Protein 1ZZA (pdb70)

GO terms:
  GO:0005737 cytoplasm (C, IDA)
  GO:0016020 membrane (C, IDA)
  GO:0046872 metal ion binding (F, IDA)
  GO:0009636 response to toxic substance (P, TAS)
  GO:0005741 mitochondrial outer membrane (C, EXP)

Nearest PDB structures (foldseek):
  1zza-assembly1_A  TM=1.011E+00  e=2.870E-14  Homo sapiens

CATH classification: 4.10.280.20

Solvent-accessible surface area: 7094 Å² total; per-residue (Å²): 83,61,145,122,108,132,71,133,26,105,66,100,30,84,78,77,76,81,82,92,98,106,50,98,66,47,92,6,61,124,46,94,64,78,63,94,31,23,65,143,51,132,146,16,178,103,56,106,30,22,19,90,82,44,17,2,117,79,134,101,99,150,38,86,93,70,45,74,64,65,18,53,88,61,46,109,105,12,97,150,155,56,74,15,12,70,160,121,117,64

Secondary structure (DSSP, 8-state):
---SS-TTTTHHHHHHHHHHHHHHHHHHHHHHHHHTTTSS-SS-SS---TTTTTTTSSSTTHHHHHHHHHHHHHHHHHHHHS---TTT--

Foldseek 3Di:
DDPPDPPVPVVVVVVVVVVVVVVVVVLVVLVVVLCVVQVCPPVSCPDDDDPPVPDDSPDDSCVVVVCVVVVVVVVVVCCVVPVVCPPVVD

InterPro domains:
  IPR015135 Stannin transmembrane [PF09049] (2-33)
  IPR015136 Stannin unstructured linker [PF09050] (34-59)
  IPR015137 Stannin cytoplasmic [PF09051] (61-87)
  IPR027435 Stannin superfamily [G3DSA:4.10.280.20] (1-88)
  IPR038747 Stannin [PTHR28564] (1-88)
  IPR038747 Stannin [cd20257] (4-88)

B-factor: mean 2.31, std 1.13, range [0.83, 8.1]

Structure (mmCIF, N/CA/C/O backbone):
data_1ZZA
#
_entry.id   1ZZA
#
loop_
_atom_site.group_PDB
_atom_site.id
_atom_site.type_symbol
_atom_site.label_atom_id
_atom_site.label_alt_id
_atom_site.label_comp_id
_atom_site.label_asym_id
_atom_site.label_entity_id
_atom_site.label_seq_id
_atom_site.pdbx_PDB_ins_code
_atom_site.Cartn_x
_atom_site.Cartn_y
_atom_site.Cartn_z
_atom_site.occupancy
_atom_site.B_iso_or_equiv
_atom_site.auth_seq_id
_atom_site.auth_comp_id
_atom_site.auth_asym_id
_atom_site.auth_atom_id
_atom_site.pdbx_PDB_model_num
ATOM 1 N N . GLY A 1 1 ? 0.154 -38.238 -8.921 1.00 6.40 1 GLY A N 1
ATOM 2 C CA . GLY A 1 1 ? -1.181 -38.428 -8.270 1.00 6.11 1 GLY A CA 1
ATOM 3 C C . GLY A 1 1 ? -1.237 -37.644 -6.950 1.00 5.60 1 GLY A C 1
ATOM 4 O O . GLY A 1 1 ? -0.297 -37.658 -6.180 1.00 5.59 1 GLY A O 1
ATOM 10 N N . SER A 1 2 ? -2.330 -36.958 -6.683 1.00 5.29 2 SER A N 1
ATOM 11 C CA . SER A 1 2 ? -2.442 -36.179 -5.407 1.00 4.85 2 SER A CA 1
ATOM 12 C C . SER A 1 2 ? -2.781 -37.113 -4.231 1.00 5.42 2 SER A C 1
ATOM 13 O O . SER A 1 2 ? -3.551 -38.050 -4.360 1.00 5.84 2 SER A O 1
ATOM 21 N N . MET A 1 3 ? -2.198 -36.858 -3.081 1.00 5.51 3 MET A N 1
ATOM 22 C CA . MET A 1 3 ? -2.468 -37.718 -1.879 1.00 6.15 3 MET A CA 1
ATOM 23 C C . MET A 1 3 ? -3.600 -37.103 -1.042 1.00 6.11 3 MET A C 1
ATOM 24 O O . MET A 1 3 ? -3.358 -36.429 -0.058 1.00 6.12 3 MET A O 1
ATOM 38 N N . SER A 1 4 ? -4.826 -37.313 -1.455 1.00 6.17 4 SER A N 1
ATOM 39 C CA . SER A 1 4 ? -6.023 -36.738 -0.745 1.00 6.30 4 SER A CA 1
ATOM 40 C C . SER A 1 4 ? -6.023 -35.218 -0.910 1.00 5.67 4 SER A C 1
ATOM 41 O O . SER A 1 4 ? -6.916 -34.647 -1.508 1.00 5.65 4 SER A O 1
ATOM 49 N N . ILE A 1 5 ? -4.999 -34.576 -0.434 1.00 5.28 5 ILE A N 1
ATOM 50 C CA . ILE A 1 5 ? -4.885 -33.095 -0.602 1.00 4.70 5 ILE A CA 1
ATOM 51 C C . ILE A 1 5 ? -4.305 -32.827 -2.012 1.00 4.10 5 ILE A C 1
ATOM 52 O O . ILE A 1 5 ? -4.479 -33.640 -2.906 1.00 4.19 5 ILE A O 1
ATOM 68 N N . MET A 1 6 ? -3.630 -31.727 -2.257 1.00 3.58 6 MET A N 1
ATOM 69 C CA . MET A 1 6 ? -3.099 -31.518 -3.646 1.00 3.04 6 MET A CA 1
ATOM 70 C C . MET A 1 6 ? -1.575 -31.272 -3.655 1.00 2.77 6 MET A C 1
ATOM 71 O O . MET A 1 6 ? -1.095 -30.234 -4.081 1.00 2.41 6 MET A O 1
ATOM 85 N N . ASP A 1 7 ? -0.821 -32.263 -3.229 1.00 3.14 7 ASP A N 1
ATOM 86 C CA . ASP A 1 7 ? 0.682 -32.169 -3.230 1.00 3.22 7 ASP A CA 1
ATOM 87 C C . ASP A 1 7 ? 1.188 -32.127 -4.676 1.00 2.95 7 ASP A C 1
ATOM 88 O O . ASP A 1 7 ? 2.126 -31.426 -5.001 1.00 2.97 7 ASP A O 1
ATOM 97 N N . HIS A 1 8 ? 0.547 -32.866 -5.551 1.00 2.87 8 HIS A N 1
ATOM 98 C CA . HIS A 1 8 ? 0.957 -32.869 -6.986 1.00 2.78 8 HIS A CA 1
ATOM 99 C C . HIS A 1 8 ? 0.344 -31.662 -7.729 1.00 2.19 8 HIS A C 1
ATOM 100 O O . HIS A 1 8 ? 0.290 -31.640 -8.943 1.00 2.25 8 HIS A O 1
ATOM 114 N N . SER A 1 9 ? -0.101 -30.656 -7.008 1.00 1.85 9 SER A N 1
ATOM 115 C CA . SER A 1 9 ? -0.686 -29.441 -7.645 1.00 1.58 9 SER A CA 1
ATOM 116 C C . SER A 1 9 ? 0.249 -28.257 -7.367 1.00 1.66 9 SER A C 1
ATOM 117 O O . SER A 1 9 ? 1.025 -28.313 -6.430 1.00 1.83 9 SER A O 1
ATOM 125 N N . PRO A 1 10 ? 0.163 -27.208 -8.152 1.00 1.94 10 PRO A N 1
ATOM 126 C CA . PRO A 1 10 ? 1.044 -26.038 -7.907 1.00 2.40 10 PRO A CA 1
ATOM 127 C C . PRO A 1 10 ? 0.584 -25.228 -6.678 1.00 2.26 10 PRO A C 1
ATOM 128 O O . PRO A 1 10 ? 0.581 -24.008 -6.684 1.00 2.26 10 PRO A O 1
ATOM 139 N N . THR A 1 11 ? 0.225 -25.900 -5.610 1.00 2.21 11 THR A N 1
ATOM 140 C CA . THR A 1 11 ? -0.204 -25.184 -4.368 1.00 2.15 11 THR A CA 1
ATOM 141 C C . THR A 1 11 ? 0.991 -24.403 -3.811 1.00 2.06 11 THR A C 1
ATOM 142 O O . THR A 1 11 ? 0.851 -23.291 -3.343 1.00 2.02 11 THR A O 1
ATOM 153 N N . THR A 1 12 ? 2.177 -24.961 -3.899 1.00 2.05 12 THR A N 1
ATOM 154 C CA . THR A 1 12 ? 3.394 -24.232 -3.419 1.00 2.00 12 THR A CA 1
ATOM 155 C C . THR A 1 12 ? 3.544 -22.943 -4.227 1.00 1.95 12 THR A C 1
ATOM 156 O O . THR A 1 12 ? 3.890 -21.900 -3.702 1.00 1.92 12 THR A O 1
ATOM 167 N N . GLY A 1 13 ? 3.248 -23.014 -5.499 1.00 1.97 13 GLY A N 1
ATOM 168 C CA . GLY A 1 13 ? 3.325 -21.806 -6.375 1.00 1.97 13 GLY A CA 1
ATOM 169 C C . GLY A 1 13 ? 2.183 -20.861 -6.007 1.00 1.92 13 GLY A C 1
ATOM 170 O O . GLY A 1 13 ? 2.402 -19.695 -5.736 1.00 1.88 13 GLY A O 1
ATOM 174 N N . VAL A 1 14 ? 0.969 -21.362 -5.966 1.00 1.95 14 VAL A N 1
ATOM 175 C CA . VAL A 1 14 ? -0.194 -20.497 -5.580 1.00 1.95 14 VAL A CA 1
ATOM 176 C C . VAL A 1 14 ? 0.083 -19.870 -4.206 1.00 1.86 14 VAL A C 1
ATOM 177 O O . VAL A 1 14 ? -0.184 -18.708 -3.975 1.00 1.83 14 VAL A O 1
ATOM 190 N N . VAL A 1 15 ? 0.648 -20.629 -3.301 1.00 1.84 15 VAL A N 1
ATOM 191 C CA . VAL A 1 15 ? 0.975 -20.075 -1.953 1.00 1.81 15 VAL A CA 1
ATOM 192 C C . VAL A 1 15 ? 2.124 -19.075 -2.090 1.00 1.74 15 VAL A C 1
ATOM 193 O O . VAL A 1 15 ? 2.104 -18.005 -1.515 1.00 1.72 15 VAL A O 1
ATOM 206 N N . THR A 1 16 ? 3.112 -19.417 -2.871 1.00 1.75 16 THR A N 1
ATOM 207 C CA . THR A 1 16 ? 4.272 -18.494 -3.082 1.00 1.73 16 THR A CA 1
ATOM 208 C C . THR A 1 16 ? 3.784 -17.165 -3.661 1.00 1.69 16 THR A C 1
ATOM 209 O O . THR A 1 16 ? 4.090 -16.105 -3.145 1.00 1.66 16 THR A O 1
ATOM 220 N N . VAL A 1 17 ? 3.018 -17.211 -4.718 1.00 1.72 17 VAL A N 1
ATOM 221 C CA . VAL A 1 17 ? 2.504 -15.946 -5.319 1.00 1.73 17 VAL A CA 1
ATOM 222 C C . VAL A 1 17 ? 1.518 -15.261 -4.357 1.00 1.68 17 VAL A C 1
ATOM 223 O O . VAL A 1 17 ? 1.469 -14.050 -4.287 1.00 1.67 17 VAL A O 1
ATOM 236 N N . ILE A 1 18 ? 0.761 -16.015 -3.586 1.00 1.70 18 ILE A N 1
ATOM 237 C CA . ILE A 1 18 ? -0.181 -15.372 -2.610 1.00 1.69 18 ILE A CA 1
ATOM 238 C C . ILE A 1 18 ? 0.626 -14.716 -1.497 1.00 1.62 18 ILE A C 1
ATOM 239 O O . ILE A 1 18 ? 0.338 -13.615 -1.085 1.00 1.60 18 ILE A O 1
ATOM 255 N N . VAL A 1 19 ? 1.656 -15.366 -1.035 1.00 1.61 19 VAL A N 1
ATOM 256 C CA . VAL A 1 19 ? 2.507 -14.747 0.025 1.00 1.59 19 VAL A CA 1
ATOM 257 C C . VAL A 1 19 ? 3.177 -13.501 -0.563 1.00 1.54 19 VAL A C 1
ATOM 258 O O . VAL A 1 19 ? 3.187 -12.445 0.043 1.00 1.52 19 VAL A O 1
ATOM 271 N N . ILE A 1 20 ? 3.705 -13.610 -1.759 1.00 1.55 20 ILE A N 1
ATOM 272 C CA . ILE A 1 20 ? 4.341 -12.425 -2.413 1.00 1.55 20 ILE A CA 1
ATOM 273 C C . ILE A 1 20 ? 3.279 -11.340 -2.611 1.00 1.53 20 ILE A C 1
ATOM 274 O O . ILE A 1 20 ? 3.485 -10.189 -2.280 1.00 1.51 20 ILE A O 1
ATOM 290 N N . LEU A 1 21 ? 2.134 -11.716 -3.118 1.00 1.56 21 LEU A N 1
ATOM 291 C CA . LEU A 1 21 ? 1.031 -10.724 -3.308 1.00 1.59 21 LEU A CA 1
ATOM 292 C C . LEU A 1 21 ? 0.666 -10.123 -1.947 1.00 1.54 21 LEU A C 1
ATOM 293 O O . LEU A 1 21 ? 0.607 -8.916 -1.789 1.00 1.53 21 LEU A O 1
ATOM 309 N N . ILE A 1 22 ? 0.448 -10.959 -0.955 1.00 1.55 22 ILE A N 1
ATOM 310 C CA . ILE A 1 22 ? 0.121 -10.434 0.410 1.00 1.56 22 ILE A CA 1
ATOM 311 C C . ILE A 1 22 ? 1.235 -9.490 0.869 1.00 1.49 22 ILE A C 1
ATOM 312 O O . ILE A 1 22 ? 0.982 -8.425 1.400 1.00 1.47 22 ILE A O 1
ATOM 328 N N . ALA A 1 23 ? 2.466 -9.868 0.645 1.00 1.48 23 ALA A N 1
ATOM 329 C CA . ALA A 1 23 ? 3.606 -8.988 1.046 1.00 1.45 23 ALA A CA 1
ATOM 330 C C . ALA A 1 23 ? 3.548 -7.678 0.249 1.00 1.41 23 ALA A C 1
ATOM 331 O O . ALA A 1 23 ? 3.654 -6.603 0.809 1.00 1.38 23 ALA A O 1
ATOM 338 N N . ILE A 1 24 ? 3.352 -7.759 -1.047 1.00 1.45 24 ILE A N 1
ATOM 339 C CA . ILE A 1 24 ? 3.256 -6.513 -1.871 1.00 1.46 24 ILE A CA 1
ATOM 340 C C . ILE A 1 24 ? 2.102 -5.653 -1.342 1.00 1.43 24 ILE A C 1
ATOM 341 O O . ILE A 1 24 ? 2.256 -4.468 -1.105 1.00 1.42 24 ILE A O 1
ATOM 357 N N . ALA A 1 25 ? 0.954 -6.252 -1.135 1.00 1.45 25 ALA A N 1
ATOM 358 C CA . ALA A 1 25 ? -0.212 -5.486 -0.597 1.00 1.45 25 ALA A CA 1
ATOM 359 C C . ALA A 1 25 ? 0.131 -4.912 0.779 1.00 1.40 25 ALA A C 1
ATOM 360 O O . ALA A 1 25 ? -0.115 -3.751 1.055 1.00 1.38 25 ALA A O 1
ATOM 367 N N . ALA A 1 26 ? 0.722 -5.707 1.631 1.00 1.40 26 ALA A N 1
ATOM 368 C CA . ALA A 1 26 ? 1.110 -5.204 2.983 1.00 1.39 26 ALA A CA 1
ATOM 369 C C . ALA A 1 26 ? 2.096 -4.042 2.821 1.00 1.33 26 ALA A C 1
ATOM 370 O O . ALA A 1 26 ? 1.957 -3.004 3.443 1.00 1.31 26 ALA A O 1
ATOM 377 N N . LEU A 1 27 ? 3.073 -4.202 1.959 1.00 1.33 27 LEU A N 1
ATOM 378 C CA . LEU A 1 27 ? 4.051 -3.103 1.717 1.00 1.32 27 LEU A CA 1
ATOM 379 C C . LEU A 1 27 ? 3.303 -1.879 1.174 1.00 1.28 27 LEU A C 1
ATOM 380 O O . LEU A 1 27 ? 3.483 -0.773 1.651 1.00 1.26 27 LEU A O 1
ATOM 396 N N . GLY A 1 28 ? 2.441 -2.077 0.200 1.00 1.30 28 GLY A N 1
ATOM 397 C CA . GLY A 1 28 ? 1.653 -0.934 -0.356 1.00 1.31 28 GLY A CA 1
ATOM 398 C C . GLY A 1 28 ? 0.850 -0.289 0.776 1.00 1.26 28 GLY A C 1
ATOM 399 O O . GLY A 1 28 ? 0.817 0.921 0.915 1.00 1.24 28 GLY A O 1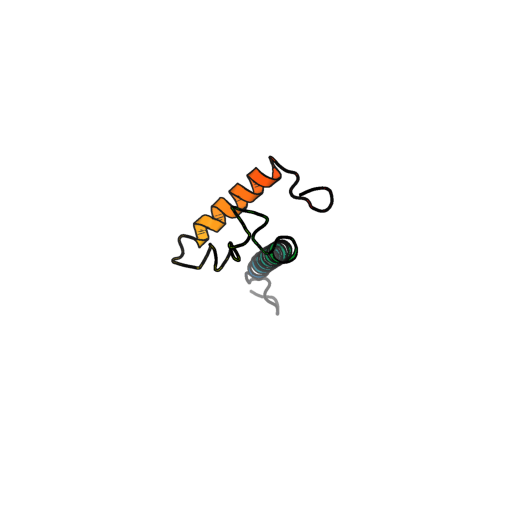
ATOM 403 N N . ALA A 1 29 ? 0.226 -1.092 1.610 1.00 1.28 29 ALA A N 1
ATOM 404 C CA . ALA A 1 29 ? -0.549 -0.526 2.756 1.00 1.28 29 ALA A CA 1
ATOM 405 C C . ALA A 1 29 ? 0.398 0.238 3.682 1.00 1.23 29 ALA A C 1
ATOM 406 O O . ALA A 1 29 ? 0.125 1.353 4.089 1.00 1.22 29 ALA A O 1
ATOM 413 N N . LEU A 1 30 ? 1.525 -0.350 3.988 1.00 1.23 30 LEU A N 1
ATOM 414 C CA . LEU A 1 30 ? 2.526 0.339 4.859 1.00 1.22 30 LEU A CA 1
ATOM 415 C C . LEU A 1 30 ? 2.919 1.678 4.219 1.00 1.17 30 LEU A C 1
ATOM 416 O O . LEU A 1 30 ? 3.023 2.690 4.887 1.00 1.17 30 LEU A O 1
ATOM 432 N N . ILE A 1 31 ? 3.112 1.695 2.920 1.00 1.17 31 ILE A N 1
ATOM 433 C CA . ILE A 1 31 ? 3.478 2.977 2.229 1.00 1.16 31 ILE A CA 1
ATOM 434 C C . ILE A 1 31 ? 2.266 3.925 2.197 1.00 1.13 31 ILE A C 1
ATOM 435 O O . ILE A 1 31 ? 2.407 5.128 2.335 1.00 1.13 31 ILE A O 1
ATOM 451 N N . LEU A 1 32 ? 1.077 3.393 2.039 1.00 1.16 32 LEU A N 1
ATOM 452 C CA . LEU A 1 32 ? -0.141 4.263 2.027 1.00 1.18 32 LEU A CA 1
ATOM 453 C C . LEU A 1 32 ? -0.368 4.861 3.424 1.00 1.19 32 LEU A C 1
ATOM 454 O O . LEU A 1 32 ? -0.640 6.036 3.569 1.00 1.23 32 LEU A O 1
ATOM 470 N N . GLY A 1 33 ? -0.259 4.057 4.455 1.00 1.20 33 GLY A N 1
ATOM 471 C CA . GLY A 1 33 ? -0.477 4.569 5.846 1.00 1.24 33 GLY A CA 1
ATOM 472 C C . GLY A 1 33 ? 0.696 5.446 6.313 1.00 1.21 33 GLY A C 1
ATOM 473 O O . GLY A 1 33 ? 0.494 6.448 6.969 1.00 1.26 33 GLY A O 1
ATOM 477 N N . CYS A 1 34 ? 1.918 5.076 6.008 1.00 1.17 34 CYS A N 1
ATOM 478 C CA . CYS A 1 34 ? 3.082 5.901 6.478 1.00 1.17 34 CYS A CA 1
ATOM 479 C C . CYS A 1 34 ? 3.362 7.089 5.542 1.00 1.16 34 CYS A C 1
ATOM 480 O O . CYS A 1 34 ? 3.788 8.140 5.986 1.00 1.21 34 CYS A O 1
ATOM 488 N N . TRP A 1 35 ? 3.149 6.941 4.259 1.00 1.13 35 TRP A N 1
ATOM 489 C CA . TRP A 1 35 ? 3.437 8.078 3.326 1.00 1.15 35 TRP A CA 1
ATOM 490 C C . TRP A 1 35 ? 2.253 8.369 2.387 1.00 1.15 35 TRP A C 1
ATOM 491 O O . TRP A 1 35 ? 2.432 8.994 1.351 1.00 1.16 35 TRP A O 1
ATOM 512 N N . CYS A 1 36 ? 1.055 7.923 2.719 1.00 1.18 36 CYS A N 1
ATOM 513 C CA . CYS A 1 36 ? -0.131 8.171 1.827 1.00 1.24 36 CYS A CA 1
ATOM 514 C C . CYS A 1 36 ? 0.193 7.744 0.385 1.00 1.19 36 CYS A C 1
ATOM 515 O O . CYS A 1 36 ? -0.279 8.332 -0.569 1.00 1.23 36 CYS A O 1
ATOM 523 N N . TYR A 1 37 ? 1.016 6.727 0.229 1.00 1.15 37 TYR A N 1
ATOM 524 C CA . TYR A 1 37 ? 1.409 6.251 -1.136 1.00 1.14 37 TYR A CA 1
ATOM 525 C C . TYR A 1 37 ? 1.985 7.410 -1.971 1.00 1.11 37 TYR A C 1
ATOM 526 O O . TYR A 1 37 ? 1.953 7.391 -3.188 1.00 1.17 37 TYR A O 1
ATOM 544 N N . LEU A 1 38 ? 2.523 8.410 -1.317 1.00 1.09 38 LEU A N 1
ATOM 545 C CA . LEU A 1 38 ? 3.115 9.568 -2.045 1.00 1.11 38 LEU A CA 1
ATOM 546 C C . LEU A 1 38 ? 4.539 9.833 -1.541 1.00 1.06 38 LEU A C 1
ATOM 547 O O . LEU A 1 38 ? 5.456 10.015 -2.318 1.00 1.04 38 LEU A O 1
ATOM 563 N N . ARG A 1 39 ? 4.720 9.844 -0.241 1.00 1.11 39 ARG A N 1
ATOM 564 C CA . ARG A 1 39 ? 6.074 10.086 0.357 1.00 1.15 39 ARG A CA 1
ATOM 565 C C . ARG A 1 39 ? 6.782 11.282 -0.312 1.00 1.20 39 ARG A C 1
ATOM 566 O O . ARG A 1 39 ? 7.965 11.229 -0.609 1.00 1.20 39 ARG A O 1
ATOM 587 N N . LEU A 1 40 ? 6.064 12.358 -0.547 1.00 1.33 40 LEU A N 1
ATOM 588 C CA . LEU A 1 40 ? 6.675 13.567 -1.196 1.00 1.46 40 LEU A CA 1
ATOM 589 C C . LEU A 1 40 ? 7.404 13.181 -2.497 1.00 1.35 40 LEU A C 1
ATOM 590 O O . LEU A 1 40 ? 8.589 13.410 -2.652 1.00 1.43 40 LEU A O 1
ATOM 606 N N . GLN A 1 41 ? 6.698 12.597 -3.436 1.00 1.23 41 GLN A N 1
ATOM 607 C CA . GLN A 1 41 ? 7.351 12.197 -4.727 1.00 1.16 41 GLN A CA 1
ATOM 608 C C . GLN A 1 41 ? 7.509 13.412 -5.670 1.00 1.35 41 GLN A C 1
ATOM 609 O O . GLN A 1 41 ? 8.231 13.349 -6.651 1.00 1.43 41 GLN A O 1
ATOM 623 N N . ARG A 1 42 ? 6.837 14.509 -5.389 1.00 1.50 42 ARG A N 1
ATOM 624 C CA . ARG A 1 42 ? 6.942 15.721 -6.262 1.00 1.72 42 ARG A CA 1
ATOM 625 C C . ARG A 1 42 ? 6.532 16.977 -5.466 1.00 1.97 42 ARG A C 1
ATOM 626 O O . ARG A 1 42 ? 6.866 17.113 -4.305 1.00 2.03 42 ARG A O 1
ATOM 647 N N . ILE A 1 43 ? 5.805 17.892 -6.069 1.00 2.16 43 ILE A N 1
ATOM 648 C CA . ILE A 1 43 ? 5.370 19.114 -5.349 1.00 2.42 43 ILE A CA 1
ATOM 649 C C . ILE A 1 43 ? 4.449 18.746 -4.166 1.00 2.36 43 ILE A C 1
ATOM 650 O O . ILE A 1 43 ? 4.340 19.490 -3.209 1.00 2.55 43 ILE A O 1
ATOM 666 N N . SER A 1 44 ? 3.800 17.601 -4.223 1.00 2.15 44 SER A N 1
ATOM 667 C CA . SER A 1 44 ? 2.891 17.166 -3.105 1.00 2.14 44 SER A CA 1
ATOM 668 C C . SER A 1 44 ? 1.731 18.158 -2.910 1.00 2.41 44 SER A C 1
ATOM 669 O O . SER A 1 44 ? 1.439 18.959 -3.776 1.00 2.49 44 SER A O 1
ATOM 677 N N . GLN A 1 45 ? 1.065 18.099 -1.773 1.00 2.60 45 GLN A N 1
ATOM 678 C CA . GLN A 1 45 ? -0.089 19.019 -1.490 1.00 2.89 45 GLN A CA 1
ATOM 679 C C . GLN A 1 45 ? -0.999 19.155 -2.729 1.00 2.79 45 GLN A C 1
ATOM 680 O O . GLN A 1 45 ? -1.471 20.230 -3.058 1.00 2.97 45 GLN A O 1
ATOM 694 N N . SER A 1 46 ? -1.242 18.056 -3.410 1.00 2.54 46 SER A N 1
ATOM 695 C CA . SER A 1 46 ? -2.113 18.064 -4.637 1.00 2.48 46 SER A CA 1
ATOM 696 C C . SER A 1 46 ? -2.126 16.668 -5.275 1.00 2.24 46 SER A C 1
ATOM 697 O O . SER A 1 46 ? -3.157 16.181 -5.699 1.00 2.27 46 SER A O 1
ATOM 705 N N . GLU A 1 47 ? -0.982 16.029 -5.341 1.00 2.06 47 GLU A N 1
ATOM 706 C CA . GLU A 1 47 ? -0.903 14.663 -5.943 1.00 1.86 47 GLU A CA 1
ATOM 707 C C . GLU A 1 47 ? -1.728 13.660 -5.122 1.00 1.99 47 GLU A C 1
ATOM 708 O O . GLU A 1 47 ? -1.851 13.785 -3.915 1.00 2.23 47 GLU A O 1
ATOM 720 N N . ASP A 1 48 ? -2.278 12.666 -5.767 1.00 1.93 48 ASP A N 1
ATOM 721 C CA . ASP A 1 48 ? -3.088 11.642 -5.039 1.00 2.15 48 ASP A CA 1
ATOM 722 C C . ASP A 1 48 ? -2.266 10.351 -4.853 1.00 1.86 48 ASP A C 1
ATOM 723 O O . ASP A 1 48 ? -1.056 10.394 -4.711 1.00 1.81 48 ASP A O 1
ATOM 732 N N . GLU A 1 49 ? -2.905 9.207 -4.847 1.00 1.87 49 GLU A N 1
ATOM 733 C CA . GLU A 1 49 ? -2.159 7.927 -4.674 1.00 1.68 49 GLU A CA 1
ATOM 734 C C . GLU A 1 49 ? -1.392 7.587 -5.963 1.00 1.57 49 GLU A C 1
ATOM 735 O O . GLU A 1 49 ? -1.971 7.479 -7.026 1.00 1.85 49 GLU A O 1
ATOM 747 N N . GLU A 1 50 ? -0.094 7.426 -5.876 1.00 1.25 50 GLU A N 1
ATOM 748 C CA . GLU A 1 50 ? 0.707 7.102 -7.099 1.00 1.14 50 GLU A CA 1
ATOM 749 C C . GLU A 1 50 ? 1.148 5.626 -7.087 1.00 1.11 50 GLU A C 1
ATOM 750 O O . GLU A 1 50 ? 2.231 5.296 -6.636 1.00 1.01 50 GLU A O 1
ATOM 762 N N . SER A 1 51 ? 0.315 4.739 -7.580 1.00 1.30 51 SER A N 1
ATOM 763 C CA . SER A 1 51 ? 0.672 3.275 -7.611 1.00 1.39 51 SER A CA 1
ATOM 764 C C . SER A 1 51 ? -0.411 2.480 -8.349 1.00 1.63 51 SER A C 1
ATOM 765 O O . SER A 1 51 ? -0.128 1.581 -9.117 1.00 1.77 51 SER A O 1
ATOM 773 N N . ILE A 1 52 ? -1.647 2.815 -8.115 1.00 1.74 52 ILE A N 1
ATOM 774 C CA . ILE A 1 52 ? -2.776 2.115 -8.782 1.00 2.00 52 ILE A CA 1
ATOM 775 C C . ILE A 1 52 ? -3.561 3.102 -9.659 1.00 1.99 52 ILE A C 1
ATOM 776 O O . ILE A 1 52 ? -3.697 2.910 -10.853 1.00 2.02 52 ILE A O 1
ATOM 792 N N . VAL A 1 53 ? -4.082 4.154 -9.070 1.00 2.02 53 VAL A N 1
ATOM 793 C CA . VAL A 1 53 ? -4.874 5.149 -9.871 1.00 2.12 53 VAL A CA 1
ATOM 794 C C . VAL A 1 53 ? -4.026 6.370 -10.261 1.00 1.89 53 VAL A C 1
ATOM 795 O O . VAL A 1 53 ? -4.175 6.898 -11.348 1.00 1.94 53 VAL A O 1
ATOM 808 N N . GLY A 1 54 ? -3.131 6.819 -9.416 1.00 1.70 54 GLY A N 1
ATOM 809 C CA . GLY A 1 54 ? -2.281 7.997 -9.791 1.00 1.55 54 GLY A CA 1
ATOM 810 C C . GLY A 1 54 ? -1.271 7.563 -10.857 1.00 1.35 54 GLY A C 1
ATOM 811 O O . GLY A 1 54 ? -0.936 8.314 -11.752 1.00 1.37 54 GLY A O 1
ATOM 815 N N . ASP A 1 55 ? -0.800 6.343 -10.767 1.00 1.24 55 ASP A N 1
ATOM 816 C CA . ASP A 1 55 ? 0.178 5.817 -11.768 1.00 1.12 55 ASP A CA 1
ATOM 817 C C . ASP A 1 55 ? 0.330 4.300 -11.597 1.00 1.27 55 ASP A C 1
ATOM 818 O O . ASP A 1 55 ? 0.887 3.829 -10.624 1.00 1.38 55 ASP A O 1
ATOM 827 N N . GLY A 1 56 ? -0.168 3.541 -12.539 1.00 1.40 56 GLY A N 1
ATOM 828 C CA . GLY A 1 56 ? -0.063 2.054 -12.444 1.00 1.65 56 GLY A CA 1
ATOM 829 C C . GLY A 1 56 ? -1.177 1.421 -13.276 1.00 1.91 56 GLY A C 1
ATOM 830 O O . GLY A 1 56 ? -0.925 0.629 -14.165 1.00 2.08 56 GLY A O 1
ATOM 834 N N . GLU A 1 57 ? -2.406 1.777 -12.996 1.00 2.00 57 GLU A N 1
ATOM 835 C CA . GLU A 1 57 ? -3.555 1.209 -13.774 1.00 2.31 57 GLU A CA 1
ATOM 836 C C . GLU A 1 57 ? -4.513 2.324 -14.243 1.00 2.32 57 GLU A C 1
ATOM 837 O O . GLU A 1 57 ? -5.622 2.058 -14.667 1.00 2.67 57 GLU A O 1
ATOM 849 N N . THR A 1 58 ? -4.094 3.568 -14.174 1.00 2.00 58 THR A N 1
ATOM 850 C CA . THR A 1 58 ? -4.974 4.698 -14.617 1.00 2.11 58 THR A CA 1
ATOM 851 C C . THR A 1 58 ? -5.292 4.572 -16.110 1.00 2.13 58 THR A C 1
ATOM 852 O O . THR A 1 58 ? -6.425 4.729 -16.522 1.00 2.46 58 THR A O 1
ATOM 863 N N . LYS A 1 59 ? -4.300 4.295 -16.927 1.00 2.01 59 LYS A N 1
ATOM 864 C CA . LYS A 1 59 ? -4.547 4.162 -18.391 1.00 2.31 59 LYS A CA 1
ATOM 865 C C . LYS A 1 59 ? -3.600 3.124 -19.020 1.00 2.30 59 LYS A C 1
ATOM 866 O O . LYS A 1 59 ? -2.391 3.245 -18.931 1.00 2.20 59 LYS A O 1
ATOM 885 N N . GLU A 1 60 ? -4.157 2.125 -19.681 1.00 2.45 60 GLU A N 1
ATOM 886 C CA . GLU A 1 60 ? -3.330 1.067 -20.363 1.00 2.51 60 GLU A CA 1
ATOM 887 C C . GLU A 1 60 ? -2.428 0.297 -19.379 1.00 2.34 60 GLU A C 1
ATOM 888 O O . GLU A 1 60 ? -2.165 0.747 -18.280 1.00 2.21 60 GLU A O 1
ATOM 900 N N . PRO A 1 61 ? -1.947 -0.844 -19.829 1.00 2.37 61 PRO A N 1
ATOM 901 C CA . PRO A 1 61 ? -1.029 -1.661 -18.992 1.00 2.25 61 PRO A CA 1
ATOM 902 C C . PRO A 1 61 ? 0.382 -1.026 -18.972 1.00 2.07 61 PRO A C 1
ATOM 903 O O . PRO A 1 61 ? 1.257 -1.464 -18.247 1.00 1.97 61 PRO A O 1
ATOM 914 N N . PHE A 1 62 ? 0.601 0.000 -19.773 1.00 2.07 62 PHE A N 1
ATOM 915 C CA . PHE A 1 62 ? 1.937 0.684 -19.830 1.00 1.93 62 PHE A CA 1
ATOM 916 C C . PHE A 1 62 ? 2.375 1.160 -18.439 1.00 1.76 62 PHE A C 1
ATOM 917 O O . PHE A 1 62 ? 3.472 0.879 -17.991 1.00 1.75 62 PHE A O 1
ATOM 934 N N . LEU A 1 63 ? 1.522 1.878 -17.758 1.00 1.67 63 LEU A N 1
ATOM 935 C CA . LEU A 1 63 ? 1.878 2.381 -16.389 1.00 1.53 63 LEU A CA 1
ATOM 936 C C . LEU A 1 63 ? 2.173 1.207 -15.438 1.00 1.60 63 LEU A C 1
ATOM 937 O O . LEU A 1 63 ? 2.986 1.321 -14.539 1.00 1.53 63 LEU A O 1
ATOM 953 N N . LEU A 1 64 ? 1.536 0.080 -15.645 1.00 1.79 64 LEU A N 1
ATOM 954 C CA . LEU A 1 64 ? 1.788 -1.114 -14.767 1.00 1.92 64 LEU A CA 1
ATOM 955 C C . LEU A 1 64 ? 3.271 -1.507 -14.836 1.00 1.94 64 LEU A C 1
ATOM 956 O O . LEU A 1 64 ? 3.967 -1.502 -13.836 1.00 1.89 64 LEU A O 1
ATOM 972 N N . VAL A 1 65 ? 3.768 -1.823 -16.011 1.00 2.04 65 VAL A N 1
ATOM 973 C CA . VAL A 1 65 ? 5.212 -2.189 -16.140 1.00 2.12 65 VAL A CA 1
ATOM 974 C C . VAL A 1 65 ? 6.087 -0.968 -15.824 1.00 1.94 65 VAL A C 1
ATOM 975 O O . VAL A 1 65 ? 7.176 -1.095 -15.292 1.00 1.98 65 VAL A O 1
ATOM 988 N N . GLN A 1 66 ? 5.603 0.214 -16.119 1.00 1.78 66 GLN A N 1
ATOM 989 C CA . GLN A 1 66 ? 6.386 1.449 -15.809 1.00 1.65 66 GLN A CA 1
ATOM 990 C C . GLN A 1 66 ? 6.597 1.541 -14.297 1.00 1.54 66 GLN A C 1
ATOM 991 O O . GLN A 1 66 ? 7.702 1.721 -13.817 1.00 1.58 66 GLN A O 1
ATOM 1005 N N . TYR A 1 67 ? 5.539 1.385 -13.548 1.00 1.44 67 TYR A N 1
ATOM 1006 C CA . TYR A 1 67 ? 5.651 1.423 -12.061 1.00 1.36 67 TYR A CA 1
ATOM 1007 C C . TYR A 1 67 ? 6.326 0.141 -11.567 1.00 1.56 67 TYR A C 1
ATOM 1008 O O . TYR A 1 67 ? 7.100 0.159 -10.630 1.00 1.57 67 TYR A O 1
ATOM 1026 N N . SER A 1 68 ? 6.056 -0.964 -12.213 1.00 1.75 68 SER A N 1
ATOM 1027 C CA . SER A 1 68 ? 6.698 -2.255 -11.813 1.00 1.99 68 SER A CA 1
ATOM 1028 C C . SER A 1 68 ? 8.220 -2.148 -11.972 1.00 2.06 68 SER A C 1
ATOM 1029 O O . SER A 1 68 ? 8.970 -2.761 -11.241 1.00 2.19 68 SER A O 1
ATOM 1037 N N . ALA A 1 69 ? 8.681 -1.367 -12.920 1.00 2.03 69 ALA A N 1
ATOM 1038 C CA . ALA A 1 69 ? 10.154 -1.216 -13.117 1.00 2.17 69 ALA A CA 1
ATOM 1039 C C . ALA A 1 69 ? 10.686 0.000 -12.349 1.00 2.01 69 ALA A C 1
ATOM 1040 O O . ALA A 1 69 ? 11.656 -0.096 -11.616 1.00 2.11 69 ALA A O 1
ATOM 1047 N N . LYS A 1 70 ? 10.067 1.141 -12.510 1.00 1.81 70 LYS A N 1
ATOM 1048 C CA . LYS A 1 70 ? 10.557 2.361 -11.790 1.00 1.72 70 LYS A CA 1
ATOM 1049 C C . LYS A 1 70 ? 10.278 2.267 -10.285 1.00 1.59 70 LYS A C 1
ATOM 1050 O O . LYS A 1 70 ? 11.074 2.709 -9.481 1.00 1.63 70 LYS A O 1
ATOM 1069 N N . GLY A 1 71 ? 9.165 1.691 -9.905 1.00 1.50 71 GLY A N 1
ATOM 1070 C CA . GLY A 1 71 ? 8.828 1.558 -8.451 1.00 1.41 71 GLY A CA 1
ATOM 1071 C C . GLY A 1 71 ? 10.051 1.042 -7.695 1.00 1.58 71 GLY A C 1
ATOM 1072 O O . GLY A 1 71 ? 10.580 1.731 -6.839 1.00 1.53 71 GLY A O 1
ATOM 1076 N N . PRO A 1 72 ? 10.485 -0.145 -8.056 1.00 1.81 72 PRO A N 1
ATOM 1077 C CA . PRO A 1 72 ? 11.685 -0.736 -7.418 1.00 2.02 72 PRO A CA 1
ATOM 1078 C C . PRO A 1 72 ? 12.936 0.071 -7.797 1.00 2.09 72 PRO A C 1
ATOM 1079 O O . PRO A 1 72 ? 13.764 0.348 -6.954 1.00 2.15 72 PRO A O 1
ATOM 1090 N N . CYS A 1 73 ? 13.078 0.473 -9.046 1.00 2.13 73 CYS A N 1
ATOM 1091 C CA . CYS A 1 73 ? 14.281 1.284 -9.429 1.00 2.27 73 CYS A CA 1
ATOM 1092 C C . CYS A 1 73 ? 14.358 2.542 -8.558 1.00 2.13 73 CYS A C 1
ATOM 1093 O O . CYS A 1 73 ? 15.406 2.892 -8.042 1.00 2.28 73 CYS A O 1
ATOM 1101 N N . VAL A 1 74 ? 13.251 3.207 -8.371 1.00 1.89 74 VAL A N 1
ATOM 1102 C CA . VAL A 1 74 ? 13.241 4.432 -7.514 1.00 1.80 74 VAL A CA 1
ATOM 1103 C C . VAL A 1 74 ? 13.420 4.029 -6.051 1.00 1.74 74 VAL A C 1
ATOM 1104 O O . VAL A 1 74 ? 14.250 4.568 -5.346 1.00 1.85 74 VAL A O 1
ATOM 1117 N N . GLU A 1 75 ? 12.655 3.072 -5.602 1.00 1.61 75 GLU A N 1
ATOM 1118 C CA . GLU A 1 75 ? 12.775 2.604 -4.184 1.00 1.60 75 GLU A CA 1
ATOM 1119 C C . GLU A 1 75 ? 14.220 2.187 -3.888 1.00 1.90 75 GLU A C 1
ATOM 1120 O O . GLU A 1 75 ? 14.753 2.461 -2.828 1.00 1.94 75 GLU A O 1
ATOM 1132 N N . ARG A 1 76 ? 14.864 1.551 -4.832 1.00 2.13 76 ARG A N 1
ATOM 1133 C CA . ARG A 1 76 ? 16.283 1.136 -4.630 1.00 2.46 76 ARG A CA 1
ATOM 1134 C C . ARG A 1 76 ? 17.175 2.379 -4.580 1.00 2.53 76 ARG A C 1
ATOM 1135 O O . ARG A 1 76 ? 17.900 2.587 -3.628 1.00 2.63 76 ARG A O 1
ATOM 1156 N N . LYS A 1 77 ? 17.119 3.216 -5.590 1.00 2.54 77 LYS A N 1
ATOM 1157 C CA . LYS A 1 77 ? 17.974 4.454 -5.573 1.00 2.70 77 LYS A CA 1
ATOM 1158 C C . LYS A 1 77 ? 17.626 5.327 -4.351 1.00 2.54 77 LYS A C 1
ATOM 1159 O O . LYS A 1 77 ? 18.477 6.000 -3.793 1.00 2.72 77 LYS A O 1
ATOM 1178 N N . ALA A 1 78 ? 16.389 5.294 -3.923 1.00 2.23 78 ALA A N 1
ATOM 1179 C CA . ALA A 1 78 ? 15.971 6.090 -2.725 1.00 2.08 78 ALA A CA 1
ATOM 1180 C C . ALA A 1 78 ? 16.570 5.470 -1.463 1.00 2.12 78 ALA A C 1
ATOM 1181 O O . ALA A 1 78 ? 17.061 6.166 -0.590 1.00 2.20 78 ALA A O 1
ATOM 1188 N N . LYS A 1 79 ? 16.549 4.167 -1.378 1.00 2.11 79 LYS A N 1
ATOM 1189 C CA . LYS A 1 79 ? 17.137 3.477 -0.192 1.00 2.23 79 LYS A CA 1
ATOM 1190 C C . LYS A 1 79 ? 18.671 3.538 -0.273 1.00 2.59 79 LYS A C 1
ATOM 1191 O O . LYS A 1 79 ? 19.347 3.648 0.730 1.00 2.74 79 LYS A O 1
ATOM 1210 N N . LEU A 1 80 ? 19.229 3.476 -1.462 1.00 2.75 80 LEU A N 1
ATOM 1211 C CA . LEU A 1 80 ? 20.717 3.545 -1.599 1.00 3.13 80 LEU A CA 1
ATOM 1212 C C . LEU A 1 80 ? 21.217 4.948 -1.229 1.00 3.19 80 LEU A C 1
ATOM 1213 O O . LEU A 1 80 ? 22.249 5.105 -0.607 1.00 3.40 80 LEU A O 1
ATOM 1229 N N . MET A 1 81 ? 20.487 5.964 -1.611 1.00 3.05 81 MET A N 1
ATOM 1230 C CA . MET A 1 81 ? 20.905 7.373 -1.288 1.00 3.20 81 MET A CA 1
ATOM 1231 C C . MET A 1 81 ? 20.393 7.803 0.104 1.00 2.99 81 MET A C 1
ATOM 1232 O O . MET A 1 81 ? 21.116 8.412 0.869 1.00 3.13 81 MET A O 1
ATOM 1246 N N . THR A 1 82 ? 19.157 7.501 0.435 1.00 2.70 82 THR A N 1
ATOM 1247 C CA . THR A 1 82 ? 18.604 7.906 1.781 1.00 2.52 82 THR A CA 1
ATOM 1248 C C . THR A 1 82 ? 18.256 6.664 2.620 1.00 2.28 82 THR A C 1
ATOM 1249 O O . THR A 1 82 ? 18.084 5.590 2.085 1.00 2.32 82 THR A O 1
ATOM 1260 N N . PRO A 1 83 ? 18.151 6.851 3.921 1.00 2.17 83 PRO A N 1
ATOM 1261 C CA . PRO A 1 83 ? 17.815 5.711 4.828 1.00 2.07 83 PRO A CA 1
ATOM 1262 C C . PRO A 1 83 ? 16.414 5.146 4.544 1.00 1.89 83 PRO A C 1
ATOM 1263 O O . PRO A 1 83 ? 16.183 3.960 4.684 1.00 1.96 83 PRO A O 1
ATOM 1274 N N . ASN A 1 84 ? 15.486 5.982 4.141 1.00 1.83 84 ASN A N 1
ATOM 1275 C CA . ASN A 1 84 ? 14.088 5.508 3.832 1.00 1.89 84 ASN A CA 1
ATOM 1276 C C . ASN A 1 84 ? 13.498 4.674 4.993 1.00 1.97 84 ASN A C 1
ATOM 1277 O O . ASN A 1 84 ? 12.620 3.855 4.792 1.00 2.17 84 ASN A O 1
ATOM 1288 N N . GLY A 1 85 ? 13.964 4.887 6.201 1.00 1.94 85 GLY A N 1
ATOM 1289 C CA . GLY A 1 85 ? 13.433 4.120 7.374 1.00 2.11 85 GLY A CA 1
ATOM 1290 C C . GLY A 1 85 ? 12.992 5.103 8.458 1.00 2.30 85 GLY A C 1
ATOM 1291 O O . GLY A 1 85 ? 13.817 5.613 9.199 1.00 2.36 85 GLY A O 1
ATOM 1295 N N . PRO A 1 86 ? 11.701 5.342 8.527 1.00 2.59 86 PRO A N 1
ATOM 1296 C CA . PRO A 1 86 ? 11.151 6.296 9.532 1.00 2.95 86 PRO A CA 1
ATOM 1297 C C . PRO A 1 86 ? 11.500 5.872 10.965 1.00 3.04 86 PRO A C 1
ATOM 1298 O O . PRO A 1 86 ? 11.415 6.664 11.885 1.00 3.36 86 PRO A O 1
ATOM 1309 N N . GLU A 1 87 ? 11.936 4.655 11.159 1.00 2.87 87 GLU A N 1
ATOM 1310 C CA . GLU A 1 87 ? 12.341 4.216 12.527 1.00 3.06 87 GLU A CA 1
ATOM 1311 C C . GLU A 1 87 ? 13.586 5.017 12.957 1.00 3.24 87 GLU A C 1
ATOM 1312 O O . GLU A 1 87 ? 13.859 5.181 14.133 1.00 3.58 87 GLU A O 1
ATOM 1324 N N . VAL A 1 88 ? 14.334 5.526 12.000 1.00 3.09 88 VAL A N 1
ATOM 1325 C CA . VAL A 1 88 ? 15.556 6.331 12.317 1.00 3.39 88 VAL A CA 1
ATOM 1326 C C . VAL A 1 88 ? 15.626 7.622 11.458 1.00 3.39 88 VAL A C 1
ATOM 1327 O O . VAL A 1 88 ? 16.370 8.531 11.780 1.00 3.76 88 VAL A O 1
ATOM 1340 N N . HIS A 1 89 ? 14.874 7.718 10.372 1.00 3.09 89 HIS A N 1
ATOM 1341 C CA . HIS A 1 89 ? 14.936 8.958 9.523 1.00 3.19 89 HIS A CA 1
ATOM 1342 C C . HIS A 1 89 ? 13.910 8.911 8.376 1.00 3.09 89 HIS A C 1
ATOM 1343 O O . HIS A 1 89 ? 13.249 7.918 8.151 1.00 3.01 89 HIS A O 1
ATOM 1357 N N . GLY A 1 90 ? 13.799 9.984 7.636 1.00 3.60 90 GLY A N 1
ATOM 1358 C CA . GLY A 1 90 ? 12.855 10.017 6.480 1.00 3.78 90 GLY A CA 1
ATOM 1359 C C . GLY A 1 90 ? 13.603 9.604 5.206 1.00 3.78 90 GLY A C 1
ATOM 1360 O O . GLY A 1 90 ? 12.988 8.970 4.365 1.00 3.86 90 GLY A O 1
ATOM 1365 N N . GLY A 1 1 ? 5.327 -22.161 -13.065 1.00 2.60 1 GLY A N 2
ATOM 1366 C CA . GLY A 1 1 ? 5.566 -21.388 -14.323 1.00 3.09 1 GLY A CA 2
ATOM 1367 C C . GLY A 1 1 ? 6.439 -20.168 -14.010 1.00 3.40 1 GLY A C 2
ATOM 1368 O O . GLY A 1 1 ? 5.944 -19.135 -13.608 1.00 3.67 1 GLY A O 2
ATOM 1374 N N . SER A 1 2 ? 7.738 -20.293 -14.172 1.00 3.53 2 SER A N 2
ATOM 1375 C CA . SER A 1 2 ? 8.674 -19.154 -13.861 1.00 4.03 2 SER A CA 2
ATOM 1376 C C . SER A 1 2 ? 8.519 -18.709 -12.401 1.00 3.73 2 SER A C 2
ATOM 1377 O O . SER A 1 2 ? 8.455 -17.532 -12.098 1.00 4.07 2 SER A O 2
ATOM 1385 N N . MET A 1 3 ? 8.458 -19.646 -11.491 1.00 3.17 3 MET A N 2
ATOM 1386 C CA . MET A 1 3 ? 8.303 -19.288 -10.049 1.00 2.91 3 MET A CA 2
ATOM 1387 C C . MET A 1 3 ? 9.660 -19.306 -9.334 1.00 3.17 3 MET A C 2
ATOM 1388 O O . MET A 1 3 ? 10.640 -19.804 -9.850 1.00 3.50 3 MET A O 2
ATOM 1402 N N . SER A 1 4 ? 9.720 -18.774 -8.143 1.00 3.16 4 SER A N 2
ATOM 1403 C CA . SER A 1 4 ? 11.011 -18.773 -7.385 1.00 3.56 4 SER A CA 2
ATOM 1404 C C . SER A 1 4 ? 11.225 -20.130 -6.704 1.00 3.46 4 SER A C 2
ATOM 1405 O O . SER A 1 4 ? 12.340 -20.581 -6.535 1.00 3.87 4 SER A O 2
ATOM 1413 N N . ILE A 1 5 ? 10.159 -20.784 -6.330 1.00 3.02 5 ILE A N 2
ATOM 1414 C CA . ILE A 1 5 ? 10.272 -22.122 -5.679 1.00 3.04 5 ILE A CA 2
ATOM 1415 C C . ILE A 1 5 ? 10.094 -23.231 -6.735 1.00 2.84 5 ILE A C 2
ATOM 1416 O O . ILE A 1 5 ? 10.319 -23.017 -7.911 1.00 2.83 5 ILE A O 2
ATOM 1432 N N . MET A 1 6 ? 9.695 -24.413 -6.332 1.00 2.77 6 MET A N 2
ATOM 1433 C CA . MET A 1 6 ? 9.501 -25.526 -7.320 1.00 2.63 6 MET A CA 2
ATOM 1434 C C . MET A 1 6 ? 8.449 -25.139 -8.371 1.00 2.24 6 MET A C 2
ATOM 1435 O O . MET A 1 6 ? 7.273 -25.013 -8.071 1.00 1.96 6 MET A O 2
ATOM 1449 N N . ASP A 1 7 ? 8.867 -24.953 -9.600 1.00 2.31 7 ASP A N 2
ATOM 1450 C CA . ASP A 1 7 ? 7.901 -24.574 -10.681 1.00 2.08 7 ASP A CA 2
ATOM 1451 C C . ASP A 1 7 ? 6.891 -25.710 -10.940 1.00 1.83 7 ASP A C 2
ATOM 1452 O O . ASP A 1 7 ? 5.814 -25.479 -11.462 1.00 1.70 7 ASP A O 2
ATOM 1461 N N . HIS A 1 8 ? 7.213 -26.926 -10.551 1.00 1.89 8 HIS A N 2
ATOM 1462 C CA . HIS A 1 8 ? 6.249 -28.063 -10.753 1.00 1.80 8 HIS A CA 2
ATOM 1463 C C . HIS A 1 8 ? 5.293 -28.185 -9.547 1.00 1.73 8 HIS A C 2
ATOM 1464 O O . HIS A 1 8 ? 4.778 -29.249 -9.262 1.00 1.99 8 HIS A O 2
ATOM 1478 N N . SER A 1 9 ? 5.060 -27.109 -8.831 1.00 1.54 9 SER A N 2
ATOM 1479 C CA . SER A 1 9 ? 4.152 -27.168 -7.649 1.00 1.54 9 SER A CA 2
ATOM 1480 C C . SER A 1 9 ? 3.002 -26.158 -7.793 1.00 1.37 9 SER A C 2
ATOM 1481 O O . SER A 1 9 ? 3.198 -24.973 -7.597 1.00 1.29 9 SER A O 2
ATOM 1489 N N . PRO A 1 10 ? 1.829 -26.655 -8.119 1.00 1.40 10 PRO A N 2
ATOM 1490 C CA . PRO A 1 10 ? 0.642 -25.767 -8.275 1.00 1.34 10 PRO A CA 2
ATOM 1491 C C . PRO A 1 10 ? 0.227 -25.162 -6.927 1.00 1.29 10 PRO A C 2
ATOM 1492 O O . PRO A 1 10 ? 0.000 -23.971 -6.816 1.00 1.24 10 PRO A O 2
ATOM 1503 N N . THR A 1 11 ? 0.149 -25.968 -5.905 1.00 1.36 11 THR A N 2
ATOM 1504 C CA . THR A 1 11 ? -0.231 -25.453 -4.553 1.00 1.38 11 THR A CA 2
ATOM 1505 C C . THR A 1 11 ? 0.891 -24.565 -4.003 1.00 1.28 11 THR A C 2
ATOM 1506 O O . THR A 1 11 ? 0.699 -23.387 -3.770 1.00 1.21 11 THR A O 2
ATOM 1517 N N . THR A 1 12 ? 2.064 -25.118 -3.810 1.00 1.29 12 THR A N 2
ATOM 1518 C CA . THR A 1 12 ? 3.214 -24.308 -3.287 1.00 1.25 12 THR A CA 2
ATOM 1519 C C . THR A 1 12 ? 3.436 -23.071 -4.162 1.00 1.13 12 THR A C 2
ATOM 1520 O O . THR A 1 12 ? 3.763 -22.000 -3.674 1.00 1.08 12 THR A O 2
ATOM 1531 N N . GLY A 1 13 ? 3.251 -23.209 -5.447 1.00 1.12 13 GLY A N 2
ATOM 1532 C CA . GLY A 1 13 ? 3.432 -22.047 -6.369 1.00 1.06 13 GLY A CA 2
ATOM 1533 C C . GLY A 1 13 ? 2.362 -21.000 -6.072 1.00 0.99 13 GLY A C 2
ATOM 1534 O O . GLY A 1 13 ? 2.667 -19.876 -5.718 1.00 0.94 13 GLY A O 2
ATOM 1538 N N . VAL A 1 14 ? 1.107 -21.365 -6.188 1.00 1.04 14 VAL A N 2
ATOM 1539 C CA . VAL A 1 14 ? 0.008 -20.390 -5.886 1.00 1.06 14 VAL A CA 2
ATOM 1540 C C . VAL A 1 14 ? 0.206 -19.822 -4.474 1.00 1.00 14 VAL A C 2
ATOM 1541 O O . VAL A 1 14 ? 0.044 -18.636 -4.245 1.00 0.98 14 VAL A O 2
ATOM 1554 N N . VAL A 1 15 ? 0.586 -20.657 -3.536 1.00 1.03 15 VAL A N 2
ATOM 1555 C CA . VAL A 1 15 ? 0.826 -20.163 -2.143 1.00 1.03 15 VAL A CA 2
ATOM 1556 C C . VAL A 1 15 ? 1.977 -19.155 -2.159 1.00 0.93 15 VAL A C 2
ATOM 1557 O O . VAL A 1 15 ? 1.892 -18.084 -1.584 1.00 0.91 15 VAL A O 2
ATOM 1570 N N . THR A 1 16 ? 3.038 -19.492 -2.840 1.00 0.92 16 THR A N 2
ATOM 1571 C CA . THR A 1 16 ? 4.209 -18.564 -2.938 1.00 0.90 16 THR A CA 2
ATOM 1572 C C . THR A 1 16 ? 3.755 -17.220 -3.509 1.00 0.81 16 THR A C 2
ATOM 1573 O O . THR A 1 16 ? 4.075 -16.169 -2.981 1.00 0.80 16 THR A O 2
ATOM 1584 N N . VAL A 1 17 ? 2.986 -17.249 -4.566 1.00 0.81 17 VAL A N 2
ATOM 1585 C CA . VAL A 1 17 ? 2.484 -15.963 -5.156 1.00 0.81 17 VAL A CA 2
ATOM 1586 C C . VAL A 1 17 ? 1.554 -15.283 -4.157 1.00 0.78 17 VAL A C 2
ATOM 1587 O O . VAL A 1 17 ? 1.600 -14.094 -3.991 1.00 0.77 17 VAL A O 2
ATOM 1600 N N . ILE A 1 18 ? 0.711 -16.030 -3.483 1.00 0.82 18 ILE A N 2
ATOM 1601 C CA . ILE A 1 18 ? -0.205 -15.399 -2.478 1.00 0.86 18 ILE A CA 2
ATOM 1602 C C . ILE A 1 18 ? 0.632 -14.732 -1.392 1.00 0.82 18 ILE A C 2
ATOM 1603 O O . ILE A 1 18 ? 0.337 -13.637 -0.962 1.00 0.84 18 ILE A O 2
ATOM 1619 N N . VAL A 1 19 ? 1.694 -15.361 -0.981 1.00 0.80 19 VAL A N 2
ATOM 1620 C CA . VAL A 1 19 ? 2.578 -14.729 0.043 1.00 0.82 19 VAL A CA 2
ATOM 1621 C C . VAL A 1 19 ? 3.209 -13.477 -0.577 1.00 0.77 19 VAL A C 2
ATOM 1622 O O . VAL A 1 19 ? 3.222 -12.417 0.020 1.00 0.79 19 VAL A O 2
ATOM 1635 N N . ILE A 1 20 ? 3.700 -13.590 -1.792 1.00 0.76 20 ILE A N 2
ATOM 1636 C CA . ILE A 1 20 ? 4.295 -12.400 -2.477 1.00 0.77 20 ILE A CA 2
ATOM 1637 C C . ILE A 1 20 ? 3.217 -11.327 -2.632 1.00 0.75 20 ILE A C 2
ATOM 1638 O O . ILE A 1 20 ? 3.411 -10.182 -2.271 1.00 0.78 20 ILE A O 2
ATOM 1654 N N . LEU A 1 21 ? 2.073 -11.704 -3.139 1.00 0.75 21 LEU A N 2
ATOM 1655 C CA . LEU A 1 21 ? 0.954 -10.726 -3.293 1.00 0.79 21 LEU A CA 2
ATOM 1656 C C . LEU A 1 21 ? 0.623 -10.128 -1.923 1.00 0.81 21 LEU A C 2
ATOM 1657 O O . LEU A 1 21 ? 0.543 -8.919 -1.768 1.00 0.84 21 LEU A O 2
ATOM 1673 N N . ILE A 1 22 ? 0.464 -10.963 -0.918 1.00 0.82 22 ILE A N 2
ATOM 1674 C CA . ILE A 1 22 ? 0.175 -10.433 0.453 1.00 0.88 22 ILE A CA 2
ATOM 1675 C C . ILE A 1 22 ? 1.291 -9.465 0.865 1.00 0.88 22 ILE A C 2
ATOM 1676 O O . ILE A 1 22 ? 1.036 -8.392 1.382 1.00 0.93 22 ILE A O 2
ATOM 1692 N N . ALA A 1 23 ? 2.521 -9.831 0.618 1.00 0.85 23 ALA A N 2
ATOM 1693 C CA . ALA A 1 23 ? 3.662 -8.931 0.975 1.00 0.90 23 ALA A CA 2
ATOM 1694 C C . ALA A 1 23 ? 3.570 -7.632 0.166 1.00 0.89 23 ALA A C 2
ATOM 1695 O O . ALA A 1 23 ? 3.697 -6.549 0.707 1.00 0.94 23 ALA A O 2
ATOM 1702 N N . ILE A 1 24 ? 3.323 -7.728 -1.121 1.00 0.86 24 ILE A N 2
ATOM 1703 C CA . ILE A 1 24 ? 3.192 -6.492 -1.956 1.00 0.89 24 ILE A CA 2
ATOM 1704 C C . ILE A 1 24 ? 2.049 -5.634 -1.401 1.00 0.88 24 ILE A C 2
ATOM 1705 O O . ILE A 1 24 ? 2.195 -4.440 -1.196 1.00 0.92 24 ILE A O 2
ATOM 1721 N N . ALA A 1 25 ? 0.918 -6.245 -1.132 1.00 0.87 25 ALA A N 2
ATOM 1722 C CA . ALA A 1 25 ? -0.236 -5.485 -0.566 1.00 0.90 25 ALA A CA 2
ATOM 1723 C C . ALA A 1 25 ? 0.144 -4.902 0.796 1.00 0.92 25 ALA A C 2
ATOM 1724 O O . ALA A 1 25 ? -0.108 -3.742 1.081 1.00 0.95 25 ALA A O 2
ATOM 1731 N N . ALA A 1 26 ? 0.773 -5.690 1.629 1.00 0.95 26 ALA A N 2
ATOM 1732 C CA . ALA A 1 26 ? 1.200 -5.182 2.968 1.00 1.01 26 ALA A CA 2
ATOM 1733 C C . ALA A 1 26 ? 2.177 -4.018 2.778 1.00 1.03 26 ALA A C 2
ATOM 1734 O O . ALA A 1 26 ? 2.057 -2.988 3.413 1.00 1.08 26 ALA A O 2
ATOM 1741 N N . LEU A 1 27 ? 3.124 -4.163 1.882 1.00 1.02 27 LEU A N 2
ATOM 1742 C CA . LEU A 1 27 ? 4.087 -3.057 1.617 1.00 1.07 27 LEU A CA 2
ATOM 1743 C C . LEU A 1 27 ? 3.315 -1.842 1.081 1.00 1.03 27 LEU A C 2
ATOM 1744 O O . LEU A 1 27 ? 3.508 -0.724 1.533 1.00 1.08 27 LEU A O 2
ATOM 1760 N N . GLY A 1 28 ? 2.420 -2.057 0.141 1.00 0.99 28 GLY A N 2
ATOM 1761 C CA . GLY A 1 28 ? 1.612 -0.927 -0.402 1.00 0.98 28 GLY A CA 2
ATOM 1762 C C . GLY A 1 28 ? 0.843 -0.275 0.751 1.00 0.98 28 GLY A C 2
ATOM 1763 O O . GLY A 1 28 ? 0.798 0.937 0.870 1.00 1.01 28 GLY A O 2
ATOM 1767 N N . ALA A 1 29 ? 0.257 -1.074 1.614 1.00 0.99 29 ALA A N 2
ATOM 1768 C CA . ALA A 1 29 ? -0.491 -0.503 2.776 1.00 1.03 29 ALA A CA 2
ATOM 1769 C C . ALA A 1 29 ? 0.481 0.215 3.714 1.00 1.07 29 ALA A C 2
ATOM 1770 O O . ALA A 1 29 ? 0.231 1.325 4.151 1.00 1.10 29 ALA A O 2
ATOM 1777 N N . LEU A 1 30 ? 1.596 -0.401 4.000 1.00 1.12 30 LEU A N 2
ATOM 1778 C CA . LEU A 1 30 ? 2.612 0.245 4.886 1.00 1.20 30 LEU A CA 2
ATOM 1779 C C . LEU A 1 30 ? 3.048 1.583 4.272 1.00 1.18 30 LEU A C 2
ATOM 1780 O O . LEU A 1 30 ? 3.178 2.577 4.962 1.00 1.22 30 LEU A O 2
ATOM 1796 N N . ILE A 1 31 ? 3.241 1.618 2.975 1.00 1.13 31 ILE A N 2
ATOM 1797 C CA . ILE A 1 31 ? 3.639 2.897 2.308 1.00 1.13 31 ILE A CA 2
ATOM 1798 C C . ILE A 1 31 ? 2.462 3.882 2.346 1.00 1.07 31 ILE A C 2
ATOM 1799 O O . ILE A 1 31 ? 2.616 5.031 2.719 1.00 1.10 31 ILE A O 2
ATOM 1815 N N . LEU A 1 32 ? 1.286 3.431 1.976 1.00 1.01 32 LEU A N 2
ATOM 1816 C CA . LEU A 1 32 ? 0.089 4.328 2.002 1.00 0.99 32 LEU A CA 2
ATOM 1817 C C . LEU A 1 32 ? -0.129 4.881 3.420 1.00 1.02 32 LEU A C 2
ATOM 1818 O O . LEU A 1 32 ? -0.290 6.072 3.610 1.00 1.03 32 LEU A O 2
ATOM 1834 N N . GLY A 1 33 ? -0.131 4.020 4.410 1.00 1.07 33 GLY A N 2
ATOM 1835 C CA . GLY A 1 33 ? -0.338 4.479 5.820 1.00 1.15 33 GLY A CA 2
ATOM 1836 C C . GLY A 1 33 ? 0.796 5.417 6.250 1.00 1.19 33 GLY A C 2
ATOM 1837 O O . GLY A 1 33 ? 0.556 6.464 6.822 1.00 1.26 33 GLY A O 2
ATOM 1841 N N . CYS A 1 34 ? 2.029 5.049 5.989 1.00 1.20 34 CYS A N 2
ATOM 1842 C CA . CYS A 1 34 ? 3.179 5.922 6.392 1.00 1.28 34 CYS A CA 2
ATOM 1843 C C . CYS A 1 34 ? 3.133 7.272 5.655 1.00 1.21 34 CYS A C 2
ATOM 1844 O O . CYS A 1 34 ? 3.496 8.295 6.204 1.00 1.26 34 CYS A O 2
ATOM 1852 N N . TRP A 1 35 ? 2.697 7.282 4.418 1.00 1.14 35 TRP A N 2
ATOM 1853 C CA . TRP A 1 35 ? 2.638 8.570 3.654 1.00 1.10 35 TRP A CA 2
ATOM 1854 C C . TRP A 1 35 ? 1.352 9.343 3.986 1.00 1.02 35 TRP A C 2
ATOM 1855 O O . TRP A 1 35 ? 1.404 10.463 4.451 1.00 1.05 35 TRP A O 2
ATOM 1876 N N . CYS A 1 36 ? 0.205 8.745 3.750 1.00 0.98 36 CYS A N 2
ATOM 1877 C CA . CYS A 1 36 ? -1.109 9.419 4.047 1.00 0.96 36 CYS A CA 2
ATOM 1878 C C . CYS A 1 36 ? -1.103 10.905 3.630 1.00 0.90 36 CYS A C 2
ATOM 1879 O O . CYS A 1 36 ? -1.551 11.762 4.368 1.00 0.93 36 CYS A O 2
ATOM 1887 N N . TYR A 1 37 ? -0.618 11.205 2.447 1.00 0.86 37 TYR A N 2
ATOM 1888 C CA . TYR A 1 37 ? -0.594 12.631 1.961 1.00 0.81 37 TYR A CA 2
ATOM 1889 C C . TYR A 1 37 ? -0.034 12.709 0.530 1.00 0.78 37 TYR A C 2
ATOM 1890 O O . TYR A 1 37 ? -0.523 13.463 -0.286 1.00 0.80 37 TYR A O 2
ATOM 1908 N N . LEU A 1 38 ? 0.978 11.934 0.218 1.00 0.84 38 LEU A N 2
ATOM 1909 C CA . LEU A 1 38 ? 1.550 11.954 -1.164 1.00 0.87 38 LEU A CA 2
ATOM 1910 C C . LEU A 1 38 ? 1.612 10.529 -1.723 1.00 0.94 38 LEU A C 2
ATOM 1911 O O . LEU A 1 38 ? 1.052 10.238 -2.763 1.00 1.01 38 LEU A O 2
ATOM 1927 N N . ARG A 1 39 ? 2.292 9.650 -1.026 1.00 0.98 39 ARG A N 2
ATOM 1928 C CA . ARG A 1 39 ? 2.416 8.223 -1.467 1.00 1.07 39 ARG A CA 2
ATOM 1929 C C . ARG A 1 39 ? 3.260 8.114 -2.743 1.00 1.19 39 ARG A C 2
ATOM 1930 O O . ARG A 1 39 ? 2.771 8.272 -3.847 1.00 1.24 39 ARG A O 2
ATOM 1951 N N . LEU A 1 40 ? 4.529 7.838 -2.591 1.00 1.27 40 LEU A N 2
ATOM 1952 C CA . LEU A 1 40 ? 5.436 7.701 -3.781 1.00 1.40 40 LEU A CA 2
ATOM 1953 C C . LEU A 1 40 ? 4.949 6.560 -4.694 1.00 1.53 40 LEU A C 2
ATOM 1954 O O . LEU A 1 40 ? 5.393 5.431 -4.591 1.00 1.73 40 LEU A O 2
ATOM 1970 N N . GLN A 1 41 ? 4.023 6.850 -5.574 1.00 1.50 41 GLN A N 2
ATOM 1971 C CA . GLN A 1 41 ? 3.477 5.796 -6.493 1.00 1.67 41 GLN A CA 2
ATOM 1972 C C . GLN A 1 41 ? 4.480 5.456 -7.616 1.00 1.85 41 GLN A C 2
ATOM 1973 O O . GLN A 1 41 ? 4.441 4.373 -8.185 1.00 2.04 41 GLN A O 2
ATOM 1987 N N . ARG A 1 42 ? 5.363 6.367 -7.949 1.00 1.81 42 ARG A N 2
ATOM 1988 C CA . ARG A 1 42 ? 6.357 6.101 -9.035 1.00 2.01 42 ARG A CA 2
ATOM 1989 C C . ARG A 1 42 ? 7.610 6.987 -8.840 1.00 1.96 42 ARG A C 2
ATOM 1990 O O . ARG A 1 42 ? 8.221 6.967 -7.791 1.00 1.94 42 ARG A O 2
ATOM 2011 N N . ILE A 1 43 ? 8.001 7.754 -9.835 1.00 2.02 43 ILE A N 2
ATOM 2012 C CA . ILE A 1 43 ? 9.199 8.625 -9.708 1.00 2.01 43 ILE A CA 2
ATOM 2013 C C . ILE A 1 43 ? 8.962 9.758 -8.690 1.00 1.75 43 ILE A C 2
ATOM 2014 O O . ILE A 1 43 ? 9.898 10.308 -8.143 1.00 1.75 43 ILE A O 2
ATOM 2030 N N . SER A 1 44 ? 7.718 10.110 -8.441 1.00 1.60 44 SER A N 2
ATOM 2031 C CA . SER A 1 44 ? 7.402 11.207 -7.462 1.00 1.42 44 SER A CA 2
ATOM 2032 C C . SER A 1 44 ? 7.995 12.539 -7.933 1.00 1.36 44 SER A C 2
ATOM 2033 O O . SER A 1 44 ? 9.025 12.983 -7.458 1.00 1.47 44 SER A O 2
ATOM 2041 N N . GLN A 1 45 ? 7.340 13.187 -8.851 1.00 1.29 45 GLN A N 2
ATOM 2042 C CA . GLN A 1 45 ? 7.848 14.500 -9.350 1.00 1.27 45 GLN A CA 2
ATOM 2043 C C . GLN A 1 45 ? 7.150 15.659 -8.611 1.00 1.18 45 GLN A C 2
ATOM 2044 O O . GLN A 1 45 ? 6.932 16.723 -9.173 1.00 1.22 45 GLN A O 2
ATOM 2058 N N . SER A 1 46 ? 6.795 15.453 -7.356 1.00 1.09 46 SER A N 2
ATOM 2059 C CA . SER A 1 46 ? 6.097 16.519 -6.561 1.00 1.04 46 SER A CA 2
ATOM 2060 C C . SER A 1 46 ? 4.753 16.851 -7.220 1.00 1.01 46 SER A C 2
ATOM 2061 O O . SER A 1 46 ? 4.440 17.997 -7.477 1.00 1.18 46 SER A O 2
ATOM 2069 N N . GLU A 1 47 ? 3.972 15.844 -7.510 1.00 0.95 47 GLU A N 2
ATOM 2070 C CA . GLU A 1 47 ? 2.658 16.066 -8.178 1.00 0.95 47 GLU A CA 2
ATOM 2071 C C . GLU A 1 47 ? 1.483 15.921 -7.195 1.00 0.90 47 GLU A C 2
ATOM 2072 O O . GLU A 1 47 ? 1.649 15.518 -6.061 1.00 0.94 47 GLU A O 2
ATOM 2084 N N . ASP A 1 48 ? 0.295 16.264 -7.630 1.00 0.88 48 ASP A N 2
ATOM 2085 C CA . ASP A 1 48 ? -0.901 16.167 -6.736 1.00 0.86 48 ASP A CA 2
ATOM 2086 C C . ASP A 1 48 ? -1.383 14.711 -6.634 1.00 0.90 48 ASP A C 2
ATOM 2087 O O . ASP A 1 48 ? -1.867 14.142 -7.597 1.00 1.01 48 ASP A O 2
ATOM 2096 N N . GLU A 1 49 ? -1.259 14.107 -5.480 1.00 0.99 49 GLU A N 2
ATOM 2097 C CA . GLU A 1 49 ? -1.712 12.698 -5.321 1.00 1.05 49 GLU A CA 2
ATOM 2098 C C . GLU A 1 49 ? -2.267 12.455 -3.910 1.00 1.00 49 GLU A C 2
ATOM 2099 O O . GLU A 1 49 ? -2.214 13.322 -3.057 1.00 0.96 49 GLU A O 2
ATOM 2111 N N . GLU A 1 50 ? -2.796 11.274 -3.668 1.00 1.05 50 GLU A N 2
ATOM 2112 C CA . GLU A 1 50 ? -3.367 10.935 -2.321 1.00 1.03 50 GLU A CA 2
ATOM 2113 C C . GLU A 1 50 ? -4.544 11.866 -1.971 1.00 1.08 50 GLU A C 2
ATOM 2114 O O . GLU A 1 50 ? -4.366 12.936 -1.420 1.00 1.22 50 GLU A O 2
ATOM 2126 N N . SER A 1 51 ? -5.752 11.460 -2.287 1.00 1.26 51 SER A N 2
ATOM 2127 C CA . SER A 1 51 ? -6.942 12.322 -1.978 1.00 1.42 51 SER A CA 2
ATOM 2128 C C . SER A 1 51 ? -7.735 11.762 -0.793 1.00 1.44 51 SER A C 2
ATOM 2129 O O . SER A 1 51 ? -7.697 12.296 0.297 1.00 1.48 51 SER A O 2
ATOM 2137 N N . ILE A 1 52 ? -8.468 10.703 -1.011 1.00 1.55 52 ILE A N 2
ATOM 2138 C CA . ILE A 1 52 ? -9.301 10.094 0.083 1.00 1.67 52 ILE A CA 2
ATOM 2139 C C . ILE A 1 52 ? -8.460 9.778 1.329 1.00 1.61 52 ILE A C 2
ATOM 2140 O O . ILE A 1 52 ? -8.906 9.957 2.445 1.00 1.75 52 ILE A O 2
ATOM 2156 N N . VAL A 1 53 ? -7.256 9.304 1.152 1.00 1.50 53 VAL A N 2
ATOM 2157 C CA . VAL A 1 53 ? -6.399 8.976 2.342 1.00 1.51 53 VAL A CA 2
ATOM 2158 C C . VAL A 1 53 ? -5.475 10.155 2.701 1.00 1.34 53 VAL A C 2
ATOM 2159 O O . VAL A 1 53 ? -5.091 10.323 3.845 1.00 1.43 53 VAL A O 2
ATOM 2172 N N . GLY A 1 54 ? -5.125 10.973 1.738 1.00 1.13 54 GLY A N 2
ATOM 2173 C CA . GLY A 1 54 ? -4.240 12.147 2.021 1.00 0.98 54 GLY A CA 2
ATOM 2174 C C . GLY A 1 54 ? -5.020 13.194 2.822 1.00 1.06 54 GLY A C 2
ATOM 2175 O O . GLY A 1 54 ? -5.461 14.193 2.281 1.00 1.06 54 GLY A O 2
ATOM 2179 N N . ASP A 1 55 ? -5.199 12.959 4.105 1.00 1.26 55 ASP A N 2
ATOM 2180 C CA . ASP A 1 55 ? -5.958 13.915 4.980 1.00 1.42 55 ASP A CA 2
ATOM 2181 C C . ASP A 1 55 ? -7.447 13.958 4.584 1.00 1.71 55 ASP A C 2
ATOM 2182 O O . ASP A 1 55 ? -8.314 13.606 5.363 1.00 2.02 55 ASP A O 2
ATOM 2191 N N . GLY A 1 56 ? -7.748 14.410 3.393 1.00 1.69 56 GLY A N 2
ATOM 2192 C CA . GLY A 1 56 ? -9.167 14.510 2.945 1.00 2.06 56 GLY A CA 2
ATOM 2193 C C . GLY A 1 56 ? -9.412 15.970 2.605 1.00 2.17 56 GLY A C 2
ATOM 2194 O O . GLY A 1 56 ? -9.972 16.304 1.578 1.00 2.38 56 GLY A O 2
ATOM 2198 N N . GLU A 1 57 ? -8.955 16.841 3.462 1.00 2.07 57 GLU A N 2
ATOM 2199 C CA . GLU A 1 57 ? -9.104 18.301 3.214 1.00 2.21 57 GLU A CA 2
ATOM 2200 C C . GLU A 1 57 ? -7.734 19.010 3.274 1.00 1.92 57 GLU A C 2
ATOM 2201 O O . GLU A 1 57 ? -7.598 20.126 2.813 1.00 2.08 57 GLU A O 2
ATOM 2213 N N . THR A 1 58 ? -6.723 18.362 3.833 1.00 1.57 58 THR A N 2
ATOM 2214 C CA . THR A 1 58 ? -5.345 18.969 3.937 1.00 1.34 58 THR A CA 2
ATOM 2215 C C . THR A 1 58 ? -5.327 20.087 4.992 1.00 1.40 58 THR A C 2
ATOM 2216 O O . THR A 1 58 ? -6.108 21.016 4.948 1.00 1.75 58 THR A O 2
ATOM 2227 N N . LYS A 1 59 ? -4.442 19.991 5.955 1.00 1.25 59 LYS A N 2
ATOM 2228 C CA . LYS A 1 59 ? -4.379 21.035 7.032 1.00 1.35 59 LYS A CA 2
ATOM 2229 C C . LYS A 1 59 ? -3.809 22.356 6.490 1.00 1.41 59 LYS A C 2
ATOM 2230 O O . LYS A 1 59 ? -3.162 22.391 5.459 1.00 1.41 59 LYS A O 2
ATOM 2249 N N . GLU A 1 60 ? -4.047 23.442 7.189 1.00 1.58 60 GLU A N 2
ATOM 2250 C CA . GLU A 1 60 ? -3.531 24.780 6.737 1.00 1.74 60 GLU A CA 2
ATOM 2251 C C . GLU A 1 60 ? -2.032 24.719 6.368 1.00 1.66 60 GLU A C 2
ATOM 2252 O O . GLU A 1 60 ? -1.662 25.097 5.271 1.00 1.76 60 GLU A O 2
ATOM 2264 N N . PRO A 1 61 ? -1.210 24.237 7.285 1.00 1.60 61 PRO A N 2
ATOM 2265 C CA . PRO A 1 61 ? 0.251 24.135 7.010 1.00 1.68 61 PRO A CA 2
ATOM 2266 C C . PRO A 1 61 ? 0.530 23.121 5.890 1.00 1.56 61 PRO A C 2
ATOM 2267 O O . PRO A 1 61 ? 1.529 23.208 5.198 1.00 1.76 61 PRO A O 2
ATOM 2278 N N . PHE A 1 62 ? -0.346 22.168 5.694 1.00 1.34 62 PHE A N 2
ATOM 2279 C CA . PHE A 1 62 ? -0.129 21.164 4.618 1.00 1.26 62 PHE A CA 2
ATOM 2280 C C . PHE A 1 62 ? -0.604 21.708 3.270 1.00 1.22 62 PHE A C 2
ATOM 2281 O O . PHE A 1 62 ? 0.054 21.540 2.262 1.00 1.21 62 PHE A O 2
ATOM 2298 N N . LEU A 1 63 ? -1.727 22.372 3.241 1.00 1.26 63 LEU A N 2
ATOM 2299 C CA . LEU A 1 63 ? -2.218 22.935 1.942 1.00 1.30 63 LEU A CA 2
ATOM 2300 C C . LEU A 1 63 ? -1.276 24.047 1.464 1.00 1.39 63 LEU A C 2
ATOM 2301 O O . LEU A 1 63 ? -1.102 24.252 0.277 1.00 1.39 63 LEU A O 2
ATOM 2317 N N . LEU A 1 64 ? -0.655 24.748 2.382 1.00 1.51 64 LEU A N 2
ATOM 2318 C CA . LEU A 1 64 ? 0.293 25.842 2.002 1.00 1.66 64 LEU A CA 2
ATOM 2319 C C . LEU A 1 64 ? 1.469 25.274 1.193 1.00 1.59 64 LEU A C 2
ATOM 2320 O O . LEU A 1 64 ? 1.756 25.733 0.100 1.00 1.60 64 LEU A O 2
ATOM 2336 N N . VAL A 1 65 ? 2.150 24.275 1.708 1.00 1.55 65 VAL A N 2
ATOM 2337 C CA . VAL A 1 65 ? 3.293 23.682 0.950 1.00 1.54 65 VAL A CA 2
ATOM 2338 C C . VAL A 1 65 ? 2.766 22.857 -0.236 1.00 1.38 65 VAL A C 2
ATOM 2339 O O . VAL A 1 65 ? 3.388 22.792 -1.281 1.00 1.39 65 VAL A O 2
ATOM 2352 N N . GLN A 1 66 ? 1.605 22.261 -0.092 1.00 1.28 66 GLN A N 2
ATOM 2353 C CA . GLN A 1 66 ? 1.014 21.471 -1.220 1.00 1.17 66 GLN A CA 2
ATOM 2354 C C . GLN A 1 66 ? 0.686 22.413 -2.382 1.00 1.15 66 GLN A C 2
ATOM 2355 O O . GLN A 1 66 ? 1.001 22.141 -3.526 1.00 1.13 66 GLN A O 2
ATOM 2369 N N . TYR A 1 67 ? 0.091 23.538 -2.086 1.00 1.22 67 TYR A N 2
ATOM 2370 C CA . TYR A 1 67 ? -0.230 24.535 -3.156 1.00 1.26 67 TYR A CA 2
ATOM 2371 C C . TYR A 1 67 ? 1.075 25.134 -3.682 1.00 1.31 67 TYR A C 2
ATOM 2372 O O . TYR A 1 67 ? 1.262 25.317 -4.872 1.00 1.29 67 TYR A O 2
ATOM 2390 N N . SER A 1 68 ? 1.979 25.426 -2.784 1.00 1.43 68 SER A N 2
ATOM 2391 C CA . SER A 1 68 ? 3.300 26.006 -3.179 1.00 1.55 68 SER A CA 2
ATOM 2392 C C . SER A 1 68 ? 4.049 25.044 -4.106 1.00 1.46 68 SER A C 2
ATOM 2393 O O . SER A 1 68 ? 4.703 25.464 -5.037 1.00 1.50 68 SER A O 2
ATOM 2401 N N . ALA A 1 69 ? 3.959 23.758 -3.862 1.00 1.40 69 ALA A N 2
ATOM 2402 C CA . ALA A 1 69 ? 4.671 22.775 -4.739 1.00 1.37 69 ALA A CA 2
ATOM 2403 C C . ALA A 1 69 ? 3.827 22.440 -5.976 1.00 1.20 69 ALA A C 2
ATOM 2404 O O . ALA A 1 69 ? 4.338 22.337 -7.080 1.00 1.23 69 ALA A O 2
ATOM 2411 N N . LYS A 1 70 ? 2.543 22.265 -5.801 1.00 1.08 70 LYS A N 2
ATOM 2412 C CA . LYS A 1 70 ? 1.664 21.927 -6.964 1.00 0.97 70 LYS A CA 2
ATOM 2413 C C . LYS A 1 70 ? 1.596 23.081 -7.971 1.00 0.99 70 LYS A C 2
ATOM 2414 O O . LYS A 1 70 ? 1.525 22.853 -9.154 1.00 0.96 70 LYS A O 2
ATOM 2433 N N . GLY A 1 71 ? 1.625 24.309 -7.519 1.00 1.11 71 GLY A N 2
ATOM 2434 C CA . GLY A 1 71 ? 1.568 25.469 -8.476 1.00 1.19 71 GLY A CA 2
ATOM 2435 C C . GLY A 1 71 ? 2.589 25.263 -9.599 1.00 1.16 71 GLY A C 2
ATOM 2436 O O . GLY A 1 71 ? 2.217 25.152 -10.754 1.00 1.10 71 GLY A O 2
ATOM 2440 N N . PRO A 1 72 ? 3.848 25.192 -9.227 1.00 1.26 72 PRO A N 2
ATOM 2441 C CA . PRO A 1 72 ? 4.916 24.963 -10.229 1.00 1.31 72 PRO A CA 2
ATOM 2442 C C . PRO A 1 72 ? 4.780 23.553 -10.824 1.00 1.19 72 PRO A C 2
ATOM 2443 O O . PRO A 1 72 ? 4.946 23.361 -12.012 1.00 1.20 72 PRO A O 2
ATOM 2454 N N . CYS A 1 73 ? 4.451 22.564 -10.019 1.00 1.13 73 CYS A N 2
ATOM 2455 C CA . CYS A 1 73 ? 4.279 21.181 -10.572 1.00 1.09 73 CYS A CA 2
ATOM 2456 C C . CYS A 1 73 ? 3.135 21.173 -11.589 1.00 0.98 73 CYS A C 2
ATOM 2457 O O . CYS A 1 73 ? 3.273 20.680 -12.692 1.00 1.04 73 CYS A O 2
ATOM 2465 N N . VAL A 1 74 ? 2.015 21.740 -11.224 1.00 0.89 74 VAL A N 2
ATOM 2466 C CA . VAL A 1 74 ? 0.853 21.806 -12.160 1.00 0.88 74 VAL A CA 2
ATOM 2467 C C . VAL A 1 74 ? 1.295 22.534 -13.418 1.00 0.92 74 VAL A C 2
ATOM 2468 O O . VAL A 1 74 ? 1.121 22.046 -14.514 1.00 1.00 74 VAL A O 2
ATOM 2481 N N . GLU A 1 75 ? 1.905 23.675 -13.261 1.00 0.93 75 GLU A N 2
ATOM 2482 C CA . GLU A 1 75 ? 2.408 24.417 -14.455 1.00 1.00 75 GLU A CA 2
ATOM 2483 C C . GLU A 1 75 ? 3.380 23.520 -15.239 1.00 1.09 75 GLU A C 2
ATOM 2484 O O . GLU A 1 75 ? 3.374 23.484 -16.454 1.00 1.17 75 GLU A O 2
ATOM 2496 N N . ARG A 1 76 ? 4.204 22.789 -14.534 1.00 1.15 76 ARG A N 2
ATOM 2497 C CA . ARG A 1 76 ? 5.190 21.875 -15.195 1.00 1.34 76 ARG A CA 2
ATOM 2498 C C . ARG A 1 76 ? 4.476 20.764 -15.984 1.00 1.38 76 ARG A C 2
ATOM 2499 O O . ARG A 1 76 ? 4.718 20.585 -17.163 1.00 1.50 76 ARG A O 2
ATOM 2520 N N . LYS A 1 77 ? 3.603 20.013 -15.350 1.00 1.33 77 LYS A N 2
ATOM 2521 C CA . LYS A 1 77 ? 2.893 18.917 -16.086 1.00 1.47 77 LYS A CA 2
ATOM 2522 C C . LYS A 1 77 ? 1.885 19.502 -17.085 1.00 1.44 77 LYS A C 2
ATOM 2523 O O . LYS A 1 77 ? 1.669 18.958 -18.154 1.00 1.60 77 LYS A O 2
ATOM 2542 N N . ALA A 1 78 ? 1.291 20.621 -16.759 1.00 1.29 78 ALA A N 2
ATOM 2543 C CA . ALA A 1 78 ? 0.321 21.261 -17.698 1.00 1.32 78 ALA A CA 2
ATOM 2544 C C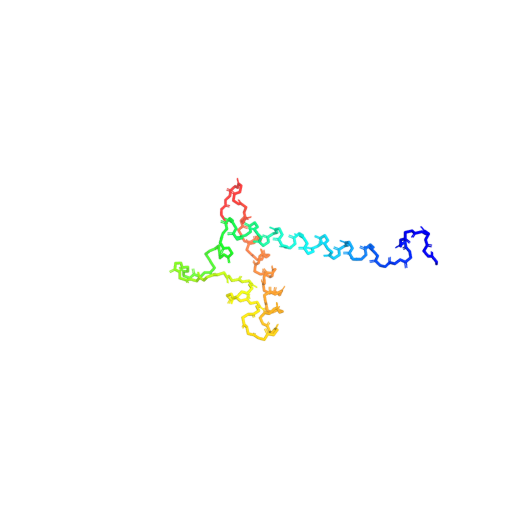 . ALA A 1 78 ? 1.062 21.774 -18.930 1.00 1.37 78 ALA A C 2
ATOM 2545 O O . ALA A 1 78 ? 0.663 21.525 -20.043 1.00 1.51 78 ALA A O 2
ATOM 2552 N N . LYS A 1 79 ? 2.147 22.470 -18.738 1.00 1.32 79 LYS A N 2
ATOM 2553 C CA . LYS A 1 79 ? 2.928 22.983 -19.910 1.00 1.43 79 LYS A CA 2
ATOM 2554 C C . LYS A 1 79 ? 3.549 21.809 -20.674 1.00 1.64 79 LYS A C 2
ATOM 2555 O O . LYS A 1 79 ? 3.507 21.756 -21.887 1.00 1.79 79 LYS A O 2
ATOM 2574 N N . LEU A 1 80 ? 4.123 20.866 -19.963 1.00 1.70 80 LEU A N 2
ATOM 2575 C CA . LEU A 1 80 ? 4.750 19.685 -20.631 1.00 1.96 80 LEU A CA 2
ATOM 2576 C C . LEU A 1 80 ? 3.706 18.872 -21.416 1.00 2.06 80 LEU A C 2
ATOM 2577 O O . LEU A 1 80 ? 4.003 18.320 -22.457 1.00 2.28 80 LEU A O 2
ATOM 2593 N N . MET A 1 81 ? 2.493 18.799 -20.928 1.00 1.96 81 MET A N 2
ATOM 2594 C CA . MET A 1 81 ? 1.432 18.022 -21.653 1.00 2.13 81 MET A CA 2
ATOM 2595 C C . MET A 1 81 ? 0.598 18.959 -22.548 1.00 2.03 81 MET A C 2
ATOM 2596 O O . MET A 1 81 ? 0.566 18.805 -23.751 1.00 2.17 81 MET A O 2
ATOM 2610 N N . THR A 1 82 ? -0.060 19.930 -21.964 1.00 1.85 82 THR A N 2
ATOM 2611 C CA . THR A 1 82 ? -0.884 20.904 -22.758 1.00 1.81 82 THR A CA 2
ATOM 2612 C C . THR A 1 82 ? -1.493 21.962 -21.826 1.00 1.64 82 THR A C 2
ATOM 2613 O O . THR A 1 82 ? -2.445 21.695 -21.114 1.00 1.83 82 THR A O 2
ATOM 2624 N N . PRO A 1 83 ? -0.919 23.141 -21.866 1.00 1.40 83 PRO A N 2
ATOM 2625 C CA . PRO A 1 83 ? -1.414 24.257 -21.017 1.00 1.35 83 PRO A CA 2
ATOM 2626 C C . PRO A 1 83 ? -2.793 24.748 -21.485 1.00 1.61 83 PRO A C 2
ATOM 2627 O O . PRO A 1 83 ? -3.402 25.581 -20.843 1.00 1.78 83 PRO A O 2
ATOM 2638 N N . ASN A 1 84 ? -3.291 24.242 -22.598 1.00 1.74 84 ASN A N 2
ATOM 2639 C CA . ASN A 1 84 ? -4.625 24.683 -23.110 1.00 2.06 84 ASN A CA 2
ATOM 2640 C C . ASN A 1 84 ? -4.669 26.214 -23.251 1.00 2.06 84 ASN A C 2
ATOM 2641 O O . ASN A 1 84 ? -5.719 26.826 -23.196 1.00 2.41 84 ASN A O 2
ATOM 2652 N N . GLY A 1 85 ? -3.524 26.829 -23.439 1.00 1.80 85 GLY A N 2
ATOM 2653 C CA . GLY A 1 85 ? -3.468 28.314 -23.589 1.00 2.02 85 GLY A CA 2
ATOM 2654 C C . GLY A 1 85 ? -2.678 28.683 -24.853 1.00 2.02 85 GLY A C 2
ATOM 2655 O O . GLY A 1 85 ? -2.531 27.876 -25.754 1.00 1.94 85 GLY A O 2
ATOM 2659 N N . PRO A 1 86 ? -2.191 29.904 -24.881 1.00 2.26 86 PRO A N 2
ATOM 2660 C CA . PRO A 1 86 ? -1.415 30.393 -26.053 1.00 2.45 86 PRO A CA 2
ATOM 2661 C C . PRO A 1 86 ? -0.002 29.789 -26.105 1.00 2.32 86 PRO A C 2
ATOM 2662 O O . PRO A 1 86 ? 0.617 29.769 -27.153 1.00 2.54 86 PRO A O 2
ATOM 2673 N N . GLU A 1 87 ? 0.507 29.292 -25.001 1.00 2.08 87 GLU A N 2
ATOM 2674 C CA . GLU A 1 87 ? 1.884 28.688 -25.008 1.00 2.14 87 GLU A CA 2
ATOM 2675 C C . GLU A 1 87 ? 1.999 27.672 -26.149 1.00 2.29 87 GLU A C 2
ATOM 2676 O O . GLU A 1 87 ? 2.908 27.724 -26.955 1.00 2.65 87 GLU A O 2
ATOM 2688 N N . VAL A 1 88 ? 1.068 26.764 -26.227 1.00 2.11 88 VAL A N 2
ATOM 2689 C CA . VAL A 1 88 ? 1.087 25.750 -27.319 1.00 2.34 88 VAL A CA 2
ATOM 2690 C C . VAL A 1 88 ? -0.095 25.970 -28.286 1.00 2.31 88 VAL A C 2
ATOM 2691 O O . VAL A 1 88 ? -0.268 25.226 -29.231 1.00 2.45 88 VAL A O 2
ATOM 2704 N N . HIS A 1 89 ? -0.899 26.995 -28.061 1.00 2.29 89 HIS A N 2
ATOM 2705 C CA . HIS A 1 89 ? -2.063 27.277 -28.963 1.00 2.44 89 HIS A CA 2
ATOM 2706 C C . HIS A 1 89 ? -2.995 26.050 -29.059 1.00 2.46 89 HIS A C 2
ATOM 2707 O O . HIS A 1 89 ? -3.408 25.649 -30.131 1.00 2.63 89 HIS A O 2
ATOM 2721 N N . GLY A 1 90 ? -3.333 25.462 -27.934 1.00 2.52 90 GLY A N 2
ATOM 2722 C CA . GLY A 1 90 ? -4.239 24.265 -27.937 1.00 2.81 90 GLY A CA 2
ATOM 2723 C C . GLY A 1 90 ? -4.080 23.476 -26.629 1.00 3.25 90 GLY A C 2
ATOM 2724 O O . GLY A 1 90 ? -3.431 23.978 -25.724 1.00 3.68 90 GLY A O 2
ATOM 2729 N N . GLY A 1 1 ? 22.050 -22.284 -11.041 1.00 1.87 1 GLY A N 3
ATOM 2730 C CA . GLY A 1 1 ? 20.716 -22.845 -11.426 1.00 1.76 1 GLY A CA 3
ATOM 2731 C C . GLY A 1 1 ? 20.555 -24.257 -10.848 1.00 1.36 1 GLY A C 3
ATOM 2732 O O . GLY A 1 1 ? 21.507 -25.008 -10.777 1.00 1.53 1 GLY A O 3
ATOM 2738 N N . SER A 1 2 ? 19.362 -24.631 -10.444 1.00 1.43 2 SER A N 3
ATOM 2739 C CA . SER A 1 2 ? 19.159 -26.005 -9.882 1.00 1.63 2 SER A CA 3
ATOM 2740 C C . SER A 1 2 ? 18.852 -27.004 -11.009 1.00 1.42 2 SER A C 3
ATOM 2741 O O . SER A 1 2 ? 18.452 -26.623 -12.092 1.00 1.36 2 SER A O 3
ATOM 2749 N N . MET A 1 3 ? 19.036 -28.279 -10.765 1.00 1.53 3 MET A N 3
ATOM 2750 C CA . MET A 1 3 ? 18.761 -29.298 -11.835 1.00 1.45 3 MET A CA 3
ATOM 2751 C C . MET A 1 3 ? 17.259 -29.638 -11.929 1.00 1.32 3 MET A C 3
ATOM 2752 O O . MET A 1 3 ? 16.829 -30.717 -11.572 1.00 1.34 3 MET A O 3
ATOM 2766 N N . SER A 1 4 ? 16.474 -28.721 -12.434 1.00 1.31 4 SER A N 3
ATOM 2767 C CA . SER A 1 4 ? 14.991 -28.950 -12.597 1.00 1.34 4 SER A CA 3
ATOM 2768 C C . SER A 1 4 ? 14.344 -29.560 -11.337 1.00 1.27 4 SER A C 3
ATOM 2769 O O . SER A 1 4 ? 13.614 -30.532 -11.419 1.00 1.31 4 SER A O 3
ATOM 2777 N N . ILE A 1 5 ? 14.580 -28.992 -10.182 1.00 1.25 5 ILE A N 3
ATOM 2778 C CA . ILE A 1 5 ? 13.954 -29.537 -8.938 1.00 1.27 5 ILE A CA 3
ATOM 2779 C C . ILE A 1 5 ? 12.714 -28.706 -8.548 1.00 1.28 5 ILE A C 3
ATOM 2780 O O . ILE A 1 5 ? 12.230 -27.904 -9.326 1.00 1.28 5 ILE A O 3
ATOM 2796 N N . MET A 1 6 ? 12.195 -28.903 -7.354 1.00 1.34 6 MET A N 3
ATOM 2797 C CA . MET A 1 6 ? 10.982 -28.142 -6.900 1.00 1.41 6 MET A CA 3
ATOM 2798 C C . MET A 1 6 ? 9.783 -28.415 -7.834 1.00 1.28 6 MET A C 3
ATOM 2799 O O . MET A 1 6 ? 9.704 -29.457 -8.456 1.00 1.17 6 MET A O 3
ATOM 2813 N N . ASP A 1 7 ? 8.847 -27.493 -7.919 1.00 1.35 7 ASP A N 3
ATOM 2814 C CA . ASP A 1 7 ? 7.643 -27.685 -8.795 1.00 1.29 7 ASP A CA 3
ATOM 2815 C C . ASP A 1 7 ? 6.894 -28.992 -8.439 1.00 1.16 7 ASP A C 3
ATOM 2816 O O . ASP A 1 7 ? 6.222 -29.577 -9.265 1.00 1.13 7 ASP A O 3
ATOM 2825 N N . HIS A 1 8 ? 7.000 -29.439 -7.204 1.00 1.18 8 HIS A N 3
ATOM 2826 C CA . HIS A 1 8 ? 6.299 -30.699 -6.768 1.00 1.12 8 HIS A CA 3
ATOM 2827 C C . HIS A 1 8 ? 4.773 -30.578 -6.926 1.00 1.14 8 HIS A C 3
ATOM 2828 O O . HIS A 1 8 ? 4.076 -31.558 -7.111 1.00 1.18 8 HIS A O 3
ATOM 2842 N N . SER A 1 9 ? 4.255 -29.383 -6.843 1.00 1.19 9 SER A N 3
ATOM 2843 C CA . SER A 1 9 ? 2.782 -29.174 -6.976 1.00 1.28 9 SER A CA 3
ATOM 2844 C C . SER A 1 9 ? 2.473 -27.681 -7.161 1.00 1.31 9 SER A C 3
ATOM 2845 O O . SER A 1 9 ? 3.205 -26.840 -6.673 1.00 1.31 9 SER A O 3
ATOM 2853 N N . PRO A 1 10 ? 1.386 -27.392 -7.840 1.00 1.39 10 PRO A N 3
ATOM 2854 C CA . PRO A 1 10 ? 0.986 -25.973 -8.060 1.00 1.52 10 PRO A CA 3
ATOM 2855 C C . PRO A 1 10 ? 0.567 -25.318 -6.731 1.00 1.49 10 PRO A C 3
ATOM 2856 O O . PRO A 1 10 ? 0.532 -24.107 -6.607 1.00 1.59 10 PRO A O 3
ATOM 2867 N N . THR A 1 11 ? 0.273 -26.117 -5.734 1.00 1.45 11 THR A N 3
ATOM 2868 C CA . THR A 1 11 ? -0.123 -25.574 -4.398 1.00 1.52 11 THR A CA 3
ATOM 2869 C C . THR A 1 11 ? 1.003 -24.697 -3.835 1.00 1.49 11 THR A C 3
ATOM 2870 O O . THR A 1 11 ? 0.784 -23.560 -3.459 1.00 1.50 11 THR A O 3
ATOM 2881 N N . THR A 1 12 ? 2.211 -25.208 -3.797 1.00 1.48 12 THR A N 3
ATOM 2882 C CA . THR A 1 12 ? 3.362 -24.392 -3.281 1.00 1.50 12 THR A CA 3
ATOM 2883 C C . THR A 1 12 ? 3.554 -23.144 -4.156 1.00 1.44 12 THR A C 3
ATOM 2884 O O . THR A 1 12 ? 3.943 -22.085 -3.685 1.00 1.49 12 THR A O 3
ATOM 2895 N N . GLY A 1 13 ? 3.245 -23.258 -5.423 1.00 1.39 13 GLY A N 3
ATOM 2896 C CA . GLY A 1 13 ? 3.361 -22.090 -6.343 1.00 1.39 13 GLY A CA 3
ATOM 2897 C C . GLY A 1 13 ? 2.259 -21.100 -5.989 1.00 1.35 13 GLY A C 3
ATOM 2898 O O . GLY A 1 13 ? 2.522 -19.945 -5.712 1.00 1.35 13 GLY A O 3
ATOM 2902 N N . VAL A 1 14 ? 1.028 -21.556 -5.962 1.00 1.37 14 VAL A N 3
ATOM 2903 C CA . VAL A 1 14 ? -0.106 -20.651 -5.588 1.00 1.38 14 VAL A CA 3
ATOM 2904 C C . VAL A 1 14 ? 0.180 -20.019 -4.218 1.00 1.35 14 VAL A C 3
ATOM 2905 O O . VAL A 1 14 ? -0.069 -18.850 -4.001 1.00 1.35 14 VAL A O 3
ATOM 2918 N N . VAL A 1 15 ? 0.729 -20.780 -3.303 1.00 1.37 15 VAL A N 3
ATOM 2919 C CA . VAL A 1 15 ? 1.059 -20.209 -1.959 1.00 1.41 15 VAL A CA 3
ATOM 2920 C C . VAL A 1 15 ? 2.179 -19.174 -2.105 1.00 1.38 15 VAL A C 3
ATOM 2921 O O . VAL A 1 15 ? 2.180 -18.141 -1.457 1.00 1.44 15 VAL A O 3
ATOM 2934 N N . THR A 1 16 ? 3.122 -19.435 -2.970 1.00 1.34 16 THR A N 3
ATOM 2935 C CA . THR A 1 16 ? 4.238 -18.464 -3.180 1.00 1.37 16 THR A CA 3
ATOM 2936 C C . THR A 1 16 ? 3.700 -17.155 -3.761 1.00 1.37 16 THR A C 3
ATOM 2937 O O . THR A 1 16 ? 4.071 -16.081 -3.327 1.00 1.37 16 THR A O 3
ATOM 2948 N N . VAL A 1 17 ? 2.825 -17.227 -4.728 1.00 1.41 17 VAL A N 3
ATOM 2949 C CA . VAL A 1 17 ? 2.281 -15.962 -5.314 1.00 1.45 17 VAL A CA 3
ATOM 2950 C C . VAL A 1 17 ? 1.328 -15.264 -4.326 1.00 1.43 17 VAL A C 3
ATOM 2951 O O . VAL A 1 17 ? 1.346 -14.054 -4.232 1.00 1.45 17 VAL A O 3
ATOM 2964 N N . ILE A 1 18 ? 0.521 -15.980 -3.563 1.00 1.44 18 ILE A N 3
ATOM 2965 C CA . ILE A 1 18 ? -0.367 -15.265 -2.590 1.00 1.48 18 ILE A CA 3
ATOM 2966 C C . ILE A 1 18 ? 0.483 -14.656 -1.475 1.00 1.43 18 ILE A C 3
ATOM 2967 O O . ILE A 1 18 ? 0.192 -13.582 -0.991 1.00 1.46 18 ILE A O 3
ATOM 2983 N N . VAL A 1 19 ? 1.556 -15.301 -1.099 1.00 1.41 19 VAL A N 3
ATOM 2984 C CA . VAL A 1 19 ? 2.443 -14.711 -0.049 1.00 1.43 19 VAL A CA 3
ATOM 2985 C C . VAL A 1 19 ? 3.142 -13.484 -0.644 1.00 1.40 19 VAL A C 3
ATOM 2986 O O . VAL A 1 19 ? 3.205 -12.436 -0.030 1.00 1.44 19 VAL A O 3
ATOM 2999 N N . ILE A 1 20 ? 3.636 -13.598 -1.856 1.00 1.39 20 ILE A N 3
ATOM 3000 C CA . ILE A 1 20 ? 4.295 -12.424 -2.510 1.00 1.43 20 ILE A CA 3
ATOM 3001 C C . ILE A 1 20 ? 3.259 -11.313 -2.702 1.00 1.42 20 ILE A C 3
ATOM 3002 O O . ILE A 1 20 ? 3.499 -10.165 -2.375 1.00 1.46 20 ILE A O 3
ATOM 3018 N N . LEU A 1 21 ? 2.099 -11.653 -3.206 1.00 1.42 21 LEU A N 3
ATOM 3019 C CA . LEU A 1 21 ? 1.030 -10.622 -3.396 1.00 1.46 21 LEU A CA 3
ATOM 3020 C C . LEU A 1 21 ? 0.623 -10.063 -2.023 1.00 1.44 21 LEU A C 3
ATOM 3021 O O . LEU A 1 21 ? 0.489 -8.864 -1.855 1.00 1.46 21 LEU A O 3
ATOM 3037 N N . ILE A 1 22 ? 0.459 -10.909 -1.030 1.00 1.43 22 ILE A N 3
ATOM 3038 C CA . ILE A 1 22 ? 0.102 -10.384 0.326 1.00 1.47 22 ILE A CA 3
ATOM 3039 C C . ILE A 1 22 ? 1.233 -9.479 0.824 1.00 1.42 22 ILE A C 3
ATOM 3040 O O . ILE A 1 22 ? 1.000 -8.444 1.421 1.00 1.44 22 ILE A O 3
ATOM 3056 N N . ALA A 1 23 ? 2.458 -9.858 0.563 1.00 1.40 23 ALA A N 3
ATOM 3057 C CA . ALA A 1 23 ? 3.616 -9.022 1.002 1.00 1.41 23 ALA A CA 3
ATOM 3058 C C . ALA A 1 23 ? 3.632 -7.680 0.254 1.00 1.38 23 ALA A C 3
ATOM 3059 O O . ALA A 1 23 ? 3.703 -6.633 0.871 1.00 1.39 23 ALA A O 3
ATOM 3066 N N . ILE A 1 24 ? 3.547 -7.684 -1.061 1.00 1.39 24 ILE A N 3
ATOM 3067 C CA . ILE A 1 24 ? 3.544 -6.380 -1.794 1.00 1.41 24 ILE A CA 3
ATOM 3068 C C . ILE A 1 24 ? 2.314 -5.568 -1.376 1.00 1.38 24 ILE A C 3
ATOM 3069 O O . ILE A 1 24 ? 2.380 -4.363 -1.214 1.00 1.38 24 ILE A O 3
ATOM 3085 N N . ALA A 1 25 ? 1.200 -6.227 -1.161 1.00 1.41 25 ALA A N 3
ATOM 3086 C CA . ALA A 1 25 ? -0.026 -5.499 -0.714 1.00 1.45 25 ALA A CA 3
ATOM 3087 C C . ALA A 1 25 ? 0.217 -4.912 0.676 1.00 1.42 25 ALA A C 3
ATOM 3088 O O . ALA A 1 25 ? -0.051 -3.748 0.924 1.00 1.44 25 ALA A O 3
ATOM 3095 N N . ALA A 1 26 ? 0.757 -5.696 1.573 1.00 1.43 26 ALA A N 3
ATOM 3096 C CA . ALA A 1 26 ? 1.055 -5.170 2.939 1.00 1.46 26 ALA A CA 3
ATOM 3097 C C . ALA A 1 26 ? 2.065 -4.027 2.815 1.00 1.39 26 ALA A C 3
ATOM 3098 O O . ALA A 1 26 ? 1.916 -2.990 3.431 1.00 1.40 26 ALA A O 3
ATOM 3105 N N . LEU A 1 27 ? 3.073 -4.197 1.991 1.00 1.36 27 LEU A N 3
ATOM 3106 C CA . LEU A 1 27 ? 4.070 -3.108 1.792 1.00 1.35 27 LEU A CA 3
ATOM 3107 C C . LEU A 1 27 ? 3.351 -1.868 1.245 1.00 1.31 27 LEU A C 3
ATOM 3108 O O . LEU A 1 27 ? 3.515 -0.774 1.751 1.00 1.30 27 LEU A O 3
ATOM 3124 N N . GLY A 1 28 ? 2.531 -2.040 0.231 1.00 1.32 28 GLY A N 3
ATOM 3125 C CA . GLY A 1 28 ? 1.773 -0.882 -0.336 1.00 1.34 28 GLY A CA 3
ATOM 3126 C C . GLY A 1 28 ? 0.933 -0.249 0.776 1.00 1.33 28 GLY A C 3
ATOM 3127 O O . GLY A 1 28 ? 0.933 0.956 0.957 1.00 1.33 28 GLY A O 3
ATOM 3131 N N . ALA A 1 29 ? 0.236 -1.058 1.543 1.00 1.37 29 ALA A N 3
ATOM 3132 C CA . ALA A 1 29 ? -0.583 -0.506 2.664 1.00 1.43 29 ALA A CA 3
ATOM 3133 C C . ALA A 1 29 ? 0.331 0.201 3.666 1.00 1.36 29 ALA A C 3
ATOM 3134 O O . ALA A 1 29 ? 0.040 1.289 4.128 1.00 1.38 29 ALA A O 3
ATOM 3141 N N . LEU A 1 30 ? 1.449 -0.398 3.974 1.00 1.34 30 LEU A N 3
ATOM 3142 C CA . LEU A 1 30 ? 2.415 0.242 4.917 1.00 1.34 30 LEU A CA 3
ATOM 3143 C C . LEU A 1 30 ? 2.886 1.575 4.324 1.00 1.26 30 LEU A C 3
ATOM 3144 O O . LEU A 1 30 ? 2.985 2.570 5.015 1.00 1.27 30 LEU A O 3
ATOM 3160 N N . ILE A 1 31 ? 3.147 1.604 3.037 1.00 1.22 31 ILE A N 3
ATOM 3161 C CA . ILE A 1 31 ? 3.584 2.879 2.381 1.00 1.20 31 ILE A CA 3
ATOM 3162 C C . ILE A 1 31 ? 2.437 3.896 2.444 1.00 1.19 31 ILE A C 3
ATOM 3163 O O . ILE A 1 31 ? 2.630 5.045 2.806 1.00 1.18 31 ILE A O 3
ATOM 3179 N N . LEU A 1 32 ? 1.238 3.471 2.116 1.00 1.26 32 LEU A N 3
ATOM 3180 C CA . LEU A 1 32 ? 0.066 4.398 2.178 1.00 1.33 32 LEU A CA 3
ATOM 3181 C C . LEU A 1 32 ? -0.128 4.889 3.621 1.00 1.33 32 LEU A C 3
ATOM 3182 O O . LEU A 1 32 ? -0.262 6.072 3.873 1.00 1.36 32 LEU A O 3
ATOM 3198 N N . GLY A 1 33 ? -0.126 3.987 4.571 1.00 1.36 33 GLY A N 3
ATOM 3199 C CA . GLY A 1 33 ? -0.292 4.394 6.000 1.00 1.42 33 GLY A CA 3
ATOM 3200 C C . GLY A 1 33 ? 0.845 5.334 6.413 1.00 1.33 33 GLY A C 3
ATOM 3201 O O . GLY A 1 33 ? 0.642 6.263 7.169 1.00 1.40 33 GLY A O 3
ATOM 3205 N N . CYS A 1 34 ? 2.037 5.097 5.927 1.00 1.24 34 CYS A N 3
ATOM 3206 C CA . CYS A 1 34 ? 3.184 5.979 6.299 1.00 1.20 34 CYS A CA 3
ATOM 3207 C C . CYS A 1 34 ? 3.099 7.332 5.572 1.00 1.14 34 CYS A C 3
ATOM 3208 O O . CYS A 1 34 ? 3.348 8.370 6.167 1.00 1.11 34 CYS A O 3
ATOM 3216 N N . TRP A 1 35 ? 2.768 7.335 4.294 1.00 1.16 35 TRP A N 3
ATOM 3217 C CA . TRP A 1 35 ? 2.695 8.635 3.539 1.00 1.17 35 TRP A CA 3
ATOM 3218 C C . TRP A 1 35 ? 1.724 8.566 2.336 1.00 1.31 35 TRP A C 3
ATOM 3219 O O . TRP A 1 35 ? 2.111 8.804 1.207 1.00 1.45 35 TRP A O 3
ATOM 3240 N N . CYS A 1 36 ? 0.471 8.254 2.561 1.00 1.36 36 CYS A N 3
ATOM 3241 C CA . CYS A 1 36 ? -0.514 8.183 1.422 1.00 1.54 36 CYS A CA 3
ATOM 3242 C C . CYS A 1 36 ? -0.668 9.553 0.718 1.00 1.55 36 CYS A C 3
ATOM 3243 O O . CYS A 1 36 ? -1.000 9.618 -0.450 1.00 1.75 36 CYS A O 3
ATOM 3251 N N . TYR A 1 37 ? -0.428 10.638 1.416 1.00 1.41 37 TYR A N 3
ATOM 3252 C CA . TYR A 1 37 ? -0.553 11.997 0.792 1.00 1.48 37 TYR A CA 3
ATOM 3253 C C . TYR A 1 37 ? 0.659 12.859 1.197 1.00 1.42 37 TYR A C 3
ATOM 3254 O O . TYR A 1 37 ? 1.618 12.353 1.752 1.00 1.39 37 TYR A O 3
ATOM 3272 N N . LEU A 1 38 ? 0.631 14.150 0.935 1.00 1.48 38 LEU A N 3
ATOM 3273 C CA . LEU A 1 38 ? 1.797 15.025 1.321 1.00 1.49 38 LEU A CA 3
ATOM 3274 C C . LEU A 1 38 ? 2.170 14.812 2.797 1.00 1.29 38 LEU A C 3
ATOM 3275 O O . LEU A 1 38 ? 3.330 14.828 3.155 1.00 1.29 38 LEU A O 3
ATOM 3291 N N . ARG A 1 39 ? 1.189 14.600 3.637 1.00 1.15 39 ARG A N 3
ATOM 3292 C CA . ARG A 1 39 ? 1.447 14.362 5.094 1.00 0.99 39 ARG A CA 3
ATOM 3293 C C . ARG A 1 39 ? 2.466 15.367 5.665 1.00 1.02 39 ARG A C 3
ATOM 3294 O O . ARG A 1 39 ? 3.601 15.030 5.956 1.00 1.04 39 ARG A O 3
ATOM 3315 N N . LEU A 1 40 ? 2.057 16.596 5.832 1.00 1.08 40 LEU A N 3
ATOM 3316 C CA . LEU A 1 40 ? 2.988 17.636 6.390 1.00 1.18 40 LEU A CA 3
ATOM 3317 C C . LEU A 1 40 ? 3.615 17.162 7.704 1.00 1.06 40 LEU A C 3
ATOM 3318 O O . LEU A 1 40 ? 4.767 17.447 7.975 1.00 1.17 40 LEU A O 3
ATOM 3334 N N . GLN A 1 41 ? 2.896 16.418 8.508 1.00 1.10 41 GLN A N 3
ATOM 3335 C CA . GLN A 1 41 ? 3.499 15.913 9.780 1.00 1.01 41 GLN A CA 3
ATOM 3336 C C . GLN A 1 41 ? 4.531 14.814 9.466 1.00 1.01 41 GLN A C 3
ATOM 3337 O O . GLN A 1 41 ? 4.453 13.700 9.964 1.00 1.02 41 GLN A O 3
ATOM 3351 N N . ARG A 1 42 ? 5.505 15.129 8.640 1.00 1.08 42 ARG A N 3
ATOM 3352 C CA . ARG A 1 42 ? 6.556 14.125 8.286 1.00 1.17 42 ARG A CA 3
ATOM 3353 C C . ARG A 1 42 ? 7.285 13.696 9.562 1.00 1.24 42 ARG A C 3
ATOM 3354 O O . ARG A 1 42 ? 7.035 12.638 10.102 1.00 1.29 42 ARG A O 3
ATOM 3375 N N . ILE A 1 43 ? 8.160 14.523 10.054 1.00 1.34 43 ILE A N 3
ATOM 3376 C CA . ILE A 1 43 ? 8.893 14.206 11.295 1.00 1.49 43 ILE A CA 3
ATOM 3377 C C . ILE A 1 43 ? 7.984 14.427 12.524 1.00 1.42 43 ILE A C 3
ATOM 3378 O O . ILE A 1 43 ? 8.208 13.865 13.577 1.00 1.53 43 ILE A O 3
ATOM 3394 N N . SER A 1 44 ? 6.955 15.245 12.383 1.00 1.28 44 SER A N 3
ATOM 3395 C CA . SER A 1 44 ? 6.010 15.520 13.521 1.00 1.27 44 SER A CA 3
ATOM 3396 C C . SER A 1 44 ? 6.722 16.238 14.686 1.00 1.44 44 SER A C 3
ATOM 3397 O O . SER A 1 44 ? 6.437 17.384 14.970 1.00 1.56 44 SER A O 3
ATOM 3405 N N . GLN A 1 45 ? 7.633 15.584 15.366 1.00 1.52 45 GLN A N 3
ATOM 3406 C CA . GLN A 1 45 ? 8.339 16.245 16.506 1.00 1.75 45 GLN A CA 3
ATOM 3407 C C . GLN A 1 45 ? 9.726 16.762 16.074 1.00 1.83 45 GLN A C 3
ATOM 3408 O O . GLN A 1 45 ? 9.855 17.895 15.641 1.00 1.94 45 GLN A O 3
ATOM 3422 N N . SER A 1 46 ? 10.762 15.952 16.178 1.00 1.87 46 SER A N 3
ATOM 3423 C CA . SER A 1 46 ? 12.141 16.399 15.768 1.00 2.02 46 SER A CA 3
ATOM 3424 C C . SER A 1 46 ? 13.172 15.285 16.024 1.00 2.08 46 SER A C 3
ATOM 3425 O O . SER A 1 46 ? 14.204 15.507 16.632 1.00 2.33 46 SER A O 3
ATOM 3433 N N . GLU A 1 47 ? 12.898 14.091 15.565 1.00 1.96 47 GLU A N 3
ATOM 3434 C CA . GLU A 1 47 ? 13.847 12.956 15.771 1.00 2.08 47 GLU A CA 3
ATOM 3435 C C . GLU A 1 47 ? 14.468 12.517 14.427 1.00 1.94 47 GLU A C 3
ATOM 3436 O O . GLU A 1 47 ? 14.411 13.237 13.448 1.00 1.87 47 GLU A O 3
ATOM 3448 N N . ASP A 1 48 ? 15.068 11.352 14.371 1.00 1.96 48 ASP A N 3
ATOM 3449 C CA . ASP A 1 48 ? 15.693 10.886 13.088 1.00 1.87 48 ASP A CA 3
ATOM 3450 C C . ASP A 1 48 ? 14.665 10.117 12.238 1.00 1.60 48 ASP A C 3
ATOM 3451 O O . ASP A 1 48 ? 13.827 9.403 12.760 1.00 1.63 48 ASP A O 3
ATOM 3460 N N . GLU A 1 49 ? 14.711 10.268 10.932 1.00 1.45 49 GLU A N 3
ATOM 3461 C CA . GLU A 1 49 ? 13.721 9.562 10.058 1.00 1.21 49 GLU A CA 3
ATOM 3462 C C . GLU A 1 49 ? 14.206 9.476 8.595 1.00 1.13 49 GLU A C 3
ATOM 3463 O O . GLU A 1 49 ? 15.030 10.257 8.151 1.00 1.29 49 GLU A O 3
ATOM 3475 N N . GLU A 1 50 ? 13.683 8.528 7.845 1.00 0.98 50 GLU A N 3
ATOM 3476 C CA . GLU A 1 50 ? 14.084 8.367 6.408 1.00 0.98 50 GLU A CA 3
ATOM 3477 C C . GLU A 1 50 ? 13.084 9.110 5.488 1.00 0.96 50 GLU A C 3
ATOM 3478 O O . GLU A 1 50 ? 13.044 10.329 5.478 1.00 1.09 50 GLU A O 3
ATOM 3490 N N . SER A 1 51 ? 12.278 8.410 4.715 1.00 0.89 51 SER A N 3
ATOM 3491 C CA . SER A 1 51 ? 11.297 9.115 3.816 1.00 0.95 51 SER A CA 3
ATOM 3492 C C . SER A 1 51 ? 10.177 8.176 3.345 1.00 0.93 51 SER A C 3
ATOM 3493 O O . SER A 1 51 ? 9.028 8.564 3.259 1.00 1.00 51 SER A O 3
ATOM 3501 N N . ILE A 1 52 ? 10.505 6.952 3.035 1.00 0.92 52 ILE A N 3
ATOM 3502 C CA . ILE A 1 52 ? 9.473 5.978 2.564 1.00 1.00 52 ILE A CA 3
ATOM 3503 C C . ILE A 1 52 ? 9.165 4.960 3.668 1.00 0.91 52 ILE A C 3
ATOM 3504 O O . ILE A 1 52 ? 8.023 4.730 4.015 1.00 1.03 52 ILE A O 3
ATOM 3520 N N . VAL A 1 53 ? 10.184 4.352 4.221 1.00 0.81 53 VAL A N 3
ATOM 3521 C CA . VAL A 1 53 ? 9.965 3.341 5.314 1.00 0.85 53 VAL A CA 3
ATOM 3522 C C . VAL A 1 53 ? 10.932 3.573 6.487 1.00 0.83 53 VAL A C 3
ATOM 3523 O O . VAL A 1 53 ? 10.527 3.586 7.634 1.00 1.00 53 VAL A O 3
ATOM 3536 N N . GLY A 1 54 ? 12.201 3.752 6.214 1.00 0.78 54 GLY A N 3
ATOM 3537 C CA . GLY A 1 54 ? 13.186 3.980 7.318 1.00 0.93 54 GLY A CA 3
ATOM 3538 C C . GLY A 1 54 ? 13.537 2.649 7.985 1.00 1.11 54 GLY A C 3
ATOM 3539 O O . GLY A 1 54 ? 14.658 2.183 7.902 1.00 1.19 54 GLY A O 3
ATOM 3543 N N . ASP A 1 55 ? 12.588 2.030 8.638 1.00 1.26 55 ASP A N 3
ATOM 3544 C CA . ASP A 1 55 ? 12.858 0.720 9.310 1.00 1.49 55 ASP A CA 3
ATOM 3545 C C . ASP A 1 55 ? 12.348 -0.446 8.444 1.00 1.51 55 ASP A C 3
ATOM 3546 O O . ASP A 1 55 ? 11.495 -0.271 7.593 1.00 1.51 55 ASP A O 3
ATOM 3555 N N . GLY A 1 56 ? 12.870 -1.629 8.653 1.00 1.61 56 GLY A N 3
ATOM 3556 C CA . GLY A 1 56 ? 12.426 -2.809 7.845 1.00 1.69 56 GLY A CA 3
ATOM 3557 C C . GLY A 1 56 ? 13.593 -3.296 6.988 1.00 1.65 56 GLY A C 3
ATOM 3558 O O . GLY A 1 56 ? 13.488 -3.395 5.781 1.00 1.58 56 GLY A O 3
ATOM 3562 N N . GLU A 1 57 ? 14.708 -3.594 7.612 1.00 1.74 57 GLU A N 3
ATOM 3563 C CA . GLU A 1 57 ? 15.915 -4.068 6.860 1.00 1.77 57 GLU A CA 3
ATOM 3564 C C . GLU A 1 57 ? 16.265 -3.088 5.725 1.00 1.58 57 GLU A C 3
ATOM 3565 O O . GLU A 1 57 ? 16.552 -3.485 4.607 1.00 1.60 57 GLU A O 3
ATOM 3577 N N . THR A 1 58 ? 16.244 -1.808 6.010 1.00 1.43 58 THR A N 3
ATOM 3578 C CA . THR A 1 58 ? 16.570 -0.778 4.968 1.00 1.28 58 THR A CA 3
ATOM 3579 C C . THR A 1 58 ? 18.062 -0.841 4.584 1.00 1.36 58 THR A C 3
ATOM 3580 O O . THR A 1 58 ? 18.788 0.127 4.711 1.00 1.36 58 THR A O 3
ATOM 3591 N N . LYS A 1 59 ? 18.520 -1.974 4.116 1.00 1.51 59 LYS A N 3
ATOM 3592 C CA . LYS A 1 59 ? 19.951 -2.118 3.726 1.00 1.65 59 LYS A CA 3
ATOM 3593 C C . LYS A 1 59 ? 20.062 -2.954 2.439 1.00 1.69 59 LYS A C 3
ATOM 3594 O O . LYS A 1 59 ? 19.883 -4.163 2.447 1.00 1.78 59 LYS A O 3
ATOM 3613 N N . GLU A 1 60 ? 20.347 -2.315 1.339 1.00 1.69 60 GLU A N 3
ATOM 3614 C CA . GLU A 1 60 ? 20.466 -3.046 0.043 1.00 1.78 60 GLU A CA 3
ATOM 3615 C C . GLU A 1 60 ? 21.635 -2.499 -0.788 1.00 1.87 60 GLU A C 3
ATOM 3616 O O . GLU A 1 60 ? 21.665 -1.324 -1.106 1.00 2.02 60 GLU A O 3
ATOM 3628 N N . PRO A 1 61 ? 22.555 -3.370 -1.133 1.00 1.85 61 PRO A N 3
ATOM 3629 C CA . PRO A 1 61 ? 23.720 -2.952 -1.960 1.00 2.03 61 PRO A CA 3
ATOM 3630 C C . PRO A 1 61 ? 23.262 -2.543 -3.372 1.00 2.27 61 PRO A C 3
ATOM 3631 O O . PRO A 1 61 ? 23.721 -1.552 -3.909 1.00 2.48 61 PRO A O 3
ATOM 3642 N N . PHE A 1 62 ? 22.342 -3.281 -3.960 1.00 2.29 62 PHE A N 3
ATOM 3643 C CA . PHE A 1 62 ? 21.820 -2.935 -5.331 1.00 2.55 62 PHE A CA 3
ATOM 3644 C C . PHE A 1 62 ? 20.930 -4.060 -5.867 1.00 2.54 62 PHE A C 3
ATOM 3645 O O . PHE A 1 62 ? 20.969 -5.180 -5.391 1.00 2.35 62 PHE A O 3
ATOM 3662 N N . LEU A 1 63 ? 20.158 -3.779 -6.883 1.00 2.77 63 LEU A N 3
ATOM 3663 C CA . LEU A 1 63 ? 19.283 -4.842 -7.479 1.00 2.79 63 LEU A CA 3
ATOM 3664 C C . LEU A 1 63 ? 20.154 -5.949 -8.077 1.00 2.73 63 LEU A C 3
ATOM 3665 O O . LEU A 1 63 ? 19.861 -7.124 -7.947 1.00 2.57 63 LEU A O 3
ATOM 3681 N N . LEU A 1 64 ? 21.236 -5.576 -8.710 1.00 2.88 64 LEU A N 3
ATOM 3682 C CA . LEU A 1 64 ? 22.154 -6.595 -9.301 1.00 2.88 64 LEU A CA 3
ATOM 3683 C C . LEU A 1 64 ? 22.701 -7.498 -8.189 1.00 2.58 64 LEU A C 3
ATOM 3684 O O . LEU A 1 64 ? 22.762 -8.702 -8.339 1.00 2.50 64 LEU A O 3
ATOM 3700 N N . VAL A 1 65 ? 23.068 -6.933 -7.062 1.00 2.44 65 VAL A N 3
ATOM 3701 C CA . VAL A 1 65 ? 23.577 -7.783 -5.938 1.00 2.18 65 VAL A CA 3
ATOM 3702 C C . VAL A 1 65 ? 22.402 -8.513 -5.291 1.00 1.95 65 VAL A C 3
ATOM 3703 O O . VAL A 1 65 ? 22.501 -9.667 -4.941 1.00 1.80 65 VAL A O 3
ATOM 3716 N N . GLN A 1 66 ? 21.282 -7.851 -5.157 1.00 1.98 66 GLN A N 3
ATOM 3717 C CA . GLN A 1 66 ? 20.081 -8.517 -4.563 1.00 1.84 66 GLN A CA 3
ATOM 3718 C C . GLN A 1 66 ? 19.742 -9.756 -5.397 1.00 1.84 66 GLN A C 3
ATOM 3719 O O . GLN A 1 66 ? 19.468 -10.818 -4.874 1.00 1.65 66 GLN A O 3
ATOM 3733 N N . TYR A 1 67 ? 19.802 -9.625 -6.693 1.00 2.07 67 TYR A N 3
ATOM 3734 C CA . TYR A 1 67 ? 19.530 -10.788 -7.593 1.00 2.10 67 TYR A CA 3
ATOM 3735 C C . TYR A 1 67 ? 20.728 -11.745 -7.559 1.00 1.97 67 TYR A C 3
ATOM 3736 O O . TYR A 1 67 ? 20.576 -12.946 -7.431 1.00 1.83 67 TYR A O 3
ATOM 3754 N N . SER A 1 68 ? 21.918 -11.208 -7.660 1.00 2.07 68 SER A N 3
ATOM 3755 C CA . SER A 1 68 ? 23.153 -12.063 -7.626 1.00 2.05 68 SER A CA 3
ATOM 3756 C C . SER A 1 68 ? 23.226 -12.847 -6.313 1.00 1.77 68 SER A C 3
ATOM 3757 O O . SER A 1 68 ? 23.663 -13.974 -6.292 1.00 1.76 68 SER A O 3
ATOM 3765 N N . ALA A 1 69 ? 22.818 -12.259 -5.214 1.00 1.61 69 ALA A N 3
ATOM 3766 C CA . ALA A 1 69 ? 22.883 -12.987 -3.908 1.00 1.39 69 ALA A CA 3
ATOM 3767 C C . ALA A 1 69 ? 21.644 -13.870 -3.701 1.00 1.23 69 ALA A C 3
ATOM 3768 O O . ALA A 1 69 ? 21.751 -15.022 -3.317 1.00 1.14 69 ALA A O 3
ATOM 3775 N N . LYS A 1 70 ? 20.473 -13.341 -3.948 1.00 1.27 70 LYS A N 3
ATOM 3776 C CA . LYS A 1 70 ? 19.228 -14.156 -3.750 1.00 1.21 70 LYS A CA 3
ATOM 3777 C C . LYS A 1 70 ? 19.175 -15.336 -4.730 1.00 1.22 70 LYS A C 3
ATOM 3778 O O . LYS A 1 70 ? 18.705 -16.401 -4.386 1.00 1.15 70 LYS A O 3
ATOM 3797 N N . GLY A 1 71 ? 19.653 -15.157 -5.937 1.00 1.39 71 GLY A N 3
ATOM 3798 C CA . GLY A 1 71 ? 19.634 -16.274 -6.941 1.00 1.46 71 GLY A CA 3
ATOM 3799 C C . GLY A 1 71 ? 20.202 -17.548 -6.310 1.00 1.28 71 GLY A C 3
ATOM 3800 O O . GLY A 1 71 ? 19.491 -18.523 -6.141 1.00 1.18 71 GLY A O 3
ATOM 3804 N N . PRO A 1 72 ? 21.465 -17.497 -5.957 1.00 1.30 72 PRO A N 3
ATOM 3805 C CA . PRO A 1 72 ? 22.121 -18.666 -5.315 1.00 1.26 72 PRO A CA 3
ATOM 3806 C C . PRO A 1 72 ? 21.505 -18.928 -3.931 1.00 1.04 72 PRO A C 3
ATOM 3807 O O . PRO A 1 72 ? 21.326 -20.066 -3.542 1.00 1.02 72 PRO A O 3
ATOM 3818 N N . CYS A 1 73 ? 21.156 -17.897 -3.194 1.00 0.96 73 CYS A N 3
ATOM 3819 C CA . CYS A 1 73 ? 20.526 -18.127 -1.855 1.00 0.89 73 CYS A CA 3
ATOM 3820 C C . CYS A 1 73 ? 19.197 -18.869 -2.033 1.00 0.85 73 CYS A C 3
ATOM 3821 O O . CYS A 1 73 ? 18.918 -19.840 -1.351 1.00 0.89 73 CYS A O 3
ATOM 3829 N N . VAL A 1 74 ? 18.391 -18.433 -2.964 1.00 0.90 74 VAL A N 3
ATOM 3830 C CA . VAL A 1 74 ? 17.086 -19.119 -3.218 1.00 0.99 74 VAL A CA 3
ATOM 3831 C C . VAL A 1 74 ? 17.349 -20.499 -3.816 1.00 0.90 74 VAL A C 3
ATOM 3832 O O . VAL A 1 74 ? 16.804 -21.490 -3.369 1.00 0.94 74 VAL A O 3
ATOM 3845 N N . GLU A 1 75 ? 18.203 -20.573 -4.804 1.00 0.88 75 GLU A N 3
ATOM 3846 C CA . GLU A 1 75 ? 18.526 -21.903 -5.410 1.00 0.86 75 GLU A CA 3
ATOM 3847 C C . GLU A 1 75 ? 19.056 -22.843 -4.322 1.00 0.82 75 GLU A C 3
ATOM 3848 O O . GLU A 1 75 ? 18.710 -24.009 -4.270 1.00 0.84 75 GLU A O 3
ATOM 3860 N N . ARG A 1 76 ? 19.874 -22.332 -3.438 1.00 0.88 76 ARG A N 3
ATOM 3861 C CA . ARG A 1 76 ? 20.414 -23.175 -2.331 1.00 1.04 76 ARG A CA 3
ATOM 3862 C C . ARG A 1 76 ? 19.268 -23.607 -1.413 1.00 1.08 76 ARG A C 3
ATOM 3863 O O . ARG A 1 76 ? 19.171 -24.754 -1.027 1.00 1.21 76 ARG A O 3
ATOM 3884 N N . LYS A 1 77 ? 18.386 -22.699 -1.077 1.00 1.07 77 LYS A N 3
ATOM 3885 C CA . LYS A 1 77 ? 17.235 -23.067 -0.203 1.00 1.25 77 LYS A CA 3
ATOM 3886 C C . LYS A 1 77 ? 16.317 -24.051 -0.940 1.00 1.23 77 LYS A C 3
ATOM 3887 O O . LYS A 1 77 ? 15.800 -24.989 -0.353 1.00 1.41 77 LYS A O 3
ATOM 3906 N N . ALA A 1 78 ? 16.126 -23.849 -2.217 1.00 1.06 78 ALA A N 3
ATOM 3907 C CA . ALA A 1 78 ? 15.259 -24.773 -3.013 1.00 1.08 78 ALA A CA 3
ATOM 3908 C C . ALA A 1 78 ? 15.923 -26.146 -3.130 1.00 1.03 78 ALA A C 3
ATOM 3909 O O . ALA A 1 78 ? 15.323 -27.167 -2.845 1.00 1.15 78 ALA A O 3
ATOM 3916 N N . LYS A 1 79 ? 17.166 -26.170 -3.535 1.00 0.93 79 LYS A N 3
ATOM 3917 C CA . LYS A 1 79 ? 17.893 -27.474 -3.665 1.00 1.00 79 LYS A CA 3
ATOM 3918 C C . LYS A 1 79 ? 18.071 -28.122 -2.278 1.00 1.24 79 LYS A C 3
ATOM 3919 O O . LYS A 1 79 ? 18.077 -29.330 -2.152 1.00 1.40 79 LYS A O 3
ATOM 3938 N N . LEU A 1 80 ? 18.188 -27.327 -1.237 1.00 1.32 80 LEU A N 3
ATOM 3939 C CA . LEU A 1 80 ? 18.330 -27.894 0.139 1.00 1.62 80 LEU A CA 3
ATOM 3940 C C . LEU A 1 80 ? 16.960 -28.384 0.648 1.00 1.75 80 LEU A C 3
ATOM 3941 O O . LEU A 1 80 ? 16.879 -29.283 1.462 1.00 1.99 80 LEU A O 3
ATOM 3957 N N . MET A 1 81 ? 15.887 -27.803 0.162 1.00 1.64 81 MET A N 3
ATOM 3958 C CA . MET A 1 81 ? 14.520 -28.238 0.601 1.00 1.84 81 MET A CA 3
ATOM 3959 C C . MET A 1 81 ? 14.017 -29.415 -0.262 1.00 1.74 81 MET A C 3
ATOM 3960 O O . MET A 1 81 ? 13.409 -30.340 0.241 1.00 1.87 81 MET A O 3
ATOM 3974 N N . THR A 1 82 ? 14.261 -29.378 -1.554 1.00 1.54 82 THR A N 3
ATOM 3975 C CA . THR A 1 82 ? 13.794 -30.492 -2.458 1.00 1.45 82 THR A CA 3
ATOM 3976 C C . THR A 1 82 ? 14.433 -31.841 -2.057 1.00 1.51 82 THR A C 3
ATOM 3977 O O . THR A 1 82 ? 15.557 -31.876 -1.598 1.00 1.62 82 THR A O 3
ATOM 3988 N N . PRO A 1 83 ? 13.685 -32.915 -2.240 1.00 1.50 83 PRO A N 3
ATOM 3989 C CA . PRO A 1 83 ? 14.192 -34.277 -1.883 1.00 1.61 83 PRO A CA 3
ATOM 3990 C C . PRO A 1 83 ? 15.155 -34.854 -2.941 1.00 1.63 83 PRO A C 3
ATOM 3991 O O . PRO A 1 83 ? 15.489 -36.021 -2.883 1.00 1.75 83 PRO A O 3
ATOM 4002 N N . ASN A 1 84 ? 15.586 -34.062 -3.904 1.00 1.58 84 ASN A N 3
ATOM 4003 C CA . ASN A 1 84 ? 16.517 -34.561 -4.984 1.00 1.67 84 ASN A CA 3
ATOM 4004 C C . ASN A 1 84 ? 16.126 -35.968 -5.487 1.00 1.72 84 ASN A C 3
ATOM 4005 O O . ASN A 1 84 ? 16.966 -36.737 -5.921 1.00 1.88 84 ASN A O 3
ATOM 4016 N N . GLY A 1 85 ? 14.860 -36.303 -5.437 1.00 1.63 85 GLY A N 3
ATOM 4017 C CA . GLY A 1 85 ? 14.412 -37.650 -5.915 1.00 1.71 85 GLY A CA 3
ATOM 4018 C C . GLY A 1 85 ? 13.196 -37.487 -6.834 1.00 1.62 85 GLY A C 3
ATOM 4019 O O . GLY A 1 85 ? 13.350 -37.270 -8.019 1.00 1.62 85 GLY A O 3
ATOM 4023 N N . PRO A 1 86 ? 12.021 -37.592 -6.256 1.00 1.63 86 PRO A N 3
ATOM 4024 C CA . PRO A 1 86 ? 10.775 -37.442 -7.045 1.00 1.62 86 PRO A CA 3
ATOM 4025 C C . PRO A 1 86 ? 10.458 -35.942 -7.259 1.00 1.36 86 PRO A C 3
ATOM 4026 O O . PRO A 1 86 ? 11.139 -35.277 -8.017 1.00 1.43 86 PRO A O 3
ATOM 4037 N N . GLU A 1 87 ? 9.436 -35.406 -6.615 1.00 1.23 87 GLU A N 3
ATOM 4038 C CA . GLU A 1 87 ? 9.063 -33.956 -6.783 1.00 1.14 87 GLU A CA 3
ATOM 4039 C C . GLU A 1 87 ? 8.597 -33.675 -8.215 1.00 1.15 87 GLU A C 3
ATOM 4040 O O . GLU A 1 87 ? 7.487 -33.235 -8.445 1.00 1.30 87 GLU A O 3
ATOM 4052 N N . VAL A 1 88 ? 9.431 -33.953 -9.167 1.00 1.25 88 VAL A N 3
ATOM 4053 C CA . VAL A 1 88 ? 9.064 -33.739 -10.604 1.00 1.52 88 VAL A CA 3
ATOM 4054 C C . VAL A 1 88 ? 8.899 -35.096 -11.317 1.00 1.61 88 VAL A C 3
ATOM 4055 O O . VAL A 1 88 ? 8.241 -35.195 -12.336 1.00 1.87 88 VAL A O 3
ATOM 4068 N N . HIS A 1 89 ? 9.476 -36.143 -10.774 1.00 1.55 89 HIS A N 3
ATOM 4069 C CA . HIS A 1 89 ? 9.345 -37.496 -11.393 1.00 1.79 89 HIS A CA 3
ATOM 4070 C C . HIS A 1 89 ? 8.668 -38.454 -10.402 1.00 1.75 89 HIS A C 3
ATOM 4071 O O . HIS A 1 89 ? 8.699 -38.241 -9.204 1.00 1.67 89 HIS A O 3
ATOM 4085 N N . GLY A 1 90 ? 8.073 -39.508 -10.891 1.00 2.01 90 GLY A N 3
ATOM 4086 C CA . GLY A 1 90 ? 7.410 -40.491 -9.979 1.00 2.20 90 GLY A CA 3
ATOM 4087 C C . GLY A 1 90 ? 8.243 -41.775 -9.910 1.00 2.43 90 GLY A C 3
ATOM 4088 O O . GLY A 1 90 ? 7.669 -42.811 -9.626 1.00 2.84 90 GLY A O 3
ATOM 4093 N N . GLY A 1 1 ? -2.369 -15.268 -10.146 1.00 2.13 1 GLY A N 4
ATOM 4094 C CA . GLY A 1 1 ? -3.587 -14.901 -10.934 1.00 2.49 1 GLY A CA 4
ATOM 4095 C C . GLY A 1 1 ? -3.720 -15.761 -12.194 1.00 2.75 1 GLY A C 4
ATOM 4096 O O . GLY A 1 1 ? -3.014 -15.558 -13.167 1.00 3.15 1 GLY A O 4
ATOM 4102 N N . SER A 1 2 ? -4.639 -16.704 -12.203 1.00 2.74 2 SER A N 4
ATOM 4103 C CA . SER A 1 2 ? -4.825 -17.558 -13.422 1.00 3.20 2 SER A CA 4
ATOM 4104 C C . SER A 1 2 ? -5.621 -16.797 -14.502 1.00 3.71 2 SER A C 4
ATOM 4105 O O . SER A 1 2 ? -6.557 -17.313 -15.079 1.00 4.02 2 SER A O 4
ATOM 4113 N N . MET A 1 3 ? -5.245 -15.568 -14.777 1.00 3.96 3 MET A N 4
ATOM 4114 C CA . MET A 1 3 ? -5.963 -14.747 -15.814 1.00 4.55 3 MET A CA 4
ATOM 4115 C C . MET A 1 3 ? -5.585 -15.193 -17.243 1.00 5.12 3 MET A C 4
ATOM 4116 O O . MET A 1 3 ? -6.307 -14.942 -18.190 1.00 5.61 3 MET A O 4
ATOM 4130 N N . SER A 1 4 ? -4.469 -15.858 -17.394 1.00 5.11 4 SER A N 4
ATOM 4131 C CA . SER A 1 4 ? -4.032 -16.344 -18.739 1.00 5.70 4 SER A CA 4
ATOM 4132 C C . SER A 1 4 ? -3.682 -17.831 -18.631 1.00 5.51 4 SER A C 4
ATOM 4133 O O . SER A 1 4 ? -4.347 -18.680 -19.191 1.00 5.75 4 SER A O 4
ATOM 4141 N N . ILE A 1 5 ? -2.659 -18.139 -17.888 1.00 5.18 5 ILE A N 4
ATOM 4142 C CA . ILE A 1 5 ? -2.260 -19.560 -17.693 1.00 5.05 5 ILE A CA 4
ATOM 4143 C C . ILE A 1 5 ? -2.820 -20.088 -16.364 1.00 4.51 5 ILE A C 4
ATOM 4144 O O . ILE A 1 5 ? -3.566 -19.410 -15.678 1.00 4.26 5 ILE A O 4
ATOM 4160 N N . MET A 1 6 ? -2.469 -21.289 -15.997 1.00 4.39 6 MET A N 4
ATOM 4161 C CA . MET A 1 6 ? -2.982 -21.856 -14.714 1.00 3.98 6 MET A CA 4
ATOM 4162 C C . MET A 1 6 ? -1.905 -21.785 -13.628 1.00 3.53 6 MET A C 4
ATOM 4163 O O . MET A 1 6 ? -1.355 -22.783 -13.196 1.00 3.69 6 MET A O 4
ATOM 4177 N N . ASP A 1 7 ? -1.623 -20.598 -13.168 1.00 3.05 7 ASP A N 4
ATOM 4178 C CA . ASP A 1 7 ? -0.605 -20.419 -12.087 1.00 2.68 7 ASP A CA 4
ATOM 4179 C C . ASP A 1 7 ? -1.106 -21.074 -10.786 1.00 2.35 7 ASP A C 4
ATOM 4180 O O . ASP A 1 7 ? -0.339 -21.360 -9.886 1.00 2.21 7 ASP A O 4
ATOM 4189 N N . HIS A 1 8 ? -2.394 -21.319 -10.698 1.00 2.41 8 HIS A N 4
ATOM 4190 C CA . HIS A 1 8 ? -2.967 -21.962 -9.481 1.00 2.37 8 HIS A CA 4
ATOM 4191 C C . HIS A 1 8 ? -2.726 -23.482 -9.499 1.00 2.73 8 HIS A C 4
ATOM 4192 O O . HIS A 1 8 ? -3.029 -24.173 -8.545 1.00 2.99 8 HIS A O 4
ATOM 4206 N N . SER A 1 9 ? -2.177 -24.008 -10.575 1.00 2.87 9 SER A N 4
ATOM 4207 C CA . SER A 1 9 ? -1.913 -25.480 -10.646 1.00 3.23 9 SER A CA 4
ATOM 4208 C C . SER A 1 9 ? -0.926 -25.910 -9.540 1.00 3.32 9 SER A C 4
ATOM 4209 O O . SER A 1 9 ? -1.248 -26.762 -8.734 1.00 3.49 9 SER A O 4
ATOM 4217 N N . PRO A 1 10 ? 0.252 -25.308 -9.536 1.00 3.24 10 PRO A N 4
ATOM 4218 C CA . PRO A 1 10 ? 1.279 -25.646 -8.513 1.00 3.37 10 PRO A CA 4
ATOM 4219 C C . PRO A 1 10 ? 0.899 -25.055 -7.147 1.00 3.31 10 PRO A C 4
ATOM 4220 O O . PRO A 1 10 ? 0.953 -23.855 -6.943 1.00 3.09 10 PRO A O 4
ATOM 4231 N N . THR A 1 11 ? 0.526 -25.890 -6.210 1.00 3.55 11 THR A N 4
ATOM 4232 C CA . THR A 1 11 ? 0.142 -25.396 -4.849 1.00 3.58 11 THR A CA 4
ATOM 4233 C C . THR A 1 11 ? 1.290 -24.595 -4.228 1.00 3.56 11 THR A C 4
ATOM 4234 O O . THR A 1 11 ? 1.089 -23.507 -3.721 1.00 3.39 11 THR A O 4
ATOM 4245 N N . THR A 1 12 ? 2.496 -25.109 -4.289 1.00 3.76 12 THR A N 4
ATOM 4246 C CA . THR A 1 12 ? 3.665 -24.356 -3.730 1.00 3.79 12 THR A CA 4
ATOM 4247 C C . THR A 1 12 ? 3.781 -23.006 -4.440 1.00 3.47 12 THR A C 4
ATOM 4248 O O . THR A 1 12 ? 4.160 -22.007 -3.853 1.00 3.38 12 THR A O 4
ATOM 4259 N N . GLY A 1 13 ? 3.426 -22.965 -5.693 1.00 3.31 13 GLY A N 4
ATOM 4260 C CA . GLY A 1 13 ? 3.472 -21.680 -6.445 1.00 3.02 13 GLY A CA 4
ATOM 4261 C C . GLY A 1 13 ? 2.292 -20.825 -6.005 1.00 2.74 13 GLY A C 4
ATOM 4262 O O . GLY A 1 13 ? 2.457 -19.678 -5.643 1.00 2.59 13 GLY A O 4
ATOM 4266 N N . VAL A 1 14 ? 1.106 -21.389 -6.009 1.00 2.70 14 VAL A N 4
ATOM 4267 C CA . VAL A 1 14 ? -0.108 -20.624 -5.565 1.00 2.49 14 VAL A CA 4
ATOM 4268 C C . VAL A 1 14 ? 0.153 -19.960 -4.212 1.00 2.56 14 VAL A C 4
ATOM 4269 O O . VAL A 1 14 ? -0.147 -18.799 -4.007 1.00 2.36 14 VAL A O 4
ATOM 4282 N N . VAL A 1 15 ? 0.719 -20.686 -3.286 1.00 2.85 15 VAL A N 4
ATOM 4283 C CA . VAL A 1 15 ? 1.000 -20.086 -1.950 1.00 2.94 15 VAL A CA 4
ATOM 4284 C C . VAL A 1 15 ? 2.154 -19.089 -2.061 1.00 2.85 15 VAL A C 4
ATOM 4285 O O . VAL A 1 15 ? 2.104 -18.009 -1.509 1.00 2.73 15 VAL A O 4
ATOM 4298 N N . THR A 1 16 ? 3.176 -19.435 -2.790 1.00 2.94 16 THR A N 4
ATOM 4299 C CA . THR A 1 16 ? 4.331 -18.495 -2.964 1.00 2.91 16 THR A CA 4
ATOM 4300 C C . THR A 1 16 ? 3.850 -17.174 -3.571 1.00 2.57 16 THR A C 4
ATOM 4301 O O . THR A 1 16 ? 4.135 -16.108 -3.057 1.00 2.49 16 THR A O 4
ATOM 4312 N N . VAL A 1 17 ? 3.114 -17.236 -4.649 1.00 2.39 17 VAL A N 4
ATOM 4313 C CA . VAL A 1 17 ? 2.606 -15.981 -5.278 1.00 2.09 17 VAL A CA 4
ATOM 4314 C C . VAL A 1 17 ? 1.608 -15.288 -4.341 1.00 1.93 17 VAL A C 4
ATOM 4315 O O . VAL A 1 17 ? 1.627 -14.086 -4.211 1.00 1.78 17 VAL A O 4
ATOM 4328 N N . ILE A 1 18 ? 0.756 -16.029 -3.666 1.00 2.02 18 ILE A N 4
ATOM 4329 C CA . ILE A 1 18 ? -0.209 -15.372 -2.721 1.00 1.96 18 ILE A CA 4
ATOM 4330 C C . ILE A 1 18 ? 0.562 -14.723 -1.579 1.00 2.06 18 ILE A C 4
ATOM 4331 O O . ILE A 1 18 ? 0.289 -13.604 -1.210 1.00 1.93 18 ILE A O 4
ATOM 4347 N N . VAL A 1 19 ? 1.538 -15.398 -1.042 1.00 2.30 19 VAL A N 4
ATOM 4348 C CA . VAL A 1 19 ? 2.345 -14.787 0.059 1.00 2.41 19 VAL A CA 4
ATOM 4349 C C . VAL A 1 19 ? 3.042 -13.531 -0.473 1.00 2.22 19 VAL A C 4
ATOM 4350 O O . VAL A 1 19 ? 3.096 -12.515 0.191 1.00 2.15 19 VAL A O 4
ATOM 4363 N N . ILE A 1 20 ? 3.545 -13.581 -1.679 1.00 2.15 20 ILE A N 4
ATOM 4364 C CA . ILE A 1 20 ? 4.199 -12.371 -2.258 1.00 2.02 20 ILE A CA 4
ATOM 4365 C C . ILE A 1 20 ? 3.126 -11.317 -2.534 1.00 1.71 20 ILE A C 4
ATOM 4366 O O . ILE A 1 20 ? 3.307 -10.149 -2.264 1.00 1.61 20 ILE A O 4
ATOM 4382 N N . LEU A 1 21 ? 2.000 -11.737 -3.041 1.00 1.59 21 LEU A N 4
ATOM 4383 C CA . LEU A 1 21 ? 0.888 -10.779 -3.308 1.00 1.34 21 LEU A CA 4
ATOM 4384 C C . LEU A 1 21 ? 0.435 -10.142 -1.991 1.00 1.37 21 LEU A C 4
ATOM 4385 O O . LEU A 1 21 ? 0.357 -8.931 -1.884 1.00 1.25 21 LEU A O 4
ATOM 4401 N N . ILE A 1 22 ? 0.157 -10.930 -0.970 1.00 1.58 22 ILE A N 4
ATOM 4402 C CA . ILE A 1 22 ? -0.256 -10.313 0.329 1.00 1.68 22 ILE A CA 4
ATOM 4403 C C . ILE A 1 22 ? 0.881 -9.443 0.862 1.00 1.67 22 ILE A C 4
ATOM 4404 O O . ILE A 1 22 ? 0.667 -8.347 1.342 1.00 1.62 22 ILE A O 4
ATOM 4420 N N . ALA A 1 23 ? 2.090 -9.917 0.746 1.00 1.76 23 ALA A N 4
ATOM 4421 C CA . ALA A 1 23 ? 3.263 -9.113 1.208 1.00 1.79 23 ALA A CA 4
ATOM 4422 C C . ALA A 1 23 ? 3.307 -7.795 0.423 1.00 1.54 23 ALA A C 4
ATOM 4423 O O . ALA A 1 23 ? 3.461 -6.733 0.995 1.00 1.50 23 ALA A O 4
ATOM 4430 N N . ILE A 1 24 ? 3.137 -7.858 -0.878 1.00 1.40 24 ILE A N 4
ATOM 4431 C CA . ILE A 1 24 ? 3.131 -6.608 -1.697 1.00 1.23 24 ILE A CA 4
ATOM 4432 C C . ILE A 1 24 ? 2.004 -5.698 -1.196 1.00 1.08 24 ILE A C 4
ATOM 4433 O O . ILE A 1 24 ? 2.210 -4.528 -0.943 1.00 1.04 24 ILE A O 4
ATOM 4449 N N . ALA A 1 25 ? 0.820 -6.243 -1.027 1.00 1.10 25 ALA A N 4
ATOM 4450 C CA . ALA A 1 25 ? -0.321 -5.423 -0.515 1.00 1.13 25 ALA A CA 4
ATOM 4451 C C . ALA A 1 25 ? 0.019 -4.865 0.869 1.00 1.26 25 ALA A C 4
ATOM 4452 O O . ALA A 1 25 ? -0.224 -3.707 1.159 1.00 1.27 25 ALA A O 4
ATOM 4459 N N . ALA A 1 26 ? 0.606 -5.672 1.713 1.00 1.40 26 ALA A N 4
ATOM 4460 C CA . ALA A 1 26 ? 0.995 -5.183 3.070 1.00 1.56 26 ALA A CA 4
ATOM 4461 C C . ALA A 1 26 ? 2.032 -4.065 2.917 1.00 1.41 26 ALA A C 4
ATOM 4462 O O . ALA A 1 26 ? 1.924 -3.020 3.529 1.00 1.43 26 ALA A O 4
ATOM 4469 N N . LEU A 1 27 ? 3.015 -4.269 2.072 1.00 1.32 27 LEU A N 4
ATOM 4470 C CA . LEU A 1 27 ? 4.039 -3.209 1.836 1.00 1.22 27 LEU A CA 4
ATOM 4471 C C . LEU A 1 27 ? 3.343 -1.968 1.262 1.00 1.06 27 LEU A C 4
ATOM 4472 O O . LEU A 1 27 ? 3.571 -0.856 1.707 1.00 1.06 27 LEU A O 4
ATOM 4488 N N . GLY A 1 28 ? 2.471 -2.161 0.295 1.00 1.00 28 GLY A N 4
ATOM 4489 C CA . GLY A 1 28 ? 1.726 -1.010 -0.299 1.00 0.99 28 GLY A CA 4
ATOM 4490 C C . GLY A 1 28 ? 0.941 -0.315 0.811 1.00 1.10 28 GLY A C 4
ATOM 4491 O O . GLY A 1 28 ? 0.965 0.894 0.935 1.00 1.13 28 GLY A O 4
ATOM 4495 N N . ALA A 1 29 ? 0.269 -1.077 1.643 1.00 1.23 29 ALA A N 4
ATOM 4496 C CA . ALA A 1 29 ? -0.496 -0.466 2.773 1.00 1.44 29 ALA A CA 4
ATOM 4497 C C . ALA A 1 29 ? 0.473 0.254 3.710 1.00 1.42 29 ALA A C 4
ATOM 4498 O O . ALA A 1 29 ? 0.237 1.377 4.123 1.00 1.50 29 ALA A O 4
ATOM 4505 N N . LEU A 1 30 ? 1.573 -0.377 4.023 1.00 1.37 30 LEU A N 4
ATOM 4506 C CA . LEU A 1 30 ? 2.591 0.266 4.909 1.00 1.40 30 LEU A CA 4
ATOM 4507 C C . LEU A 1 30 ? 3.023 1.601 4.290 1.00 1.23 30 LEU A C 4
ATOM 4508 O O . LEU A 1 30 ? 3.126 2.605 4.967 1.00 1.28 30 LEU A O 4
ATOM 4524 N N . ILE A 1 31 ? 3.238 1.620 2.997 1.00 1.07 31 ILE A N 4
ATOM 4525 C CA . ILE A 1 31 ? 3.629 2.893 2.316 1.00 0.99 31 ILE A CA 4
ATOM 4526 C C . ILE A 1 31 ? 2.435 3.859 2.334 1.00 1.13 31 ILE A C 4
ATOM 4527 O O . ILE A 1 31 ? 2.560 5.009 2.721 1.00 1.17 31 ILE A O 4
ATOM 4543 N N . LEU A 1 32 ? 1.273 3.390 1.940 1.00 1.27 32 LEU A N 4
ATOM 4544 C CA . LEU A 1 32 ? 0.059 4.266 1.953 1.00 1.51 32 LEU A CA 4
ATOM 4545 C C . LEU A 1 32 ? -0.121 4.873 3.352 1.00 1.62 32 LEU A C 4
ATOM 4546 O O . LEU A 1 32 ? -0.345 6.059 3.498 1.00 1.74 32 LEU A O 4
ATOM 4562 N N . GLY A 1 33 ? -0.002 4.071 4.383 1.00 1.63 33 GLY A N 4
ATOM 4563 C CA . GLY A 1 33 ? -0.144 4.597 5.776 1.00 1.80 33 GLY A CA 4
ATOM 4564 C C . GLY A 1 33 ? 1.063 5.479 6.128 1.00 1.68 33 GLY A C 4
ATOM 4565 O O . GLY A 1 33 ? 0.920 6.510 6.758 1.00 1.84 33 GLY A O 4
ATOM 4569 N N . CYS A 1 34 ? 2.250 5.082 5.727 1.00 1.45 34 CYS A N 4
ATOM 4570 C CA . CYS A 1 34 ? 3.467 5.897 6.041 1.00 1.38 34 CYS A CA 4
ATOM 4571 C C . CYS A 1 34 ? 3.386 7.284 5.380 1.00 1.37 34 CYS A C 4
ATOM 4572 O O . CYS A 1 34 ? 3.681 8.284 6.005 1.00 1.44 34 CYS A O 4
ATOM 4580 N N . TRP A 1 35 ? 2.993 7.359 4.127 1.00 1.34 35 TRP A N 4
ATOM 4581 C CA . TRP A 1 35 ? 2.908 8.703 3.458 1.00 1.44 35 TRP A CA 4
ATOM 4582 C C . TRP A 1 35 ? 2.100 8.654 2.144 1.00 1.54 35 TRP A C 4
ATOM 4583 O O . TRP A 1 35 ? 2.447 9.308 1.176 1.00 1.59 35 TRP A O 4
ATOM 4604 N N . CYS A 1 36 ? 1.013 7.914 2.113 1.00 1.64 36 CYS A N 4
ATOM 4605 C CA . CYS A 1 36 ? 0.151 7.833 0.876 1.00 1.82 36 CYS A CA 4
ATOM 4606 C C . CYS A 1 36 ? 0.909 7.233 -0.325 1.00 1.83 36 CYS A C 4
ATOM 4607 O O . CYS A 1 36 ? 0.557 6.181 -0.822 1.00 1.91 36 CYS A O 4
ATOM 4615 N N . TYR A 1 37 ? 1.933 7.894 -0.807 1.00 1.82 37 TYR A N 4
ATOM 4616 C CA . TYR A 1 37 ? 2.692 7.370 -1.987 1.00 1.90 37 TYR A CA 4
ATOM 4617 C C . TYR A 1 37 ? 4.137 7.887 -1.965 1.00 1.87 37 TYR A C 4
ATOM 4618 O O . TYR A 1 37 ? 5.078 7.140 -1.782 1.00 1.93 37 TYR A O 4
ATOM 4636 N N . LEU A 1 38 ? 4.303 9.168 -2.142 1.00 1.84 38 LEU A N 4
ATOM 4637 C CA . LEU A 1 38 ? 5.659 9.783 -2.129 1.00 1.87 38 LEU A CA 4
ATOM 4638 C C . LEU A 1 38 ? 5.595 11.076 -1.316 1.00 1.75 38 LEU A C 4
ATOM 4639 O O . LEU A 1 38 ? 6.221 11.201 -0.281 1.00 1.68 38 LEU A O 4
ATOM 4655 N N . ARG A 1 39 ? 4.810 12.017 -1.781 1.00 1.79 39 ARG A N 4
ATOM 4656 C CA . ARG A 1 39 ? 4.631 13.327 -1.075 1.00 1.75 39 ARG A CA 4
ATOM 4657 C C . ARG A 1 39 ? 3.822 14.300 -1.954 1.00 1.82 39 ARG A C 4
ATOM 4658 O O . ARG A 1 39 ? 4.256 15.404 -2.234 1.00 1.93 39 ARG A O 4
ATOM 4679 N N . LEU A 1 40 ? 2.655 13.901 -2.400 1.00 1.84 40 LEU A N 4
ATOM 4680 C CA . LEU A 1 40 ? 1.836 14.808 -3.269 1.00 1.97 40 LEU A CA 4
ATOM 4681 C C . LEU A 1 40 ? 0.425 15.037 -2.694 1.00 1.96 40 LEU A C 4
ATOM 4682 O O . LEU A 1 40 ? -0.480 15.437 -3.398 1.00 2.04 40 LEU A O 4
ATOM 4698 N N . GLN A 1 41 ? 0.234 14.810 -1.420 1.00 1.97 41 GLN A N 4
ATOM 4699 C CA . GLN A 1 41 ? -1.119 15.034 -0.810 1.00 2.00 41 GLN A CA 4
ATOM 4700 C C . GLN A 1 41 ? -1.186 16.420 -0.142 1.00 2.07 41 GLN A C 4
ATOM 4701 O O . GLN A 1 41 ? -1.773 16.586 0.910 1.00 2.11 41 GLN A O 4
ATOM 4715 N N . ARG A 1 42 ? -0.581 17.414 -0.746 1.00 2.14 42 ARG A N 4
ATOM 4716 C CA . ARG A 1 42 ? -0.594 18.785 -0.147 1.00 2.26 42 ARG A CA 4
ATOM 4717 C C . ARG A 1 42 ? -1.425 19.753 -0.998 1.00 2.48 42 ARG A C 4
ATOM 4718 O O . ARG A 1 42 ? -2.431 20.278 -0.553 1.00 2.61 42 ARG A O 4
ATOM 4739 N N . ILE A 1 43 ? -1.000 20.010 -2.200 1.00 2.63 43 ILE A N 4
ATOM 4740 C CA . ILE A 1 43 ? -1.745 20.955 -3.090 1.00 2.92 43 ILE A CA 4
ATOM 4741 C C . ILE A 1 43 ? -2.709 20.189 -3.995 1.00 3.01 43 ILE A C 4
ATOM 4742 O O . ILE A 1 43 ? -3.819 20.614 -4.255 1.00 3.26 43 ILE A O 4
ATOM 4758 N N . SER A 1 44 ? -2.279 19.061 -4.469 1.00 2.84 44 SER A N 4
ATOM 4759 C CA . SER A 1 44 ? -3.136 18.226 -5.362 1.00 2.97 44 SER A CA 4
ATOM 4760 C C . SER A 1 44 ? -2.496 16.849 -5.543 1.00 2.74 44 SER A C 4
ATOM 4761 O O . SER A 1 44 ? -1.345 16.736 -5.924 1.00 2.67 44 SER A O 4
ATOM 4769 N N . GLN A 1 45 ? -3.230 15.810 -5.258 1.00 2.73 45 GLN A N 4
ATOM 4770 C CA . GLN A 1 45 ? -2.675 14.430 -5.397 1.00 2.56 45 GLN A CA 4
ATOM 4771 C C . GLN A 1 45 ? -2.398 14.097 -6.867 1.00 2.57 45 GLN A C 4
ATOM 4772 O O . GLN A 1 45 ? -2.905 14.735 -7.772 1.00 2.81 45 GLN A O 4
ATOM 4786 N N . SER A 1 46 ? -1.595 13.096 -7.107 1.00 2.40 46 SER A N 4
ATOM 4787 C CA . SER A 1 46 ? -1.269 12.695 -8.512 1.00 2.44 46 SER A CA 4
ATOM 4788 C C . SER A 1 46 ? -0.505 11.368 -8.505 1.00 2.32 46 SER A C 4
ATOM 4789 O O . SER A 1 46 ? 0.502 11.210 -9.170 1.00 2.48 46 SER A O 4
ATOM 4797 N N . GLU A 1 47 ? -0.975 10.422 -7.740 1.00 2.14 47 GLU A N 4
ATOM 4798 C CA . GLU A 1 47 ? -0.294 9.107 -7.653 1.00 2.05 47 GLU A CA 4
ATOM 4799 C C . GLU A 1 47 ? -1.150 8.018 -8.305 1.00 2.07 47 GLU A C 4
ATOM 4800 O O . GLU A 1 47 ? -2.322 8.215 -8.577 1.00 2.13 47 GLU A O 4
ATOM 4812 N N . ASP A 1 48 ? -0.575 6.873 -8.558 1.00 2.10 48 ASP A N 4
ATOM 4813 C CA . ASP A 1 48 ? -1.355 5.773 -9.197 1.00 2.22 48 ASP A CA 4
ATOM 4814 C C . ASP A 1 48 ? -2.344 5.160 -8.190 1.00 1.98 48 ASP A C 4
ATOM 4815 O O . ASP A 1 48 ? -2.099 4.118 -7.605 1.00 2.07 48 ASP A O 4
ATOM 4824 N N . GLU A 1 49 ? -3.463 5.816 -7.994 1.00 1.89 49 GLU A N 4
ATOM 4825 C CA . GLU A 1 49 ? -4.501 5.316 -7.048 1.00 1.77 49 GLU A CA 4
ATOM 4826 C C . GLU A 1 49 ? -5.593 4.569 -7.834 1.00 1.91 49 GLU A C 4
ATOM 4827 O O . GLU A 1 49 ? -6.630 5.125 -8.159 1.00 2.20 49 GLU A O 4
ATOM 4839 N N . GLU A 1 50 ? -5.365 3.323 -8.158 1.00 1.84 50 GLU A N 4
ATOM 4840 C CA . GLU A 1 50 ? -6.380 2.556 -8.938 1.00 2.06 50 GLU A CA 4
ATOM 4841 C C . GLU A 1 50 ? -6.808 1.288 -8.189 1.00 2.03 50 GLU A C 4
ATOM 4842 O O . GLU A 1 50 ? -6.416 1.034 -7.066 1.00 2.10 50 GLU A O 4
ATOM 4854 N N . SER A 1 51 ? -7.619 0.499 -8.825 1.00 2.00 51 SER A N 4
ATOM 4855 C CA . SER A 1 51 ? -8.113 -0.768 -8.208 1.00 2.03 51 SER A CA 4
ATOM 4856 C C . SER A 1 51 ? -8.103 -1.907 -9.237 1.00 1.89 51 SER A C 4
ATOM 4857 O O . SER A 1 51 ? -7.791 -3.037 -8.918 1.00 1.99 51 SER A O 4
ATOM 4865 N N . ILE A 1 52 ? -8.425 -1.618 -10.470 1.00 1.84 52 ILE A N 4
ATOM 4866 C CA . ILE A 1 52 ? -8.422 -2.674 -11.534 1.00 1.98 52 ILE A CA 4
ATOM 4867 C C . ILE A 1 52 ? -6.981 -2.968 -11.964 1.00 1.94 52 ILE A C 4
ATOM 4868 O O . ILE A 1 52 ? -6.561 -4.109 -12.034 1.00 2.06 52 ILE A O 4
ATOM 4884 N N . VAL A 1 53 ? -6.226 -1.934 -12.237 1.00 1.92 53 VAL A N 4
ATOM 4885 C CA . VAL A 1 53 ? -4.795 -2.105 -12.643 1.00 2.12 53 VAL A CA 4
ATOM 4886 C C . VAL A 1 53 ? -4.049 -2.924 -11.577 1.00 2.15 53 VAL A C 4
ATOM 4887 O O . VAL A 1 53 ? -3.475 -3.961 -11.860 1.00 2.37 53 VAL A O 4
ATOM 4900 N N . GLY A 1 54 ? -4.065 -2.459 -10.352 1.00 2.05 54 GLY A N 4
ATOM 4901 C CA . GLY A 1 54 ? -3.371 -3.192 -9.246 1.00 2.18 54 GLY A CA 4
ATOM 4902 C C . GLY A 1 54 ? -4.170 -4.443 -8.871 1.00 2.12 54 GLY A C 4
ATOM 4903 O O . GLY A 1 54 ? -4.819 -4.492 -7.840 1.00 2.11 54 GLY A O 4
ATOM 4907 N N . ASP A 1 55 ? -4.127 -5.454 -9.701 1.00 2.16 55 ASP A N 4
ATOM 4908 C CA . ASP A 1 55 ? -4.877 -6.711 -9.405 1.00 2.13 55 ASP A CA 4
ATOM 4909 C C . ASP A 1 55 ? -3.901 -7.886 -9.212 1.00 2.21 55 ASP A C 4
ATOM 4910 O O . ASP A 1 55 ? -2.723 -7.697 -8.974 1.00 2.38 55 ASP A O 4
ATOM 4919 N N . GLY A 1 56 ? -4.393 -9.095 -9.290 1.00 2.16 56 GLY A N 4
ATOM 4920 C CA . GLY A 1 56 ? -3.521 -10.289 -9.086 1.00 2.26 56 GLY A CA 4
ATOM 4921 C C . GLY A 1 56 ? -3.931 -10.958 -7.777 1.00 2.24 56 GLY A C 4
ATOM 4922 O O . GLY A 1 56 ? -3.107 -11.247 -6.935 1.00 2.27 56 GLY A O 4
ATOM 4926 N N . GLU A 1 57 ? -5.217 -11.170 -7.594 1.00 2.23 57 GLU A N 4
ATOM 4927 C CA . GLU A 1 57 ? -5.735 -11.793 -6.329 1.00 2.26 57 GLU A CA 4
ATOM 4928 C C . GLU A 1 57 ? -5.412 -10.915 -5.109 1.00 2.22 57 GLU A C 4
ATOM 4929 O O . GLU A 1 57 ? -5.498 -11.358 -3.977 1.00 2.32 57 GLU A O 4
ATOM 4941 N N . THR A 1 58 ? -5.038 -9.679 -5.322 1.00 2.14 58 THR A N 4
ATOM 4942 C CA . THR A 1 58 ? -4.707 -8.784 -4.180 1.00 2.15 58 THR A CA 4
ATOM 4943 C C . THR A 1 58 ? -4.923 -7.319 -4.573 1.00 2.08 58 THR A C 4
ATOM 4944 O O . THR A 1 58 ? -4.696 -6.931 -5.703 1.00 2.06 58 THR A O 4
ATOM 4955 N N . LYS A 1 59 ? -5.369 -6.510 -3.653 1.00 2.13 59 LYS A N 4
ATOM 4956 C CA . LYS A 1 59 ? -5.609 -5.079 -3.962 1.00 2.11 59 LYS A CA 4
ATOM 4957 C C . LYS A 1 59 ? -5.098 -4.202 -2.815 1.00 2.11 59 LYS A C 4
ATOM 4958 O O . LYS A 1 59 ? -5.531 -4.332 -1.685 1.00 2.24 59 LYS A O 4
ATOM 4977 N N . GLU A 1 60 ? -4.181 -3.312 -3.096 1.00 2.04 60 GLU A N 4
ATOM 4978 C CA . GLU A 1 60 ? -3.642 -2.424 -2.021 1.00 2.06 60 GLU A CA 4
ATOM 4979 C C . GLU A 1 60 ? -4.750 -1.509 -1.479 1.00 2.05 60 GLU A C 4
ATOM 4980 O O . GLU A 1 60 ? -5.609 -1.066 -2.225 1.00 2.21 60 GLU A O 4
ATOM 4992 N N . PRO A 1 61 ? -4.692 -1.243 -0.198 1.00 1.91 61 PRO A N 4
ATOM 4993 C CA . PRO A 1 61 ? -5.701 -0.357 0.445 1.00 1.89 61 PRO A CA 4
ATOM 4994 C C . PRO A 1 61 ? -5.512 1.099 -0.020 1.00 1.79 61 PRO A C 4
ATOM 4995 O O . PRO A 1 61 ? -5.300 1.998 0.777 1.00 1.67 61 PRO A O 4
ATOM 5006 N N . PHE A 1 62 ? -5.585 1.326 -1.310 1.00 1.89 62 PHE A N 4
ATOM 5007 C CA . PHE A 1 62 ? -5.413 2.710 -1.863 1.00 1.88 62 PHE A CA 4
ATOM 5008 C C . PHE A 1 62 ? -6.405 3.675 -1.204 1.00 1.88 62 PHE A C 4
ATOM 5009 O O . PHE A 1 62 ? -7.453 3.275 -0.734 1.00 1.93 62 PHE A O 4
ATOM 5026 N N . LEU A 1 63 ? -6.099 4.942 -1.174 1.00 1.86 63 LEU A N 4
ATOM 5027 C CA . LEU A 1 63 ? -7.042 5.920 -0.549 1.00 1.86 63 LEU A CA 4
ATOM 5028 C C . LEU A 1 63 ? -8.397 5.900 -1.267 1.00 1.95 63 LEU A C 4
ATOM 5029 O O . LEU A 1 63 ? -9.433 6.020 -0.642 1.00 1.95 63 LEU A O 4
ATOM 5045 N N . LEU A 1 64 ? -8.400 5.731 -2.562 1.00 2.07 64 LEU A N 4
ATOM 5046 C CA . LEU A 1 64 ? -9.696 5.685 -3.316 1.00 2.20 64 LEU A CA 4
ATOM 5047 C C . LEU A 1 64 ? -10.576 4.541 -2.783 1.00 2.20 64 LEU A C 4
ATOM 5048 O O . LEU A 1 64 ? -11.686 4.763 -2.328 1.00 2.22 64 LEU A O 4
ATOM 5064 N N . VAL A 1 65 ? -10.087 3.324 -2.820 1.00 2.21 65 VAL A N 4
ATOM 5065 C CA . VAL A 1 65 ? -10.894 2.182 -2.300 1.00 2.27 65 VAL A CA 4
ATOM 5066 C C . VAL A 1 65 ? -11.023 2.288 -0.773 1.00 2.13 65 VAL A C 4
ATOM 5067 O O . VAL A 1 65 ? -12.031 1.914 -0.203 1.00 2.16 65 VAL A O 4
ATOM 5080 N N . GLN A 1 66 ? -10.028 2.831 -0.114 1.00 2.01 66 GLN A N 4
ATOM 5081 C CA . GLN A 1 66 ? -10.112 2.996 1.369 1.00 1.91 66 GLN A CA 4
ATOM 5082 C C . GLN A 1 66 ? -11.267 3.944 1.698 1.00 1.87 66 GLN A C 4
ATOM 5083 O O . GLN A 1 66 ? -12.174 3.600 2.422 1.00 1.90 66 GLN A O 4
ATOM 5097 N N . TYR A 1 67 ? -11.254 5.117 1.134 1.00 1.85 67 TYR A N 4
ATOM 5098 C CA . TYR A 1 67 ? -12.366 6.092 1.371 1.00 1.85 67 TYR A CA 4
ATOM 5099 C C . TYR A 1 67 ? -13.679 5.508 0.839 1.00 1.97 67 TYR A C 4
ATOM 5100 O O . TYR A 1 67 ? -14.716 5.593 1.473 1.00 1.96 67 TYR A O 4
ATOM 5118 N N . SER A 1 68 ? -13.620 4.903 -0.319 1.00 2.11 68 SER A N 4
ATOM 5119 C CA . SER A 1 68 ? -14.838 4.278 -0.935 1.00 2.28 68 SER A CA 4
ATOM 5120 C C . SER A 1 68 ? -15.456 3.246 0.014 1.00 2.30 68 SER A C 4
ATOM 5121 O O . SER A 1 68 ? -16.656 3.087 0.065 1.00 2.37 68 SER A O 4
ATOM 5129 N N . ALA A 1 69 ? -14.644 2.533 0.756 1.00 2.27 69 ALA A N 4
ATOM 5130 C CA . ALA A 1 69 ? -15.189 1.506 1.696 1.00 2.35 69 ALA A CA 4
ATOM 5131 C C . ALA A 1 69 ? -15.424 2.115 3.083 1.00 2.17 69 ALA A C 4
ATOM 5132 O O . ALA A 1 69 ? -16.425 1.859 3.725 1.00 2.23 69 ALA A O 4
ATOM 5139 N N . LYS A 1 70 ? -14.509 2.925 3.540 1.00 2.01 70 LYS A N 4
ATOM 5140 C CA . LYS A 1 70 ? -14.661 3.566 4.885 1.00 1.90 70 LYS A CA 4
ATOM 5141 C C . LYS A 1 70 ? -15.857 4.519 4.889 1.00 1.82 70 LYS A C 4
ATOM 5142 O O . LYS A 1 70 ? -16.643 4.526 5.813 1.00 1.82 70 LYS A O 4
ATOM 5161 N N . GLY A 1 71 ? -15.993 5.313 3.859 1.00 1.81 71 GLY A N 4
ATOM 5162 C CA . GLY A 1 71 ? -17.139 6.281 3.772 1.00 1.81 71 GLY A CA 4
ATOM 5163 C C . GLY A 1 71 ? -18.450 5.586 4.157 1.00 1.86 71 GLY A C 4
ATOM 5164 O O . GLY A 1 71 ? -19.064 5.938 5.150 1.00 1.79 71 GLY A O 4
ATOM 5168 N N . PRO A 1 72 ? -18.834 4.605 3.369 1.00 2.04 72 PRO A N 4
ATOM 5169 C CA . PRO A 1 72 ? -20.079 3.846 3.652 1.00 2.18 72 PRO A CA 4
ATOM 5170 C C . PRO A 1 72 ? -19.930 3.037 4.947 1.00 2.16 72 PRO A C 4
ATOM 5171 O O . PRO A 1 72 ? -20.851 2.958 5.735 1.00 2.19 72 PRO A O 4
ATOM 5182 N N . CYS A 1 73 ? -18.776 2.455 5.193 1.00 2.19 73 CYS A N 4
ATOM 5183 C CA . CYS A 1 73 ? -18.590 1.679 6.463 1.00 2.30 73 CYS A CA 4
ATOM 5184 C C . CYS A 1 73 ? -18.788 2.605 7.667 1.00 2.12 73 CYS A C 4
ATOM 5185 O O . CYS A 1 73 ? -19.460 2.265 8.624 1.00 2.22 73 CYS A O 4
ATOM 5193 N N . VAL A 1 74 ? -18.227 3.781 7.607 1.00 1.92 74 VAL A N 4
ATOM 5194 C CA . VAL A 1 74 ? -18.387 4.760 8.726 1.00 1.84 74 VAL A CA 4
ATOM 5195 C C . VAL A 1 74 ? -19.826 5.275 8.749 1.00 1.76 74 VAL A C 4
ATOM 5196 O O . VAL A 1 74 ? -20.480 5.275 9.773 1.00 1.84 74 VAL A O 4
ATOM 5209 N N . GLU A 1 75 ? -20.322 5.698 7.616 1.00 1.68 75 GLU A N 4
ATOM 5210 C CA . GLU A 1 75 ? -21.730 6.210 7.541 1.00 1.68 75 GLU A CA 4
ATOM 5211 C C . GLU A 1 75 ? -22.718 5.120 7.985 1.00 1.82 75 GLU A C 4
ATOM 5212 O O . GLU A 1 75 ? -23.770 5.399 8.543 1.00 1.83 75 GLU A O 4
ATOM 5224 N N . ARG A 1 76 ? -22.383 3.882 7.748 1.00 2.02 76 ARG A N 4
ATOM 5225 C CA . ARG A 1 76 ? -23.270 2.756 8.157 1.00 2.29 76 ARG A CA 4
ATOM 5226 C C . ARG A 1 76 ? -23.168 2.547 9.675 1.00 2.33 76 ARG A C 4
ATOM 5227 O O . ARG A 1 76 ? -24.166 2.469 10.367 1.00 2.40 76 ARG A O 4
ATOM 5248 N N . LYS A 1 77 ? -21.967 2.474 10.198 1.00 2.37 77 LYS A N 4
ATOM 5249 C CA . LYS A 1 77 ? -21.801 2.288 11.675 1.00 2.54 77 LYS A CA 4
ATOM 5250 C C . LYS A 1 77 ? -22.245 3.563 12.410 1.00 2.36 77 LYS A C 4
ATOM 5251 O O . LYS A 1 77 ? -22.689 3.517 13.544 1.00 2.52 77 LYS A O 4
ATOM 5270 N N . ALA A 1 78 ? -22.156 4.695 11.756 1.00 2.08 78 ALA A N 4
ATOM 5271 C CA . ALA A 1 78 ? -22.602 5.972 12.385 1.00 2.00 78 ALA A CA 4
ATOM 5272 C C . ALA A 1 78 ? -24.125 5.981 12.461 1.00 1.97 78 ALA A C 4
ATOM 5273 O O . ALA A 1 78 ? -24.699 6.182 13.512 1.00 2.09 78 ALA A O 4
ATOM 5280 N N . LYS A 1 79 ? -24.774 5.736 11.351 1.00 1.89 79 LYS A N 4
ATOM 5281 C CA . LYS A 1 79 ? -26.274 5.707 11.337 1.00 1.94 79 LYS A CA 4
ATOM 5282 C C . LYS A 1 79 ? -26.792 4.493 12.127 1.00 2.22 79 LYS A C 4
ATOM 5283 O O . LYS A 1 79 ? -27.897 4.500 12.629 1.00 2.32 79 LYS A O 4
ATOM 5302 N N . LEU A 1 80 ? -25.996 3.455 12.247 1.00 2.40 80 LEU A N 4
ATOM 5303 C CA . LEU A 1 80 ? -26.432 2.259 13.020 1.00 2.76 80 LEU A CA 4
ATOM 5304 C C . LEU A 1 80 ? -26.293 2.539 14.516 1.00 2.87 80 LEU A C 4
ATOM 5305 O O . LEU A 1 80 ? -27.133 2.164 15.309 1.00 3.10 80 LEU A O 4
ATOM 5321 N N . MET A 1 81 ? -25.235 3.202 14.901 1.00 2.80 81 MET A N 4
ATOM 5322 C CA . MET A 1 81 ? -25.034 3.523 16.344 1.00 3.03 81 MET A CA 4
ATOM 5323 C C . MET A 1 81 ? -25.908 4.711 16.739 1.00 2.88 81 MET A C 4
ATOM 5324 O O . MET A 1 81 ? -26.634 4.656 17.711 1.00 3.09 81 MET A O 4
ATOM 5338 N N . THR A 1 82 ? -25.853 5.783 15.986 1.00 2.58 82 THR A N 4
ATOM 5339 C CA . THR A 1 82 ? -26.700 6.964 16.322 1.00 2.54 82 THR A CA 4
ATOM 5340 C C . THR A 1 82 ? -28.124 6.720 15.821 1.00 2.56 82 THR A C 4
ATOM 5341 O O . THR A 1 82 ? -28.318 6.122 14.782 1.00 2.57 82 THR A O 4
ATOM 5352 N N . PRO A 1 83 ? -29.081 7.198 16.566 1.00 2.78 83 PRO A N 4
ATOM 5353 C CA . PRO A 1 83 ? -30.498 7.028 16.163 1.00 3.06 83 PRO A CA 4
ATOM 5354 C C . PRO A 1 83 ? -30.838 7.954 14.977 1.00 3.13 83 PRO A C 4
ATOM 5355 O O . PRO A 1 83 ? -31.941 7.933 14.468 1.00 3.56 83 PRO A O 4
ATOM 5366 N N . ASN A 1 84 ? -29.899 8.783 14.550 1.00 2.85 84 ASN A N 4
ATOM 5367 C CA . ASN A 1 84 ? -30.157 9.737 13.420 1.00 3.09 84 ASN A CA 4
ATOM 5368 C C . ASN A 1 84 ? -31.277 10.716 13.815 1.00 3.58 84 ASN A C 4
ATOM 5369 O O . ASN A 1 84 ? -31.885 11.360 12.979 1.00 4.01 84 ASN A O 4
ATOM 5380 N N . GLY A 1 85 ? -31.522 10.836 15.098 1.00 3.61 85 GLY A N 4
ATOM 5381 C CA . GLY A 1 85 ? -32.565 11.763 15.618 1.00 4.13 85 GLY A CA 4
ATOM 5382 C C . GLY A 1 85 ? -32.151 12.198 17.026 1.00 4.29 85 GLY A C 4
ATOM 5383 O O . GLY A 1 85 ? -32.319 11.453 17.975 1.00 4.29 85 GLY A O 4
ATOM 5387 N N . PRO A 1 86 ? -31.613 13.390 17.126 1.00 4.54 86 PRO A N 4
ATOM 5388 C CA . PRO A 1 86 ? -31.165 13.915 18.449 1.00 4.81 86 PRO A CA 4
ATOM 5389 C C . PRO A 1 86 ? -32.341 14.059 19.435 1.00 5.37 86 PRO A C 4
ATOM 5390 O O . PRO A 1 86 ? -32.136 14.273 20.614 1.00 5.57 86 PRO A O 4
ATOM 5401 N N . GLU A 1 87 ? -33.562 13.920 18.970 1.00 5.67 87 GLU A N 4
ATOM 5402 C CA . GLU A 1 87 ? -34.749 14.025 19.888 1.00 6.28 87 GLU A CA 4
ATOM 5403 C C . GLU A 1 87 ? -34.691 12.938 20.983 1.00 6.21 87 GLU A C 4
ATOM 5404 O O . GLU A 1 87 ? -35.243 13.099 22.057 1.00 6.66 87 GLU A O 4
ATOM 5416 N N . VAL A 1 88 ? -34.040 11.833 20.715 1.00 5.71 88 VAL A N 4
ATOM 5417 C CA . VAL A 1 88 ? -33.956 10.730 21.734 1.00 5.73 88 VAL A CA 4
ATOM 5418 C C . VAL A 1 88 ? -32.515 10.532 22.227 1.00 5.22 88 VAL A C 4
ATOM 5419 O O . VAL A 1 88 ? -32.295 10.026 23.312 1.00 5.31 88 VAL A O 4
ATOM 5432 N N . HIS A 1 89 ? -31.532 10.917 21.453 1.00 4.74 89 HIS A N 4
ATOM 5433 C CA . HIS A 1 89 ? -30.124 10.730 21.909 1.00 4.31 89 HIS A CA 4
ATOM 5434 C C . HIS A 1 89 ? -29.213 11.820 21.339 1.00 4.10 89 HIS A C 4
ATOM 5435 O O . HIS A 1 89 ? -29.346 12.214 20.199 1.00 4.04 89 HIS A O 4
ATOM 5449 N N . GLY A 1 90 ? -28.278 12.288 22.122 1.00 4.17 90 GLY A N 4
ATOM 5450 C CA . GLY A 1 90 ? -27.335 13.338 21.628 1.00 4.24 90 GLY A CA 4
ATOM 5451 C C . GLY A 1 90 ? -26.078 12.682 21.047 1.00 3.90 90 GLY A C 4
ATOM 5452 O O . GLY A 1 90 ? -26.156 11.529 20.642 1.00 3.68 90 GLY A O 4
ATOM 5457 N N . GLY A 1 1 ? -5.567 -32.273 -3.516 1.00 2.77 1 GLY A N 5
ATOM 5458 C CA . GLY A 1 1 ? -6.474 -31.086 -3.431 1.00 2.91 1 GLY A CA 5
ATOM 5459 C C . GLY A 1 1 ? -5.711 -29.827 -3.851 1.00 2.55 1 GLY A C 5
ATOM 5460 O O . GLY A 1 1 ? -5.306 -29.701 -4.988 1.00 2.32 1 GLY A O 5
ATOM 5466 N N . SER A 1 2 ? -5.501 -28.903 -2.942 1.00 2.55 2 SER A N 5
ATOM 5467 C CA . SER A 1 2 ? -4.750 -27.652 -3.289 1.00 2.24 2 SER A CA 5
ATOM 5468 C C . SER A 1 2 ? -4.567 -26.763 -2.049 1.00 2.32 2 SER A C 5
ATOM 5469 O O . SER A 1 2 ? -5.048 -25.648 -1.999 1.00 2.48 2 SER A O 5
ATOM 5477 N N . MET A 1 3 ? -3.876 -27.246 -1.050 1.00 2.31 3 MET A N 5
ATOM 5478 C CA . MET A 1 3 ? -3.666 -26.421 0.180 1.00 2.48 3 MET A CA 5
ATOM 5479 C C . MET A 1 3 ? -2.264 -25.781 0.151 1.00 2.20 3 MET A C 5
ATOM 5480 O O . MET A 1 3 ? -2.064 -24.753 -0.463 1.00 2.19 3 MET A O 5
ATOM 5494 N N . SER A 1 4 ? -1.295 -26.382 0.796 1.00 2.16 4 SER A N 5
ATOM 5495 C CA . SER A 1 4 ? 0.088 -25.803 0.789 1.00 2.05 4 SER A CA 5
ATOM 5496 C C . SER A 1 4 ? 1.109 -26.875 0.404 1.00 1.98 4 SER A C 5
ATOM 5497 O O . SER A 1 4 ? 1.932 -26.679 -0.471 1.00 1.81 4 SER A O 5
ATOM 5505 N N . ILE A 1 5 ? 1.053 -28.004 1.055 1.00 2.23 5 ILE A N 5
ATOM 5506 C CA . ILE A 1 5 ? 2.005 -29.116 0.748 1.00 2.30 5 ILE A CA 5
ATOM 5507 C C . ILE A 1 5 ? 1.664 -29.761 -0.616 1.00 2.01 5 ILE A C 5
ATOM 5508 O O . ILE A 1 5 ? 0.931 -29.203 -1.414 1.00 1.74 5 ILE A O 5
ATOM 5524 N N . MET A 1 6 ? 2.202 -30.923 -0.901 1.00 2.15 6 MET A N 5
ATOM 5525 C CA . MET A 1 6 ? 1.921 -31.592 -2.217 1.00 1.95 6 MET A CA 5
ATOM 5526 C C . MET A 1 6 ? 0.479 -32.138 -2.275 1.00 1.94 6 MET A C 5
ATOM 5527 O O . MET A 1 6 ? 0.230 -33.301 -2.029 1.00 2.22 6 MET A O 5
ATOM 5541 N N . ASP A 1 7 ? -0.465 -31.299 -2.620 1.00 1.76 7 ASP A N 5
ATOM 5542 C CA . ASP A 1 7 ? -1.893 -31.752 -2.717 1.00 1.96 7 ASP A CA 5
ATOM 5543 C C . ASP A 1 7 ? -2.238 -32.138 -4.170 1.00 1.85 7 ASP A C 5
ATOM 5544 O O . ASP A 1 7 ? -3.352 -31.934 -4.627 1.00 2.02 7 ASP A O 5
ATOM 5553 N N . HIS A 1 8 ? -1.283 -32.674 -4.906 1.00 1.69 8 HIS A N 5
ATOM 5554 C CA . HIS A 1 8 ? -1.531 -33.052 -6.340 1.00 1.69 8 HIS A CA 5
ATOM 5555 C C . HIS A 1 8 ? -1.889 -31.794 -7.153 1.00 1.58 8 HIS A C 5
ATOM 5556 O O . HIS A 1 8 ? -2.679 -31.836 -8.079 1.00 1.90 8 HIS A O 5
ATOM 5570 N N . SER A 1 9 ? -1.303 -30.679 -6.800 1.00 1.30 9 SER A N 5
ATOM 5571 C CA . SER A 1 9 ? -1.578 -29.401 -7.515 1.00 1.33 9 SER A CA 5
ATOM 5572 C C . SER A 1 9 ? -0.449 -28.395 -7.213 1.00 1.08 9 SER A C 5
ATOM 5573 O O . SER A 1 9 ? 0.383 -28.647 -6.360 1.00 0.96 9 SER A O 5
ATOM 5581 N N . PRO A 1 10 ? -0.449 -27.289 -7.923 1.00 1.20 10 PRO A N 5
ATOM 5582 C CA . PRO A 1 10 ? 0.603 -26.250 -7.718 1.00 1.16 10 PRO A CA 5
ATOM 5583 C C . PRO A 1 10 ? 0.361 -25.473 -6.410 1.00 1.01 10 PRO A C 5
ATOM 5584 O O . PRO A 1 10 ? 0.258 -24.256 -6.401 1.00 1.18 10 PRO A O 5
ATOM 5595 N N . THR A 1 11 ? 0.280 -26.171 -5.310 1.00 0.86 11 THR A N 5
ATOM 5596 C CA . THR A 1 11 ? 0.046 -25.505 -3.991 1.00 0.92 11 THR A CA 5
ATOM 5597 C C . THR A 1 11 ? 1.224 -24.596 -3.625 1.00 0.90 11 THR A C 5
ATOM 5598 O O . THR A 1 11 ? 1.043 -23.435 -3.310 1.00 0.88 11 THR A O 5
ATOM 5609 N N . THR A 1 12 ? 2.427 -25.111 -3.674 1.00 1.07 12 THR A N 5
ATOM 5610 C CA . THR A 1 12 ? 3.627 -24.282 -3.339 1.00 1.28 12 THR A CA 5
ATOM 5611 C C . THR A 1 12 ? 3.675 -23.030 -4.220 1.00 1.18 12 THR A C 5
ATOM 5612 O O . THR A 1 12 ? 4.048 -21.958 -3.777 1.00 1.24 12 THR A O 5
ATOM 5623 N N . GLY A 1 13 ? 3.284 -23.160 -5.460 1.00 1.16 13 GLY A N 5
ATOM 5624 C CA . GLY A 1 13 ? 3.282 -21.983 -6.384 1.00 1.30 13 GLY A CA 5
ATOM 5625 C C . GLY A 1 13 ? 2.160 -21.031 -5.979 1.00 1.09 13 GLY A C 5
ATOM 5626 O O . GLY A 1 13 ? 2.386 -19.855 -5.753 1.00 1.15 13 GLY A O 5
ATOM 5630 N N . VAL A 1 14 ? 0.954 -21.537 -5.861 1.00 0.96 14 VAL A N 5
ATOM 5631 C CA . VAL A 1 14 ? -0.191 -20.669 -5.442 1.00 0.97 14 VAL A CA 5
ATOM 5632 C C . VAL A 1 14 ? 0.139 -20.013 -4.096 1.00 0.75 14 VAL A C 5
ATOM 5633 O O . VAL A 1 14 ? -0.126 -18.848 -3.885 1.00 0.79 14 VAL A O 5
ATOM 5646 N N . VAL A 1 15 ? 0.742 -20.748 -3.193 1.00 0.67 15 VAL A N 5
ATOM 5647 C CA . VAL A 1 15 ? 1.111 -20.152 -1.869 1.00 0.74 15 VAL A CA 5
ATOM 5648 C C . VAL A 1 15 ? 2.219 -19.114 -2.066 1.00 0.79 15 VAL A C 5
ATOM 5649 O O . VAL A 1 15 ? 2.198 -18.047 -1.481 1.00 0.80 15 VAL A O 5
ATOM 5662 N N . THR A 1 16 ? 3.176 -19.413 -2.900 1.00 0.97 16 THR A N 5
ATOM 5663 C CA . THR A 1 16 ? 4.284 -18.440 -3.160 1.00 1.24 16 THR A CA 5
ATOM 5664 C C . THR A 1 16 ? 3.711 -17.145 -3.735 1.00 1.18 16 THR A C 5
ATOM 5665 O O . THR A 1 16 ? 4.042 -16.059 -3.296 1.00 1.25 16 THR A O 5
ATOM 5676 N N . VAL A 1 17 ? 2.852 -17.252 -4.714 1.00 1.17 17 VAL A N 5
ATOM 5677 C CA . VAL A 1 17 ? 2.260 -16.025 -5.321 1.00 1.31 17 VAL A CA 5
ATOM 5678 C C . VAL A 1 17 ? 1.335 -15.300 -4.326 1.00 1.09 17 VAL A C 5
ATOM 5679 O O . VAL A 1 17 ? 1.382 -14.089 -4.235 1.00 1.19 17 VAL A O 5
ATOM 5692 N N . ILE A 1 18 ? 0.511 -15.995 -3.560 1.00 0.88 18 ILE A N 5
ATOM 5693 C CA . ILE A 1 18 ? -0.361 -15.258 -2.587 1.00 0.85 18 ILE A CA 5
ATOM 5694 C C . ILE A 1 18 ? 0.495 -14.650 -1.478 1.00 0.69 18 ILE A C 5
ATOM 5695 O O . ILE A 1 18 ? 0.215 -13.572 -1.002 1.00 0.74 18 ILE A O 5
ATOM 5711 N N . VAL A 1 19 ? 1.562 -15.300 -1.097 1.00 0.67 19 VAL A N 5
ATOM 5712 C CA . VAL A 1 19 ? 2.455 -14.710 -0.052 1.00 0.81 19 VAL A CA 5
ATOM 5713 C C . VAL A 1 19 ? 3.142 -13.475 -0.649 1.00 0.88 19 VAL A C 5
ATOM 5714 O O . VAL A 1 19 ? 3.200 -12.427 -0.032 1.00 0.89 19 VAL A O 5
ATOM 5727 N N . ILE A 1 20 ? 3.626 -13.585 -1.866 1.00 1.05 20 ILE A N 5
ATOM 5728 C CA . ILE A 1 20 ? 4.274 -12.410 -2.528 1.00 1.29 20 ILE A CA 5
ATOM 5729 C C . ILE A 1 20 ? 3.229 -11.309 -2.713 1.00 1.21 20 ILE A C 5
ATOM 5730 O O . ILE A 1 20 ? 3.444 -10.168 -2.350 1.00 1.26 20 ILE A O 5
ATOM 5746 N N . LEU A 1 21 ? 2.090 -11.655 -3.251 1.00 1.17 21 LEU A N 5
ATOM 5747 C CA . LEU A 1 21 ? 1.011 -10.635 -3.435 1.00 1.28 21 LEU A CA 5
ATOM 5748 C C . LEU A 1 21 ? 0.609 -10.072 -2.058 1.00 1.07 21 LEU A C 5
ATOM 5749 O O . LEU A 1 21 ? 0.454 -8.873 -1.897 1.00 1.16 21 LEU A O 5
ATOM 5765 N N . ILE A 1 22 ? 0.477 -10.919 -1.056 1.00 0.86 22 ILE A N 5
ATOM 5766 C CA . ILE A 1 22 ? 0.123 -10.409 0.310 1.00 0.82 22 ILE A CA 5
ATOM 5767 C C . ILE A 1 22 ? 1.224 -9.458 0.792 1.00 0.76 22 ILE A C 5
ATOM 5768 O O . ILE A 1 22 ? 0.953 -8.388 1.308 1.00 0.81 22 ILE A O 5
ATOM 5784 N N . ALA A 1 23 ? 2.463 -9.831 0.602 1.00 0.81 23 ALA A N 5
ATOM 5785 C CA . ALA A 1 23 ? 3.589 -8.941 1.027 1.00 0.97 23 ALA A CA 5
ATOM 5786 C C . ALA A 1 23 ? 3.549 -7.638 0.217 1.00 1.04 23 ALA A C 5
ATOM 5787 O O . ALA A 1 23 ? 3.656 -6.558 0.766 1.00 1.05 23 ALA A O 5
ATOM 5794 N N . ILE A 1 24 ? 3.368 -7.732 -1.081 1.00 1.19 24 ILE A N 5
ATOM 5795 C CA . ILE A 1 24 ? 3.291 -6.494 -1.921 1.00 1.42 24 ILE A CA 5
ATOM 5796 C C . ILE A 1 24 ? 2.133 -5.620 -1.418 1.00 1.29 24 ILE A C 5
ATOM 5797 O O . ILE A 1 24 ? 2.289 -4.431 -1.201 1.00 1.34 24 ILE A O 5
ATOM 5813 N N . ALA A 1 25 ? 0.979 -6.211 -1.210 1.00 1.19 25 ALA A N 5
ATOM 5814 C CA . ALA A 1 25 ? -0.186 -5.427 -0.698 1.00 1.23 25 ALA A CA 5
ATOM 5815 C C . ALA A 1 25 ? 0.137 -4.855 0.685 1.00 1.03 25 ALA A C 5
ATOM 5816 O O . ALA A 1 25 ? -0.106 -3.694 0.957 1.00 1.11 25 ALA A O 5
ATOM 5823 N N . ALA A 1 26 ? 0.708 -5.655 1.546 1.00 0.87 26 ALA A N 5
ATOM 5824 C CA . ALA A 1 26 ? 1.075 -5.151 2.906 1.00 0.85 26 ALA A CA 5
ATOM 5825 C C . ALA A 1 26 ? 2.074 -3.997 2.762 1.00 0.83 26 ALA A C 5
ATOM 5826 O O . ALA A 1 26 ? 1.923 -2.958 3.377 1.00 0.86 26 ALA A O 5
ATOM 5833 N N . LEU A 1 27 ? 3.073 -4.160 1.926 1.00 0.91 27 LEU A N 5
ATOM 5834 C CA . LEU A 1 27 ? 4.060 -3.061 1.709 1.00 1.08 27 LEU A CA 5
ATOM 5835 C C . LEU A 1 27 ? 3.327 -1.836 1.143 1.00 1.11 27 LEU A C 5
ATOM 5836 O O . LEU A 1 27 ? 3.508 -0.723 1.606 1.00 1.11 27 LEU A O 5
ATOM 5852 N N . GLY A 1 28 ? 2.475 -2.042 0.161 1.00 1.21 28 GLY A N 5
ATOM 5853 C CA . GLY A 1 28 ? 1.703 -0.899 -0.416 1.00 1.40 28 GLY A CA 5
ATOM 5854 C C . GLY A 1 28 ? 0.894 -0.241 0.704 1.00 1.25 28 GLY A C 5
ATOM 5855 O O . GLY A 1 28 ? 0.879 0.969 0.843 1.00 1.29 28 GLY A O 5
ATOM 5859 N N . ALA A 1 29 ? 0.241 -1.037 1.521 1.00 1.13 29 ALA A N 5
ATOM 5860 C CA . ALA A 1 29 ? -0.549 -0.469 2.653 1.00 1.15 29 ALA A CA 5
ATOM 5861 C C . ALA A 1 29 ? 0.382 0.255 3.625 1.00 0.99 29 ALA A C 5
ATOM 5862 O O . ALA A 1 29 ? 0.107 1.355 4.057 1.00 1.06 29 ALA A O 5
ATOM 5869 N N . LEU A 1 30 ? 1.490 -0.350 3.951 1.00 0.88 30 LEU A N 5
ATOM 5870 C CA . LEU A 1 30 ? 2.464 0.305 4.877 1.00 0.90 30 LEU A CA 5
ATOM 5871 C C . LEU A 1 30 ? 2.916 1.647 4.281 1.00 0.87 30 LEU A C 5
ATOM 5872 O O . LEU A 1 30 ? 3.016 2.642 4.974 1.00 0.88 30 LEU A O 5
ATOM 5888 N N . ILE A 1 31 ? 3.160 1.687 2.994 1.00 0.95 31 ILE A N 5
ATOM 5889 C CA . ILE A 1 31 ? 3.576 2.972 2.347 1.00 1.08 31 ILE A CA 5
ATOM 5890 C C . ILE A 1 31 ? 2.397 3.956 2.368 1.00 1.05 31 ILE A C 5
ATOM 5891 O O . ILE A 1 31 ? 2.541 5.105 2.743 1.00 1.05 31 ILE A O 5
ATOM 5907 N N . LEU A 1 32 ? 1.227 3.504 1.989 1.00 1.12 32 LEU A N 5
ATOM 5908 C CA . LEU A 1 32 ? 0.023 4.397 2.002 1.00 1.27 32 LEU A CA 5
ATOM 5909 C C . LEU A 1 32 ? -0.289 4.858 3.439 1.00 1.20 32 LEU A C 5
ATOM 5910 O O . LEU A 1 32 ? -0.657 5.990 3.668 1.00 1.29 32 LEU A O 5
ATOM 5926 N N . GLY A 1 33 ? -0.147 3.988 4.406 1.00 1.12 33 GLY A N 5
ATOM 5927 C CA . GLY A 1 33 ? -0.442 4.373 5.823 1.00 1.23 33 GLY A CA 5
ATOM 5928 C C . GLY A 1 33 ? 0.680 5.246 6.405 1.00 1.13 33 GLY A C 5
ATOM 5929 O O . GLY A 1 33 ? 0.423 6.158 7.165 1.00 1.26 33 GLY A O 5
ATOM 5933 N N . CYS A 1 34 ? 1.919 4.970 6.078 1.00 1.00 34 CYS A N 5
ATOM 5934 C CA . CYS A 1 34 ? 3.040 5.788 6.645 1.00 1.02 34 CYS A CA 5
ATOM 5935 C C . CYS A 1 34 ? 3.281 7.075 5.830 1.00 0.94 34 CYS A C 5
ATOM 5936 O O . CYS A 1 34 ? 3.680 8.082 6.380 1.00 0.99 34 CYS A O 5
ATOM 5944 N N . TRP A 1 35 ? 3.063 7.053 4.533 1.00 0.93 35 TRP A N 5
ATOM 5945 C CA . TRP A 1 35 ? 3.306 8.290 3.713 1.00 0.98 35 TRP A CA 5
ATOM 5946 C C . TRP A 1 35 ? 2.066 8.702 2.887 1.00 1.15 35 TRP A C 5
ATOM 5947 O O . TRP A 1 35 ? 2.109 9.679 2.166 1.00 1.28 35 TRP A O 5
ATOM 5968 N N . CYS A 1 36 ? 0.968 7.982 2.991 1.00 1.31 36 CYS A N 5
ATOM 5969 C CA . CYS A 1 36 ? -0.283 8.336 2.222 1.00 1.67 36 CYS A CA 5
ATOM 5970 C C . CYS A 1 36 ? -0.081 8.209 0.697 1.00 1.96 36 CYS A C 5
ATOM 5971 O O . CYS A 1 36 ? -0.645 7.335 0.063 1.00 2.31 36 CYS A O 5
ATOM 5979 N N . TYR A 1 37 ? 0.704 9.079 0.109 1.00 1.94 37 TYR A N 5
ATOM 5980 C CA . TYR A 1 37 ? 0.937 9.031 -1.373 1.00 2.35 37 TYR A CA 5
ATOM 5981 C C . TYR A 1 37 ? 2.444 9.104 -1.670 1.00 2.35 37 TYR A C 5
ATOM 5982 O O . TYR A 1 37 ? 3.023 10.176 -1.712 1.00 2.22 37 TYR A O 5
ATOM 6000 N N . LEU A 1 38 ? 3.079 7.971 -1.870 1.00 2.62 38 LEU A N 5
ATOM 6001 C CA . LEU A 1 38 ? 4.555 7.933 -2.159 1.00 2.81 38 LEU A CA 5
ATOM 6002 C C . LEU A 1 38 ? 5.367 8.486 -0.973 1.00 2.45 38 LEU A C 5
ATOM 6003 O O . LEU A 1 38 ? 6.098 7.761 -0.319 1.00 2.46 38 LEU A O 5
ATOM 6019 N N . ARG A 1 39 ? 5.240 9.754 -0.701 1.00 2.21 39 ARG A N 5
ATOM 6020 C CA . ARG A 1 39 ? 5.989 10.382 0.435 1.00 2.01 39 ARG A CA 5
ATOM 6021 C C . ARG A 1 39 ? 5.097 11.397 1.173 1.00 1.56 39 ARG A C 5
ATOM 6022 O O . ARG A 1 39 ? 5.010 11.380 2.384 1.00 1.25 39 ARG A O 5
ATOM 6043 N N . LEU A 1 40 ? 4.442 12.278 0.443 1.00 1.65 40 LEU A N 5
ATOM 6044 C CA . LEU A 1 40 ? 3.547 13.309 1.073 1.00 1.27 40 LEU A CA 5
ATOM 6045 C C . LEU A 1 40 ? 4.236 13.989 2.276 1.00 1.39 40 LEU A C 5
ATOM 6046 O O . LEU A 1 40 ? 3.693 14.065 3.365 1.00 1.35 40 LEU A O 5
ATOM 6062 N N . GLN A 1 41 ? 5.433 14.488 2.066 1.00 1.98 41 GLN A N 5
ATOM 6063 C CA . GLN A 1 41 ? 6.193 15.174 3.166 1.00 2.48 41 GLN A CA 5
ATOM 6064 C C . GLN A 1 41 ? 6.011 16.709 3.111 1.00 2.72 41 GLN A C 5
ATOM 6065 O O . GLN A 1 41 ? 6.791 17.449 3.681 1.00 3.32 41 GLN A O 5
ATOM 6079 N N . ARG A 1 42 ? 4.986 17.195 2.450 1.00 2.31 42 ARG A N 5
ATOM 6080 C CA . ARG A 1 42 ? 4.756 18.661 2.387 1.00 2.55 42 ARG A CA 5
ATOM 6081 C C . ARG A 1 42 ? 3.664 19.030 3.399 1.00 2.23 42 ARG A C 5
ATOM 6082 O O . ARG A 1 42 ? 3.532 18.392 4.425 1.00 2.21 42 ARG A O 5
ATOM 6103 N N . ILE A 1 43 ? 2.868 20.026 3.110 1.00 2.15 43 ILE A N 5
ATOM 6104 C CA . ILE A 1 43 ? 1.760 20.405 4.041 1.00 1.96 43 ILE A CA 5
ATOM 6105 C C . ILE A 1 43 ? 0.959 19.160 4.445 1.00 1.58 43 ILE A C 5
ATOM 6106 O O . ILE A 1 43 ? 0.470 19.056 5.550 1.00 1.86 43 ILE A O 5
ATOM 6122 N N . SER A 1 44 ? 0.845 18.224 3.532 1.00 1.16 44 SER A N 5
ATOM 6123 C CA . SER A 1 44 ? 0.093 16.946 3.785 1.00 1.02 44 SER A CA 5
ATOM 6124 C C . SER A 1 44 ? -1.415 17.204 3.846 1.00 1.14 44 SER A C 5
ATOM 6125 O O . SER A 1 44 ? -1.900 17.923 4.697 1.00 1.50 44 SER A O 5
ATOM 6133 N N . GLN A 1 45 ? -2.164 16.623 2.946 1.00 1.02 45 GLN A N 5
ATOM 6134 C CA . GLN A 1 45 ? -3.644 16.841 2.954 1.00 1.31 45 GLN A CA 5
ATOM 6135 C C . GLN A 1 45 ? -4.384 15.582 3.448 1.00 1.33 45 GLN A C 5
ATOM 6136 O O . GLN A 1 45 ? -5.593 15.584 3.555 1.00 1.41 45 GLN A O 5
ATOM 6150 N N . SER A 1 46 ? -3.673 14.514 3.755 1.00 1.38 46 SER A N 5
ATOM 6151 C CA . SER A 1 46 ? -4.345 13.257 4.242 1.00 1.48 46 SER A CA 5
ATOM 6152 C C . SER A 1 46 ? -5.333 12.734 3.185 1.00 1.45 46 SER A C 5
ATOM 6153 O O . SER A 1 46 ? -6.413 12.277 3.507 1.00 1.58 46 SER A O 5
ATOM 6161 N N . GLU A 1 47 ? -4.976 12.811 1.924 1.00 1.37 47 GLU A N 5
ATOM 6162 C CA . GLU A 1 47 ? -5.898 12.335 0.850 1.00 1.36 47 GLU A CA 5
ATOM 6163 C C . GLU A 1 47 ? -5.786 10.815 0.644 1.00 1.35 47 GLU A C 5
ATOM 6164 O O . GLU A 1 47 ? -4.734 10.220 0.799 1.00 1.39 47 GLU A O 5
ATOM 6176 N N . ASP A 1 48 ? -6.885 10.197 0.295 1.00 1.34 48 ASP A N 5
ATOM 6177 C CA . ASP A 1 48 ? -6.904 8.714 0.066 1.00 1.37 48 ASP A CA 5
ATOM 6178 C C . ASP A 1 48 ? -8.137 8.324 -0.774 1.00 1.40 48 ASP A C 5
ATOM 6179 O O . ASP A 1 48 ? -8.015 7.734 -1.831 1.00 1.52 48 ASP A O 5
ATOM 6188 N N . GLU A 1 49 ? -9.316 8.658 -0.310 1.00 1.34 49 GLU A N 5
ATOM 6189 C CA . GLU A 1 49 ? -10.563 8.327 -1.066 1.00 1.39 49 GLU A CA 5
ATOM 6190 C C . GLU A 1 49 ? -10.648 9.170 -2.348 1.00 1.49 49 GLU A C 5
ATOM 6191 O O . GLU A 1 49 ? -10.573 10.386 -2.304 1.00 1.54 49 GLU A O 5
ATOM 6203 N N . GLU A 1 50 ? -10.791 8.522 -3.487 1.00 1.60 50 GLU A N 5
ATOM 6204 C CA . GLU A 1 50 ? -10.868 9.240 -4.800 1.00 1.75 50 GLU A CA 5
ATOM 6205 C C . GLU A 1 50 ? -9.497 9.833 -5.165 1.00 1.76 50 GLU A C 5
ATOM 6206 O O . GLU A 1 50 ? -8.595 9.907 -4.353 1.00 1.74 50 GLU A O 5
ATOM 6218 N N . SER A 1 51 ? -9.340 10.236 -6.391 1.00 1.91 51 SER A N 5
ATOM 6219 C CA . SER A 1 51 ? -8.033 10.815 -6.847 1.00 1.99 51 SER A CA 5
ATOM 6220 C C . SER A 1 51 ? -8.242 11.989 -7.815 1.00 2.16 51 SER A C 5
ATOM 6221 O O . SER A 1 51 ? -7.423 12.884 -7.895 1.00 2.28 51 SER A O 5
ATOM 6229 N N . ILE A 1 52 ? -9.323 11.992 -8.552 1.00 2.25 52 ILE A N 5
ATOM 6230 C CA . ILE A 1 52 ? -9.580 13.107 -9.516 1.00 2.46 52 ILE A CA 5
ATOM 6231 C C . ILE A 1 52 ? -10.009 14.371 -8.769 1.00 2.46 52 ILE A C 5
ATOM 6232 O O . ILE A 1 52 ? -9.463 15.439 -8.975 1.00 2.63 52 ILE A O 5
ATOM 6248 N N . VAL A 1 53 ? -10.990 14.264 -7.911 1.00 2.33 53 VAL A N 5
ATOM 6249 C CA . VAL A 1 53 ? -11.457 15.475 -7.163 1.00 2.40 53 VAL A CA 5
ATOM 6250 C C . VAL A 1 53 ? -11.666 15.187 -5.661 1.00 2.15 53 VAL A C 5
ATOM 6251 O O . VAL A 1 53 ? -11.427 16.049 -4.836 1.00 2.23 53 VAL A O 5
ATOM 6264 N N . GLY A 1 54 ? -12.095 13.997 -5.292 1.00 1.92 54 GLY A N 5
ATOM 6265 C CA . GLY A 1 54 ? -12.300 13.673 -3.837 1.00 1.74 54 GLY A CA 5
ATOM 6266 C C . GLY A 1 54 ? -13.449 14.507 -3.250 1.00 1.69 54 GLY A C 5
ATOM 6267 O O . GLY A 1 54 ? -14.470 13.976 -2.858 1.00 1.60 54 GLY A O 5
ATOM 6271 N N . ASP A 1 55 ? -13.287 15.804 -3.185 1.00 1.87 55 ASP A N 5
ATOM 6272 C CA . ASP A 1 55 ? -14.362 16.682 -2.629 1.00 1.90 55 ASP A CA 5
ATOM 6273 C C . ASP A 1 55 ? -15.336 17.098 -3.743 1.00 2.13 55 ASP A C 5
ATOM 6274 O O . ASP A 1 55 ? -14.963 17.224 -4.892 1.00 2.46 55 ASP A O 5
ATOM 6283 N N . GLY A 1 56 ? -16.583 17.312 -3.413 1.00 2.05 56 GLY A N 5
ATOM 6284 C CA . GLY A 1 56 ? -17.576 17.720 -4.455 1.00 2.33 56 GLY A CA 5
ATOM 6285 C C . GLY A 1 56 ? -18.958 17.788 -3.819 1.00 2.16 56 GLY A C 5
ATOM 6286 O O . GLY A 1 56 ? -19.570 18.839 -3.753 1.00 2.28 56 GLY A O 5
ATOM 6290 N N . GLU A 1 57 ? -19.446 16.680 -3.328 1.00 1.96 57 GLU A N 5
ATOM 6291 C CA . GLU A 1 57 ? -20.785 16.684 -2.666 1.00 1.89 57 GLU A CA 5
ATOM 6292 C C . GLU A 1 57 ? -20.633 16.416 -1.160 1.00 1.67 57 GLU A C 5
ATOM 6293 O O . GLU A 1 57 ? -21.539 15.931 -0.507 1.00 1.67 57 GLU A O 5
ATOM 6305 N N . THR A 1 58 ? -19.491 16.740 -0.605 1.00 1.63 58 THR A N 5
ATOM 6306 C CA . THR A 1 58 ? -19.253 16.523 0.855 1.00 1.57 58 THR A CA 5
ATOM 6307 C C . THR A 1 58 ? -20.082 17.520 1.682 1.00 1.57 58 THR A C 5
ATOM 6308 O O . THR A 1 58 ? -19.548 18.347 2.396 1.00 1.74 58 THR A O 5
ATOM 6319 N N . LYS A 1 59 ? -21.387 17.445 1.585 1.00 1.50 59 LYS A N 5
ATOM 6320 C CA . LYS A 1 59 ? -22.265 18.379 2.356 1.00 1.54 59 LYS A CA 5
ATOM 6321 C C . LYS A 1 59 ? -23.066 17.605 3.412 1.00 1.50 59 LYS A C 5
ATOM 6322 O O . LYS A 1 59 ? -23.344 16.432 3.255 1.00 1.58 59 LYS A O 5
ATOM 6341 N N . GLU A 1 60 ? -23.435 18.254 4.485 1.00 1.47 60 GLU A N 5
ATOM 6342 C CA . GLU A 1 60 ? -24.214 17.562 5.556 1.00 1.53 60 GLU A CA 5
ATOM 6343 C C . GLU A 1 60 ? -25.636 18.149 5.647 1.00 1.64 60 GLU A C 5
ATOM 6344 O O . GLU A 1 60 ? -25.947 18.875 6.572 1.00 1.65 60 GLU A O 5
ATOM 6356 N N . PRO A 1 61 ? -26.459 17.813 4.676 1.00 1.76 61 PRO A N 5
ATOM 6357 C CA . PRO A 1 61 ? -27.861 18.319 4.654 1.00 1.92 61 PRO A CA 5
ATOM 6358 C C . PRO A 1 61 ? -28.702 17.688 5.777 1.00 1.93 61 PRO A C 5
ATOM 6359 O O . PRO A 1 61 ? -29.584 18.321 6.324 1.00 2.12 61 PRO A O 5
ATOM 6370 N N . PHE A 1 62 ? -28.439 16.455 6.130 1.00 1.81 62 PHE A N 5
ATOM 6371 C CA . PHE A 1 62 ? -29.220 15.795 7.217 1.00 1.84 62 PHE A CA 5
ATOM 6372 C C . PHE A 1 62 ? -28.275 15.214 8.276 1.00 1.68 62 PHE A C 5
ATOM 6373 O O . PHE A 1 62 ? -27.097 15.032 8.033 1.00 1.56 62 PHE A O 5
ATOM 6390 N N . LEU A 1 63 ? -28.785 14.903 9.444 1.00 1.72 63 LEU A N 5
ATOM 6391 C CA . LEU A 1 63 ? -27.907 14.316 10.515 1.00 1.61 63 LEU A CA 5
ATOM 6392 C C . LEU A 1 63 ? -27.226 13.035 10.009 1.00 1.58 63 LEU A C 5
ATOM 6393 O O . LEU A 1 63 ? -26.097 12.742 10.363 1.00 1.48 63 LEU A O 5
ATOM 6409 N N . LEU A 1 64 ? -27.895 12.290 9.165 1.00 1.69 64 LEU A N 5
ATOM 6410 C CA . LEU A 1 64 ? -27.289 11.041 8.606 1.00 1.71 64 LEU A CA 5
ATOM 6411 C C . LEU A 1 64 ? -26.081 11.406 7.735 1.00 1.57 64 LEU A C 5
ATOM 6412 O O . LEU A 1 64 ? -25.002 10.857 7.892 1.00 1.49 64 LEU A O 5
ATOM 6428 N N . VAL A 1 65 ? -26.239 12.348 6.835 1.00 1.57 65 VAL A N 5
ATOM 6429 C CA . VAL A 1 65 ? -25.082 12.758 5.980 1.00 1.46 65 VAL A CA 5
ATOM 6430 C C . VAL A 1 65 ? -24.070 13.514 6.837 1.00 1.30 65 VAL A C 5
ATOM 6431 O O . VAL A 1 65 ? -22.883 13.425 6.620 1.00 1.23 65 VAL A O 5
ATOM 6444 N N . GLN A 1 66 ? -24.535 14.237 7.823 1.00 1.27 66 GLN A N 5
ATOM 6445 C CA . GLN A 1 66 ? -23.596 14.977 8.721 1.00 1.15 66 GLN A CA 5
ATOM 6446 C C . GLN A 1 66 ? -22.624 13.973 9.338 1.00 1.06 66 GLN A C 5
ATOM 6447 O O . GLN A 1 66 ? -21.423 14.080 9.192 1.00 0.97 66 GLN A O 5
ATOM 6461 N N . TYR A 1 67 ? -23.147 12.969 9.988 1.00 1.12 67 TYR A N 5
ATOM 6462 C CA . TYR A 1 67 ? -22.268 11.916 10.586 1.00 1.10 67 TYR A CA 5
ATOM 6463 C C . TYR A 1 67 ? -21.497 11.199 9.470 1.00 1.08 67 TYR A C 5
ATOM 6464 O O . TYR A 1 67 ? -20.318 10.921 9.589 1.00 1.01 67 TYR A O 5
ATOM 6482 N N . SER A 1 68 ? -22.170 10.920 8.382 1.00 1.18 68 SER A N 5
ATOM 6483 C CA . SER A 1 68 ? -21.508 10.233 7.223 1.00 1.22 68 SER A CA 5
ATOM 6484 C C . SER A 1 68 ? -20.347 11.083 6.693 1.00 1.11 68 SER A C 5
ATOM 6485 O O . SER A 1 68 ? -19.324 10.563 6.309 1.00 1.12 68 SER A O 5
ATOM 6493 N N . ALA A 1 69 ? -20.495 12.386 6.673 1.00 1.05 69 ALA A N 5
ATOM 6494 C CA . ALA A 1 69 ? -19.386 13.263 6.177 1.00 0.99 69 ALA A CA 5
ATOM 6495 C C . ALA A 1 69 ? -18.348 13.483 7.285 1.00 0.86 69 ALA A C 5
ATOM 6496 O O . ALA A 1 69 ? -17.156 13.482 7.039 1.00 0.85 69 ALA A O 5
ATOM 6503 N N . LYS A 1 70 ? -18.796 13.661 8.500 1.00 0.80 70 LYS A N 5
ATOM 6504 C CA . LYS A 1 70 ? -17.841 13.876 9.640 1.00 0.71 70 LYS A CA 5
ATOM 6505 C C . LYS A 1 70 ? -16.932 12.661 9.814 1.00 0.70 70 LYS A C 5
ATOM 6506 O O . LYS A 1 70 ? -15.745 12.795 10.033 1.00 0.71 70 LYS A O 5
ATOM 6525 N N . GLY A 1 71 ? -17.494 11.484 9.721 1.00 0.77 71 GLY A N 5
ATOM 6526 C CA . GLY A 1 71 ? -16.690 10.222 9.879 1.00 0.83 71 GLY A CA 5
ATOM 6527 C C . GLY A 1 71 ? -15.359 10.334 9.124 1.00 0.80 71 GLY A C 5
ATOM 6528 O O . GLY A 1 71 ? -14.308 10.364 9.739 1.00 0.77 71 GLY A O 5
ATOM 6532 N N . PRO A 1 72 ? -15.441 10.407 7.815 1.00 0.87 72 PRO A N 5
ATOM 6533 C CA . PRO A 1 72 ? -14.214 10.535 6.985 1.00 0.91 72 PRO A CA 5
ATOM 6534 C C . PRO A 1 72 ? -13.535 11.887 7.246 1.00 0.84 72 PRO A C 5
ATOM 6535 O O . PRO A 1 72 ? -12.324 11.964 7.327 1.00 0.86 72 PRO A O 5
ATOM 6546 N N . CYS A 1 73 ? -14.296 12.949 7.415 1.00 0.80 73 CYS A N 5
ATOM 6547 C CA . CYS A 1 73 ? -13.663 14.276 7.705 1.00 0.80 73 CYS A CA 5
ATOM 6548 C C . CYS A 1 73 ? -12.822 14.173 8.981 1.00 0.73 73 CYS A C 5
ATOM 6549 O O . CYS A 1 73 ? -11.692 14.623 9.033 1.00 0.78 73 CYS A O 5
ATOM 6557 N N . VAL A 1 74 ? -13.357 13.553 9.996 1.00 0.68 74 VAL A N 5
ATOM 6558 C CA . VAL A 1 74 ? -12.585 13.383 11.265 1.00 0.65 74 VAL A CA 5
ATOM 6559 C C . VAL A 1 74 ? -11.519 12.309 11.065 1.00 0.67 74 VAL A C 5
ATOM 6560 O O . VAL A 1 74 ? -10.392 12.463 11.490 1.00 0.71 74 VAL A O 5
ATOM 6573 N N . GLU A 1 75 ? -11.864 11.240 10.402 1.00 0.70 75 GLU A N 5
ATOM 6574 C CA . GLU A 1 75 ? -10.865 10.156 10.136 1.00 0.75 75 GLU A CA 5
ATOM 6575 C C . GLU A 1 75 ? -9.634 10.754 9.438 1.00 0.79 75 GLU A C 5
ATOM 6576 O O . GLU A 1 75 ? -8.500 10.502 9.816 1.00 0.83 75 GLU A O 5
ATOM 6588 N N . ARG A 1 76 ? -9.861 11.571 8.445 1.00 0.80 76 ARG A N 5
ATOM 6589 C CA . ARG A 1 76 ? -8.727 12.220 7.715 1.00 0.87 76 ARG A CA 5
ATOM 6590 C C . ARG A 1 76 ? -8.032 13.239 8.621 1.00 0.90 76 ARG A C 5
ATOM 6591 O O . ARG A 1 76 ? -6.816 13.270 8.713 1.00 1.02 76 ARG A O 5
ATOM 6612 N N . LYS A 1 77 ? -8.793 14.069 9.296 1.00 0.84 77 LYS A N 5
ATOM 6613 C CA . LYS A 1 77 ? -8.179 15.085 10.209 1.00 0.92 77 LYS A CA 5
ATOM 6614 C C . LYS A 1 77 ? -7.383 14.385 11.317 1.00 0.94 77 LYS A C 5
ATOM 6615 O O . LYS A 1 77 ? -6.331 14.846 11.731 1.00 1.09 77 LYS A O 5
ATOM 6634 N N . ALA A 1 78 ? -7.872 13.265 11.779 1.00 0.83 78 ALA A N 5
ATOM 6635 C CA . ALA A 1 78 ? -7.153 12.501 12.839 1.00 0.89 78 ALA A CA 5
ATOM 6636 C C . ALA A 1 78 ? -5.846 11.957 12.260 1.00 0.98 78 ALA A C 5
ATOM 6637 O O . ALA A 1 78 ? -4.789 12.092 12.851 1.00 1.08 78 ALA A O 5
ATOM 6644 N N . LYS A 1 79 ? -5.925 11.376 11.091 1.00 0.99 79 LYS A N 5
ATOM 6645 C CA . LYS A 1 79 ? -4.707 10.831 10.411 1.00 1.11 79 LYS A CA 5
ATOM 6646 C C . LYS A 1 79 ? -3.709 11.959 10.106 1.00 1.19 79 LYS A C 5
ATOM 6647 O O . LYS A 1 79 ? -2.509 11.776 10.181 1.00 1.26 79 LYS A O 5
ATOM 6666 N N . LEU A 1 80 ? -4.207 13.117 9.737 1.00 1.24 80 LEU A N 5
ATOM 6667 C CA . LEU A 1 80 ? -3.309 14.263 9.392 1.00 1.35 80 LEU A CA 5
ATOM 6668 C C . LEU A 1 80 ? -2.775 14.974 10.641 1.00 1.42 80 LEU A C 5
ATOM 6669 O O . LEU A 1 80 ? -1.594 15.233 10.758 1.00 1.58 80 LEU A O 5
ATOM 6685 N N . MET A 1 81 ? -3.637 15.326 11.554 1.00 1.37 81 MET A N 5
ATOM 6686 C CA . MET A 1 81 ? -3.164 16.060 12.773 1.00 1.48 81 MET A CA 5
ATOM 6687 C C . MET A 1 81 ? -3.714 15.460 14.082 1.00 1.27 81 MET A C 5
ATOM 6688 O O . MET A 1 81 ? -3.306 15.867 15.151 1.00 1.54 81 MET A O 5
ATOM 6702 N N . THR A 1 82 ? -4.619 14.505 14.020 1.00 1.17 82 THR A N 5
ATOM 6703 C CA . THR A 1 82 ? -5.182 13.888 15.278 1.00 1.00 82 THR A CA 5
ATOM 6704 C C . THR A 1 82 ? -5.644 14.965 16.277 1.00 1.04 82 THR A C 5
ATOM 6705 O O . THR A 1 82 ? -4.916 15.325 17.180 1.00 1.24 82 THR A O 5
ATOM 6716 N N . PRO A 1 83 ? -6.857 15.438 16.093 1.00 0.95 83 PRO A N 5
ATOM 6717 C CA . PRO A 1 83 ? -7.416 16.484 17.001 1.00 1.09 83 PRO A CA 5
ATOM 6718 C C . PRO A 1 83 ? -7.798 15.923 18.383 1.00 1.16 83 PRO A C 5
ATOM 6719 O O . PRO A 1 83 ? -8.536 16.550 19.117 1.00 1.33 83 PRO A O 5
ATOM 6730 N N . ASN A 1 84 ? -7.303 14.771 18.759 1.00 1.15 84 ASN A N 5
ATOM 6731 C CA . ASN A 1 84 ? -7.642 14.205 20.105 1.00 1.38 84 ASN A CA 5
ATOM 6732 C C . ASN A 1 84 ? -6.934 15.014 21.209 1.00 1.60 84 ASN A C 5
ATOM 6733 O O . ASN A 1 84 ? -6.231 14.471 22.042 1.00 1.80 84 ASN A O 5
ATOM 6744 N N . GLY A 1 85 ? -7.117 16.310 21.206 1.00 1.63 85 GLY A N 5
ATOM 6745 C CA . GLY A 1 85 ? -6.465 17.173 22.242 1.00 1.90 85 GLY A CA 5
ATOM 6746 C C . GLY A 1 85 ? -6.619 18.654 21.868 1.00 1.86 85 GLY A C 5
ATOM 6747 O O . GLY A 1 85 ? -7.506 19.319 22.363 1.00 1.91 85 GLY A O 5
ATOM 6751 N N . PRO A 1 86 ? -5.744 19.133 21.010 1.00 1.85 86 PRO A N 5
ATOM 6752 C CA . PRO A 1 86 ? -5.799 20.556 20.589 1.00 1.89 86 PRO A CA 5
ATOM 6753 C C . PRO A 1 86 ? -6.841 20.765 19.479 1.00 1.80 86 PRO A C 5
ATOM 6754 O O . PRO A 1 86 ? -7.587 19.866 19.136 1.00 1.72 86 PRO A O 5
ATOM 6765 N N . GLU A 1 87 ? -6.907 21.964 18.941 1.00 1.89 87 GLU A N 5
ATOM 6766 C CA . GLU A 1 87 ? -7.906 22.301 17.865 1.00 1.89 87 GLU A CA 5
ATOM 6767 C C . GLU A 1 87 ? -9.325 22.284 18.442 1.00 1.89 87 GLU A C 5
ATOM 6768 O O . GLU A 1 87 ? -10.057 23.252 18.367 1.00 2.00 87 GLU A O 5
ATOM 6780 N N . VAL A 1 88 ? -9.693 21.189 19.036 1.00 1.83 88 VAL A N 5
ATOM 6781 C CA . VAL A 1 88 ? -11.043 21.062 19.662 1.00 1.91 88 VAL A CA 5
ATOM 6782 C C . VAL A 1 88 ? -10.927 21.126 21.199 1.00 2.02 88 VAL A C 5
ATOM 6783 O O . VAL A 1 88 ? -11.921 21.216 21.895 1.00 2.22 88 VAL A O 5
ATOM 6796 N N . HIS A 1 89 ? -9.716 21.077 21.730 1.00 1.99 89 HIS A N 5
ATOM 6797 C CA . HIS A 1 89 ? -9.520 21.130 23.215 1.00 2.18 89 HIS A CA 5
ATOM 6798 C C . HIS A 1 89 ? -10.190 19.920 23.889 1.00 2.30 89 HIS A C 5
ATOM 6799 O O . HIS A 1 89 ? -10.946 20.058 24.835 1.00 2.56 89 HIS A O 5
ATOM 6813 N N . GLY A 1 90 ? -9.900 18.734 23.411 1.00 2.20 90 GLY A N 5
ATOM 6814 C CA . GLY A 1 90 ? -10.500 17.501 24.010 1.00 2.42 90 GLY A CA 5
ATOM 6815 C C . GLY A 1 90 ? -9.831 16.258 23.416 1.00 2.39 90 GLY A C 5
ATOM 6816 O O . GLY A 1 90 ? -9.986 16.036 22.225 1.00 2.72 90 GLY A O 5
ATOM 6821 N N . GLY A 1 1 ? -2.605 -28.799 -17.133 1.00 3.75 1 GLY A N 6
ATOM 6822 C CA . GLY A 1 1 ? -3.205 -28.288 -18.407 1.00 4.17 1 GLY A CA 6
ATOM 6823 C C . GLY A 1 1 ? -4.248 -27.210 -18.093 1.00 4.26 1 GLY A C 6
ATOM 6824 O O . GLY A 1 1 ? -5.242 -27.473 -17.446 1.00 4.32 1 GLY A O 6
ATOM 6830 N N . SER A 1 2 ? -4.027 -26.001 -18.540 1.00 4.37 2 SER A N 6
ATOM 6831 C CA . SER A 1 2 ? -4.999 -24.904 -18.268 1.00 4.53 2 SER A CA 6
ATOM 6832 C C . SER A 1 2 ? -4.972 -23.875 -19.400 1.00 4.89 2 SER A C 6
ATOM 6833 O O . SER A 1 2 ? -4.193 -23.979 -20.330 1.00 4.99 2 SER A O 6
ATOM 6841 N N . MET A 1 3 ? -5.814 -22.882 -19.320 1.00 5.15 3 MET A N 6
ATOM 6842 C CA . MET A 1 3 ? -5.840 -21.831 -20.383 1.00 5.56 3 MET A CA 6
ATOM 6843 C C . MET A 1 3 ? -5.021 -20.599 -19.956 1.00 5.39 3 MET A C 6
ATOM 6844 O O . MET A 1 3 ? -4.638 -19.793 -20.781 1.00 5.69 3 MET A O 6
ATOM 6858 N N . SER A 1 4 ? -4.742 -20.448 -18.680 1.00 4.97 4 SER A N 6
ATOM 6859 C CA . SER A 1 4 ? -3.937 -19.272 -18.224 1.00 4.86 4 SER A CA 6
ATOM 6860 C C . SER A 1 4 ? -3.063 -19.649 -17.019 1.00 4.31 4 SER A C 6
ATOM 6861 O O . SER A 1 4 ? -1.901 -19.970 -17.170 1.00 4.14 4 SER A O 6
ATOM 6869 N N . ILE A 1 5 ? -3.606 -19.612 -15.832 1.00 4.10 5 ILE A N 6
ATOM 6870 C CA . ILE A 1 5 ? -2.806 -19.968 -14.623 1.00 3.61 5 ILE A CA 6
ATOM 6871 C C . ILE A 1 5 ? -3.173 -21.376 -14.115 1.00 3.34 5 ILE A C 6
ATOM 6872 O O . ILE A 1 5 ? -3.943 -22.092 -14.737 1.00 3.54 5 ILE A O 6
ATOM 6888 N N . MET A 1 6 ? -2.619 -21.769 -12.984 1.00 2.96 6 MET A N 6
ATOM 6889 C CA . MET A 1 6 ? -2.906 -23.119 -12.391 1.00 2.78 6 MET A CA 6
ATOM 6890 C C . MET A 1 6 ? -2.338 -24.240 -13.258 1.00 2.71 6 MET A C 6
ATOM 6891 O O . MET A 1 6 ? -1.271 -24.750 -12.969 1.00 2.42 6 MET A O 6
ATOM 6905 N N . ASP A 1 7 ? -3.035 -24.638 -14.294 1.00 3.06 7 ASP A N 6
ATOM 6906 C CA . ASP A 1 7 ? -2.547 -25.744 -15.183 1.00 3.10 7 ASP A CA 6
ATOM 6907 C C . ASP A 1 7 ? -2.493 -27.079 -14.425 1.00 2.94 7 ASP A C 6
ATOM 6908 O O . ASP A 1 7 ? -3.102 -28.055 -14.830 1.00 3.20 7 ASP A O 6
ATOM 6917 N N . HIS A 1 8 ? -1.785 -27.123 -13.332 1.00 2.60 8 HIS A N 6
ATOM 6918 C CA . HIS A 1 8 ? -1.692 -28.383 -12.532 1.00 2.59 8 HIS A CA 6
ATOM 6919 C C . HIS A 1 8 ? -1.961 -28.067 -11.052 1.00 2.46 8 HIS A C 6
ATOM 6920 O O . HIS A 1 8 ? -1.536 -28.786 -10.169 1.00 2.47 8 HIS A O 6
ATOM 6934 N N . SER A 1 9 ? -2.661 -26.983 -10.785 1.00 2.46 9 SER A N 6
ATOM 6935 C CA . SER A 1 9 ? -2.969 -26.580 -9.372 1.00 2.42 9 SER A CA 6
ATOM 6936 C C . SER A 1 9 ? -1.712 -26.657 -8.487 1.00 2.18 9 SER A C 6
ATOM 6937 O O . SER A 1 9 ? -1.649 -27.447 -7.563 1.00 2.28 9 SER A O 6
ATOM 6945 N N . PRO A 1 10 ? -0.745 -25.828 -8.799 1.00 1.96 10 PRO A N 6
ATOM 6946 C CA . PRO A 1 10 ? 0.523 -25.810 -8.024 1.00 1.82 10 PRO A CA 6
ATOM 6947 C C . PRO A 1 10 ? 0.300 -25.219 -6.624 1.00 1.86 10 PRO A C 6
ATOM 6948 O O . PRO A 1 10 ? 0.288 -24.014 -6.441 1.00 1.83 10 PRO A O 6
ATOM 6959 N N . THR A 1 11 ? 0.139 -26.062 -5.633 1.00 1.97 11 THR A N 6
ATOM 6960 C CA . THR A 1 11 ? -0.069 -25.565 -4.238 1.00 2.09 11 THR A CA 6
ATOM 6961 C C . THR A 1 11 ? 1.103 -24.672 -3.828 1.00 2.07 11 THR A C 6
ATOM 6962 O O . THR A 1 11 ? 0.919 -23.555 -3.387 1.00 2.06 11 THR A O 6
ATOM 6973 N N . THR A 1 12 ? 2.309 -25.151 -4.002 1.00 2.12 12 THR A N 6
ATOM 6974 C CA . THR A 1 12 ? 3.509 -24.332 -3.654 1.00 2.16 12 THR A CA 6
ATOM 6975 C C . THR A 1 12 ? 3.492 -23.029 -4.451 1.00 1.99 12 THR A C 6
ATOM 6976 O O . THR A 1 12 ? 3.661 -21.957 -3.907 1.00 1.99 12 THR A O 6
ATOM 6987 N N . GLY A 1 13 ? 3.267 -23.125 -5.735 1.00 1.90 13 GLY A N 6
ATOM 6988 C CA . GLY A 1 13 ? 3.210 -21.904 -6.599 1.00 1.79 13 GLY A CA 6
ATOM 6989 C C . GLY A 1 13 ? 2.096 -20.985 -6.099 1.00 1.74 13 GLY A C 6
ATOM 6990 O O . GLY A 1 13 ? 2.324 -19.822 -5.809 1.00 1.73 13 GLY A O 6
ATOM 6994 N N . VAL A 1 14 ? 0.898 -21.500 -5.972 1.00 1.75 14 VAL A N 6
ATOM 6995 C CA . VAL A 1 14 ? -0.232 -20.662 -5.462 1.00 1.80 14 VAL A CA 6
ATOM 6996 C C . VAL A 1 14 ? 0.159 -20.055 -4.105 1.00 1.88 14 VAL A C 6
ATOM 6997 O O . VAL A 1 14 ? -0.136 -18.912 -3.821 1.00 1.89 14 VAL A O 6
ATOM 7010 N N . VAL A 1 15 ? 0.840 -20.805 -3.276 1.00 1.98 15 VAL A N 6
ATOM 7011 C CA . VAL A 1 15 ? 1.266 -20.258 -1.951 1.00 2.13 15 VAL A CA 6
ATOM 7012 C C . VAL A 1 15 ? 2.320 -19.170 -2.146 1.00 2.05 15 VAL A C 6
ATOM 7013 O O . VAL A 1 15 ? 2.239 -18.103 -1.568 1.00 2.08 15 VAL A O 6
ATOM 7026 N N . THR A 1 16 ? 3.308 -19.434 -2.954 1.00 2.01 16 THR A N 6
ATOM 7027 C CA . THR A 1 16 ? 4.378 -18.422 -3.187 1.00 2.02 16 THR A CA 6
ATOM 7028 C C . THR A 1 16 ? 3.795 -17.132 -3.773 1.00 1.86 16 THR A C 6
ATOM 7029 O O . THR A 1 16 ? 4.208 -16.040 -3.424 1.00 1.90 16 THR A O 6
ATOM 7040 N N . VAL A 1 17 ? 2.829 -17.237 -4.643 1.00 1.75 17 VAL A N 6
ATOM 7041 C CA . VAL A 1 17 ? 2.232 -16.006 -5.228 1.00 1.69 17 VAL A CA 6
ATOM 7042 C C . VAL A 1 17 ? 1.292 -15.318 -4.227 1.00 1.72 17 VAL A C 6
ATOM 7043 O O . VAL A 1 17 ? 1.270 -14.106 -4.154 1.00 1.73 17 VAL A O 6
ATOM 7056 N N . ILE A 1 18 ? 0.530 -16.050 -3.436 1.00 1.80 18 ILE A N 6
ATOM 7057 C CA . ILE A 1 18 ? -0.362 -15.354 -2.459 1.00 1.93 18 ILE A CA 6
ATOM 7058 C C . ILE A 1 18 ? 0.467 -14.717 -1.349 1.00 1.99 18 ILE A C 6
ATOM 7059 O O . ILE A 1 18 ? 0.187 -13.613 -0.931 1.00 2.04 18 ILE A O 6
ATOM 7075 N N . VAL A 1 19 ? 1.503 -15.365 -0.889 1.00 2.05 19 VAL A N 6
ATOM 7076 C CA . VAL A 1 19 ? 2.342 -14.733 0.166 1.00 2.18 19 VAL A CA 6
ATOM 7077 C C . VAL A 1 19 ? 3.088 -13.539 -0.446 1.00 2.06 19 VAL A C 6
ATOM 7078 O O . VAL A 1 19 ? 3.182 -12.489 0.161 1.00 2.11 19 VAL A O 6
ATOM 7091 N N . ILE A 1 20 ? 3.576 -13.666 -1.664 1.00 1.94 20 ILE A N 6
ATOM 7092 C CA . ILE A 1 20 ? 4.262 -12.504 -2.309 1.00 1.90 20 ILE A CA 6
ATOM 7093 C C . ILE A 1 20 ? 3.233 -11.396 -2.543 1.00 1.82 20 ILE A C 6
ATOM 7094 O O . ILE A 1 20 ? 3.452 -10.247 -2.206 1.00 1.84 20 ILE A O 6
ATOM 7110 N N . LEU A 1 21 ? 2.097 -11.748 -3.088 1.00 1.76 21 LEU A N 6
ATOM 7111 C CA . LEU A 1 21 ? 1.023 -10.729 -3.315 1.00 1.79 21 LEU A CA 6
ATOM 7112 C C . LEU A 1 21 ? 0.639 -10.106 -1.968 1.00 1.88 21 LEU A C 6
ATOM 7113 O O . LEU A 1 21 ? 0.590 -8.897 -1.824 1.00 1.91 21 LEU A O 6
ATOM 7129 N N . ILE A 1 22 ? 0.395 -10.929 -0.971 1.00 1.98 22 ILE A N 6
ATOM 7130 C CA . ILE A 1 22 ? 0.047 -10.388 0.382 1.00 2.16 22 ILE A CA 6
ATOM 7131 C C . ILE A 1 22 ? 1.164 -9.452 0.855 1.00 2.14 22 ILE A C 6
ATOM 7132 O O . ILE A 1 22 ? 0.914 -8.372 1.358 1.00 2.21 22 ILE A O 6
ATOM 7148 N N . ALA A 1 23 ? 2.394 -9.854 0.671 1.00 2.10 23 ALA A N 6
ATOM 7149 C CA . ALA A 1 23 ? 3.540 -8.988 1.087 1.00 2.15 23 ALA A CA 6
ATOM 7150 C C . ALA A 1 23 ? 3.531 -7.688 0.272 1.00 2.02 23 ALA A C 6
ATOM 7151 O O . ALA A 1 23 ? 3.661 -6.609 0.818 1.00 2.07 23 ALA A O 6
ATOM 7158 N N . ILE A 1 24 ? 3.351 -7.780 -1.026 1.00 1.92 24 ILE A N 6
ATOM 7159 C CA . ILE A 1 24 ? 3.304 -6.542 -1.866 1.00 1.88 24 ILE A CA 6
ATOM 7160 C C . ILE A 1 24 ? 2.152 -5.654 -1.378 1.00 1.89 24 ILE A C 6
ATOM 7161 O O . ILE A 1 24 ? 2.314 -4.462 -1.176 1.00 1.91 24 ILE A O 6
ATOM 7177 N N . ALA A 1 25 ? 0.995 -6.235 -1.166 1.00 1.94 25 ALA A N 6
ATOM 7178 C CA . ALA A 1 25 ? -0.166 -5.440 -0.669 1.00 2.06 25 ALA A CA 6
ATOM 7179 C C . ALA A 1 25 ? 0.150 -4.867 0.714 1.00 2.13 25 ALA A C 6
ATOM 7180 O O . ALA A 1 25 ? -0.105 -3.708 0.988 1.00 2.17 25 ALA A O 6
ATOM 7187 N N . ALA A 1 26 ? 0.724 -5.662 1.576 1.00 2.18 26 ALA A N 6
ATOM 7188 C CA . ALA A 1 26 ? 1.081 -5.158 2.936 1.00 2.32 26 ALA A CA 6
ATOM 7189 C C . ALA A 1 26 ? 2.110 -4.031 2.800 1.00 2.25 26 ALA A C 6
ATOM 7190 O O . ALA A 1 26 ? 1.990 -2.991 3.421 1.00 2.32 26 ALA A O 6
ATOM 7197 N N . LEU A 1 27 ? 3.101 -4.217 1.961 1.00 2.14 27 LEU A N 6
ATOM 7198 C CA . LEU A 1 27 ? 4.115 -3.145 1.748 1.00 2.12 27 LEU A CA 6
ATOM 7199 C C . LEU A 1 27 ? 3.415 -1.909 1.171 1.00 2.05 27 LEU A C 6
ATOM 7200 O O . LEU A 1 27 ? 3.619 -0.798 1.631 1.00 2.09 27 LEU A O 6
ATOM 7216 N N . GLY A 1 28 ? 2.567 -2.100 0.185 1.00 1.99 28 GLY A N 6
ATOM 7217 C CA . GLY A 1 28 ? 1.826 -0.944 -0.407 1.00 2.00 28 GLY A CA 6
ATOM 7218 C C . GLY A 1 28 ? 1.018 -0.261 0.699 1.00 2.09 28 GLY A C 6
ATOM 7219 O O . GLY A 1 28 ? 1.038 0.950 0.836 1.00 2.12 28 GLY A O 6
ATOM 7223 N N . ALA A 1 29 ? 0.326 -1.032 1.507 1.00 2.18 29 ALA A N 6
ATOM 7224 C CA . ALA A 1 29 ? -0.466 -0.429 2.621 1.00 2.34 29 ALA A CA 6
ATOM 7225 C C . ALA A 1 29 ? 0.471 0.269 3.608 1.00 2.36 29 ALA A C 6
ATOM 7226 O O . ALA A 1 29 ? 0.214 1.376 4.043 1.00 2.43 29 ALA A O 6
ATOM 7233 N N . LEU A 1 30 ? 1.567 -0.360 3.941 1.00 2.35 30 LEU A N 6
ATOM 7234 C CA . LEU A 1 30 ? 2.546 0.271 4.881 1.00 2.43 30 LEU A CA 6
ATOM 7235 C C . LEU A 1 30 ? 3.042 1.600 4.293 1.00 2.31 30 LEU A C 6
ATOM 7236 O O . LEU A 1 30 ? 3.166 2.589 4.990 1.00 2.38 30 LEU A O 6
ATOM 7252 N N . ILE A 1 31 ? 3.302 1.635 3.008 1.00 2.17 31 ILE A N 6
ATOM 7253 C CA . ILE A 1 31 ? 3.767 2.908 2.369 1.00 2.10 31 ILE A CA 6
ATOM 7254 C C . ILE A 1 31 ? 2.610 3.918 2.334 1.00 2.10 31 ILE A C 6
ATOM 7255 O O . ILE A 1 31 ? 2.776 5.078 2.683 1.00 2.11 31 ILE A O 6
ATOM 7271 N N . LEU A 1 32 ? 1.438 3.479 1.934 1.00 2.14 32 LEU A N 6
ATOM 7272 C CA . LEU A 1 32 ? 0.260 4.404 1.891 1.00 2.21 32 LEU A CA 6
ATOM 7273 C C . LEU A 1 32 ? -0.036 4.943 3.297 1.00 2.31 32 LEU A C 6
ATOM 7274 O O . LEU A 1 32 ? -0.164 6.138 3.498 1.00 2.33 32 LEU A O 6
ATOM 7290 N N . GLY A 1 33 ? -0.130 4.066 4.271 1.00 2.41 33 GLY A N 6
ATOM 7291 C CA . GLY A 1 33 ? -0.406 4.507 5.675 1.00 2.57 33 GLY A CA 6
ATOM 7292 C C . GLY A 1 33 ? 0.739 5.390 6.176 1.00 2.53 33 GLY A C 6
ATOM 7293 O O . GLY A 1 33 ? 0.513 6.403 6.810 1.00 2.60 33 GLY A O 6
ATOM 7297 N N . CYS A 1 34 ? 1.967 5.019 5.891 1.00 2.45 34 CYS A N 6
ATOM 7298 C CA . CYS A 1 34 ? 3.128 5.848 6.343 1.00 2.45 34 CYS A CA 6
ATOM 7299 C C . CYS A 1 34 ? 2.982 7.284 5.821 1.00 2.35 34 CYS A C 6
ATOM 7300 O O . CYS A 1 34 ? 3.131 8.235 6.564 1.00 2.38 34 CYS A O 6
ATOM 7308 N N . TRP A 1 35 ? 2.678 7.445 4.549 1.00 2.23 35 TRP A N 6
ATOM 7309 C CA . TRP A 1 35 ? 2.509 8.825 3.980 1.00 2.17 35 TRP A CA 6
ATOM 7310 C C . TRP A 1 35 ? 2.126 8.764 2.493 1.00 2.07 35 TRP A C 6
ATOM 7311 O O . TRP A 1 35 ? 2.881 9.181 1.633 1.00 1.96 35 TRP A O 6
ATOM 7332 N N . CYS A 1 36 ? 0.964 8.244 2.199 1.00 2.13 36 CYS A N 6
ATOM 7333 C CA . CYS A 1 36 ? 0.484 8.134 0.779 1.00 2.06 36 CYS A CA 6
ATOM 7334 C C . CYS A 1 36 ? 1.543 7.468 -0.125 1.00 1.95 36 CYS A C 6
ATOM 7335 O O . CYS A 1 36 ? 1.616 6.255 -0.197 1.00 2.08 36 CYS A O 6
ATOM 7343 N N . TYR A 1 37 ? 2.357 8.231 -0.824 1.00 1.75 37 TYR A N 6
ATOM 7344 C CA . TYR A 1 37 ? 3.382 7.595 -1.715 1.00 1.68 37 TYR A CA 6
ATOM 7345 C C . TYR A 1 37 ? 4.608 8.497 -1.927 1.00 1.48 37 TYR A C 6
ATOM 7346 O O . TYR A 1 37 ? 5.715 8.136 -1.576 1.00 1.61 37 TYR A O 6
ATOM 7364 N N . LEU A 1 38 ? 4.431 9.655 -2.513 1.00 1.28 38 LEU A N 6
ATOM 7365 C CA . LEU A 1 38 ? 5.607 10.557 -2.758 1.00 1.17 38 LEU A CA 6
ATOM 7366 C C . LEU A 1 38 ? 5.833 11.548 -1.598 1.00 1.08 38 LEU A C 6
ATOM 7367 O O . LEU A 1 38 ? 6.811 12.268 -1.590 1.00 1.03 38 LEU A O 6
ATOM 7383 N N . ARG A 1 39 ? 4.957 11.579 -0.619 1.00 1.13 39 ARG A N 6
ATOM 7384 C CA . ARG A 1 39 ? 5.128 12.507 0.546 1.00 1.09 39 ARG A CA 6
ATOM 7385 C C . ARG A 1 39 ? 5.356 13.957 0.086 1.00 1.10 39 ARG A C 6
ATOM 7386 O O . ARG A 1 39 ? 6.421 14.527 0.267 1.00 1.11 39 ARG A O 6
ATOM 7407 N N . LEU A 1 40 ? 4.348 14.562 -0.485 1.00 1.31 40 LEU A N 6
ATOM 7408 C CA . LEU A 1 40 ? 4.472 15.984 -0.940 1.00 1.53 40 LEU A CA 6
ATOM 7409 C C . LEU A 1 40 ? 4.661 16.894 0.280 1.00 1.70 40 LEU A C 6
ATOM 7410 O O . LEU A 1 40 ? 3.771 17.047 1.096 1.00 1.77 40 LEU A O 6
ATOM 7426 N N . GLN A 1 41 ? 5.816 17.498 0.413 1.00 1.85 41 GLN A N 6
ATOM 7427 C CA . GLN A 1 41 ? 6.070 18.394 1.589 1.00 2.08 41 GLN A CA 6
ATOM 7428 C C . GLN A 1 41 ? 5.053 19.546 1.655 1.00 2.09 41 GLN A C 6
ATOM 7429 O O . GLN A 1 41 ? 4.925 20.200 2.671 1.00 2.25 41 GLN A O 6
ATOM 7443 N N . ARG A 1 42 ? 4.320 19.790 0.596 1.00 1.99 42 ARG A N 6
ATOM 7444 C CA . ARG A 1 42 ? 3.307 20.894 0.628 1.00 2.10 42 ARG A CA 6
ATOM 7445 C C . ARG A 1 42 ? 2.066 20.417 1.377 1.00 2.17 42 ARG A C 6
ATOM 7446 O O . ARG A 1 42 ? 1.717 20.937 2.423 1.00 2.40 42 ARG A O 6
ATOM 7467 N N . ILE A 1 43 ? 1.410 19.423 0.851 1.00 2.05 43 ILE A N 6
ATOM 7468 C CA . ILE A 1 43 ? 0.200 18.881 1.524 1.00 2.23 43 ILE A CA 6
ATOM 7469 C C . ILE A 1 43 ? 0.601 18.280 2.864 1.00 2.41 43 ILE A C 6
ATOM 7470 O O . ILE A 1 43 ? -0.105 18.399 3.845 1.00 2.70 43 ILE A O 6
ATOM 7486 N N . SER A 1 44 ? 1.747 17.644 2.894 1.00 2.35 44 SER A N 6
ATOM 7487 C CA . SER A 1 44 ? 2.265 17.003 4.153 1.00 2.66 44 SER A CA 6
ATOM 7488 C C . SER A 1 44 ? 1.176 16.133 4.818 1.00 2.90 44 SER A C 6
ATOM 7489 O O . SER A 1 44 ? 1.124 14.935 4.601 1.00 2.97 44 SER A O 6
ATOM 7497 N N . GLN A 1 45 ? 0.309 16.724 5.613 1.00 3.12 45 GLN A N 6
ATOM 7498 C CA . GLN A 1 45 ? -0.781 15.934 6.281 1.00 3.40 45 GLN A CA 6
ATOM 7499 C C . GLN A 1 45 ? -2.153 16.647 6.199 1.00 3.52 45 GLN A C 6
ATOM 7500 O O . GLN A 1 45 ? -3.162 16.079 6.568 1.00 3.79 45 GLN A O 6
ATOM 7514 N N . SER A 1 46 ? -2.207 17.879 5.737 1.00 3.41 46 SER A N 6
ATOM 7515 C CA . SER A 1 46 ? -3.519 18.594 5.659 1.00 3.64 46 SER A CA 6
ATOM 7516 C C . SER A 1 46 ? -4.247 18.248 4.359 1.00 3.46 46 SER A C 6
ATOM 7517 O O . SER A 1 46 ? -5.407 17.887 4.370 1.00 3.73 46 SER A O 6
ATOM 7525 N N . GLU A 1 47 ? -3.576 18.356 3.242 1.00 3.09 47 GLU A N 6
ATOM 7526 C CA . GLU A 1 47 ? -4.227 18.030 1.943 1.00 2.99 47 GLU A CA 6
ATOM 7527 C C . GLU A 1 47 ? -3.898 16.582 1.544 1.00 2.72 47 GLU A C 6
ATOM 7528 O O . GLU A 1 47 ? -2.918 16.013 1.990 1.00 2.62 47 GLU A O 6
ATOM 7540 N N . ASP A 1 48 ? -4.716 15.981 0.722 1.00 2.69 48 ASP A N 6
ATOM 7541 C CA . ASP A 1 48 ? -4.466 14.565 0.307 1.00 2.48 48 ASP A CA 6
ATOM 7542 C C . ASP A 1 48 ? -3.409 14.488 -0.810 1.00 2.14 48 ASP A C 6
ATOM 7543 O O . ASP A 1 48 ? -3.292 15.380 -1.634 1.00 2.15 48 ASP A O 6
ATOM 7552 N N . GLU A 1 49 ? -2.636 13.426 -0.845 1.00 1.98 49 GLU A N 6
ATOM 7553 C CA . GLU A 1 49 ? -1.596 13.296 -1.907 1.00 1.74 49 GLU A CA 6
ATOM 7554 C C . GLU A 1 49 ? -2.248 12.869 -3.227 1.00 1.41 49 GLU A C 6
ATOM 7555 O O . GLU A 1 49 ? -2.596 11.715 -3.418 1.00 1.34 49 GLU A O 6
ATOM 7567 N N . GLU A 1 50 ? -2.433 13.805 -4.131 1.00 1.55 50 GLU A N 6
ATOM 7568 C CA . GLU A 1 50 ? -3.072 13.502 -5.440 1.00 1.45 50 GLU A CA 6
ATOM 7569 C C . GLU A 1 50 ? -4.537 13.108 -5.239 1.00 1.78 50 GLU A C 6
ATOM 7570 O O . GLU A 1 50 ? -5.080 13.143 -4.147 1.00 1.92 50 GLU A O 6
ATOM 7582 N N . SER A 1 51 ? -5.171 12.756 -6.306 1.00 2.14 51 SER A N 6
ATOM 7583 C CA . SER A 1 51 ? -6.610 12.360 -6.260 1.00 2.72 51 SER A CA 6
ATOM 7584 C C . SER A 1 51 ? -7.046 11.835 -7.623 1.00 3.00 51 SER A C 6
ATOM 7585 O O . SER A 1 51 ? -7.652 10.788 -7.729 1.00 3.29 51 SER A O 6
ATOM 7593 N N . ILE A 1 52 ? -6.730 12.556 -8.667 1.00 3.03 52 ILE A N 6
ATOM 7594 C CA . ILE A 1 52 ? -7.111 12.115 -10.042 1.00 3.34 52 ILE A CA 6
ATOM 7595 C C . ILE A 1 52 ? -6.627 10.684 -10.311 1.00 3.20 52 ILE A C 6
ATOM 7596 O O . ILE A 1 52 ? -7.302 9.905 -10.956 1.00 3.63 52 ILE A O 6
ATOM 7612 N N . VAL A 1 53 ? -5.481 10.329 -9.806 1.00 2.72 53 VAL A N 6
ATOM 7613 C CA . VAL A 1 53 ? -4.961 8.940 -10.010 1.00 2.80 53 VAL A CA 6
ATOM 7614 C C . VAL A 1 53 ? -5.934 7.908 -9.407 1.00 3.37 53 VAL A C 6
ATOM 7615 O O . VAL A 1 53 ? -6.043 6.795 -9.883 1.00 3.74 53 VAL A O 6
ATOM 7628 N N . GLY A 1 54 ? -6.656 8.284 -8.379 1.00 3.52 54 GLY A N 6
ATOM 7629 C CA . GLY A 1 54 ? -7.639 7.348 -7.756 1.00 4.15 54 GLY A CA 6
ATOM 7630 C C . GLY A 1 54 ? -9.045 7.658 -8.282 1.00 4.37 54 GLY A C 6
ATOM 7631 O O . GLY A 1 54 ? -10.031 7.160 -7.772 1.00 4.75 54 GLY A O 6
ATOM 7635 N N . ASP A 1 55 ? -9.142 8.477 -9.299 1.00 4.23 55 ASP A N 6
ATOM 7636 C CA . ASP A 1 55 ? -10.468 8.825 -9.865 1.00 4.53 55 ASP A CA 6
ATOM 7637 C C . ASP A 1 55 ? -10.880 7.771 -10.909 1.00 4.92 55 ASP A C 6
ATOM 7638 O O . ASP A 1 55 ? -10.557 6.604 -10.786 1.00 4.95 55 ASP A O 6
ATOM 7647 N N . GLY A 1 56 ? -11.602 8.164 -11.921 1.00 5.31 56 GLY A N 6
ATOM 7648 C CA . GLY A 1 56 ? -12.042 7.189 -12.951 1.00 5.75 56 GLY A CA 6
ATOM 7649 C C . GLY A 1 56 ? -13.506 7.451 -13.268 1.00 6.05 56 GLY A C 6
ATOM 7650 O O . GLY A 1 56 ? -13.941 7.298 -14.393 1.00 6.38 56 GLY A O 6
ATOM 7654 N N . GLU A 1 57 ? -14.273 7.847 -12.279 1.00 6.01 57 GLU A N 6
ATOM 7655 C CA . GLU A 1 57 ? -15.715 8.119 -12.527 1.00 6.35 57 GLU A CA 6
ATOM 7656 C C . GLU A 1 57 ? -16.199 9.435 -11.868 1.00 6.02 57 GLU A C 6
ATOM 7657 O O . GLU A 1 57 ? -17.386 9.722 -11.879 1.00 6.01 57 GLU A O 6
ATOM 7669 N N . THR A 1 58 ? -15.320 10.247 -11.308 1.00 5.75 58 THR A N 6
ATOM 7670 C CA . THR A 1 58 ? -15.788 11.532 -10.675 1.00 5.44 58 THR A CA 6
ATOM 7671 C C . THR A 1 58 ? -16.485 12.417 -11.716 1.00 5.53 58 THR A C 6
ATOM 7672 O O . THR A 1 58 ? -15.882 12.855 -12.678 1.00 5.71 58 THR A O 6
ATOM 7683 N N . LYS A 1 59 ? -17.753 12.684 -11.525 1.00 5.46 59 LYS A N 6
ATOM 7684 C CA . LYS A 1 59 ? -18.499 13.541 -12.497 1.00 5.58 59 LYS A CA 6
ATOM 7685 C C . LYS A 1 59 ? -19.352 14.582 -11.762 1.00 5.26 59 LYS A C 6
ATOM 7686 O O . LYS A 1 59 ? -19.674 14.424 -10.599 1.00 5.00 59 LYS A O 6
ATOM 7705 N N . GLU A 1 60 ? -19.721 15.638 -12.445 1.00 5.31 60 GLU A N 6
ATOM 7706 C CA . GLU A 1 60 ? -20.562 16.708 -11.816 1.00 5.04 60 GLU A CA 6
ATOM 7707 C C . GLU A 1 60 ? -20.025 17.092 -10.420 1.00 4.70 60 GLU A C 6
ATOM 7708 O O . GLU A 1 60 ? -20.745 17.038 -9.439 1.00 4.43 60 GLU A O 6
ATOM 7720 N N . PRO A 1 61 ? -18.768 17.483 -10.373 1.00 4.76 61 PRO A N 6
ATOM 7721 C CA . PRO A 1 61 ? -18.142 17.881 -9.081 1.00 4.48 61 PRO A CA 6
ATOM 7722 C C . PRO A 1 61 ? -18.848 19.117 -8.520 1.00 4.22 61 PRO A C 6
ATOM 7723 O O . PRO A 1 61 ? -19.299 19.974 -9.258 1.00 4.32 61 PRO A O 6
ATOM 7734 N N . PHE A 1 62 ? -18.985 19.186 -7.219 1.00 3.92 62 PHE A N 6
ATOM 7735 C CA . PHE A 1 62 ? -19.712 20.330 -6.563 1.00 3.67 62 PHE A CA 6
ATOM 7736 C C . PHE A 1 62 ? -21.211 20.235 -6.882 1.00 3.59 62 PHE A C 6
ATOM 7737 O O . PHE A 1 62 ? -22.044 20.237 -5.998 1.00 3.33 62 PHE A O 6
ATOM 7754 N N . LEU A 1 63 ? -21.548 20.134 -8.139 1.00 3.83 63 LEU A N 6
ATOM 7755 C CA . LEU A 1 63 ? -22.985 20.023 -8.543 1.00 3.78 63 LEU A CA 6
ATOM 7756 C C . LEU A 1 63 ? -23.625 18.754 -7.964 1.00 3.65 63 LEU A C 6
ATOM 7757 O O . LEU A 1 63 ? -24.746 18.784 -7.489 1.00 3.43 63 LEU A O 6
ATOM 7773 N N . LEU A 1 64 ? -22.927 17.649 -7.988 1.00 3.83 64 LEU A N 6
ATOM 7774 C CA . LEU A 1 64 ? -23.505 16.384 -7.430 1.00 3.81 64 LEU A CA 6
ATOM 7775 C C . LEU A 1 64 ? -23.893 16.584 -5.956 1.00 3.45 64 LEU A C 6
ATOM 7776 O O . LEU A 1 64 ? -25.037 16.403 -5.580 1.00 3.35 64 LEU A O 6
ATOM 7792 N N . VAL A 1 65 ? -22.957 16.973 -5.120 1.00 3.29 65 VAL A N 6
ATOM 7793 C CA . VAL A 1 65 ? -23.291 17.202 -3.681 1.00 2.98 65 VAL A CA 6
ATOM 7794 C C . VAL A 1 65 ? -24.274 18.372 -3.553 1.00 2.71 65 VAL A C 6
ATOM 7795 O O . VAL A 1 65 ? -25.155 18.361 -2.709 1.00 2.50 65 VAL A O 6
ATOM 7808 N N . GLN A 1 66 ? -24.150 19.363 -4.403 1.00 2.78 66 GLN A N 6
ATOM 7809 C CA . GLN A 1 66 ? -25.099 20.517 -4.355 1.00 2.59 66 GLN A CA 6
ATOM 7810 C C . GLN A 1 66 ? -26.516 20.002 -4.612 1.00 2.51 66 GLN A C 6
ATOM 7811 O O . GLN A 1 66 ? -27.436 20.293 -3.877 1.00 2.28 66 GLN A O 6
ATOM 7825 N N . TYR A 1 67 ? -26.680 19.210 -5.635 1.00 2.76 67 TYR A N 6
ATOM 7826 C CA . TYR A 1 67 ? -28.025 18.633 -5.943 1.00 2.76 67 TYR A CA 6
ATOM 7827 C C . TYR A 1 67 ? -28.414 17.614 -4.866 1.00 2.67 67 TYR A C 6
ATOM 7828 O O . TYR A 1 67 ? -29.545 17.571 -4.418 1.00 2.52 67 TYR A O 6
ATOM 7846 N N . SER A 1 68 ? -27.476 16.813 -4.436 1.00 2.83 68 SER A N 6
ATOM 7847 C CA . SER A 1 68 ? -27.773 15.803 -3.368 1.00 2.88 68 SER A CA 6
ATOM 7848 C C . SER A 1 68 ? -28.204 16.510 -2.075 1.00 2.58 68 SER A C 6
ATOM 7849 O O . SER A 1 68 ? -29.084 16.049 -1.377 1.00 2.61 68 SER A O 6
ATOM 7857 N N . ALA A 1 69 ? -27.598 17.630 -1.757 1.00 2.36 69 ALA A N 6
ATOM 7858 C CA . ALA A 1 69 ? -27.990 18.363 -0.517 1.00 2.15 69 ALA A CA 6
ATOM 7859 C C . ALA A 1 69 ? -29.218 19.232 -0.794 1.00 1.94 69 ALA A C 6
ATOM 7860 O O . ALA A 1 69 ? -30.133 19.297 0.005 1.00 1.89 69 ALA A O 6
ATOM 7867 N N . LYS A 1 70 ? -29.248 19.891 -1.924 1.00 1.90 70 LYS A N 6
ATOM 7868 C CA . LYS A 1 70 ? -30.426 20.755 -2.258 1.00 1.76 70 LYS A CA 6
ATOM 7869 C C . LYS A 1 70 ? -31.682 19.905 -2.445 1.00 1.74 70 LYS A C 6
ATOM 7870 O O . LYS A 1 70 ? -32.757 20.319 -2.088 1.00 1.62 70 LYS A O 6
ATOM 7889 N N . GLY A 1 71 ? -31.557 18.722 -2.992 1.00 1.96 71 GLY A N 6
ATOM 7890 C CA . GLY A 1 71 ? -32.760 17.847 -3.192 1.00 2.05 71 GLY A CA 6
ATOM 7891 C C . GLY A 1 71 ? -33.633 17.889 -1.936 1.00 1.95 71 GLY A C 6
ATOM 7892 O O . GLY A 1 71 ? -34.743 18.386 -1.975 1.00 1.83 71 GLY A O 6
ATOM 7896 N N . PRO A 1 72 ? -33.087 17.399 -0.848 1.00 2.09 72 PRO A N 6
ATOM 7897 C CA . PRO A 1 72 ? -33.819 17.425 0.440 1.00 2.16 72 PRO A CA 6
ATOM 7898 C C . PRO A 1 72 ? -33.940 18.872 0.949 1.00 1.95 72 PRO A C 6
ATOM 7899 O O . PRO A 1 72 ? -35.003 19.299 1.357 1.00 1.99 72 PRO A O 6
ATOM 7910 N N . CYS A 1 73 ? -32.872 19.640 0.911 1.00 1.83 73 CYS A N 6
ATOM 7911 C CA . CYS A 1 73 ? -32.960 21.062 1.385 1.00 1.77 73 CYS A CA 6
ATOM 7912 C C . CYS A 1 73 ? -34.072 21.800 0.633 1.00 1.66 73 CYS A C 6
ATOM 7913 O O . CYS A 1 73 ? -34.856 22.524 1.219 1.00 1.78 73 CYS A O 6
ATOM 7921 N N . VAL A 1 74 ? -34.164 21.593 -0.652 1.00 1.54 74 VAL A N 6
ATOM 7922 C CA . VAL A 1 74 ? -35.240 22.252 -1.452 1.00 1.50 74 VAL A CA 6
ATOM 7923 C C . VAL A 1 74 ? -36.567 21.572 -1.145 1.00 1.54 74 VAL A C 6
ATOM 7924 O O . VAL A 1 74 ? -37.555 22.222 -0.899 1.00 1.61 74 VAL A O 6
ATOM 7937 N N . GLU A 1 75 ? -36.584 20.267 -1.119 1.00 1.61 75 GLU A N 6
ATOM 7938 C CA . GLU A 1 75 ? -37.847 19.540 -0.777 1.00 1.77 75 GLU A CA 6
ATOM 7939 C C . GLU A 1 75 ? -38.410 20.110 0.534 1.00 1.91 75 GLU A C 6
ATOM 7940 O O . GLU A 1 75 ? -39.589 20.396 0.658 1.00 1.99 75 GLU A O 6
ATOM 7952 N N . ARG A 1 76 ? -37.552 20.294 1.499 1.00 2.01 76 ARG A N 6
ATOM 7953 C CA . ARG A 1 76 ? -37.982 20.853 2.811 1.00 2.27 76 ARG A CA 6
ATOM 7954 C C . ARG A 1 76 ? -38.277 22.361 2.695 1.00 2.27 76 ARG A C 6
ATOM 7955 O O . ARG A 1 76 ? -39.319 22.822 3.127 1.00 2.48 76 ARG A O 6
ATOM 7976 N N . LYS A 1 77 ? -37.385 23.138 2.113 1.00 2.13 77 LYS A N 6
ATOM 7977 C CA . LYS A 1 77 ? -37.660 24.610 1.987 1.00 2.27 77 LYS A CA 6
ATOM 7978 C C . LYS A 1 77 ? -38.838 24.868 1.033 1.00 2.25 77 LYS A C 6
ATOM 7979 O O . LYS A 1 77 ? -39.440 25.925 1.064 1.00 2.50 77 LYS A O 6
ATOM 7998 N N . ALA A 1 78 ? -39.171 23.917 0.199 1.00 2.01 78 ALA A N 6
ATOM 7999 C CA . ALA A 1 78 ? -40.319 24.095 -0.740 1.00 2.02 78 ALA A CA 6
ATOM 8000 C C . ALA A 1 78 ? -41.608 23.678 -0.027 1.00 2.20 78 ALA A C 6
ATOM 8001 O O . ALA A 1 78 ? -42.634 24.326 -0.137 1.00 2.37 78 ALA A O 6
ATOM 8008 N N . LYS A 1 79 ? -41.544 22.620 0.738 1.00 2.22 79 LYS A N 6
ATOM 8009 C CA . LYS A 1 79 ? -42.744 22.176 1.510 1.00 2.49 79 LYS A CA 6
ATOM 8010 C C . LYS A 1 79 ? -43.029 23.220 2.595 1.00 2.78 79 LYS A C 6
ATOM 8011 O O . LYS A 1 79 ? -44.163 23.537 2.892 1.00 3.00 79 LYS A O 6
ATOM 8030 N N . LEU A 1 80 ? -41.984 23.758 3.176 1.00 2.83 80 LEU A N 6
ATOM 8031 C CA . LEU A 1 80 ? -42.145 24.792 4.233 1.00 3.17 80 LEU A CA 6
ATOM 8032 C C . LEU A 1 80 ? -42.394 26.171 3.603 1.00 3.23 80 LEU A C 6
ATOM 8033 O O . LEU A 1 80 ? -43.174 26.958 4.103 1.00 3.51 80 LEU A O 6
ATOM 8049 N N . MET A 1 81 ? -41.737 26.463 2.509 1.00 3.02 81 MET A N 6
ATOM 8050 C CA . MET A 1 81 ? -41.927 27.789 1.832 1.00 3.16 81 MET A CA 6
ATOM 8051 C C . MET A 1 81 ? -41.645 27.677 0.317 1.00 2.89 81 MET A C 6
ATOM 8052 O O . MET A 1 81 ? -40.708 28.269 -0.199 1.00 2.90 81 MET A O 6
ATOM 8066 N N . THR A 1 82 ? -42.441 26.898 -0.384 1.00 2.70 82 THR A N 6
ATOM 8067 C CA . THR A 1 82 ? -42.251 26.693 -1.871 1.00 2.49 82 THR A CA 6
ATOM 8068 C C . THR A 1 82 ? -41.796 27.981 -2.572 1.00 2.68 82 THR A C 6
ATOM 8069 O O . THR A 1 82 ? -42.474 28.989 -2.515 1.00 2.97 82 THR A O 6
ATOM 8080 N N . PRO A 1 83 ? -40.654 27.901 -3.219 1.00 2.58 83 PRO A N 6
ATOM 8081 C CA . PRO A 1 83 ? -40.103 29.083 -3.940 1.00 2.83 83 PRO A CA 6
ATOM 8082 C C . PRO A 1 83 ? -40.857 29.361 -5.255 1.00 2.93 83 PRO A C 6
ATOM 8083 O O . PRO A 1 83 ? -40.557 30.316 -5.945 1.00 3.16 83 PRO A O 6
ATOM 8094 N N . ASN A 1 84 ? -41.815 28.527 -5.618 1.00 2.80 84 ASN A N 6
ATOM 8095 C CA . ASN A 1 84 ? -42.583 28.726 -6.899 1.00 2.92 84 ASN A CA 6
ATOM 8096 C C . ASN A 1 84 ? -41.712 28.421 -8.137 1.00 2.92 84 ASN A C 6
ATOM 8097 O O . ASN A 1 84 ? -42.200 28.418 -9.251 1.00 3.15 84 ASN A O 6
ATOM 8108 N N . GLY A 1 85 ? -40.440 28.159 -7.950 1.00 2.85 85 GLY A N 6
ATOM 8109 C CA . GLY A 1 85 ? -39.542 27.849 -9.103 1.00 2.90 85 GLY A CA 6
ATOM 8110 C C . GLY A 1 85 ? -38.177 27.423 -8.561 1.00 2.75 85 GLY A C 6
ATOM 8111 O O . GLY A 1 85 ? -37.211 28.153 -8.674 1.00 2.95 85 GLY A O 6
ATOM 8115 N N . PRO A 1 86 ? -38.142 26.247 -7.979 1.00 2.44 86 PRO A N 6
ATOM 8116 C CA . PRO A 1 86 ? -36.877 25.713 -7.400 1.00 2.30 86 PRO A CA 6
ATOM 8117 C C . PRO A 1 86 ? -35.802 25.535 -8.480 1.00 2.50 86 PRO A C 6
ATOM 8118 O O . PRO A 1 86 ? -34.625 25.480 -8.180 1.00 2.53 86 PRO A O 6
ATOM 8129 N N . GLU A 1 87 ? -36.191 25.474 -9.728 1.00 2.68 87 GLU A N 6
ATOM 8130 C CA . GLU A 1 87 ? -35.186 25.329 -10.830 1.00 2.96 87 GLU A CA 6
ATOM 8131 C C . GLU A 1 87 ? -34.178 26.491 -10.783 1.00 3.18 87 GLU A C 6
ATOM 8132 O O . GLU A 1 87 ? -33.027 26.337 -11.140 1.00 3.34 87 GLU A O 6
ATOM 8144 N N . VAL A 1 88 ? -34.603 27.644 -10.329 1.00 3.24 88 VAL A N 6
ATOM 8145 C CA . VAL A 1 88 ? -33.674 28.819 -10.237 1.00 3.51 88 VAL A CA 6
ATOM 8146 C C . VAL A 1 88 ? -33.328 29.140 -8.764 1.00 3.33 88 VAL A C 6
ATOM 8147 O O . VAL A 1 88 ? -32.508 30.000 -8.481 1.00 3.49 88 VAL A O 6
ATOM 8160 N N . HIS A 1 89 ? -33.939 28.457 -7.824 1.00 3.04 89 HIS A N 6
ATOM 8161 C CA . HIS A 1 89 ? -33.641 28.717 -6.382 1.00 2.91 89 HIS A CA 6
ATOM 8162 C C . HIS A 1 89 ? -33.638 27.400 -5.594 1.00 2.55 89 HIS A C 6
ATOM 8163 O O . HIS A 1 89 ? -34.562 27.097 -4.858 1.00 2.42 89 HIS A O 6
ATOM 8177 N N . GLY A 1 90 ? -32.603 26.616 -5.748 1.00 2.49 90 GLY A N 6
ATOM 8178 C CA . GLY A 1 90 ? -32.521 25.315 -5.020 1.00 2.21 90 GLY A CA 6
ATOM 8179 C C . GLY A 1 90 ? -31.060 24.888 -4.887 1.00 2.21 90 GLY A C 6
ATOM 8180 O O . GLY A 1 90 ? -30.394 24.789 -5.907 1.00 2.48 90 GLY A O 6
ATOM 8185 N N . GLY A 1 1 ? -5.483 -29.970 -17.001 1.00 5.16 1 GLY A N 7
ATOM 8186 C CA . GLY A 1 1 ? -5.182 -28.922 -18.020 1.00 5.18 1 GLY A CA 7
ATOM 8187 C C . GLY A 1 1 ? -6.425 -28.661 -18.868 1.00 5.25 1 GLY A C 7
ATOM 8188 O O . GLY A 1 1 ? -7.380 -28.056 -18.414 1.00 5.12 1 GLY A O 7
ATOM 8194 N N . SER A 1 2 ? -6.425 -29.121 -20.094 1.00 5.54 2 SER A N 7
ATOM 8195 C CA . SER A 1 2 ? -7.616 -28.911 -20.973 1.00 5.65 2 SER A CA 7
ATOM 8196 C C . SER A 1 2 ? -8.861 -29.465 -20.281 1.00 5.63 2 SER A C 7
ATOM 8197 O O . SER A 1 2 ? -8.892 -30.615 -19.874 1.00 5.78 2 SER A O 7
ATOM 8205 N N . MET A 1 3 ? -9.874 -28.646 -20.117 1.00 5.56 3 MET A N 7
ATOM 8206 C CA . MET A 1 3 ? -11.122 -29.095 -19.425 1.00 5.70 3 MET A CA 7
ATOM 8207 C C . MET A 1 3 ? -10.785 -29.797 -18.090 1.00 5.68 3 MET A C 7
ATOM 8208 O O . MET A 1 3 ? -11.527 -30.632 -17.612 1.00 5.97 3 MET A O 7
ATOM 8222 N N . SER A 1 4 ? -9.664 -29.460 -17.496 1.00 5.40 4 SER A N 7
ATOM 8223 C CA . SER A 1 4 ? -9.254 -30.089 -16.209 1.00 5.40 4 SER A CA 7
ATOM 8224 C C . SER A 1 4 ? -8.391 -29.103 -15.408 1.00 5.06 4 SER A C 7
ATOM 8225 O O . SER A 1 4 ? -7.174 -29.137 -15.464 1.00 4.91 4 SER A O 7
ATOM 8233 N N . ILE A 1 5 ? -9.016 -28.210 -14.679 1.00 5.02 5 ILE A N 7
ATOM 8234 C CA . ILE A 1 5 ? -8.244 -27.205 -13.881 1.00 4.76 5 ILE A CA 7
ATOM 8235 C C . ILE A 1 5 ? -7.284 -27.900 -12.901 1.00 4.68 5 ILE A C 7
ATOM 8236 O O . ILE A 1 5 ? -7.217 -29.115 -12.830 1.00 4.88 5 ILE A O 7
ATOM 8252 N N . MET A 1 6 ? -6.542 -27.125 -12.147 1.00 4.47 6 MET A N 7
ATOM 8253 C CA . MET A 1 6 ? -5.560 -27.702 -11.162 1.00 4.42 6 MET A CA 7
ATOM 8254 C C . MET A 1 6 ? -4.461 -28.485 -11.880 1.00 4.41 6 MET A C 7
ATOM 8255 O O . MET A 1 6 ? -3.316 -28.064 -11.877 1.00 4.25 6 MET A O 7
ATOM 8269 N N . ASP A 1 7 ? -4.786 -29.606 -12.485 1.00 4.71 7 ASP A N 7
ATOM 8270 C CA . ASP A 1 7 ? -3.759 -30.431 -13.207 1.00 4.91 7 ASP A CA 7
ATOM 8271 C C . ASP A 1 7 ? -2.681 -30.943 -12.234 1.00 4.98 7 ASP A C 7
ATOM 8272 O O . ASP A 1 7 ? -2.470 -32.133 -12.096 1.00 5.36 7 ASP A O 7
ATOM 8281 N N . HIS A 1 8 ? -2.015 -30.049 -11.554 1.00 4.66 8 HIS A N 7
ATOM 8282 C CA . HIS A 1 8 ? -0.954 -30.463 -10.582 1.00 4.77 8 HIS A CA 7
ATOM 8283 C C . HIS A 1 8 ? -1.175 -29.780 -9.217 1.00 4.43 8 HIS A C 7
ATOM 8284 O O . HIS A 1 8 ? -0.410 -29.982 -8.294 1.00 4.44 8 HIS A O 7
ATOM 8298 N N . SER A 1 9 ? -2.210 -28.964 -9.086 1.00 4.19 9 SER A N 7
ATOM 8299 C CA . SER A 1 9 ? -2.479 -28.250 -7.792 1.00 3.91 9 SER A CA 7
ATOM 8300 C C . SER A 1 9 ? -1.188 -27.628 -7.246 1.00 3.73 9 SER A C 7
ATOM 8301 O O . SER A 1 9 ? -0.654 -28.076 -6.245 1.00 3.73 9 SER A O 7
ATOM 8309 N N . PRO A 1 10 ? -0.720 -26.610 -7.929 1.00 3.65 10 PRO A N 7
ATOM 8310 C CA . PRO A 1 10 ? 0.532 -25.927 -7.511 1.00 3.56 10 PRO A CA 7
ATOM 8311 C C . PRO A 1 10 ? 0.338 -25.165 -6.194 1.00 3.22 10 PRO A C 7
ATOM 8312 O O . PRO A 1 10 ? 0.456 -23.953 -6.139 1.00 3.08 10 PRO A O 7
ATOM 8323 N N . THR A 1 11 ? 0.058 -25.871 -5.130 1.00 3.12 11 THR A N 7
ATOM 8324 C CA . THR A 1 11 ? -0.129 -25.196 -3.804 1.00 2.82 11 THR A CA 7
ATOM 8325 C C . THR A 1 11 ? 1.132 -24.396 -3.447 1.00 2.78 11 THR A C 7
ATOM 8326 O O . THR A 1 11 ? 1.050 -23.291 -2.956 1.00 2.58 11 THR A O 7
ATOM 8337 N N . THR A 1 12 ? 2.300 -24.926 -3.728 1.00 3.01 12 THR A N 7
ATOM 8338 C CA . THR A 1 12 ? 3.563 -24.176 -3.438 1.00 3.06 12 THR A CA 7
ATOM 8339 C C . THR A 1 12 ? 3.607 -22.906 -4.287 1.00 3.04 12 THR A C 7
ATOM 8340 O O . THR A 1 12 ? 3.965 -21.841 -3.819 1.00 2.94 12 THR A O 7
ATOM 8351 N N . GLY A 1 13 ? 3.221 -23.018 -5.529 1.00 3.15 13 GLY A N 7
ATOM 8352 C CA . GLY A 1 13 ? 3.202 -21.827 -6.432 1.00 3.16 13 GLY A CA 7
ATOM 8353 C C . GLY A 1 13 ? 2.066 -20.903 -6.008 1.00 2.84 13 GLY A C 7
ATOM 8354 O O . GLY A 1 13 ? 2.268 -19.722 -5.791 1.00 2.72 13 GLY A O 7
ATOM 8358 N N . VAL A 1 14 ? 0.873 -21.436 -5.866 1.00 2.76 14 VAL A N 7
ATOM 8359 C CA . VAL A 1 14 ? -0.281 -20.591 -5.428 1.00 2.50 14 VAL A CA 7
ATOM 8360 C C . VAL A 1 14 ? 0.057 -19.929 -4.088 1.00 2.25 14 VAL A C 7
ATOM 8361 O O . VAL A 1 14 ? -0.223 -18.768 -3.880 1.00 2.11 14 VAL A O 7
ATOM 8374 N N . VAL A 1 15 ? 0.686 -20.648 -3.190 1.00 2.25 15 VAL A N 7
ATOM 8375 C CA . VAL A 1 15 ? 1.064 -20.037 -1.875 1.00 2.09 15 VAL A CA 7
ATOM 8376 C C . VAL A 1 15 ? 2.187 -19.024 -2.098 1.00 2.18 15 VAL A C 7
ATOM 8377 O O . VAL A 1 15 ? 2.177 -17.940 -1.547 1.00 2.07 15 VAL A O 7
ATOM 8390 N N . THR A 1 16 ? 3.141 -19.360 -2.920 1.00 2.44 16 THR A N 7
ATOM 8391 C CA . THR A 1 16 ? 4.260 -18.408 -3.203 1.00 2.60 16 THR A CA 7
ATOM 8392 C C . THR A 1 16 ? 3.693 -17.093 -3.738 1.00 2.46 16 THR A C 7
ATOM 8393 O O . THR A 1 16 ? 4.033 -16.026 -3.262 1.00 2.42 16 THR A O 7
ATOM 8404 N N . VAL A 1 17 ? 2.831 -17.163 -4.717 1.00 2.44 17 VAL A N 7
ATOM 8405 C CA . VAL A 1 17 ? 2.245 -15.911 -5.281 1.00 2.35 17 VAL A CA 7
ATOM 8406 C C . VAL A 1 17 ? 1.343 -15.203 -4.258 1.00 2.05 17 VAL A C 7
ATOM 8407 O O . VAL A 1 17 ? 1.436 -14.003 -4.107 1.00 2.00 17 VAL A O 7
ATOM 8420 N N . ILE A 1 18 ? 0.486 -15.900 -3.534 1.00 1.92 18 ILE A N 7
ATOM 8421 C CA . ILE A 1 18 ? -0.361 -15.172 -2.535 1.00 1.72 18 ILE A CA 7
ATOM 8422 C C . ILE A 1 18 ? 0.525 -14.603 -1.426 1.00 1.70 18 ILE A C 7
ATOM 8423 O O . ILE A 1 18 ? 0.231 -13.568 -0.868 1.00 1.64 18 ILE A O 7
ATOM 8439 N N . VAL A 1 19 ? 1.623 -15.245 -1.128 1.00 1.84 19 VAL A N 7
ATOM 8440 C CA . VAL A 1 19 ? 2.537 -14.701 -0.079 1.00 1.95 19 VAL A CA 7
ATOM 8441 C C . VAL A 1 19 ? 3.216 -13.438 -0.621 1.00 2.04 19 VAL A C 7
ATOM 8442 O O . VAL A 1 19 ? 3.171 -12.393 0.002 1.00 2.04 19 VAL A O 7
ATOM 8455 N N . ILE A 1 20 ? 3.819 -13.506 -1.791 1.00 2.17 20 ILE A N 7
ATOM 8456 C CA . ILE A 1 20 ? 4.456 -12.281 -2.353 1.00 2.28 20 ILE A CA 7
ATOM 8457 C C . ILE A 1 20 ? 3.373 -11.235 -2.635 1.00 2.08 20 ILE A C 7
ATOM 8458 O O . ILE A 1 20 ? 3.574 -10.056 -2.422 1.00 2.10 20 ILE A O 7
ATOM 8474 N N . LEU A 1 21 ? 2.212 -11.662 -3.068 1.00 1.93 21 LEU A N 7
ATOM 8475 C CA . LEU A 1 21 ? 1.101 -10.690 -3.314 1.00 1.80 21 LEU A CA 7
ATOM 8476 C C . LEU A 1 21 ? 0.668 -10.083 -1.973 1.00 1.72 21 LEU A C 7
ATOM 8477 O O . LEU A 1 21 ? 0.551 -8.879 -1.842 1.00 1.74 21 LEU A O 7
ATOM 8493 N N . ILE A 1 22 ? 0.468 -10.906 -0.964 1.00 1.70 22 ILE A N 7
ATOM 8494 C CA . ILE A 1 22 ? 0.085 -10.365 0.381 1.00 1.76 22 ILE A CA 7
ATOM 8495 C C . ILE A 1 22 ? 1.202 -9.443 0.876 1.00 1.91 22 ILE A C 7
ATOM 8496 O O . ILE A 1 22 ? 0.953 -8.380 1.409 1.00 1.99 22 ILE A O 7
ATOM 8512 N N . ALA A 1 23 ? 2.431 -9.840 0.674 1.00 2.02 23 ALA A N 7
ATOM 8513 C CA . ALA A 1 23 ? 3.581 -8.986 1.097 1.00 2.24 23 ALA A CA 7
ATOM 8514 C C . ALA A 1 23 ? 3.574 -7.682 0.288 1.00 2.22 23 ALA A C 7
ATOM 8515 O O . ALA A 1 23 ? 3.707 -6.608 0.837 1.00 2.32 23 ALA A O 7
ATOM 8522 N N . ILE A 1 24 ? 3.393 -7.768 -1.010 1.00 2.12 24 ILE A N 7
ATOM 8523 C CA . ILE A 1 24 ? 3.342 -6.524 -1.845 1.00 2.12 24 ILE A CA 7
ATOM 8524 C C . ILE A 1 24 ? 2.165 -5.661 -1.375 1.00 2.01 24 ILE A C 7
ATOM 8525 O O . ILE A 1 24 ? 2.298 -4.466 -1.189 1.00 2.07 24 ILE A O 7
ATOM 8541 N N . ALA A 1 25 ? 1.020 -6.266 -1.159 1.00 1.91 25 ALA A N 7
ATOM 8542 C CA . ALA A 1 25 ? -0.160 -5.488 -0.675 1.00 1.91 25 ALA A CA 7
ATOM 8543 C C . ALA A 1 25 ? 0.134 -4.917 0.714 1.00 2.06 25 ALA A C 7
ATOM 8544 O O . ALA A 1 25 ? -0.114 -3.756 0.981 1.00 2.14 25 ALA A O 7
ATOM 8551 N N . ALA A 1 26 ? 0.690 -5.717 1.585 1.00 2.16 26 ALA A N 7
ATOM 8552 C CA . ALA A 1 26 ? 1.036 -5.215 2.950 1.00 2.39 26 ALA A CA 7
ATOM 8553 C C . ALA A 1 26 ? 2.069 -4.095 2.814 1.00 2.48 26 ALA A C 7
ATOM 8554 O O . ALA A 1 26 ? 1.975 -3.072 3.461 1.00 2.62 26 ALA A O 7
ATOM 8561 N N . LEU A 1 27 ? 3.031 -4.267 1.941 1.00 2.44 27 LEU A N 7
ATOM 8562 C CA . LEU A 1 27 ? 4.049 -3.210 1.712 1.00 2.57 27 LEU A CA 7
ATOM 8563 C C . LEU A 1 27 ? 3.339 -1.957 1.191 1.00 2.46 27 LEU A C 7
ATOM 8564 O O . LEU A 1 27 ? 3.482 -0.877 1.734 1.00 2.59 27 LEU A O 7
ATOM 8580 N N . GLY A 1 28 ? 2.551 -2.109 0.150 1.00 2.26 28 GLY A N 7
ATOM 8581 C CA . GLY A 1 28 ? 1.795 -0.948 -0.409 1.00 2.18 28 GLY A CA 7
ATOM 8582 C C . GLY A 1 28 ? 0.960 -0.309 0.704 1.00 2.28 28 GLY A C 7
ATOM 8583 O O . GLY A 1 28 ? 0.927 0.898 0.845 1.00 2.34 28 GLY A O 7
ATOM 8587 N N . ALA A 1 29 ? 0.300 -1.111 1.510 1.00 2.34 29 ALA A N 7
ATOM 8588 C CA . ALA A 1 29 ? -0.514 -0.543 2.630 1.00 2.52 29 ALA A CA 7
ATOM 8589 C C . ALA A 1 29 ? 0.408 0.125 3.655 1.00 2.71 29 ALA A C 7
ATOM 8590 O O . ALA A 1 29 ? 0.123 1.197 4.153 1.00 2.82 29 ALA A O 7
ATOM 8597 N N . LEU A 1 30 ? 1.523 -0.492 3.946 1.00 2.79 30 LEU A N 7
ATOM 8598 C CA . LEU A 1 30 ? 2.494 0.108 4.911 1.00 3.02 30 LEU A CA 7
ATOM 8599 C C . LEU A 1 30 ? 2.998 1.442 4.347 1.00 2.99 30 LEU A C 7
ATOM 8600 O O . LEU A 1 30 ? 3.132 2.416 5.061 1.00 3.16 30 LEU A O 7
ATOM 8616 N N . ILE A 1 31 ? 3.246 1.493 3.059 1.00 2.81 31 ILE A N 7
ATOM 8617 C CA . ILE A 1 31 ? 3.713 2.767 2.424 1.00 2.78 31 ILE A CA 7
ATOM 8618 C C . ILE A 1 31 ? 2.551 3.774 2.391 1.00 2.72 31 ILE A C 7
ATOM 8619 O O . ILE A 1 31 ? 2.693 4.912 2.805 1.00 2.83 31 ILE A O 7
ATOM 8635 N N . LEU A 1 32 ? 1.398 3.352 1.921 1.00 2.58 32 LEU A N 7
ATOM 8636 C CA . LEU A 1 32 ? 0.215 4.269 1.881 1.00 2.57 32 LEU A CA 7
ATOM 8637 C C . LEU A 1 32 ? -0.088 4.782 3.297 1.00 2.81 32 LEU A C 7
ATOM 8638 O O . LEU A 1 32 ? -0.294 5.963 3.506 1.00 2.89 32 LEU A O 7
ATOM 8654 N N . GLY A 1 33 ? -0.097 3.898 4.271 1.00 2.94 33 GLY A N 7
ATOM 8655 C CA . GLY A 1 33 ? -0.366 4.316 5.682 1.00 3.22 33 GLY A CA 7
ATOM 8656 C C . GLY A 1 33 ? 0.738 5.268 6.155 1.00 3.35 33 GLY A C 7
ATOM 8657 O O . GLY A 1 33 ? 0.460 6.319 6.701 1.00 3.50 33 GLY A O 7
ATOM 8661 N N . CYS A 1 34 ? 1.986 4.914 5.940 1.00 3.34 34 CYS A N 7
ATOM 8662 C CA . CYS A 1 34 ? 3.108 5.813 6.368 1.00 3.51 34 CYS A CA 7
ATOM 8663 C C . CYS A 1 34 ? 2.968 7.182 5.689 1.00 3.38 34 CYS A C 7
ATOM 8664 O O . CYS A 1 34 ? 3.077 8.212 6.329 1.00 3.52 34 CYS A O 7
ATOM 8672 N N . TRP A 1 35 ? 2.710 7.197 4.401 1.00 3.13 35 TRP A N 7
ATOM 8673 C CA . TRP A 1 35 ? 2.542 8.501 3.683 1.00 3.00 35 TRP A CA 7
ATOM 8674 C C . TRP A 1 35 ? 1.289 9.224 4.201 1.00 3.04 35 TRP A C 7
ATOM 8675 O O . TRP A 1 35 ? 1.360 10.355 4.646 1.00 3.13 35 TRP A O 7
ATOM 8696 N N . CYS A 1 36 ? 0.149 8.564 4.150 1.00 3.02 36 CYS A N 7
ATOM 8697 C CA . CYS A 1 36 ? -1.139 9.169 4.636 1.00 3.13 36 CYS A CA 7
ATOM 8698 C C . CYS A 1 36 ? -1.551 10.391 3.792 1.00 3.01 36 CYS A C 7
ATOM 8699 O O . CYS A 1 36 ? -2.630 10.420 3.231 1.00 2.98 36 CYS A O 7
ATOM 8707 N N . TYR A 1 37 ? -0.717 11.399 3.704 1.00 2.98 37 TYR A N 7
ATOM 8708 C CA . TYR A 1 37 ? -1.090 12.606 2.900 1.00 2.88 37 TYR A CA 7
ATOM 8709 C C . TYR A 1 37 ? 0.158 13.308 2.330 1.00 2.78 37 TYR A C 7
ATOM 8710 O O . TYR A 1 37 ? 0.260 13.525 1.138 1.00 2.68 37 TYR A O 7
ATOM 8728 N N . LEU A 1 38 ? 1.096 13.672 3.165 1.00 2.89 38 LEU A N 7
ATOM 8729 C CA . LEU A 1 38 ? 2.321 14.378 2.657 1.00 2.89 38 LEU A CA 7
ATOM 8730 C C . LEU A 1 38 ? 3.472 13.394 2.469 1.00 2.87 38 LEU A C 7
ATOM 8731 O O . LEU A 1 38 ? 4.044 13.289 1.401 1.00 2.77 38 LEU A O 7
ATOM 8747 N N . ARG A 1 39 ? 3.805 12.684 3.511 1.00 3.02 39 ARG A N 7
ATOM 8748 C CA . ARG A 1 39 ? 4.920 11.681 3.451 1.00 3.08 39 ARG A CA 7
ATOM 8749 C C . ARG A 1 39 ? 5.115 10.990 4.807 1.00 3.29 39 ARG A C 7
ATOM 8750 O O . ARG A 1 39 ? 5.167 9.778 4.891 1.00 3.36 39 ARG A O 7
ATOM 8771 N N . LEU A 1 40 ? 5.233 11.755 5.865 1.00 3.43 40 LEU A N 7
ATOM 8772 C CA . LEU A 1 40 ? 5.431 11.152 7.218 1.00 3.67 40 LEU A CA 7
ATOM 8773 C C . LEU A 1 40 ? 4.353 11.656 8.192 1.00 3.79 40 LEU A C 7
ATOM 8774 O O . LEU A 1 40 ? 4.628 12.413 9.109 1.00 3.99 40 LEU A O 7
ATOM 8790 N N . GLN A 1 41 ? 3.122 11.233 8.004 1.00 3.71 41 GLN A N 7
ATOM 8791 C CA . GLN A 1 41 ? 2.015 11.679 8.921 1.00 3.87 41 GLN A CA 7
ATOM 8792 C C . GLN A 1 41 ? 2.316 11.306 10.388 1.00 4.17 41 GLN A C 7
ATOM 8793 O O . GLN A 1 41 ? 1.714 11.834 11.300 1.00 4.36 41 GLN A O 7
ATOM 8807 N N . ARG A 1 42 ? 3.263 10.423 10.619 1.00 4.25 42 ARG A N 7
ATOM 8808 C CA . ARG A 1 42 ? 3.624 10.039 12.022 1.00 4.57 42 ARG A CA 7
ATOM 8809 C C . ARG A 1 42 ? 4.207 11.260 12.737 1.00 4.76 42 ARG A C 7
ATOM 8810 O O . ARG A 1 42 ? 3.648 11.760 13.698 1.00 5.04 42 ARG A O 7
ATOM 8831 N N . ILE A 1 43 ? 5.309 11.754 12.249 1.00 4.66 43 ILE A N 7
ATOM 8832 C CA . ILE A 1 43 ? 5.934 12.971 12.854 1.00 4.88 43 ILE A CA 7
ATOM 8833 C C . ILE A 1 43 ? 5.075 14.189 12.515 1.00 4.85 43 ILE A C 7
ATOM 8834 O O . ILE A 1 43 ? 4.997 15.147 13.260 1.00 5.04 43 ILE A O 7
ATOM 8850 N N . SER A 1 44 ? 4.438 14.125 11.373 1.00 4.64 44 SER A N 7
ATOM 8851 C CA . SER A 1 44 ? 3.548 15.231 10.879 1.00 4.59 44 SER A CA 7
ATOM 8852 C C . SER A 1 44 ? 4.373 16.397 10.325 1.00 4.61 44 SER A C 7
ATOM 8853 O O . SER A 1 44 ? 4.818 17.269 11.048 1.00 5.00 44 SER A O 7
ATOM 8861 N N . GLN A 1 45 ? 4.560 16.414 9.034 1.00 4.24 45 GLN A N 7
ATOM 8862 C CA . GLN A 1 45 ? 5.341 17.518 8.382 1.00 4.26 45 GLN A CA 7
ATOM 8863 C C . GLN A 1 45 ? 4.388 18.498 7.684 1.00 4.06 45 GLN A C 7
ATOM 8864 O O . GLN A 1 45 ? 3.357 18.111 7.179 1.00 3.84 45 GLN A O 7
ATOM 8878 N N . SER A 1 46 ? 4.723 19.762 7.648 1.00 4.19 46 SER A N 7
ATOM 8879 C CA . SER A 1 46 ? 3.832 20.754 6.975 1.00 4.02 46 SER A CA 7
ATOM 8880 C C . SER A 1 46 ? 4.250 20.933 5.508 1.00 3.78 46 SER A C 7
ATOM 8881 O O . SER A 1 46 ? 3.596 20.441 4.609 1.00 3.52 46 SER A O 7
ATOM 8889 N N . GLU A 1 47 ? 5.340 21.632 5.273 1.00 3.93 47 GLU A N 7
ATOM 8890 C CA . GLU A 1 47 ? 5.834 21.865 3.871 1.00 3.80 47 GLU A CA 7
ATOM 8891 C C . GLU A 1 47 ? 4.813 22.688 3.063 1.00 3.60 47 GLU A C 7
ATOM 8892 O O . GLU A 1 47 ? 3.803 23.125 3.584 1.00 3.58 47 GLU A O 7
ATOM 8904 N N . ASP A 1 48 ? 5.070 22.907 1.795 1.00 3.50 48 ASP A N 7
ATOM 8905 C CA . ASP A 1 48 ? 4.110 23.700 0.963 1.00 3.34 48 ASP A CA 7
ATOM 8906 C C . ASP A 1 48 ? 2.961 22.802 0.475 1.00 3.35 48 ASP A C 7
ATOM 8907 O O . ASP A 1 48 ? 1.808 23.187 0.531 1.00 3.34 48 ASP A O 7
ATOM 8916 N N . GLU A 1 49 ? 3.276 21.604 0.016 1.00 3.39 49 GLU A N 7
ATOM 8917 C CA . GLU A 1 49 ? 2.218 20.646 -0.470 1.00 3.44 49 GLU A CA 7
ATOM 8918 C C . GLU A 1 49 ? 1.538 21.152 -1.757 1.00 3.31 49 GLU A C 7
ATOM 8919 O O . GLU A 1 49 ? 1.231 22.322 -1.897 1.00 3.25 49 GLU A O 7
ATOM 8931 N N . GLU A 1 50 ? 1.293 20.273 -2.700 1.00 3.32 50 GLU A N 7
ATOM 8932 C CA . GLU A 1 50 ? 0.627 20.704 -3.973 1.00 3.24 50 GLU A CA 7
ATOM 8933 C C . GLU A 1 50 ? -0.902 20.704 -3.811 1.00 3.23 50 GLU A C 7
ATOM 8934 O O . GLU A 1 50 ? -1.604 19.868 -4.349 1.00 3.24 50 GLU A O 7
ATOM 8946 N N . SER A 1 51 ? -1.414 21.648 -3.071 1.00 3.24 51 SER A N 7
ATOM 8947 C CA . SER A 1 51 ? -2.894 21.739 -2.854 1.00 3.29 51 SER A CA 7
ATOM 8948 C C . SER A 1 51 ? -3.295 23.191 -2.576 1.00 3.28 51 SER A C 7
ATOM 8949 O O . SER A 1 51 ? -4.111 23.769 -3.270 1.00 3.29 51 SER A O 7
ATOM 8957 N N . ILE A 1 52 ? -2.707 23.774 -1.570 1.00 3.30 52 ILE A N 7
ATOM 8958 C CA . ILE A 1 52 ? -3.003 25.196 -1.199 1.00 3.32 52 ILE A CA 7
ATOM 8959 C C . ILE A 1 52 ? -2.871 26.108 -2.427 1.00 3.25 52 ILE A C 7
ATOM 8960 O O . ILE A 1 52 ? -3.597 27.069 -2.579 1.00 3.28 52 ILE A O 7
ATOM 8976 N N . VAL A 1 53 ? -1.945 25.800 -3.301 1.00 3.20 53 VAL A N 7
ATOM 8977 C CA . VAL A 1 53 ? -1.755 26.634 -4.535 1.00 3.20 53 VAL A CA 7
ATOM 8978 C C . VAL A 1 53 ? -3.072 26.765 -5.320 1.00 3.30 53 VAL A C 7
ATOM 8979 O O . VAL A 1 53 ? -3.296 27.748 -6.001 1.00 3.37 53 VAL A O 7
ATOM 8992 N N . GLY A 1 54 ? -3.939 25.778 -5.242 1.00 3.37 54 GLY A N 7
ATOM 8993 C CA . GLY A 1 54 ? -5.232 25.848 -5.997 1.00 3.53 54 GLY A CA 7
ATOM 8994 C C . GLY A 1 54 ? -5.030 25.346 -7.432 1.00 3.42 54 GLY A C 7
ATOM 8995 O O . GLY A 1 54 ? -5.901 24.720 -8.005 1.00 3.41 54 GLY A O 7
ATOM 8999 N N . ASP A 1 55 ? -3.891 25.622 -8.016 1.00 3.42 55 ASP A N 7
ATOM 9000 C CA . ASP A 1 55 ? -3.625 25.169 -9.410 1.00 3.34 55 ASP A CA 7
ATOM 9001 C C . ASP A 1 55 ? -3.176 23.699 -9.429 1.00 3.38 55 ASP A C 7
ATOM 9002 O O . ASP A 1 55 ? -2.639 23.189 -8.464 1.00 3.49 55 ASP A O 7
ATOM 9011 N N . GLY A 1 56 ? -3.389 23.022 -10.527 1.00 3.35 56 GLY A N 7
ATOM 9012 C CA . GLY A 1 56 ? -2.979 21.587 -10.629 1.00 3.43 56 GLY A CA 7
ATOM 9013 C C . GLY A 1 56 ? -3.212 21.105 -12.060 1.00 3.42 56 GLY A C 7
ATOM 9014 O O . GLY A 1 56 ? -2.302 20.664 -12.735 1.00 3.36 56 GLY A O 7
ATOM 9018 N N . GLU A 1 57 ? -4.430 21.188 -12.525 1.00 3.55 57 GLU A N 7
ATOM 9019 C CA . GLU A 1 57 ? -4.731 20.738 -13.917 1.00 3.60 57 GLU A CA 7
ATOM 9020 C C . GLU A 1 57 ? -5.245 21.899 -14.793 1.00 3.44 57 GLU A C 7
ATOM 9021 O O . GLU A 1 57 ? -5.564 21.707 -15.952 1.00 3.54 57 GLU A O 7
ATOM 9033 N N . THR A 1 58 ? -5.324 23.098 -14.257 1.00 3.23 58 THR A N 7
ATOM 9034 C CA . THR A 1 58 ? -5.815 24.268 -15.066 1.00 3.15 58 THR A CA 7
ATOM 9035 C C . THR A 1 58 ? -5.063 24.358 -16.401 1.00 2.88 58 THR A C 7
ATOM 9036 O O . THR A 1 58 ? -3.868 24.148 -16.459 1.00 2.68 58 THR A O 7
ATOM 9047 N N . LYS A 1 59 ? -5.749 24.680 -17.470 1.00 2.93 59 LYS A N 7
ATOM 9048 C CA . LYS A 1 59 ? -5.057 24.796 -18.796 1.00 2.75 59 LYS A CA 7
ATOM 9049 C C . LYS A 1 59 ? -4.025 25.935 -18.746 1.00 2.42 59 LYS A C 7
ATOM 9050 O O . LYS A 1 59 ? -4.314 27.012 -18.258 1.00 2.41 59 LYS A O 7
ATOM 9069 N N . GLU A 1 60 ? -2.826 25.701 -19.238 1.00 2.27 60 GLU A N 7
ATOM 9070 C CA . GLU A 1 60 ? -1.760 26.759 -19.214 1.00 2.01 60 GLU A CA 7
ATOM 9071 C C . GLU A 1 60 ? -1.693 27.431 -17.825 1.00 1.86 60 GLU A C 7
ATOM 9072 O O . GLU A 1 60 ? -1.915 28.621 -17.698 1.00 1.93 60 GLU A O 7
ATOM 9084 N N . PRO A 1 61 ? -1.391 26.637 -16.820 1.00 1.81 61 PRO A N 7
ATOM 9085 C CA . PRO A 1 61 ? -1.309 27.169 -15.433 1.00 1.83 61 PRO A CA 7
ATOM 9086 C C . PRO A 1 61 ? -0.083 28.080 -15.255 1.00 1.60 61 PRO A C 7
ATOM 9087 O O . PRO A 1 61 ? -0.127 29.047 -14.520 1.00 1.75 61 PRO A O 7
ATOM 9098 N N . PHE A 1 62 ? 1.009 27.776 -15.927 1.00 1.32 62 PHE A N 7
ATOM 9099 C CA . PHE A 1 62 ? 2.259 28.610 -15.816 1.00 1.21 62 PHE A CA 7
ATOM 9100 C C . PHE A 1 62 ? 2.802 28.605 -14.380 1.00 1.24 62 PHE A C 7
ATOM 9101 O O . PHE A 1 62 ? 3.867 28.076 -14.116 1.00 1.07 62 PHE A O 7
ATOM 9118 N N . LEU A 1 63 ? 2.078 29.174 -13.455 1.00 1.56 63 LEU A N 7
ATOM 9119 C CA . LEU A 1 63 ? 2.549 29.194 -12.036 1.00 1.68 63 LEU A CA 7
ATOM 9120 C C . LEU A 1 63 ? 2.721 27.760 -11.514 1.00 1.49 63 LEU A C 7
ATOM 9121 O O . LEU A 1 63 ? 3.613 27.484 -10.728 1.00 1.41 63 LEU A O 7
ATOM 9137 N N . LEU A 1 64 ? 1.905 26.839 -11.973 1.00 1.53 64 LEU A N 7
ATOM 9138 C CA . LEU A 1 64 ? 2.055 25.419 -11.526 1.00 1.55 64 LEU A CA 7
ATOM 9139 C C . LEU A 1 64 ? 3.388 24.867 -12.038 1.00 1.13 64 LEU A C 7
ATOM 9140 O O . LEU A 1 64 ? 4.154 24.315 -11.283 1.00 1.04 64 LEU A O 7
ATOM 9156 N N . VAL A 1 65 ? 3.689 25.042 -13.307 1.00 0.99 65 VAL A N 7
ATOM 9157 C CA . VAL A 1 65 ? 5.007 24.549 -13.828 1.00 0.89 65 VAL A CA 7
ATOM 9158 C C . VAL A 1 65 ? 6.116 25.376 -13.186 1.00 0.73 65 VAL A C 7
ATOM 9159 O O . VAL A 1 65 ? 7.190 24.886 -12.909 1.00 0.89 65 VAL A O 7
ATOM 9172 N N . GLN A 1 66 ? 5.846 26.633 -12.933 1.00 0.79 66 GLN A N 7
ATOM 9173 C CA . GLN A 1 66 ? 6.869 27.501 -12.282 1.00 1.12 66 GLN A CA 7
ATOM 9174 C C . GLN A 1 66 ? 7.206 26.917 -10.915 1.00 1.11 66 GLN A C 7
ATOM 9175 O O . GLN A 1 66 ? 8.347 26.565 -10.656 1.00 1.27 66 GLN A O 7
ATOM 9189 N N . TYR A 1 67 ? 6.221 26.774 -10.060 1.00 1.07 67 TYR A N 7
ATOM 9190 C CA . TYR A 1 67 ? 6.472 26.165 -8.713 1.00 1.11 67 TYR A CA 7
ATOM 9191 C C . TYR A 1 67 ? 6.940 24.720 -8.915 1.00 0.80 67 TYR A C 7
ATOM 9192 O O . TYR A 1 67 ? 7.860 24.258 -8.268 1.00 0.86 67 TYR A O 7
ATOM 9210 N N . SER A 1 68 ? 6.320 24.022 -9.836 1.00 0.72 68 SER A N 7
ATOM 9211 C CA . SER A 1 68 ? 6.726 22.613 -10.132 1.00 0.91 68 SER A CA 7
ATOM 9212 C C . SER A 1 68 ? 8.222 22.592 -10.424 1.00 1.08 68 SER A C 7
ATOM 9213 O O . SER A 1 68 ? 8.934 21.743 -9.947 1.00 1.30 68 SER A O 7
ATOM 9221 N N . ALA A 1 69 ? 8.707 23.550 -11.183 1.00 1.15 69 ALA A N 7
ATOM 9222 C CA . ALA A 1 69 ? 10.174 23.600 -11.460 1.00 1.59 69 ALA A CA 7
ATOM 9223 C C . ALA A 1 69 ? 10.915 24.042 -10.188 1.00 1.68 69 ALA A C 7
ATOM 9224 O O . ALA A 1 69 ? 11.977 23.539 -9.870 1.00 1.98 69 ALA A O 7
ATOM 9231 N N . LYS A 1 70 ? 10.349 24.971 -9.451 1.00 1.53 70 LYS A N 7
ATOM 9232 C CA . LYS A 1 70 ? 11.004 25.442 -8.183 1.00 1.78 70 LYS A CA 7
ATOM 9233 C C . LYS A 1 70 ? 11.211 24.270 -7.229 1.00 1.65 70 LYS A C 7
ATOM 9234 O O . LYS A 1 70 ? 12.294 24.054 -6.737 1.00 1.94 70 LYS A O 7
ATOM 9253 N N . GLY A 1 71 ? 10.165 23.531 -6.964 1.00 1.28 71 GLY A N 7
ATOM 9254 C CA . GLY A 1 71 ? 10.246 22.352 -6.024 1.00 1.23 71 GLY A CA 7
ATOM 9255 C C . GLY A 1 71 ? 11.610 21.651 -6.139 1.00 1.59 71 GLY A C 7
ATOM 9256 O O . GLY A 1 71 ? 12.412 21.706 -5.223 1.00 1.75 71 GLY A O 7
ATOM 9260 N N . PRO A 1 72 ? 11.835 21.025 -7.271 1.00 1.80 72 PRO A N 7
ATOM 9261 C CA . PRO A 1 72 ? 13.120 20.320 -7.514 1.00 2.26 72 PRO A CA 7
ATOM 9262 C C . PRO A 1 72 ? 14.273 21.330 -7.590 1.00 2.55 72 PRO A C 7
ATOM 9263 O O . PRO A 1 72 ? 15.345 21.078 -7.087 1.00 2.86 72 PRO A O 7
ATOM 9274 N N . CYS A 1 73 ? 14.059 22.481 -8.185 1.00 2.52 73 CYS A N 7
ATOM 9275 C CA . CYS A 1 73 ? 15.155 23.503 -8.243 1.00 2.92 73 CYS A CA 7
ATOM 9276 C C . CYS A 1 73 ? 15.534 23.925 -6.817 1.00 2.97 73 CYS A C 7
ATOM 9277 O O . CYS A 1 73 ? 16.694 24.071 -6.483 1.00 3.36 73 CYS A O 7
ATOM 9285 N N . VAL A 1 74 ? 14.552 24.094 -5.974 1.00 2.64 74 VAL A N 7
ATOM 9286 C CA . VAL A 1 74 ? 14.809 24.480 -4.553 1.00 2.75 74 VAL A CA 7
ATOM 9287 C C . VAL A 1 74 ? 15.321 23.269 -3.781 1.00 2.75 74 VAL A C 7
ATOM 9288 O O . VAL A 1 74 ? 16.322 23.343 -3.098 1.00 3.09 74 VAL A O 7
ATOM 9301 N N . GLU A 1 75 ? 14.661 22.148 -3.912 1.00 2.43 75 GLU A N 7
ATOM 9302 C CA . GLU A 1 75 ? 15.138 20.912 -3.212 1.00 2.51 75 GLU A CA 7
ATOM 9303 C C . GLU A 1 75 ? 16.575 20.623 -3.657 1.00 3.01 75 GLU A C 7
ATOM 9304 O O . GLU A 1 75 ? 17.433 20.292 -2.863 1.00 3.24 75 GLU A O 7
ATOM 9316 N N . ARG A 1 76 ? 16.841 20.789 -4.924 1.00 3.21 76 ARG A N 7
ATOM 9317 C CA . ARG A 1 76 ? 18.217 20.568 -5.457 1.00 3.73 76 ARG A CA 7
ATOM 9318 C C . ARG A 1 76 ? 19.176 21.612 -4.866 1.00 4.01 76 ARG A C 7
ATOM 9319 O O . ARG A 1 76 ? 20.245 21.278 -4.402 1.00 4.31 76 ARG A O 7
ATOM 9340 N N . LYS A 1 77 ? 18.797 22.868 -4.861 1.00 3.96 77 LYS A N 7
ATOM 9341 C CA . LYS A 1 77 ? 19.692 23.919 -4.276 1.00 4.31 77 LYS A CA 7
ATOM 9342 C C . LYS A 1 77 ? 19.874 23.666 -2.777 1.00 4.26 77 LYS A C 7
ATOM 9343 O O . LYS A 1 77 ? 20.954 23.820 -2.237 1.00 4.62 77 LYS A O 7
ATOM 9362 N N . ALA A 1 78 ? 18.821 23.270 -2.115 1.00 3.83 78 ALA A N 7
ATOM 9363 C CA . ALA A 1 78 ? 18.897 22.988 -0.648 1.00 3.78 78 ALA A CA 7
ATOM 9364 C C . ALA A 1 78 ? 19.721 21.725 -0.393 1.00 3.92 78 ALA A C 7
ATOM 9365 O O . ALA A 1 78 ? 20.590 21.710 0.453 1.00 4.18 78 ALA A O 7
ATOM 9372 N N . LYS A 1 79 ? 19.462 20.677 -1.126 1.00 3.80 79 LYS A N 7
ATOM 9373 C CA . LYS A 1 79 ? 20.244 19.418 -0.933 1.00 4.03 79 LYS A CA 7
ATOM 9374 C C . LYS A 1 79 ? 21.691 19.631 -1.423 1.00 4.55 79 LYS A C 7
ATOM 9375 O O . LYS A 1 79 ? 22.635 19.176 -0.801 1.00 4.81 79 LYS A O 7
ATOM 9394 N N . LEU A 1 80 ? 21.868 20.347 -2.512 1.00 4.71 80 LEU A N 7
ATOM 9395 C CA . LEU A 1 80 ? 23.242 20.621 -3.033 1.00 5.23 80 LEU A CA 7
ATOM 9396 C C . LEU A 1 80 ? 24.008 21.479 -2.015 1.00 5.45 80 LEU A C 7
ATOM 9397 O O . LEU A 1 80 ? 25.176 21.266 -1.761 1.00 5.84 80 LEU A O 7
ATOM 9413 N N . MET A 1 81 ? 23.340 22.428 -1.415 1.00 5.25 81 MET A N 7
ATOM 9414 C CA . MET A 1 81 ? 23.999 23.293 -0.389 1.00 5.51 81 MET A CA 7
ATOM 9415 C C . MET A 1 81 ? 24.122 22.525 0.939 1.00 5.43 81 MET A C 7
ATOM 9416 O O . MET A 1 81 ? 25.115 22.630 1.631 1.00 5.75 81 MET A O 7
ATOM 9430 N N . THR A 1 82 ? 23.113 21.754 1.285 1.00 5.00 82 THR A N 7
ATOM 9431 C CA . THR A 1 82 ? 23.130 20.956 2.563 1.00 4.90 82 THR A CA 7
ATOM 9432 C C . THR A 1 82 ? 23.347 21.878 3.780 1.00 5.10 82 THR A C 7
ATOM 9433 O O . THR A 1 82 ? 24.469 22.133 4.173 1.00 5.44 82 THR A O 7
ATOM 9444 N N . PRO A 1 83 ? 22.258 22.342 4.355 1.00 4.93 83 PRO A N 7
ATOM 9445 C CA . PRO A 1 83 ? 22.344 23.236 5.546 1.00 5.17 83 PRO A CA 7
ATOM 9446 C C . PRO A 1 83 ? 22.720 22.471 6.828 1.00 5.15 83 PRO A C 7
ATOM 9447 O O . PRO A 1 83 ? 22.590 22.995 7.920 1.00 5.31 83 PRO A O 7
ATOM 9458 N N . ASN A 1 84 ? 23.210 21.260 6.721 1.00 5.03 84 ASN A N 7
ATOM 9459 C CA . ASN A 1 84 ? 23.615 20.496 7.946 1.00 5.06 84 ASN A CA 7
ATOM 9460 C C . ASN A 1 84 ? 24.916 21.095 8.523 1.00 5.49 84 ASN A C 7
ATOM 9461 O O . ASN A 1 84 ? 25.862 20.387 8.821 1.00 5.64 84 ASN A O 7
ATOM 9472 N N . GLY A 1 85 ? 24.962 22.402 8.676 1.00 5.76 85 GLY A N 7
ATOM 9473 C CA . GLY A 1 85 ? 26.186 23.074 9.221 1.00 6.25 85 GLY A CA 7
ATOM 9474 C C . GLY A 1 85 ? 27.414 22.720 8.371 1.00 6.49 85 GLY A C 7
ATOM 9475 O O . GLY A 1 85 ? 28.389 22.211 8.890 1.00 6.66 85 GLY A O 7
ATOM 9479 N N . PRO A 1 86 ? 27.345 23.011 7.085 1.00 6.57 86 PRO A N 7
ATOM 9480 C CA . PRO A 1 86 ? 28.490 22.712 6.183 1.00 6.88 86 PRO A CA 7
ATOM 9481 C C . PRO A 1 86 ? 29.723 23.535 6.572 1.00 7.43 86 PRO A C 7
ATOM 9482 O O . PRO A 1 86 ? 30.842 23.127 6.330 1.00 7.72 86 PRO A O 7
ATOM 9493 N N . GLU A 1 87 ? 29.535 24.658 7.219 1.00 7.62 87 GLU A N 7
ATOM 9494 C CA . GLU A 1 87 ? 30.713 25.467 7.671 1.00 8.19 87 GLU A CA 7
ATOM 9495 C C . GLU A 1 87 ? 31.473 24.662 8.737 1.00 8.27 87 GLU A C 7
ATOM 9496 O O . GLU A 1 87 ? 32.672 24.792 8.904 1.00 8.73 87 GLU A O 7
ATOM 9508 N N . VAL A 1 88 ? 30.762 23.816 9.445 1.00 7.85 88 VAL A N 7
ATOM 9509 C CA . VAL A 1 88 ? 31.382 22.957 10.497 1.00 7.91 88 VAL A CA 7
ATOM 9510 C C . VAL A 1 88 ? 31.599 21.534 9.946 1.00 7.71 88 VAL A C 7
ATOM 9511 O O . VAL A 1 88 ? 32.553 20.865 10.295 1.00 7.96 88 VAL A O 7
ATOM 9524 N N . HIS A 1 89 ? 30.712 21.071 9.089 1.00 7.33 89 HIS A N 7
ATOM 9525 C CA . HIS A 1 89 ? 30.847 19.695 8.510 1.00 7.21 89 HIS A CA 7
ATOM 9526 C C . HIS A 1 89 ? 31.837 19.694 7.332 1.00 7.64 89 HIS A C 7
ATOM 9527 O O . HIS A 1 89 ? 32.757 18.900 7.291 1.00 7.95 89 HIS A O 7
ATOM 9541 N N . GLY A 1 90 ? 31.645 20.565 6.372 1.00 7.72 90 GLY A N 7
ATOM 9542 C CA . GLY A 1 90 ? 32.560 20.604 5.189 1.00 8.16 90 GLY A CA 7
ATOM 9543 C C . GLY A 1 90 ? 31.861 19.976 3.978 1.00 7.97 90 GLY A C 7
ATOM 9544 O O . GLY A 1 90 ? 32.160 20.387 2.870 1.00 8.29 90 GLY A O 7
ATOM 9549 N N . GLY A 1 1 ? 7.242 -28.860 -0.185 1.00 3.44 1 GLY A N 8
ATOM 9550 C CA . GLY A 1 1 ? 8.657 -28.647 0.257 1.00 3.74 1 GLY A CA 8
ATOM 9551 C C . GLY A 1 1 ? 9.102 -27.203 -0.032 1.00 3.52 1 GLY A C 8
ATOM 9552 O O . GLY A 1 1 ? 8.778 -26.293 0.704 1.00 3.62 1 GLY A O 8
ATOM 9558 N N . SER A 1 2 ? 9.851 -26.989 -1.092 1.00 3.34 2 SER A N 8
ATOM 9559 C CA . SER A 1 2 ? 10.329 -25.601 -1.419 1.00 3.23 2 SER A CA 8
ATOM 9560 C C . SER A 1 2 ? 9.158 -24.663 -1.750 1.00 2.84 2 SER A C 8
ATOM 9561 O O . SER A 1 2 ? 8.408 -24.893 -2.679 1.00 2.56 2 SER A O 8
ATOM 9569 N N . MET A 1 3 ? 9.013 -23.587 -1.012 1.00 2.92 3 MET A N 8
ATOM 9570 C CA . MET A 1 3 ? 7.909 -22.615 -1.303 1.00 2.70 3 MET A CA 8
ATOM 9571 C C . MET A 1 3 ? 8.352 -21.695 -2.449 1.00 2.54 3 MET A C 8
ATOM 9572 O O . MET A 1 3 ? 8.568 -20.509 -2.276 1.00 2.70 3 MET A O 8
ATOM 9586 N N . SER A 1 4 ? 8.520 -22.256 -3.615 1.00 2.37 4 SER A N 8
ATOM 9587 C CA . SER A 1 4 ? 8.981 -21.457 -4.789 1.00 2.47 4 SER A CA 8
ATOM 9588 C C . SER A 1 4 ? 8.448 -22.070 -6.088 1.00 2.37 4 SER A C 8
ATOM 9589 O O . SER A 1 4 ? 7.610 -21.500 -6.760 1.00 2.38 4 SER A O 8
ATOM 9597 N N . ILE A 1 5 ? 8.928 -23.228 -6.436 1.00 2.46 5 ILE A N 8
ATOM 9598 C CA . ILE A 1 5 ? 8.460 -23.904 -7.680 1.00 2.54 5 ILE A CA 8
ATOM 9599 C C . ILE A 1 5 ? 7.395 -24.971 -7.352 1.00 2.25 5 ILE A C 8
ATOM 9600 O O . ILE A 1 5 ? 6.889 -25.043 -6.244 1.00 2.01 5 ILE A O 8
ATOM 9616 N N . MET A 1 6 ? 7.043 -25.791 -8.310 1.00 2.38 6 MET A N 8
ATOM 9617 C CA . MET A 1 6 ? 6.002 -26.841 -8.060 1.00 2.19 6 MET A CA 8
ATOM 9618 C C . MET A 1 6 ? 6.631 -28.126 -7.471 1.00 2.22 6 MET A C 8
ATOM 9619 O O . MET A 1 6 ? 6.520 -29.199 -8.034 1.00 2.48 6 MET A O 8
ATOM 9633 N N . ASP A 1 7 ? 7.270 -28.024 -6.326 1.00 2.13 7 ASP A N 8
ATOM 9634 C CA . ASP A 1 7 ? 7.881 -29.242 -5.681 1.00 2.41 7 ASP A CA 8
ATOM 9635 C C . ASP A 1 7 ? 6.770 -30.131 -5.089 1.00 2.27 7 ASP A C 8
ATOM 9636 O O . ASP A 1 7 ? 6.928 -31.331 -4.951 1.00 2.52 7 ASP A O 8
ATOM 9645 N N . HIS A 1 8 ? 5.652 -29.538 -4.733 1.00 1.98 8 HIS A N 8
ATOM 9646 C CA . HIS A 1 8 ? 4.516 -30.316 -4.147 1.00 2.01 8 HIS A CA 8
ATOM 9647 C C . HIS A 1 8 ? 3.185 -29.856 -4.784 1.00 1.75 8 HIS A C 8
ATOM 9648 O O . HIS A 1 8 ? 2.377 -29.216 -4.140 1.00 1.78 8 HIS A O 8
ATOM 9662 N N . SER A 1 9 ? 2.964 -30.171 -6.051 1.00 1.69 9 SER A N 8
ATOM 9663 C CA . SER A 1 9 ? 1.691 -29.746 -6.759 1.00 1.70 9 SER A CA 8
ATOM 9664 C C . SER A 1 9 ? 1.717 -28.226 -7.052 1.00 1.65 9 SER A C 8
ATOM 9665 O O . SER A 1 9 ? 2.647 -27.543 -6.665 1.00 1.53 9 SER A O 8
ATOM 9673 N N . PRO A 1 10 ? 0.693 -27.734 -7.727 1.00 1.86 10 PRO A N 8
ATOM 9674 C CA . PRO A 1 10 ? 0.626 -26.277 -8.045 1.00 1.96 10 PRO A CA 8
ATOM 9675 C C . PRO A 1 10 ? 0.359 -25.442 -6.772 1.00 1.90 10 PRO A C 8
ATOM 9676 O O . PRO A 1 10 ? 0.454 -24.226 -6.786 1.00 1.98 10 PRO A O 8
ATOM 9687 N N . THR A 1 11 ? 0.036 -26.088 -5.674 1.00 1.87 11 THR A N 8
ATOM 9688 C CA . THR A 1 11 ? -0.233 -25.356 -4.393 1.00 1.99 11 THR A CA 8
ATOM 9689 C C . THR A 1 11 ? 0.993 -24.542 -3.950 1.00 1.79 11 THR A C 8
ATOM 9690 O O . THR A 1 11 ? 0.865 -23.404 -3.537 1.00 1.85 11 THR A O 8
ATOM 9701 N N . THR A 1 12 ? 2.178 -25.110 -4.037 1.00 1.61 12 THR A N 8
ATOM 9702 C CA . THR A 1 12 ? 3.414 -24.354 -3.621 1.00 1.52 12 THR A CA 8
ATOM 9703 C C . THR A 1 12 ? 3.526 -23.046 -4.416 1.00 1.38 12 THR A C 8
ATOM 9704 O O . THR A 1 12 ? 3.919 -22.019 -3.890 1.00 1.38 12 THR A O 8
ATOM 9715 N N . GLY A 1 13 ? 3.159 -23.072 -5.671 1.00 1.33 13 GLY A N 8
ATOM 9716 C CA . GLY A 1 13 ? 3.212 -21.830 -6.506 1.00 1.33 13 GLY A CA 8
ATOM 9717 C C . GLY A 1 13 ? 2.101 -20.883 -6.052 1.00 1.41 13 GLY A C 8
ATOM 9718 O O . GLY A 1 13 ? 2.346 -19.730 -5.745 1.00 1.39 13 GLY A O 8
ATOM 9722 N N . VAL A 1 14 ? 0.884 -21.372 -5.982 1.00 1.55 14 VAL A N 8
ATOM 9723 C CA . VAL A 1 14 ? -0.257 -20.517 -5.520 1.00 1.73 14 VAL A CA 8
ATOM 9724 C C . VAL A 1 14 ? 0.073 -19.918 -4.142 1.00 1.68 14 VAL A C 8
ATOM 9725 O O . VAL A 1 14 ? -0.203 -18.763 -3.875 1.00 1.73 14 VAL A O 8
ATOM 9738 N N . VAL A 1 15 ? 0.687 -20.685 -3.274 1.00 1.65 15 VAL A N 8
ATOM 9739 C CA . VAL A 1 15 ? 1.056 -20.142 -1.928 1.00 1.70 15 VAL A CA 8
ATOM 9740 C C . VAL A 1 15 ? 2.194 -19.128 -2.083 1.00 1.51 15 VAL A C 8
ATOM 9741 O O . VAL A 1 15 ? 2.180 -18.064 -1.489 1.00 1.56 15 VAL A O 8
ATOM 9754 N N . THR A 1 16 ? 3.167 -19.450 -2.893 1.00 1.35 16 THR A N 8
ATOM 9755 C CA . THR A 1 16 ? 4.315 -18.513 -3.120 1.00 1.26 16 THR A CA 8
ATOM 9756 C C . THR A 1 16 ? 3.803 -17.183 -3.677 1.00 1.21 16 THR A C 8
ATOM 9757 O O . THR A 1 16 ? 4.117 -16.125 -3.164 1.00 1.22 16 THR A O 8
ATOM 9768 N N . VAL A 1 17 ? 3.006 -17.230 -4.713 1.00 1.25 17 VAL A N 8
ATOM 9769 C CA . VAL A 1 17 ? 2.463 -15.964 -5.295 1.00 1.33 17 VAL A CA 8
ATOM 9770 C C . VAL A 1 17 ? 1.503 -15.291 -4.298 1.00 1.41 17 VAL A C 8
ATOM 9771 O O . VAL A 1 17 ? 1.463 -14.081 -4.206 1.00 1.43 17 VAL A O 8
ATOM 9784 N N . ILE A 1 18 ? 0.752 -16.053 -3.530 1.00 1.52 18 ILE A N 8
ATOM 9785 C CA . ILE A 1 18 ? -0.169 -15.418 -2.528 1.00 1.68 18 ILE A CA 8
ATOM 9786 C C . ILE A 1 18 ? 0.652 -14.750 -1.428 1.00 1.59 18 ILE A C 8
ATOM 9787 O O . ILE A 1 18 ? 0.353 -13.649 -1.017 1.00 1.62 18 ILE A O 8
ATOM 9803 N N . VAL A 1 19 ? 1.700 -15.380 -0.979 1.00 1.53 19 VAL A N 8
ATOM 9804 C CA . VAL A 1 19 ? 2.557 -14.738 0.067 1.00 1.54 19 VAL A CA 8
ATOM 9805 C C . VAL A 1 19 ? 3.199 -13.483 -0.540 1.00 1.39 19 VAL A C 8
ATOM 9806 O O . VAL A 1 19 ? 3.207 -12.423 0.061 1.00 1.44 19 VAL A O 8
ATOM 9819 N N . ILE A 1 20 ? 3.706 -13.592 -1.746 1.00 1.25 20 ILE A N 8
ATOM 9820 C CA . ILE A 1 20 ? 4.316 -12.406 -2.423 1.00 1.19 20 ILE A CA 8
ATOM 9821 C C . ILE A 1 20 ? 3.245 -11.330 -2.606 1.00 1.24 20 ILE A C 8
ATOM 9822 O O . ILE A 1 20 ? 3.453 -10.173 -2.288 1.00 1.24 20 ILE A O 8
ATOM 9838 N N . LEU A 1 21 ? 2.091 -11.713 -3.087 1.00 1.34 21 LEU A N 8
ATOM 9839 C CA . LEU A 1 21 ? 0.978 -10.729 -3.262 1.00 1.48 21 LEU A CA 8
ATOM 9840 C C . LEU A 1 21 ? 0.622 -10.136 -1.896 1.00 1.53 21 LEU A C 8
ATOM 9841 O O . LEU A 1 21 ? 0.547 -8.930 -1.736 1.00 1.55 21 LEU A O 8
ATOM 9857 N N . ILE A 1 22 ? 0.430 -10.977 -0.901 1.00 1.58 22 ILE A N 8
ATOM 9858 C CA . ILE A 1 22 ? 0.113 -10.454 0.466 1.00 1.69 22 ILE A CA 8
ATOM 9859 C C . ILE A 1 22 ? 1.221 -9.494 0.913 1.00 1.58 22 ILE A C 8
ATOM 9860 O O . ILE A 1 22 ? 0.959 -8.427 1.438 1.00 1.63 22 ILE A O 8
ATOM 9876 N N . ALA A 1 23 ? 2.458 -9.864 0.689 1.00 1.45 23 ALA A N 8
ATOM 9877 C CA . ALA A 1 23 ? 3.596 -8.974 1.081 1.00 1.41 23 ALA A CA 8
ATOM 9878 C C . ALA A 1 23 ? 3.551 -7.672 0.274 1.00 1.32 23 ALA A C 8
ATOM 9879 O O . ALA A 1 23 ? 3.674 -6.594 0.825 1.00 1.35 23 ALA A O 8
ATOM 9886 N N . ILE A 1 24 ? 3.349 -7.761 -1.021 1.00 1.27 24 ILE A N 8
ATOM 9887 C CA . ILE A 1 24 ? 3.265 -6.518 -1.854 1.00 1.28 24 ILE A CA 8
ATOM 9888 C C . ILE A 1 24 ? 2.113 -5.649 -1.333 1.00 1.37 24 ILE A C 8
ATOM 9889 O O . ILE A 1 24 ? 2.271 -4.465 -1.107 1.00 1.38 24 ILE A O 8
ATOM 9905 N N . ALA A 1 25 ? 0.960 -6.245 -1.125 1.00 1.47 25 ALA A N 8
ATOM 9906 C CA . ALA A 1 25 ? -0.207 -5.470 -0.602 1.00 1.61 25 ALA A CA 8
ATOM 9907 C C . ALA A 1 25 ? 0.116 -4.899 0.780 1.00 1.60 25 ALA A C 8
ATOM 9908 O O . ALA A 1 25 ? -0.134 -3.739 1.052 1.00 1.63 25 ALA A O 8
ATOM 9915 N N . ALA A 1 26 ? 0.690 -5.695 1.642 1.00 1.59 26 ALA A N 8
ATOM 9916 C CA . ALA A 1 26 ? 1.053 -5.187 3.000 1.00 1.64 26 ALA A CA 8
ATOM 9917 C C . ALA A 1 26 ? 2.047 -4.030 2.853 1.00 1.54 26 ALA A C 8
ATOM 9918 O O . ALA A 1 26 ? 1.851 -2.963 3.405 1.00 1.57 26 ALA A O 8
ATOM 9925 N N . LEU A 1 27 ? 3.090 -4.225 2.082 1.00 1.44 27 LEU A N 8
ATOM 9926 C CA . LEU A 1 27 ? 4.077 -3.130 1.859 1.00 1.39 27 LEU A CA 8
ATOM 9927 C C . LEU A 1 27 ? 3.351 -1.916 1.263 1.00 1.36 27 LEU A C 8
ATOM 9928 O O . LEU A 1 27 ? 3.524 -0.797 1.711 1.00 1.37 27 LEU A O 8
ATOM 9944 N N . GLY A 1 28 ? 2.513 -2.135 0.271 1.00 1.36 28 GLY A N 8
ATOM 9945 C CA . GLY A 1 28 ? 1.753 -1.001 -0.339 1.00 1.40 28 GLY A CA 8
ATOM 9946 C C . GLY A 1 28 ? 0.930 -0.307 0.750 1.00 1.45 28 GLY A C 8
ATOM 9947 O O . GLY A 1 28 ? 0.934 0.906 0.861 1.00 1.44 28 GLY A O 8
ATOM 9951 N N . ALA A 1 29 ? 0.244 -1.071 1.570 1.00 1.52 29 ALA A N 8
ATOM 9952 C CA . ALA A 1 29 ? -0.563 -0.460 2.671 1.00 1.61 29 ALA A CA 8
ATOM 9953 C C . ALA A 1 29 ? 0.360 0.254 3.661 1.00 1.57 29 ALA A C 8
ATOM 9954 O O . ALA A 1 29 ? 0.082 1.356 4.098 1.00 1.58 29 ALA A O 8
ATOM 9961 N N . LEU A 1 30 ? 1.463 -0.358 3.994 1.00 1.55 30 LEU A N 8
ATOM 9962 C CA . LEU A 1 30 ? 2.429 0.288 4.933 1.00 1.56 30 LEU A CA 8
ATOM 9963 C C . LEU A 1 30 ? 2.932 1.598 4.315 1.00 1.46 30 LEU A C 8
ATOM 9964 O O . LEU A 1 30 ? 3.037 2.608 4.986 1.00 1.50 30 LEU A O 8
ATOM 9980 N N . ILE A 1 31 ? 3.209 1.596 3.030 1.00 1.35 31 ILE A N 8
ATOM 9981 C CA . ILE A 1 31 ? 3.673 2.854 2.356 1.00 1.28 31 ILE A CA 8
ATOM 9982 C C . ILE A 1 31 ? 2.525 3.870 2.342 1.00 1.32 31 ILE A C 8
ATOM 9983 O O . ILE A 1 31 ? 2.681 4.999 2.770 1.00 1.35 31 ILE A O 8
ATOM 9999 N N . LEU A 1 32 ? 1.367 3.467 1.868 1.00 1.36 32 LEU A N 8
ATOM 10000 C CA . LEU A 1 32 ? 0.196 4.402 1.840 1.00 1.44 32 LEU A CA 8
ATOM 10001 C C . LEU A 1 32 ? -0.076 4.942 3.251 1.00 1.52 32 LEU A C 8
ATOM 10002 O O . LEU A 1 32 ? -0.279 6.128 3.441 1.00 1.55 32 LEU A O 8
ATOM 10018 N N . GLY A 1 33 ? -0.069 4.076 4.240 1.00 1.60 33 GLY A N 8
ATOM 10019 C CA . GLY A 1 33 ? -0.315 4.521 5.647 1.00 1.73 33 GLY A CA 8
ATOM 10020 C C . GLY A 1 33 ? 0.798 5.475 6.092 1.00 1.68 33 GLY A C 8
ATOM 10021 O O . GLY A 1 33 ? 0.532 6.577 6.533 1.00 1.76 33 GLY A O 8
ATOM 10025 N N . CYS A 1 34 ? 2.042 5.066 5.975 1.00 1.61 34 CYS A N 8
ATOM 10026 C CA . CYS A 1 34 ? 3.169 5.967 6.387 1.00 1.62 34 CYS A CA 8
ATOM 10027 C C . CYS A 1 34 ? 3.079 7.300 5.629 1.00 1.55 34 CYS A C 8
ATOM 10028 O O . CYS A 1 34 ? 3.317 8.358 6.182 1.00 1.64 34 CYS A O 8
ATOM 10036 N N . TRP A 1 35 ? 2.730 7.256 4.366 1.00 1.45 35 TRP A N 8
ATOM 10037 C CA . TRP A 1 35 ? 2.613 8.517 3.568 1.00 1.42 35 TRP A CA 8
ATOM 10038 C C . TRP A 1 35 ? 1.366 9.309 3.986 1.00 1.49 35 TRP A C 8
ATOM 10039 O O . TRP A 1 35 ? 1.481 10.389 4.531 1.00 1.56 35 TRP A O 8
ATOM 10060 N N . CYS A 1 36 ? 0.186 8.772 3.746 1.00 1.53 36 CYS A N 8
ATOM 10061 C CA . CYS A 1 36 ? -1.095 9.466 4.131 1.00 1.64 36 CYS A CA 8
ATOM 10062 C C . CYS A 1 36 ? -1.155 10.917 3.601 1.00 1.64 36 CYS A C 8
ATOM 10063 O O . CYS A 1 36 ? -1.834 11.204 2.629 1.00 1.68 36 CYS A O 8
ATOM 10071 N N . TYR A 1 37 ? -0.454 11.830 4.226 1.00 1.66 37 TYR A N 8
ATOM 10072 C CA . TYR A 1 37 ? -0.464 13.254 3.763 1.00 1.74 37 TYR A CA 8
ATOM 10073 C C . TYR A 1 37 ? 0.782 13.559 2.908 1.00 1.59 37 TYR A C 8
ATOM 10074 O O . TYR A 1 37 ? 0.766 14.461 2.094 1.00 1.68 37 TYR A O 8
ATOM 10092 N N . LEU A 1 38 ? 1.857 12.814 3.080 1.00 1.44 38 LEU A N 8
ATOM 10093 C CA . LEU A 1 38 ? 3.094 13.069 2.264 1.00 1.35 38 LEU A CA 8
ATOM 10094 C C . LEU A 1 38 ? 2.956 12.443 0.870 1.00 1.23 38 LEU A C 8
ATOM 10095 O O . LEU A 1 38 ? 3.249 13.071 -0.123 1.00 1.24 38 LEU A O 8
ATOM 10111 N N . ARG A 1 39 ? 2.510 11.213 0.813 1.00 1.23 39 ARG A N 8
ATOM 10112 C CA . ARG A 1 39 ? 2.321 10.473 -0.492 1.00 1.24 39 ARG A CA 8
ATOM 10113 C C . ARG A 1 39 ? 3.245 10.978 -1.621 1.00 1.15 39 ARG A C 8
ATOM 10114 O O . ARG A 1 39 ? 2.801 11.459 -2.646 1.00 1.27 39 ARG A O 8
ATOM 10135 N N . LEU A 1 40 ? 4.532 10.834 -1.434 1.00 1.04 40 LEU A N 8
ATOM 10136 C CA . LEU A 1 40 ? 5.534 11.261 -2.478 1.00 1.06 40 LEU A CA 8
ATOM 10137 C C . LEU A 1 40 ? 5.435 12.764 -2.828 1.00 1.22 40 LEU A C 8
ATOM 10138 O O . LEU A 1 40 ? 5.997 13.202 -3.814 1.00 1.37 40 LEU A O 8
ATOM 10154 N N . GLN A 1 41 ? 4.754 13.565 -2.038 1.00 1.34 41 GLN A N 8
ATOM 10155 C CA . GLN A 1 41 ? 4.658 15.031 -2.355 1.00 1.67 41 GLN A CA 8
ATOM 10156 C C . GLN A 1 41 ? 5.926 15.782 -1.886 1.00 1.89 41 GLN A C 8
ATOM 10157 O O . GLN A 1 41 ? 6.017 16.991 -1.998 1.00 2.27 41 GLN A O 8
ATOM 10171 N N . ARG A 1 42 ? 6.910 15.080 -1.366 1.00 1.82 42 ARG A N 8
ATOM 10172 C CA . ARG A 1 42 ? 8.164 15.757 -0.905 1.00 2.17 42 ARG A CA 8
ATOM 10173 C C . ARG A 1 42 ? 9.405 14.982 -1.387 1.00 2.12 42 ARG A C 8
ATOM 10174 O O . ARG A 1 42 ? 9.955 15.281 -2.426 1.00 2.12 42 ARG A O 8
ATOM 10195 N N . ILE A 1 43 ? 9.839 13.989 -0.647 1.00 2.15 43 ILE A N 8
ATOM 10196 C CA . ILE A 1 43 ? 11.034 13.181 -1.069 1.00 2.23 43 ILE A CA 8
ATOM 10197 C C . ILE A 1 43 ? 10.819 12.619 -2.479 1.00 1.96 43 ILE A C 8
ATOM 10198 O O . ILE A 1 43 ? 11.741 12.487 -3.265 1.00 2.04 43 ILE A O 8
ATOM 10214 N N . SER A 1 44 ? 9.594 12.292 -2.783 1.00 1.72 44 SER A N 8
ATOM 10215 C CA . SER A 1 44 ? 9.230 11.734 -4.135 1.00 1.58 44 SER A CA 8
ATOM 10216 C C . SER A 1 44 ? 9.959 10.398 -4.390 1.00 1.72 44 SER A C 8
ATOM 10217 O O . SER A 1 44 ? 9.611 9.386 -3.814 1.00 2.21 44 SER A O 8
ATOM 10225 N N . GLN A 1 45 ? 10.960 10.377 -5.242 1.00 1.61 45 GLN A N 8
ATOM 10226 C CA . GLN A 1 45 ? 11.696 9.093 -5.514 1.00 1.80 45 GLN A CA 8
ATOM 10227 C C . GLN A 1 45 ? 13.040 9.055 -4.760 1.00 1.93 45 GLN A C 8
ATOM 10228 O O . GLN A 1 45 ? 13.937 8.306 -5.105 1.00 2.12 45 GLN A O 8
ATOM 10242 N N . SER A 1 46 ? 13.188 9.857 -3.735 1.00 2.00 46 SER A N 8
ATOM 10243 C CA . SER A 1 46 ? 14.475 9.879 -2.964 1.00 2.25 46 SER A CA 8
ATOM 10244 C C . SER A 1 46 ? 14.509 8.768 -1.896 1.00 2.16 46 SER A C 8
ATOM 10245 O O . SER A 1 46 ? 14.826 9.012 -0.746 1.00 2.29 46 SER A O 8
ATOM 10253 N N . GLU A 1 47 ? 14.196 7.546 -2.278 1.00 2.03 47 GLU A N 8
ATOM 10254 C CA . GLU A 1 47 ? 14.211 6.396 -1.305 1.00 2.05 47 GLU A CA 8
ATOM 10255 C C . GLU A 1 47 ? 13.338 6.695 -0.064 1.00 1.70 47 GLU A C 8
ATOM 10256 O O . GLU A 1 47 ? 12.462 7.539 -0.095 1.00 1.62 47 GLU A O 8
ATOM 10268 N N . ASP A 1 48 ? 13.570 5.980 1.015 1.00 1.57 48 ASP A N 8
ATOM 10269 C CA . ASP A 1 48 ? 12.782 6.170 2.277 1.00 1.34 48 ASP A CA 8
ATOM 10270 C C . ASP A 1 48 ? 11.272 5.956 2.041 1.00 1.12 48 ASP A C 8
ATOM 10271 O O . ASP A 1 48 ? 10.442 6.436 2.792 1.00 1.13 48 ASP A O 8
ATOM 10280 N N . GLU A 1 49 ? 10.912 5.199 1.025 1.00 1.11 49 GLU A N 8
ATOM 10281 C CA . GLU A 1 49 ? 9.466 4.913 0.759 1.00 1.02 49 GLU A CA 8
ATOM 10282 C C . GLU A 1 49 ? 8.968 3.867 1.773 1.00 0.92 49 GLU A C 8
ATOM 10283 O O . GLU A 1 49 ? 7.874 3.951 2.296 1.00 0.96 49 GLU A O 8
ATOM 10295 N N . GLU A 1 50 ? 9.801 2.899 2.061 1.00 0.94 50 GLU A N 8
ATOM 10296 C CA . GLU A 1 50 ? 9.458 1.843 3.047 1.00 0.93 50 GLU A CA 8
ATOM 10297 C C . GLU A 1 50 ? 10.703 1.548 3.891 1.00 0.90 50 GLU A C 8
ATOM 10298 O O . GLU A 1 50 ? 11.825 1.740 3.449 1.00 0.95 50 GLU A O 8
ATOM 10310 N N . SER A 1 51 ? 10.528 1.094 5.095 1.00 0.89 51 SER A N 8
ATOM 10311 C CA . SER A 1 51 ? 11.715 0.795 5.969 1.00 0.93 51 SER A CA 8
ATOM 10312 C C . SER A 1 51 ? 11.288 -0.031 7.192 1.00 0.99 51 SER A C 8
ATOM 10313 O O . SER A 1 51 ? 11.938 -0.025 8.217 1.00 1.13 51 SER A O 8
ATOM 10321 N N . ILE A 1 52 ? 10.198 -0.747 7.075 1.00 0.98 52 ILE A N 8
ATOM 10322 C CA . ILE A 1 52 ? 9.698 -1.590 8.192 1.00 1.10 52 ILE A CA 8
ATOM 10323 C C . ILE A 1 52 ? 9.678 -3.044 7.729 1.00 1.02 52 ILE A C 8
ATOM 10324 O O . ILE A 1 52 ? 10.063 -3.946 8.446 1.00 1.10 52 ILE A O 8
ATOM 10340 N N . VAL A 1 53 ? 9.228 -3.265 6.521 1.00 0.95 53 VAL A N 8
ATOM 10341 C CA . VAL A 1 53 ? 9.176 -4.652 5.972 1.00 0.94 53 VAL A CA 8
ATOM 10342 C C . VAL A 1 53 ? 10.316 -4.870 4.963 1.00 0.88 53 VAL A C 8
ATOM 10343 O O . VAL A 1 53 ? 11.306 -5.509 5.268 1.00 0.88 53 VAL A O 8
ATOM 10356 N N . GLY A 1 54 ? 10.187 -4.339 3.770 1.00 1.07 54 GLY A N 8
ATOM 10357 C CA . GLY A 1 54 ? 11.258 -4.503 2.732 1.00 1.28 54 GLY A CA 8
ATOM 10358 C C . GLY A 1 54 ? 11.257 -5.938 2.196 1.00 1.34 54 GLY A C 8
ATOM 10359 O O . GLY A 1 54 ? 11.030 -6.176 1.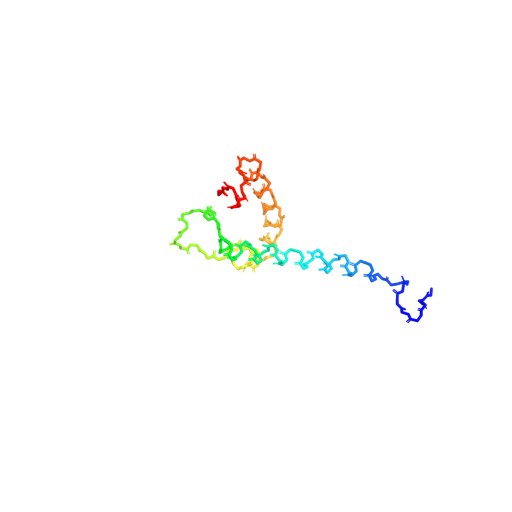022 1.00 1.65 54 GLY A O 8
ATOM 10363 N N . ASP A 1 55 ? 11.511 -6.891 3.050 1.00 1.15 55 ASP A N 8
ATOM 10364 C CA . ASP A 1 55 ? 11.526 -8.315 2.610 1.00 1.26 55 ASP A CA 8
ATOM 10365 C C . ASP A 1 55 ? 10.689 -9.180 3.560 1.00 1.31 55 ASP A C 8
ATOM 10366 O O . ASP A 1 55 ? 10.058 -8.692 4.479 1.00 1.27 55 ASP A O 8
ATOM 10375 N N . GLY A 1 56 ? 10.683 -10.462 3.334 1.00 1.57 56 GLY A N 8
ATOM 10376 C CA . GLY A 1 56 ? 9.900 -11.397 4.198 1.00 1.72 56 GLY A CA 8
ATOM 10377 C C . GLY A 1 56 ? 10.464 -12.794 3.989 1.00 1.72 56 GLY A C 8
ATOM 10378 O O . GLY A 1 56 ? 10.756 -13.510 4.925 1.00 1.84 56 GLY A O 8
ATOM 10382 N N . GLU A 1 57 ? 10.650 -13.167 2.751 1.00 1.67 57 GLU A N 8
ATOM 10383 C CA . GLU A 1 57 ? 11.234 -14.496 2.437 1.00 1.72 57 GLU A CA 8
ATOM 10384 C C . GLU A 1 57 ? 12.772 -14.399 2.359 1.00 1.65 57 GLU A C 8
ATOM 10385 O O . GLU A 1 57 ? 13.446 -15.402 2.233 1.00 1.82 57 GLU A O 8
ATOM 10397 N N . THR A 1 58 ? 13.322 -13.195 2.420 1.00 1.52 58 THR A N 8
ATOM 10398 C CA . THR A 1 58 ? 14.815 -12.998 2.337 1.00 1.53 58 THR A CA 8
ATOM 10399 C C . THR A 1 58 ? 15.301 -13.290 0.907 1.00 1.43 58 THR A C 8
ATOM 10400 O O . THR A 1 58 ? 15.751 -14.378 0.599 1.00 1.73 58 THR A O 8
ATOM 10411 N N . LYS A 1 59 ? 15.192 -12.318 0.030 1.00 1.17 59 LYS A N 8
ATOM 10412 C CA . LYS A 1 59 ? 15.622 -12.518 -1.393 1.00 1.25 59 LYS A CA 8
ATOM 10413 C C . LYS A 1 59 ? 16.743 -11.533 -1.792 1.00 1.21 59 LYS A C 8
ATOM 10414 O O . LYS A 1 59 ? 16.919 -10.491 -1.187 1.00 1.17 59 LYS A O 8
ATOM 10433 N N . GLU A 1 60 ? 17.495 -11.869 -2.817 1.00 1.34 60 GLU A N 8
ATOM 10434 C CA . GLU A 1 60 ? 18.608 -10.975 -3.284 1.00 1.40 60 GLU A CA 8
ATOM 10435 C C . GLU A 1 60 ? 18.073 -9.614 -3.781 1.00 1.35 60 GLU A C 8
ATOM 10436 O O . GLU A 1 60 ? 18.568 -8.579 -3.366 1.00 1.36 60 GLU A O 8
ATOM 10448 N N . PRO A 1 61 ? 17.085 -9.642 -4.662 1.00 1.41 61 PRO A N 8
ATOM 10449 C CA . PRO A 1 61 ? 16.522 -8.372 -5.198 1.00 1.50 61 PRO A CA 8
ATOM 10450 C C . PRO A 1 61 ? 15.765 -7.598 -4.107 1.00 1.39 61 PRO A C 8
ATOM 10451 O O . PRO A 1 61 ? 15.413 -8.138 -3.072 1.00 1.30 61 PRO A O 8
ATOM 10462 N N . PHE A 1 62 ? 15.520 -6.327 -4.338 1.00 1.48 62 PHE A N 8
ATOM 10463 C CA . PHE A 1 62 ? 14.795 -5.475 -3.337 1.00 1.46 62 PHE A CA 8
ATOM 10464 C C . PHE A 1 62 ? 15.671 -5.218 -2.103 1.00 1.37 62 PHE A C 8
ATOM 10465 O O . PHE A 1 62 ? 15.990 -4.088 -1.787 1.00 1.42 62 PHE A O 8
ATOM 10482 N N . LEU A 1 63 ? 16.060 -6.251 -1.412 1.00 1.30 63 LEU A N 8
ATOM 10483 C CA . LEU A 1 63 ? 16.919 -6.064 -0.199 1.00 1.30 63 LEU A CA 8
ATOM 10484 C C . LEU A 1 63 ? 18.259 -5.433 -0.581 1.00 1.35 63 LEU A C 8
ATOM 10485 O O . LEU A 1 63 ? 18.733 -4.523 0.077 1.00 1.35 63 LEU A O 8
ATOM 10501 N N . LEU A 1 64 ? 18.866 -5.907 -1.636 1.00 1.44 64 LEU A N 8
ATOM 10502 C CA . LEU A 1 64 ? 20.183 -5.346 -2.074 1.00 1.55 64 LEU A CA 8
ATOM 10503 C C . LEU A 1 64 ? 20.082 -3.829 -2.283 1.00 1.53 64 LEU A C 8
ATOM 10504 O O . LEU A 1 64 ? 20.825 -3.068 -1.688 1.00 1.53 64 LEU A O 8
ATOM 10520 N N . VAL A 1 65 ? 19.176 -3.376 -3.117 1.00 1.55 65 VAL A N 8
ATOM 10521 C CA . VAL A 1 65 ? 19.047 -1.907 -3.348 1.00 1.59 65 VAL A CA 8
ATOM 10522 C C . VAL A 1 65 ? 18.542 -1.203 -2.082 1.00 1.47 65 VAL A C 8
ATOM 10523 O O . VAL A 1 65 ? 18.944 -0.092 -1.787 1.00 1.48 65 VAL A O 8
ATOM 10536 N N . GLN A 1 66 ? 17.693 -1.848 -1.315 1.00 1.41 66 GLN A N 8
ATOM 10537 C CA . GLN A 1 66 ? 17.191 -1.220 -0.052 1.00 1.37 66 GLN A CA 8
ATOM 10538 C C . GLN A 1 66 ? 18.373 -0.952 0.882 1.00 1.34 66 GLN A C 8
ATOM 10539 O O . GLN A 1 66 ? 18.568 0.150 1.361 1.00 1.36 66 GLN A O 8
ATOM 10553 N N . TYR A 1 67 ? 19.176 -1.953 1.114 1.00 1.34 67 TYR A N 8
ATOM 10554 C CA . TYR A 1 67 ? 20.371 -1.778 1.994 1.00 1.39 67 TYR A CA 8
ATOM 10555 C C . TYR A 1 67 ? 21.382 -0.843 1.320 1.00 1.40 67 TYR A C 8
ATOM 10556 O O . TYR A 1 67 ? 21.983 0.001 1.958 1.00 1.41 67 TYR A O 8
ATOM 10574 N N . SER A 1 68 ? 21.555 -0.988 0.031 1.00 1.45 68 SER A N 8
ATOM 10575 C CA . SER A 1 68 ? 22.519 -0.110 -0.720 1.00 1.53 68 SER A CA 8
ATOM 10576 C C . SER A 1 68 ? 22.111 1.366 -0.605 1.00 1.48 68 SER A C 8
ATOM 10577 O O . SER A 1 68 ? 22.952 2.240 -0.594 1.00 1.53 68 SER A O 8
ATOM 10585 N N . ALA A 1 69 ? 20.832 1.650 -0.520 1.00 1.43 69 ALA A N 8
ATOM 10586 C CA . ALA A 1 69 ? 20.384 3.073 -0.401 1.00 1.43 69 ALA A CA 8
ATOM 10587 C C . ALA A 1 69 ? 20.199 3.458 1.075 1.00 1.36 69 ALA A C 8
ATOM 10588 O O . ALA A 1 69 ? 20.717 4.461 1.534 1.00 1.35 69 ALA A O 8
ATOM 10595 N N . LYS A 1 70 ? 19.466 2.669 1.816 1.00 1.35 70 LYS A N 8
ATOM 10596 C CA . LYS A 1 70 ? 19.237 2.979 3.269 1.00 1.34 70 LYS A CA 8
ATOM 10597 C C . LYS A 1 70 ? 20.565 3.112 4.015 1.00 1.27 70 LYS A C 8
ATOM 10598 O O . LYS A 1 70 ? 20.743 4.011 4.809 1.00 1.27 70 LYS A O 8
ATOM 10617 N N . GLY A 1 71 ? 21.485 2.218 3.763 1.00 1.26 71 GLY A N 8
ATOM 10618 C CA . GLY A 1 71 ? 22.819 2.265 4.453 1.00 1.26 71 GLY A CA 8
ATOM 10619 C C . GLY A 1 71 ? 23.387 3.688 4.427 1.00 1.23 71 GLY A C 8
ATOM 10620 O O . GLY A 1 71 ? 23.531 4.308 5.466 1.00 1.24 71 GLY A O 8
ATOM 10624 N N . PRO A 1 72 ? 23.680 4.170 3.241 1.00 1.22 72 PRO A N 8
ATOM 10625 C CA . PRO A 1 72 ? 24.222 5.547 3.096 1.00 1.21 72 PRO A CA 8
ATOM 10626 C C . PRO A 1 72 ? 23.162 6.583 3.503 1.00 1.21 72 PRO A C 8
ATOM 10627 O O . PRO A 1 72 ? 23.471 7.557 4.163 1.00 1.21 72 PRO A O 8
ATOM 10638 N N . CYS A 1 73 ? 21.914 6.377 3.140 1.00 1.25 73 CYS A N 8
ATOM 10639 C CA . CYS A 1 73 ? 20.849 7.354 3.539 1.00 1.34 73 CYS A CA 8
ATOM 10640 C C . CYS A 1 73 ? 20.787 7.460 5.068 1.00 1.38 73 CYS A C 8
ATOM 10641 O O . CYS A 1 73 ? 20.743 8.543 5.625 1.00 1.44 73 CYS A O 8
ATOM 10649 N N . VAL A 1 74 ? 20.814 6.343 5.746 1.00 1.39 74 VAL A N 8
ATOM 10650 C CA . VAL A 1 74 ? 20.786 6.364 7.243 1.00 1.50 74 VAL A CA 8
ATOM 10651 C C . VAL A 1 74 ? 22.121 6.898 7.763 1.00 1.47 74 VAL A C 8
ATOM 10652 O O . VAL A 1 74 ? 22.163 7.758 8.623 1.00 1.58 74 VAL A O 8
ATOM 10665 N N . GLU A 1 75 ? 23.206 6.409 7.223 1.00 1.36 75 GLU A N 8
ATOM 10666 C CA . GLU A 1 75 ? 24.560 6.896 7.650 1.00 1.38 75 GLU A CA 8
ATOM 10667 C C . GLU A 1 75 ? 24.640 8.421 7.482 1.00 1.37 75 GLU A C 8
ATOM 10668 O O . GLU A 1 75 ? 25.172 9.130 8.320 1.00 1.48 75 GLU A O 8
ATOM 10680 N N . ARG A 1 76 ? 24.098 8.917 6.405 1.00 1.31 76 ARG A N 8
ATOM 10681 C CA . ARG A 1 76 ? 24.111 10.384 6.144 1.00 1.34 76 ARG A CA 8
ATOM 10682 C C . ARG A 1 76 ? 23.170 11.114 7.113 1.00 1.47 76 ARG A C 8
ATOM 10683 O O . ARG A 1 76 ? 23.542 12.102 7.716 1.00 1.53 76 ARG A O 8
ATOM 10704 N N . LYS A 1 77 ? 21.958 10.636 7.280 1.00 1.55 77 LYS A N 8
ATOM 10705 C CA . LYS A 1 77 ? 21.019 11.320 8.226 1.00 1.73 77 LYS A CA 8
ATOM 10706 C C . LYS A 1 77 ? 21.524 11.172 9.668 1.00 1.85 77 LYS A C 8
ATOM 10707 O O . LYS A 1 77 ? 21.318 12.042 10.505 1.00 1.98 77 LYS A O 8
ATOM 10726 N N . ALA A 1 78 ? 22.189 10.087 9.969 1.00 1.84 78 ALA A N 8
ATOM 10727 C CA . ALA A 1 78 ? 22.724 9.885 11.351 1.00 2.01 78 ALA A CA 8
ATOM 10728 C C . ALA A 1 78 ? 23.883 10.850 11.591 1.00 1.99 78 ALA A C 8
ATOM 10729 O O . ALA A 1 78 ? 23.936 11.540 12.594 1.00 2.14 78 ALA A O 8
ATOM 10736 N N . LYS A 1 79 ? 24.798 10.921 10.664 1.00 1.83 79 LYS A N 8
ATOM 10737 C CA . LYS A 1 79 ? 25.947 11.861 10.825 1.00 1.85 79 LYS A CA 8
ATOM 10738 C C . LYS A 1 79 ? 25.460 13.310 10.662 1.00 1.83 79 LYS A C 8
ATOM 10739 O O . LYS A 1 79 ? 25.942 14.200 11.324 1.00 1.94 79 LYS A O 8
ATOM 10758 N N . LEU A 1 80 ? 24.495 13.552 9.803 1.00 1.75 80 LEU A N 8
ATOM 10759 C CA . LEU A 1 80 ? 23.980 14.947 9.631 1.00 1.81 80 LEU A CA 8
ATOM 10760 C C . LEU A 1 80 ? 23.329 15.429 10.934 1.00 2.00 80 LEU A C 8
ATOM 10761 O O . LEU A 1 80 ? 23.577 16.527 11.391 1.00 2.09 80 LEU A O 8
ATOM 10777 N N . MET A 1 81 ? 22.510 14.607 11.540 1.00 2.09 81 MET A N 8
ATOM 10778 C CA . MET A 1 81 ? 21.849 15.011 12.827 1.00 2.30 81 MET A CA 8
ATOM 10779 C C . MET A 1 81 ? 22.860 14.962 13.985 1.00 2.34 81 MET A C 8
ATOM 10780 O O . MET A 1 81 ? 22.880 15.834 14.833 1.00 2.45 81 MET A O 8
ATOM 10794 N N . THR A 1 82 ? 23.696 13.953 14.026 1.00 2.30 82 THR A N 8
ATOM 10795 C CA . THR A 1 82 ? 24.707 13.851 15.132 1.00 2.40 82 THR A CA 8
ATOM 10796 C C . THR A 1 82 ? 26.134 13.755 14.558 1.00 2.33 82 THR A C 8
ATOM 10797 O O . THR A 1 82 ? 26.783 12.734 14.685 1.00 2.42 82 THR A O 8
ATOM 10808 N N . PRO A 1 83 ? 26.580 14.830 13.941 1.00 2.26 83 PRO A N 8
ATOM 10809 C CA . PRO A 1 83 ? 27.949 14.856 13.350 1.00 2.24 83 PRO A CA 8
ATOM 10810 C C . PRO A 1 83 ? 29.040 15.068 14.420 1.00 2.46 83 PRO A C 8
ATOM 10811 O O . PRO A 1 83 ? 30.217 14.961 14.128 1.00 2.61 83 PRO A O 8
ATOM 10822 N N . ASN A 1 84 ? 28.664 15.394 15.638 1.00 2.54 84 ASN A N 8
ATOM 10823 C CA . ASN A 1 84 ? 29.670 15.646 16.731 1.00 2.78 84 ASN A CA 8
ATOM 10824 C C . ASN A 1 84 ? 30.424 16.960 16.455 1.00 2.73 84 ASN A C 8
ATOM 10825 O O . ASN A 1 84 ? 30.493 17.833 17.300 1.00 2.82 84 ASN A O 8
ATOM 10836 N N . GLY A 1 85 ? 30.966 17.108 15.272 1.00 2.65 85 GLY A N 8
ATOM 10837 C CA . GLY A 1 85 ? 31.698 18.360 14.906 1.00 2.71 85 GLY A CA 8
ATOM 10838 C C . GLY A 1 85 ? 31.110 18.924 13.602 1.00 2.45 85 GLY A C 8
ATOM 10839 O O . GLY A 1 85 ? 30.934 18.195 12.643 1.00 2.34 85 GLY A O 8
ATOM 10843 N N . PRO A 1 86 ? 30.826 20.210 13.595 1.00 2.51 86 PRO A N 8
ATOM 10844 C CA . PRO A 1 86 ? 30.257 20.852 12.375 1.00 2.50 86 PRO A CA 8
ATOM 10845 C C . PRO A 1 86 ? 31.274 20.844 11.219 1.00 2.78 86 PRO A C 8
ATOM 10846 O O . PRO A 1 86 ? 30.907 21.016 10.068 1.00 2.81 86 PRO A O 8
ATOM 10857 N N . GLU A 1 87 ? 32.537 20.624 11.511 1.00 3.10 87 GLU A N 8
ATOM 10858 C CA . GLU A 1 87 ? 33.587 20.574 10.430 1.00 3.53 87 GLU A CA 8
ATOM 10859 C C . GLU A 1 87 ? 33.147 19.649 9.290 1.00 3.33 87 GLU A C 8
ATOM 10860 O O . GLU A 1 87 ? 33.309 19.958 8.125 1.00 3.53 87 GLU A O 8
ATOM 10872 N N . VAL A 1 88 ? 32.593 18.519 9.630 1.00 3.03 88 VAL A N 8
ATOM 10873 C CA . VAL A 1 88 ? 32.125 17.547 8.592 1.00 2.90 88 VAL A CA 8
ATOM 10874 C C . VAL A 1 88 ? 30.655 17.814 8.218 1.00 2.39 88 VAL A C 8
ATOM 10875 O O . VAL A 1 88 ? 30.209 17.435 7.149 1.00 2.32 88 VAL A O 8
ATOM 10888 N N . HIS A 1 89 ? 29.901 18.453 9.096 1.00 2.12 89 HIS A N 8
ATOM 10889 C CA . HIS A 1 89 ? 28.448 18.751 8.823 1.00 1.83 89 HIS A CA 8
ATOM 10890 C C . HIS A 1 89 ? 27.629 17.447 8.771 1.00 1.57 89 HIS A C 8
ATOM 10891 O O . HIS A 1 89 ? 26.687 17.273 9.524 1.00 1.58 89 HIS A O 8
ATOM 10905 N N . GLY A 1 90 ? 27.986 16.530 7.907 1.00 1.58 90 GLY A N 8
ATOM 10906 C CA . GLY A 1 90 ? 27.243 15.234 7.818 1.00 1.68 90 GLY A CA 8
ATOM 10907 C C . GLY A 1 90 ? 26.469 15.137 6.498 1.00 1.55 90 GLY A C 8
ATOM 10908 O O . GLY A 1 90 ? 26.718 15.935 5.605 1.00 1.78 90 GLY A O 8
ATOM 10913 N N . GLY A 1 1 ? -1.006 -31.378 -12.926 1.00 5.58 1 GLY A N 9
ATOM 10914 C CA . GLY A 1 1 ? -0.352 -32.026 -11.742 1.00 5.18 1 GLY A CA 9
ATOM 10915 C C . GLY A 1 1 ? -1.292 -33.075 -11.141 1.00 4.74 1 GLY A C 9
ATOM 10916 O O . GLY A 1 1 ? -2.496 -32.935 -11.195 1.00 4.77 1 GLY A O 9
ATOM 10922 N N . SER A 1 2 ? -0.751 -34.122 -10.565 1.00 4.51 2 SER A N 9
ATOM 10923 C CA . SER A 1 2 ? -1.619 -35.181 -9.960 1.00 4.20 2 SER A CA 9
ATOM 10924 C C . SER A 1 2 ? -2.184 -34.718 -8.621 1.00 3.77 2 SER A C 9
ATOM 10925 O O . SER A 1 2 ? -3.362 -34.833 -8.360 1.00 3.65 2 SER A O 9
ATOM 10933 N N . MET A 1 3 ? -1.346 -34.197 -7.773 1.00 3.76 3 MET A N 9
ATOM 10934 C CA . MET A 1 3 ? -1.823 -33.720 -6.440 1.00 3.56 3 MET A CA 9
ATOM 10935 C C . MET A 1 3 ? -1.220 -32.346 -6.115 1.00 3.47 3 MET A C 9
ATOM 10936 O O . MET A 1 3 ? -0.522 -31.759 -6.922 1.00 3.60 3 MET A O 9
ATOM 10950 N N . SER A 1 4 ? -1.501 -31.827 -4.943 1.00 3.35 4 SER A N 9
ATOM 10951 C CA . SER A 1 4 ? -0.967 -30.480 -4.547 1.00 3.29 4 SER A CA 9
ATOM 10952 C C . SER A 1 4 ? -1.292 -29.433 -5.622 1.00 3.05 4 SER A C 9
ATOM 10953 O O . SER A 1 4 ? -0.483 -28.580 -5.939 1.00 3.16 4 SER A O 9
ATOM 10961 N N . ILE A 1 5 ? -2.475 -29.488 -6.173 1.00 2.88 5 ILE A N 9
ATOM 10962 C CA . ILE A 1 5 ? -2.867 -28.502 -7.216 1.00 2.85 5 ILE A CA 9
ATOM 10963 C C . ILE A 1 5 ? -3.687 -27.367 -6.568 1.00 2.70 5 ILE A C 9
ATOM 10964 O O . ILE A 1 5 ? -3.169 -26.638 -5.743 1.00 2.58 5 ILE A O 9
ATOM 10980 N N . MET A 1 6 ? -4.952 -27.214 -6.923 1.00 2.86 6 MET A N 9
ATOM 10981 C CA . MET A 1 6 ? -5.802 -26.130 -6.326 1.00 2.93 6 MET A CA 9
ATOM 10982 C C . MET A 1 6 ? -5.371 -24.752 -6.855 1.00 2.86 6 MET A C 9
ATOM 10983 O O . MET A 1 6 ? -4.315 -24.601 -7.443 1.00 2.77 6 MET A O 9
ATOM 10997 N N . ASP A 1 7 ? -6.203 -23.752 -6.665 1.00 3.06 7 ASP A N 9
ATOM 10998 C CA . ASP A 1 7 ? -5.894 -22.370 -7.156 1.00 3.08 7 ASP A CA 9
ATOM 10999 C C . ASP A 1 7 ? -5.313 -22.396 -8.587 1.00 3.29 7 ASP A C 9
ATOM 11000 O O . ASP A 1 7 ? -4.488 -21.579 -8.953 1.00 3.30 7 ASP A O 9
ATOM 11009 N N . HIS A 1 8 ? -5.764 -23.332 -9.398 1.00 3.58 8 HIS A N 9
ATOM 11010 C CA . HIS A 1 8 ? -5.278 -23.443 -10.815 1.00 3.98 8 HIS A CA 9
ATOM 11011 C C . HIS A 1 8 ? -3.743 -23.382 -10.892 1.00 3.83 8 HIS A C 9
ATOM 11012 O O . HIS A 1 8 ? -3.170 -22.698 -11.724 1.00 4.21 8 HIS A O 9
ATOM 11026 N N . SER A 1 9 ? -3.083 -24.101 -10.025 1.00 3.42 9 SER A N 9
ATOM 11027 C CA . SER A 1 9 ? -1.591 -24.118 -10.010 1.00 3.47 9 SER A CA 9
ATOM 11028 C C . SER A 1 9 ? -1.115 -25.057 -8.893 1.00 3.20 9 SER A C 9
ATOM 11029 O O . SER A 1 9 ? -1.928 -25.655 -8.218 1.00 2.95 9 SER A O 9
ATOM 11037 N N . PRO A 1 10 ? 0.179 -25.158 -8.709 1.00 3.41 10 PRO A N 9
ATOM 11038 C CA . PRO A 1 10 ? 0.698 -26.030 -7.630 1.00 3.39 10 PRO A CA 9
ATOM 11039 C C . PRO A 1 10 ? 0.489 -25.345 -6.276 1.00 3.10 10 PRO A C 9
ATOM 11040 O O . PRO A 1 10 ? 0.574 -24.133 -6.170 1.00 2.99 10 PRO A O 9
ATOM 11051 N N . THR A 1 11 ? 0.229 -26.106 -5.246 1.00 3.09 11 THR A N 9
ATOM 11052 C CA . THR A 1 11 ? 0.025 -25.511 -3.887 1.00 3.06 11 THR A CA 9
ATOM 11053 C C . THR A 1 11 ? 1.167 -24.546 -3.577 1.00 3.34 11 THR A C 9
ATOM 11054 O O . THR A 1 11 ? 0.958 -23.430 -3.142 1.00 3.20 11 THR A O 9
ATOM 11065 N N . THR A 1 12 ? 2.376 -24.971 -3.822 1.00 3.79 12 THR A N 9
ATOM 11066 C CA . THR A 1 12 ? 3.552 -24.084 -3.569 1.00 4.17 12 THR A CA 9
ATOM 11067 C C . THR A 1 12 ? 3.508 -22.867 -4.497 1.00 3.98 12 THR A C 9
ATOM 11068 O O . THR A 1 12 ? 3.878 -21.774 -4.117 1.00 4.07 12 THR A O 9
ATOM 11079 N N . GLY A 1 13 ? 3.040 -23.044 -5.704 1.00 3.79 13 GLY A N 9
ATOM 11080 C CA . GLY A 1 13 ? 2.956 -21.902 -6.664 1.00 3.74 13 GLY A CA 9
ATOM 11081 C C . GLY A 1 13 ? 1.910 -20.900 -6.186 1.00 3.22 13 GLY A C 9
ATOM 11082 O O . GLY A 1 13 ? 2.200 -19.739 -5.998 1.00 3.21 13 GLY A O 9
ATOM 11086 N N . VAL A 1 14 ? 0.696 -21.337 -5.981 1.00 2.83 14 VAL A N 9
ATOM 11087 C CA . VAL A 1 14 ? -0.359 -20.394 -5.510 1.00 2.40 14 VAL A CA 9
ATOM 11088 C C . VAL A 1 14 ? -0.005 -19.852 -4.114 1.00 2.43 14 VAL A C 9
ATOM 11089 O O . VAL A 1 14 ? -0.296 -18.715 -3.797 1.00 2.25 14 VAL A O 9
ATOM 11102 N N . VAL A 1 15 ? 0.640 -20.640 -3.285 1.00 2.78 15 VAL A N 9
ATOM 11103 C CA . VAL A 1 15 ? 1.020 -20.137 -1.924 1.00 3.07 15 VAL A CA 9
ATOM 11104 C C . VAL A 1 15 ? 2.148 -19.108 -2.040 1.00 3.30 15 VAL A C 9
ATOM 11105 O O . VAL A 1 15 ? 2.077 -18.034 -1.470 1.00 3.28 15 VAL A O 9
ATOM 11118 N N . THR A 1 16 ? 3.178 -19.418 -2.779 1.00 3.60 16 THR A N 9
ATOM 11119 C CA . THR A 1 16 ? 4.305 -18.449 -2.936 1.00 3.95 16 THR A CA 9
ATOM 11120 C C . THR A 1 16 ? 3.794 -17.153 -3.557 1.00 3.58 16 THR A C 9
ATOM 11121 O O . THR A 1 16 ? 4.049 -16.076 -3.049 1.00 3.62 16 THR A O 9
ATOM 11132 N N . VAL A 1 17 ? 3.056 -17.237 -4.632 1.00 3.27 17 VAL A N 9
ATOM 11133 C CA . VAL A 1 17 ? 2.520 -15.989 -5.252 1.00 3.00 17 VAL A CA 9
ATOM 11134 C C . VAL A 1 17 ? 1.552 -15.294 -4.276 1.00 2.53 17 VAL A C 9
ATOM 11135 O O . VAL A 1 17 ? 1.540 -14.082 -4.185 1.00 2.44 17 VAL A O 9
ATOM 11148 N N . ILE A 1 18 ? 0.764 -16.036 -3.521 1.00 2.32 18 ILE A N 9
ATOM 11149 C CA . ILE A 1 18 ? -0.157 -15.373 -2.538 1.00 2.10 18 ILE A CA 9
ATOM 11150 C C . ILE A 1 18 ? 0.677 -14.728 -1.431 1.00 2.46 18 ILE A C 9
ATOM 11151 O O . ILE A 1 18 ? 0.389 -13.638 -0.993 1.00 2.39 18 ILE A O 9
ATOM 11167 N N . VAL A 1 19 ? 1.731 -15.372 -1.008 1.00 2.94 19 VAL A N 9
ATOM 11168 C CA . VAL A 1 19 ? 2.605 -14.758 0.039 1.00 3.41 19 VAL A CA 9
ATOM 11169 C C . VAL A 1 19 ? 3.264 -13.507 -0.554 1.00 3.36 19 VAL A C 9
ATOM 11170 O O . VAL A 1 19 ? 3.314 -12.466 0.076 1.00 3.40 19 VAL A O 9
ATOM 11183 N N . ILE A 1 20 ? 3.734 -13.592 -1.778 1.00 3.35 20 ILE A N 9
ATOM 11184 C CA . ILE A 1 20 ? 4.351 -12.393 -2.426 1.00 3.42 20 ILE A CA 9
ATOM 11185 C C . ILE A 1 20 ? 3.281 -11.315 -2.582 1.00 2.88 20 ILE A C 9
ATOM 11186 O O . ILE A 1 20 ? 3.481 -10.170 -2.227 1.00 2.89 20 ILE A O 9
ATOM 11202 N N . LEU A 1 21 ? 2.133 -11.693 -3.080 1.00 2.44 21 LEU A N 9
ATOM 11203 C CA . LEU A 1 21 ? 1.015 -10.710 -3.231 1.00 1.97 21 LEU A CA 9
ATOM 11204 C C . LEU A 1 21 ? 0.667 -10.134 -1.852 1.00 1.93 21 LEU A C 9
ATOM 11205 O O . LEU A 1 21 ? 0.584 -8.931 -1.679 1.00 1.85 21 LEU A O 9
ATOM 11221 N N . ILE A 1 22 ? 0.493 -10.986 -0.863 1.00 2.17 22 ILE A N 9
ATOM 11222 C CA . ILE A 1 22 ? 0.184 -10.482 0.518 1.00 2.49 22 ILE A CA 9
ATOM 11223 C C . ILE A 1 22 ? 1.283 -9.511 0.963 1.00 2.76 22 ILE A C 9
ATOM 11224 O O . ILE A 1 22 ? 1.010 -8.460 1.514 1.00 2.81 22 ILE A O 9
ATOM 11240 N N . ALA A 1 23 ? 2.521 -9.847 0.709 1.00 3.03 23 ALA A N 9
ATOM 11241 C CA . ALA A 1 23 ? 3.638 -8.937 1.102 1.00 3.41 23 ALA A CA 9
ATOM 11242 C C . ALA A 1 23 ? 3.577 -7.643 0.280 1.00 3.06 23 ALA A C 9
ATOM 11243 O O . ALA A 1 23 ? 3.695 -6.560 0.818 1.00 3.14 23 ALA A O 9
ATOM 11250 N N . ILE A 1 24 ? 3.376 -7.742 -1.013 1.00 2.76 24 ILE A N 9
ATOM 11251 C CA . ILE A 1 24 ? 3.286 -6.507 -1.856 1.00 2.53 24 ILE A CA 9
ATOM 11252 C C . ILE A 1 24 ? 2.109 -5.649 -1.373 1.00 2.11 24 ILE A C 9
ATOM 11253 O O . ILE A 1 24 ? 2.234 -4.451 -1.196 1.00 2.10 24 ILE A O 9
ATOM 11269 N N . ALA A 1 25 ? 0.972 -6.260 -1.137 1.00 1.89 25 ALA A N 9
ATOM 11270 C CA . ALA A 1 25 ? -0.203 -5.486 -0.642 1.00 1.77 25 ALA A CA 9
ATOM 11271 C C . ALA A 1 25 ? 0.110 -4.909 0.738 1.00 2.21 25 ALA A C 9
ATOM 11272 O O . ALA A 1 25 ? -0.172 -3.761 1.021 1.00 2.23 25 ALA A O 9
ATOM 11279 N N . ALA A 1 26 ? 0.717 -5.691 1.592 1.00 2.64 26 ALA A N 9
ATOM 11280 C CA . ALA A 1 26 ? 1.076 -5.180 2.947 1.00 3.18 26 ALA A CA 9
ATOM 11281 C C . ALA A 1 26 ? 2.095 -4.044 2.803 1.00 3.19 26 ALA A C 9
ATOM 11282 O O . ALA A 1 26 ? 1.981 -3.016 3.442 1.00 3.35 26 ALA A O 9
ATOM 11289 N N . LEU A 1 27 ? 3.066 -4.207 1.935 1.00 3.10 27 LEU A N 9
ATOM 11290 C CA . LEU A 1 27 ? 4.065 -3.123 1.714 1.00 3.22 27 LEU A CA 9
ATOM 11291 C C . LEU A 1 27 ? 3.335 -1.897 1.159 1.00 2.77 27 LEU A C 9
ATOM 11292 O O . LEU A 1 27 ? 3.526 -0.787 1.621 1.00 2.89 27 LEU A O 9
ATOM 11308 N N . GLY A 1 28 ? 2.476 -2.098 0.185 1.00 2.30 28 GLY A N 9
ATOM 11309 C CA . GLY A 1 28 ? 1.707 -0.955 -0.384 1.00 1.96 28 GLY A CA 9
ATOM 11310 C C . GLY A 1 28 ? 0.900 -0.310 0.739 1.00 2.10 28 GLY A C 9
ATOM 11311 O O . GLY A 1 28 ? 0.914 0.891 0.911 1.00 2.12 28 GLY A O 9
ATOM 11315 N N . ALA A 1 29 ? 0.214 -1.106 1.522 1.00 2.35 29 ALA A N 9
ATOM 11316 C CA . ALA A 1 29 ? -0.581 -0.544 2.654 1.00 2.77 29 ALA A CA 9
ATOM 11317 C C . ALA A 1 29 ? 0.341 0.185 3.638 1.00 3.11 29 ALA A C 9
ATOM 11318 O O . ALA A 1 29 ? 0.052 1.286 4.072 1.00 3.25 29 ALA A O 9
ATOM 11325 N N . LEU A 1 30 ? 1.454 -0.411 3.977 1.00 3.33 30 LEU A N 9
ATOM 11326 C CA . LEU A 1 30 ? 2.404 0.256 4.920 1.00 3.77 30 LEU A CA 9
ATOM 11327 C C . LEU A 1 30 ? 2.935 1.554 4.289 1.00 3.50 30 LEU A C 9
ATOM 11328 O O . LEU A 1 30 ? 3.095 2.553 4.961 1.00 3.71 30 LEU A O 9
ATOM 11344 N N . ILE A 1 31 ? 3.174 1.560 2.998 1.00 3.06 31 ILE A N 9
ATOM 11345 C CA . ILE A 1 31 ? 3.661 2.811 2.332 1.00 2.87 31 ILE A CA 9
ATOM 11346 C C . ILE A 1 31 ? 2.519 3.831 2.280 1.00 2.62 31 ILE A C 9
ATOM 11347 O O . ILE A 1 31 ? 2.684 4.986 2.628 1.00 2.73 31 ILE A O 9
ATOM 11363 N N . LEU A 1 32 ? 1.357 3.396 1.861 1.00 2.41 32 LEU A N 9
ATOM 11364 C CA . LEU A 1 32 ? 0.177 4.309 1.792 1.00 2.42 32 LEU A CA 9
ATOM 11365 C C . LEU A 1 32 ? -0.099 4.902 3.183 1.00 2.90 32 LEU A C 9
ATOM 11366 O O . LEU A 1 32 ? -0.235 6.105 3.343 1.00 3.00 32 LEU A O 9
ATOM 11382 N N . GLY A 1 33 ? -0.165 4.062 4.194 1.00 3.27 33 GLY A N 9
ATOM 11383 C CA . GLY A 1 33 ? -0.420 4.560 5.584 1.00 3.84 33 GLY A CA 9
ATOM 11384 C C . GLY A 1 33 ? 0.775 5.383 6.079 1.00 3.93 33 GLY A C 9
ATOM 11385 O O . GLY A 1 33 ? 0.605 6.450 6.635 1.00 4.16 33 GLY A O 9
ATOM 11389 N N . CYS A 1 34 ? 1.980 4.897 5.880 1.00 3.85 34 CYS A N 9
ATOM 11390 C CA . CYS A 1 34 ? 3.187 5.659 6.339 1.00 4.05 34 CYS A CA 9
ATOM 11391 C C . CYS A 1 34 ? 3.181 7.075 5.745 1.00 3.72 34 CYS A C 9
ATOM 11392 O O . CYS A 1 34 ? 3.505 8.035 6.418 1.00 3.95 34 CYS A O 9
ATOM 11400 N N . TRP A 1 35 ? 2.804 7.217 4.496 1.00 3.22 35 TRP A N 9
ATOM 11401 C CA . TRP A 1 35 ? 2.769 8.581 3.888 1.00 2.95 35 TRP A CA 9
ATOM 11402 C C . TRP A 1 35 ? 1.587 9.377 4.464 1.00 3.17 35 TRP A C 9
ATOM 11403 O O . TRP A 1 35 ? 1.764 10.452 5.002 1.00 3.32 35 TRP A O 9
ATOM 11424 N N . CYS A 1 36 ? 0.386 8.841 4.358 1.00 3.26 36 CYS A N 9
ATOM 11425 C CA . CYS A 1 36 ? -0.840 9.538 4.897 1.00 3.65 36 CYS A CA 9
ATOM 11426 C C . CYS A 1 36 ? -2.111 8.828 4.384 1.00 3.81 36 CYS A C 9
ATOM 11427 O O . CYS A 1 36 ? -3.073 8.650 5.106 1.00 4.25 36 CYS A O 9
ATOM 11435 N N . TYR A 1 37 ? -2.097 8.413 3.139 1.00 3.55 37 TYR A N 9
ATOM 11436 C CA . TYR A 1 37 ? -3.265 7.693 2.536 1.00 3.78 37 TYR A CA 9
ATOM 11437 C C . TYR A 1 37 ? -2.789 6.940 1.278 1.00 3.34 37 TYR A C 9
ATOM 11438 O O . TYR A 1 37 ? -2.832 5.729 1.221 1.00 3.34 37 TYR A O 9
ATOM 11456 N N . LEU A 1 38 ? -2.296 7.651 0.291 1.00 3.05 38 LEU A N 9
ATOM 11457 C CA . LEU A 1 38 ? -1.770 6.982 -0.942 1.00 2.75 38 LEU A CA 9
ATOM 11458 C C . LEU A 1 38 ? -0.265 7.264 -1.046 1.00 2.33 38 LEU A C 9
ATOM 11459 O O . LEU A 1 38 ? 0.561 6.382 -0.926 1.00 2.07 38 LEU A O 9
ATOM 11475 N N . ARG A 1 39 ? 0.077 8.507 -1.239 1.00 2.36 39 ARG A N 9
ATOM 11476 C CA . ARG A 1 39 ? 1.511 8.918 -1.326 1.00 2.11 39 ARG A CA 9
ATOM 11477 C C . ARG A 1 39 ? 1.623 10.401 -0.928 1.00 2.08 39 ARG A C 9
ATOM 11478 O O . ARG A 1 39 ? 2.352 10.760 -0.017 1.00 2.06 39 ARG A O 9
ATOM 11499 N N . LEU A 1 40 ? 0.884 11.256 -1.601 1.00 2.20 40 LEU A N 9
ATOM 11500 C CA . LEU A 1 40 ? 0.901 12.725 -1.290 1.00 2.23 40 LEU A CA 9
ATOM 11501 C C . LEU A 1 40 ? 2.341 13.259 -1.191 1.00 2.09 40 LEU A C 9
ATOM 11502 O O . LEU A 1 40 ? 3.232 12.781 -1.873 1.00 2.13 40 LEU A O 9
ATOM 11518 N N . GLN A 1 41 ? 2.570 14.263 -0.368 1.00 2.05 41 GLN A N 9
ATOM 11519 C CA . GLN A 1 41 ? 3.944 14.851 -0.235 1.00 2.05 41 GLN A CA 9
ATOM 11520 C C . GLN A 1 41 ? 4.517 15.193 -1.620 1.00 2.21 41 GLN A C 9
ATOM 11521 O O . GLN A 1 41 ? 5.715 15.228 -1.818 1.00 2.41 41 GLN A O 9
ATOM 11535 N N . ARG A 1 42 ? 3.656 15.453 -2.572 1.00 2.31 42 ARG A N 9
ATOM 11536 C CA . ARG A 1 42 ? 4.117 15.804 -3.949 1.00 2.64 42 ARG A CA 9
ATOM 11537 C C . ARG A 1 42 ? 4.686 17.224 -3.943 1.00 2.91 42 ARG A C 9
ATOM 11538 O O . ARG A 1 42 ? 5.788 17.472 -4.400 1.00 3.21 42 ARG A O 9
ATOM 11559 N N . ILE A 1 43 ? 3.935 18.144 -3.416 1.00 2.91 43 ILE A N 9
ATOM 11560 C CA . ILE A 1 43 ? 4.380 19.545 -3.326 1.00 3.22 43 ILE A CA 9
ATOM 11561 C C . ILE A 1 43 ? 5.197 19.738 -2.032 1.00 3.08 43 ILE A C 9
ATOM 11562 O O . ILE A 1 43 ? 5.961 20.673 -1.905 1.00 3.36 43 ILE A O 9
ATOM 11578 N N . SER A 1 44 ? 5.026 18.843 -1.076 1.00 2.79 44 SER A N 9
ATOM 11579 C CA . SER A 1 44 ? 5.767 18.941 0.226 1.00 2.86 44 SER A CA 9
ATOM 11580 C C . SER A 1 44 ? 5.679 20.365 0.775 1.00 2.87 44 SER A C 9
ATOM 11581 O O . SER A 1 44 ? 6.673 21.044 0.958 1.00 3.02 44 SER A O 9
ATOM 11589 N N . GLN A 1 45 ? 4.481 20.808 1.042 1.00 2.77 45 GLN A N 9
ATOM 11590 C CA . GLN A 1 45 ? 4.264 22.178 1.585 1.00 2.86 45 GLN A CA 9
ATOM 11591 C C . GLN A 1 45 ? 4.979 23.238 0.721 1.00 2.80 45 GLN A C 9
ATOM 11592 O O . GLN A 1 45 ? 4.536 23.525 -0.375 1.00 3.11 45 GLN A O 9
ATOM 11606 N N . SER A 1 46 ? 6.055 23.838 1.196 1.00 2.52 46 SER A N 9
ATOM 11607 C CA . SER A 1 46 ? 6.754 24.901 0.391 1.00 2.53 46 SER A CA 9
ATOM 11608 C C . SER A 1 46 ? 5.735 25.962 -0.058 1.00 2.55 46 SER A C 9
ATOM 11609 O O . SER A 1 46 ? 5.864 26.557 -1.111 1.00 2.83 46 SER A O 9
ATOM 11617 N N . GLU A 1 47 ? 4.711 26.180 0.737 1.00 2.44 47 GLU A N 9
ATOM 11618 C CA . GLU A 1 47 ? 3.648 27.176 0.383 1.00 2.67 47 GLU A CA 9
ATOM 11619 C C . GLU A 1 47 ? 4.235 28.579 0.160 1.00 2.32 47 GLU A C 9
ATOM 11620 O O . GLU A 1 47 ? 5.239 28.948 0.746 1.00 2.10 47 GLU A O 9
ATOM 11632 N N . ASP A 1 48 ? 3.601 29.355 -0.696 1.00 2.31 48 ASP A N 9
ATOM 11633 C CA . ASP A 1 48 ? 4.075 30.747 -1.010 1.00 2.07 48 ASP A CA 9
ATOM 11634 C C . ASP A 1 48 ? 5.426 30.713 -1.742 1.00 1.72 48 ASP A C 9
ATOM 11635 O O . ASP A 1 48 ? 5.523 31.133 -2.885 1.00 1.64 48 ASP A O 9
ATOM 11644 N N . GLU A 1 49 ? 6.458 30.226 -1.089 1.00 1.61 49 GLU A N 9
ATOM 11645 C CA . GLU A 1 49 ? 7.823 30.160 -1.709 1.00 1.48 49 GLU A CA 9
ATOM 11646 C C . GLU A 1 49 ? 8.353 31.577 -1.970 1.00 1.34 49 GLU A C 9
ATOM 11647 O O . GLU A 1 49 ? 9.317 32.005 -1.365 1.00 1.41 49 GLU A O 9
ATOM 11659 N N . GLU A 1 50 ? 7.719 32.311 -2.845 1.00 1.31 50 GLU A N 9
ATOM 11660 C CA . GLU A 1 50 ? 8.167 33.703 -3.128 1.00 1.36 50 GLU A CA 9
ATOM 11661 C C . GLU A 1 50 ? 6.967 34.577 -3.520 1.00 1.55 50 GLU A C 9
ATOM 11662 O O . GLU A 1 50 ? 6.805 34.964 -4.662 1.00 1.65 50 GLU A O 9
ATOM 11674 N N . SER A 1 51 ? 6.129 34.894 -2.569 1.00 1.69 51 SER A N 9
ATOM 11675 C CA . SER A 1 51 ? 4.935 35.753 -2.860 1.00 1.99 51 SER A CA 9
ATOM 11676 C C . SER A 1 51 ? 4.868 36.904 -1.852 1.00 2.38 51 SER A C 9
ATOM 11677 O O . SER A 1 51 ? 5.142 38.039 -2.183 1.00 2.62 51 SER A O 9
ATOM 11685 N N . ILE A 1 52 ? 4.534 36.617 -0.624 1.00 2.54 52 ILE A N 9
ATOM 11686 C CA . ILE A 1 52 ? 4.470 37.695 0.416 1.00 2.96 52 ILE A CA 9
ATOM 11687 C C . ILE A 1 52 ? 5.860 38.317 0.610 1.00 3.05 52 ILE A C 9
ATOM 11688 O O . ILE A 1 52 ? 5.999 39.508 0.806 1.00 3.39 52 ILE A O 9
ATOM 11704 N N . VAL A 1 53 ? 6.886 37.507 0.551 1.00 2.79 53 VAL A N 9
ATOM 11705 C CA . VAL A 1 53 ? 8.283 38.033 0.718 1.00 2.95 53 VAL A CA 9
ATOM 11706 C C . VAL A 1 53 ? 8.732 38.792 -0.547 1.00 3.03 53 VAL A C 9
ATOM 11707 O O . VAL A 1 53 ? 9.494 39.739 -0.472 1.00 3.35 53 VAL A O 9
ATOM 11720 N N . GLY A 1 54 ? 8.254 38.399 -1.703 1.00 2.80 54 GLY A N 9
ATOM 11721 C CA . GLY A 1 54 ? 8.639 39.107 -2.966 1.00 2.97 54 GLY A CA 9
ATOM 11722 C C . GLY A 1 54 ? 7.575 40.155 -3.294 1.00 3.18 54 GLY A C 9
ATOM 11723 O O . GLY A 1 54 ? 6.886 40.058 -4.291 1.00 3.07 54 GLY A O 9
ATOM 11727 N N . ASP A 1 55 ? 7.429 41.145 -2.447 1.00 3.51 55 ASP A N 9
ATOM 11728 C CA . ASP A 1 55 ? 6.398 42.213 -2.670 1.00 3.76 55 ASP A CA 9
ATOM 11729 C C . ASP A 1 55 ? 6.467 42.789 -4.095 1.00 3.84 55 ASP A C 9
ATOM 11730 O O . ASP A 1 55 ? 7.529 43.072 -4.620 1.00 4.04 55 ASP A O 9
ATOM 11739 N N . GLY A 1 56 ? 5.327 42.958 -4.715 1.00 3.78 56 GLY A N 9
ATOM 11740 C CA . GLY A 1 56 ? 5.279 43.508 -6.106 1.00 3.89 56 GLY A CA 9
ATOM 11741 C C . GLY A 1 56 ? 4.180 42.788 -6.898 1.00 3.59 56 GLY A C 9
ATOM 11742 O O . GLY A 1 56 ? 4.442 42.171 -7.911 1.00 3.44 56 GLY A O 9
ATOM 11746 N N . GLU A 1 57 ? 2.951 42.851 -6.425 1.00 3.58 57 GLU A N 9
ATOM 11747 C CA . GLU A 1 57 ? 1.810 42.158 -7.125 1.00 3.34 57 GLU A CA 9
ATOM 11748 C C . GLU A 1 57 ? 2.086 40.645 -7.236 1.00 2.93 57 GLU A C 9
ATOM 11749 O O . GLU A 1 57 ? 1.659 39.980 -8.163 1.00 2.77 57 GLU A O 9
ATOM 11761 N N . THR A 1 58 ? 2.806 40.103 -6.289 1.00 2.80 58 THR A N 9
ATOM 11762 C CA . THR A 1 58 ? 3.143 38.647 -6.302 1.00 2.42 58 THR A CA 9
ATOM 11763 C C . THR A 1 58 ? 1.958 37.813 -5.800 1.00 2.28 58 THR A C 9
ATOM 11764 O O . THR A 1 58 ? 2.042 37.123 -4.796 1.00 2.23 58 THR A O 9
ATOM 11775 N N . LYS A 1 59 ? 0.851 37.870 -6.496 1.00 2.46 59 LYS A N 9
ATOM 11776 C CA . LYS A 1 59 ? -0.352 37.090 -6.072 1.00 2.50 59 LYS A CA 9
ATOM 11777 C C . LYS A 1 59 ? -0.070 35.579 -6.128 1.00 2.24 59 LYS A C 9
ATOM 11778 O O . LYS A 1 59 ? 0.705 35.113 -6.942 1.00 2.07 59 LYS A O 9
ATOM 11797 N N . GLU A 1 60 ? -0.712 34.821 -5.264 1.00 2.33 60 GLU A N 9
ATOM 11798 C CA . GLU A 1 60 ? -0.520 33.332 -5.231 1.00 2.24 60 GLU A CA 9
ATOM 11799 C C . GLU A 1 60 ? 0.935 32.963 -4.900 1.00 2.01 60 GLU A C 9
ATOM 11800 O O . GLU A 1 60 ? 1.806 33.814 -4.862 1.00 1.95 60 GLU A O 9
ATOM 11812 N N . PRO A 1 61 ? 1.154 31.688 -4.675 1.00 1.97 61 PRO A N 9
ATOM 11813 C CA . PRO A 1 61 ? 2.517 31.205 -4.358 1.00 1.82 61 PRO A CA 9
ATOM 11814 C C . PRO A 1 61 ? 3.374 31.210 -5.625 1.00 1.67 61 PRO A C 9
ATOM 11815 O O . PRO A 1 61 ? 2.893 30.954 -6.717 1.00 1.83 61 PRO A O 9
ATOM 11826 N N . PHE A 1 62 ? 4.640 31.478 -5.488 1.00 1.45 62 PHE A N 9
ATOM 11827 C CA . PHE A 1 62 ? 5.529 31.478 -6.683 1.00 1.40 62 PHE A CA 9
ATOM 11828 C C . PHE A 1 62 ? 5.668 30.053 -7.242 1.00 1.54 62 PHE A C 9
ATOM 11829 O O . PHE A 1 62 ? 6.067 29.864 -8.369 1.00 1.53 62 PHE A O 9
ATOM 11846 N N . LEU A 1 63 ? 5.338 29.057 -6.449 1.00 1.74 63 LEU A N 9
ATOM 11847 C CA . LEU A 1 63 ? 5.441 27.625 -6.897 1.00 1.99 63 LEU A CA 9
ATOM 11848 C C . LEU A 1 63 ? 4.882 27.416 -8.307 1.00 1.96 63 LEU A C 9
ATOM 11849 O O . LEU A 1 63 ? 5.424 26.654 -9.083 1.00 1.94 63 LEU A O 9
ATOM 11865 N N . LEU A 1 64 ? 3.809 28.074 -8.643 1.00 2.02 64 LEU A N 9
ATOM 11866 C CA . LEU A 1 64 ? 3.227 27.901 -10.011 1.00 2.08 64 LEU A CA 9
ATOM 11867 C C . LEU A 1 64 ? 4.288 28.233 -11.073 1.00 1.73 64 LEU A C 9
ATOM 11868 O O . LEU A 1 64 ? 4.526 27.460 -11.988 1.00 1.74 64 LEU A O 9
ATOM 11884 N N . VAL A 1 65 ? 4.950 29.359 -10.938 1.00 1.47 65 VAL A N 9
ATOM 11885 C CA . VAL A 1 65 ? 6.018 29.730 -11.926 1.00 1.19 65 VAL A CA 9
ATOM 11886 C C . VAL A 1 65 ? 7.315 29.007 -11.569 1.00 1.08 65 VAL A C 9
ATOM 11887 O O . VAL A 1 65 ? 8.024 28.525 -12.430 1.00 1.00 65 VAL A O 9
ATOM 11900 N N . GLN A 1 66 ? 7.617 28.915 -10.300 1.00 1.19 66 GLN A N 9
ATOM 11901 C CA . GLN A 1 66 ? 8.852 28.204 -9.861 1.00 1.29 66 GLN A CA 9
ATOM 11902 C C . GLN A 1 66 ? 8.835 26.791 -10.429 1.00 1.45 66 GLN A C 9
ATOM 11903 O O . GLN A 1 66 ? 9.760 26.366 -11.075 1.00 1.45 66 GLN A O 9
ATOM 11917 N N . TYR A 1 67 ? 7.771 26.079 -10.222 1.00 1.68 67 TYR A N 9
ATOM 11918 C CA . TYR A 1 67 ? 7.675 24.700 -10.777 1.00 1.87 67 TYR A CA 9
ATOM 11919 C C . TYR A 1 67 ? 7.583 24.759 -12.302 1.00 1.70 67 TYR A C 9
ATOM 11920 O O . TYR A 1 67 ? 8.292 24.057 -12.997 1.00 1.73 67 TYR A O 9
ATOM 11938 N N . SER A 1 68 ? 6.728 25.601 -12.827 1.00 1.58 68 SER A N 9
ATOM 11939 C CA . SER A 1 68 ? 6.611 25.711 -14.320 1.00 1.47 68 SER A CA 9
ATOM 11940 C C . SER A 1 68 ? 7.982 26.017 -14.937 1.00 1.26 68 SER A C 9
ATOM 11941 O O . SER A 1 68 ? 8.284 25.568 -16.018 1.00 1.27 68 SER A O 9
ATOM 11949 N N . ALA A 1 69 ? 8.813 26.777 -14.259 1.00 1.15 69 ALA A N 9
ATOM 11950 C CA . ALA A 1 69 ? 10.165 27.096 -14.818 1.00 1.10 69 ALA A CA 9
ATOM 11951 C C . ALA A 1 69 ? 11.190 26.024 -14.415 1.00 1.30 69 ALA A C 9
ATOM 11952 O O . ALA A 1 69 ? 11.955 25.550 -15.230 1.00 1.40 69 ALA A O 9
ATOM 11959 N N . LYS A 1 70 ? 11.207 25.646 -13.165 1.00 1.43 70 LYS A N 9
ATOM 11960 C CA . LYS A 1 70 ? 12.186 24.607 -12.691 1.00 1.70 70 LYS A CA 9
ATOM 11961 C C . LYS A 1 70 ? 11.911 23.259 -13.358 1.00 1.85 70 LYS A C 9
ATOM 11962 O O . LYS A 1 70 ? 12.823 22.557 -13.734 1.00 2.03 70 LYS A O 9
ATOM 11981 N N . GLY A 1 71 ? 10.664 22.903 -13.508 1.00 1.84 71 GLY A N 9
ATOM 11982 C CA . GLY A 1 71 ? 10.308 21.594 -14.160 1.00 2.01 71 GLY A CA 9
ATOM 11983 C C . GLY A 1 71 ? 11.116 21.414 -15.451 1.00 1.95 71 GLY A C 9
ATOM 11984 O O . GLY A 1 71 ? 11.941 20.523 -15.539 1.00 2.17 71 GLY A O 9
ATOM 11988 N N . PRO A 1 72 ? 10.867 22.275 -16.412 1.00 1.69 72 PRO A N 9
ATOM 11989 C CA . PRO A 1 72 ? 11.604 22.211 -17.702 1.00 1.66 72 PRO A CA 9
ATOM 11990 C C . PRO A 1 72 ? 13.086 22.547 -17.488 1.00 1.79 72 PRO A C 9
ATOM 11991 O O . PRO A 1 72 ? 13.949 21.936 -18.088 1.00 1.98 72 PRO A O 9
ATOM 12002 N N . CYS A 1 73 ? 13.399 23.487 -16.624 1.00 1.76 73 CYS A N 9
ATOM 12003 C CA . CYS A 1 73 ? 14.842 23.809 -16.377 1.00 1.97 73 CYS A CA 9
ATOM 12004 C C . CYS A 1 73 ? 15.544 22.579 -15.792 1.00 2.27 73 CYS A C 9
ATOM 12005 O O . CYS A 1 73 ? 16.635 22.222 -16.195 1.00 2.49 73 CYS A O 9
ATOM 12013 N N . VAL A 1 74 ? 14.903 21.913 -14.869 1.00 2.32 74 VAL A N 9
ATOM 12014 C CA . VAL A 1 74 ? 15.497 20.681 -14.268 1.00 2.65 74 VAL A CA 9
ATOM 12015 C C . VAL A 1 74 ? 15.505 19.571 -15.314 1.00 2.76 74 VAL A C 9
ATOM 12016 O O . VAL A 1 74 ? 16.492 18.889 -15.492 1.00 2.99 74 VAL A O 9
ATOM 12029 N N . GLU A 1 75 ? 14.423 19.406 -16.026 1.00 2.61 75 GLU A N 9
ATOM 12030 C CA . GLU A 1 75 ? 14.378 18.357 -17.094 1.00 2.72 75 GLU A CA 9
ATOM 12031 C C . GLU A 1 75 ? 15.484 18.643 -18.118 1.00 2.76 75 GLU A C 9
ATOM 12032 O O . GLU A 1 75 ? 16.192 17.756 -18.554 1.00 2.98 75 GLU A O 9
ATOM 12044 N N . ARG A 1 76 ? 15.651 19.887 -18.471 1.00 2.57 76 ARG A N 9
ATOM 12045 C CA . ARG A 1 76 ? 16.722 20.263 -19.442 1.00 2.66 76 ARG A CA 9
ATOM 12046 C C . ARG A 1 76 ? 18.093 19.953 -18.839 1.00 2.98 76 ARG A C 9
ATOM 12047 O O . ARG A 1 76 ? 18.897 19.260 -19.434 1.00 3.21 76 ARG A O 9
ATOM 12068 N N . LYS A 1 77 ? 18.355 20.448 -17.655 1.00 3.01 77 LYS A N 9
ATOM 12069 C CA . LYS A 1 77 ? 19.668 20.172 -16.992 1.00 3.34 77 LYS A CA 9
ATOM 12070 C C . LYS A 1 77 ? 19.860 18.659 -16.820 1.00 3.59 77 LYS A C 9
ATOM 12071 O O . LYS A 1 77 ? 20.890 18.112 -17.157 1.00 3.88 77 LYS A O 9
ATOM 12090 N N . ALA A 1 78 ? 18.863 17.992 -16.310 1.00 3.53 78 ALA A N 9
ATOM 12091 C CA . ALA A 1 78 ? 18.947 16.510 -16.109 1.00 3.82 78 ALA A CA 9
ATOM 12092 C C . ALA A 1 78 ? 19.168 15.793 -17.442 1.00 3.90 78 ALA A C 9
ATOM 12093 O O . ALA A 1 78 ? 19.986 14.899 -17.548 1.00 4.19 78 ALA A O 9
ATOM 12100 N N . LYS A 1 79 ? 18.458 16.181 -18.462 1.00 3.65 79 LYS A N 9
ATOM 12101 C CA . LYS A 1 79 ? 18.648 15.528 -19.795 1.00 3.73 79 LYS A CA 9
ATOM 12102 C C . LYS A 1 79 ? 20.024 15.905 -20.352 1.00 3.89 79 LYS A C 9
ATOM 12103 O O . LYS A 1 79 ? 20.744 15.073 -20.866 1.00 4.13 79 LYS A O 9
ATOM 12122 N N . LEU A 1 80 ? 20.396 17.154 -20.228 1.00 3.81 80 LEU A N 9
ATOM 12123 C CA . LEU A 1 80 ? 21.732 17.601 -20.720 1.00 4.01 80 LEU A CA 9
ATOM 12124 C C . LEU A 1 80 ? 22.841 16.912 -19.914 1.00 4.37 80 LEU A C 9
ATOM 12125 O O . LEU A 1 80 ? 23.889 16.579 -20.433 1.00 4.64 80 LEU A O 9
ATOM 12141 N N . MET A 1 81 ? 22.604 16.696 -18.648 1.00 4.39 81 MET A N 9
ATOM 12142 C CA . MET A 1 81 ? 23.621 16.026 -17.778 1.00 4.76 81 MET A CA 9
ATOM 12143 C C . MET A 1 81 ? 23.519 14.491 -17.885 1.00 4.94 81 MET A C 9
ATOM 12144 O O . MET A 1 81 ? 24.466 13.788 -17.606 1.00 5.25 81 MET A O 9
ATOM 12158 N N . THR A 1 82 ? 22.377 13.975 -18.282 1.00 4.77 82 THR A N 9
ATOM 12159 C CA . THR A 1 82 ? 22.189 12.482 -18.411 1.00 4.97 82 THR A CA 9
ATOM 12160 C C . THR A 1 82 ? 23.370 11.813 -19.141 1.00 5.24 82 THR A C 9
ATOM 12161 O O . THR A 1 82 ? 23.929 10.857 -18.640 1.00 5.53 82 THR A O 9
ATOM 12172 N N . PRO A 1 83 ? 23.723 12.337 -20.306 1.00 5.16 83 PRO A N 9
ATOM 12173 C CA . PRO A 1 83 ? 24.862 11.765 -21.078 1.00 5.42 83 PRO A CA 9
ATOM 12174 C C . PRO A 1 83 ? 26.189 12.011 -20.345 1.00 5.67 83 PRO A C 9
ATOM 12175 O O . PRO A 1 83 ? 27.220 11.492 -20.727 1.00 5.89 83 PRO A O 9
ATOM 12186 N N . ASN A 1 84 ? 26.163 12.798 -19.289 1.00 5.64 84 ASN A N 9
ATOM 12187 C CA . ASN A 1 84 ? 27.406 13.091 -18.503 1.00 5.89 84 ASN A CA 9
ATOM 12188 C C . ASN A 1 84 ? 28.520 13.651 -19.405 1.00 5.99 84 ASN A C 9
ATOM 12189 O O . ASN A 1 84 ? 29.691 13.553 -19.084 1.00 6.25 84 ASN A O 9
ATOM 12200 N N . GLY A 1 85 ? 28.161 14.242 -20.516 1.00 5.80 85 GLY A N 9
ATOM 12201 C CA . GLY A 1 85 ? 29.193 14.818 -21.431 1.00 5.90 85 GLY A CA 9
ATOM 12202 C C . GLY A 1 85 ? 29.087 16.347 -21.442 1.00 5.75 85 GLY A C 9
ATOM 12203 O O . GLY A 1 85 ? 28.587 16.923 -22.392 1.00 5.54 85 GLY A O 9
ATOM 12207 N N . PRO A 1 86 ? 29.569 16.965 -20.383 1.00 5.88 86 PRO A N 9
ATOM 12208 C CA . PRO A 1 86 ? 29.528 18.453 -20.283 1.00 5.78 86 PRO A CA 9
ATOM 12209 C C . PRO A 1 86 ? 30.465 19.101 -21.315 1.00 5.91 86 PRO A C 9
ATOM 12210 O O . PRO A 1 86 ? 30.363 20.282 -21.587 1.00 5.83 86 PRO A O 9
ATOM 12221 N N . GLU A 1 87 ? 31.363 18.339 -21.900 1.00 6.11 87 GLU A N 9
ATOM 12222 C CA . GLU A 1 87 ? 32.297 18.908 -22.929 1.00 6.28 87 GLU A CA 9
ATOM 12223 C C . GLU A 1 87 ? 31.494 19.606 -24.036 1.00 6.01 87 GLU A C 9
ATOM 12224 O O . GLU A 1 87 ? 31.913 20.612 -24.582 1.00 6.10 87 GLU A O 9
ATOM 12236 N N . VAL A 1 88 ? 30.337 19.086 -24.348 1.00 5.71 88 VAL A N 9
ATOM 12237 C CA . VAL A 1 88 ? 29.473 19.716 -25.397 1.00 5.45 88 VAL A CA 9
ATOM 12238 C C . VAL A 1 88 ? 28.492 20.701 -24.733 1.00 5.08 88 VAL A C 9
ATOM 12239 O O . VAL A 1 88 ? 28.190 21.745 -25.278 1.00 4.96 88 VAL A O 9
ATOM 12252 N N . HIS A 1 89 ? 28.000 20.376 -23.555 1.00 4.94 89 HIS A N 9
ATOM 12253 C CA . HIS A 1 89 ? 27.049 21.293 -22.844 1.00 4.59 89 HIS A CA 9
ATOM 12254 C C . HIS A 1 89 ? 26.979 20.949 -21.344 1.00 4.55 89 HIS A C 9
ATOM 12255 O O . HIS A 1 89 ? 26.705 19.828 -20.965 1.00 4.73 89 HIS A O 9
ATOM 12269 N N . GLY A 1 90 ? 27.230 21.912 -20.489 1.00 4.38 90 GLY A N 9
ATOM 12270 C CA . GLY A 1 90 ? 27.184 21.648 -19.014 1.00 4.38 90 GLY A CA 9
ATOM 12271 C C . GLY A 1 90 ? 25.817 22.047 -18.451 1.00 4.05 90 GLY A C 9
ATOM 12272 O O . GLY A 1 90 ? 25.141 21.177 -17.919 1.00 3.69 90 GLY A O 9
ATOM 12277 N N . GLY A 1 1 ? 7.851 -25.751 -3.203 1.00 1.06 1 GLY A N 10
ATOM 12278 C CA . GLY A 1 1 ? 8.532 -24.627 -2.487 1.00 1.01 1 GLY A CA 10
ATOM 12279 C C . GLY A 1 1 ? 8.213 -23.302 -3.197 1.00 0.95 1 GLY A C 10
ATOM 12280 O O . GLY A 1 1 ? 7.149 -23.141 -3.767 1.00 1.00 1 GLY A O 10
ATOM 12286 N N . SER A 1 2 ? 9.119 -22.354 -3.179 1.00 0.96 2 SER A N 10
ATOM 12287 C CA . SER A 1 2 ? 8.856 -21.052 -3.868 1.00 1.04 2 SER A CA 10
ATOM 12288 C C . SER A 1 2 ? 9.058 -21.215 -5.380 1.00 1.08 2 SER A C 10
ATOM 12289 O O . SER A 1 2 ? 8.121 -21.447 -6.122 1.00 1.17 2 SER A O 10
ATOM 12297 N N . MET A 1 3 ? 10.278 -21.115 -5.836 1.00 1.10 3 MET A N 10
ATOM 12298 C CA . MET A 1 3 ? 10.562 -21.284 -7.300 1.00 1.24 3 MET A CA 10
ATOM 12299 C C . MET A 1 3 ? 10.410 -22.765 -7.693 1.00 1.23 3 MET A C 10
ATOM 12300 O O . MET A 1 3 ? 11.334 -23.388 -8.180 1.00 1.31 3 MET A O 10
ATOM 12314 N N . SER A 1 4 ? 9.251 -23.332 -7.482 1.00 1.22 4 SER A N 10
ATOM 12315 C CA . SER A 1 4 ? 9.033 -24.767 -7.834 1.00 1.32 4 SER A CA 10
ATOM 12316 C C . SER A 1 4 ? 7.573 -24.985 -8.246 1.00 1.40 4 SER A C 10
ATOM 12317 O O . SER A 1 4 ? 6.731 -25.308 -7.429 1.00 1.33 4 SER A O 10
ATOM 12325 N N . ILE A 1 5 ? 7.274 -24.791 -9.501 1.00 1.61 5 ILE A N 10
ATOM 12326 C CA . ILE A 1 5 ? 5.870 -24.962 -10.015 1.00 1.74 5 ILE A CA 10
ATOM 12327 C C . ILE A 1 5 ? 5.158 -26.159 -9.362 1.00 1.70 5 ILE A C 10
ATOM 12328 O O . ILE A 1 5 ? 4.092 -26.024 -8.792 1.00 1.66 5 ILE A O 10
ATOM 12344 N N . MET A 1 6 ? 5.745 -27.313 -9.437 1.00 1.78 6 MET A N 10
ATOM 12345 C CA . MET A 1 6 ? 5.116 -28.525 -8.811 1.00 1.83 6 MET A CA 10
ATOM 12346 C C . MET A 1 6 ? 5.758 -28.815 -7.454 1.00 1.68 6 MET A C 10
ATOM 12347 O O . MET A 1 6 ? 5.196 -28.467 -6.431 1.00 1.54 6 MET A O 10
ATOM 12361 N N . ASP A 1 7 ? 6.914 -29.445 -7.427 1.00 1.76 7 ASP A N 10
ATOM 12362 C CA . ASP A 1 7 ? 7.599 -29.760 -6.124 1.00 1.70 7 ASP A CA 10
ATOM 12363 C C . ASP A 1 7 ? 6.761 -30.729 -5.267 1.00 1.77 7 ASP A C 10
ATOM 12364 O O . ASP A 1 7 ? 7.245 -31.754 -4.829 1.00 1.94 7 ASP A O 10
ATOM 12373 N N . HIS A 1 8 ? 5.515 -30.411 -5.026 1.00 1.71 8 HIS A N 10
ATOM 12374 C CA . HIS A 1 8 ? 4.655 -31.311 -4.192 1.00 1.84 8 HIS A CA 10
ATOM 12375 C C . HIS A 1 8 ? 3.242 -31.419 -4.775 1.00 1.87 8 HIS A C 10
ATOM 12376 O O . HIS A 1 8 ? 2.659 -32.487 -4.828 1.00 2.08 8 HIS A O 10
ATOM 12390 N N . SER A 1 9 ? 2.690 -30.318 -5.206 1.00 1.71 9 SER A N 10
ATOM 12391 C CA . SER A 1 9 ? 1.313 -30.327 -5.787 1.00 1.76 9 SER A CA 10
ATOM 12392 C C . SER A 1 9 ? 0.935 -28.933 -6.307 1.00 1.61 9 SER A C 10
ATOM 12393 O O . SER A 1 9 ? 1.660 -27.973 -6.091 1.00 1.47 9 SER A O 10
ATOM 12401 N N . PRO A 1 10 ? -0.196 -28.862 -6.977 1.00 1.66 10 PRO A N 10
ATOM 12402 C CA . PRO A 1 10 ? -0.676 -27.566 -7.534 1.00 1.58 10 PRO A CA 10
ATOM 12403 C C . PRO A 1 10 ? -1.097 -26.610 -6.407 1.00 1.39 10 PRO A C 10
ATOM 12404 O O . PRO A 1 10 ? -2.248 -26.237 -6.279 1.00 1.39 10 PRO A O 10
ATOM 12415 N N . THR A 1 11 ? -0.157 -26.215 -5.596 1.00 1.28 11 THR A N 10
ATOM 12416 C CA . THR A 1 11 ? -0.462 -25.279 -4.465 1.00 1.16 11 THR A CA 10
ATOM 12417 C C . THR A 1 11 ? 0.795 -24.496 -4.042 1.00 1.07 11 THR A C 10
ATOM 12418 O O . THR A 1 11 ? 0.719 -23.320 -3.744 1.00 1.03 11 THR A O 10
ATOM 12429 N N . THR A 1 12 ? 1.951 -25.126 -4.027 1.00 1.08 12 THR A N 10
ATOM 12430 C CA . THR A 1 12 ? 3.209 -24.397 -3.632 1.00 1.02 12 THR A CA 10
ATOM 12431 C C . THR A 1 12 ? 3.376 -23.116 -4.465 1.00 0.94 12 THR A C 10
ATOM 12432 O O . THR A 1 12 ? 3.856 -22.103 -3.983 1.00 0.92 12 THR A O 10
ATOM 12443 N N . GLY A 1 13 ? 2.962 -23.150 -5.705 1.00 0.95 13 GLY A N 10
ATOM 12444 C CA . GLY A 1 13 ? 3.066 -21.940 -6.575 1.00 0.92 13 GLY A CA 10
ATOM 12445 C C . GLY A 1 13 ? 1.997 -20.931 -6.155 1.00 0.88 13 GLY A C 10
ATOM 12446 O O . GLY A 1 13 ? 2.295 -19.783 -5.881 1.00 0.86 13 GLY A O 10
ATOM 12450 N N . VAL A 1 14 ? 0.756 -21.360 -6.083 1.00 0.92 14 VAL A N 10
ATOM 12451 C CA . VAL A 1 14 ? -0.346 -20.435 -5.657 1.00 0.92 14 VAL A CA 10
ATOM 12452 C C . VAL A 1 14 ? -0.018 -19.844 -4.279 1.00 0.89 14 VAL A C 10
ATOM 12453 O O . VAL A 1 14 ? -0.251 -18.679 -4.020 1.00 0.88 14 VAL A O 10
ATOM 12466 N N . VAL A 1 15 ? 0.545 -20.633 -3.399 1.00 0.92 15 VAL A N 10
ATOM 12467 C CA . VAL A 1 15 ? 0.911 -20.098 -2.052 1.00 0.94 15 VAL A CA 10
ATOM 12468 C C . VAL A 1 15 ? 2.076 -19.121 -2.205 1.00 0.87 15 VAL A C 10
ATOM 12469 O O . VAL A 1 15 ? 2.081 -18.050 -1.627 1.00 0.87 15 VAL A O 10
ATOM 12482 N N . THR A 1 16 ? 3.051 -19.474 -3.000 1.00 0.84 16 THR A N 10
ATOM 12483 C CA . THR A 1 16 ? 4.219 -18.561 -3.220 1.00 0.82 16 THR A CA 10
ATOM 12484 C C . THR A 1 16 ? 3.732 -17.206 -3.734 1.00 0.76 16 THR A C 10
ATOM 12485 O O . THR A 1 16 ? 4.072 -16.170 -3.193 1.00 0.75 16 THR A O 10
ATOM 12496 N N . VAL A 1 17 ? 2.927 -17.207 -4.765 1.00 0.74 17 VAL A N 10
ATOM 12497 C CA . VAL A 1 17 ? 2.408 -15.917 -5.306 1.00 0.71 17 VAL A CA 10
ATOM 12498 C C . VAL A 1 17 ? 1.511 -15.227 -4.268 1.00 0.71 17 VAL A C 10
ATOM 12499 O O . VAL A 1 17 ? 1.568 -14.028 -4.103 1.00 0.71 17 VAL A O 10
ATOM 12512 N N . ILE A 1 18 ? 0.703 -15.968 -3.545 1.00 0.76 18 ILE A N 10
ATOM 12513 C CA . ILE A 1 18 ? -0.161 -15.323 -2.504 1.00 0.79 18 ILE A CA 10
ATOM 12514 C C . ILE A 1 18 ? 0.718 -14.725 -1.409 1.00 0.78 18 ILE A C 10
ATOM 12515 O O . ILE A 1 18 ? 0.433 -13.666 -0.890 1.00 0.80 18 ILE A O 10
ATOM 12531 N N . VAL A 1 19 ? 1.793 -15.377 -1.075 1.00 0.79 19 VAL A N 10
ATOM 12532 C CA . VAL A 1 19 ? 2.704 -14.817 -0.031 1.00 0.82 19 VAL A CA 10
ATOM 12533 C C . VAL A 1 19 ? 3.340 -13.527 -0.559 1.00 0.75 19 VAL A C 10
ATOM 12534 O O . VAL A 1 19 ? 3.266 -12.492 0.078 1.00 0.75 19 VAL A O 10
ATOM 12547 N N . ILE A 1 20 ? 3.941 -13.564 -1.727 1.00 0.72 20 ILE A N 10
ATOM 12548 C CA . ILE A 1 20 ? 4.547 -12.318 -2.279 1.00 0.69 20 ILE A CA 10
ATOM 12549 C C . ILE A 1 20 ? 3.443 -11.285 -2.534 1.00 0.65 20 ILE A C 10
ATOM 12550 O O . ILE A 1 20 ? 3.626 -10.108 -2.300 1.00 0.65 20 ILE A O 10
ATOM 12566 N N . LEU A 1 21 ? 2.283 -11.722 -2.965 1.00 0.65 21 LEU A N 10
ATOM 12567 C CA . LEU A 1 21 ? 1.156 -10.759 -3.181 1.00 0.65 21 LEU A CA 10
ATOM 12568 C C . LEU A 1 21 ? 0.768 -10.151 -1.831 1.00 0.67 21 LEU A C 10
ATOM 12569 O O . LEU A 1 21 ? 0.662 -8.945 -1.690 1.00 0.66 21 LEU A O 10
ATOM 12585 N N . ILE A 1 22 ? 0.585 -10.980 -0.824 1.00 0.72 22 ILE A N 10
ATOM 12586 C CA . ILE A 1 22 ? 0.239 -10.443 0.530 1.00 0.77 22 ILE A CA 10
ATOM 12587 C C . ILE A 1 22 ? 1.353 -9.495 0.993 1.00 0.75 22 ILE A C 10
ATOM 12588 O O . ILE A 1 22 ? 1.099 -8.414 1.487 1.00 0.77 22 ILE A O 10
ATOM 12604 N N . ALA A 1 23 ? 2.586 -9.894 0.812 1.00 0.73 23 ALA A N 10
ATOM 12605 C CA . ALA A 1 23 ? 3.731 -9.018 1.214 1.00 0.75 23 ALA A CA 10
ATOM 12606 C C . ALA A 1 23 ? 3.699 -7.713 0.407 1.00 0.68 23 ALA A C 10
ATOM 12607 O O . ALA A 1 23 ? 3.851 -6.639 0.956 1.00 0.69 23 ALA A O 10
ATOM 12614 N N . ILE A 1 24 ? 3.478 -7.796 -0.886 1.00 0.65 24 ILE A N 10
ATOM 12615 C CA . ILE A 1 24 ? 3.406 -6.550 -1.715 1.00 0.62 24 ILE A CA 10
ATOM 12616 C C . ILE A 1 24 ? 2.240 -5.691 -1.216 1.00 0.61 24 ILE A C 10
ATOM 12617 O O . ILE A 1 24 ? 2.381 -4.503 -1.004 1.00 0.61 24 ILE A O 10
ATOM 12633 N N . ALA A 1 25 ? 1.096 -6.297 -1.004 1.00 0.64 25 ALA A N 10
ATOM 12634 C CA . ALA A 1 25 ? -0.080 -5.529 -0.494 1.00 0.67 25 ALA A CA 10
ATOM 12635 C C . ALA A 1 25 ? 0.242 -4.949 0.885 1.00 0.66 25 ALA A C 10
ATOM 12636 O O . ALA A 1 25 ? -0.025 -3.797 1.158 1.00 0.67 25 ALA A O 10
ATOM 12643 N N . ALA A 1 26 ? 0.841 -5.731 1.743 1.00 0.69 26 ALA A N 10
ATOM 12644 C CA . ALA A 1 26 ? 1.210 -5.216 3.098 1.00 0.73 26 ALA A CA 10
ATOM 12645 C C . ALA A 1 26 ? 2.205 -4.061 2.943 1.00 0.69 26 ALA A C 10
ATOM 12646 O O . ALA A 1 26 ? 2.063 -3.018 3.555 1.00 0.72 26 ALA A O 10
ATOM 12653 N N . LEU A 1 27 ? 3.197 -4.234 2.100 1.00 0.65 27 LEU A N 10
ATOM 12654 C CA . LEU A 1 27 ? 4.184 -3.141 1.866 1.00 0.66 27 LEU A CA 10
ATOM 12655 C C . LEU A 1 27 ? 3.453 -1.921 1.294 1.00 0.60 27 LEU A C 10
ATOM 12656 O O . LEU A 1 27 ? 3.634 -0.807 1.754 1.00 0.63 27 LEU A O 10
ATOM 12672 N N . GLY A 1 28 ? 2.606 -2.133 0.311 1.00 0.56 28 GLY A N 10
ATOM 12673 C CA . GLY A 1 28 ? 1.831 -1.000 -0.279 1.00 0.55 28 GLY A CA 10
ATOM 12674 C C . GLY A 1 28 ? 0.988 -0.352 0.820 1.00 0.57 28 GLY A C 10
ATOM 12675 O O . GLY A 1 28 ? 0.920 0.857 0.929 1.00 0.60 28 GLY A O 10
ATOM 12679 N N . ALA A 1 29 ? 0.357 -1.153 1.650 1.00 0.62 29 ALA A N 10
ATOM 12680 C CA . ALA A 1 29 ? -0.469 -0.589 2.760 1.00 0.70 29 ALA A CA 10
ATOM 12681 C C . ALA A 1 29 ? 0.424 0.179 3.740 1.00 0.73 29 ALA A C 10
ATOM 12682 O O . ALA A 1 29 ? 0.099 1.275 4.162 1.00 0.78 29 ALA A O 10
ATOM 12689 N N . LEU A 1 30 ? 1.556 -0.379 4.084 1.00 0.74 30 LEU A N 10
ATOM 12690 C CA . LEU A 1 30 ? 2.485 0.331 5.019 1.00 0.80 30 LEU A CA 10
ATOM 12691 C C . LEU A 1 30 ? 2.958 1.641 4.367 1.00 0.76 30 LEU A C 10
ATOM 12692 O O . LEU A 1 30 ? 3.080 2.660 5.022 1.00 0.83 30 LEU A O 10
ATOM 12708 N N . ILE A 1 31 ? 3.190 1.629 3.073 1.00 0.68 31 ILE A N 10
ATOM 12709 C CA . ILE A 1 31 ? 3.620 2.882 2.377 1.00 0.68 31 ILE A CA 10
ATOM 12710 C C . ILE A 1 31 ? 2.429 3.845 2.303 1.00 0.65 31 ILE A C 10
ATOM 12711 O O . ILE A 1 31 ? 2.539 5.008 2.653 1.00 0.73 31 ILE A O 10
ATOM 12727 N N . LEU A 1 32 ? 1.289 3.361 1.871 1.00 0.60 32 LEU A N 10
ATOM 12728 C CA . LEU A 1 32 ? 0.078 4.235 1.793 1.00 0.62 32 LEU A CA 10
ATOM 12729 C C . LEU A 1 32 ? -0.235 4.813 3.179 1.00 0.75 32 LEU A C 10
ATOM 12730 O O . LEU A 1 32 ? -0.477 5.998 3.322 1.00 0.81 32 LEU A O 10
ATOM 12746 N N . GLY A 1 33 ? -0.216 3.987 4.199 1.00 0.86 33 GLY A N 10
ATOM 12747 C CA . GLY A 1 33 ? -0.497 4.483 5.582 1.00 1.03 33 GLY A CA 10
ATOM 12748 C C . GLY A 1 33 ? 0.587 5.479 6.003 1.00 1.06 33 GLY A C 10
ATOM 12749 O O . GLY A 1 33 ? 0.294 6.525 6.549 1.00 1.19 33 GLY A O 10
ATOM 12753 N N . CYS A 1 34 ? 1.838 5.163 5.750 1.00 1.01 34 CYS A N 10
ATOM 12754 C CA . CYS A 1 34 ? 2.949 6.097 6.130 1.00 1.10 34 CYS A CA 10
ATOM 12755 C C . CYS A 1 34 ? 2.761 7.465 5.453 1.00 1.09 34 CYS A C 10
ATOM 12756 O O . CYS A 1 34 ? 2.835 8.496 6.094 1.00 1.26 34 CYS A O 10
ATOM 12764 N N . TRP A 1 35 ? 2.514 7.484 4.162 1.00 0.95 35 TRP A N 10
ATOM 12765 C CA . TRP A 1 35 ? 2.317 8.794 3.452 1.00 0.97 35 TRP A CA 10
ATOM 12766 C C . TRP A 1 35 ? 1.868 8.579 1.993 1.00 0.79 35 TRP A C 10
ATOM 12767 O O . TRP A 1 35 ? 2.357 9.232 1.087 1.00 0.83 35 TRP A O 10
ATOM 12788 N N . CYS A 1 36 ? 0.938 7.675 1.766 1.00 0.71 36 CYS A N 10
ATOM 12789 C CA . CYS A 1 36 ? 0.433 7.401 0.371 1.00 0.66 36 CYS A CA 10
ATOM 12790 C C . CYS A 1 36 ? 1.542 6.807 -0.518 1.00 0.75 36 CYS A C 10
ATOM 12791 O O . CYS A 1 36 ? 1.415 5.707 -1.014 1.00 0.97 36 CYS A O 10
ATOM 12799 N N . TYR A 1 37 ? 2.622 7.524 -0.719 1.00 0.81 37 TYR A N 10
ATOM 12800 C CA . TYR A 1 37 ? 3.741 7.001 -1.571 1.00 1.08 37 TYR A CA 10
ATOM 12801 C C . TYR A 1 37 ? 4.994 7.872 -1.395 1.00 1.28 37 TYR A C 10
ATOM 12802 O O . TYR A 1 37 ? 6.026 7.403 -0.956 1.00 1.52 37 TYR A O 10
ATOM 12820 N N . LEU A 1 38 ? 4.907 9.138 -1.729 1.00 1.31 38 LEU A N 10
ATOM 12821 C CA . LEU A 1 38 ? 6.082 10.050 -1.578 1.00 1.62 38 LEU A CA 10
ATOM 12822 C C . LEU A 1 38 ? 5.712 11.236 -0.675 1.00 1.62 38 LEU A C 10
ATOM 12823 O O . LEU A 1 38 ? 6.207 11.365 0.431 1.00 1.63 38 LEU A O 10
ATOM 12839 N N . ARG A 1 39 ? 4.843 12.093 -1.141 1.00 1.69 39 ARG A N 10
ATOM 12840 C CA . ARG A 1 39 ? 4.423 13.280 -0.325 1.00 1.85 39 ARG A CA 10
ATOM 12841 C C . ARG A 1 39 ? 2.941 13.626 -0.571 1.00 1.80 39 ARG A C 10
ATOM 12842 O O . ARG A 1 39 ? 2.545 14.771 -0.463 1.00 2.06 39 ARG A O 10
ATOM 12863 N N . LEU A 1 40 ? 2.124 12.645 -0.895 1.00 1.53 40 LEU A N 10
ATOM 12864 C CA . LEU A 1 40 ? 0.663 12.902 -1.150 1.00 1.55 40 LEU A CA 10
ATOM 12865 C C . LEU A 1 40 ? 0.469 14.073 -2.129 1.00 1.82 40 LEU A C 10
ATOM 12866 O O . LEU A 1 40 ? -0.399 14.908 -1.954 1.00 2.04 40 LEU A O 10
ATOM 12882 N N . GLN A 1 41 ? 1.269 14.129 -3.162 1.00 1.90 41 GLN A N 10
ATOM 12883 C CA . GLN A 1 41 ? 1.136 15.234 -4.160 1.00 2.21 41 GLN A CA 10
ATOM 12884 C C . GLN A 1 41 ? 0.880 14.669 -5.570 1.00 2.25 41 GLN A C 10
ATOM 12885 O O . GLN A 1 41 ? 1.250 15.267 -6.567 1.00 2.45 41 GLN A O 10
ATOM 12899 N N . ARG A 1 42 ? 0.249 13.522 -5.668 1.00 2.08 42 ARG A N 10
ATOM 12900 C CA . ARG A 1 42 ? -0.033 12.930 -7.011 1.00 2.17 42 ARG A CA 10
ATOM 12901 C C . ARG A 1 42 ? -1.312 12.076 -6.951 1.00 2.03 42 ARG A C 10
ATOM 12902 O O . ARG A 1 42 ? -2.215 12.371 -6.193 1.00 1.99 42 ARG A O 10
ATOM 12923 N N . ILE A 1 43 ? -1.391 11.021 -7.737 1.00 2.01 43 ILE A N 10
ATOM 12924 C CA . ILE A 1 43 ? -2.604 10.132 -7.728 1.00 1.90 43 ILE A CA 10
ATOM 12925 C C . ILE A 1 43 ? -3.095 9.860 -6.300 1.00 1.66 43 ILE A C 10
ATOM 12926 O O . ILE A 1 43 ? -4.279 9.769 -6.049 1.00 1.66 43 ILE A O 10
ATOM 12942 N N . SER A 1 44 ? -2.177 9.735 -5.377 1.00 1.52 44 SER A N 10
ATOM 12943 C CA . SER A 1 44 ? -2.534 9.470 -3.938 1.00 1.37 44 SER A CA 10
ATOM 12944 C C . SER A 1 44 ? -3.227 8.106 -3.779 1.00 1.19 44 SER A C 10
ATOM 12945 O O . SER A 1 44 ? -2.641 7.166 -3.275 1.00 1.06 44 SER A O 10
ATOM 12953 N N . GLN A 1 45 ? -4.462 7.984 -4.200 1.00 1.28 45 GLN A N 10
ATOM 12954 C CA . GLN A 1 45 ? -5.180 6.679 -4.064 1.00 1.20 45 GLN A CA 10
ATOM 12955 C C . GLN A 1 45 ? -4.867 5.765 -5.261 1.00 1.11 45 GLN A C 10
ATOM 12956 O O . GLN A 1 45 ? -5.488 5.848 -6.306 1.00 1.31 45 GLN A O 10
ATOM 12970 N N . SER A 1 46 ? -3.900 4.894 -5.112 1.00 0.92 46 SER A N 10
ATOM 12971 C CA . SER A 1 46 ? -3.527 3.961 -6.224 1.00 0.97 46 SER A CA 10
ATOM 12972 C C . SER A 1 46 ? -2.627 2.833 -5.692 1.00 0.87 46 SER A C 10
ATOM 12973 O O . SER A 1 46 ? -1.632 2.481 -6.297 1.00 1.05 46 SER A O 10
ATOM 12981 N N . GLU A 1 47 ? -2.972 2.270 -4.558 1.00 0.74 47 GLU A N 10
ATOM 12982 C CA . GLU A 1 47 ? -2.149 1.174 -3.972 1.00 0.72 47 GLU A CA 10
ATOM 12983 C C . GLU A 1 47 ? -3.046 0.094 -3.346 1.00 0.65 47 GLU A C 10
ATOM 12984 O O . GLU A 1 47 ? -4.215 -0.021 -3.673 1.00 0.65 47 GLU A O 10
ATOM 12996 N N . ASP A 1 48 ? -2.494 -0.695 -2.453 1.00 0.69 48 ASP A N 10
ATOM 12997 C CA . ASP A 1 48 ? -3.279 -1.780 -1.778 1.00 0.72 48 ASP A CA 10
ATOM 12998 C C . ASP A 1 48 ? -3.836 -2.783 -2.810 1.00 0.69 48 ASP A C 10
ATOM 12999 O O . ASP A 1 48 ? -4.977 -3.205 -2.734 1.00 0.76 48 ASP A O 10
ATOM 13008 N N . GLU A 1 49 ? -3.018 -3.179 -3.761 1.00 0.64 49 GLU A N 10
ATOM 13009 C CA . GLU A 1 49 ? -3.454 -4.172 -4.802 1.00 0.63 49 GLU A CA 10
ATOM 13010 C C . GLU A 1 49 ? -4.787 -3.761 -5.456 1.00 0.67 49 GLU A C 10
ATOM 13011 O O . GLU A 1 49 ? -5.701 -4.557 -5.584 1.00 0.78 49 GLU A O 10
ATOM 13023 N N . GLU A 1 50 ? -4.907 -2.529 -5.889 1.00 0.72 50 GLU A N 10
ATOM 13024 C CA . GLU A 1 50 ? -6.172 -2.087 -6.538 1.00 0.79 50 GLU A CA 10
ATOM 13025 C C . GLU A 1 50 ? -6.172 -2.468 -8.020 1.00 0.79 50 GLU A C 10
ATOM 13026 O O . GLU A 1 50 ? -5.200 -2.291 -8.736 1.00 0.82 50 GLU A O 10
ATOM 13038 N N . SER A 1 51 ? -7.261 -2.997 -8.476 1.00 0.80 51 SER A N 10
ATOM 13039 C CA . SER A 1 51 ? -7.370 -3.410 -9.917 1.00 0.83 51 SER A CA 10
ATOM 13040 C C . SER A 1 51 ? -8.842 -3.498 -10.351 1.00 0.90 51 SER A C 10
ATOM 13041 O O . SER A 1 51 ? -9.170 -4.157 -11.323 1.00 0.95 51 SER A O 10
ATOM 13049 N N . ILE A 1 52 ? -9.723 -2.833 -9.649 1.00 0.95 52 ILE A N 10
ATOM 13050 C CA . ILE A 1 52 ? -11.155 -2.852 -9.998 1.00 1.05 52 ILE A CA 10
ATOM 13051 C C . ILE A 1 52 ? -11.593 -1.415 -10.214 1.00 1.18 52 ILE A C 10
ATOM 13052 O O . ILE A 1 52 ? -12.288 -1.112 -11.159 1.00 1.26 52 ILE A O 10
ATOM 13068 N N . VAL A 1 53 ? -11.176 -0.538 -9.320 1.00 1.22 53 VAL A N 10
ATOM 13069 C CA . VAL A 1 53 ? -11.510 0.937 -9.375 1.00 1.38 53 VAL A CA 10
ATOM 13070 C C . VAL A 1 53 ? -13.028 1.215 -9.394 1.00 1.49 53 VAL A C 10
ATOM 13071 O O . VAL A 1 53 ? -13.480 2.195 -8.835 1.00 1.65 53 VAL A O 10
ATOM 13084 N N . GLY A 1 54 ? -13.810 0.381 -10.020 1.00 1.43 54 GLY A N 10
ATOM 13085 C CA . GLY A 1 54 ? -15.288 0.613 -10.064 1.00 1.56 54 GLY A CA 10
ATOM 13086 C C . GLY A 1 54 ? -16.018 -0.643 -9.592 1.00 1.51 54 GLY A C 10
ATOM 13087 O O . GLY A 1 54 ? -16.905 -1.137 -10.260 1.00 1.55 54 GLY A O 10
ATOM 13091 N N . ASP A 1 55 ? -15.642 -1.169 -8.450 1.00 1.48 55 ASP A N 10
ATOM 13092 C CA . ASP A 1 55 ? -16.312 -2.406 -7.930 1.00 1.48 55 ASP A CA 10
ATOM 13093 C C . ASP A 1 55 ? -17.821 -2.176 -7.740 1.00 1.64 55 ASP A C 10
ATOM 13094 O O . ASP A 1 55 ? -18.262 -1.091 -7.404 1.00 1.82 55 ASP A O 10
ATOM 13103 N N . GLY A 1 56 ? -18.608 -3.203 -7.936 1.00 1.64 56 GLY A N 10
ATOM 13104 C CA . GLY A 1 56 ? -20.087 -3.082 -7.757 1.00 1.82 56 GLY A CA 10
ATOM 13105 C C . GLY A 1 56 ? -20.508 -4.082 -6.690 1.00 1.85 56 GLY A C 10
ATOM 13106 O O . GLY A 1 56 ? -21.116 -3.733 -5.697 1.00 2.00 56 GLY A O 10
ATOM 13110 N N . GLU A 1 57 ? -20.156 -5.325 -6.879 1.00 1.74 57 GLU A N 10
ATOM 13111 C CA . GLU A 1 57 ? -20.491 -6.366 -5.871 1.00 1.80 57 GLU A CA 10
ATOM 13112 C C . GLU A 1 57 ? -19.321 -7.359 -5.740 1.00 1.71 57 GLU A C 10
ATOM 13113 O O . GLU A 1 57 ? -19.515 -8.540 -5.515 1.00 1.75 57 GLU A O 10
ATOM 13125 N N . THR A 1 58 ? -18.105 -6.869 -5.869 1.00 1.62 58 THR A N 10
ATOM 13126 C CA . THR A 1 58 ? -16.886 -7.743 -5.750 1.00 1.57 58 THR A CA 10
ATOM 13127 C C . THR A 1 58 ? -17.030 -9.014 -6.601 1.00 1.49 58 THR A C 10
ATOM 13128 O O . THR A 1 58 ? -16.543 -10.073 -6.248 1.00 1.55 58 THR A O 10
ATOM 13139 N N . LYS A 1 59 ? -17.695 -8.912 -7.722 1.00 1.42 59 LYS A N 10
ATOM 13140 C CA . LYS A 1 59 ? -17.885 -10.085 -8.609 1.00 1.41 59 LYS A CA 10
ATOM 13141 C C . LYS A 1 59 ? -18.150 -9.590 -10.037 1.00 1.31 59 LYS A C 10
ATOM 13142 O O . LYS A 1 59 ? -19.265 -9.640 -10.541 1.00 1.41 59 LYS A O 10
ATOM 13161 N N . GLU A 1 60 ? -17.126 -9.093 -10.669 1.00 1.19 60 GLU A N 10
ATOM 13162 C CA . GLU A 1 60 ? -17.261 -8.557 -12.060 1.00 1.16 60 GLU A CA 10
ATOM 13163 C C . GLU A 1 60 ? -16.113 -9.065 -12.950 1.00 1.11 60 GLU A C 10
ATOM 13164 O O . GLU A 1 60 ? -15.083 -9.486 -12.455 1.00 1.09 60 GLU A O 10
ATOM 13176 N N . PRO A 1 61 ? -16.329 -8.999 -14.244 1.00 1.15 61 PRO A N 10
ATOM 13177 C CA . PRO A 1 61 ? -15.292 -9.450 -15.216 1.00 1.18 61 PRO A CA 10
ATOM 13178 C C . PRO A 1 61 ? -14.074 -8.505 -15.205 1.00 1.09 61 PRO A C 10
ATOM 13179 O O . PRO A 1 61 ? -12.957 -8.927 -15.441 1.00 1.11 61 PRO A O 10
ATOM 13190 N N . PHE A 1 62 ? -14.287 -7.238 -14.928 1.00 1.07 62 PHE A N 10
ATOM 13191 C CA . PHE A 1 62 ? -13.152 -6.255 -14.895 1.00 1.05 62 PHE A CA 10
ATOM 13192 C C . PHE A 1 62 ? -12.022 -6.749 -13.986 1.00 0.93 62 PHE A C 10
ATOM 13193 O O . PHE A 1 62 ? -10.922 -7.013 -14.432 1.00 0.90 62 PHE A O 10
ATOM 13210 N N . LEU A 1 63 ? -12.285 -6.877 -12.716 1.00 0.92 63 LEU A N 10
ATOM 13211 C CA . LEU A 1 63 ? -11.220 -7.358 -11.781 1.00 0.86 63 LEU A CA 10
ATOM 13212 C C . LEU A 1 63 ? -10.818 -8.800 -12.123 1.00 0.80 63 LEU A C 10
ATOM 13213 O O . LEU A 1 63 ? -9.696 -9.207 -11.888 1.00 0.80 63 LEU A O 10
ATOM 13229 N N . LEU A 1 64 ? -11.717 -9.561 -12.702 1.00 0.84 64 LEU A N 10
ATOM 13230 C CA . LEU A 1 64 ? -11.385 -10.970 -13.087 1.00 0.90 64 LEU A CA 10
ATOM 13231 C C . LEU A 1 64 ? -10.255 -10.966 -14.124 1.00 0.87 64 LEU A C 10
ATOM 13232 O O . LEU A 1 64 ? -9.248 -11.636 -13.959 1.00 0.88 64 LEU A O 10
ATOM 13248 N N . VAL A 1 65 ? -10.396 -10.195 -15.181 1.00 0.89 65 VAL A N 10
ATOM 13249 C CA . VAL A 1 65 ? -9.315 -10.131 -16.210 1.00 0.92 65 VAL A CA 10
ATOM 13250 C C . VAL A 1 65 ? -8.138 -9.308 -15.671 1.00 0.84 65 VAL A C 10
ATOM 13251 O O . VAL A 1 65 ? -6.988 -9.612 -15.932 1.00 0.86 65 VAL A O 10
ATOM 13264 N N . GLN A 1 66 ? -8.420 -8.287 -14.896 1.00 0.80 66 GLN A N 10
ATOM 13265 C CA . GLN A 1 66 ? -7.320 -7.456 -14.309 1.00 0.77 66 GLN A CA 10
ATOM 13266 C C . GLN A 1 66 ? -6.441 -8.335 -13.419 1.00 0.71 66 GLN A C 10
ATOM 13267 O O . GLN A 1 66 ? -5.231 -8.363 -13.553 1.00 0.75 66 GLN A O 10
ATOM 13281 N N . TYR A 1 67 ? -7.049 -9.077 -12.533 1.00 0.68 67 TYR A N 10
ATOM 13282 C CA . TYR A 1 67 ? -6.265 -9.989 -11.648 1.00 0.67 67 TYR A CA 10
ATOM 13283 C C . TYR A 1 67 ? -5.634 -11.096 -12.492 1.00 0.71 67 TYR A C 10
ATOM 13284 O O . TYR A 1 67 ? -4.482 -11.447 -12.313 1.00 0.74 67 TYR A O 10
ATOM 13302 N N . SER A 1 68 ? -6.378 -11.626 -13.426 1.00 0.79 68 SER A N 10
ATOM 13303 C CA . SER A 1 68 ? -5.828 -12.698 -14.317 1.00 0.91 68 SER A CA 10
ATOM 13304 C C . SER A 1 68 ? -4.568 -12.187 -15.025 1.00 0.91 68 SER A C 10
ATOM 13305 O O . SER A 1 68 ? -3.612 -12.914 -15.200 1.00 0.99 68 SER A O 10
ATOM 13313 N N . ALA A 1 69 ? -4.558 -10.935 -15.423 1.00 0.88 69 ALA A N 10
ATOM 13314 C CA . ALA A 1 69 ? -3.353 -10.369 -16.107 1.00 0.94 69 ALA A CA 10
ATOM 13315 C C . ALA A 1 69 ? -2.306 -9.939 -15.069 1.00 0.87 69 ALA A C 10
ATOM 13316 O O . ALA A 1 69 ? -1.116 -10.113 -15.260 1.00 0.94 69 ALA A O 10
ATOM 13323 N N . LYS A 1 70 ? -2.747 -9.383 -13.971 1.00 0.78 70 LYS A N 10
ATOM 13324 C CA . LYS A 1 70 ? -1.787 -8.941 -12.909 1.00 0.74 70 LYS A CA 10
ATOM 13325 C C . LYS A 1 70 ? -1.016 -10.143 -12.348 1.00 0.72 70 LYS A C 10
ATOM 13326 O O . LYS A 1 70 ? 0.155 -10.043 -12.047 1.00 0.76 70 LYS A O 10
ATOM 13345 N N . GLY A 1 71 ? -1.667 -11.269 -12.206 1.00 0.73 71 GLY A N 10
ATOM 13346 C CA . GLY A 1 71 ? -0.981 -12.490 -11.660 1.00 0.76 71 GLY A CA 10
ATOM 13347 C C . GLY A 1 71 ? 0.365 -12.706 -12.360 1.00 0.82 71 GLY A C 10
ATOM 13348 O O . GLY A 1 71 ? 1.404 -12.620 -11.731 1.00 0.81 71 GLY A O 10
ATOM 13352 N N . PRO A 1 72 ? 0.312 -12.962 -13.647 1.00 0.92 72 PRO A N 10
ATOM 13353 C CA . PRO A 1 72 ? 1.560 -13.169 -14.428 1.00 1.02 72 PRO A CA 10
ATOM 13354 C C . PRO A 1 72 ? 2.370 -11.864 -14.485 1.00 1.02 72 PRO A C 10
ATOM 13355 O O . PRO A 1 72 ? 3.582 -11.878 -14.380 1.00 1.07 72 PRO A O 10
ATOM 13366 N N . CYS A 1 73 ? 1.711 -10.733 -14.621 1.00 1.00 73 CYS A N 10
ATOM 13367 C CA . CYS A 1 73 ? 2.455 -9.434 -14.652 1.00 1.04 73 CYS A CA 10
ATOM 13368 C C . CYS A 1 73 ? 3.190 -9.222 -13.324 1.00 0.98 73 CYS A C 10
ATOM 13369 O O . CYS A 1 73 ? 4.366 -8.904 -13.292 1.00 1.05 73 CYS A O 10
ATOM 13377 N N . VAL A 1 74 ? 2.505 -9.421 -12.228 1.00 0.88 74 VAL A N 10
ATOM 13378 C CA . VAL A 1 74 ? 3.147 -9.258 -10.886 1.00 0.85 74 VAL A CA 10
ATOM 13379 C C . VAL A 1 74 ? 4.214 -10.335 -10.702 1.00 0.86 74 VAL A C 10
ATOM 13380 O O . VAL A 1 74 ? 5.316 -10.055 -10.270 1.00 0.93 74 VAL A O 10
ATOM 13393 N N . GLU A 1 75 ? 3.907 -11.556 -11.064 1.00 0.84 75 GLU A N 10
ATOM 13394 C CA . GLU A 1 75 ? 4.924 -12.654 -10.951 1.00 0.90 75 GLU A CA 10
ATOM 13395 C C . GLU A 1 75 ? 6.168 -12.257 -11.753 1.00 1.01 75 GLU A C 10
ATOM 13396 O O . GLU A 1 75 ? 7.293 -12.419 -11.312 1.00 1.07 75 GLU A O 10
ATOM 13408 N N . ARG A 1 76 ? 5.955 -11.708 -12.921 1.00 1.07 76 ARG A N 10
ATOM 13409 C CA . ARG A 1 76 ? 7.090 -11.256 -13.779 1.00 1.20 76 ARG A CA 10
ATOM 13410 C C . ARG A 1 76 ? 7.867 -10.143 -13.070 1.00 1.21 76 ARG A C 10
ATOM 13411 O O . ARG A 1 76 ? 9.062 -10.234 -12.862 1.00 1.28 76 ARG A O 10
ATOM 13432 N N . LYS A 1 77 ? 7.181 -9.096 -12.697 1.00 1.19 77 LYS A N 10
ATOM 13433 C CA . LYS A 1 77 ? 7.848 -7.954 -11.990 1.00 1.25 77 LYS A CA 10
ATOM 13434 C C . LYS A 1 77 ? 8.550 -8.439 -10.717 1.00 1.18 77 LYS A C 10
ATOM 13435 O O . LYS A 1 77 ? 9.728 -8.217 -10.521 1.00 1.28 77 LYS A O 10
ATOM 13454 N N . ALA A 1 78 ? 7.822 -9.100 -9.859 1.00 1.05 78 ALA A N 10
ATOM 13455 C CA . ALA A 1 78 ? 8.410 -9.617 -8.582 1.00 1.02 78 ALA A CA 10
ATOM 13456 C C . ALA A 1 78 ? 9.662 -10.457 -8.853 1.00 1.06 78 ALA A C 10
ATOM 13457 O O . ALA A 1 78 ? 10.673 -10.308 -8.196 1.00 1.11 78 ALA A O 10
ATOM 13464 N N . LYS A 1 79 ? 9.599 -11.331 -9.815 1.00 1.10 79 LYS A N 10
ATOM 13465 C CA . LYS A 1 79 ? 10.787 -12.188 -10.134 1.00 1.21 79 LYS A CA 10
ATOM 13466 C C . LYS A 1 79 ? 11.885 -11.362 -10.823 1.00 1.35 79 LYS A C 10
ATOM 13467 O O . LYS A 1 79 ? 13.054 -11.519 -10.537 1.00 1.48 79 LYS A O 10
ATOM 13486 N N . LEU A 1 80 ? 11.519 -10.494 -11.732 1.00 1.40 80 LEU A N 10
ATOM 13487 C CA . LEU A 1 80 ? 12.542 -9.667 -12.446 1.00 1.57 80 LEU A CA 10
ATOM 13488 C C . LEU A 1 80 ? 13.195 -8.647 -11.500 1.00 1.57 80 LEU A C 10
ATOM 13489 O O . LEU A 1 80 ? 14.388 -8.418 -11.546 1.00 1.70 80 LEU A O 10
ATOM 13505 N N . MET A 1 81 ? 12.418 -8.027 -10.657 1.00 1.49 81 MET A N 10
ATOM 13506 C CA . MET A 1 81 ? 12.980 -7.009 -9.710 1.00 1.55 81 MET A CA 10
ATOM 13507 C C . MET A 1 81 ? 13.444 -7.664 -8.395 1.00 1.41 81 MET A C 10
ATOM 13508 O O . MET A 1 81 ? 14.284 -7.131 -7.699 1.00 1.45 81 MET A O 10
ATOM 13522 N N . THR A 1 82 ? 12.891 -8.805 -8.049 1.00 1.27 82 THR A N 10
ATOM 13523 C CA . THR A 1 82 ? 13.273 -9.503 -6.772 1.00 1.16 82 THR A CA 10
ATOM 13524 C C . THR A 1 82 ? 13.130 -8.551 -5.576 1.00 1.19 82 THR A C 10
ATOM 13525 O O . THR A 1 82 ? 14.091 -8.275 -4.879 1.00 1.24 82 THR A O 10
ATOM 13536 N N . PRO A 1 83 ? 11.922 -8.087 -5.367 1.00 1.24 83 PRO A N 10
ATOM 13537 C CA . PRO A 1 83 ? 11.648 -7.163 -4.241 1.00 1.34 83 PRO A CA 10
ATOM 13538 C C . PRO A 1 83 ? 11.518 -7.927 -2.920 1.00 1.33 83 PRO A C 10
ATOM 13539 O O . PRO A 1 83 ? 10.958 -7.421 -1.965 1.00 1.47 83 PRO A O 10
ATOM 13550 N N . ASN A 1 84 ? 12.024 -9.131 -2.843 1.00 1.25 84 ASN A N 10
ATOM 13551 C CA . ASN A 1 84 ? 11.912 -9.905 -1.567 1.00 1.39 84 ASN A CA 10
ATOM 13552 C C . ASN A 1 84 ? 12.878 -9.348 -0.509 1.00 1.49 84 ASN A C 10
ATOM 13553 O O . ASN A 1 84 ? 13.571 -10.088 0.164 1.00 1.59 84 ASN A O 10
ATOM 13564 N N . GLY A 1 85 ? 12.922 -8.045 -0.353 1.00 1.56 85 GLY A N 10
ATOM 13565 C CA . GLY A 1 85 ? 13.833 -7.431 0.660 1.00 1.76 85 GLY A CA 10
ATOM 13566 C C . GLY A 1 85 ? 13.357 -7.786 2.071 1.00 1.93 85 GLY A C 10
ATOM 13567 O O . GLY A 1 85 ? 14.075 -8.425 2.817 1.00 2.07 85 GLY A O 10
ATOM 13571 N N . PRO A 1 86 ? 12.156 -7.366 2.396 1.00 2.04 86 PRO A N 10
ATOM 13572 C CA . PRO A 1 86 ? 11.595 -7.659 3.743 1.00 2.36 86 PRO A CA 10
ATOM 13573 C C . PRO A 1 86 ? 11.339 -9.159 3.917 1.00 2.42 86 PRO A C 10
ATOM 13574 O O . PRO A 1 86 ? 11.424 -9.684 5.012 1.00 2.76 86 PRO A O 10
ATOM 13585 N N . GLU A 1 87 ? 11.047 -9.854 2.849 1.00 2.19 87 GLU A N 10
ATOM 13586 C CA . GLU A 1 87 ? 10.805 -11.330 2.949 1.00 2.34 87 GLU A CA 10
ATOM 13587 C C . GLU A 1 87 ? 12.034 -12.029 3.551 1.00 2.59 87 GLU A C 10
ATOM 13588 O O . GLU A 1 87 ? 11.917 -12.995 4.278 1.00 2.95 87 GLU A O 10
ATOM 13600 N N . VAL A 1 88 ? 13.206 -11.542 3.248 1.00 2.52 88 VAL A N 10
ATOM 13601 C CA . VAL A 1 88 ? 14.451 -12.162 3.793 1.00 2.91 88 VAL A CA 10
ATOM 13602 C C . VAL A 1 88 ? 15.106 -11.252 4.861 1.00 3.15 88 VAL A C 10
ATOM 13603 O O . VAL A 1 88 ? 15.963 -11.692 5.610 1.00 3.57 88 VAL A O 10
ATOM 13616 N N . HIS A 1 89 ? 14.715 -9.992 4.940 1.00 2.97 89 HIS A N 10
ATOM 13617 C CA . HIS A 1 89 ? 15.317 -9.068 5.955 1.00 3.29 89 HIS A CA 10
ATOM 13618 C C . HIS A 1 89 ? 14.325 -7.941 6.295 1.00 3.29 89 HIS A C 10
ATOM 13619 O O . HIS A 1 89 ? 14.148 -7.006 5.533 1.00 3.16 89 HIS A O 10
ATOM 13633 N N . GLY A 1 90 ? 13.670 -8.032 7.431 1.00 3.67 90 GLY A N 10
ATOM 13634 C CA . GLY A 1 90 ? 12.680 -6.977 7.824 1.00 3.84 90 GLY A CA 10
ATOM 13635 C C . GLY A 1 90 ? 12.813 -6.671 9.317 1.00 4.34 90 GLY A C 10
ATOM 13636 O O . GLY A 1 90 ? 12.346 -7.472 10.110 1.00 4.72 90 GLY A O 10
ATOM 13641 N N . GLY A 1 1 ? 4.382 -34.987 -19.588 1.00 7.75 1 GLY A N 11
ATOM 13642 C CA . GLY A 1 1 ? 5.635 -34.572 -20.294 1.00 7.54 1 GLY A CA 11
ATOM 13643 C C . GLY A 1 1 ? 6.460 -33.693 -19.360 1.00 7.36 1 GLY A C 11
ATOM 13644 O O . GLY A 1 1 ? 6.623 -34.013 -18.200 1.00 7.88 1 GLY A O 11
ATOM 13650 N N . SER A 1 2 ? 6.947 -32.570 -19.840 1.00 6.84 2 SER A N 11
ATOM 13651 C CA . SER A 1 2 ? 7.723 -31.649 -18.945 1.00 6.95 2 SER A CA 11
ATOM 13652 C C . SER A 1 2 ? 6.856 -31.322 -17.735 1.00 6.26 2 SER A C 11
ATOM 13653 O O . SER A 1 2 ? 7.292 -31.334 -16.600 1.00 6.50 2 SER A O 11
ATOM 13661 N N . MET A 1 3 ? 5.611 -31.086 -18.002 1.00 5.53 3 MET A N 11
ATOM 13662 C CA . MET A 1 3 ? 4.628 -30.813 -16.930 1.00 4.95 3 MET A CA 11
ATOM 13663 C C . MET A 1 3 ? 3.650 -31.991 -16.892 1.00 4.22 3 MET A C 11
ATOM 13664 O O . MET A 1 3 ? 3.779 -32.940 -17.660 1.00 4.15 3 MET A O 11
ATOM 13678 N N . SER A 1 4 ? 2.689 -31.956 -16.023 1.00 3.89 4 SER A N 11
ATOM 13679 C CA . SER A 1 4 ? 1.719 -33.089 -15.947 1.00 3.60 4 SER A CA 11
ATOM 13680 C C . SER A 1 4 ? 0.598 -32.770 -14.974 1.00 3.14 4 SER A C 11
ATOM 13681 O O . SER A 1 4 ? -0.557 -33.058 -15.212 1.00 3.06 4 SER A O 11
ATOM 13689 N N . ILE A 1 5 ? 0.940 -32.177 -13.879 1.00 3.14 5 ILE A N 11
ATOM 13690 C CA . ILE A 1 5 ? -0.066 -31.823 -12.876 1.00 2.81 5 ILE A CA 11
ATOM 13691 C C . ILE A 1 5 ? -0.102 -30.311 -12.705 1.00 2.82 5 ILE A C 11
ATOM 13692 O O . ILE A 1 5 ? 0.120 -29.570 -13.642 1.00 3.22 5 ILE A O 11
ATOM 13708 N N . MET A 1 6 ? -0.384 -29.834 -11.533 1.00 2.75 6 MET A N 11
ATOM 13709 C CA . MET A 1 6 ? -0.431 -28.363 -11.324 1.00 3.24 6 MET A CA 11
ATOM 13710 C C . MET A 1 6 ? 0.984 -27.781 -11.199 1.00 3.84 6 MET A C 11
ATOM 13711 O O . MET A 1 6 ? 1.232 -26.925 -10.379 1.00 4.15 6 MET A O 11
ATOM 13725 N N . ASP A 1 7 ? 1.902 -28.224 -12.027 1.00 4.20 7 ASP A N 11
ATOM 13726 C CA . ASP A 1 7 ? 3.296 -27.685 -11.987 1.00 5.13 7 ASP A CA 11
ATOM 13727 C C . ASP A 1 7 ? 3.245 -26.153 -12.047 1.00 5.89 7 ASP A C 11
ATOM 13728 O O . ASP A 1 7 ? 3.991 -25.457 -11.382 1.00 6.60 7 ASP A O 11
ATOM 13737 N N . HIS A 1 8 ? 2.339 -25.643 -12.836 1.00 5.93 8 HIS A N 11
ATOM 13738 C CA . HIS A 1 8 ? 2.163 -24.169 -12.984 1.00 6.86 8 HIS A CA 11
ATOM 13739 C C . HIS A 1 8 ? 1.738 -23.510 -11.669 1.00 6.77 8 HIS A C 11
ATOM 13740 O O . HIS A 1 8 ? 2.282 -22.501 -11.255 1.00 7.54 8 HIS A O 11
ATOM 13754 N N . SER A 1 9 ? 0.739 -24.056 -11.037 1.00 5.87 9 SER A N 11
ATOM 13755 C CA . SER A 1 9 ? 0.233 -23.457 -9.774 1.00 5.75 9 SER A CA 11
ATOM 13756 C C . SER A 1 9 ? -0.043 -24.523 -8.719 1.00 4.79 9 SER A C 11
ATOM 13757 O O . SER A 1 9 ? -1.173 -24.709 -8.305 1.00 4.21 9 SER A O 11
ATOM 13765 N N . PRO A 1 10 ? 0.999 -25.171 -8.288 1.00 4.87 10 PRO A N 11
ATOM 13766 C CA . PRO A 1 10 ? 0.846 -26.197 -7.240 1.00 4.30 10 PRO A CA 11
ATOM 13767 C C . PRO A 1 10 ? 0.552 -25.488 -5.913 1.00 4.23 10 PRO A C 11
ATOM 13768 O O . PRO A 1 10 ? 0.637 -24.274 -5.824 1.00 4.22 10 PRO A O 11
ATOM 13779 N N . THR A 1 11 ? 0.221 -26.215 -4.883 1.00 4.22 11 THR A N 11
ATOM 13780 C CA . THR A 1 11 ? -0.054 -25.565 -3.566 1.00 4.20 11 THR A CA 11
ATOM 13781 C C . THR A 1 11 ? 1.093 -24.608 -3.232 1.00 4.05 11 THR A C 11
ATOM 13782 O O . THR A 1 11 ? 0.881 -23.479 -2.839 1.00 3.97 11 THR A O 11
ATOM 13793 N N . THR A 1 12 ? 2.307 -25.046 -3.436 1.00 4.04 12 THR A N 11
ATOM 13794 C CA . THR A 1 12 ? 3.494 -24.172 -3.184 1.00 3.94 12 THR A CA 11
ATOM 13795 C C . THR A 1 12 ? 3.499 -22.982 -4.146 1.00 3.84 12 THR A C 11
ATOM 13796 O O . THR A 1 12 ? 3.831 -21.872 -3.773 1.00 3.72 12 THR A O 11
ATOM 13807 N N . GLY A 1 13 ? 3.132 -23.209 -5.378 1.00 3.91 13 GLY A N 11
ATOM 13808 C CA . GLY A 1 13 ? 3.104 -22.105 -6.388 1.00 3.86 13 GLY A CA 11
ATOM 13809 C C . GLY A 1 13 ? 2.056 -21.064 -5.996 1.00 3.80 13 GLY A C 11
ATOM 13810 O O . GLY A 1 13 ? 2.378 -19.910 -5.772 1.00 3.69 13 GLY A O 11
ATOM 13814 N N . VAL A 1 14 ? 0.807 -21.456 -5.902 1.00 3.88 14 VAL A N 11
ATOM 13815 C CA . VAL A 1 14 ? -0.257 -20.478 -5.517 1.00 3.86 14 VAL A CA 11
ATOM 13816 C C . VAL A 1 14 ? 0.067 -19.856 -4.153 1.00 3.74 14 VAL A C 11
ATOM 13817 O O . VAL A 1 14 ? -0.159 -18.683 -3.935 1.00 3.67 14 VAL A O 11
ATOM 13830 N N . VAL A 1 15 ? 0.623 -20.617 -3.242 1.00 3.74 15 VAL A N 11
ATOM 13831 C CA . VAL A 1 15 ? 0.979 -20.039 -1.908 1.00 3.66 15 VAL A CA 11
ATOM 13832 C C . VAL A 1 15 ? 2.134 -19.048 -2.079 1.00 3.53 15 VAL A C 11
ATOM 13833 O O . VAL A 1 15 ? 2.142 -17.979 -1.496 1.00 3.44 15 VAL A O 11
ATOM 13846 N N . THR A 1 16 ? 3.096 -19.394 -2.891 1.00 3.53 16 THR A N 11
ATOM 13847 C CA . THR A 1 16 ? 4.255 -18.477 -3.128 1.00 3.45 16 THR A CA 11
ATOM 13848 C C . THR A 1 16 ? 3.762 -17.152 -3.706 1.00 3.37 16 THR A C 11
ATOM 13849 O O . THR A 1 16 ? 4.067 -16.089 -3.197 1.00 3.29 16 THR A O 11
ATOM 13860 N N . VAL A 1 17 ? 2.992 -17.209 -4.758 1.00 3.42 17 VAL A N 11
ATOM 13861 C CA . VAL A 1 17 ? 2.469 -15.950 -5.366 1.00 3.39 17 VAL A CA 11
ATOM 13862 C C . VAL A 1 17 ? 1.516 -15.247 -4.390 1.00 3.34 17 VAL A C 11
ATOM 13863 O O . VAL A 1 17 ? 1.485 -14.035 -4.323 1.00 3.26 17 VAL A O 11
ATOM 13876 N N . ILE A 1 18 ? 0.760 -15.990 -3.611 1.00 3.39 18 ILE A N 11
ATOM 13877 C CA . ILE A 1 18 ? -0.158 -15.335 -2.625 1.00 3.37 18 ILE A CA 11
ATOM 13878 C C . ILE A 1 18 ? 0.671 -14.670 -1.533 1.00 3.24 18 ILE A C 11
ATOM 13879 O O . ILE A 1 18 ? 0.391 -13.564 -1.131 1.00 3.17 18 ILE A O 11
ATOM 13895 N N . VAL A 1 19 ? 1.703 -15.317 -1.079 1.00 3.24 19 VAL A N 11
ATOM 13896 C CA . VAL A 1 19 ? 2.570 -14.686 -0.042 1.00 3.15 19 VAL A CA 11
ATOM 13897 C C . VAL A 1 19 ? 3.231 -13.444 -0.651 1.00 3.06 19 VAL A C 11
ATOM 13898 O O . VAL A 1 19 ? 3.298 -12.397 -0.033 1.00 2.99 19 VAL A O 11
ATOM 13911 N N . ILE A 1 20 ? 3.689 -13.548 -1.877 1.00 3.08 20 ILE A N 11
ATOM 13912 C CA . ILE A 1 20 ? 4.315 -12.368 -2.549 1.00 3.03 20 ILE A CA 11
ATOM 13913 C C . ILE A 1 20 ? 3.264 -11.274 -2.729 1.00 2.98 20 ILE A C 11
ATOM 13914 O O . ILE A 1 20 ? 3.479 -10.131 -2.377 1.00 2.91 20 ILE A O 11
ATOM 13930 N N . LEU A 1 21 ? 2.120 -11.627 -3.250 1.00 3.06 21 LEU A N 11
ATOM 13931 C CA . LEU A 1 21 ? 1.036 -10.614 -3.430 1.00 3.06 21 LEU A CA 11
ATOM 13932 C C . LEU A 1 21 ? 0.645 -10.061 -2.050 1.00 2.99 21 LEU A C 11
ATOM 13933 O O . LEU A 1 21 ? 0.492 -8.865 -1.876 1.00 2.93 21 LEU A O 11
ATOM 13949 N N . ILE A 1 22 ? 0.517 -10.918 -1.060 1.00 3.00 22 ILE A N 11
ATOM 13950 C CA . ILE A 1 22 ? 0.174 -10.427 0.312 1.00 2.97 22 ILE A CA 11
ATOM 13951 C C . ILE A 1 22 ? 1.269 -9.468 0.791 1.00 2.83 22 ILE A C 11
ATOM 13952 O O . ILE A 1 22 ? 0.990 -8.402 1.309 1.00 2.78 22 ILE A O 11
ATOM 13968 N N . ALA A 1 23 ? 2.509 -9.834 0.596 1.00 2.81 23 ALA A N 11
ATOM 13969 C CA . ALA A 1 23 ? 3.632 -8.941 1.015 1.00 2.73 23 ALA A CA 11
ATOM 13970 C C . ALA A 1 23 ? 3.587 -7.639 0.207 1.00 2.66 23 ALA A C 11
ATOM 13971 O O . ALA A 1 23 ? 3.692 -6.560 0.756 1.00 2.59 23 ALA A O 11
ATOM 13978 N N . ILE A 1 24 ? 3.408 -7.732 -1.089 1.00 2.71 24 ILE A N 11
ATOM 13979 C CA . ILE A 1 24 ? 3.327 -6.494 -1.928 1.00 2.69 24 ILE A CA 11
ATOM 13980 C C . ILE A 1 24 ? 2.159 -5.631 -1.439 1.00 2.64 24 ILE A C 11
ATOM 13981 O O . ILE A 1 24 ? 2.291 -4.432 -1.259 1.00 2.57 24 ILE A O 11
ATOM 13997 N N . ALA A 1 25 ? 1.021 -6.239 -1.202 1.00 2.71 25 ALA A N 11
ATOM 13998 C CA . ALA A 1 25 ? -0.155 -5.467 -0.701 1.00 2.71 25 ALA A CA 11
ATOM 13999 C C . ALA A 1 25 ? 0.156 -4.889 0.680 1.00 2.61 25 ALA A C 11
ATOM 14000 O O . ALA A 1 25 ? -0.080 -3.723 0.940 1.00 2.55 25 ALA A O 11
ATOM 14007 N N . ALA A 1 26 ? 0.713 -5.685 1.555 1.00 2.61 26 ALA A N 11
ATOM 14008 C CA . ALA A 1 26 ? 1.074 -5.167 2.912 1.00 2.55 26 ALA A CA 11
ATOM 14009 C C . ALA A 1 26 ? 2.087 -4.031 2.751 1.00 2.44 26 ALA A C 11
ATOM 14010 O O . ALA A 1 26 ? 1.987 -3.003 3.391 1.00 2.40 26 ALA A O 11
ATOM 14017 N N . LEU A 1 27 ? 3.038 -4.203 1.867 1.00 2.42 27 LEU A N 11
ATOM 14018 C CA . LEU A 1 27 ? 4.044 -3.139 1.609 1.00 2.34 27 LEU A CA 11
ATOM 14019 C C . LEU A 1 27 ? 3.322 -1.884 1.112 1.00 2.29 27 LEU A C 11
ATOM 14020 O O . LEU A 1 27 ? 3.471 -0.810 1.667 1.00 2.22 27 LEU A O 11
ATOM 14036 N N . GLY A 1 28 ? 2.519 -2.024 0.081 1.00 2.35 28 GLY A N 11
ATOM 14037 C CA . GLY A 1 28 ? 1.756 -0.850 -0.443 1.00 2.35 28 GLY A CA 11
ATOM 14038 C C . GLY A 1 28 ? 0.934 -0.243 0.698 1.00 2.30 28 GLY A C 11
ATOM 14039 O O . GLY A 1 28 ? 0.900 0.963 0.875 1.00 2.24 28 GLY A O 11
ATOM 14043 N N . ALA A 1 29 ? 0.290 -1.071 1.492 1.00 2.35 29 ALA A N 11
ATOM 14044 C CA . ALA A 1 29 ? -0.510 -0.541 2.638 1.00 2.35 29 ALA A CA 11
ATOM 14045 C C . ALA A 1 29 ? 0.412 0.182 3.621 1.00 2.24 29 ALA A C 11
ATOM 14046 O O . ALA A 1 29 ? 0.117 1.272 4.075 1.00 2.19 29 ALA A O 11
ATOM 14053 N N . LEU A 1 30 ? 1.537 -0.406 3.927 1.00 2.22 30 LEU A N 11
ATOM 14054 C CA . LEU A 1 30 ? 2.503 0.252 4.860 1.00 2.16 30 LEU A CA 11
ATOM 14055 C C . LEU A 1 30 ? 2.924 1.610 4.286 1.00 2.05 30 LEU A C 11
ATOM 14056 O O . LEU A 1 30 ? 3.013 2.592 4.996 1.00 2.01 30 LEU A O 11
ATOM 14072 N N . ILE A 1 31 ? 3.157 1.672 2.997 1.00 2.04 31 ILE A N 11
ATOM 14073 C CA . ILE A 1 31 ? 3.550 2.970 2.362 1.00 1.96 31 ILE A CA 11
ATOM 14074 C C . ILE A 1 31 ? 2.356 3.932 2.373 1.00 1.94 31 ILE A C 11
ATOM 14075 O O . ILE A 1 31 ? 2.499 5.107 2.651 1.00 1.89 31 ILE A O 11
ATOM 14091 N N . LEU A 1 32 ? 1.178 3.432 2.096 1.00 2.03 32 LEU A N 11
ATOM 14092 C CA . LEU A 1 32 ? -0.037 4.306 2.114 1.00 2.07 32 LEU A CA 11
ATOM 14093 C C . LEU A 1 32 ? -0.322 4.792 3.544 1.00 2.06 32 LEU A C 11
ATOM 14094 O O . LEU A 1 32 ? -0.644 5.938 3.766 1.00 2.05 32 LEU A O 11
ATOM 14110 N N . GLY A 1 33 ? -0.210 3.924 4.519 1.00 2.11 33 GLY A N 11
ATOM 14111 C CA . GLY A 1 33 ? -0.480 4.341 5.931 1.00 2.16 33 GLY A CA 11
ATOM 14112 C C . GLY A 1 33 ? 0.639 5.260 6.446 1.00 2.06 33 GLY A C 11
ATOM 14113 O O . GLY A 1 33 ? 0.384 6.204 7.166 1.00 2.08 33 GLY A O 11
ATOM 14117 N N . CYS A 1 34 ? 1.874 4.984 6.102 1.00 1.98 34 CYS A N 11
ATOM 14118 C CA . CYS A 1 34 ? 3.003 5.840 6.598 1.00 1.93 34 CYS A CA 11
ATOM 14119 C C . CYS A 1 34 ? 3.192 7.101 5.737 1.00 1.79 34 CYS A C 11
ATOM 14120 O O . CYS A 1 34 ? 3.592 8.135 6.236 1.00 1.80 34 CYS A O 11
ATOM 14128 N N . TRP A 1 35 ? 2.936 7.030 4.454 1.00 1.71 35 TRP A N 11
ATOM 14129 C CA . TRP A 1 35 ? 3.139 8.240 3.591 1.00 1.60 35 TRP A CA 11
ATOM 14130 C C . TRP A 1 35 ? 1.862 8.644 2.833 1.00 1.64 35 TRP A C 11
ATOM 14131 O O . TRP A 1 35 ? 1.918 9.442 1.913 1.00 1.58 35 TRP A O 11
ATOM 14152 N N . CYS A 1 36 ? 0.720 8.111 3.208 1.00 1.80 36 CYS A N 11
ATOM 14153 C CA . CYS A 1 36 ? -0.573 8.464 2.523 1.00 1.94 36 CYS A CA 11
ATOM 14154 C C . CYS A 1 36 ? -0.580 8.017 1.047 1.00 1.98 36 CYS A C 11
ATOM 14155 O O . CYS A 1 36 ? -1.396 7.210 0.644 1.00 2.09 36 CYS A O 11
ATOM 14163 N N . TYR A 1 37 ? 0.313 8.538 0.246 1.00 1.96 37 TYR A N 11
ATOM 14164 C CA . TYR A 1 37 ? 0.363 8.157 -1.202 1.00 2.08 37 TYR A CA 11
ATOM 14165 C C . TYR A 1 37 ? 1.717 7.524 -1.541 1.00 1.90 37 TYR A C 11
ATOM 14166 O O . TYR A 1 37 ? 1.834 6.325 -1.687 1.00 2.07 37 TYR A O 11
ATOM 14184 N N . LEU A 1 38 ? 2.744 8.330 -1.650 1.00 1.66 38 LEU A N 11
ATOM 14185 C CA . LEU A 1 38 ? 4.104 7.791 -1.959 1.00 1.62 38 LEU A CA 11
ATOM 14186 C C . LEU A 1 38 ? 5.039 8.123 -0.795 1.00 1.46 38 LEU A C 11
ATOM 14187 O O . LEU A 1 38 ? 5.646 7.250 -0.206 1.00 1.57 38 LEU A O 11
ATOM 14203 N N . ARG A 1 39 ? 5.139 9.381 -0.457 1.00 1.32 39 ARG A N 11
ATOM 14204 C CA . ARG A 1 39 ? 6.018 9.794 0.681 1.00 1.33 39 ARG A CA 11
ATOM 14205 C C . ARG A 1 39 ? 5.478 11.060 1.366 1.00 1.28 39 ARG A C 11
ATOM 14206 O O . ARG A 1 39 ? 6.232 11.889 1.846 1.00 1.37 39 ARG A O 11
ATOM 14227 N N . LEU A 1 40 ? 4.180 11.208 1.437 1.00 1.26 40 LEU A N 11
ATOM 14228 C CA . LEU A 1 40 ? 3.603 12.411 2.110 1.00 1.32 40 LEU A CA 11
ATOM 14229 C C . LEU A 1 40 ? 3.623 12.195 3.627 1.00 1.51 40 LEU A C 11
ATOM 14230 O O . LEU A 1 40 ? 2.677 11.707 4.212 1.00 1.67 40 LEU A O 11
ATOM 14246 N N . GLN A 1 41 ? 4.717 12.529 4.263 1.00 1.61 41 GLN A N 11
ATOM 14247 C CA . GLN A 1 41 ? 4.822 12.319 5.739 1.00 1.84 41 GLN A CA 11
ATOM 14248 C C . GLN A 1 41 ? 4.598 13.624 6.524 1.00 1.95 41 GLN A C 11
ATOM 14249 O O . GLN A 1 41 ? 4.863 13.686 7.712 1.00 2.17 41 GLN A O 11
ATOM 14263 N N . ARG A 1 42 ? 4.114 14.661 5.888 1.00 1.86 42 ARG A N 11
ATOM 14264 C CA . ARG A 1 42 ? 3.882 15.943 6.619 1.00 2.02 42 ARG A CA 11
ATOM 14265 C C . ARG A 1 42 ? 2.412 16.379 6.459 1.00 2.01 42 ARG A C 11
ATOM 14266 O O . ARG A 1 42 ? 1.510 15.599 6.693 1.00 2.12 42 ARG A O 11
ATOM 14287 N N . ILE A 1 43 ? 2.162 17.606 6.064 1.00 1.99 43 ILE A N 11
ATOM 14288 C CA . ILE A 1 43 ? 0.750 18.078 5.885 1.00 2.06 43 ILE A CA 11
ATOM 14289 C C . ILE A 1 43 ? -0.024 17.135 4.959 1.00 1.91 43 ILE A C 11
ATOM 14290 O O . ILE A 1 43 ? -1.212 16.929 5.115 1.00 2.10 43 ILE A O 11
ATOM 14306 N N . SER A 1 44 ? 0.655 16.587 3.989 1.00 1.63 44 SER A N 11
ATOM 14307 C CA . SER A 1 44 ? 0.014 15.658 2.998 1.00 1.57 44 SER A CA 11
ATOM 14308 C C . SER A 1 44 ? -0.931 16.455 2.091 1.00 1.58 44 SER A C 11
ATOM 14309 O O . SER A 1 44 ? -2.076 16.099 1.879 1.00 1.81 44 SER A O 11
ATOM 14317 N N . GLN A 1 45 ? -0.435 17.546 1.565 1.00 1.41 45 GLN A N 11
ATOM 14318 C CA . GLN A 1 45 ? -1.250 18.424 0.669 1.00 1.46 45 GLN A CA 11
ATOM 14319 C C . GLN A 1 45 ? -0.426 18.865 -0.559 1.00 1.22 45 GLN A C 11
ATOM 14320 O O . GLN A 1 45 ? -0.961 19.023 -1.645 1.00 1.21 45 GLN A O 11
ATOM 14334 N N . SER A 1 46 ? 0.868 19.068 -0.390 1.00 1.14 46 SER A N 11
ATOM 14335 C CA . SER A 1 46 ? 1.734 19.504 -1.528 1.00 1.00 46 SER A CA 11
ATOM 14336 C C . SER A 1 46 ? 3.155 18.928 -1.391 1.00 0.93 46 SER A C 11
ATOM 14337 O O . SER A 1 46 ? 4.129 19.659 -1.410 1.00 1.07 46 SER A O 11
ATOM 14345 N N . GLU A 1 47 ? 3.288 17.634 -1.250 1.00 0.88 47 GLU A N 11
ATOM 14346 C CA . GLU A 1 47 ? 4.648 17.038 -1.110 1.00 0.92 47 GLU A CA 11
ATOM 14347 C C . GLU A 1 47 ? 4.916 16.003 -2.206 1.00 0.89 47 GLU A C 11
ATOM 14348 O O . GLU A 1 47 ? 4.034 15.270 -2.616 1.00 0.89 47 GLU A O 11
ATOM 14360 N N . ASP A 1 48 ? 6.143 15.939 -2.665 1.00 1.02 48 ASP A N 11
ATOM 14361 C CA . ASP A 1 48 ? 6.526 14.955 -3.731 1.00 1.13 48 ASP A CA 11
ATOM 14362 C C . ASP A 1 48 ? 5.576 15.051 -4.941 1.00 1.13 48 ASP A C 11
ATOM 14363 O O . ASP A 1 48 ? 5.069 16.115 -5.250 1.00 1.10 48 ASP A O 11
ATOM 14372 N N . GLU A 1 49 ? 5.342 13.952 -5.629 1.00 1.26 49 GLU A N 11
ATOM 14373 C CA . GLU A 1 49 ? 4.429 13.959 -6.825 1.00 1.39 49 GLU A CA 11
ATOM 14374 C C . GLU A 1 49 ? 5.020 14.795 -7.977 1.00 1.53 49 GLU A C 11
ATOM 14375 O O . GLU A 1 49 ? 5.285 14.283 -9.048 1.00 1.76 49 GLU A O 11
ATOM 14387 N N . GLU A 1 50 ? 5.228 16.069 -7.765 1.00 1.45 50 GLU A N 11
ATOM 14388 C CA . GLU A 1 50 ? 5.797 16.931 -8.844 1.00 1.64 50 GLU A CA 11
ATOM 14389 C C . GLU A 1 50 ? 7.226 17.376 -8.483 1.00 1.75 50 GLU A C 11
ATOM 14390 O O . GLU A 1 50 ? 7.871 16.801 -7.626 1.00 1.87 50 GLU A O 11
ATOM 14402 N N . SER A 1 51 ? 7.723 18.387 -9.141 1.00 1.89 51 SER A N 11
ATOM 14403 C CA . SER A 1 51 ? 9.111 18.875 -8.856 1.00 2.16 51 SER A CA 11
ATOM 14404 C C . SER A 1 51 ? 9.138 20.404 -8.733 1.00 2.23 51 SER A C 11
ATOM 14405 O O . SER A 1 51 ? 9.821 20.956 -7.891 1.00 2.48 51 SER A O 11
ATOM 14413 N N . ILE A 1 52 ? 8.394 21.086 -9.559 1.00 2.15 52 ILE A N 11
ATOM 14414 C CA . ILE A 1 52 ? 8.357 22.580 -9.502 1.00 2.34 52 ILE A CA 11
ATOM 14415 C C . ILE A 1 52 ? 7.296 23.034 -8.500 1.00 2.19 52 ILE A C 11
ATOM 14416 O O . ILE A 1 52 ? 7.563 23.805 -7.599 1.00 2.45 52 ILE A O 11
ATOM 14432 N N . VAL A 1 53 ? 6.091 22.565 -8.667 1.00 1.92 53 VAL A N 11
ATOM 14433 C CA . VAL A 1 53 ? 4.992 22.960 -7.740 1.00 1.92 53 VAL A CA 11
ATOM 14434 C C . VAL A 1 53 ? 4.932 21.978 -6.566 1.00 1.58 53 VAL A C 11
ATOM 14435 O O . VAL A 1 53 ? 5.224 22.325 -5.439 1.00 1.80 53 VAL A O 11
ATOM 14448 N N . GLY A 1 54 ? 4.542 20.759 -6.829 1.00 1.21 54 GLY A N 11
ATOM 14449 C CA . GLY A 1 54 ? 4.443 19.735 -5.736 1.00 1.03 54 GLY A CA 11
ATOM 14450 C C . GLY A 1 54 ? 3.055 19.809 -5.084 1.00 0.91 54 GLY A C 11
ATOM 14451 O O . GLY A 1 54 ? 2.704 18.990 -4.256 1.00 0.82 54 GLY A O 11
ATOM 14455 N N . ASP A 1 55 ? 2.271 20.791 -5.458 1.00 1.13 55 ASP A N 11
ATOM 14456 C CA . ASP A 1 55 ? 0.907 20.949 -4.883 1.00 1.12 55 ASP A CA 11
ATOM 14457 C C . ASP A 1 55 ? -0.001 19.796 -5.322 1.00 1.18 55 ASP A C 11
ATOM 14458 O O . ASP A 1 55 ? 0.229 19.150 -6.329 1.00 1.36 55 ASP A O 11
ATOM 14467 N N . GLY A 1 56 ? -1.031 19.541 -4.571 1.00 1.27 56 GLY A N 11
ATOM 14468 C CA . GLY A 1 56 ? -1.965 18.439 -4.923 1.00 1.55 56 GLY A CA 11
ATOM 14469 C C . GLY A 1 56 ? -3.310 18.700 -4.256 1.00 1.59 56 GLY A C 11
ATOM 14470 O O . GLY A 1 56 ? -4.339 18.696 -4.899 1.00 1.82 56 GLY A O 11
ATOM 14474 N N . GLU A 1 57 ? -3.307 18.926 -2.965 1.00 1.46 57 GLU A N 11
ATOM 14475 C CA . GLU A 1 57 ? -4.596 19.181 -2.254 1.00 1.56 57 GLU A CA 11
ATOM 14476 C C . GLU A 1 57 ? -4.573 20.497 -1.446 1.00 1.42 57 GLU A C 11
ATOM 14477 O O . GLU A 1 57 ? -5.577 20.888 -0.885 1.00 1.59 57 GLU A O 11
ATOM 14489 N N . THR A 1 58 ? -3.454 21.182 -1.370 1.00 1.23 58 THR A N 11
ATOM 14490 C CA . THR A 1 58 ? -3.413 22.462 -0.581 1.00 1.18 58 THR A CA 11
ATOM 14491 C C . THR A 1 58 ? -4.432 23.476 -1.128 1.00 1.27 58 THR A C 11
ATOM 14492 O O . THR A 1 58 ? -5.226 24.027 -0.389 1.00 1.48 58 THR A O 11
ATOM 14503 N N . LYS A 1 59 ? -4.419 23.723 -2.414 1.00 1.25 59 LYS A N 11
ATOM 14504 C CA . LYS A 1 59 ? -5.394 24.699 -3.007 1.00 1.48 59 LYS A CA 11
ATOM 14505 C C . LYS A 1 59 ? -6.032 24.125 -4.276 1.00 1.57 59 LYS A C 11
ATOM 14506 O O . LYS A 1 59 ? -6.444 24.847 -5.163 1.00 1.78 59 LYS A O 11
ATOM 14525 N N . GLU A 1 60 ? -6.119 22.833 -4.349 1.00 1.49 60 GLU A N 11
ATOM 14526 C CA . GLU A 1 60 ? -6.730 22.174 -5.535 1.00 1.68 60 GLU A CA 11
ATOM 14527 C C . GLU A 1 60 ? -7.717 21.096 -5.086 1.00 1.73 60 GLU A C 11
ATOM 14528 O O . GLU A 1 60 ? -7.389 20.265 -4.258 1.00 1.76 60 GLU A O 11
ATOM 14540 N N . PRO A 1 61 ? -8.893 21.122 -5.661 1.00 1.84 61 PRO A N 11
ATOM 14541 C CA . PRO A 1 61 ? -9.923 20.108 -5.320 1.00 1.95 61 PRO A CA 11
ATOM 14542 C C . PRO A 1 61 ? -9.553 18.755 -5.958 1.00 2.14 61 PRO A C 11
ATOM 14543 O O . PRO A 1 61 ? -10.338 18.147 -6.668 1.00 2.34 61 PRO A O 11
ATOM 14554 N N . PHE A 1 62 ? -8.354 18.286 -5.704 1.00 2.14 62 PHE A N 11
ATOM 14555 C CA . PHE A 1 62 ? -7.899 16.987 -6.279 1.00 2.38 62 PHE A CA 11
ATOM 14556 C C . PHE A 1 62 ? -8.766 15.846 -5.759 1.00 2.42 62 PHE A C 11
ATOM 14557 O O . PHE A 1 62 ? -9.292 15.062 -6.518 1.00 2.52 62 PHE A O 11
ATOM 14574 N N . LEU A 1 63 ? -8.939 15.765 -4.472 1.00 2.38 63 LEU A N 11
ATOM 14575 C CA . LEU A 1 63 ? -9.802 14.686 -3.900 1.00 2.42 63 LEU A CA 11
ATOM 14576 C C . LEU A 1 63 ? -11.233 14.855 -4.414 1.00 2.27 63 LEU A C 11
ATOM 14577 O O . LEU A 1 63 ? -11.937 13.890 -4.652 1.00 2.32 63 LEU A O 11
ATOM 14593 N N . LEU A 1 64 ? -11.648 16.078 -4.609 1.00 2.14 64 LEU A N 11
ATOM 14594 C CA . LEU A 1 64 ? -13.021 16.343 -5.131 1.00 2.11 64 LEU A CA 11
ATOM 14595 C C . LEU A 1 64 ? -13.169 15.726 -6.526 1.00 2.16 64 LEU A C 11
ATOM 14596 O O . LEU A 1 64 ? -14.034 14.900 -6.755 1.00 2.20 64 LEU A O 11
ATOM 14612 N N . VAL A 1 65 ? -12.323 16.104 -7.457 1.00 2.24 65 VAL A N 11
ATOM 14613 C CA . VAL A 1 65 ? -12.413 15.518 -8.827 1.00 2.41 65 VAL A CA 11
ATOM 14614 C C .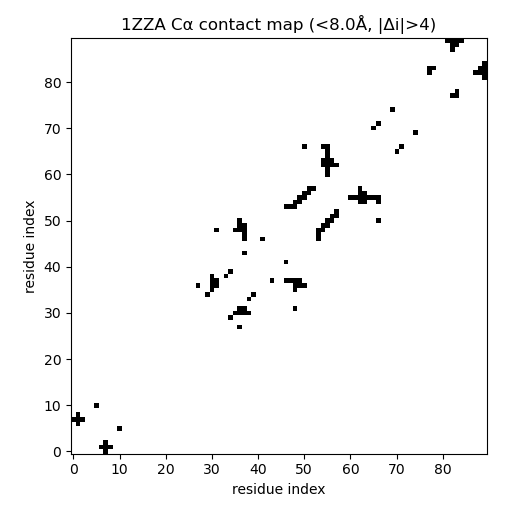 VAL A 1 65 ? -12.000 14.044 -8.789 1.00 2.53 65 VAL A C 11
ATOM 14615 O O . VAL A 1 65 ? -12.521 13.227 -9.528 1.00 2.66 65 VAL A O 11
ATOM 14628 N N . GLN A 1 66 ? -11.091 13.692 -7.914 1.00 2.55 66 GLN A N 11
ATOM 14629 C CA . GLN A 1 66 ? -10.667 12.266 -7.806 1.00 2.74 66 GLN A CA 11
ATOM 14630 C C . GLN A 1 66 ? -11.872 11.418 -7.419 1.00 2.68 66 GLN A C 11
ATOM 14631 O O . GLN A 1 66 ? -12.223 10.474 -8.108 1.00 2.82 66 GLN A O 11
ATOM 14645 N N . TYR A 1 67 ? -12.521 11.773 -6.340 1.00 2.51 67 TYR A N 11
ATOM 14646 C CA . TYR A 1 67 ? -13.736 11.027 -5.897 1.00 2.47 67 TYR A CA 11
ATOM 14647 C C . TYR A 1 67 ? -14.846 11.208 -6.932 1.00 2.48 67 TYR A C 11
ATOM 14648 O O . TYR A 1 67 ? -15.539 10.271 -7.282 1.00 2.58 67 TYR A O 11
ATOM 14666 N N . SER A 1 68 ? -14.990 12.406 -7.444 1.00 2.42 68 SER A N 11
ATOM 14667 C CA . SER A 1 68 ? -16.027 12.668 -8.494 1.00 2.54 68 SER A CA 11
ATOM 14668 C C . SER A 1 68 ? -15.815 11.702 -9.660 1.00 2.77 68 SER A C 11
ATOM 14669 O O . SER A 1 68 ? -16.754 11.269 -10.286 1.00 2.93 68 SER A O 11
ATOM 14677 N N . ALA A 1 69 ? -14.582 11.350 -9.937 1.00 2.85 69 ALA A N 11
ATOM 14678 C CA . ALA A 1 69 ? -14.306 10.383 -11.040 1.00 3.13 69 ALA A CA 11
ATOM 14679 C C . ALA A 1 69 ? -14.542 8.953 -10.535 1.00 3.17 69 ALA A C 11
ATOM 14680 O O . ALA A 1 69 ? -15.096 8.123 -11.229 1.00 3.34 69 ALA A O 11
ATOM 14687 N N . LYS A 1 70 ? -14.131 8.670 -9.323 1.00 3.05 70 LYS A N 11
ATOM 14688 C CA . LYS A 1 70 ? -14.331 7.295 -8.746 1.00 3.12 70 LYS A CA 11
ATOM 14689 C C . LYS A 1 70 ? -15.812 6.933 -8.714 1.00 3.05 70 LYS A C 11
ATOM 14690 O O . LYS A 1 70 ? -16.209 5.883 -9.172 1.00 3.22 70 LYS A O 11
ATOM 14709 N N . GLY A 1 71 ? -16.614 7.796 -8.154 1.00 2.84 71 GLY A N 11
ATOM 14710 C CA . GLY A 1 71 ? -18.093 7.536 -8.048 1.00 2.83 71 GLY A CA 11
ATOM 14711 C C . GLY A 1 71 ? -18.627 6.876 -9.328 1.00 3.07 71 GLY A C 11
ATOM 14712 O O . GLY A 1 71 ? -19.065 5.739 -9.296 1.00 3.16 71 GLY A O 11
ATOM 14716 N N . PRO A 1 72 ? -18.565 7.605 -10.418 1.00 3.20 72 PRO A N 11
ATOM 14717 C CA . PRO A 1 72 ? -19.044 7.076 -11.721 1.00 3.50 72 PRO A CA 11
ATOM 14718 C C . PRO A 1 72 ? -18.172 5.898 -12.181 1.00 3.67 72 PRO A C 11
ATOM 14719 O O . PRO A 1 72 ? -18.680 4.924 -12.693 1.00 3.85 72 PRO A O 11
ATOM 14730 N N . CYS A 1 73 ? -16.872 5.963 -11.986 1.00 3.65 73 CYS A N 11
ATOM 14731 C CA . CYS A 1 73 ? -15.993 4.820 -12.403 1.00 3.89 73 CYS A CA 11
ATOM 14732 C C . CYS A 1 73 ? -16.357 3.570 -11.596 1.00 3.86 73 CYS A C 11
ATOM 14733 O O . CYS A 1 73 ? -16.506 2.487 -12.135 1.00 4.08 73 CYS A O 11
ATOM 14741 N N . VAL A 1 74 ? -16.531 3.728 -10.311 1.00 3.60 74 VAL A N 11
ATOM 14742 C CA . VAL A 1 74 ? -16.918 2.573 -9.443 1.00 3.59 74 VAL A CA 11
ATOM 14743 C C . VAL A 1 74 ? -18.330 2.133 -9.815 1.00 3.61 74 VAL A C 11
ATOM 14744 O O . VAL A 1 74 ? -18.593 0.965 -10.026 1.00 3.78 74 VAL A O 11
ATOM 14757 N N . GLU A 1 75 ? -19.226 3.075 -9.928 1.00 3.49 75 GLU A N 11
ATOM 14758 C CA . GLU A 1 75 ? -20.628 2.745 -10.325 1.00 3.60 75 GLU A CA 11
ATOM 14759 C C . GLU A 1 75 ? -20.617 2.035 -11.685 1.00 3.90 75 GLU A C 11
ATOM 14760 O O . GLU A 1 75 ? -21.346 1.087 -11.914 1.00 4.03 75 GLU A O 11
ATOM 14772 N N . ARG A 1 76 ? -19.769 2.481 -12.574 1.00 4.03 76 ARG A N 11
ATOM 14773 C CA . ARG A 1 76 ? -19.660 1.845 -13.922 1.00 4.35 76 ARG A CA 11
ATOM 14774 C C . ARG A 1 76 ? -19.180 0.403 -13.792 1.00 4.46 76 ARG A C 11
ATOM 14775 O O . ARG A 1 76 ? -19.882 -0.527 -14.132 1.00 4.62 76 ARG A O 11
ATOM 14796 N N . LYS A 1 77 ? -17.975 0.217 -13.310 1.00 4.42 77 LYS A N 11
ATOM 14797 C CA . LYS A 1 77 ? -17.432 -1.169 -13.165 1.00 4.59 77 LYS A CA 11
ATOM 14798 C C . LYS A 1 77 ? -18.319 -2.009 -12.237 1.00 4.47 77 LYS A C 11
ATOM 14799 O O . LYS A 1 77 ? -18.467 -3.198 -12.429 1.00 4.67 77 LYS A O 11
ATOM 14818 N N . ALA A 1 78 ? -18.942 -1.397 -11.261 1.00 4.18 78 ALA A N 11
ATOM 14819 C CA . ALA A 1 78 ? -19.852 -2.164 -10.353 1.00 4.10 78 ALA A CA 11
ATOM 14820 C C . ALA A 1 78 ? -21.043 -2.675 -11.160 1.00 4.25 78 ALA A C 11
ATOM 14821 O O . ALA A 1 78 ? -21.448 -3.811 -11.041 1.00 4.37 78 ALA A O 11
ATOM 14828 N N . LYS A 1 79 ? -21.581 -1.837 -12.002 1.00 4.29 79 LYS A N 11
ATOM 14829 C CA . LYS A 1 79 ? -22.729 -2.257 -12.861 1.00 4.50 79 LYS A CA 11
ATOM 14830 C C . LYS A 1 79 ? -22.223 -3.214 -13.944 1.00 4.82 79 LYS A C 11
ATOM 14831 O O . LYS A 1 79 ? -22.761 -4.289 -14.139 1.00 4.97 79 LYS A O 11
ATOM 14850 N N . LEU A 1 80 ? -21.174 -2.824 -14.631 1.00 4.93 80 LEU A N 11
ATOM 14851 C CA . LEU A 1 80 ? -20.583 -3.684 -15.702 1.00 5.28 80 LEU A CA 11
ATOM 14852 C C . LEU A 1 80 ? -20.265 -5.074 -15.148 1.00 5.32 80 LEU A C 11
ATOM 14853 O O . LEU A 1 80 ? -20.489 -6.077 -15.793 1.00 5.55 80 LEU A O 11
ATOM 14869 N N . MET A 1 81 ? -19.762 -5.133 -13.949 1.00 5.13 81 MET A N 11
ATOM 14870 C CA . MET A 1 81 ? -19.448 -6.451 -13.329 1.00 5.21 81 MET A CA 11
ATOM 14871 C C . MET A 1 81 ? -20.733 -7.059 -12.763 1.00 5.08 81 MET A C 11
ATOM 14872 O O . MET A 1 81 ? -21.027 -8.223 -12.976 1.00 5.26 81 MET A O 11
ATOM 14886 N N . THR A 1 82 ? -21.505 -6.261 -12.054 1.00 4.80 82 THR A N 11
ATOM 14887 C CA . THR A 1 82 ? -22.794 -6.745 -11.464 1.00 4.71 82 THR A CA 11
ATOM 14888 C C . THR A 1 82 ? -22.538 -8.000 -10.604 1.00 4.78 82 THR A C 11
ATOM 14889 O O . THR A 1 82 ? -21.402 -8.382 -10.394 1.00 4.90 82 THR A O 11
ATOM 14900 N N . PRO A 1 83 ? -23.593 -8.615 -10.124 1.00 4.76 83 PRO A N 11
ATOM 14901 C CA . PRO A 1 83 ? -23.426 -9.835 -9.299 1.00 4.87 83 PRO A CA 11
ATOM 14902 C C . PRO A 1 83 ? -23.199 -11.069 -10.195 1.00 5.15 83 PRO A C 11
ATOM 14903 O O . PRO A 1 83 ? -23.308 -12.191 -9.742 1.00 5.30 83 PRO A O 11
ATOM 14914 N N . ASN A 1 84 ? -22.901 -10.863 -11.467 1.00 5.27 84 ASN A N 11
ATOM 14915 C CA . ASN A 1 84 ? -22.674 -11.997 -12.427 1.00 5.59 84 ASN A CA 11
ATOM 14916 C C . ASN A 1 84 ? -23.992 -12.702 -12.803 1.00 5.65 84 ASN A C 11
ATOM 14917 O O . ASN A 1 84 ? -24.110 -13.249 -13.883 1.00 5.73 84 ASN A O 11
ATOM 14928 N N . GLY A 1 85 ? -24.985 -12.689 -11.943 1.00 5.70 85 GLY A N 11
ATOM 14929 C CA . GLY A 1 85 ? -26.281 -13.346 -12.283 1.00 5.83 85 GLY A CA 11
ATOM 14930 C C . GLY A 1 85 ? -27.045 -12.467 -13.279 1.00 5.87 85 GLY A C 11
ATOM 14931 O O . GLY A 1 85 ? -27.053 -11.251 -13.157 1.00 5.71 85 GLY A O 11
ATOM 14935 N N . PRO A 1 86 ? -27.672 -13.107 -14.238 1.00 6.14 86 PRO A N 11
ATOM 14936 C CA . PRO A 1 86 ? -28.448 -12.364 -15.269 1.00 6.30 86 PRO A CA 11
ATOM 14937 C C . PRO A 1 86 ? -29.633 -11.613 -14.647 1.00 6.21 86 PRO A C 11
ATOM 14938 O O . PRO A 1 86 ? -30.166 -10.696 -15.242 1.00 6.31 86 PRO A O 11
ATOM 14949 N N . GLU A 1 87 ? -30.033 -11.970 -13.449 1.00 6.07 87 GLU A N 11
ATOM 14950 C CA . GLU A 1 87 ? -31.164 -11.243 -12.781 1.00 6.04 87 GLU A CA 11
ATOM 14951 C C . GLU A 1 87 ? -30.820 -9.751 -12.688 1.00 5.83 87 GLU A C 11
ATOM 14952 O O . GLU A 1 87 ? -31.675 -8.893 -12.800 1.00 5.91 87 GLU A O 11
ATOM 14964 N N . VAL A 1 88 ? -29.565 -9.449 -12.489 1.00 5.61 88 VAL A N 11
ATOM 14965 C CA . VAL A 1 88 ? -29.122 -8.027 -12.394 1.00 5.43 88 VAL A CA 11
ATOM 14966 C C . VAL A 1 88 ? -28.290 -7.649 -13.632 1.00 5.54 88 VAL A C 11
ATOM 14967 O O . VAL A 1 88 ? -28.286 -6.510 -14.057 1.00 5.54 88 VAL A O 11
ATOM 14980 N N . HIS A 1 89 ? -27.591 -8.596 -14.217 1.00 5.67 89 HIS A N 11
ATOM 14981 C CA . HIS A 1 89 ? -26.772 -8.283 -15.426 1.00 5.84 89 HIS A CA 11
ATOM 14982 C C . HIS A 1 89 ? -27.462 -8.824 -16.687 1.00 6.04 89 HIS A C 11
ATOM 14983 O O . HIS A 1 89 ? -27.323 -9.983 -17.035 1.00 6.19 89 HIS A O 11
ATOM 14997 N N . GLY A 1 90 ? -28.208 -7.994 -17.369 1.00 6.13 90 GLY A N 11
ATOM 14998 C CA . GLY A 1 90 ? -28.914 -8.450 -18.605 1.00 6.40 90 GLY A CA 11
ATOM 14999 C C . GLY A 1 90 ? -29.211 -7.254 -19.512 1.00 6.46 90 GLY A C 11
ATOM 15000 O O . GLY A 1 90 ? -29.706 -6.257 -19.007 1.00 6.61 90 GLY A O 11
ATOM 15005 N N . GLY A 1 1 ? 6.480 -30.598 -6.677 1.00 3.15 1 GLY A N 12
ATOM 15006 C CA . GLY A 1 1 ? 7.849 -31.188 -6.790 1.00 3.54 1 GLY A CA 12
ATOM 15007 C C . GLY A 1 1 ? 7.733 -32.701 -6.992 1.00 3.68 1 GLY A C 12
ATOM 15008 O O . GLY A 1 1 ? 7.430 -33.429 -6.070 1.00 3.61 1 GLY A O 12
ATOM 15014 N N . SER A 1 2 ? 7.959 -33.168 -8.203 1.00 3.94 2 SER A N 12
ATOM 15015 C CA . SER A 1 2 ? 7.853 -34.637 -8.516 1.00 4.16 2 SER A CA 12
ATOM 15016 C C . SER A 1 2 ? 6.380 -35.066 -8.558 1.00 3.85 2 SER A C 12
ATOM 15017 O O . SER A 1 2 ? 5.817 -35.498 -7.570 1.00 3.68 2 SER A O 12
ATOM 15025 N N . MET A 1 3 ? 5.755 -34.944 -9.710 1.00 3.85 3 MET A N 12
ATOM 15026 C CA . MET A 1 3 ? 4.311 -35.335 -9.844 1.00 3.62 3 MET A CA 12
ATOM 15027 C C . MET A 1 3 ? 4.136 -36.832 -9.551 1.00 3.73 3 MET A C 12
ATOM 15028 O O . MET A 1 3 ? 4.173 -37.664 -10.436 1.00 4.08 3 MET A O 12
ATOM 15042 N N . SER A 1 4 ? 3.969 -37.167 -8.302 1.00 3.51 4 SER A N 12
ATOM 15043 C CA . SER A 1 4 ? 3.808 -38.596 -7.900 1.00 3.65 4 SER A CA 12
ATOM 15044 C C . SER A 1 4 ? 2.948 -38.669 -6.637 1.00 3.28 4 SER A C 12
ATOM 15045 O O . SER A 1 4 ? 1.765 -38.941 -6.691 1.00 3.08 4 SER A O 12
ATOM 15053 N N . ILE A 1 5 ? 3.535 -38.395 -5.511 1.00 3.31 5 ILE A N 12
ATOM 15054 C CA . ILE A 1 5 ? 2.774 -38.402 -4.238 1.00 3.09 5 ILE A CA 12
ATOM 15055 C C . ILE A 1 5 ? 2.314 -36.962 -3.947 1.00 2.76 5 ILE A C 12
ATOM 15056 O O . ILE A 1 5 ? 1.692 -36.334 -4.782 1.00 2.54 5 ILE A O 12
ATOM 15072 N N . MET A 1 6 ? 2.625 -36.423 -2.795 1.00 2.81 6 MET A N 12
ATOM 15073 C CA . MET A 1 6 ? 2.218 -35.017 -2.487 1.00 2.58 6 MET A CA 12
ATOM 15074 C C . MET A 1 6 ? 2.655 -34.067 -3.593 1.00 2.46 6 MET A C 12
ATOM 15075 O O . MET A 1 6 ? 1.846 -33.312 -4.097 1.00 2.15 6 MET A O 12
ATOM 15089 N N . ASP A 1 7 ? 3.919 -34.081 -3.958 1.00 2.75 7 ASP A N 12
ATOM 15090 C CA . ASP A 1 7 ? 4.431 -33.157 -5.025 1.00 2.73 7 ASP A CA 12
ATOM 15091 C C . ASP A 1 7 ? 4.288 -31.689 -4.572 1.00 2.53 7 ASP A C 12
ATOM 15092 O O . ASP A 1 7 ? 5.245 -30.934 -4.588 1.00 2.70 7 ASP A O 12
ATOM 15101 N N . HIS A 1 8 ? 3.107 -31.290 -4.157 1.00 2.23 8 HIS A N 12
ATOM 15102 C CA . HIS A 1 8 ? 2.882 -29.887 -3.683 1.00 2.10 8 HIS A CA 12
ATOM 15103 C C . HIS A 1 8 ? 3.442 -28.838 -4.666 1.00 2.02 8 HIS A C 12
ATOM 15104 O O . HIS A 1 8 ? 3.870 -27.774 -4.259 1.00 2.07 8 HIS A O 12
ATOM 15118 N N . SER A 1 9 ? 3.440 -29.111 -5.949 1.00 1.98 9 SER A N 12
ATOM 15119 C CA . SER A 1 9 ? 3.974 -28.107 -6.927 1.00 1.98 9 SER A CA 12
ATOM 15120 C C . SER A 1 9 ? 2.989 -26.934 -7.119 1.00 1.76 9 SER A C 12
ATOM 15121 O O . SER A 1 9 ? 3.365 -25.790 -6.944 1.00 1.74 9 SER A O 12
ATOM 15129 N N . PRO A 1 10 ? 1.759 -27.248 -7.482 1.00 1.64 10 PRO A N 12
ATOM 15130 C CA . PRO A 1 10 ? 0.738 -26.183 -7.706 1.00 1.51 10 PRO A CA 12
ATOM 15131 C C . PRO A 1 10 ? 0.395 -25.456 -6.401 1.00 1.42 10 PRO A C 12
ATOM 15132 O O . PRO A 1 10 ? 0.216 -24.252 -6.384 1.00 1.41 10 PRO A O 12
ATOM 15143 N N . THR A 1 11 ? 0.324 -26.172 -5.312 1.00 1.46 11 THR A N 12
ATOM 15144 C CA . THR A 1 11 ? 0.012 -25.526 -3.997 1.00 1.51 11 THR A CA 12
ATOM 15145 C C . THR A 1 11 ? 1.155 -24.586 -3.598 1.00 1.56 11 THR A C 12
ATOM 15146 O O . THR A 1 11 ? 0.936 -23.433 -3.286 1.00 1.55 11 THR A O 12
ATOM 15157 N N . THR A 1 12 ? 2.378 -25.060 -3.626 1.00 1.66 12 THR A N 12
ATOM 15158 C CA . THR A 1 12 ? 3.530 -24.182 -3.269 1.00 1.76 12 THR A CA 12
ATOM 15159 C C . THR A 1 12 ? 3.578 -22.974 -4.209 1.00 1.61 12 THR A C 12
ATOM 15160 O O . THR A 1 12 ? 3.946 -21.883 -3.814 1.00 1.63 12 THR A O 12
ATOM 15171 N N . GLY A 1 13 ? 3.198 -23.165 -5.446 1.00 1.51 13 GLY A N 12
ATOM 15172 C CA . GLY A 1 13 ? 3.202 -22.040 -6.431 1.00 1.42 13 GLY A CA 12
ATOM 15173 C C . GLY A 1 13 ? 2.140 -21.011 -6.042 1.00 1.30 13 GLY A C 12
ATOM 15174 O O . GLY A 1 13 ? 2.453 -19.867 -5.767 1.00 1.29 13 GLY A O 12
ATOM 15178 N N . VAL A 1 14 ? 0.888 -21.407 -6.006 1.00 1.25 14 VAL A N 12
ATOM 15179 C CA . VAL A 1 14 ? -0.194 -20.447 -5.623 1.00 1.24 14 VAL A CA 12
ATOM 15180 C C . VAL A 1 14 ? 0.090 -19.862 -4.229 1.00 1.31 14 VAL A C 12
ATOM 15181 O O . VAL A 1 14 ? -0.171 -18.703 -3.975 1.00 1.33 14 VAL A O 12
ATOM 15194 N N . VAL A 1 15 ? 0.647 -20.643 -3.335 1.00 1.41 15 VAL A N 12
ATOM 15195 C CA . VAL A 1 15 ? 0.969 -20.105 -1.976 1.00 1.56 15 VAL A CA 12
ATOM 15196 C C . VAL A 1 15 ? 2.102 -19.081 -2.092 1.00 1.54 15 VAL A C 12
ATOM 15197 O O . VAL A 1 15 ? 2.039 -17.998 -1.537 1.00 1.59 15 VAL A O 12
ATOM 15210 N N . THR A 1 16 ? 3.125 -19.415 -2.831 1.00 1.51 16 THR A N 12
ATOM 15211 C CA . THR A 1 16 ? 4.272 -18.470 -3.017 1.00 1.53 16 THR A CA 12
ATOM 15212 C C . THR A 1 16 ? 3.772 -17.154 -3.613 1.00 1.39 16 THR A C 12
ATOM 15213 O O . THR A 1 16 ? 4.043 -16.084 -3.098 1.00 1.43 16 THR A O 12
ATOM 15224 N N . VAL A 1 17 ? 3.034 -17.225 -4.688 1.00 1.27 17 VAL A N 12
ATOM 15225 C CA . VAL A 1 17 ? 2.506 -15.977 -5.312 1.00 1.19 17 VAL A CA 12
ATOM 15226 C C . VAL A 1 17 ? 1.524 -15.283 -4.357 1.00 1.23 17 VAL A C 12
ATOM 15227 O O . VAL A 1 17 ? 1.489 -14.074 -4.284 1.00 1.24 17 VAL A O 12
ATOM 15240 N N . ILE A 1 18 ? 0.748 -16.031 -3.602 1.00 1.32 18 ILE A N 12
ATOM 15241 C CA . ILE A 1 18 ? -0.197 -15.380 -2.635 1.00 1.45 18 ILE A CA 12
ATOM 15242 C C . ILE A 1 18 ? 0.605 -14.705 -1.528 1.00 1.54 18 ILE A C 12
ATOM 15243 O O . ILE A 1 18 ? 0.308 -13.599 -1.133 1.00 1.62 18 ILE A O 12
ATOM 15259 N N . VAL A 1 19 ? 1.636 -15.342 -1.054 1.00 1.58 19 VAL A N 12
ATOM 15260 C CA . VAL A 1 19 ? 2.478 -14.703 0.000 1.00 1.71 19 VAL A CA 12
ATOM 15261 C C . VAL A 1 19 ? 3.151 -13.465 -0.601 1.00 1.60 19 VAL A C 12
ATOM 15262 O O . VAL A 1 19 ? 3.162 -12.405 -0.005 1.00 1.66 19 VAL A O 12
ATOM 15275 N N . ILE A 1 20 ? 3.681 -13.586 -1.795 1.00 1.46 20 ILE A N 12
ATOM 15276 C CA . ILE A 1 20 ? 4.319 -12.405 -2.455 1.00 1.37 20 ILE A CA 12
ATOM 15277 C C . ILE A 1 20 ? 3.259 -11.323 -2.672 1.00 1.32 20 ILE A C 12
ATOM 15278 O O . ILE A 1 20 ? 3.462 -10.169 -2.348 1.00 1.36 20 ILE A O 12
ATOM 15294 N N . LEU A 1 21 ? 2.120 -11.702 -3.188 1.00 1.29 21 LEU A N 12
ATOM 15295 C CA . LEU A 1 21 ? 1.020 -10.712 -3.397 1.00 1.34 21 LEU A CA 12
ATOM 15296 C C . LEU A 1 21 ? 0.639 -10.104 -2.045 1.00 1.50 21 LEU A C 12
ATOM 15297 O O . LEU A 1 21 ? 0.576 -8.896 -1.894 1.00 1.55 21 LEU A O 12
ATOM 15313 N N . ILE A 1 22 ? 0.415 -10.935 -1.051 1.00 1.62 22 ILE A N 12
ATOM 15314 C CA . ILE A 1 22 ? 0.073 -10.404 0.306 1.00 1.82 22 ILE A CA 12
ATOM 15315 C C . ILE A 1 22 ? 1.187 -9.465 0.778 1.00 1.81 22 ILE A C 12
ATOM 15316 O O . ILE A 1 22 ? 0.933 -8.391 1.291 1.00 1.90 22 ILE A O 12
ATOM 15332 N N . ALA A 1 23 ? 2.419 -9.856 0.583 1.00 1.72 23 ALA A N 12
ATOM 15333 C CA . ALA A 1 23 ? 3.562 -8.984 0.993 1.00 1.74 23 ALA A CA 12
ATOM 15334 C C . ALA A 1 23 ? 3.520 -7.674 0.199 1.00 1.61 23 ALA A C 12
ATOM 15335 O O . ALA A 1 23 ? 3.649 -6.602 0.759 1.00 1.66 23 ALA A O 12
ATOM 15342 N N . ILE A 1 24 ? 3.313 -7.749 -1.095 1.00 1.46 24 ILE A N 12
ATOM 15343 C CA . ILE A 1 24 ? 3.233 -6.500 -1.915 1.00 1.37 24 ILE A CA 12
ATOM 15344 C C . ILE A 1 24 ? 2.086 -5.631 -1.384 1.00 1.50 24 ILE A C 12
ATOM 15345 O O . ILE A 1 24 ? 2.255 -4.453 -1.128 1.00 1.53 24 ILE A O 12
ATOM 15361 N N . ALA A 1 25 ? 0.926 -6.216 -1.200 1.00 1.62 25 ALA A N 12
ATOM 15362 C CA . ALA A 1 25 ? -0.236 -5.439 -0.667 1.00 1.79 25 ALA A CA 12
ATOM 15363 C C . ALA A 1 25 ? 0.094 -4.890 0.723 1.00 1.91 25 ALA A C 12
ATOM 15364 O O . ALA A 1 25 ? -0.166 -3.739 1.026 1.00 1.98 25 ALA A O 12
ATOM 15371 N N . ALA A 1 26 ? 0.690 -5.696 1.561 1.00 1.96 26 ALA A N 12
ATOM 15372 C CA . ALA A 1 26 ? 1.065 -5.216 2.926 1.00 2.10 26 ALA A CA 12
ATOM 15373 C C . ALA A 1 26 ? 2.073 -4.071 2.794 1.00 2.00 26 ALA A C 12
ATOM 15374 O O . ALA A 1 26 ? 1.956 -3.051 3.449 1.00 2.11 26 ALA A O 12
ATOM 15381 N N . LEU A 1 27 ? 3.040 -4.220 1.921 1.00 1.81 27 LEU A N 12
ATOM 15382 C CA . LEU A 1 27 ? 4.034 -3.132 1.707 1.00 1.71 27 LEU A CA 12
ATOM 15383 C C . LEU A 1 27 ? 3.297 -1.891 1.182 1.00 1.67 27 LEU A C 12
ATOM 15384 O O . LEU A 1 27 ? 3.486 -0.794 1.676 1.00 1.73 27 LEU A O 12
ATOM 15400 N N . GLY A 1 28 ? 2.435 -2.071 0.204 1.00 1.62 28 GLY A N 12
ATOM 15401 C CA . GLY A 1 28 ? 1.654 -0.917 -0.339 1.00 1.65 28 GLY A CA 12
ATOM 15402 C C . GLY A 1 28 ? 0.881 -0.266 0.809 1.00 1.85 28 GLY A C 12
ATOM 15403 O O . GLY A 1 28 ? 0.923 0.936 0.991 1.00 1.90 28 GLY A O 12
ATOM 15407 N N . ALA A 1 29 ? 0.198 -1.056 1.606 1.00 2.01 29 ALA A N 12
ATOM 15408 C CA . ALA A 1 29 ? -0.557 -0.483 2.764 1.00 2.24 29 ALA A CA 12
ATOM 15409 C C . ALA A 1 29 ? 0.411 0.213 3.727 1.00 2.26 29 ALA A C 12
ATOM 15410 O O . ALA A 1 29 ? 0.162 1.310 4.194 1.00 2.36 29 ALA A O 12
ATOM 15417 N N . LEU A 1 30 ? 1.523 -0.415 4.007 1.00 2.20 30 LEU A N 12
ATOM 15418 C CA . LEU A 1 30 ? 2.536 0.202 4.920 1.00 2.25 30 LEU A CA 12
ATOM 15419 C C . LEU A 1 30 ? 3.030 1.533 4.333 1.00 2.09 30 LEU A C 12
ATOM 15420 O O . LEU A 1 30 ? 3.219 2.503 5.045 1.00 2.17 30 LEU A O 12
ATOM 15436 N N . ILE A 1 31 ? 3.219 1.593 3.036 1.00 1.89 31 ILE A N 12
ATOM 15437 C CA . ILE A 1 31 ? 3.679 2.868 2.401 1.00 1.76 31 ILE A CA 12
ATOM 15438 C C . ILE A 1 31 ? 2.522 3.875 2.398 1.00 1.88 31 ILE A C 12
ATOM 15439 O O . ILE A 1 31 ? 2.685 5.014 2.795 1.00 1.94 31 ILE A O 12
ATOM 15455 N N . LEU A 1 32 ? 1.350 3.458 1.983 1.00 1.95 32 LEU A N 12
ATOM 15456 C CA . LEU A 1 32 ? 0.177 4.388 1.983 1.00 2.14 32 LEU A CA 12
ATOM 15457 C C . LEU A 1 32 ? -0.058 4.922 3.403 1.00 2.34 32 LEU A C 12
ATOM 15458 O O . LEU A 1 32 ? -0.234 6.110 3.608 1.00 2.44 32 LEU A O 12
ATOM 15474 N N . GLY A 1 33 ? -0.042 4.046 4.384 1.00 2.45 33 GLY A N 12
ATOM 15475 C CA . GLY A 1 33 ? -0.246 4.480 5.802 1.00 2.68 33 GLY A CA 12
ATOM 15476 C C . GLY A 1 33 ? 0.880 5.433 6.211 1.00 2.60 33 GLY A C 12
ATOM 15477 O O . GLY A 1 33 ? 0.632 6.548 6.631 1.00 2.73 33 GLY A O 12
ATOM 15481 N N . CYS A 1 34 ? 2.117 5.012 6.074 1.00 2.42 34 CYS A N 12
ATOM 15482 C CA . CYS A 1 34 ? 3.262 5.911 6.439 1.00 2.36 34 CYS A CA 12
ATOM 15483 C C . CYS A 1 34 ? 3.146 7.232 5.662 1.00 2.24 34 CYS A C 12
ATOM 15484 O O . CYS A 1 34 ? 3.381 8.304 6.198 1.00 2.31 34 CYS A O 12
ATOM 15492 N N . TRP A 1 35 ? 2.759 7.157 4.412 1.00 2.10 35 TRP A N 12
ATOM 15493 C CA . TRP A 1 35 ? 2.589 8.389 3.586 1.00 2.05 35 TRP A CA 12
ATOM 15494 C C . TRP A 1 35 ? 1.456 9.247 4.177 1.00 2.30 35 TRP A C 12
ATOM 15495 O O . TRP A 1 35 ? 1.692 10.360 4.623 1.00 2.36 35 TRP A O 12
ATOM 15516 N N . CYS A 1 36 ? 0.244 8.727 4.214 1.00 2.45 36 CYS A N 12
ATOM 15517 C CA . CYS A 1 36 ? -0.925 9.480 4.798 1.00 2.72 36 CYS A CA 12
ATOM 15518 C C . CYS A 1 36 ? -1.192 10.796 4.041 1.00 2.76 36 CYS A C 12
ATOM 15519 O O . CYS A 1 36 ? -2.245 10.984 3.461 1.00 2.89 36 CYS A O 12
ATOM 15527 N N . TYR A 1 37 ? -0.247 11.697 4.041 1.00 2.68 37 TYR A N 12
ATOM 15528 C CA . TYR A 1 37 ? -0.423 12.994 3.322 1.00 2.75 37 TYR A CA 12
ATOM 15529 C C . TYR A 1 37 ? 0.581 13.075 2.166 1.00 2.51 37 TYR A C 12
ATOM 15530 O O . TYR A 1 37 ? 1.489 12.275 2.076 1.00 2.29 37 TYR A O 12
ATOM 15548 N N . LEU A 1 38 ? 0.445 14.041 1.291 1.00 2.59 38 LEU A N 12
ATOM 15549 C CA . LEU A 1 38 ? 1.404 14.179 0.133 1.00 2.42 38 LEU A CA 12
ATOM 15550 C C . LEU A 1 38 ? 2.834 14.554 0.600 1.00 2.26 38 LEU A C 12
ATOM 15551 O O . LEU A 1 38 ? 3.509 15.349 -0.023 1.00 2.28 38 LEU A O 12
ATOM 15567 N N . ARG A 1 39 ? 3.300 13.989 1.680 1.00 2.17 39 ARG A N 12
ATOM 15568 C CA . ARG A 1 39 ? 4.676 14.313 2.173 1.00 2.05 39 ARG A CA 12
ATOM 15569 C C . ARG A 1 39 ? 5.721 13.351 1.579 1.00 1.84 39 ARG A C 12
ATOM 15570 O O . ARG A 1 39 ? 6.856 13.724 1.357 1.00 1.82 39 ARG A O 12
ATOM 15591 N N . LEU A 1 40 ? 5.345 12.123 1.328 1.00 1.76 40 LEU A N 12
ATOM 15592 C CA . LEU A 1 40 ? 6.312 11.138 0.753 1.00 1.61 40 LEU A CA 12
ATOM 15593 C C . LEU A 1 40 ? 5.787 10.611 -0.587 1.00 1.48 40 LEU A C 12
ATOM 15594 O O . LEU A 1 40 ? 5.572 9.426 -0.766 1.00 1.38 40 LEU A O 12
ATOM 15610 N N . GLN A 1 41 ? 5.574 11.496 -1.528 1.00 1.61 41 GLN A N 12
ATOM 15611 C CA . GLN A 1 41 ? 5.052 11.078 -2.869 1.00 1.58 41 GLN A CA 12
ATOM 15612 C C . GLN A 1 41 ? 6.078 10.229 -3.641 1.00 1.45 41 GLN A C 12
ATOM 15613 O O . GLN A 1 41 ? 5.770 9.712 -4.696 1.00 1.51 41 GLN A O 12
ATOM 15627 N N . ARG A 1 42 ? 7.283 10.076 -3.122 1.00 1.38 42 ARG A N 12
ATOM 15628 C CA . ARG A 1 42 ? 8.338 9.263 -3.807 1.00 1.40 42 ARG A CA 12
ATOM 15629 C C . ARG A 1 42 ? 8.673 9.855 -5.181 1.00 1.61 42 ARG A C 12
ATOM 15630 O O . ARG A 1 42 ? 9.775 10.301 -5.420 1.00 1.77 42 ARG A O 12
ATOM 15651 N N . ILE A 1 43 ? 7.721 9.893 -6.062 1.00 1.71 43 ILE A N 12
ATOM 15652 C CA . ILE A 1 43 ? 7.931 10.485 -7.399 1.00 2.00 43 ILE A CA 12
ATOM 15653 C C . ILE A 1 43 ? 8.126 12.008 -7.253 1.00 2.12 43 ILE A C 12
ATOM 15654 O O . ILE A 1 43 ? 8.631 12.666 -8.142 1.00 2.35 43 ILE A O 12
ATOM 15670 N N . SER A 1 44 ? 7.735 12.557 -6.114 1.00 2.02 44 SER A N 12
ATOM 15671 C CA . SER A 1 44 ? 7.893 14.026 -5.848 1.00 2.20 44 SER A CA 12
ATOM 15672 C C . SER A 1 44 ? 7.000 14.870 -6.771 1.00 2.36 44 SER A C 12
ATOM 15673 O O . SER A 1 44 ? 6.020 14.391 -7.318 1.00 2.38 44 SER A O 12
ATOM 15681 N N . GLN A 1 45 ? 7.340 16.130 -6.929 1.00 2.52 45 GLN A N 12
ATOM 15682 C CA . GLN A 1 45 ? 6.543 17.051 -7.794 1.00 2.72 45 GLN A CA 12
ATOM 15683 C C . GLN A 1 45 ? 5.045 16.971 -7.428 1.00 2.69 45 GLN A C 12
ATOM 15684 O O . GLN A 1 45 ? 4.660 17.332 -6.332 1.00 2.74 45 GLN A O 12
ATOM 15698 N N . SER A 1 46 ? 4.197 16.512 -8.315 1.00 2.69 46 SER A N 12
ATOM 15699 C CA . SER A 1 46 ? 2.746 16.422 -7.984 1.00 2.73 46 SER A CA 12
ATOM 15700 C C . SER A 1 46 ? 2.089 15.278 -8.766 1.00 2.67 46 SER A C 12
ATOM 15701 O O . SER A 1 46 ? 0.960 15.385 -9.209 1.00 2.77 46 SER A O 12
ATOM 15709 N N . GLU A 1 47 ? 2.788 14.184 -8.939 1.00 2.56 47 GLU A N 12
ATOM 15710 C CA . GLU A 1 47 ? 2.216 13.037 -9.693 1.00 2.53 47 GLU A CA 12
ATOM 15711 C C . GLU A 1 47 ? 2.164 11.780 -8.817 1.00 2.33 47 GLU A C 12
ATOM 15712 O O . GLU A 1 47 ? 3.023 11.550 -7.985 1.00 2.29 47 GLU A O 12
ATOM 15724 N N . ASP A 1 48 ? 1.165 10.964 -9.008 1.00 2.24 48 ASP A N 12
ATOM 15725 C CA . ASP A 1 48 ? 1.048 9.714 -8.201 1.00 2.08 48 ASP A CA 12
ATOM 15726 C C . ASP A 1 48 ? 0.596 8.539 -9.090 1.00 2.02 48 ASP A C 12
ATOM 15727 O O . ASP A 1 48 ? 0.066 7.545 -8.609 1.00 1.95 48 ASP A O 12
ATOM 15736 N N . GLU A 1 49 ? 0.798 8.644 -10.381 1.00 2.09 49 GLU A N 12
ATOM 15737 C CA . GLU A 1 49 ? 0.381 7.552 -11.309 1.00 2.07 49 GLU A CA 12
ATOM 15738 C C . GLU A 1 49 ? 1.383 6.394 -11.249 1.00 1.94 49 GLU A C 12
ATOM 15739 O O . GLU A 1 49 ? 2.017 6.041 -12.227 1.00 2.08 49 GLU A O 12
ATOM 15751 N N . GLU A 1 50 ? 1.529 5.806 -10.092 1.00 1.76 50 GLU A N 12
ATOM 15752 C CA . GLU A 1 50 ? 2.483 4.675 -9.925 1.00 1.66 50 GLU A CA 12
ATOM 15753 C C . GLU A 1 50 ? 1.730 3.429 -9.416 1.00 1.47 50 GLU A C 12
ATOM 15754 O O . GLU A 1 50 ? 0.718 3.048 -9.970 1.00 1.54 50 GLU A O 12
ATOM 15766 N N . SER A 1 51 ? 2.202 2.790 -8.371 1.00 1.37 51 SER A N 12
ATOM 15767 C CA . SER A 1 51 ? 1.491 1.577 -7.851 1.00 1.25 51 SER A CA 12
ATOM 15768 C C . SER A 1 51 ? 1.798 1.358 -6.366 1.00 1.02 51 SER A C 12
ATOM 15769 O O . SER A 1 51 ? 0.918 1.093 -5.572 1.00 1.10 51 SER A O 12
ATOM 15777 N N . ILE A 1 52 ? 3.040 1.488 -5.991 1.00 0.91 52 ILE A N 12
ATOM 15778 C CA . ILE A 1 52 ? 3.434 1.309 -4.559 1.00 0.88 52 ILE A CA 12
ATOM 15779 C C . ILE A 1 52 ? 2.987 2.528 -3.748 1.00 1.03 52 ILE A C 12
ATOM 15780 O O . ILE A 1 52 ? 2.392 2.404 -2.694 1.00 1.19 52 ILE A O 12
ATOM 15796 N N . VAL A 1 53 ? 3.271 3.707 -4.241 1.00 1.12 53 VAL A N 12
ATOM 15797 C CA . VAL A 1 53 ? 2.859 4.950 -3.507 1.00 1.40 53 VAL A CA 12
ATOM 15798 C C . VAL A 1 53 ? 1.352 5.198 -3.678 1.00 1.55 53 VAL A C 12
ATOM 15799 O O . VAL A 1 53 ? 0.706 5.743 -2.805 1.00 1.73 53 VAL A O 12
ATOM 15812 N N . GLY A 1 54 ? 0.793 4.790 -4.792 1.00 1.56 54 GLY A N 12
ATOM 15813 C CA . GLY A 1 54 ? -0.673 4.987 -5.026 1.00 1.77 54 GLY A CA 12
ATOM 15814 C C . GLY A 1 54 ? -1.408 3.659 -4.830 1.00 1.67 54 GLY A C 12
ATOM 15815 O O . GLY A 1 54 ? -2.075 3.172 -5.725 1.00 1.77 54 GLY A O 12
ATOM 15819 N N . ASP A 1 55 ? -1.285 3.069 -3.664 1.00 1.57 55 ASP A N 12
ATOM 15820 C CA . ASP A 1 55 ? -1.971 1.766 -3.394 1.00 1.54 55 ASP A CA 12
ATOM 15821 C C . ASP A 1 55 ? -3.491 1.964 -3.313 1.00 1.88 55 ASP A C 12
ATOM 15822 O O . ASP A 1 55 ? -3.974 2.923 -2.736 1.00 2.15 55 ASP A O 12
ATOM 15831 N N . GLY A 1 56 ? -4.246 1.074 -3.902 1.00 1.97 56 GLY A N 12
ATOM 15832 C CA . GLY A 1 56 ? -5.730 1.216 -3.879 1.00 2.35 56 GLY A CA 12
ATOM 15833 C C . GLY A 1 56 ? -6.201 1.548 -5.288 1.00 2.45 56 GLY A C 12
ATOM 15834 O O . GLY A 1 56 ? -6.855 2.546 -5.513 1.00 2.62 56 GLY A O 12
ATOM 15838 N N . GLU A 1 57 ? -5.849 0.715 -6.237 1.00 2.39 57 GLU A N 12
ATOM 15839 C CA . GLU A 1 57 ? -6.243 0.948 -7.660 1.00 2.59 57 GLU A CA 12
ATOM 15840 C C . GLU A 1 57 ? -5.644 2.265 -8.183 1.00 2.50 57 GLU A C 12
ATOM 15841 O O . GLU A 1 57 ? -6.324 3.064 -8.799 1.00 2.71 57 GLU A O 12
ATOM 15853 N N . THR A 1 58 ? -4.367 2.487 -7.937 1.00 2.23 58 THR A N 12
ATOM 15854 C CA . THR A 1 58 ? -3.678 3.747 -8.400 1.00 2.16 58 THR A CA 12
ATOM 15855 C C . THR A 1 58 ? -4.245 4.972 -7.666 1.00 2.21 58 THR A C 12
ATOM 15856 O O . THR A 1 58 ? -3.518 5.698 -7.010 1.00 2.08 58 THR A O 12
ATOM 15867 N N . LYS A 1 59 ? -5.527 5.198 -7.769 1.00 2.45 59 LYS A N 12
ATOM 15868 C CA . LYS A 1 59 ? -6.175 6.351 -7.082 1.00 2.58 59 LYS A CA 12
ATOM 15869 C C . LYS A 1 59 ? -7.698 6.237 -7.240 1.00 2.86 59 LYS A C 12
ATOM 15870 O O . LYS A 1 59 ? -8.190 5.316 -7.857 1.00 3.14 59 LYS A O 12
ATOM 15889 N N . GLU A 1 60 ? -8.443 7.148 -6.676 1.00 2.86 60 GLU A N 12
ATOM 15890 C CA . GLU A 1 60 ? -9.935 7.070 -6.780 1.00 3.15 60 GLU A CA 12
ATOM 15891 C C . GLU A 1 60 ? -10.421 7.487 -8.179 1.00 2.91 60 GLU A C 12
ATOM 15892 O O . GLU A 1 60 ? -10.371 8.653 -8.533 1.00 2.37 60 GLU A O 12
ATOM 15904 N N . PRO A 1 61 ? -10.889 6.515 -8.932 1.00 3.44 61 PRO A N 12
ATOM 15905 C CA . PRO A 1 61 ? -11.394 6.794 -10.302 1.00 3.51 61 PRO A CA 12
ATOM 15906 C C . PRO A 1 61 ? -12.748 7.516 -10.252 1.00 3.33 61 PRO A C 12
ATOM 15907 O O . PRO A 1 61 ? -13.052 8.320 -11.113 1.00 3.19 61 PRO A O 12
ATOM 15918 N N . PHE A 1 62 ? -13.561 7.259 -9.249 1.00 3.47 62 PHE A N 12
ATOM 15919 C CA . PHE A 1 62 ? -14.881 7.961 -9.165 1.00 3.33 62 PHE A CA 12
ATOM 15920 C C . PHE A 1 62 ? -14.662 9.458 -8.934 1.00 2.66 62 PHE A C 12
ATOM 15921 O O . PHE A 1 62 ? -15.455 10.279 -9.350 1.00 2.56 62 PHE A O 12
ATOM 15938 N N . LEU A 1 63 ? -13.578 9.818 -8.286 1.00 2.31 63 LEU A N 12
ATOM 15939 C CA . LEU A 1 63 ? -13.279 11.269 -8.038 1.00 1.82 63 LEU A CA 12
ATOM 15940 C C . LEU A 1 63 ? -13.268 12.023 -9.364 1.00 1.73 63 LEU A C 12
ATOM 15941 O O . LEU A 1 63 ? -13.719 13.150 -9.458 1.00 1.61 63 LEU A O 12
ATOM 15957 N N . LEU A 1 64 ? -12.769 11.388 -10.388 1.00 2.06 64 LEU A N 12
ATOM 15958 C CA . LEU A 1 64 ? -12.729 12.024 -11.734 1.00 2.48 64 LEU A CA 12
ATOM 15959 C C . LEU A 1 64 ? -14.142 12.459 -12.132 1.00 2.67 64 LEU A C 12
ATOM 15960 O O . LEU A 1 64 ? -14.352 13.576 -12.557 1.00 2.73 64 LEU A O 12
ATOM 15976 N N . VAL A 1 65 ? -15.113 11.596 -11.966 1.00 2.92 65 VAL A N 12
ATOM 15977 C CA . VAL A 1 65 ? -16.527 11.969 -12.311 1.00 3.23 65 VAL A CA 12
ATOM 15978 C C . VAL A 1 65 ? -17.107 12.844 -11.201 1.00 2.74 65 VAL A C 12
ATOM 15979 O O . VAL A 1 65 ? -17.786 13.817 -11.452 1.00 2.78 65 VAL A O 12
ATOM 15992 N N . GLN A 1 66 ? -16.818 12.503 -9.974 1.00 2.36 66 GLN A N 12
ATOM 15993 C CA . GLN A 1 66 ? -17.310 13.306 -8.809 1.00 2.03 66 GLN A CA 12
ATOM 15994 C C . GLN A 1 66 ? -16.924 14.772 -9.017 1.00 1.60 66 GLN A C 12
ATOM 15995 O O . GLN A 1 66 ? -17.706 15.673 -8.794 1.00 1.59 66 GLN A O 12
ATOM 16009 N N . TYR A 1 67 ? -15.724 14.989 -9.485 1.00 1.48 67 TYR A N 12
ATOM 16010 C CA . TYR A 1 67 ? -15.235 16.372 -9.774 1.00 1.61 67 TYR A CA 12
ATOM 16011 C C . TYR A 1 67 ? -15.829 16.850 -11.100 1.00 2.12 67 TYR A C 12
ATOM 16012 O O . TYR A 1 67 ? -16.334 17.952 -11.207 1.00 2.25 67 TYR A O 12
ATOM 16030 N N . SER A 1 68 ? -15.778 16.006 -12.104 1.00 2.53 68 SER A N 12
ATOM 16031 C CA . SER A 1 68 ? -16.348 16.356 -13.449 1.00 3.20 68 SER A CA 12
ATOM 16032 C C . SER A 1 68 ? -17.813 16.773 -13.306 1.00 3.19 68 SER A C 12
ATOM 16033 O O . SER A 1 68 ? -18.291 17.612 -14.033 1.00 3.57 68 SER A O 12
ATOM 16041 N N . ALA A 1 69 ? -18.529 16.189 -12.378 1.00 2.89 69 ALA A N 12
ATOM 16042 C CA . ALA A 1 69 ? -19.960 16.566 -12.190 1.00 3.00 69 ALA A CA 12
ATOM 16043 C C . ALA A 1 69 ? -20.064 17.755 -11.223 1.00 2.49 69 ALA A C 12
ATOM 16044 O O . ALA A 1 69 ? -20.707 18.746 -11.504 1.00 2.53 69 ALA A O 12
ATOM 16051 N N . LYS A 1 70 ? -19.427 17.647 -10.086 1.00 2.07 70 LYS A N 12
ATOM 16052 C CA . LYS A 1 70 ? -19.471 18.750 -9.064 1.00 1.64 70 LYS A CA 12
ATOM 16053 C C . LYS A 1 70 ? -18.922 20.060 -9.623 1.00 1.66 70 LYS A C 12
ATOM 16054 O O . LYS A 1 70 ? -19.548 21.093 -9.523 1.00 1.52 70 LYS A O 12
ATOM 16073 N N . GLY A 1 71 ? -17.748 20.009 -10.189 1.00 1.99 71 GLY A N 12
ATOM 16074 C CA . GLY A 1 71 ? -17.102 21.242 -10.761 1.00 2.34 71 GLY A CA 12
ATOM 16075 C C . GLY A 1 71 ? -18.141 22.097 -11.493 1.00 2.51 71 GLY A C 12
ATOM 16076 O O . GLY A 1 71 ? -18.417 23.211 -11.080 1.00 2.44 71 GLY A O 12
ATOM 16080 N N . PRO A 1 72 ? -18.703 21.544 -12.546 1.00 2.82 72 PRO A N 12
ATOM 16081 C CA . PRO A 1 72 ? -19.741 22.271 -13.321 1.00 3.07 72 PRO A CA 12
ATOM 16082 C C . PRO A 1 72 ? -21.012 22.440 -12.479 1.00 2.64 72 PRO A C 12
ATOM 16083 O O . PRO A 1 72 ? -21.592 23.504 -12.457 1.00 2.63 72 PRO A O 12
ATOM 16094 N N . CYS A 1 73 ? -21.445 21.420 -11.767 1.00 2.35 73 CYS A N 12
ATOM 16095 C CA . CYS A 1 73 ? -22.675 21.581 -10.921 1.00 2.05 73 CYS A CA 12
ATOM 16096 C C . CYS A 1 73 ? -22.484 22.756 -9.957 1.00 1.62 73 CYS A C 12
ATOM 16097 O O . CYS A 1 73 ? -23.352 23.597 -9.802 1.00 1.57 73 CYS A O 12
ATOM 16105 N N . VAL A 1 74 ? -21.333 22.833 -9.339 1.00 1.43 74 VAL A N 12
ATOM 16106 C CA . VAL A 1 74 ? -21.047 23.965 -8.407 1.00 1.33 74 VAL A CA 12
ATOM 16107 C C . VAL A 1 74 ? -20.936 25.256 -9.216 1.00 1.78 74 VAL A C 12
ATOM 16108 O O . VAL A 1 74 ? -21.580 26.247 -8.919 1.00 1.82 74 VAL A O 12
ATOM 16121 N N . GLU A 1 75 ? -20.139 25.233 -10.252 1.00 2.21 75 GLU A N 12
ATOM 16122 C CA . GLU A 1 75 ? -19.978 26.437 -11.129 1.00 2.75 75 GLU A CA 12
ATOM 16123 C C . GLU A 1 75 ? -21.355 26.944 -11.579 1.00 2.73 75 GLU A C 12
ATOM 16124 O O . GLU A 1 75 ? -21.615 28.132 -11.617 1.00 2.94 75 GLU A O 12
ATOM 16136 N N . ARG A 1 76 ? -22.228 26.041 -11.917 1.00 2.57 76 ARG A N 12
ATOM 16137 C CA . ARG A 1 76 ? -23.595 26.425 -12.377 1.00 2.64 76 ARG A CA 12
ATOM 16138 C C . ARG A 1 76 ? -24.423 27.033 -11.239 1.00 2.21 76 ARG A C 12
ATOM 16139 O O . ARG A 1 76 ? -24.924 28.133 -11.357 1.00 2.35 76 ARG A O 12
ATOM 16160 N N . LYS A 1 77 ? -24.585 26.330 -10.144 1.00 1.75 77 LYS A N 12
ATOM 16161 C CA . LYS A 1 77 ? -25.409 26.903 -9.022 1.00 1.46 77 LYS A CA 12
ATOM 16162 C C . LYS A 1 77 ? -24.741 28.162 -8.455 1.00 1.65 77 LYS A C 12
ATOM 16163 O O . LYS A 1 77 ? -25.408 29.101 -8.057 1.00 1.77 77 LYS A O 12
ATOM 16182 N N . ALA A 1 78 ? -23.435 28.199 -8.445 1.00 1.86 78 ALA A N 12
ATOM 16183 C CA . ALA A 1 78 ? -22.718 29.405 -7.934 1.00 2.31 78 ALA A CA 12
ATOM 16184 C C . ALA A 1 78 ? -22.962 30.595 -8.864 1.00 2.72 78 ALA A C 12
ATOM 16185 O O . ALA A 1 78 ? -23.335 31.667 -8.435 1.00 2.95 78 ALA A O 12
ATOM 16192 N N . LYS A 1 79 ? -22.758 30.413 -10.137 1.00 2.91 79 LYS A N 12
ATOM 16193 C CA . LYS A 1 79 ? -22.976 31.549 -11.096 1.00 3.41 79 LYS A CA 12
ATOM 16194 C C . LYS A 1 79 ? -24.478 31.821 -11.306 1.00 3.23 79 LYS A C 12
ATOM 16195 O O . LYS A 1 79 ? -24.880 32.951 -11.504 1.00 3.55 79 LYS A O 12
ATOM 16214 N N . LEU A 1 80 ? -25.306 30.804 -11.256 1.00 2.78 80 LEU A N 12
ATOM 16215 C CA . LEU A 1 80 ? -26.773 31.016 -11.446 1.00 2.68 80 LEU A CA 12
ATOM 16216 C C . LEU A 1 80 ? -27.381 31.709 -10.218 1.00 2.47 80 LEU A C 12
ATOM 16217 O O . LEU A 1 80 ? -28.003 32.744 -10.322 1.00 2.63 80 LEU A O 12
ATOM 16233 N N . MET A 1 81 ? -27.191 31.138 -9.062 1.00 2.22 81 MET A N 12
ATOM 16234 C CA . MET A 1 81 ? -27.738 31.743 -7.802 1.00 2.25 81 MET A CA 12
ATOM 16235 C C . MET A 1 81 ? -26.831 32.878 -7.303 1.00 2.69 81 MET A C 12
ATOM 16236 O O . MET A 1 81 ? -27.219 33.664 -6.458 1.00 2.96 81 MET A O 12
ATOM 16250 N N . THR A 1 82 ? -25.618 32.949 -7.804 1.00 2.90 82 THR A N 12
ATOM 16251 C CA . THR A 1 82 ? -24.641 34.007 -7.370 1.00 3.45 82 THR A CA 12
ATOM 16252 C C . THR A 1 82 ? -24.580 34.125 -5.836 1.00 3.60 82 THR A C 12
ATOM 16253 O O . THR A 1 82 ? -24.714 35.204 -5.293 1.00 3.98 82 THR A O 12
ATOM 16264 N N . PRO A 1 83 ? -24.346 33.006 -5.180 1.00 3.40 83 PRO A N 12
ATOM 16265 C CA . PRO A 1 83 ? -24.244 33.003 -3.696 1.00 3.73 83 PRO A CA 12
ATOM 16266 C C . PRO A 1 83 ? -22.864 33.517 -3.231 1.00 4.28 83 PRO A C 12
ATOM 16267 O O . PRO A 1 83 ? -22.471 33.299 -2.098 1.00 4.68 83 PRO A O 12
ATOM 16278 N N . ASN A 1 84 ? -22.124 34.186 -4.094 1.00 4.40 84 ASN A N 12
ATOM 16279 C CA . ASN A 1 84 ? -20.768 34.720 -3.727 1.00 4.98 84 ASN A CA 12
ATOM 16280 C C . ASN A 1 84 ? -19.778 33.577 -3.464 1.00 4.88 84 ASN A C 12
ATOM 16281 O O . ASN A 1 84 ? -18.707 33.528 -4.036 1.00 4.99 84 ASN A O 12
ATOM 16292 N N . GLY A 1 85 ? -20.129 32.661 -2.610 1.00 4.79 85 GLY A N 12
ATOM 16293 C CA . GLY A 1 85 ? -19.220 31.519 -2.306 1.00 4.85 85 GLY A CA 12
ATOM 16294 C C . GLY A 1 85 ? -19.715 30.799 -1.056 1.00 5.19 85 GLY A C 12
ATOM 16295 O O . GLY A 1 85 ? -19.082 30.862 -0.022 1.00 5.70 85 GLY A O 12
ATOM 16299 N N . PRO A 1 86 ? -20.829 30.116 -1.188 1.00 4.96 86 PRO A N 12
ATOM 16300 C CA . PRO A 1 86 ? -21.385 29.373 -0.032 1.00 5.35 86 PRO A CA 12
ATOM 16301 C C . PRO A 1 86 ? -20.427 28.241 0.356 1.00 5.70 86 PRO A C 12
ATOM 16302 O O . PRO A 1 86 ? -20.466 27.735 1.460 1.00 6.22 86 PRO A O 12
ATOM 16313 N N . GLU A 1 87 ? -19.528 27.886 -0.537 1.00 5.49 87 GLU A N 12
ATOM 16314 C CA . GLU A 1 87 ? -18.513 26.836 -0.226 1.00 5.93 87 GLU A CA 12
ATOM 16315 C C . GLU A 1 87 ? -17.526 27.400 0.806 1.00 6.50 87 GLU A C 12
ATOM 16316 O O . GLU A 1 87 ? -16.984 26.685 1.624 1.00 7.01 87 GLU A O 12
ATOM 16328 N N . VAL A 1 88 ? -17.297 28.692 0.760 1.00 6.48 88 VAL A N 12
ATOM 16329 C CA . VAL A 1 88 ? -16.359 29.347 1.719 1.00 7.10 88 VAL A CA 12
ATOM 16330 C C . VAL A 1 88 ? -17.131 30.218 2.735 1.00 7.37 88 VAL A C 12
ATOM 16331 O O . VAL A 1 88 ? -16.619 30.544 3.789 1.00 7.92 88 VAL A O 12
ATOM 16344 N N . HIS A 1 89 ? -18.352 30.602 2.428 1.00 7.02 89 HIS A N 12
ATOM 16345 C CA . HIS A 1 89 ? -19.139 31.452 3.377 1.00 7.33 89 HIS A CA 12
ATOM 16346 C C . HIS A 1 89 ? -20.642 31.189 3.223 1.00 6.96 89 HIS A C 12
ATOM 16347 O O . HIS A 1 89 ? -21.210 31.408 2.172 1.00 6.54 89 HIS A O 12
ATOM 16361 N N . GLY A 1 90 ? -21.291 30.741 4.268 1.00 7.17 90 GLY A N 12
ATOM 16362 C CA . GLY A 1 90 ? -22.763 30.477 4.188 1.00 6.90 90 GLY A CA 12
ATOM 16363 C C . GLY A 1 90 ? -23.545 31.766 4.477 1.00 6.95 90 GLY A C 12
ATOM 16364 O O . GLY A 1 90 ? -24.624 31.660 5.034 1.00 7.28 90 GLY A O 12
ATOM 16369 N N . GLY A 1 1 ? 1.743 -33.325 12.679 1.00 5.89 1 GLY A N 13
ATOM 16370 C CA . GLY A 1 1 ? 0.548 -33.567 11.811 1.00 5.63 1 GLY A CA 13
ATOM 16371 C C . GLY A 1 1 ? 0.734 -32.832 10.481 1.00 5.74 1 GLY A C 13
ATOM 16372 O O . GLY A 1 1 ? 1.800 -32.317 10.196 1.00 6.07 1 GLY A O 13
ATOM 16378 N N . SER A 1 2 ? -0.294 -32.764 9.672 1.00 5.59 2 SER A N 13
ATOM 16379 C CA . SER A 1 2 ? -0.184 -32.044 8.365 1.00 5.80 2 SER A CA 13
ATOM 16380 C C . SER A 1 2 ? -1.579 -31.799 7.773 1.00 5.66 2 SER A C 13
ATOM 16381 O O . SER A 1 2 ? -2.576 -31.848 8.471 1.00 5.54 2 SER A O 13
ATOM 16389 N N . MET A 1 3 ? -1.660 -31.532 6.495 1.00 5.79 3 MET A N 13
ATOM 16390 C CA . MET A 1 3 ? -2.990 -31.277 5.855 1.00 5.73 3 MET A CA 13
ATOM 16391 C C . MET A 1 3 ? -3.232 -32.242 4.685 1.00 5.53 3 MET A C 13
ATOM 16392 O O . MET A 1 3 ? -2.302 -32.759 4.090 1.00 5.59 3 MET A O 13
ATOM 16406 N N . SER A 1 4 ? -4.475 -32.490 4.355 1.00 5.38 4 SER A N 13
ATOM 16407 C CA . SER A 1 4 ? -4.783 -33.424 3.227 1.00 5.23 4 SER A CA 13
ATOM 16408 C C . SER A 1 4 ? -5.476 -32.686 2.072 1.00 4.86 4 SER A C 13
ATOM 16409 O O . SER A 1 4 ? -6.509 -33.109 1.589 1.00 4.86 4 SER A O 13
ATOM 16417 N N . ILE A 1 5 ? -4.905 -31.596 1.613 1.00 4.60 5 ILE A N 13
ATOM 16418 C CA . ILE A 1 5 ? -5.519 -30.843 0.472 1.00 4.27 5 ILE A CA 13
ATOM 16419 C C . ILE A 1 5 ? -5.778 -31.790 -0.699 1.00 3.94 5 ILE A C 13
ATOM 16420 O O . ILE A 1 5 ? -6.828 -31.777 -1.312 1.00 3.87 5 ILE A O 13
ATOM 16436 N N . MET A 1 6 ? -4.810 -32.614 -0.990 1.00 3.81 6 MET A N 13
ATOM 16437 C CA . MET A 1 6 ? -4.929 -33.602 -2.111 1.00 3.51 6 MET A CA 13
ATOM 16438 C C . MET A 1 6 ? -5.345 -32.904 -3.420 1.00 3.04 6 MET A C 13
ATOM 16439 O O . MET A 1 6 ? -5.960 -33.499 -4.283 1.00 2.98 6 MET A O 13
ATOM 16453 N N . ASP A 1 7 ? -4.988 -31.650 -3.582 1.00 2.76 7 ASP A N 13
ATOM 16454 C CA . ASP A 1 7 ? -5.338 -30.913 -4.840 1.00 2.39 7 ASP A CA 13
ATOM 16455 C C . ASP A 1 7 ? -4.555 -31.482 -6.039 1.00 2.08 7 ASP A C 13
ATOM 16456 O O . ASP A 1 7 ? -4.928 -31.283 -7.180 1.00 1.89 7 ASP A O 13
ATOM 16465 N N . HIS A 1 8 ? -3.465 -32.177 -5.780 1.00 2.19 8 HIS A N 13
ATOM 16466 C CA . HIS A 1 8 ? -2.635 -32.757 -6.886 1.00 2.11 8 HIS A CA 13
ATOM 16467 C C . HIS A 1 8 ? -2.178 -31.641 -7.840 1.00 1.91 8 HIS A C 13
ATOM 16468 O O . HIS A 1 8 ? -2.051 -31.838 -9.038 1.00 1.91 8 HIS A O 13
ATOM 16482 N N . SER A 1 9 ? -1.932 -30.469 -7.310 1.00 1.88 9 SER A N 13
ATOM 16483 C CA . SER A 1 9 ? -1.493 -29.330 -8.152 1.00 1.83 9 SER A CA 13
ATOM 16484 C C . SER A 1 9 ? -0.323 -28.594 -7.480 1.00 1.95 9 SER A C 13
ATOM 16485 O O . SER A 1 9 ? 0.035 -28.896 -6.355 1.00 2.03 9 SER A O 13
ATOM 16493 N N . PRO A 1 10 ? 0.238 -27.641 -8.185 1.00 2.09 10 PRO A N 13
ATOM 16494 C CA . PRO A 1 10 ? 1.377 -26.861 -7.635 1.00 2.28 10 PRO A CA 13
ATOM 16495 C C . PRO A 1 10 ? 0.889 -25.832 -6.600 1.00 2.04 10 PRO A C 13
ATOM 16496 O O . PRO A 1 10 ? 1.123 -24.641 -6.732 1.00 2.08 10 PRO A O 13
ATOM 16507 N N . THR A 1 11 ? 0.221 -26.286 -5.569 1.00 1.90 11 THR A N 13
ATOM 16508 C CA . THR A 1 11 ? -0.288 -25.339 -4.517 1.00 1.82 11 THR A CA 13
ATOM 16509 C C . THR A 1 11 ? 0.858 -24.469 -3.979 1.00 2.01 11 THR A C 13
ATOM 16510 O O . THR A 1 11 ? 0.681 -23.292 -3.729 1.00 1.91 11 THR A O 13
ATOM 16521 N N . THR A 1 12 ? 2.036 -25.033 -3.828 1.00 2.34 12 THR A N 13
ATOM 16522 C CA . THR A 1 12 ? 3.207 -24.232 -3.332 1.00 2.60 12 THR A CA 13
ATOM 16523 C C . THR A 1 12 ? 3.418 -22.997 -4.218 1.00 2.51 12 THR A C 13
ATOM 16524 O O . THR A 1 12 ? 3.860 -21.959 -3.756 1.00 2.56 12 THR A O 13
ATOM 16535 N N . GLY A 1 13 ? 3.073 -23.088 -5.478 1.00 2.44 13 GLY A N 13
ATOM 16536 C CA . GLY A 1 13 ? 3.217 -21.913 -6.388 1.00 2.49 13 GLY A CA 13
ATOM 16537 C C . GLY A 1 13 ? 2.140 -20.892 -6.036 1.00 2.13 13 GLY A C 13
ATOM 16538 O O . GLY A 1 13 ? 2.434 -19.753 -5.723 1.00 2.14 13 GLY A O 13
ATOM 16542 N N . VAL A 1 14 ? 0.895 -21.304 -6.049 1.00 1.86 14 VAL A N 13
ATOM 16543 C CA . VAL A 1 14 ? -0.215 -20.368 -5.678 1.00 1.61 14 VAL A CA 13
ATOM 16544 C C . VAL A 1 14 ? 0.076 -19.786 -4.289 1.00 1.49 14 VAL A C 13
ATOM 16545 O O . VAL A 1 14 ? -0.078 -18.602 -4.058 1.00 1.42 14 VAL A O 13
ATOM 16558 N N . VAL A 1 15 ? 0.532 -20.611 -3.375 1.00 1.60 15 VAL A N 13
ATOM 16559 C CA . VAL A 1 15 ? 0.871 -20.112 -2.004 1.00 1.69 15 VAL A CA 13
ATOM 16560 C C . VAL A 1 15 ? 2.042 -19.130 -2.100 1.00 1.84 15 VAL A C 13
ATOM 16561 O O . VAL A 1 15 ? 2.018 -18.060 -1.519 1.00 1.77 15 VAL A O 13
ATOM 16574 N N . THR A 1 16 ? 3.052 -19.479 -2.854 1.00 2.12 16 THR A N 13
ATOM 16575 C CA . THR A 1 16 ? 4.226 -18.560 -3.023 1.00 2.38 16 THR A CA 13
ATOM 16576 C C . THR A 1 16 ? 3.744 -17.224 -3.587 1.00 2.18 16 THR A C 13
ATOM 16577 O O . THR A 1 16 ? 4.089 -16.169 -3.08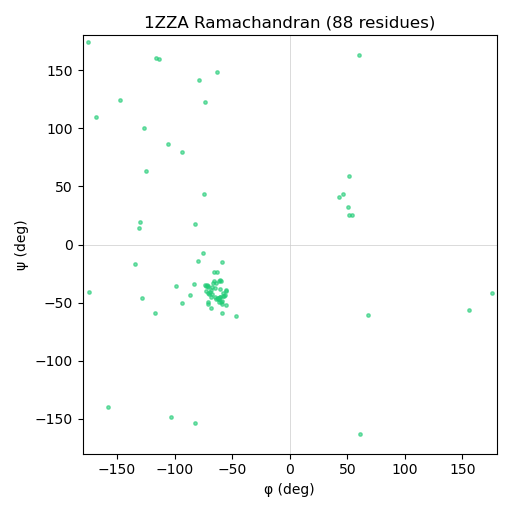8 1.00 2.20 16 THR A O 13
ATOM 16588 N N . VAL A 1 17 ? 2.922 -17.261 -4.603 1.00 2.05 17 VAL A N 13
ATOM 16589 C CA . VAL A 1 17 ? 2.392 -15.979 -5.174 1.00 2.00 17 VAL A CA 13
ATOM 16590 C C . VAL A 1 17 ? 1.504 -15.298 -4.140 1.00 1.66 17 VAL A C 13
ATOM 16591 O O . VAL A 1 17 ? 1.534 -14.102 -4.003 1.00 1.67 17 VAL A O 13
ATOM 16604 N N . ILE A 1 18 ? 0.716 -16.044 -3.401 1.00 1.43 18 ILE A N 13
ATOM 16605 C CA . ILE A 1 18 ? -0.155 -15.402 -2.365 1.00 1.26 18 ILE A CA 13
ATOM 16606 C C . ILE A 1 18 ? 0.727 -14.718 -1.327 1.00 1.33 18 ILE A C 13
ATOM 16607 O O . ILE A 1 18 ? 0.457 -13.613 -0.913 1.00 1.29 18 ILE A O 13
ATOM 16623 N N . VAL A 1 19 ? 1.796 -15.345 -0.933 1.00 1.56 19 VAL A N 13
ATOM 16624 C CA . VAL A 1 19 ? 2.714 -14.693 0.049 1.00 1.78 19 VAL A CA 13
ATOM 16625 C C . VAL A 1 19 ? 3.349 -13.466 -0.614 1.00 1.79 19 VAL A C 13
ATOM 16626 O O . VAL A 1 19 ? 3.463 -12.417 -0.011 1.00 1.77 19 VAL A O 13
ATOM 16639 N N . ILE A 1 20 ? 3.728 -13.583 -1.865 1.00 1.92 20 ILE A N 13
ATOM 16640 C CA . ILE A 1 20 ? 4.319 -12.412 -2.582 1.00 2.08 20 ILE A CA 13
ATOM 16641 C C . ILE A 1 20 ? 3.252 -11.326 -2.730 1.00 1.84 20 ILE A C 13
ATOM 16642 O O . ILE A 1 20 ? 3.472 -10.179 -2.381 1.00 1.86 20 ILE A O 13
ATOM 16658 N N . LEU A 1 21 ? 2.092 -11.685 -3.215 1.00 1.69 21 LEU A N 13
ATOM 16659 C CA . LEU A 1 21 ? 0.998 -10.675 -3.357 1.00 1.65 21 LEU A CA 13
ATOM 16660 C C . LEU A 1 21 ? 0.633 -10.118 -1.968 1.00 1.42 21 LEU A C 13
ATOM 16661 O O . LEU A 1 21 ? 0.472 -8.923 -1.803 1.00 1.47 21 LEU A O 13
ATOM 16677 N N . ILE A 1 22 ? 0.535 -10.961 -0.960 1.00 1.29 22 ILE A N 13
ATOM 16678 C CA . ILE A 1 22 ? 0.219 -10.441 0.410 1.00 1.31 22 ILE A CA 13
ATOM 16679 C C . ILE A 1 22 ? 1.348 -9.510 0.866 1.00 1.36 22 ILE A C 13
ATOM 16680 O O . ILE A 1 22 ? 1.115 -8.487 1.486 1.00 1.39 22 ILE A O 13
ATOM 16696 N N . ALA A 1 23 ? 2.571 -9.855 0.551 1.00 1.50 23 ALA A N 13
ATOM 16697 C CA . ALA A 1 23 ? 3.724 -8.994 0.954 1.00 1.71 23 ALA A CA 13
ATOM 16698 C C . ALA A 1 23 ? 3.699 -7.662 0.193 1.00 1.67 23 ALA A C 13
ATOM 16699 O O . ALA A 1 23 ? 3.780 -6.609 0.794 1.00 1.66 23 ALA A O 13
ATOM 16706 N N . ILE A 1 24 ? 3.575 -7.686 -1.119 1.00 1.75 24 ILE A N 13
ATOM 16707 C CA . ILE A 1 24 ? 3.534 -6.392 -1.873 1.00 1.90 24 ILE A CA 13
ATOM 16708 C C . ILE A 1 24 ? 2.304 -5.589 -1.434 1.00 1.69 24 ILE A C 13
ATOM 16709 O O . ILE A 1 24 ? 2.362 -4.381 -1.290 1.00 1.75 24 ILE A O 13
ATOM 16725 N N . ALA A 1 25 ? 1.202 -6.257 -1.180 1.00 1.54 25 ALA A N 13
ATOM 16726 C CA . ALA A 1 25 ? -0.019 -5.536 -0.708 1.00 1.56 25 ALA A CA 13
ATOM 16727 C C . ALA A 1 25 ? 0.258 -4.945 0.674 1.00 1.43 25 ALA A C 13
ATOM 16728 O O . ALA A 1 25 ? -0.004 -3.782 0.929 1.00 1.53 25 ALA A O 13
ATOM 16735 N N . ALA A 1 26 ? 0.819 -5.732 1.556 1.00 1.36 26 ALA A N 13
ATOM 16736 C CA . ALA A 1 26 ? 1.152 -5.214 2.914 1.00 1.47 26 ALA A CA 13
ATOM 16737 C C . ALA A 1 26 ? 2.152 -4.061 2.777 1.00 1.44 26 ALA A C 13
ATOM 16738 O O . ALA A 1 26 ? 1.999 -3.025 3.393 1.00 1.49 26 ALA A O 13
ATOM 16745 N N . LEU A 1 27 ? 3.153 -4.218 1.942 1.00 1.49 27 LEU A N 13
ATOM 16746 C CA . LEU A 1 27 ? 4.132 -3.112 1.735 1.00 1.62 27 LEU A CA 13
ATOM 16747 C C . LEU A 1 27 ? 3.391 -1.889 1.177 1.00 1.56 27 LEU A C 13
ATOM 16748 O O . LEU A 1 27 ? 3.568 -0.780 1.646 1.00 1.58 27 LEU A O 13
ATOM 16764 N N . GLY A 1 28 ? 2.540 -2.096 0.193 1.00 1.60 28 GLY A N 13
ATOM 16765 C CA . GLY A 1 28 ? 1.761 -0.959 -0.386 1.00 1.76 28 GLY A CA 13
ATOM 16766 C C . GLY A 1 28 ? 0.941 -0.301 0.724 1.00 1.66 28 GLY A C 13
ATOM 16767 O O . GLY A 1 28 ? 0.934 0.907 0.863 1.00 1.74 28 GLY A O 13
ATOM 16771 N N . ALA A 1 29 ? 0.268 -1.088 1.529 1.00 1.60 29 ALA A N 13
ATOM 16772 C CA . ALA A 1 29 ? -0.534 -0.504 2.647 1.00 1.72 29 ALA A CA 13
ATOM 16773 C C . ALA A 1 29 ? 0.395 0.178 3.653 1.00 1.62 29 ALA A C 13
ATOM 16774 O O . ALA A 1 29 ? 0.117 1.259 4.133 1.00 1.71 29 ALA A O 13
ATOM 16781 N N . LEU A 1 30 ? 1.509 -0.437 3.950 1.00 1.54 30 LEU A N 13
ATOM 16782 C CA . LEU A 1 30 ? 2.482 0.185 4.899 1.00 1.61 30 LEU A CA 13
ATOM 16783 C C . LEU A 1 30 ? 2.919 1.546 4.339 1.00 1.53 30 LEU A C 13
ATOM 16784 O O . LEU A 1 30 ? 2.990 2.526 5.052 1.00 1.58 30 LEU A O 13
ATOM 16800 N N . ILE A 1 31 ? 3.169 1.611 3.052 1.00 1.51 31 ILE A N 13
ATOM 16801 C CA . ILE A 1 31 ? 3.560 2.908 2.419 1.00 1.60 31 ILE A CA 13
ATOM 16802 C C . ILE A 1 31 ? 2.343 3.847 2.405 1.00 1.63 31 ILE A C 13
ATOM 16803 O O . ILE A 1 31 ? 2.437 5.007 2.769 1.00 1.64 31 ILE A O 13
ATOM 16819 N N . LEU A 1 32 ? 1.199 3.338 2.009 1.00 1.74 32 LEU A N 13
ATOM 16820 C CA . LEU A 1 32 ? -0.038 4.177 1.992 1.00 1.96 32 LEU A CA 13
ATOM 16821 C C . LEU A 1 32 ? -0.287 4.758 3.393 1.00 1.91 32 LEU A C 13
ATOM 16822 O O . LEU A 1 32 ? -0.536 5.939 3.550 1.00 1.99 32 LEU A O 13
ATOM 16838 N N . GLY A 1 33 ? -0.207 3.939 4.412 1.00 1.86 33 GLY A N 13
ATOM 16839 C CA . GLY A 1 33 ? -0.424 4.438 5.803 1.00 1.99 33 GLY A CA 13
ATOM 16840 C C . GLY A 1 33 ? 0.729 5.357 6.211 1.00 1.83 33 GLY A C 13
ATOM 16841 O O . GLY A 1 33 ? 0.515 6.399 6.800 1.00 1.93 33 GLY A O 13
ATOM 16845 N N . CYS A 1 34 ? 1.951 4.981 5.902 1.00 1.68 34 CYS A N 13
ATOM 16846 C CA . CYS A 1 34 ? 3.118 5.843 6.272 1.00 1.65 34 CYS A CA 13
ATOM 16847 C C . CYS A 1 34 ? 2.946 7.249 5.682 1.00 1.59 34 CYS A C 13
ATOM 16848 O O . CYS A 1 34 ? 3.042 8.235 6.391 1.00 1.61 34 CYS A O 13
ATOM 16856 N N . TRP A 1 35 ? 2.680 7.352 4.398 1.00 1.61 35 TRP A N 13
ATOM 16857 C CA . TRP A 1 35 ? 2.497 8.707 3.783 1.00 1.67 35 TRP A CA 13
ATOM 16858 C C . TRP A 1 35 ? 1.925 8.616 2.357 1.00 1.90 35 TRP A C 13
ATOM 16859 O O . TRP A 1 35 ? 2.505 9.117 1.411 1.00 2.09 35 TRP A O 13
ATOM 16880 N N . CYS A 1 36 ? 0.777 8.001 2.199 1.00 2.00 36 CYS A N 13
ATOM 16881 C CA . CYS A 1 36 ? 0.152 7.906 0.832 1.00 2.32 36 CYS A CA 13
ATOM 16882 C C . CYS A 1 36 ? -0.024 9.313 0.238 1.00 2.42 36 CYS A C 13
ATOM 16883 O O . CYS A 1 36 ? 0.124 9.517 -0.950 1.00 2.69 36 CYS A O 13
ATOM 16891 N N . TYR A 1 37 ? -0.327 10.278 1.070 1.00 2.25 37 TYR A N 13
ATOM 16892 C CA . TYR A 1 37 ? -0.500 11.678 0.583 1.00 2.36 37 TYR A CA 13
ATOM 16893 C C . TYR A 1 37 ? 0.455 12.606 1.350 1.00 2.11 37 TYR A C 13
ATOM 16894 O O . TYR A 1 37 ? 0.983 12.241 2.385 1.00 1.87 37 TYR A O 13
ATOM 16912 N N . LEU A 1 38 ? 0.679 13.802 0.864 1.00 2.24 38 LEU A N 13
ATOM 16913 C CA . LEU A 1 38 ? 1.605 14.741 1.584 1.00 2.07 38 LEU A CA 13
ATOM 16914 C C . LEU A 1 38 ? 1.012 15.213 2.930 1.00 1.75 38 LEU A C 13
ATOM 16915 O O . LEU A 1 38 ? 1.618 15.998 3.636 1.00 1.66 38 LEU A O 13
ATOM 16931 N N . ARG A 1 39 ? -0.160 14.746 3.297 1.00 1.69 39 ARG A N 13
ATOM 16932 C CA . ARG A 1 39 ? -0.767 15.172 4.597 1.00 1.52 39 ARG A CA 13
ATOM 16933 C C . ARG A 1 39 ? -0.962 13.966 5.540 1.00 1.47 39 ARG A C 13
ATOM 16934 O O . ARG A 1 39 ? -1.593 14.081 6.578 1.00 1.51 39 ARG A O 13
ATOM 16955 N N . LEU A 1 40 ? -0.430 12.812 5.198 1.00 1.47 40 LEU A N 13
ATOM 16956 C CA . LEU A 1 40 ? -0.601 11.618 6.091 1.00 1.48 40 LEU A CA 13
ATOM 16957 C C . LEU A 1 40 ? 0.341 11.703 7.301 1.00 1.38 40 LEU A C 13
ATOM 16958 O O . LEU A 1 40 ? 1.350 12.385 7.267 1.00 1.33 40 LEU A O 13
ATOM 16974 N N . GLN A 1 41 ? 0.006 11.016 8.372 1.00 1.44 41 GLN A N 13
ATOM 16975 C CA . GLN A 1 41 ? 0.857 11.039 9.614 1.00 1.48 41 GLN A CA 13
ATOM 16976 C C . GLN A 1 41 ? 0.975 12.467 10.194 1.00 1.48 41 GLN A C 13
ATOM 16977 O O . GLN A 1 41 ? 1.803 12.731 11.044 1.00 1.64 41 GLN A O 13
ATOM 16991 N N . ARG A 1 42 ? 0.144 13.383 9.750 1.00 1.43 42 ARG A N 13
ATOM 16992 C CA . ARG A 1 42 ? 0.193 14.779 10.275 1.00 1.47 42 ARG A CA 13
ATOM 16993 C C . ARG A 1 42 ? -1.224 15.356 10.330 1.00 1.46 42 ARG A C 13
ATOM 16994 O O . ARG A 1 42 ? -1.815 15.480 11.390 1.00 1.51 42 ARG A O 13
ATOM 17015 N N . ILE A 1 43 ? -1.763 15.706 9.195 1.00 1.42 43 ILE A N 13
ATOM 17016 C CA . ILE A 1 43 ? -3.122 16.270 9.127 1.00 1.45 43 ILE A CA 13
ATOM 17017 C C . ILE A 1 43 ? -4.147 15.132 8.970 1.00 1.42 43 ILE A C 13
ATOM 17018 O O . ILE A 1 43 ? -5.209 15.161 9.562 1.00 1.45 43 ILE A O 13
ATOM 17034 N N . SER A 1 44 ? -3.816 14.131 8.174 1.00 1.41 44 SER A N 13
ATOM 17035 C CA . SER A 1 44 ? -4.735 12.963 7.947 1.00 1.42 44 SER A CA 13
ATOM 17036 C C . SER A 1 44 ? -6.197 13.427 7.756 1.00 1.35 44 SER A C 13
ATOM 17037 O O . SER A 1 44 ? -6.579 13.817 6.671 1.00 1.52 44 SER A O 13
ATOM 17045 N N . GLN A 1 45 ? -7.013 13.397 8.788 1.00 1.25 45 GLN A N 13
ATOM 17046 C CA . GLN A 1 45 ? -8.437 13.847 8.634 1.00 1.23 45 GLN A CA 13
ATOM 17047 C C . GLN A 1 45 ? -8.758 15.024 9.584 1.00 1.00 45 GLN A C 13
ATOM 17048 O O . GLN A 1 45 ? -9.555 15.884 9.258 1.00 0.98 45 GLN A O 13
ATOM 17062 N N . SER A 1 46 ? -8.133 15.075 10.740 1.00 0.93 46 SER A N 13
ATOM 17063 C CA . SER A 1 46 ? -8.379 16.193 11.701 1.00 0.82 46 SER A CA 13
ATOM 17064 C C . SER A 1 46 ? -7.075 16.516 12.444 1.00 0.81 46 SER A C 13
ATOM 17065 O O . SER A 1 46 ? -7.051 16.640 13.657 1.00 0.82 46 SER A O 13
ATOM 17073 N N . GLU A 1 47 ? -5.987 16.630 11.717 1.00 0.88 47 GLU A N 13
ATOM 17074 C CA . GLU A 1 47 ? -4.657 16.918 12.347 1.00 0.93 47 GLU A CA 13
ATOM 17075 C C . GLU A 1 47 ? -4.232 15.745 13.252 1.00 0.99 47 GLU A C 13
ATOM 17076 O O . GLU A 1 47 ? -4.711 14.638 13.093 1.00 1.09 47 GLU A O 13
ATOM 17088 N N . ASP A 1 48 ? -3.324 15.972 14.176 1.00 1.01 48 ASP A N 13
ATOM 17089 C CA . ASP A 1 48 ? -2.850 14.860 15.081 1.00 1.14 48 ASP A CA 13
ATOM 17090 C C . ASP A 1 48 ? -4.019 13.948 15.515 1.00 1.22 48 ASP A C 13
ATOM 17091 O O . ASP A 1 48 ? -3.925 12.737 15.444 1.00 1.42 48 ASP A O 13
ATOM 17100 N N . GLU A 1 49 ? -5.122 14.527 15.934 1.00 1.18 49 GLU A N 13
ATOM 17101 C CA . GLU A 1 49 ? -6.320 13.721 16.349 1.00 1.37 49 GLU A CA 13
ATOM 17102 C C . GLU A 1 49 ? -5.949 12.623 17.375 1.00 1.56 49 GLU A C 13
ATOM 17103 O O . GLU A 1 49 ? -5.869 12.890 18.563 1.00 1.64 49 GLU A O 13
ATOM 17115 N N . GLU A 1 50 ? -5.729 11.401 16.932 1.00 1.69 50 GLU A N 13
ATOM 17116 C CA . GLU A 1 50 ? -5.375 10.292 17.879 1.00 1.91 50 GLU A CA 13
ATOM 17117 C C . GLU A 1 50 ? -3.990 10.522 18.497 1.00 2.02 50 GLU A C 13
ATOM 17118 O O . GLU A 1 50 ? -3.014 9.889 18.138 1.00 2.24 50 GLU A O 13
ATOM 17130 N N . SER A 1 51 ? -3.913 11.433 19.427 1.00 1.91 51 SER A N 13
ATOM 17131 C CA . SER A 1 51 ? -2.616 11.752 20.103 1.00 2.03 51 SER A CA 13
ATOM 17132 C C . SER A 1 51 ? -2.838 12.894 21.098 1.00 1.94 51 SER A C 13
ATOM 17133 O O . SER A 1 51 ? -2.723 12.731 22.296 1.00 2.12 51 SER A O 13
ATOM 17141 N N . ILE A 1 52 ? -3.171 14.046 20.595 1.00 1.76 52 ILE A N 13
ATOM 17142 C CA . ILE A 1 52 ? -3.424 15.226 21.469 1.00 1.73 52 ILE A CA 13
ATOM 17143 C C . ILE A 1 52 ? -4.844 15.170 22.049 1.00 1.76 52 ILE A C 13
ATOM 17144 O O . ILE A 1 52 ? -5.078 15.541 23.189 1.00 1.92 52 ILE A O 13
ATOM 17160 N N . VAL A 1 53 ? -5.794 14.721 21.261 1.00 1.67 53 VAL A N 13
ATOM 17161 C CA . VAL A 1 53 ? -7.210 14.652 21.733 1.00 1.75 53 VAL A CA 13
ATOM 17162 C C . VAL A 1 53 ? -7.303 14.041 23.139 1.00 2.06 53 VAL A C 13
ATOM 17163 O O . VAL A 1 53 ? -8.112 14.469 23.948 1.00 2.20 53 VAL A O 13
ATOM 17176 N N . GLY A 1 54 ? -6.477 13.071 23.455 1.00 2.22 54 GLY A N 13
ATOM 17177 C CA . GLY A 1 54 ? -6.524 12.456 24.820 1.00 2.55 54 GLY A CA 13
ATOM 17178 C C . GLY A 1 54 ? -7.789 11.609 24.947 1.00 2.61 54 GLY A C 13
ATOM 17179 O O . GLY A 1 54 ? -7.724 10.411 25.128 1.00 2.80 54 GLY A O 13
ATOM 17183 N N . ASP A 1 55 ? -8.936 12.227 24.838 1.00 2.50 55 ASP A N 13
ATOM 17184 C CA . ASP A 1 55 ? -10.213 11.469 24.932 1.00 2.58 55 ASP A CA 13
ATOM 17185 C C . ASP A 1 55 ? -10.425 10.645 23.649 1.00 2.41 55 ASP A C 13
ATOM 17186 O O . ASP A 1 55 ? -10.794 11.164 22.603 1.00 2.22 55 ASP A O 13
ATOM 17195 N N . GLY A 1 56 ? -10.191 9.366 23.734 1.00 2.55 56 GLY A N 13
ATOM 17196 C CA . GLY A 1 56 ? -10.363 8.462 22.553 1.00 2.48 56 GLY A CA 13
ATOM 17197 C C . GLY A 1 56 ? -10.185 7.020 23.028 1.00 2.74 56 GLY A C 13
ATOM 17198 O O . GLY A 1 56 ? -9.607 6.195 22.349 1.00 2.82 56 GLY A O 13
ATOM 17202 N N . GLU A 1 57 ? -10.668 6.735 24.210 1.00 2.93 57 GLU A N 13
ATOM 17203 C CA . GLU A 1 57 ? -10.536 5.364 24.790 1.00 3.22 57 GLU A CA 13
ATOM 17204 C C . GLU A 1 57 ? -11.631 5.111 25.845 1.00 3.34 57 GLU A C 13
ATOM 17205 O O . GLU A 1 57 ? -12.157 4.019 25.949 1.00 3.48 57 GLU A O 13
ATOM 17217 N N . THR A 1 58 ? -11.970 6.106 26.630 1.00 3.33 58 THR A N 13
ATOM 17218 C CA . THR A 1 58 ? -13.021 5.932 27.681 1.00 3.49 58 THR A CA 13
ATOM 17219 C C . THR A 1 58 ? -14.429 6.057 27.070 1.00 3.31 58 THR A C 13
ATOM 17220 O O . THR A 1 58 ? -14.651 5.702 25.928 1.00 3.13 58 THR A O 13
ATOM 17231 N N . LYS A 1 59 ? -15.382 6.559 27.822 1.00 3.40 59 LYS A N 13
ATOM 17232 C CA . LYS A 1 59 ? -16.777 6.711 27.288 1.00 3.27 59 LYS A CA 13
ATOM 17233 C C . LYS A 1 59 ? -16.760 7.493 25.961 1.00 2.96 59 LYS A C 13
ATOM 17234 O O . LYS A 1 59 ? -16.056 8.478 25.828 1.00 2.81 59 LYS A O 13
ATOM 17253 N N . GLU A 1 60 ? -17.521 7.066 24.983 1.00 2.88 60 GLU A N 13
ATOM 17254 C CA . GLU A 1 60 ? -17.535 7.797 23.674 1.00 2.59 60 GLU A CA 13
ATOM 17255 C C . GLU A 1 60 ? -18.941 7.785 23.051 1.00 2.85 60 GLU A C 13
ATOM 17256 O O . GLU A 1 60 ? -19.617 6.772 23.064 1.00 3.15 60 GLU A O 13
ATOM 17268 N N . PRO A 1 61 ? -19.330 8.920 22.518 1.00 2.76 61 PRO A N 13
ATOM 17269 C CA . PRO A 1 61 ? -20.660 9.045 21.868 1.00 3.02 61 PRO A CA 13
ATOM 17270 C C . PRO A 1 61 ? -20.601 8.525 20.421 1.00 3.04 61 PRO A C 13
ATOM 17271 O O . PRO A 1 61 ? -19.568 8.080 19.954 1.00 2.95 61 PRO A O 13
ATOM 17282 N N . PHE A 1 62 ? -21.700 8.591 19.701 1.00 3.18 62 PHE A N 13
ATOM 17283 C CA . PHE A 1 62 ? -21.703 8.114 18.276 1.00 3.21 62 PHE A CA 13
ATOM 17284 C C . PHE A 1 62 ? -20.608 8.834 17.472 1.00 3.01 62 PHE A C 13
ATOM 17285 O O . PHE A 1 62 ? -20.199 9.929 17.812 1.00 2.90 62 PHE A O 13
ATOM 17302 N N . LEU A 1 63 ? -20.137 8.235 16.404 1.00 2.96 63 LEU A N 13
ATOM 17303 C CA . LEU A 1 63 ? -19.064 8.893 15.579 1.00 2.78 63 LEU A CA 13
ATOM 17304 C C . LEU A 1 63 ? -19.459 10.329 15.196 1.00 2.72 63 LEU A C 13
ATOM 17305 O O . LEU A 1 63 ? -18.616 11.202 15.079 1.00 2.58 63 LEU A O 13
ATOM 17321 N N . LEU A 1 64 ? -20.733 10.587 15.034 1.00 2.85 64 LEU A N 13
ATOM 17322 C CA . LEU A 1 64 ? -21.189 11.973 14.692 1.00 2.84 64 LEU A CA 13
ATOM 17323 C C . LEU A 1 64 ? -20.800 12.931 15.824 1.00 2.79 64 LEU A C 13
ATOM 17324 O O . LEU A 1 64 ? -20.064 13.877 15.618 1.00 2.66 64 LEU A O 13
ATOM 17340 N N . VAL A 1 65 ? -21.265 12.672 17.025 1.00 2.92 65 VAL A N 13
ATOM 17341 C CA . VAL A 1 65 ? -20.896 13.555 18.179 1.00 2.90 65 VAL A CA 13
ATOM 17342 C C . VAL A 1 65 ? -19.404 13.415 18.452 1.00 2.70 65 VAL A C 13
ATOM 17343 O O . VAL A 1 65 ? -18.748 14.354 18.847 1.00 2.61 65 VAL A O 13
ATOM 17356 N N . GLN A 1 66 ? -18.863 12.246 18.229 1.00 2.66 66 GLN A N 13
ATOM 17357 C CA . GLN A 1 66 ? -17.405 12.042 18.452 1.00 2.48 66 GLN A CA 13
ATOM 17358 C C . GLN A 1 66 ? -16.638 13.036 17.585 1.00 2.30 66 GLN A C 13
ATOM 17359 O O . GLN A 1 66 ? -15.925 13.875 18.082 1.00 2.15 66 GLN A O 13
ATOM 17373 N N . TYR A 1 67 ? -16.817 12.976 16.299 1.00 2.31 67 TYR A N 13
ATOM 17374 C CA . TYR A 1 67 ? -16.123 13.953 15.406 1.00 2.14 67 TYR A CA 13
ATOM 17375 C C . TYR A 1 67 ? -16.611 15.374 15.717 1.00 2.19 67 TYR A C 13
ATOM 17376 O O . TYR A 1 67 ? -15.853 16.325 15.667 1.00 2.10 67 TYR A O 13
ATOM 17394 N N . SER A 1 68 ? -17.869 15.516 16.052 1.00 2.37 68 SER A N 13
ATOM 17395 C CA . SER A 1 68 ? -18.423 16.869 16.388 1.00 2.47 68 SER A CA 13
ATOM 17396 C C . SER A 1 68 ? -17.709 17.454 17.610 1.00 2.48 68 SER A C 13
ATOM 17397 O O . SER A 1 68 ? -17.395 18.623 17.641 1.00 2.49 68 SER A O 13
ATOM 17405 N N . ALA A 1 69 ? -17.458 16.659 18.622 1.00 2.50 69 ALA A N 13
ATOM 17406 C CA . ALA A 1 69 ? -16.764 17.192 19.838 1.00 2.52 69 ALA A CA 13
ATOM 17407 C C . ALA A 1 69 ? -15.238 17.093 19.687 1.00 2.28 69 ALA A C 13
ATOM 17408 O O . ALA A 1 69 ? -14.511 18.000 20.049 1.00 2.24 69 ALA A O 13
ATOM 17415 N N . LYS A 1 70 ? -14.759 16.004 19.150 1.00 2.16 70 LYS A N 13
ATOM 17416 C CA . LYS A 1 70 ? -13.282 15.837 18.965 1.00 1.97 70 LYS A CA 13
ATOM 17417 C C . LYS A 1 70 ? -12.765 16.846 17.939 1.00 1.66 70 LYS A C 13
ATOM 17418 O O . LYS A 1 70 ? -11.729 17.444 18.126 1.00 1.53 70 LYS A O 13
ATOM 17437 N N . GLY A 1 71 ? -13.488 17.043 16.866 1.00 1.59 71 GLY A N 13
ATOM 17438 C CA . GLY A 1 71 ? -13.056 18.023 15.813 1.00 1.37 71 GLY A CA 13
ATOM 17439 C C . GLY A 1 71 ? -12.580 19.327 16.468 1.00 1.44 71 GLY A C 13
ATOM 17440 O O . GLY A 1 71 ? -11.425 19.686 16.347 1.00 1.30 71 GLY A O 13
ATOM 17444 N N . PRO A 1 72 ? -13.480 19.991 17.158 1.00 1.70 72 PRO A N 13
ATOM 17445 C CA . PRO A 1 72 ? -13.120 21.259 17.845 1.00 1.86 72 PRO A CA 13
ATOM 17446 C C . PRO A 1 72 ? -12.127 20.996 18.989 1.00 1.85 72 PRO A C 13
ATOM 17447 O O . PRO A 1 72 ? -11.215 21.779 19.206 1.00 1.82 72 PRO A O 13
ATOM 17458 N N . CYS A 1 73 ? -12.273 19.907 19.713 1.00 1.92 73 CYS A N 13
ATOM 17459 C CA . CYS A 1 73 ? -11.304 19.620 20.820 1.00 1.97 73 CYS A CA 13
ATOM 17460 C C . CYS A 1 73 ? -9.913 19.347 20.235 1.00 1.66 73 CYS A C 13
ATOM 17461 O O . CYS A 1 73 ? -8.915 19.846 20.722 1.00 1.61 73 CYS A O 13
ATOM 17469 N N . VAL A 1 74 ? -9.853 18.574 19.184 1.00 1.49 74 VAL A N 13
ATOM 17470 C CA . VAL A 1 74 ? -8.543 18.266 18.533 1.00 1.24 74 VAL A CA 13
ATOM 17471 C C . VAL A 1 74 ? -8.016 19.513 17.826 1.00 1.09 74 VAL A C 13
ATOM 17472 O O . VAL A 1 74 ? -6.855 19.840 17.934 1.00 1.03 74 VAL A O 13
ATOM 17485 N N . GLU A 1 75 ? -8.867 20.215 17.127 1.00 1.15 75 GLU A N 13
ATOM 17486 C CA . GLU A 1 75 ? -8.433 21.466 16.425 1.00 1.22 75 GLU A CA 13
ATOM 17487 C C . GLU A 1 75 ? -7.791 22.433 17.430 1.00 1.28 75 GLU A C 13
ATOM 17488 O O . GLU A 1 75 ? -6.759 23.032 17.171 1.00 1.25 75 GLU A O 13
ATOM 17500 N N . ARG A 1 76 ? -8.395 22.566 18.582 1.00 1.43 76 ARG A N 13
ATOM 17501 C CA . ARG A 1 76 ? -7.839 23.473 19.635 1.00 1.53 76 ARG A CA 13
ATOM 17502 C C . ARG A 1 76 ? -6.537 22.899 20.182 1.00 1.35 76 ARG A C 13
ATOM 17503 O O . ARG A 1 76 ? -5.535 23.580 20.281 1.00 1.31 76 ARG A O 13
ATOM 17524 N N . LYS A 1 77 ? -6.551 21.641 20.520 1.00 1.31 77 LYS A N 13
ATOM 17525 C CA . LYS A 1 77 ? -5.318 20.982 21.052 1.00 1.25 77 LYS A CA 13
ATOM 17526 C C . LYS A 1 77 ? -4.196 21.055 20.011 1.00 1.07 77 LYS A C 13
ATOM 17527 O O . LYS A 1 77 ? -3.114 21.548 20.274 1.00 1.11 77 LYS A O 13
ATOM 17546 N N . ALA A 1 78 ? -4.467 20.571 18.831 1.00 0.96 78 ALA A N 13
ATOM 17547 C CA . ALA A 1 78 ? -3.453 20.594 17.734 1.00 0.97 78 ALA A CA 13
ATOM 17548 C C . ALA A 1 78 ? -2.917 22.007 17.531 1.00 0.98 78 ALA A C 13
ATOM 17549 O O . ALA A 1 78 ? -1.722 22.222 17.498 1.00 1.05 78 ALA A O 13
ATOM 17556 N N . LYS A 1 79 ? -3.784 22.969 17.392 1.00 1.03 79 LYS A N 13
ATOM 17557 C CA . LYS A 1 79 ? -3.307 24.374 17.189 1.00 1.20 79 LYS A CA 13
ATOM 17558 C C . LYS A 1 79 ? -2.619 24.905 18.461 1.00 1.19 79 LYS A C 13
ATOM 17559 O O . LYS A 1 79 ? -1.774 25.774 18.396 1.00 1.29 79 LYS A O 13
ATOM 17578 N N . LEU A 1 80 ? -2.965 24.380 19.616 1.00 1.18 80 LEU A N 13
ATOM 17579 C CA . LEU A 1 80 ? -2.311 24.847 20.874 1.00 1.29 80 LEU A CA 13
ATOM 17580 C C . LEU A 1 80 ? -0.943 24.167 21.041 1.00 1.22 80 LEU A C 13
ATOM 17581 O O . LEU A 1 80 ? -0.026 24.730 21.606 1.00 1.33 80 LEU A O 13
ATOM 17597 N N . MET A 1 81 ? -0.807 22.963 20.549 1.00 1.15 81 MET A N 13
ATOM 17598 C CA . MET A 1 81 ? 0.498 22.235 20.664 1.00 1.24 81 MET A CA 13
ATOM 17599 C C . MET A 1 81 ? 1.382 22.545 19.446 1.00 1.23 81 MET A C 13
ATOM 17600 O O . MET A 1 81 ? 2.548 22.868 19.582 1.00 1.33 81 MET A O 13
ATOM 17614 N N . THR A 1 82 ? 0.826 22.465 18.260 1.00 1.20 82 THR A N 13
ATOM 17615 C CA . THR A 1 82 ? 1.621 22.775 17.027 1.00 1.32 82 THR A CA 13
ATOM 17616 C C . THR A 1 82 ? 1.648 24.299 16.802 1.00 1.30 82 THR A C 13
ATOM 17617 O O . THR A 1 82 ? 0.937 25.035 17.459 1.00 1.25 82 THR A O 13
ATOM 17628 N N . PRO A 1 83 ? 2.486 24.729 15.892 1.00 1.45 83 PRO A N 13
ATOM 17629 C CA . PRO A 1 83 ? 2.621 26.187 15.605 1.00 1.55 83 PRO A CA 13
ATOM 17630 C C . PRO A 1 83 ? 1.452 26.752 14.765 1.00 1.66 83 PRO A C 13
ATOM 17631 O O . PRO A 1 83 ? 1.484 27.904 14.369 1.00 1.80 83 PRO A O 13
ATOM 17642 N N . ASN A 1 84 ? 0.426 25.967 14.495 1.00 1.64 84 ASN A N 13
ATOM 17643 C CA . ASN A 1 84 ? -0.741 26.468 13.682 1.00 1.79 84 ASN A CA 13
ATOM 17644 C C . ASN A 1 84 ? -0.277 27.021 12.317 1.00 2.10 84 ASN A C 13
ATOM 17645 O O . ASN A 1 84 ? -0.968 27.806 11.692 1.00 2.62 84 ASN A O 13
ATOM 17656 N N . GLY A 1 85 ? 0.883 26.617 11.856 1.00 1.87 85 GLY A N 13
ATOM 17657 C CA . GLY A 1 85 ? 1.395 27.112 10.533 1.00 2.16 85 GLY A CA 13
ATOM 17658 C C . GLY A 1 85 ? 2.431 26.122 9.995 1.00 2.18 85 GLY A C 13
ATOM 17659 O O . GLY A 1 85 ? 2.104 25.260 9.199 1.00 2.18 85 GLY A O 13
ATOM 17663 N N . PRO A 1 86 ? 3.650 26.258 10.467 1.00 2.26 86 PRO A N 13
ATOM 17664 C CA . PRO A 1 86 ? 4.730 25.333 10.046 1.00 2.38 86 PRO A CA 13
ATOM 17665 C C . PRO A 1 86 ? 4.498 23.969 10.706 1.00 2.16 86 PRO A C 13
ATOM 17666 O O . PRO A 1 86 ? 3.498 23.771 11.372 1.00 1.92 86 PRO A O 13
ATOM 17677 N N . GLU A 1 87 ? 5.385 23.023 10.503 1.00 2.31 87 GLU A N 13
ATOM 17678 C CA . GLU A 1 87 ? 5.199 21.645 11.083 1.00 2.21 87 GLU A CA 13
ATOM 17679 C C . GLU A 1 87 ? 4.001 20.987 10.385 1.00 2.12 87 GLU A C 13
ATOM 17680 O O . GLU A 1 87 ? 4.124 19.983 9.706 1.00 2.29 87 GLU A O 13
ATOM 17692 N N . VAL A 1 88 ? 2.862 21.602 10.505 1.00 1.91 88 VAL A N 13
ATOM 17693 C CA . VAL A 1 88 ? 1.625 21.109 9.824 1.00 1.84 88 VAL A CA 13
ATOM 17694 C C . VAL A 1 88 ? 1.624 21.617 8.367 1.00 2.00 88 VAL A C 13
ATOM 17695 O O . VAL A 1 88 ? 1.087 20.978 7.474 1.00 2.08 88 VAL A O 13
ATOM 17708 N N . HIS A 1 89 ? 2.240 22.763 8.133 1.00 2.13 89 HIS A N 13
ATOM 17709 C CA . HIS A 1 89 ? 2.313 23.347 6.753 1.00 2.36 89 HIS A CA 13
ATOM 17710 C C . HIS A 1 89 ? 0.911 23.483 6.138 1.00 2.26 89 HIS A C 13
ATOM 17711 O O . HIS A 1 89 ? 0.633 22.961 5.073 1.00 2.33 89 HIS A O 13
ATOM 17725 N N . GLY A 1 90 ? 0.030 24.190 6.805 1.00 2.15 90 GLY A N 13
ATOM 17726 C CA . GLY A 1 90 ? -1.355 24.376 6.271 1.00 2.13 90 GLY A CA 13
ATOM 17727 C C . GLY A 1 90 ? -2.289 23.316 6.856 1.00 1.84 90 GLY A C 13
ATOM 17728 O O . GLY A 1 90 ? -1.880 22.168 6.930 1.00 1.77 90 GLY A O 13
ATOM 17733 N N . GLY A 1 1 ? 6.120 -32.403 -2.132 1.00 3.22 1 GLY A N 14
ATOM 17734 C CA . GLY A 1 1 ? 6.592 -32.843 -0.778 1.00 3.55 1 GLY A CA 14
ATOM 17735 C C . GLY A 1 1 ? 6.816 -31.624 0.127 1.00 3.49 1 GLY A C 14
ATOM 17736 O O . GLY A 1 1 ? 6.906 -30.510 -0.347 1.00 3.30 1 GLY A O 14
ATOM 17742 N N . SER A 1 2 ? 6.898 -31.826 1.430 1.00 3.77 2 SER A N 14
ATOM 17743 C CA . SER A 1 2 ? 7.107 -30.671 2.372 1.00 3.88 2 SER A CA 14
ATOM 17744 C C . SER A 1 2 ? 5.974 -29.644 2.211 1.00 3.41 2 SER A C 14
ATOM 17745 O O . SER A 1 2 ? 4.858 -30.006 1.885 1.00 3.20 2 SER A O 14
ATOM 17753 N N . MET A 1 3 ? 6.243 -28.373 2.418 1.00 3.35 3 MET A N 14
ATOM 17754 C CA . MET A 1 3 ? 5.155 -27.349 2.234 1.00 3.01 3 MET A CA 14
ATOM 17755 C C . MET A 1 3 ? 4.564 -27.524 0.830 1.00 2.61 3 MET A C 14
ATOM 17756 O O . MET A 1 3 ? 3.376 -27.380 0.614 1.00 2.56 3 MET A O 14
ATOM 17770 N N . SER A 1 4 ? 5.393 -27.898 -0.114 1.00 2.60 4 SER A N 14
ATOM 17771 C CA . SER A 1 4 ? 4.907 -28.158 -1.496 1.00 2.53 4 SER A CA 14
ATOM 17772 C C . SER A 1 4 ? 4.340 -29.580 -1.544 1.00 2.55 4 SER A C 14
ATOM 17773 O O . SER A 1 4 ? 4.754 -30.383 -2.355 1.00 2.74 4 SER A O 14
ATOM 17781 N N . ILE A 1 5 ? 3.417 -29.896 -0.645 1.00 2.52 5 ILE A N 14
ATOM 17782 C CA . ILE A 1 5 ? 2.810 -31.273 -0.571 1.00 2.62 5 ILE A CA 14
ATOM 17783 C C . ILE A 1 5 ? 2.874 -31.963 -1.925 1.00 2.72 5 ILE A C 14
ATOM 17784 O O . ILE A 1 5 ? 3.629 -32.901 -2.125 1.00 2.85 5 ILE A O 14
ATOM 17800 N N . MET A 1 6 ? 2.125 -31.485 -2.856 1.00 2.92 6 MET A N 14
ATOM 17801 C CA . MET A 1 6 ? 2.161 -32.077 -4.213 1.00 3.31 6 MET A CA 14
ATOM 17802 C C . MET A 1 6 ? 2.993 -31.177 -5.134 1.00 3.50 6 MET A C 14
ATOM 17803 O O . MET A 1 6 ? 2.500 -30.193 -5.657 1.00 3.73 6 MET A O 14
ATOM 17817 N N . ASP A 1 7 ? 4.244 -31.510 -5.354 1.00 3.60 7 ASP A N 14
ATOM 17818 C CA . ASP A 1 7 ? 5.088 -30.677 -6.269 1.00 3.97 7 ASP A CA 14
ATOM 17819 C C . ASP A 1 7 ? 4.416 -30.637 -7.651 1.00 4.49 7 ASP A C 14
ATOM 17820 O O . ASP A 1 7 ? 4.566 -29.694 -8.402 1.00 4.81 7 ASP A O 14
ATOM 17829 N N . HIS A 1 8 ? 3.614 -31.638 -7.953 1.00 4.65 8 HIS A N 14
ATOM 17830 C CA . HIS A 1 8 ? 2.860 -31.645 -9.243 1.00 5.25 8 HIS A CA 14
ATOM 17831 C C . HIS A 1 8 ? 1.541 -30.865 -9.057 1.00 5.27 8 HIS A C 14
ATOM 17832 O O . HIS A 1 8 ? 0.520 -31.214 -9.621 1.00 5.65 8 HIS A O 14
ATOM 17846 N N . SER A 1 9 ? 1.547 -29.821 -8.254 1.00 4.95 9 SER A N 14
ATOM 17847 C CA . SER A 1 9 ? 0.300 -29.036 -8.019 1.00 5.08 9 SER A CA 14
ATOM 17848 C C . SER A 1 9 ? 0.628 -27.547 -7.828 1.00 4.97 9 SER A C 14
ATOM 17849 O O . SER A 1 9 ? 1.737 -27.195 -7.473 1.00 4.69 9 SER A O 14
ATOM 17857 N N . PRO A 1 10 ? -0.356 -26.711 -8.069 1.00 5.24 10 PRO A N 14
ATOM 17858 C CA . PRO A 1 10 ? -0.160 -25.247 -7.917 1.00 5.17 10 PRO A CA 14
ATOM 17859 C C . PRO A 1 10 ? -0.275 -24.821 -6.440 1.00 4.77 10 PRO A C 14
ATOM 17860 O O . PRO A 1 10 ? -0.422 -23.654 -6.143 1.00 4.95 10 PRO A O 14
ATOM 17871 N N . THR A 1 11 ? -0.200 -25.748 -5.514 1.00 4.28 11 THR A N 14
ATOM 17872 C CA . THR A 1 11 ? -0.305 -25.391 -4.066 1.00 3.96 11 THR A CA 14
ATOM 17873 C C . THR A 1 11 ? 0.852 -24.474 -3.672 1.00 3.58 11 THR A C 14
ATOM 17874 O O . THR A 1 11 ? 0.654 -23.329 -3.307 1.00 3.52 11 THR A O 14
ATOM 17885 N N . THR A 1 12 ? 2.059 -24.964 -3.756 1.00 3.36 12 THR A N 14
ATOM 17886 C CA . THR A 1 12 ? 3.249 -24.129 -3.404 1.00 3.06 12 THR A CA 14
ATOM 17887 C C . THR A 1 12 ? 3.348 -22.925 -4.342 1.00 3.17 12 THR A C 14
ATOM 17888 O O . THR A 1 12 ? 3.773 -21.852 -3.950 1.00 3.01 12 THR A O 14
ATOM 17899 N N . GLY A 1 13 ? 2.941 -23.091 -5.572 1.00 3.49 13 GLY A N 14
ATOM 17900 C CA . GLY A 1 13 ? 2.987 -21.955 -6.542 1.00 3.68 13 GLY A CA 14
ATOM 17901 C C . GLY A 1 13 ? 1.957 -20.908 -6.124 1.00 3.65 13 GLY A C 14
ATOM 17902 O O . GLY A 1 13 ? 2.279 -19.747 -5.948 1.00 3.49 13 GLY A O 14
ATOM 17906 N N . VAL A 1 14 ? 0.725 -21.316 -5.941 1.00 3.84 14 VAL A N 14
ATOM 17907 C CA . VAL A 1 14 ? -0.329 -20.349 -5.504 1.00 3.91 14 VAL A CA 14
ATOM 17908 C C . VAL A 1 14 ? 0.038 -19.786 -4.123 1.00 3.53 14 VAL A C 14
ATOM 17909 O O . VAL A 1 14 ? -0.164 -18.619 -3.850 1.00 3.49 14 VAL A O 14
ATOM 17922 N N . VAL A 1 15 ? 0.608 -20.594 -3.258 1.00 3.28 15 VAL A N 14
ATOM 17923 C CA . VAL A 1 15 ? 1.011 -20.072 -1.912 1.00 2.98 15 VAL A CA 14
ATOM 17924 C C . VAL A 1 15 ? 2.161 -19.074 -2.084 1.00 2.72 15 VAL A C 14
ATOM 17925 O O . VAL A 1 15 ? 2.173 -18.016 -1.484 1.00 2.58 15 VAL A O 14
ATOM 17938 N N . THR A 1 16 ? 3.113 -19.400 -2.915 1.00 2.72 16 THR A N 14
ATOM 17939 C CA . THR A 1 16 ? 4.262 -18.468 -3.152 1.00 2.59 16 THR A CA 14
ATOM 17940 C C . THR A 1 16 ? 3.749 -17.135 -3.690 1.00 2.68 16 THR A C 14
ATOM 17941 O O . THR A 1 16 ? 4.061 -16.084 -3.163 1.00 2.49 16 THR A O 14
ATOM 17952 N N . VAL A 1 17 ? 2.954 -17.171 -4.726 1.00 3.01 17 VAL A N 14
ATOM 17953 C CA . VAL A 1 17 ? 2.414 -15.897 -5.282 1.00 3.15 17 VAL A CA 14
ATOM 17954 C C . VAL A 1 17 ? 1.506 -15.222 -4.249 1.00 3.02 17 VAL A C 14
ATOM 17955 O O . VAL A 1 17 ? 1.534 -14.022 -4.101 1.00 2.94 17 VAL A O 14
ATOM 17968 N N . ILE A 1 18 ? 0.725 -15.973 -3.505 1.00 3.05 18 ILE A N 14
ATOM 17969 C CA . ILE A 1 18 ? -0.139 -15.328 -2.464 1.00 3.05 18 ILE A CA 14
ATOM 17970 C C . ILE A 1 18 ? 0.748 -14.699 -1.393 1.00 2.67 18 ILE A C 14
ATOM 17971 O O . ILE A 1 18 ? 0.469 -13.625 -0.906 1.00 2.63 18 ILE A O 14
ATOM 17987 N N . VAL A 1 19 ? 1.828 -15.340 -1.043 1.00 2.45 19 VAL A N 14
ATOM 17988 C CA . VAL A 1 19 ? 2.741 -14.745 -0.022 1.00 2.16 19 VAL A CA 14
ATOM 17989 C C . VAL A 1 19 ? 3.400 -13.486 -0.594 1.00 2.04 19 VAL A C 14
ATOM 17990 O O . VAL A 1 19 ? 3.408 -12.449 0.045 1.00 1.95 19 VAL A O 14
ATOM 18003 N N . ILE A 1 20 ? 3.936 -13.544 -1.793 1.00 2.14 20 ILE A N 14
ATOM 18004 C CA . ILE A 1 20 ? 4.562 -12.318 -2.365 1.00 2.15 20 ILE A CA 14
ATOM 18005 C C . ILE A 1 20 ? 3.483 -11.267 -2.659 1.00 2.24 20 ILE A C 14
ATOM 18006 O O . ILE A 1 20 ? 3.702 -10.085 -2.471 1.00 2.13 20 ILE A O 14
ATOM 18022 N N . LEU A 1 21 ? 2.304 -11.676 -3.066 1.00 2.48 21 LEU A N 14
ATOM 18023 C CA . LEU A 1 21 ? 1.222 -10.670 -3.309 1.00 2.67 21 LEU A CA 14
ATOM 18024 C C . LEU A 1 21 ? 0.760 -10.120 -1.950 1.00 2.52 21 LEU A C 14
ATOM 18025 O O . LEU A 1 21 ? 0.593 -8.924 -1.789 1.00 2.50 21 LEU A O 14
ATOM 18041 N N . ILE A 1 22 ? 0.597 -10.972 -0.954 1.00 2.47 22 ILE A N 14
ATOM 18042 C CA . ILE A 1 22 ? 0.196 -10.462 0.396 1.00 2.46 22 ILE A CA 14
ATOM 18043 C C . ILE A 1 22 ? 1.281 -9.502 0.893 1.00 2.15 22 ILE A C 14
ATOM 18044 O O . ILE A 1 22 ? 0.997 -8.431 1.394 1.00 2.19 22 ILE A O 14
ATOM 18060 N N . ALA A 1 23 ? 2.524 -9.872 0.725 1.00 1.92 23 ALA A N 14
ATOM 18061 C CA . ALA A 1 23 ? 3.642 -8.978 1.151 1.00 1.72 23 ALA A CA 14
ATOM 18062 C C . ALA A 1 23 ? 3.612 -7.684 0.329 1.00 1.67 23 ALA A C 14
ATOM 18063 O O . ALA A 1 23 ? 3.705 -6.602 0.871 1.00 1.61 23 ALA A O 14
ATOM 18070 N N . ILE A 1 24 ? 3.459 -7.781 -0.973 1.00 1.81 24 ILE A N 14
ATOM 18071 C CA . ILE A 1 24 ? 3.396 -6.541 -1.814 1.00 1.90 24 ILE A CA 14
ATOM 18072 C C . ILE A 1 24 ? 2.215 -5.680 -1.347 1.00 1.95 24 ILE A C 14
ATOM 18073 O O . ILE A 1 24 ? 2.348 -4.489 -1.137 1.00 1.87 24 ILE A O 14
ATOM 18089 N N . ALA A 1 25 ? 1.064 -6.283 -1.165 1.00 2.16 25 ALA A N 14
ATOM 18090 C CA . ALA A 1 25 ? -0.118 -5.507 -0.687 1.00 2.37 25 ALA A CA 14
ATOM 18091 C C . ALA A 1 25 ? 0.171 -4.936 0.700 1.00 2.22 25 ALA A C 14
ATOM 18092 O O . ALA A 1 25 ? -0.095 -3.781 0.974 1.00 2.27 25 ALA A O 14
ATOM 18099 N N . ALA A 1 26 ? 0.743 -5.729 1.568 1.00 2.12 26 ALA A N 14
ATOM 18100 C CA . ALA A 1 26 ? 1.081 -5.222 2.930 1.00 2.14 26 ALA A CA 14
ATOM 18101 C C . ALA A 1 26 ? 2.094 -4.077 2.807 1.00 1.89 26 ALA A C 14
ATOM 18102 O O . ALA A 1 26 ? 1.965 -3.059 3.454 1.00 1.99 26 ALA A O 14
ATOM 18109 N N . LEU A 1 27 ? 3.080 -4.226 1.953 1.00 1.66 27 LEU A N 14
ATOM 18110 C CA . LEU A 1 27 ? 4.078 -3.134 1.756 1.00 1.52 27 LEU A CA 14
ATOM 18111 C C . LEU A 1 27 ? 3.356 -1.905 1.190 1.00 1.54 27 LEU A C 14
ATOM 18112 O O . LEU A 1 27 ? 3.528 -0.798 1.666 1.00 1.53 27 LEU A O 14
ATOM 18128 N N . GLY A 1 28 ? 2.522 -2.105 0.193 1.00 1.66 28 GLY A N 14
ATOM 18129 C CA . GLY A 1 28 ? 1.757 -0.964 -0.394 1.00 1.80 28 GLY A CA 14
ATOM 18130 C C . GLY A 1 28 ? 0.915 -0.320 0.708 1.00 1.93 28 GLY A C 14
ATOM 18131 O O . GLY A 1 28 ? 0.885 0.888 0.852 1.00 1.92 28 GLY A O 14
ATOM 18135 N N . ALA A 1 29 ? 0.251 -1.123 1.507 1.00 2.12 29 ALA A N 14
ATOM 18136 C CA . ALA A 1 29 ? -0.567 -0.563 2.624 1.00 2.38 29 ALA A CA 14
ATOM 18137 C C . ALA A 1 29 ? 0.351 0.141 3.625 1.00 2.28 29 ALA A C 14
ATOM 18138 O O . ALA A 1 29 ? 0.076 1.240 4.067 1.00 2.40 29 ALA A O 14
ATOM 18145 N N . LEU A 1 30 ? 1.455 -0.475 3.952 1.00 2.11 30 LEU A N 14
ATOM 18146 C CA . LEU A 1 30 ? 2.428 0.160 4.894 1.00 2.14 30 LEU A CA 14
ATOM 18147 C C . LEU A 1 30 ? 2.883 1.503 4.312 1.00 1.97 30 LEU A C 14
ATOM 18148 O O . LEU A 1 30 ? 2.980 2.492 5.011 1.00 2.12 30 LEU A O 14
ATOM 18164 N N . ILE A 1 31 ? 3.135 1.546 3.024 1.00 1.71 31 ILE A N 14
ATOM 18165 C CA . ILE A 1 31 ? 3.558 2.830 2.379 1.00 1.58 31 ILE A CA 14
ATOM 18166 C C . ILE A 1 31 ? 2.378 3.812 2.377 1.00 1.73 31 ILE A C 14
ATOM 18167 O O . ILE A 1 31 ? 2.505 4.946 2.804 1.00 1.79 31 ILE A O 14
ATOM 18183 N N . LEU A 1 32 ? 1.227 3.374 1.921 1.00 1.87 32 LEU A N 14
ATOM 18184 C CA . LEU A 1 32 ? 0.029 4.268 1.914 1.00 2.11 32 LEU A CA 14
ATOM 18185 C C . LEU A 1 32 ? -0.243 4.779 3.335 1.00 2.32 32 LEU A C 14
ATOM 18186 O O . LEU A 1 32 ? -0.516 5.946 3.541 1.00 2.41 32 LEU A O 14
ATOM 18202 N N . GLY A 1 33 ? -0.149 3.914 4.315 1.00 2.44 33 GLY A N 14
ATOM 18203 C CA . GLY A 1 33 ? -0.377 4.341 5.728 1.00 2.72 33 GLY A CA 14
ATOM 18204 C C . GLY A 1 33 ? 0.779 5.238 6.184 1.00 2.64 33 GLY A C 14
ATOM 18205 O O . GLY A 1 33 ? 0.574 6.211 6.882 1.00 2.84 33 GLY A O 14
ATOM 18209 N N . CYS A 1 34 ? 1.991 4.919 5.795 1.00 2.40 34 CYS A N 14
ATOM 18210 C CA . CYS A 1 34 ? 3.164 5.756 6.204 1.00 2.40 34 CYS A CA 14
ATOM 18211 C C . CYS A 1 34 ? 3.014 7.185 5.667 1.00 2.31 34 CYS A C 14
ATOM 18212 O O . CYS A 1 34 ? 3.193 8.144 6.392 1.00 2.47 34 CYS A O 14
ATOM 18220 N N . TRP A 1 35 ? 2.687 7.334 4.404 1.00 2.07 35 TRP A N 14
ATOM 18221 C CA . TRP A 1 35 ? 2.523 8.711 3.830 1.00 1.99 35 TRP A CA 14
ATOM 18222 C C . TRP A 1 35 ? 1.877 8.658 2.431 1.00 1.85 35 TRP A C 14
ATOM 18223 O O . TRP A 1 35 ? 2.321 9.323 1.514 1.00 1.72 35 TRP A O 14
ATOM 18244 N N . CYS A 1 36 ? 0.826 7.879 2.275 1.00 1.95 36 CYS A N 14
ATOM 18245 C CA . CYS A 1 36 ? 0.115 7.763 0.954 1.00 1.92 36 CYS A CA 14
ATOM 18246 C C . CYS A 1 36 ? 1.065 7.296 -0.168 1.00 1.73 36 CYS A C 14
ATOM 18247 O O . CYS A 1 36 ? 1.086 6.129 -0.511 1.00 1.76 36 CYS A O 14
ATOM 18255 N N . TYR A 1 37 ? 1.838 8.183 -0.754 1.00 1.59 37 TYR A N 14
ATOM 18256 C CA . TYR A 1 37 ? 2.758 7.758 -1.857 1.00 1.49 37 TYR A CA 14
ATOM 18257 C C . TYR A 1 37 ? 3.991 8.682 -1.956 1.00 1.38 37 TYR A C 14
ATOM 18258 O O . TYR A 1 37 ? 5.114 8.256 -1.733 1.00 1.39 37 TYR A O 14
ATOM 18276 N N . LEU A 1 38 ? 3.802 9.936 -2.288 1.00 1.39 38 LEU A N 14
ATOM 18277 C CA . LEU A 1 38 ? 4.976 10.863 -2.398 1.00 1.39 38 LEU A CA 14
ATOM 18278 C C . LEU A 1 38 ? 5.000 11.877 -1.241 1.00 1.45 38 LEU A C 14
ATOM 18279 O O . LEU A 1 38 ? 5.681 12.880 -1.317 1.00 1.52 38 LEU A O 14
ATOM 18295 N N . ARG A 1 39 ? 4.271 11.605 -0.173 1.00 1.51 39 ARG A N 14
ATOM 18296 C CA . ARG A 1 39 ? 4.220 12.522 1.023 1.00 1.68 39 ARG A CA 14
ATOM 18297 C C . ARG A 1 39 ? 4.428 13.996 0.643 1.00 1.69 39 ARG A C 14
ATOM 18298 O O . ARG A 1 39 ? 5.239 14.694 1.225 1.00 1.83 39 ARG A O 14
ATOM 18319 N N . LEU A 1 40 ? 3.681 14.463 -0.322 1.00 1.61 40 LEU A N 14
ATOM 18320 C CA . LEU A 1 40 ? 3.780 15.888 -0.778 1.00 1.69 40 LEU A CA 14
ATOM 18321 C C . LEU A 1 40 ? 5.241 16.347 -0.878 1.00 1.81 40 LEU A C 14
ATOM 18322 O O . LEU A 1 40 ? 5.604 17.409 -0.403 1.00 1.99 40 LEU A O 14
ATOM 18338 N N . GLN A 1 41 ? 6.081 15.565 -1.511 1.00 1.77 41 GLN A N 14
ATOM 18339 C CA . GLN A 1 41 ? 7.525 15.954 -1.658 1.00 1.91 41 GLN A CA 14
ATOM 18340 C C . GLN A 1 41 ? 7.696 17.109 -2.673 1.00 2.06 41 GLN A C 14
ATOM 18341 O O . GLN A 1 41 ? 8.597 17.098 -3.493 1.00 2.17 41 GLN A O 14
ATOM 18355 N N . ARG A 1 42 ? 6.844 18.104 -2.622 1.00 2.12 42 ARG A N 14
ATOM 18356 C CA . ARG A 1 42 ? 6.958 19.251 -3.577 1.00 2.32 42 ARG A CA 14
ATOM 18357 C C . ARG A 1 42 ? 6.624 20.569 -2.868 1.00 2.51 42 ARG A C 14
ATOM 18358 O O . ARG A 1 42 ? 7.472 21.430 -2.701 1.00 2.74 42 ARG A O 14
ATOM 18379 N N . ILE A 1 43 ? 5.398 20.726 -2.456 1.00 2.46 43 ILE A N 14
ATOM 18380 C CA . ILE A 1 43 ? 4.973 21.972 -1.749 1.00 2.69 43 ILE A CA 14
ATOM 18381 C C . ILE A 1 43 ? 4.901 21.715 -0.239 1.00 2.69 43 ILE A C 14
ATOM 18382 O O . ILE A 1 43 ? 5.265 22.553 0.563 1.00 2.93 43 ILE A O 14
ATOM 18398 N N . SER A 1 44 ? 4.428 20.545 0.123 1.00 2.47 44 SER A N 14
ATOM 18399 C CA . SER A 1 44 ? 4.293 20.138 1.567 1.00 2.54 44 SER A CA 14
ATOM 18400 C C . SER A 1 44 ? 3.095 20.834 2.227 1.00 2.66 44 SER A C 14
ATOM 18401 O O . SER A 1 44 ? 3.105 22.026 2.467 1.00 2.87 44 SER A O 14
ATOM 18409 N N . GLN A 1 45 ? 2.066 20.084 2.531 1.00 2.57 45 GLN A N 14
ATOM 18410 C CA . GLN A 1 45 ? 0.858 20.674 3.187 1.00 2.70 45 GLN A CA 14
ATOM 18411 C C . GLN A 1 45 ? 0.603 19.992 4.541 1.00 2.81 45 GLN A C 14
ATOM 18412 O O . GLN A 1 45 ? 1.303 19.073 4.925 1.00 2.88 45 GLN A O 14
ATOM 18426 N N . SER A 1 46 ? -0.389 20.442 5.264 1.00 2.89 46 SER A N 14
ATOM 18427 C CA . SER A 1 46 ? -0.701 19.835 6.593 1.00 3.06 46 SER A CA 14
ATOM 18428 C C . SER A 1 46 ? -1.405 18.482 6.420 1.00 2.90 46 SER A C 14
ATOM 18429 O O . SER A 1 46 ? -0.992 17.486 6.980 1.00 3.05 46 SER A O 14
ATOM 18437 N N . GLU A 1 47 ? -2.467 18.441 5.655 1.00 2.68 47 GLU A N 14
ATOM 18438 C CA . GLU A 1 47 ? -3.203 17.161 5.450 1.00 2.56 47 GLU A CA 14
ATOM 18439 C C . GLU A 1 47 ? -3.163 16.733 3.972 1.00 2.22 47 GLU A C 14
ATOM 18440 O O . GLU A 1 47 ? -2.522 17.366 3.152 1.00 2.10 47 GLU A O 14
ATOM 18452 N N . ASP A 1 48 ? -3.853 15.661 3.637 1.00 2.16 48 ASP A N 14
ATOM 18453 C CA . ASP A 1 48 ? -3.891 15.162 2.222 1.00 1.92 48 ASP A CA 14
ATOM 18454 C C . ASP A 1 48 ? -2.484 14.780 1.718 1.00 1.79 48 ASP A C 14
ATOM 18455 O O . ASP A 1 48 ? -1.483 14.988 2.381 1.00 1.84 48 ASP A O 14
ATOM 18464 N N . GLU A 1 49 ? -2.415 14.215 0.542 1.00 1.67 49 GLU A N 14
ATOM 18465 C CA . GLU A 1 49 ? -1.106 13.812 -0.043 1.00 1.58 49 GLU A CA 14
ATOM 18466 C C . GLU A 1 49 ? -1.171 13.926 -1.571 1.00 1.43 49 GLU A C 14
ATOM 18467 O O . GLU A 1 49 ? -0.432 14.678 -2.177 1.00 1.42 49 GLU A O 14
ATOM 18479 N N . GLU A 1 50 ? -2.063 13.198 -2.193 1.00 1.44 50 GLU A N 14
ATOM 18480 C CA . GLU A 1 50 ? -2.191 13.268 -3.677 1.00 1.43 50 GLU A CA 14
ATOM 18481 C C . GLU A 1 50 ? -3.512 13.946 -4.064 1.00 1.48 50 GLU A C 14
ATOM 18482 O O . GLU A 1 50 ? -4.590 13.423 -3.819 1.00 1.52 50 GLU A O 14
ATOM 18494 N N . SER A 1 51 ? -3.436 15.112 -4.652 1.00 1.51 51 SER A N 14
ATOM 18495 C CA . SER A 1 51 ? -4.676 15.843 -5.052 1.00 1.60 51 SER A CA 14
ATOM 18496 C C . SER A 1 51 ? -4.369 16.874 -6.145 1.00 1.75 51 SER A C 14
ATOM 18497 O O . SER A 1 51 ? -4.744 16.711 -7.287 1.00 1.99 51 SER A O 14
ATOM 18505 N N . ILE A 1 52 ? -3.692 17.931 -5.789 1.00 1.79 52 ILE A N 14
ATOM 18506 C CA . ILE A 1 52 ? -3.345 19.005 -6.782 1.00 2.12 52 ILE A CA 14
ATOM 18507 C C . ILE A 1 52 ? -2.707 18.401 -8.042 1.00 2.22 52 ILE A C 14
ATOM 18508 O O . ILE A 1 52 ? -3.179 18.601 -9.144 1.00 2.55 52 ILE A O 14
ATOM 18524 N N . VAL A 1 53 ? -1.633 17.674 -7.883 1.00 2.01 53 VAL A N 14
ATOM 18525 C CA . VAL A 1 53 ? -0.955 17.058 -9.073 1.00 2.22 53 VAL A CA 14
ATOM 18526 C C . VAL A 1 53 ? -1.594 15.705 -9.436 1.00 2.22 53 VAL A C 14
ATOM 18527 O O . VAL A 1 53 ? -1.652 15.335 -10.594 1.00 2.50 53 VAL A O 14
ATOM 18540 N N . GLY A 1 54 ? -2.069 14.967 -8.463 1.00 1.98 54 GLY A N 14
ATOM 18541 C CA . GLY A 1 54 ? -2.698 13.644 -8.759 1.00 2.06 54 GLY A CA 14
ATOM 18542 C C . GLY A 1 54 ? -4.209 13.723 -8.532 1.00 1.96 54 GLY A C 14
ATOM 18543 O O . GLY A 1 54 ? -4.744 13.075 -7.652 1.00 1.92 54 GLY A O 14
ATOM 18547 N N . ASP A 1 55 ? -4.902 14.507 -9.316 1.00 2.01 55 ASP A N 14
ATOM 18548 C CA . ASP A 1 55 ? -6.382 14.614 -9.141 1.00 1.99 55 ASP A CA 14
ATOM 18549 C C . ASP A 1 55 ? -7.102 13.593 -10.045 1.00 2.20 55 ASP A C 14
ATOM 18550 O O . ASP A 1 55 ? -6.548 12.575 -10.415 1.00 2.39 55 ASP A O 14
ATOM 18559 N N . GLY A 1 56 ? -8.337 13.854 -10.380 1.00 2.24 56 GLY A N 14
ATOM 18560 C CA . GLY A 1 56 ? -9.120 12.913 -11.234 1.00 2.50 56 GLY A CA 14
ATOM 18561 C C . GLY A 1 56 ? -10.528 12.813 -10.655 1.00 2.49 56 GLY A C 14
ATOM 18562 O O . GLY A 1 56 ? -11.511 12.816 -11.371 1.00 2.69 56 GLY A O 14
ATOM 18566 N N . GLU A 1 57 ? -10.619 12.752 -9.353 1.00 2.32 57 GLU A N 14
ATOM 18567 C CA . GLU A 1 57 ? -11.948 12.679 -8.682 1.00 2.35 57 GLU A CA 14
ATOM 18568 C C . GLU A 1 57 ? -11.946 13.575 -7.432 1.00 2.10 57 GLU A C 14
ATOM 18569 O O . GLU A 1 57 ? -12.513 13.222 -6.416 1.00 2.09 57 GLU A O 14
ATOM 18581 N N . THR A 1 58 ? -11.291 14.723 -7.506 1.00 1.96 58 THR A N 14
ATOM 18582 C CA . THR A 1 58 ? -11.205 15.669 -6.331 1.00 1.80 58 THR A CA 14
ATOM 18583 C C . THR A 1 58 ? -11.091 14.900 -5.009 1.00 1.69 58 THR A C 14
ATOM 18584 O O . THR A 1 58 ? -11.873 15.092 -4.093 1.00 1.74 58 THR A O 14
ATOM 18595 N N . LYS A 1 59 ? -10.117 14.030 -4.906 1.00 1.62 59 LYS A N 14
ATOM 18596 C CA . LYS A 1 59 ? -9.937 13.237 -3.654 1.00 1.63 59 LYS A CA 14
ATOM 18597 C C . LYS A 1 59 ? -9.614 14.160 -2.472 1.00 1.51 59 LYS A C 14
ATOM 18598 O O . LYS A 1 59 ? -8.461 14.432 -2.166 1.00 1.49 59 LYS A O 14
ATOM 18617 N N . GLU A 1 60 ? -10.634 14.633 -1.815 1.00 1.52 60 GLU A N 14
ATOM 18618 C CA . GLU A 1 60 ? -10.444 15.542 -0.645 1.00 1.56 60 GLU A CA 14
ATOM 18619 C C . GLU A 1 60 ? -10.576 14.752 0.669 1.00 1.79 60 GLU A C 14
ATOM 18620 O O . GLU A 1 60 ? -11.669 14.388 1.069 1.00 1.81 60 GLU A O 14
ATOM 18632 N N . PRO A 1 61 ? -9.449 14.512 1.302 1.00 2.03 61 PRO A N 14
ATOM 18633 C CA . PRO A 1 61 ? -9.436 13.758 2.585 1.00 2.33 61 PRO A CA 14
ATOM 18634 C C . PRO A 1 61 ? -10.021 14.605 3.726 1.00 2.29 61 PRO A C 14
ATOM 18635 O O . PRO A 1 61 ? -10.674 14.088 4.613 1.00 2.37 61 PRO A O 14
ATOM 18646 N N . PHE A 1 62 ? -9.805 15.899 3.704 1.00 2.22 62 PHE A N 14
ATOM 18647 C CA . PHE A 1 62 ? -10.357 16.770 4.784 1.00 2.27 62 PHE A CA 14
ATOM 18648 C C . PHE A 1 62 ? -11.888 16.705 4.801 1.00 2.06 62 PHE A C 14
ATOM 18649 O O . PHE A 1 62 ? -12.493 16.688 5.849 1.00 2.04 62 PHE A O 14
ATOM 18666 N N . LEU A 1 63 ? -12.511 16.660 3.652 1.00 1.97 63 LEU A N 14
ATOM 18667 C CA . LEU A 1 63 ? -14.012 16.584 3.602 1.00 1.84 63 LEU A CA 14
ATOM 18668 C C . LEU A 1 63 ? -14.516 15.431 4.479 1.00 1.87 63 LEU A C 14
ATOM 18669 O O . LEU A 1 63 ? -15.528 15.541 5.151 1.00 1.77 63 LEU A O 14
ATOM 18685 N N . LEU A 1 64 ? -13.799 14.341 4.488 1.00 2.07 64 LEU A N 14
ATOM 18686 C CA . LEU A 1 64 ? -14.196 13.173 5.330 1.00 2.22 64 LEU A CA 14
ATOM 18687 C C . LEU A 1 64 ? -14.198 13.585 6.808 1.00 2.11 64 LEU A C 14
ATOM 18688 O O . LEU A 1 64 ? -15.188 13.434 7.498 1.00 2.07 64 LEU A O 14
ATOM 18704 N N . VAL A 1 65 ? -13.104 14.136 7.288 1.00 2.10 65 VAL A N 14
ATOM 18705 C CA . VAL A 1 65 ? -13.055 14.593 8.719 1.00 2.02 65 VAL A CA 14
ATOM 18706 C C . VAL A 1 65 ? -13.999 15.783 8.903 1.00 1.76 65 VAL A C 14
ATOM 18707 O O . VAL A 1 65 ? -14.587 15.963 9.947 1.00 1.69 65 VAL A O 14
ATOM 18720 N N . GLN A 1 66 ? -14.160 16.578 7.880 1.00 1.67 66 GLN A N 14
ATOM 18721 C CA . GLN A 1 66 ? -15.092 17.740 7.959 1.00 1.51 66 GLN A CA 14
ATOM 18722 C C . GLN A 1 66 ? -16.484 17.204 8.276 1.00 1.45 66 GLN A C 14
ATOM 18723 O O . GLN A 1 66 ? -17.129 17.623 9.213 1.00 1.41 66 GLN A O 14
ATOM 18737 N N . TYR A 1 67 ? -16.918 16.246 7.508 1.00 1.54 67 TYR A N 14
ATOM 18738 C CA . TYR A 1 67 ? -18.250 15.615 7.746 1.00 1.61 67 TYR A CA 14
ATOM 18739 C C . TYR A 1 67 ? -18.208 14.796 9.039 1.00 1.70 67 TYR A C 14
ATOM 18740 O O . TYR A 1 67 ? -19.111 14.850 9.851 1.00 1.72 67 TYR A O 14
ATOM 18758 N N . SER A 1 68 ? -17.152 14.051 9.228 1.00 1.82 68 SER A N 14
ATOM 18759 C CA . SER A 1 68 ? -17.003 13.218 10.465 1.00 1.99 68 SER A CA 14
ATOM 18760 C C . SER A 1 68 ? -17.034 14.104 11.713 1.00 1.84 68 SER A C 14
ATOM 18761 O O . SER A 1 68 ? -17.589 13.733 12.721 1.00 1.95 68 SER A O 14
ATOM 18769 N N . ALA A 1 69 ? -16.444 15.275 11.657 1.00 1.66 69 ALA A N 14
ATOM 18770 C CA . ALA A 1 69 ? -16.459 16.179 12.848 1.00 1.58 69 ALA A CA 14
ATOM 18771 C C . ALA A 1 69 ? -17.747 17.010 12.864 1.00 1.49 69 ALA A C 14
ATOM 18772 O O . ALA A 1 69 ? -18.383 17.163 13.890 1.00 1.51 69 ALA A O 14
ATOM 18779 N N . LYS A 1 70 ? -18.137 17.534 11.733 1.00 1.52 70 LYS A N 14
ATOM 18780 C CA . LYS A 1 70 ? -19.391 18.358 11.666 1.00 1.59 70 LYS A CA 14
ATOM 18781 C C . LYS A 1 70 ? -20.610 17.509 12.004 1.00 1.68 70 LYS A C 14
ATOM 18782 O O . LYS A 1 70 ? -21.454 17.910 12.772 1.00 1.74 70 LYS A O 14
ATOM 18801 N N . GLY A 1 71 ? -20.696 16.349 11.423 1.00 1.81 71 GLY A N 14
ATOM 18802 C CA . GLY A 1 71 ? -21.862 15.432 11.683 1.00 2.05 71 GLY A CA 14
ATOM 18803 C C . GLY A 1 71 ? -22.216 15.446 13.175 1.00 2.01 71 GLY A C 14
ATOM 18804 O O . GLY A 1 71 ? -23.279 15.906 13.547 1.00 2.10 71 GLY A O 14
ATOM 18808 N N . PRO A 1 72 ? -21.301 14.966 13.985 1.00 1.96 72 PRO A N 14
ATOM 18809 C CA . PRO A 1 72 ? -21.520 14.951 15.452 1.00 2.03 72 PRO A CA 14
ATOM 18810 C C . PRO A 1 72 ? -21.520 16.386 16.000 1.00 1.86 72 PRO A C 14
ATOM 18811 O O . PRO A 1 72 ? -22.337 16.725 16.825 1.00 2.00 72 PRO A O 14
ATOM 18822 N N . CYS A 1 73 ? -20.634 17.239 15.540 1.00 1.67 73 CYS A N 14
ATOM 18823 C CA . CYS A 1 73 ? -20.638 18.650 16.049 1.00 1.67 73 CYS A CA 14
ATOM 18824 C C . CYS A 1 73 ? -22.002 19.300 15.779 1.00 1.82 73 CYS A C 14
ATOM 18825 O O . CYS A 1 73 ? -22.540 20.013 16.607 1.00 1.96 73 CYS A O 14
ATOM 18833 N N . VAL A 1 74 ? -22.575 19.031 14.636 1.00 1.86 74 VAL A N 14
ATOM 18834 C CA . VAL A 1 74 ? -23.918 19.601 14.307 1.00 2.10 74 VAL A CA 14
ATOM 18835 C C . VAL A 1 74 ? -24.985 18.852 15.098 1.00 2.23 74 VAL A C 14
ATOM 18836 O O . VAL A 1 74 ? -25.827 19.448 15.748 1.00 2.39 74 VAL A O 14
ATOM 18849 N N . GLU A 1 75 ? -24.936 17.549 15.073 1.00 2.24 75 GLU A N 14
ATOM 18850 C CA . GLU A 1 75 ? -25.926 16.753 15.854 1.00 2.47 75 GLU A CA 14
ATOM 18851 C C . GLU A 1 75 ? -25.890 17.202 17.318 1.00 2.51 75 GLU A C 14
ATOM 18852 O O . GLU A 1 75 ? -26.908 17.409 17.939 1.00 2.73 75 GLU A O 14
ATOM 18864 N N . ARG A 1 76 ? -24.712 17.382 17.855 1.00 2.37 76 ARG A N 14
ATOM 18865 C CA . ARG A 1 76 ? -24.581 17.839 19.274 1.00 2.50 76 ARG A CA 14
ATOM 18866 C C . ARG A 1 76 ? -25.155 19.249 19.429 1.00 2.59 76 ARG A C 14
ATOM 18867 O O . ARG A 1 76 ? -25.946 19.506 20.317 1.00 2.83 76 ARG A O 14
ATOM 18888 N N . LYS A 1 77 ? -24.784 20.165 18.567 1.00 2.47 77 LYS A N 14
ATOM 18889 C CA . LYS A 1 77 ? -25.347 21.551 18.680 1.00 2.68 77 LYS A CA 14
ATOM 18890 C C . LYS A 1 77 ? -26.873 21.501 18.480 1.00 2.86 77 LYS A C 14
ATOM 18891 O O . LYS A 1 77 ? -27.617 22.251 19.088 1.00 3.13 77 LYS A O 14
ATOM 18910 N N . ALA A 1 78 ? -27.337 20.592 17.661 1.00 2.77 78 ALA A N 14
ATOM 18911 C CA . ALA A 1 78 ? -28.808 20.443 17.439 1.00 2.99 78 ALA A CA 14
ATOM 18912 C C . ALA A 1 78 ? -29.444 19.822 18.685 1.00 3.18 78 ALA A C 14
ATOM 18913 O O . ALA A 1 78 ? -30.483 20.258 19.148 1.00 3.43 78 ALA A O 14
ATOM 18920 N N . LYS A 1 79 ? -28.812 18.822 19.241 1.00 3.13 79 LYS A N 14
ATOM 18921 C CA . LYS A 1 79 ? -29.349 18.174 20.482 1.00 3.39 79 LYS A CA 14
ATOM 18922 C C . LYS A 1 79 ? -29.241 19.153 21.659 1.00 3.53 79 LYS A C 14
ATOM 18923 O O . LYS A 1 79 ? -30.074 19.171 22.540 1.00 3.78 79 LYS A O 14
ATOM 18942 N N . LEU A 1 80 ? -28.213 19.966 21.670 1.00 3.42 80 LEU A N 14
ATOM 18943 C CA . LEU A 1 80 ? -28.033 20.955 22.773 1.00 3.62 80 LEU A CA 14
ATOM 18944 C C . LEU A 1 80 ? -29.020 22.122 22.613 1.00 3.80 80 LEU A C 14
ATOM 18945 O O . LEU A 1 80 ? -29.481 22.696 23.581 1.00 4.08 80 LEU A O 14
ATOM 18961 N N . MET A 1 81 ? -29.344 22.471 21.395 1.00 3.68 81 MET A N 14
ATOM 18962 C CA . MET A 1 81 ? -30.305 23.596 21.155 1.00 3.91 81 MET A CA 14
ATOM 18963 C C . MET A 1 81 ? -31.755 23.088 21.231 1.00 4.06 81 MET A C 14
ATOM 18964 O O . MET A 1 81 ? -32.603 23.714 21.833 1.00 4.32 81 MET A O 14
ATOM 18978 N N . THR A 1 82 ? -32.038 21.960 20.625 1.00 3.95 82 THR A N 14
ATOM 18979 C CA . THR A 1 82 ? -33.433 21.401 20.669 1.00 4.15 82 THR A CA 14
ATOM 18980 C C . THR A 1 82 ? -33.614 20.552 21.935 1.00 4.24 82 THR A C 14
ATOM 18981 O O . THR A 1 82 ? -32.652 20.260 22.618 1.00 4.13 82 THR A O 14
ATOM 18992 N N . PRO A 1 83 ? -34.840 20.160 22.210 1.00 4.49 83 PRO A N 14
ATOM 18993 C CA . PRO A 1 83 ? -35.104 19.315 23.402 1.00 4.65 83 PRO A CA 14
ATOM 18994 C C . PRO A 1 83 ? -34.671 17.864 23.165 1.00 4.59 83 PRO A C 14
ATOM 18995 O O . PRO A 1 83 ? -34.832 17.027 24.031 1.00 4.75 83 PRO A O 14
ATOM 19006 N N . ASN A 1 84 ? -34.106 17.558 22.020 1.00 4.41 84 ASN A N 14
ATOM 19007 C CA . ASN A 1 84 ? -33.650 16.158 21.750 1.00 4.42 84 ASN A CA 14
ATOM 19008 C C . ASN A 1 84 ? -32.377 15.849 22.566 1.00 4.26 84 ASN A C 14
ATOM 19009 O O . ASN A 1 84 ? -31.469 15.194 22.089 1.00 4.11 84 ASN A O 14
ATOM 19020 N N . GLY A 1 85 ? -32.308 16.318 23.795 1.00 4.34 85 GLY A N 14
ATOM 19021 C CA . GLY A 1 85 ? -31.102 16.064 24.642 1.00 4.29 85 GLY A CA 14
ATOM 19022 C C . GLY A 1 85 ? -31.042 14.593 25.060 1.00 4.54 85 GLY A C 14
ATOM 19023 O O . GLY A 1 85 ? -30.095 13.904 24.738 1.00 4.46 85 GLY A O 14
ATOM 19027 N N . PRO A 1 86 ? -32.053 14.155 25.775 1.00 4.89 86 PRO A N 14
ATOM 19028 C CA . PRO A 1 86 ? -32.092 12.746 26.244 1.00 5.22 86 PRO A CA 14
ATOM 19029 C C . PRO A 1 86 ? -32.350 11.775 25.087 1.00 5.29 86 PRO A C 14
ATOM 19030 O O . PRO A 1 86 ? -31.824 10.675 25.077 1.00 5.49 86 PRO A O 14
ATOM 19041 N N . GLU A 1 87 ? -33.129 12.167 24.112 1.00 5.20 87 GLU A N 14
ATOM 19042 C CA . GLU A 1 87 ? -33.394 11.255 22.949 1.00 5.34 87 GLU A CA 14
ATOM 19043 C C . GLU A 1 87 ? -32.064 10.747 22.385 1.00 5.16 87 GLU A C 14
ATOM 19044 O O . GLU A 1 87 ? -31.919 9.591 22.040 1.00 5.42 87 GLU A O 14
ATOM 19056 N N . VAL A 1 88 ? -31.092 11.615 22.316 1.00 4.77 88 VAL A N 14
ATOM 19057 C CA . VAL A 1 88 ? -29.749 11.218 21.803 1.00 4.60 88 VAL A CA 14
ATOM 19058 C C . VAL A 1 88 ? -28.756 11.039 22.970 1.00 4.64 88 VAL A C 14
ATOM 19059 O O . VAL A 1 88 ? -27.746 10.378 22.831 1.00 4.66 88 VAL A O 14
ATOM 19072 N N . HIS A 1 89 ? -29.044 11.626 24.116 1.00 4.74 89 HIS A N 14
ATOM 19073 C CA . HIS A 1 89 ? -28.139 11.504 25.306 1.00 4.87 89 HIS A CA 14
ATOM 19074 C C . HIS A 1 89 ? -26.739 12.069 25.003 1.00 4.51 89 HIS A C 14
ATOM 19075 O O . HIS A 1 89 ? -25.733 11.407 25.184 1.00 4.67 89 HIS A O 14
ATOM 19089 N N . GLY A 1 90 ? -26.676 13.303 24.564 1.00 4.11 90 GLY A N 14
ATOM 19090 C CA . GLY A 1 90 ? -25.355 13.935 24.268 1.00 3.82 90 GLY A CA 14
ATOM 19091 C C . GLY A 1 90 ? -25.171 14.091 22.760 1.00 3.46 90 GLY A C 14
ATOM 19092 O O . GLY A 1 90 ? -25.902 14.872 22.163 1.00 3.39 90 GLY A O 14
ATOM 19097 N N . GLY A 1 1 ? 12.008 -25.769 -11.984 1.00 3.48 1 GLY A N 15
ATOM 19098 C CA . GLY A 1 1 ? 13.228 -26.609 -11.777 1.00 3.50 1 GLY A CA 15
ATOM 19099 C C . GLY A 1 1 ? 13.396 -27.558 -12.963 1.00 3.32 1 GLY A C 15
ATOM 19100 O O . GLY A 1 1 ? 14.195 -27.319 -13.844 1.00 3.73 1 GLY A O 15
ATOM 19106 N N . SER A 1 2 ? 12.643 -28.627 -12.993 1.00 2.92 2 SER A N 15
ATOM 19107 C CA . SER A 1 2 ? 12.752 -29.590 -14.126 1.00 3.01 2 SER A CA 15
ATOM 19108 C C . SER A 1 2 ? 11.373 -29.939 -14.699 1.00 2.98 2 SER A C 15
ATOM 19109 O O . SER A 1 2 ? 11.197 -30.027 -15.897 1.00 3.30 2 SER A O 15
ATOM 19117 N N . MET A 1 3 ? 10.400 -30.139 -13.855 1.00 2.78 3 MET A N 15
ATOM 19118 C CA . MET A 1 3 ? 9.033 -30.491 -14.351 1.00 2.92 3 MET A CA 15
ATOM 19119 C C . MET A 1 3 ? 8.097 -29.290 -14.241 1.00 2.93 3 MET A C 15
ATOM 19120 O O . MET A 1 3 ? 7.431 -29.099 -13.242 1.00 2.79 3 MET A O 15
ATOM 19134 N N . SER A 1 4 ? 8.026 -28.493 -15.273 1.00 3.33 4 SER A N 15
ATOM 19135 C CA . SER A 1 4 ? 7.124 -27.297 -15.253 1.00 3.59 4 SER A CA 15
ATOM 19136 C C . SER A 1 4 ? 5.701 -27.691 -14.844 1.00 3.50 4 SER A C 15
ATOM 19137 O O . SER A 1 4 ? 4.988 -26.916 -14.242 1.00 3.53 4 SER A O 15
ATOM 19145 N N . ILE A 1 5 ? 5.296 -28.892 -15.160 1.00 3.51 5 ILE A N 15
ATOM 19146 C CA . ILE A 1 5 ? 3.925 -29.363 -14.788 1.00 3.57 5 ILE A CA 15
ATOM 19147 C C . ILE A 1 5 ? 3.728 -29.296 -13.276 1.00 3.08 5 ILE A C 15
ATOM 19148 O O . ILE A 1 5 ? 2.679 -28.926 -12.785 1.00 3.12 5 ILE A O 15
ATOM 19164 N N . MET A 1 6 ? 4.738 -29.657 -12.550 1.00 2.70 6 MET A N 15
ATOM 19165 C CA . MET A 1 6 ? 4.659 -29.628 -11.059 1.00 2.29 6 MET A CA 15
ATOM 19166 C C . MET A 1 6 ? 5.976 -29.144 -10.455 1.00 2.07 6 MET A C 15
ATOM 19167 O O . MET A 1 6 ? 6.054 -28.030 -9.979 1.00 2.05 6 MET A O 15
ATOM 19181 N N . ASP A 1 7 ? 7.001 -29.969 -10.445 1.00 2.08 7 ASP A N 15
ATOM 19182 C CA . ASP A 1 7 ? 8.318 -29.560 -9.847 1.00 2.05 7 ASP A CA 15
ATOM 19183 C C . ASP A 1 7 ? 8.187 -29.345 -8.326 1.00 1.95 7 ASP A C 15
ATOM 19184 O O . ASP A 1 7 ? 8.988 -29.841 -7.553 1.00 2.13 7 ASP A O 15
ATOM 19193 N N . HIS A 1 8 ? 7.185 -28.615 -7.890 1.00 1.85 8 HIS A N 15
ATOM 19194 C CA . HIS A 1 8 ? 6.983 -28.372 -6.426 1.00 1.98 8 HIS A CA 15
ATOM 19195 C C . HIS A 1 8 ? 5.479 -28.308 -6.104 1.00 1.85 8 HIS A C 15
ATOM 19196 O O . HIS A 1 8 ? 5.068 -27.660 -5.159 1.00 1.94 8 HIS A O 15
ATOM 19210 N N . SER A 1 9 ? 4.661 -28.974 -6.898 1.00 1.71 9 SER A N 15
ATOM 19211 C CA . SER A 1 9 ? 3.170 -28.972 -6.690 1.00 1.68 9 SER A CA 15
ATOM 19212 C C . SER A 1 9 ? 2.578 -27.576 -6.945 1.00 1.51 9 SER A C 15
ATOM 19213 O O . SER A 1 9 ? 3.224 -26.570 -6.717 1.00 1.46 9 SER A O 15
ATOM 19221 N N . PRO A 1 10 ? 1.350 -27.563 -7.405 1.00 1.49 10 PRO A N 15
ATOM 19222 C CA . PRO A 1 10 ? 0.653 -26.278 -7.686 1.00 1.43 10 PRO A CA 15
ATOM 19223 C C . PRO A 1 10 ? 0.368 -25.534 -6.374 1.00 1.62 10 PRO A C 15
ATOM 19224 O O . PRO A 1 10 ? 0.244 -24.323 -6.345 1.00 1.61 10 PRO A O 15
ATOM 19235 N N . THR A 1 11 ? 0.290 -26.261 -5.287 1.00 1.84 11 THR A N 15
ATOM 19236 C CA . THR A 1 11 ? 0.038 -25.638 -3.952 1.00 2.09 11 THR A CA 15
ATOM 19237 C C . THR A 1 11 ? 1.170 -24.664 -3.609 1.00 2.02 11 THR A C 15
ATOM 19238 O O . THR A 1 11 ? 0.941 -23.505 -3.326 1.00 2.00 11 THR A O 15
ATOM 19249 N N . THR A 1 12 ? 2.394 -25.127 -3.644 1.00 2.02 12 THR A N 15
ATOM 19250 C CA . THR A 1 12 ? 3.552 -24.235 -3.335 1.00 2.03 12 THR A CA 15
ATOM 19251 C C . THR A 1 12 ? 3.588 -23.052 -4.309 1.00 1.78 12 THR A C 15
ATOM 19252 O O . THR A 1 12 ? 4.025 -21.968 -3.967 1.00 1.77 12 THR A O 15
ATOM 19263 N N . GLY A 1 13 ? 3.116 -23.251 -5.512 1.00 1.61 13 GLY A N 15
ATOM 19264 C CA . GLY A 1 13 ? 3.101 -22.144 -6.518 1.00 1.44 13 GLY A CA 15
ATOM 19265 C C . GLY A 1 13 ? 2.060 -21.099 -6.113 1.00 1.41 13 GLY A C 15
ATOM 19266 O O . GLY A 1 13 ? 2.379 -19.937 -5.926 1.00 1.37 13 GLY A O 15
ATOM 19270 N N . VAL A 1 14 ? 0.818 -21.501 -5.963 1.00 1.51 14 VAL A N 15
ATOM 19271 C CA . VAL A 1 14 ? -0.239 -20.525 -5.560 1.00 1.60 14 VAL A CA 15
ATOM 19272 C C . VAL A 1 14 ? 0.087 -19.930 -4.179 1.00 1.69 14 VAL A C 15
ATOM 19273 O O . VAL A 1 14 ? -0.192 -18.777 -3.917 1.00 1.69 14 VAL A O 15
ATOM 19286 N N . VAL A 1 15 ? 0.709 -20.690 -3.307 1.00 1.80 15 VAL A N 15
ATOM 19287 C CA . VAL A 1 15 ? 1.075 -20.136 -1.966 1.00 1.96 15 VAL A CA 15
ATOM 19288 C C . VAL A 1 15 ? 2.200 -19.110 -2.133 1.00 1.82 15 VAL A C 15
ATOM 19289 O O . VAL A 1 15 ? 2.176 -18.042 -1.548 1.00 1.84 15 VAL A O 15
ATOM 19302 N N . THR A 1 16 ? 3.170 -19.428 -2.947 1.00 1.71 16 THR A N 15
ATOM 19303 C CA . THR A 1 16 ? 4.302 -18.480 -3.188 1.00 1.65 16 THR A CA 15
ATOM 19304 C C . THR A 1 16 ? 3.766 -17.161 -3.742 1.00 1.47 16 THR A C 15
ATOM 19305 O O . THR A 1 16 ? 4.055 -16.097 -3.227 1.00 1.49 16 THR A O 15
ATOM 19316 N N . VAL A 1 17 ? 2.973 -17.224 -4.779 1.00 1.35 17 VAL A N 15
ATOM 19317 C CA . VAL A 1 17 ? 2.406 -15.970 -5.358 1.00 1.27 17 VAL A CA 15
ATOM 19318 C C . VAL A 1 17 ? 1.472 -15.293 -4.341 1.00 1.36 17 VAL A C 15
ATOM 19319 O O . VAL A 1 17 ? 1.437 -14.084 -4.247 1.00 1.34 17 VAL A O 15
ATOM 19332 N N . ILE A 1 18 ? 0.739 -16.056 -3.557 1.00 1.52 18 ILE A N 15
ATOM 19333 C CA . ILE A 1 18 ? -0.158 -15.427 -2.533 1.00 1.69 18 ILE A CA 15
ATOM 19334 C C . ILE A 1 18 ? 0.691 -14.738 -1.473 1.00 1.72 18 ILE A C 15
ATOM 19335 O O . ILE A 1 18 ? 0.417 -13.623 -1.090 1.00 1.75 18 ILE A O 15
ATOM 19351 N N . VAL A 1 19 ? 1.730 -15.372 -1.022 1.00 1.75 19 VAL A N 15
ATOM 19352 C CA . VAL A 1 19 ? 2.612 -14.717 -0.009 1.00 1.84 19 VAL A CA 15
ATOM 19353 C C . VAL A 1 19 ? 3.241 -13.469 -0.638 1.00 1.67 19 VAL A C 15
ATOM 19354 O O . VAL A 1 19 ? 3.307 -12.419 -0.025 1.00 1.71 19 VAL A O 15
ATOM 19367 N N . ILE A 1 20 ? 3.675 -13.571 -1.871 1.00 1.50 20 ILE A N 15
ATOM 19368 C CA . ILE A 1 20 ? 4.274 -12.385 -2.557 1.00 1.39 20 ILE A CA 15
ATOM 19369 C C . ILE A 1 20 ? 3.210 -11.302 -2.723 1.00 1.33 20 ILE A C 15
ATOM 19370 O O . ILE A 1 20 ? 3.423 -10.153 -2.386 1.00 1.33 20 ILE A O 15
ATOM 19386 N N . LEU A 1 21 ? 2.058 -11.669 -3.216 1.00 1.34 21 LEU A N 15
ATOM 19387 C CA . LEU A 1 21 ? 0.965 -10.662 -3.379 1.00 1.40 21 LEU A CA 15
ATOM 19388 C C . LEU A 1 21 ? 0.585 -10.115 -1.993 1.00 1.52 21 LEU A C 15
ATOM 19389 O O . LEU A 1 21 ? 0.428 -8.920 -1.815 1.00 1.55 21 LEU A O 15
ATOM 19405 N N . ILE A 1 22 ? 0.475 -10.976 -1.002 1.00 1.64 22 ILE A N 15
ATOM 19406 C CA . ILE A 1 22 ? 0.148 -10.487 0.376 1.00 1.82 22 ILE A CA 15
ATOM 19407 C C . ILE A 1 22 ? 1.234 -9.507 0.831 1.00 1.75 22 ILE A C 15
ATOM 19408 O O . ILE A 1 22 ? 0.948 -8.442 1.351 1.00 1.81 22 ILE A O 15
ATOM 19424 N N . ALA A 1 23 ? 2.478 -9.853 0.619 1.00 1.67 23 ALA A N 15
ATOM 19425 C CA . ALA A 1 23 ? 3.591 -8.938 1.019 1.00 1.66 23 ALA A CA 15
ATOM 19426 C C . ALA A 1 23 ? 3.512 -7.638 0.210 1.00 1.51 23 ALA A C 15
ATOM 19427 O O . ALA A 1 23 ? 3.598 -6.556 0.758 1.00 1.52 23 ALA A O 15
ATOM 19434 N N . ILE A 1 24 ? 3.326 -7.738 -1.085 1.00 1.40 24 ILE A N 15
ATOM 19435 C CA . ILE A 1 24 ? 3.214 -6.504 -1.926 1.00 1.32 24 ILE A CA 15
ATOM 19436 C C . ILE A 1 24 ? 2.058 -5.639 -1.404 1.00 1.40 24 ILE A C 15
ATOM 19437 O O . ILE A 1 24 ? 2.199 -4.444 -1.215 1.00 1.41 24 ILE A O 15
ATOM 19453 N N . ALA A 1 25 ? 0.921 -6.245 -1.151 1.00 1.50 25 ALA A N 15
ATOM 19454 C CA . ALA A 1 25 ? -0.243 -5.472 -0.623 1.00 1.65 25 ALA A CA 15
ATOM 19455 C C . ALA A 1 25 ? 0.086 -4.912 0.762 1.00 1.71 25 ALA A C 15
ATOM 19456 O O . ALA A 1 25 ? -0.148 -3.749 1.042 1.00 1.74 25 ALA A O 15
ATOM 19463 N N . ALA A 1 26 ? 0.651 -5.720 1.621 1.00 1.76 26 ALA A N 15
ATOM 19464 C CA . ALA A 1 26 ? 1.020 -5.224 2.981 1.00 1.87 26 ALA A CA 15
ATOM 19465 C C . ALA A 1 26 ? 1.998 -4.055 2.836 1.00 1.74 26 ALA A C 15
ATOM 19466 O O . ALA A 1 26 ? 1.830 -3.020 3.450 1.00 1.78 26 ALA A O 15
ATOM 19473 N N . LEU A 1 27 ? 2.995 -4.199 1.996 1.00 1.61 27 LEU A N 15
ATOM 19474 C CA . LEU A 1 27 ? 3.958 -3.083 1.776 1.00 1.52 27 LEU A CA 15
ATOM 19475 C C . LEU A 1 27 ? 3.198 -1.878 1.207 1.00 1.46 27 LEU A C 15
ATOM 19476 O O . LEU A 1 27 ? 3.333 -0.769 1.687 1.00 1.49 27 LEU A O 15
ATOM 19492 N N . GLY A 1 28 ? 2.381 -2.101 0.198 1.00 1.44 28 GLY A N 15
ATOM 19493 C CA . GLY A 1 28 ? 1.584 -0.987 -0.405 1.00 1.47 28 GLY A CA 15
ATOM 19494 C C . GLY A 1 28 ? 0.790 -0.271 0.691 1.00 1.59 28 GLY A C 15
ATOM 19495 O O . GLY A 1 28 ? 0.680 0.941 0.695 1.00 1.63 28 GLY A O 15
ATOM 19499 N N . ALA A 1 29 ? 0.253 -1.006 1.636 1.00 1.69 29 ALA A N 15
ATOM 19500 C CA . ALA A 1 29 ? -0.507 -0.351 2.743 1.00 1.86 29 ALA A CA 15
ATOM 19501 C C . ALA A 1 29 ? 0.473 0.281 3.731 1.00 1.89 29 ALA A C 15
ATOM 19502 O O . ALA A 1 29 ? 0.279 1.391 4.194 1.00 1.99 29 ALA A O 15
ATOM 19509 N N . LEU A 1 30 ? 1.532 -0.418 4.032 1.00 1.87 30 LEU A N 15
ATOM 19510 C CA . LEU A 1 30 ? 2.565 0.117 4.969 1.00 2.00 30 LEU A CA 15
ATOM 19511 C C . LEU A 1 30 ? 3.042 1.494 4.482 1.00 1.75 30 LEU A C 15
ATOM 19512 O O . LEU A 1 30 ? 3.135 2.439 5.251 1.00 1.76 30 LEU A O 15
ATOM 19528 N N . ILE A 1 31 ? 3.325 1.620 3.203 1.00 1.56 31 ILE A N 15
ATOM 19529 C CA . ILE A 1 31 ? 3.787 2.937 2.664 1.00 1.38 31 ILE A CA 15
ATOM 19530 C C . ILE A 1 31 ? 2.611 3.910 2.499 1.00 1.41 31 ILE A C 15
ATOM 19531 O O . ILE A 1 31 ? 2.714 5.064 2.871 1.00 1.41 31 ILE A O 15
ATOM 19547 N N . LEU A 1 32 ? 1.492 3.465 1.971 1.00 1.50 32 LEU A N 15
ATOM 19548 C CA . LEU A 1 32 ? 0.322 4.388 1.820 1.00 1.63 32 LEU A CA 15
ATOM 19549 C C . LEU A 1 32 ? -0.042 4.964 3.191 1.00 1.79 32 LEU A C 15
ATOM 19550 O O . LEU A 1 32 ? -0.259 6.151 3.340 1.00 1.84 32 LEU A O 15
ATOM 19566 N N . GLY A 1 33 ? -0.093 4.124 4.197 1.00 1.90 33 GLY A N 15
ATOM 19567 C CA . GLY A 1 33 ? -0.424 4.607 5.570 1.00 2.10 33 GLY A CA 15
ATOM 19568 C C . GLY A 1 33 ? 0.677 5.549 6.060 1.00 2.03 33 GLY A C 15
ATOM 19569 O O . GLY A 1 33 ? 0.411 6.678 6.423 1.00 2.10 33 GLY A O 15
ATOM 19573 N N . CYS A 1 34 ? 1.913 5.103 6.069 1.00 1.92 34 CYS A N 15
ATOM 19574 C CA . CYS A 1 34 ? 3.024 5.997 6.542 1.00 1.90 34 CYS A CA 15
ATOM 19575 C C . CYS A 1 34 ? 3.061 7.308 5.732 1.00 1.77 34 CYS A C 15
ATOM 19576 O O . CYS A 1 34 ? 3.348 8.364 6.267 1.00 1.88 34 CYS A O 15
ATOM 19584 N N . TRP A 1 35 ? 2.780 7.246 4.453 1.00 1.59 35 TRP A N 15
ATOM 19585 C CA . TRP A 1 35 ? 2.805 8.485 3.607 1.00 1.53 35 TRP A CA 15
ATOM 19586 C C . TRP A 1 35 ? 1.544 9.340 3.827 1.00 1.68 35 TRP A C 15
ATOM 19587 O O . TRP A 1 35 ? 1.628 10.531 4.056 1.00 1.69 35 TRP A O 15
ATOM 19608 N N . CYS A 1 36 ? 0.383 8.742 3.733 1.00 1.82 36 CYS A N 15
ATOM 19609 C CA . CYS A 1 36 ? -0.894 9.513 3.905 1.00 2.00 36 CYS A CA 15
ATOM 19610 C C . CYS A 1 36 ? -1.162 9.867 5.379 1.00 2.10 36 CYS A C 15
ATOM 19611 O O . CYS A 1 36 ? -1.838 10.836 5.666 1.00 2.26 36 CYS A O 15
ATOM 19619 N N . TYR A 1 37 ? -0.648 9.103 6.314 1.00 2.06 37 TYR A N 15
ATOM 19620 C CA . TYR A 1 37 ? -0.892 9.422 7.760 1.00 2.19 37 TYR A CA 15
ATOM 19621 C C . TYR A 1 37 ? 0.232 10.313 8.301 1.00 2.11 37 TYR A C 15
ATOM 19622 O O . TYR A 1 37 ? -0.017 11.344 8.894 1.00 2.21 37 TYR A O 15
ATOM 19640 N N . LEU A 1 38 ? 1.466 9.930 8.091 1.00 1.97 38 LEU A N 15
ATOM 19641 C CA . LEU A 1 38 ? 2.602 10.763 8.584 1.00 1.91 38 LEU A CA 15
ATOM 19642 C C . LEU A 1 38 ? 3.144 11.632 7.447 1.00 1.77 38 LEU A C 15
ATOM 19643 O O . LEU A 1 38 ? 2.976 12.836 7.449 1.00 1.84 38 LEU A O 15
ATOM 19659 N N . ARG A 1 39 ? 3.789 11.019 6.487 1.00 1.61 39 ARG A N 15
ATOM 19660 C CA . ARG A 1 39 ? 4.367 11.768 5.327 1.00 1.53 39 ARG A CA 15
ATOM 19661 C C . ARG A 1 39 ? 5.312 10.844 4.537 1.00 1.40 39 ARG A C 15
ATOM 19662 O O . ARG A 1 39 ? 5.136 10.633 3.353 1.00 1.41 39 ARG A O 15
ATOM 19683 N N . LEU A 1 40 ? 6.318 10.304 5.194 1.00 1.37 40 LEU A N 15
ATOM 19684 C CA . LEU A 1 40 ? 7.305 9.397 4.510 1.00 1.34 40 LEU A CA 15
ATOM 19685 C C . LEU A 1 40 ? 8.114 10.162 3.444 1.00 1.34 40 LEU A C 15
ATOM 19686 O O . LEU A 1 40 ? 7.823 11.300 3.119 1.00 1.39 40 LEU A O 15
ATOM 19702 N N . GLN A 1 41 ? 9.146 9.544 2.912 1.00 1.39 41 GLN A N 15
ATOM 19703 C CA . GLN A 1 41 ? 10.005 10.216 1.879 1.00 1.48 41 GLN A CA 15
ATOM 19704 C C . GLN A 1 41 ? 10.507 11.580 2.390 1.00 1.50 41 GLN A C 15
ATOM 19705 O O . GLN A 1 41 ? 10.655 12.520 1.635 1.00 1.66 41 GLN A O 15
ATOM 19719 N N . ARG A 1 42 ? 10.784 11.681 3.667 1.00 1.42 42 ARG A N 15
ATOM 19720 C CA . ARG A 1 42 ? 11.289 12.970 4.240 1.00 1.49 42 ARG A CA 15
ATOM 19721 C C . ARG A 1 42 ? 12.816 13.015 4.141 1.00 1.68 42 ARG A C 15
ATOM 19722 O O . ARG A 1 42 ? 13.398 13.984 3.686 1.00 1.85 42 ARG A O 15
ATOM 19743 N N . ILE A 1 43 ? 13.458 11.964 4.563 1.00 1.73 43 ILE A N 15
ATOM 19744 C CA . ILE A 1 43 ? 14.936 11.882 4.507 1.00 1.98 43 ILE A CA 15
ATOM 19745 C C . ILE A 1 43 ? 15.410 11.832 3.045 1.00 2.05 43 ILE A C 15
ATOM 19746 O O . ILE A 1 43 ? 16.567 12.050 2.745 1.00 2.29 43 ILE A O 15
ATOM 19762 N N . SER A 1 44 ? 14.507 11.541 2.140 1.00 1.92 44 SER A N 15
ATOM 19763 C CA . SER A 1 44 ? 14.869 11.467 0.690 1.00 2.05 44 SER A CA 15
ATOM 19764 C C . SER A 1 44 ? 14.467 12.767 -0.036 1.00 2.10 44 SER A C 15
ATOM 19765 O O . SER A 1 44 ? 14.221 13.786 0.582 1.00 2.11 44 SER A O 15
ATOM 19773 N N . GLN A 1 45 ? 14.409 12.736 -1.344 1.00 2.25 45 GLN A N 15
ATOM 19774 C CA . GLN A 1 45 ? 14.036 13.961 -2.120 1.00 2.39 45 GLN A CA 15
ATOM 19775 C C . GLN A 1 45 ? 12.752 13.726 -2.931 1.00 2.38 45 GLN A C 15
ATOM 19776 O O . GLN A 1 45 ? 12.196 12.646 -2.934 1.00 2.27 45 GLN A O 15
ATOM 19790 N N . SER A 1 46 ? 12.289 14.738 -3.630 1.00 2.57 46 SER A N 15
ATOM 19791 C CA . SER A 1 46 ? 11.043 14.598 -4.458 1.00 2.63 46 SER A CA 15
ATOM 19792 C C . SER A 1 46 ? 9.847 14.199 -3.584 1.00 2.36 46 SER A C 15
ATOM 19793 O O . SER A 1 46 ? 9.227 13.174 -3.787 1.00 2.25 46 SER A O 15
ATOM 19801 N N . GLU A 1 47 ? 9.525 15.008 -2.611 1.00 2.32 47 GLU A N 15
ATOM 19802 C CA . GLU A 1 47 ? 8.374 14.687 -1.716 1.00 2.12 47 GLU A CA 15
ATOM 19803 C C . GLU A 1 47 ? 7.040 14.927 -2.431 1.00 2.23 47 GLU A C 15
ATOM 19804 O O . GLU A 1 47 ? 6.942 15.735 -3.333 1.00 2.49 47 GLU A O 15
ATOM 19816 N N . ASP A 1 48 ? 6.015 14.233 -2.016 1.00 2.08 48 ASP A N 15
ATOM 19817 C CA . ASP A 1 48 ? 4.671 14.408 -2.646 1.00 2.24 48 ASP A CA 15
ATOM 19818 C C . ASP A 1 48 ? 3.562 13.954 -1.680 1.00 2.07 48 ASP A C 15
ATOM 19819 O O . ASP A 1 48 ? 3.829 13.397 -0.616 1.00 1.94 48 ASP A O 15
ATOM 19828 N N . GLU A 1 49 ? 2.329 14.180 -2.052 1.00 2.14 49 GLU A N 15
ATOM 19829 C CA . GLU A 1 49 ? 1.174 13.772 -1.198 1.00 2.07 49 GLU A CA 15
ATOM 19830 C C . GLU A 1 49 ? 1.106 12.240 -1.081 1.00 1.98 49 GLU A C 15
ATOM 19831 O O . GLU A 1 49 ? 0.690 11.704 -0.071 1.00 1.89 49 GLU A O 15
ATOM 19843 N N . GLU A 1 50 ? 1.518 11.540 -2.109 1.00 2.06 50 GLU A N 15
ATOM 19844 C CA . GLU A 1 50 ? 1.490 10.044 -2.080 1.00 2.00 50 GLU A CA 15
ATOM 19845 C C . GLU A 1 50 ? 2.550 9.481 -3.044 1.00 2.04 50 GLU A C 15
ATOM 19846 O O . GLU A 1 50 ? 3.432 10.188 -3.497 1.00 2.10 50 GLU A O 15
ATOM 19858 N N . SER A 1 51 ? 2.466 8.215 -3.361 1.00 2.06 51 SER A N 15
ATOM 19859 C CA . SER A 1 51 ? 3.452 7.591 -4.294 1.00 2.13 51 SER A CA 15
ATOM 19860 C C . SER A 1 51 ? 2.767 6.527 -5.148 1.00 2.07 51 SER A C 15
ATOM 19861 O O . SER A 1 51 ? 2.831 6.563 -6.359 1.00 2.13 51 SER A O 15
ATOM 19869 N N . ILE A 1 52 ? 2.109 5.593 -4.527 1.00 2.01 52 ILE A N 15
ATOM 19870 C CA . ILE A 1 52 ? 1.401 4.521 -5.292 1.00 2.01 52 ILE A CA 15
ATOM 19871 C C . ILE A 1 52 ? 0.067 5.057 -5.832 1.00 2.06 52 ILE A C 15
ATOM 19872 O O . ILE A 1 52 ? -0.351 4.721 -6.923 1.00 2.12 52 ILE A O 15
ATOM 19888 N N . VAL A 1 53 ? -0.593 5.896 -5.075 1.00 2.13 53 VAL A N 15
ATOM 19889 C CA . VAL A 1 53 ? -1.890 6.474 -5.539 1.00 2.26 53 VAL A CA 15
ATOM 19890 C C . VAL A 1 53 ? -1.635 7.418 -6.719 1.00 2.29 53 VAL A C 15
ATOM 19891 O O . VAL A 1 53 ? -2.216 7.282 -7.779 1.00 2.36 53 VAL A O 15
ATOM 19904 N N . GLY A 1 54 ? -0.776 8.381 -6.526 1.00 2.30 54 GLY A N 15
ATOM 19905 C CA . GLY A 1 54 ? -0.467 9.358 -7.616 1.00 2.40 54 GLY A CA 15
ATOM 19906 C C . GLY A 1 54 ? -1.494 10.487 -7.589 1.00 2.57 54 GLY A C 15
ATOM 19907 O O . GLY A 1 54 ? -1.145 11.642 -7.450 1.00 2.61 54 GLY A O 15
ATOM 19911 N N . ASP A 1 55 ? -2.758 10.143 -7.712 1.00 2.69 55 ASP A N 15
ATOM 19912 C CA . ASP A 1 55 ? -3.859 11.161 -7.688 1.00 2.88 55 ASP A CA 15
ATOM 19913 C C . ASP A 1 55 ? -3.777 12.112 -8.897 1.00 3.01 55 ASP A C 15
ATOM 19914 O O . ASP A 1 55 ? -2.761 12.239 -9.554 1.00 2.97 55 ASP A O 15
ATOM 19923 N N . GLY A 1 56 ? -4.854 12.795 -9.168 1.00 3.21 56 GLY A N 15
ATOM 19924 C CA . GLY A 1 56 ? -4.896 13.772 -10.294 1.00 3.37 56 GLY A CA 15
ATOM 19925 C C . GLY A 1 56 ? -5.544 15.035 -9.748 1.00 3.45 56 GLY A C 15
ATOM 19926 O O . GLY A 1 56 ? -6.444 15.597 -10.340 1.00 3.63 56 GLY A O 15
ATOM 19930 N N . GLU A 1 57 ? -5.106 15.440 -8.580 1.00 3.34 57 GLU A N 15
ATOM 19931 C CA . GLU A 1 57 ? -5.680 16.630 -7.894 1.00 3.43 57 GLU A CA 15
ATOM 19932 C C . GLU A 1 57 ? -7.155 16.374 -7.551 1.00 3.56 57 GLU A C 15
ATOM 19933 O O . GLU A 1 57 ? -7.988 17.264 -7.592 1.00 3.69 57 GLU A O 15
ATOM 19945 N N . THR A 1 58 ? -7.474 15.154 -7.187 1.00 3.54 58 THR A N 15
ATOM 19946 C CA . THR A 1 58 ? -8.879 14.802 -6.818 1.00 3.69 58 THR A CA 15
ATOM 19947 C C . THR A 1 58 ? -9.147 15.189 -5.356 1.00 3.53 58 THR A C 15
ATOM 19948 O O . THR A 1 58 ? -9.675 14.412 -4.586 1.00 3.70 58 THR A O 15
ATOM 19959 N N . LYS A 1 59 ? -8.779 16.382 -4.964 1.00 3.31 59 LYS A N 15
ATOM 19960 C CA . LYS A 1 59 ? -9.003 16.809 -3.549 1.00 3.20 59 LYS A CA 15
ATOM 19961 C C . LYS A 1 59 ? -9.218 18.329 -3.463 1.00 2.94 59 LYS A C 15
ATOM 19962 O O . LYS A 1 59 ? -9.296 19.015 -4.466 1.00 2.86 59 LYS A O 15
ATOM 19981 N N . GLU A 1 60 ? -9.318 18.854 -2.272 1.00 2.86 60 GLU A N 15
ATOM 19982 C CA . GLU A 1 60 ? -9.536 20.322 -2.113 1.00 2.63 60 GLU A CA 15
ATOM 19983 C C . GLU A 1 60 ? -8.435 20.940 -1.231 1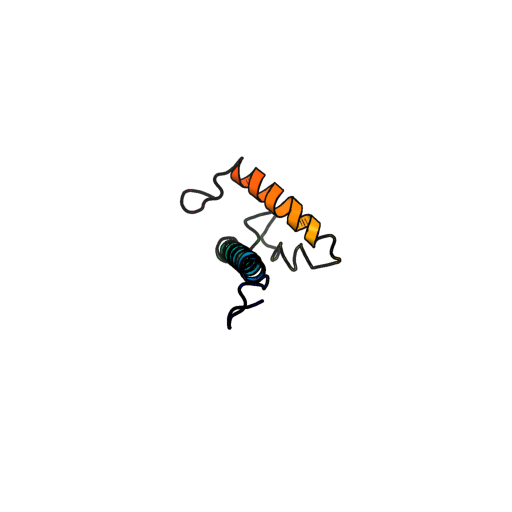.00 2.61 60 GLU A C 15
ATOM 19984 O O . GLU A 1 60 ? -8.667 21.264 -0.080 1.00 2.67 60 GLU A O 15
ATOM 19996 N N . PRO A 1 61 ? -7.258 21.078 -1.808 1.00 2.56 61 PRO A N 15
ATOM 19997 C CA . PRO A 1 61 ? -6.108 21.655 -1.064 1.00 2.54 61 PRO A CA 15
ATOM 19998 C C . PRO A 1 61 ? -6.232 23.181 -0.907 1.00 2.32 61 PRO A C 15
ATOM 19999 O O . PRO A 1 61 ? -6.021 23.713 0.165 1.00 2.31 61 PRO A O 15
ATOM 20010 N N . PHE A 1 62 ? -6.560 23.894 -1.960 1.00 2.21 62 PHE A N 15
ATOM 20011 C CA . PHE A 1 62 ? -6.678 25.382 -1.844 1.00 2.06 62 PHE A CA 15
ATOM 20012 C C . PHE A 1 62 ? -7.404 25.985 -3.056 1.00 1.96 62 PHE A C 15
ATOM 20013 O O . PHE A 1 62 ? -8.502 26.497 -2.941 1.00 1.87 62 PHE A O 15
ATOM 20030 N N . LEU A 1 63 ? -6.797 25.927 -4.211 1.00 2.05 63 LEU A N 15
ATOM 20031 C CA . LEU A 1 63 ? -7.441 26.497 -5.440 1.00 2.05 63 LEU A CA 15
ATOM 20032 C C . LEU A 1 63 ? -8.793 25.828 -5.689 1.00 2.06 63 LEU A C 15
ATOM 20033 O O . LEU A 1 63 ? -9.795 26.485 -5.920 1.00 1.95 63 LEU A O 15
ATOM 20049 N N . LEU A 1 64 ? -8.822 24.525 -5.617 1.00 2.23 64 LEU A N 15
ATOM 20050 C CA . LEU A 1 64 ? -10.101 23.778 -5.819 1.00 2.31 64 LEU A CA 15
ATOM 20051 C C . LEU A 1 64 ? -11.129 24.236 -4.776 1.00 2.15 64 LEU A C 15
ATOM 20052 O O . LEU A 1 64 ? -12.289 24.418 -5.086 1.00 2.10 64 LEU A O 15
ATOM 20068 N N . VAL A 1 65 ? -10.699 24.466 -3.555 1.00 2.11 65 VAL A N 15
ATOM 20069 C CA . VAL A 1 65 ? -11.650 24.959 -2.505 1.00 2.04 65 VAL A CA 15
ATOM 20070 C C . VAL A 1 65 ? -12.082 26.370 -2.865 1.00 1.82 65 VAL A C 15
ATOM 20071 O O . VAL A 1 65 ? -13.238 26.719 -2.789 1.00 1.79 65 VAL A O 15
ATOM 20084 N N . GLN A 1 66 ? -11.146 27.182 -3.268 1.00 1.73 66 GLN A N 15
ATOM 20085 C CA . GLN A 1 66 ? -11.479 28.579 -3.656 1.00 1.61 66 GLN A CA 15
ATOM 20086 C C . GLN A 1 66 ? -12.549 28.565 -4.749 1.00 1.57 66 GLN A C 15
ATOM 20087 O O . GLN A 1 66 ? -13.511 29.303 -4.697 1.00 1.52 66 GLN A O 15
ATOM 20101 N N . TYR A 1 67 ? -12.391 27.718 -5.727 1.00 1.67 67 TYR A N 15
ATOM 20102 C CA . TYR A 1 67 ? -13.398 27.633 -6.832 1.00 1.68 67 TYR A CA 15
ATOM 20103 C C . TYR A 1 67 ? -14.672 26.930 -6.360 1.00 1.69 67 TYR A C 15
ATOM 20104 O O . TYR A 1 67 ? -15.770 27.418 -6.558 1.00 1.62 67 TYR A O 15
ATOM 20122 N N . SER A 1 68 ? -14.537 25.794 -5.737 1.00 1.86 68 SER A N 15
ATOM 20123 C CA . SER A 1 68 ? -15.746 25.053 -5.250 1.00 1.98 68 SER A CA 15
ATOM 20124 C C . SER A 1 68 ? -16.496 25.877 -4.193 1.00 1.88 68 SER A C 15
ATOM 20125 O O . SER A 1 68 ? -17.703 25.832 -4.123 1.00 1.93 68 SER A O 15
ATOM 20133 N N . ALA A 1 69 ? -15.798 26.636 -3.378 1.00 1.79 69 ALA A N 15
ATOM 20134 C CA . ALA A 1 69 ? -16.498 27.465 -2.347 1.00 1.79 69 ALA A CA 15
ATOM 20135 C C . ALA A 1 69 ? -17.062 28.737 -2.989 1.00 1.64 69 ALA A C 15
ATOM 20136 O O . ALA A 1 69 ? -18.186 29.129 -2.732 1.00 1.69 69 ALA A O 15
ATOM 20143 N N . LYS A 1 70 ? -16.291 29.378 -3.833 1.00 1.52 70 LYS A N 15
ATOM 20144 C CA . LYS A 1 70 ? -16.783 30.626 -4.500 1.00 1.45 70 LYS A CA 15
ATOM 20145 C C . LYS A 1 70 ? -17.903 30.306 -5.494 1.00 1.42 70 LYS A C 15
ATOM 20146 O O . LYS A 1 70 ? -18.793 31.105 -5.694 1.00 1.42 70 LYS A O 15
ATOM 20165 N N . GLY A 1 71 ? -17.870 29.149 -6.110 1.00 1.48 71 GLY A N 15
ATOM 20166 C CA . GLY A 1 71 ? -18.946 28.777 -7.087 1.00 1.52 71 GLY A CA 15
ATOM 20167 C C . GLY A 1 71 ? -20.314 29.070 -6.466 1.00 1.53 71 GLY A C 15
ATOM 20168 O O . GLY A 1 71 ? -21.031 29.931 -6.935 1.00 1.46 71 GLY A O 15
ATOM 20172 N N . PRO A 1 72 ? -20.616 28.367 -5.399 1.00 1.68 72 PRO A N 15
ATOM 20173 C CA . PRO A 1 72 ? -21.895 28.585 -4.683 1.00 1.82 72 PRO A CA 15
ATOM 20174 C C . PRO A 1 72 ? -21.880 29.964 -4.006 1.00 1.77 72 PRO A C 15
ATOM 20175 O O . PRO A 1 72 ? -22.861 30.678 -4.043 1.00 1.84 72 PRO A O 15
ATOM 20186 N N . CYS A 1 73 ? -20.774 30.361 -3.412 1.00 1.72 73 CYS A N 15
ATOM 20187 C CA . CYS A 1 73 ? -20.728 31.716 -2.771 1.00 1.77 73 CYS A CA 15
ATOM 20188 C C . CYS A 1 73 ? -21.101 32.779 -3.810 1.00 1.68 73 CYS A C 15
ATOM 20189 O O . CYS A 1 73 ? -21.882 33.674 -3.549 1.00 1.83 73 CYS A O 15
ATOM 20197 N N . VAL A 1 74 ? -20.569 32.662 -4.997 1.00 1.50 74 VAL A N 15
ATOM 20198 C CA . VAL A 1 74 ? -20.903 33.636 -6.080 1.00 1.47 74 VAL A CA 15
ATOM 20199 C C . VAL A 1 74 ? -22.312 33.350 -6.602 1.00 1.47 74 VAL A C 15
ATOM 20200 O O . VAL A 1 74 ? -23.112 34.252 -6.769 1.00 1.55 74 VAL A O 15
ATOM 20213 N N . GLU A 1 75 ? -22.626 32.101 -6.836 1.00 1.45 75 GLU A N 15
ATOM 20214 C CA . GLU A 1 75 ? -23.999 31.744 -7.320 1.00 1.50 75 GLU A CA 15
ATOM 20215 C C . GLU A 1 75 ? -25.040 32.338 -6.365 1.00 1.69 75 GLU A C 15
ATOM 20216 O O . GLU A 1 75 ? -26.032 32.910 -6.776 1.00 1.76 75 GLU A O 15
ATOM 20228 N N . ARG A 1 76 ? -24.791 32.224 -5.089 1.00 1.84 76 ARG A N 15
ATOM 20229 C CA . ARG A 1 76 ? -25.723 32.793 -4.071 1.00 2.12 76 ARG A CA 15
ATOM 20230 C C . ARG A 1 76 ? -25.632 34.316 -4.096 1.00 2.17 76 ARG A C 15
ATOM 20231 O O . ARG A 1 76 ? -26.630 35.008 -4.080 1.00 2.34 76 ARG A O 15
ATOM 20252 N N . LYS A 1 77 ? -24.434 34.837 -4.147 1.00 2.07 77 LYS A N 15
ATOM 20253 C CA . LYS A 1 77 ? -24.260 36.322 -4.191 1.00 2.20 77 LYS A CA 15
ATOM 20254 C C . LYS A 1 77 ? -24.996 36.906 -5.401 1.00 2.17 77 LYS A C 15
ATOM 20255 O O . LYS A 1 77 ? -25.623 37.950 -5.310 1.00 2.41 77 LYS A O 15
ATOM 20274 N N . ALA A 1 78 ? -24.927 36.229 -6.520 1.00 1.93 78 ALA A N 15
ATOM 20275 C CA . ALA A 1 78 ? -25.622 36.706 -7.758 1.00 1.92 78 ALA A CA 15
ATOM 20276 C C . ALA A 1 78 ? -27.131 36.466 -7.647 1.00 2.04 78 ALA A C 15
ATOM 20277 O O . ALA A 1 78 ? -27.929 37.306 -8.019 1.00 2.21 78 ALA A O 15
ATOM 20284 N N . LYS A 1 79 ? -27.521 35.331 -7.125 1.00 2.02 79 LYS A N 15
ATOM 20285 C CA . LYS A 1 79 ? -28.981 35.027 -6.961 1.00 2.22 79 LYS A CA 15
ATOM 20286 C C . LYS A 1 79 ? -29.592 36.002 -5.944 1.00 2.52 79 LYS A C 15
ATOM 20287 O O . LYS A 1 79 ? -30.662 36.541 -6.145 1.00 2.68 79 LYS A O 15
ATOM 20306 N N . LEU A 1 80 ? -28.900 36.230 -4.854 1.00 2.62 80 LEU A N 15
ATOM 20307 C CA . LEU A 1 80 ? -29.401 37.171 -3.810 1.00 2.95 80 LEU A CA 15
ATOM 20308 C C . LEU A 1 80 ? -29.417 38.599 -4.358 1.00 3.02 80 LEU A C 15
ATOM 20309 O O . LEU A 1 80 ? -30.351 39.345 -4.149 1.00 3.27 80 LEU A O 15
ATOM 20325 N N . MET A 1 81 ? -28.387 38.971 -5.066 1.00 2.86 81 MET A N 15
ATOM 20326 C CA . MET A 1 81 ? -28.324 40.345 -5.653 1.00 3.00 81 MET A CA 15
ATOM 20327 C C . MET A 1 81 ? -29.360 40.486 -6.779 1.00 2.97 81 MET A C 15
ATOM 20328 O O . MET A 1 81 ? -30.075 41.466 -6.864 1.00 3.21 81 MET A O 15
ATOM 20342 N N . THR A 1 82 ? -29.440 39.502 -7.636 1.00 2.71 82 THR A N 15
ATOM 20343 C CA . THR A 1 82 ? -30.422 39.538 -8.766 1.00 2.70 82 THR A CA 15
ATOM 20344 C C . THR A 1 82 ? -31.349 38.321 -8.673 1.00 2.63 82 THR A C 15
ATOM 20345 O O . THR A 1 82 ? -30.951 37.222 -9.014 1.00 2.46 82 THR A O 15
ATOM 20356 N N . PRO A 1 83 ? -32.560 38.548 -8.210 1.00 2.85 83 PRO A N 15
ATOM 20357 C CA . PRO A 1 83 ? -33.545 37.436 -8.070 1.00 2.91 83 PRO A CA 15
ATOM 20358 C C . PRO A 1 83 ? -34.098 36.960 -9.423 1.00 2.80 83 PRO A C 15
ATOM 20359 O O . PRO A 1 83 ? -35.095 36.264 -9.470 1.00 2.93 83 PRO A O 15
ATOM 20370 N N . ASN A 1 84 ? -33.473 37.301 -10.520 1.00 2.62 84 ASN A N 15
ATOM 20371 C CA . ASN A 1 84 ? -33.983 36.834 -11.847 1.00 2.59 84 ASN A CA 15
ATOM 20372 C C . ASN A 1 84 ? -33.677 35.338 -12.032 1.00 2.47 84 ASN A C 15
ATOM 20373 O O . ASN A 1 84 ? -33.140 34.923 -13.042 1.00 2.39 84 ASN A O 15
ATOM 20384 N N . GLY A 1 85 ? -34.017 34.530 -11.060 1.00 2.55 85 GLY A N 15
ATOM 20385 C CA . GLY A 1 85 ? -33.749 33.063 -11.168 1.00 2.53 85 GLY A CA 15
ATOM 20386 C C . GLY A 1 85 ? -34.605 32.304 -10.150 1.00 2.79 85 GLY A C 15
ATOM 20387 O O . GLY A 1 85 ? -35.087 32.879 -9.191 1.00 2.96 85 GLY A O 15
ATOM 20391 N N . PRO A 1 86 ? -34.775 31.028 -10.393 1.00 2.88 86 PRO A N 15
ATOM 20392 C CA . PRO A 1 86 ? -35.593 30.184 -9.481 1.00 3.20 86 PRO A CA 15
ATOM 20393 C C . PRO A 1 86 ? -34.863 29.934 -8.153 1.00 3.20 86 PRO A C 15
ATOM 20394 O O . PRO A 1 86 ? -33.841 30.539 -7.871 1.00 2.98 86 PRO A O 15
ATOM 20405 N N . GLU A 1 87 ? -35.412 29.073 -7.321 1.00 3.50 87 GLU A N 15
ATOM 20406 C CA . GLU A 1 87 ? -34.809 28.780 -5.978 1.00 3.60 87 GLU A CA 15
ATOM 20407 C C . GLU A 1 87 ? -35.047 29.980 -5.065 1.00 3.68 87 GLU A C 15
ATOM 20408 O O . GLU A 1 87 ? -35.697 29.886 -4.041 1.00 4.00 87 GLU A O 15
ATOM 20420 N N . VAL A 1 88 ? -34.563 31.114 -5.471 1.00 3.44 88 VAL A N 15
ATOM 20421 C CA . VAL A 1 88 ? -34.778 32.364 -4.690 1.00 3.59 88 VAL A CA 15
ATOM 20422 C C . VAL A 1 88 ? -36.126 32.973 -5.096 1.00 3.81 88 VAL A C 15
ATOM 20423 O O . VAL A 1 88 ? -36.835 33.512 -4.270 1.00 4.11 88 VAL A O 15
ATOM 20436 N N . HIS A 1 89 ? -36.489 32.864 -6.367 1.00 3.72 89 HIS A N 15
ATOM 20437 C CA . HIS A 1 89 ? -37.801 33.406 -6.864 1.00 3.97 89 HIS A CA 15
ATOM 20438 C C . HIS A 1 89 ? -37.872 34.937 -6.736 1.00 4.04 89 HIS A C 15
ATOM 20439 O O . HIS A 1 89 ? -38.040 35.633 -7.718 1.00 4.02 89 HIS A O 15
ATOM 20453 N N . GLY A 1 90 ? -37.751 35.465 -5.547 1.00 4.21 90 GLY A N 15
ATOM 20454 C CA . GLY A 1 90 ? -37.817 36.946 -5.371 1.00 4.36 90 GLY A CA 15
ATOM 20455 C C . GLY A 1 90 ? -38.003 37.283 -3.894 1.00 4.56 90 GLY A C 15
ATOM 20456 O O . GLY A 1 90 ? -39.140 37.417 -3.479 1.00 4.94 90 GLY A O 15
ATOM 20461 N N . GLY A 1 1 ? 12.580 -31.267 -3.807 1.00 2.48 1 GLY A N 16
ATOM 20462 C CA . GLY A 1 1 ? 12.294 -32.409 -2.883 1.00 2.51 1 GLY A CA 16
ATOM 20463 C C . GLY A 1 1 ? 13.152 -32.285 -1.619 1.00 2.70 1 GLY A C 16
ATOM 20464 O O . GLY A 1 1 ? 13.933 -31.364 -1.486 1.00 2.85 1 GLY A O 16
ATOM 20470 N N . SER A 1 2 ? 13.006 -33.205 -0.689 1.00 2.79 2 SER A N 16
ATOM 20471 C CA . SER A 1 2 ? 13.804 -33.146 0.582 1.00 3.05 2 SER A CA 16
ATOM 20472 C C . SER A 1 2 ? 13.574 -31.798 1.283 1.00 2.89 2 SER A C 16
ATOM 20473 O O . SER A 1 2 ? 14.498 -31.052 1.543 1.00 3.12 2 SER A O 16
ATOM 20481 N N . MET A 1 3 ? 12.338 -31.478 1.575 1.00 2.55 3 MET A N 16
ATOM 20482 C CA . MET A 1 3 ? 12.033 -30.175 2.240 1.00 2.44 3 MET A CA 16
ATOM 20483 C C . MET A 1 3 ? 10.917 -30.333 3.281 1.00 2.34 3 MET A C 16
ATOM 20484 O O . MET A 1 3 ? 10.264 -31.357 3.359 1.00 2.38 3 MET A O 16
ATOM 20498 N N . SER A 1 4 ? 10.692 -29.317 4.072 1.00 2.31 4 SER A N 16
ATOM 20499 C CA . SER A 1 4 ? 9.612 -29.383 5.107 1.00 2.32 4 SER A CA 16
ATOM 20500 C C . SER A 1 4 ? 8.273 -28.917 4.521 1.00 2.05 4 SER A C 16
ATOM 20501 O O . SER A 1 4 ? 7.219 -29.330 4.960 1.00 2.13 4 SER A O 16
ATOM 20509 N N . ILE A 1 5 ? 8.309 -28.049 3.543 1.00 1.82 5 ILE A N 16
ATOM 20510 C CA . ILE A 1 5 ? 7.044 -27.537 2.930 1.00 1.61 5 ILE A CA 16
ATOM 20511 C C . ILE A 1 5 ? 6.539 -28.492 1.826 1.00 1.37 5 ILE A C 16
ATOM 20512 O O . ILE A 1 5 ? 6.668 -29.697 1.930 1.00 1.45 5 ILE A O 16
ATOM 20528 N N . MET A 1 6 ? 5.959 -27.958 0.775 1.00 1.16 6 MET A N 16
ATOM 20529 C CA . MET A 1 6 ? 5.438 -28.826 -0.330 1.00 1.00 6 MET A CA 16
ATOM 20530 C C . MET A 1 6 ? 6.528 -29.112 -1.367 1.00 0.94 6 MET A C 16
ATOM 20531 O O . MET A 1 6 ? 7.023 -30.220 -1.432 1.00 1.05 6 MET A O 16
ATOM 20545 N N . ASP A 1 7 ? 6.890 -28.143 -2.187 1.00 0.90 7 ASP A N 16
ATOM 20546 C CA . ASP A 1 7 ? 7.943 -28.367 -3.246 1.00 1.06 7 ASP A CA 16
ATOM 20547 C C . ASP A 1 7 ? 7.446 -29.395 -4.282 1.00 1.03 7 ASP A C 16
ATOM 20548 O O . ASP A 1 7 ? 7.440 -29.132 -5.469 1.00 1.16 7 ASP A O 16
ATOM 20557 N N . HIS A 1 8 ? 7.008 -30.549 -3.840 1.00 0.99 8 HIS A N 16
ATOM 20558 C CA . HIS A 1 8 ? 6.497 -31.578 -4.797 1.00 1.11 8 HIS A CA 16
ATOM 20559 C C . HIS A 1 8 ? 4.979 -31.407 -4.995 1.00 1.13 8 HIS A C 16
ATOM 20560 O O . HIS A 1 8 ? 4.225 -32.363 -4.969 1.00 1.31 8 HIS A O 16
ATOM 20574 N N . SER A 1 9 ? 4.529 -30.192 -5.199 1.00 1.10 9 SER A N 16
ATOM 20575 C CA . SER A 1 9 ? 3.070 -29.940 -5.405 1.00 1.25 9 SER A CA 16
ATOM 20576 C C . SER A 1 9 ? 2.857 -28.587 -6.102 1.00 1.33 9 SER A C 16
ATOM 20577 O O . SER A 1 9 ? 3.584 -27.639 -5.841 1.00 1.21 9 SER A O 16
ATOM 20585 N N . PRO A 1 10 ? 1.863 -28.538 -6.965 1.00 1.61 10 PRO A N 16
ATOM 20586 C CA . PRO A 1 10 ? 1.555 -27.282 -7.710 1.00 1.76 10 PRO A CA 16
ATOM 20587 C C . PRO A 1 10 ? 1.038 -26.182 -6.770 1.00 1.65 10 PRO A C 16
ATOM 20588 O O . PRO A 1 10 ? 1.052 -25.012 -7.110 1.00 1.73 10 PRO A O 16
ATOM 20599 N N . THR A 1 11 ? 0.602 -26.539 -5.586 1.00 1.56 11 THR A N 16
ATOM 20600 C CA . THR A 1 11 ? 0.107 -25.498 -4.626 1.00 1.55 11 THR A CA 16
ATOM 20601 C C . THR A 1 11 ? 1.266 -24.591 -4.194 1.00 1.30 11 THR A C 16
ATOM 20602 O O . THR A 1 11 ? 1.073 -23.425 -3.908 1.00 1.31 11 THR A O 16
ATOM 20613 N N . THR A 1 12 ? 2.471 -25.118 -4.162 1.00 1.12 12 THR A N 16
ATOM 20614 C CA . THR A 1 12 ? 3.659 -24.296 -3.768 1.00 0.94 12 THR A CA 16
ATOM 20615 C C . THR A 1 12 ? 3.704 -23.001 -4.582 1.00 1.01 12 THR A C 16
ATOM 20616 O O . THR A 1 12 ? 4.086 -21.955 -4.086 1.00 0.94 12 THR A O 16
ATOM 20627 N N . GLY A 1 13 ? 3.298 -23.062 -5.822 1.00 1.22 13 GLY A N 16
ATOM 20628 C CA . GLY A 1 13 ? 3.293 -21.838 -6.682 1.00 1.36 13 GLY A CA 16
ATOM 20629 C C . GLY A 1 13 ? 2.164 -20.916 -6.226 1.00 1.37 13 GLY A C 16
ATOM 20630 O O . GLY A 1 13 ? 2.382 -19.755 -5.927 1.00 1.29 13 GLY A O 16
ATOM 20634 N N . VAL A 1 14 ? 0.963 -21.437 -6.149 1.00 1.51 14 VAL A N 16
ATOM 20635 C CA . VAL A 1 14 ? -0.196 -20.612 -5.685 1.00 1.62 14 VAL A CA 16
ATOM 20636 C C . VAL A 1 14 ? 0.116 -20.020 -4.301 1.00 1.42 14 VAL A C 16
ATOM 20637 O O . VAL A 1 14 ? -0.194 -18.878 -4.020 1.00 1.44 14 VAL A O 16
ATOM 20650 N N . VAL A 1 15 ? 0.751 -20.784 -3.445 1.00 1.26 15 VAL A N 16
ATOM 20651 C CA . VAL A 1 15 ? 1.104 -20.259 -2.088 1.00 1.14 15 VAL A CA 16
ATOM 20652 C C . VAL A 1 15 ? 2.220 -19.221 -2.211 1.00 0.97 15 VAL A C 16
ATOM 20653 O O . VAL A 1 15 ? 2.195 -18.189 -1.570 1.00 0.99 15 VAL A O 16
ATOM 20666 N N . THR A 1 16 ? 3.188 -19.483 -3.043 1.00 0.88 16 THR A N 16
ATOM 20667 C CA . THR A 1 16 ? 4.305 -18.506 -3.227 1.00 0.82 16 THR A CA 16
ATOM 20668 C C . THR A 1 16 ? 3.752 -17.170 -3.722 1.00 0.90 16 THR A C 16
ATOM 20669 O O . THR A 1 16 ? 4.100 -16.119 -3.217 1.00 0.86 16 THR A O 16
ATOM 20680 N N . VAL A 1 17 ? 2.890 -17.202 -4.704 1.00 1.08 17 VAL A N 16
ATOM 20681 C CA . VAL A 1 17 ? 2.317 -15.933 -5.230 1.00 1.23 17 VAL A CA 16
ATOM 20682 C C . VAL A 1 17 ? 1.381 -15.277 -4.206 1.00 1.22 17 VAL A C 16
ATOM 20683 O O . VAL A 1 17 ? 1.442 -14.083 -4.018 1.00 1.21 17 VAL A O 16
ATOM 20696 N N . ILE A 1 18 ? 0.526 -16.013 -3.522 1.00 1.29 18 ILE A N 16
ATOM 20697 C CA . ILE A 1 18 ? -0.353 -15.331 -2.520 1.00 1.39 18 ILE A CA 16
ATOM 20698 C C . ILE A 1 18 ? 0.503 -14.764 -1.389 1.00 1.22 18 ILE A C 16
ATOM 20699 O O . ILE A 1 18 ? 0.186 -13.733 -0.833 1.00 1.29 18 ILE A O 16
ATOM 20715 N N . VAL A 1 19 ? 1.599 -15.403 -1.070 1.00 1.05 19 VAL A N 16
ATOM 20716 C CA . VAL A 1 19 ? 2.487 -14.866 0.005 1.00 1.00 19 VAL A CA 16
ATOM 20717 C C . VAL A 1 19 ? 3.169 -13.586 -0.492 1.00 0.90 19 VAL A C 16
ATOM 20718 O O . VAL A 1 19 ? 3.143 -12.571 0.178 1.00 0.97 19 VAL A O 16
ATOM 20731 N N . ILE A 1 20 ? 3.750 -13.596 -1.668 1.00 0.82 20 ILE A N 16
ATOM 20732 C CA . ILE A 1 20 ? 4.376 -12.341 -2.165 1.00 0.83 20 ILE A CA 16
ATOM 20733 C C . ILE A 1 20 ? 3.272 -11.319 -2.457 1.00 0.90 20 ILE A C 16
ATOM 20734 O O . ILE A 1 20 ? 3.456 -10.131 -2.284 1.00 0.91 20 ILE A O 16
ATOM 20750 N N . LEU A 1 21 ? 2.108 -11.779 -2.855 1.00 1.03 21 LEU A N 16
ATOM 20751 C CA . LEU A 1 21 ? 0.979 -10.836 -3.109 1.00 1.20 21 LEU A CA 16
ATOM 20752 C C . LEU A 1 21 ? 0.548 -10.196 -1.785 1.00 1.20 21 LEU A C 16
ATOM 20753 O O . LEU A 1 21 ? 0.488 -8.983 -1.676 1.00 1.22 21 LEU A O 16
ATOM 20769 N N . ILE A 1 22 ? 0.268 -10.986 -0.761 1.00 1.25 22 ILE A N 16
ATOM 20770 C CA . ILE A 1 22 ? -0.129 -10.366 0.542 1.00 1.37 22 ILE A CA 16
ATOM 20771 C C . ILE A 1 22 ? 0.999 -9.462 1.035 1.00 1.24 22 ILE A C 16
ATOM 20772 O O . ILE A 1 22 ? 0.771 -8.358 1.491 1.00 1.31 22 ILE A O 16
ATOM 20788 N N . ALA A 1 23 ? 2.213 -9.918 0.914 1.00 1.10 23 ALA A N 16
ATOM 20789 C CA . ALA A 1 23 ? 3.378 -9.085 1.344 1.00 1.06 23 ALA A CA 16
ATOM 20790 C C . ALA A 1 23 ? 3.416 -7.785 0.525 1.00 0.97 23 ALA A C 16
ATOM 20791 O O . ALA A 1 23 ? 3.556 -6.708 1.073 1.00 1.01 23 ALA A O 16
ATOM 20798 N N . ILE A 1 24 ? 3.266 -7.873 -0.779 1.00 0.91 24 ILE A N 16
ATOM 20799 C CA . ILE A 1 24 ? 3.268 -6.631 -1.617 1.00 0.93 24 ILE A CA 16
ATOM 20800 C C . ILE A 1 24 ? 2.111 -5.727 -1.171 1.00 1.00 24 ILE A C 16
ATOM 20801 O O . ILE A 1 24 ? 2.281 -4.537 -0.977 1.00 1.00 24 ILE A O 16
ATOM 20817 N N . ALA A 1 25 ? 0.942 -6.294 -0.982 1.00 1.12 25 ALA A N 16
ATOM 20818 C CA . ALA A 1 25 ? -0.221 -5.479 -0.520 1.00 1.28 25 ALA A CA 16
ATOM 20819 C C . ALA A 1 25 ? 0.087 -4.873 0.852 1.00 1.27 25 ALA A C 16
ATOM 20820 O O . ALA A 1 25 ? -0.153 -3.702 1.093 1.00 1.30 25 ALA A O 16
ATOM 20827 N N . ALA A 1 26 ? 0.645 -5.654 1.738 1.00 1.29 26 ALA A N 16
ATOM 20828 C CA . ALA A 1 26 ? 1.003 -5.125 3.087 1.00 1.39 26 ALA A CA 16
ATOM 20829 C C . ALA A 1 26 ? 2.054 -4.018 2.930 1.00 1.26 26 ALA A C 16
ATOM 20830 O O . ALA A 1 26 ? 1.946 -2.965 3.527 1.00 1.33 26 ALA A O 16
ATOM 20837 N N . LEU A 1 27 ? 3.047 -4.239 2.102 1.00 1.12 27 LEU A N 16
ATOM 20838 C CA . LEU A 1 27 ? 4.081 -3.188 1.873 1.00 1.07 27 LEU A CA 16
ATOM 20839 C C . LEU A 1 27 ? 3.403 -1.950 1.268 1.00 1.00 27 LEU A C 16
ATOM 20840 O O . LEU A 1 27 ? 3.645 -0.832 1.689 1.00 1.05 27 LEU A O 16
ATOM 20856 N N . GLY A 1 28 ? 2.535 -2.151 0.301 1.00 0.96 28 GLY A N 16
ATOM 20857 C CA . GLY A 1 28 ? 1.813 -0.998 -0.316 1.00 0.99 28 GLY A CA 16
ATOM 20858 C C . GLY A 1 28 ? 1.014 -0.279 0.772 1.00 1.07 28 GLY A C 16
ATOM 20859 O O . GLY A 1 28 ? 1.050 0.932 0.879 1.00 1.06 28 GLY A O 16
ATOM 20863 N N . ALA A 1 29 ? 0.310 -1.021 1.598 1.00 1.21 29 ALA A N 16
ATOM 20864 C CA . ALA A 1 29 ? -0.474 -0.381 2.699 1.00 1.37 29 ALA A CA 16
ATOM 20865 C C . ALA A 1 29 ? 0.477 0.313 3.678 1.00 1.34 29 ALA A C 16
ATOM 20866 O O . ALA A 1 29 ? 0.247 1.436 4.092 1.00 1.38 29 ALA A O 16
ATOM 20873 N N . LEU A 1 30 ? 1.557 -0.339 4.024 1.00 1.32 30 LEU A N 16
ATOM 20874 C CA . LEU A 1 30 ? 2.551 0.285 4.951 1.00 1.39 30 LEU A CA 16
ATOM 20875 C C . LEU A 1 30 ? 3.050 1.600 4.339 1.00 1.23 30 LEU A C 16
ATOM 20876 O O . LEU A 1 30 ? 3.176 2.602 5.017 1.00 1.29 30 LEU A O 16
ATOM 20892 N N . ILE A 1 31 ? 3.303 1.608 3.050 1.00 1.06 31 ILE A N 16
ATOM 20893 C CA . ILE A 1 31 ? 3.763 2.864 2.377 1.00 0.96 31 ILE A CA 16
ATOM 20894 C C . ILE A 1 31 ? 2.603 3.871 2.327 1.00 0.93 31 ILE A C 16
ATOM 20895 O O . ILE A 1 31 ? 2.760 5.025 2.682 1.00 0.96 31 ILE A O 16
ATOM 20911 N N . LEU A 1 32 ? 1.438 3.438 1.899 1.00 0.96 32 LEU A N 16
ATOM 20912 C CA . LEU A 1 32 ? 0.263 4.366 1.834 1.00 1.04 32 LEU A CA 16
ATOM 20913 C C . LEU A 1 32 ? -0.012 4.973 3.217 1.00 1.14 32 LEU A C 16
ATOM 20914 O O . LEU A 1 32 ? -0.155 6.172 3.354 1.00 1.14 32 LEU A O 16
ATOM 20930 N N . GLY A 1 33 ? -0.069 4.156 4.244 1.00 1.29 33 GLY A N 16
ATOM 20931 C CA . GLY A 1 33 ? -0.318 4.687 5.623 1.00 1.47 33 GLY A CA 16
ATOM 20932 C C . GLY A 1 33 ? 0.821 5.632 6.023 1.00 1.40 33 GLY A C 16
ATOM 20933 O O . GLY A 1 33 ? 0.590 6.718 6.515 1.00 1.45 33 GLY A O 16
ATOM 20937 N N . CYS A 1 34 ? 2.052 5.228 5.807 1.00 1.34 34 CYS A N 16
ATOM 20938 C CA . CYS A 1 34 ? 3.207 6.112 6.168 1.00 1.36 34 CYS A CA 16
ATOM 20939 C C . CYS A 1 34 ? 3.185 7.404 5.326 1.00 1.20 34 CYS A C 16
ATOM 20940 O O . CYS A 1 34 ? 3.604 8.454 5.777 1.00 1.29 34 CYS A O 16
ATOM 20948 N N . TRP A 1 35 ? 2.698 7.335 4.109 1.00 1.02 35 TRP A N 16
ATOM 20949 C CA . TRP A 1 35 ? 2.639 8.561 3.248 1.00 0.91 35 TRP A CA 16
ATOM 20950 C C . TRP A 1 35 ? 1.399 9.399 3.607 1.00 0.93 35 TRP A C 16
ATOM 20951 O O . TRP A 1 35 ? 1.514 10.545 4.001 1.00 0.94 35 TRP A O 16
ATOM 20972 N N . CYS A 1 36 ? 0.225 8.814 3.470 1.00 1.00 36 CYS A N 16
ATOM 20973 C CA . CYS A 1 36 ? -1.072 9.513 3.788 1.00 1.10 36 CYS A CA 16
ATOM 20974 C C . CYS A 1 36 ? -1.040 11.009 3.400 1.00 0.99 36 CYS A C 16
ATOM 20975 O O . CYS A 1 36 ? -1.293 11.354 2.262 1.00 1.02 36 CYS A O 16
ATOM 20983 N N . TYR A 1 37 ? -0.732 11.898 4.314 1.00 0.97 37 TYR A N 16
ATOM 20984 C CA . TYR A 1 37 ? -0.691 13.351 3.961 1.00 0.94 37 TYR A CA 16
ATOM 20985 C C . TYR A 1 37 ? 0.725 13.927 4.147 1.00 0.88 37 TYR A C 16
ATOM 20986 O O . TYR A 1 37 ? 0.962 15.086 3.873 1.00 0.99 37 TYR A O 16
ATOM 21004 N N . LEU A 1 38 ? 1.669 13.133 4.599 1.00 0.93 38 LEU A N 16
ATOM 21005 C CA . LEU A 1 38 ? 3.061 13.654 4.785 1.00 0.98 38 LEU A CA 16
ATOM 21006 C C . LEU A 1 38 ? 4.032 13.013 3.781 1.00 0.91 38 LEU A C 16
ATOM 21007 O O . LEU A 1 38 ? 5.155 13.457 3.640 1.00 0.92 38 LEU A O 16
ATOM 21023 N N . ARG A 1 39 ? 3.621 11.973 3.089 1.00 0.89 39 ARG A N 16
ATOM 21024 C CA . ARG A 1 39 ? 4.535 11.307 2.107 1.00 0.87 39 ARG A CA 16
ATOM 21025 C C . ARG A 1 39 ? 5.897 11.017 2.768 1.00 0.88 39 ARG A C 16
ATOM 21026 O O . ARG A 1 39 ? 6.945 11.266 2.195 1.00 0.90 39 ARG A O 16
ATOM 21047 N N . LEU A 1 40 ? 5.874 10.502 3.980 1.00 0.93 40 LEU A N 16
ATOM 21048 C CA . LEU A 1 40 ? 7.146 10.190 4.716 1.00 0.99 40 LEU A CA 16
ATOM 21049 C C . LEU A 1 40 ? 8.162 11.342 4.591 1.00 0.92 40 LEU A C 16
ATOM 21050 O O . LEU A 1 40 ? 9.351 11.120 4.448 1.00 0.99 40 LEU A O 16
ATOM 21066 N N . GLN A 1 41 ? 7.708 12.571 4.649 1.00 0.84 41 GLN A N 16
ATOM 21067 C CA . GLN A 1 41 ? 8.652 13.733 4.525 1.00 0.84 41 GLN A CA 16
ATOM 21068 C C . GLN A 1 41 ? 9.356 14.040 5.865 1.00 0.87 41 GLN A C 16
ATOM 21069 O O . GLN A 1 41 ? 9.601 15.188 6.196 1.00 0.87 41 GLN A O 16
ATOM 21083 N N . ARG A 1 42 ? 9.705 13.037 6.627 1.00 0.97 42 ARG A N 16
ATOM 21084 C CA . ARG A 1 42 ? 10.411 13.292 7.922 1.00 1.06 42 ARG A CA 16
ATOM 21085 C C . ARG A 1 42 ? 11.924 13.265 7.683 1.00 1.14 42 ARG A C 16
ATOM 21086 O O . ARG A 1 42 ? 12.605 14.258 7.845 1.00 1.18 42 ARG A O 16
ATOM 21107 N N . ILE A 1 43 ? 12.440 12.137 7.281 1.00 1.24 43 ILE A N 16
ATOM 21108 C CA . ILE A 1 43 ? 13.906 12.016 6.998 1.00 1.35 43 ILE A CA 16
ATOM 21109 C C . ILE A 1 43 ? 14.319 13.005 5.904 1.00 1.24 43 ILE A C 16
ATOM 21110 O O . ILE A 1 43 ? 15.405 13.551 5.917 1.00 1.31 43 ILE A O 16
ATOM 21126 N N . SER A 1 44 ? 13.441 13.218 4.961 1.00 1.12 44 SER A N 16
ATOM 21127 C CA . SER A 1 44 ? 13.714 14.163 3.823 1.00 1.06 44 SER A CA 16
ATOM 21128 C C . SER A 1 44 ? 14.811 13.608 2.907 1.00 1.16 44 SER A C 16
ATOM 21129 O O . SER A 1 44 ? 15.879 14.177 2.776 1.00 1.25 44 SER A O 16
ATOM 21137 N N . GLN A 1 45 ? 14.545 12.502 2.269 1.00 1.26 45 GLN A N 16
ATOM 21138 C CA . GLN A 1 45 ? 15.561 11.890 1.348 1.00 1.40 45 GLN A CA 16
ATOM 21139 C C . GLN A 1 45 ? 15.773 12.759 0.092 1.00 1.48 45 GLN A C 16
ATOM 21140 O O . GLN A 1 45 ? 16.779 12.644 -0.576 1.00 1.60 45 GLN A O 16
ATOM 21154 N N . SER A 1 46 ? 14.835 13.629 -0.228 1.00 1.47 46 SER A N 16
ATOM 21155 C CA . SER A 1 46 ? 14.980 14.510 -1.438 1.00 1.62 46 SER A CA 16
ATOM 21156 C C . SER A 1 46 ? 15.253 13.672 -2.698 1.00 1.64 46 SER A C 16
ATOM 21157 O O . SER A 1 46 ? 16.197 13.917 -3.426 1.00 1.75 46 SER A O 16
ATOM 21165 N N . GLU A 1 47 ? 14.431 12.688 -2.954 1.00 1.58 47 GLU A N 16
ATOM 21166 C CA . GLU A 1 47 ? 14.631 11.825 -4.161 1.00 1.63 47 GLU A CA 16
ATOM 21167 C C . GLU A 1 47 ? 14.228 12.573 -5.448 1.00 1.81 47 GLU A C 16
ATOM 21168 O O . GLU A 1 47 ? 13.640 13.637 -5.398 1.00 1.92 47 GLU A O 16
ATOM 21180 N N . ASP A 1 48 ? 14.542 12.023 -6.597 1.00 1.91 48 ASP A N 16
ATOM 21181 C CA . ASP A 1 48 ? 14.176 12.703 -7.883 1.00 2.16 48 ASP A CA 16
ATOM 21182 C C . ASP A 1 48 ? 13.116 11.890 -8.652 1.00 2.20 48 ASP A C 16
ATOM 21183 O O . ASP A 1 48 ? 12.178 12.444 -9.193 1.00 2.35 48 ASP A O 16
ATOM 21192 N N . GLU A 1 49 ? 13.257 10.585 -8.711 1.00 2.31 49 GLU A N 16
ATOM 21193 C CA . GLU A 1 49 ? 12.258 9.752 -9.450 1.00 2.45 49 GLU A CA 16
ATOM 21194 C C . GLU A 1 49 ? 10.950 9.615 -8.654 1.00 2.26 49 GLU A C 16
ATOM 21195 O O . GLU A 1 49 ? 10.909 9.831 -7.457 1.00 2.18 49 GLU A O 16
ATOM 21207 N N . GLU A 1 50 ? 9.888 9.239 -9.318 1.00 2.24 50 GLU A N 16
ATOM 21208 C CA . GLU A 1 50 ? 8.576 9.060 -8.626 1.00 2.11 50 GLU A CA 16
ATOM 21209 C C . GLU A 1 50 ? 7.725 8.044 -9.403 1.00 2.21 50 GLU A C 16
ATOM 21210 O O . GLU A 1 50 ? 7.812 7.947 -10.615 1.00 2.37 50 GLU A O 16
ATOM 21222 N N . SER A 1 51 ? 6.913 7.280 -8.721 1.00 2.19 51 SER A N 16
ATOM 21223 C CA . SER A 1 51 ? 6.067 6.264 -9.434 1.00 2.35 51 SER A CA 16
ATOM 21224 C C . SER A 1 51 ? 4.897 5.795 -8.554 1.00 2.38 51 SER A C 16
ATOM 21225 O O . SER A 1 51 ? 4.330 4.743 -8.772 1.00 2.60 51 SER A O 16
ATOM 21233 N N . ILE A 1 52 ? 4.528 6.575 -7.573 1.00 2.24 52 ILE A N 16
ATOM 21234 C CA . ILE A 1 52 ? 3.395 6.203 -6.680 1.00 2.33 52 ILE A CA 16
ATOM 21235 C C . ILE A 1 52 ? 2.332 7.295 -6.763 1.00 2.14 52 ILE A C 16
ATOM 21236 O O . ILE A 1 52 ? 1.150 7.031 -6.872 1.00 2.29 52 ILE A O 16
ATOM 21252 N N . VAL A 1 53 ? 2.768 8.525 -6.732 1.00 1.87 53 VAL A N 16
ATOM 21253 C CA . VAL A 1 53 ? 1.817 9.674 -6.833 1.00 1.74 53 VAL A CA 16
ATOM 21254 C C . VAL A 1 53 ? 1.567 9.999 -8.309 1.00 1.73 53 VAL A C 16
ATOM 21255 O O . VAL A 1 53 ? 0.462 9.889 -8.804 1.00 1.92 53 VAL A O 16
ATOM 21268 N N . GLY A 1 54 ? 2.595 10.404 -9.007 1.00 1.60 54 GLY A N 16
ATOM 21269 C CA . GLY A 1 54 ? 2.448 10.744 -10.459 1.00 1.66 54 GLY A CA 16
ATOM 21270 C C . GLY A 1 54 ? 2.113 12.230 -10.610 1.00 1.45 54 GLY A C 16
ATOM 21271 O O . GLY A 1 54 ? 2.768 12.946 -11.341 1.00 1.44 54 GLY A O 16
ATOM 21275 N N . ASP A 1 55 ? 1.090 12.685 -9.922 1.00 1.41 55 ASP A N 16
ATOM 21276 C CA . ASP A 1 55 ? 0.682 14.124 -10.002 1.00 1.30 55 ASP A CA 16
ATOM 21277 C C . ASP A 1 55 ? 0.248 14.497 -11.434 1.00 1.39 55 ASP A C 16
ATOM 21278 O O . ASP A 1 55 ? -0.179 13.656 -12.203 1.00 1.60 55 ASP A O 16
ATOM 21287 N N . GLY A 1 56 ? 0.335 15.757 -11.786 1.00 1.36 56 GLY A N 16
ATOM 21288 C CA . GLY A 1 56 ? -0.083 16.201 -13.147 1.00 1.55 56 GLY A CA 16
ATOM 21289 C C . GLY A 1 56 ? -0.468 17.676 -13.074 1.00 1.52 56 GLY A C 16
ATOM 21290 O O . GLY A 1 56 ? -0.120 18.464 -13.932 1.00 1.54 56 GLY A O 16
ATOM 21294 N N . GLU A 1 57 ? -1.182 18.056 -12.041 1.00 1.58 57 GLU A N 16
ATOM 21295 C CA . GLU A 1 57 ? -1.584 19.484 -11.902 1.00 1.68 57 GLU A CA 16
ATOM 21296 C C . GLU A 1 57 ? -0.883 20.148 -10.705 1.00 1.59 57 GLU A C 16
ATOM 21297 O O . GLU A 1 57 ? -0.467 21.292 -10.793 1.00 1.64 57 GLU A O 16
ATOM 21309 N N . THR A 1 58 ? -0.732 19.459 -9.594 1.00 1.50 58 THR A N 16
ATOM 21310 C CA . THR A 1 58 ? -0.042 20.084 -8.414 1.00 1.44 58 THR A CA 16
ATOM 21311 C C . THR A 1 58 ? 1.369 20.535 -8.815 1.00 1.26 58 THR A C 16
ATOM 21312 O O . THR A 1 58 ? 1.816 21.594 -8.423 1.00 1.37 58 THR A O 16
ATOM 21323 N N . LYS A 1 59 ? 2.057 19.726 -9.598 1.00 1.08 59 LYS A N 16
ATOM 21324 C CA . LYS A 1 59 ? 3.449 20.055 -10.065 1.00 1.02 59 LYS A CA 16
ATOM 21325 C C . LYS A 1 59 ? 4.445 20.026 -8.895 1.00 0.93 59 LYS A C 16
ATOM 21326 O O . LYS A 1 59 ? 4.317 20.756 -7.931 1.00 0.91 59 LYS A O 16
ATOM 21345 N N . GLU A 1 60 ? 5.447 19.180 -8.990 1.00 0.99 60 GLU A N 16
ATOM 21346 C CA . GLU A 1 60 ? 6.480 19.075 -7.909 1.00 0.98 60 GLU A CA 16
ATOM 21347 C C . GLU A 1 60 ? 5.829 19.005 -6.512 1.00 0.88 60 GLU A C 16
ATOM 21348 O O . GLU A 1 60 ? 6.109 19.823 -5.657 1.00 0.91 60 GLU A O 16
ATOM 21360 N N . PRO A 1 61 ? 4.982 18.016 -6.322 1.00 0.87 61 PRO A N 16
ATOM 21361 C CA . PRO A 1 61 ? 4.284 17.843 -5.013 1.00 0.86 61 PRO A CA 16
ATOM 21362 C C . PRO A 1 61 ? 5.271 17.494 -3.888 1.00 0.83 61 PRO A C 16
ATOM 21363 O O . PRO A 1 61 ? 5.043 17.819 -2.737 1.00 0.92 61 PRO A O 16
ATOM 21374 N N . PHE A 1 62 ? 6.356 16.832 -4.210 1.00 0.80 62 PHE A N 16
ATOM 21375 C CA . PHE A 1 62 ? 7.355 16.449 -3.161 1.00 0.80 62 PHE A CA 16
ATOM 21376 C C . PHE A 1 62 ? 7.931 17.693 -2.471 1.00 0.80 62 PHE A C 16
ATOM 21377 O O . PHE A 1 62 ? 7.702 17.924 -1.297 1.00 0.79 62 PHE A O 16
ATOM 21394 N N . LEU A 1 63 ? 8.669 18.494 -3.193 1.00 0.86 63 LEU A N 16
ATOM 21395 C CA . LEU A 1 63 ? 9.263 19.731 -2.585 1.00 0.91 63 LEU A CA 16
ATOM 21396 C C . LEU A 1 63 ? 8.165 20.726 -2.177 1.00 0.89 63 LEU A C 16
ATOM 21397 O O . LEU A 1 63 ? 8.336 21.495 -1.247 1.00 0.93 63 LEU A O 16
ATOM 21413 N N . LEU A 1 64 ? 7.038 20.707 -2.848 1.00 0.86 64 LEU A N 16
ATOM 21414 C CA . LEU A 1 64 ? 5.926 21.643 -2.486 1.00 0.88 64 LEU A CA 16
ATOM 21415 C C . LEU A 1 64 ? 5.522 21.424 -1.024 1.00 0.82 64 LEU A C 16
ATOM 21416 O O . LEU A 1 64 ? 5.574 22.339 -0.220 1.00 0.86 64 LEU A O 16
ATOM 21432 N N . VAL A 1 65 ? 5.144 20.220 -0.662 1.00 0.77 65 VAL A N 16
ATOM 21433 C CA . VAL A 1 65 ? 4.769 19.965 0.768 1.00 0.74 65 VAL A CA 16
ATOM 21434 C C . VAL A 1 65 ? 6.023 19.942 1.637 1.00 0.71 65 VAL A C 16
ATOM 21435 O O . VAL A 1 65 ? 5.982 20.310 2.791 1.00 0.72 65 VAL A O 16
ATOM 21448 N N . GLN A 1 66 ? 7.144 19.549 1.090 1.00 0.72 66 GLN A N 16
ATOM 21449 C CA . GLN A 1 66 ? 8.398 19.560 1.901 1.00 0.74 66 GLN A CA 16
ATOM 21450 C C . GLN A 1 66 ? 8.652 20.997 2.373 1.00 0.78 66 GLN A C 16
ATOM 21451 O O . GLN A 1 66 ? 8.850 21.253 3.544 1.00 0.79 66 GLN A O 16
ATOM 21465 N N . TYR A 1 67 ? 8.601 21.936 1.466 1.00 0.85 67 TYR A N 16
ATOM 21466 C CA . TYR A 1 67 ? 8.797 23.371 1.845 1.00 0.94 67 TYR A CA 16
ATOM 21467 C C . TYR A 1 67 ? 7.578 23.874 2.625 1.00 0.94 67 TYR A C 16
ATOM 21468 O O . TYR A 1 67 ? 7.705 24.499 3.665 1.00 0.99 67 TYR A O 16
ATOM 21486 N N . SER A 1 68 ? 6.397 23.593 2.123 1.00 0.91 68 SER A N 16
ATOM 21487 C CA . SER A 1 68 ? 5.139 24.035 2.816 1.00 0.95 68 SER A CA 16
ATOM 21488 C C . SER A 1 68 ? 5.133 23.544 4.263 1.00 0.90 68 SER A C 16
ATOM 21489 O O . SER A 1 68 ? 4.833 24.289 5.167 1.00 0.99 68 SER A O 16
ATOM 21497 N N . ALA A 1 69 ? 5.452 22.295 4.491 1.00 0.79 69 ALA A N 16
ATOM 21498 C CA . ALA A 1 69 ? 5.462 21.773 5.894 1.00 0.76 69 ALA A CA 16
ATOM 21499 C C . ALA A 1 69 ? 6.659 22.326 6.688 1.00 0.78 69 ALA A C 16
ATOM 21500 O O . ALA A 1 69 ? 6.492 22.938 7.726 1.00 0.84 69 ALA A O 16
ATOM 21507 N N . LYS A 1 70 ? 7.856 22.102 6.214 1.00 0.76 70 LYS A N 16
ATOM 21508 C CA . LYS A 1 70 ? 9.081 22.585 6.934 1.00 0.82 70 LYS A CA 16
ATOM 21509 C C . LYS A 1 70 ? 9.030 24.077 7.260 1.00 0.91 70 LYS A C 16
ATOM 21510 O O . LYS A 1 70 ? 9.114 24.467 8.407 1.00 0.96 70 LYS A O 16
ATOM 21529 N N . GLY A 1 71 ? 8.934 24.894 6.249 1.00 0.95 71 GLY A N 16
ATOM 21530 C CA . GLY A 1 71 ? 8.909 26.392 6.437 1.00 1.07 71 GLY A CA 16
ATOM 21531 C C . GLY A 1 71 ? 8.243 26.783 7.765 1.00 1.10 71 GLY A C 16
ATOM 21532 O O . GLY A 1 71 ? 8.903 27.280 8.660 1.00 1.15 71 GLY A O 16
ATOM 21536 N N . PRO A 1 72 ? 6.957 26.539 7.858 1.00 1.09 72 PRO A N 16
ATOM 21537 C CA . PRO A 1 72 ? 6.208 26.865 9.098 1.00 1.14 72 PRO A CA 16
ATOM 21538 C C . PRO A 1 72 ? 6.681 25.988 10.261 1.00 1.09 72 PRO A C 16
ATOM 21539 O O . PRO A 1 72 ? 6.851 26.468 11.363 1.00 1.15 72 PRO A O 16
ATOM 21550 N N . CYS A 1 73 ? 6.926 24.716 10.035 1.00 1.01 73 CYS A N 16
ATOM 21551 C CA . CYS A 1 73 ? 7.418 23.852 11.157 1.00 1.01 73 CYS A CA 16
ATOM 21552 C C . CYS A 1 73 ? 8.732 24.426 11.699 1.00 1.06 73 CYS A C 16
ATOM 21553 O O . CYS A 1 73 ? 8.938 24.520 12.897 1.00 1.12 73 CYS A O 16
ATOM 21561 N N . VAL A 1 74 ? 9.603 24.837 10.818 1.00 1.07 74 VAL A N 16
ATOM 21562 C CA . VAL A 1 74 ? 10.900 25.436 11.258 1.00 1.17 74 VAL A CA 16
ATOM 21563 C C . VAL A 1 74 ? 10.643 26.819 11.848 1.00 1.25 74 VAL A C 16
ATOM 21564 O O . VAL A 1 74 ? 11.153 27.155 12.898 1.00 1.33 74 VAL A O 16
ATOM 21577 N N . GLU A 1 75 ? 9.837 27.613 11.194 1.00 1.26 75 GLU A N 16
ATOM 21578 C CA . GLU A 1 75 ? 9.522 28.970 11.741 1.00 1.38 75 GLU A CA 16
ATOM 21579 C C . GLU A 1 75 ? 8.933 28.828 13.149 1.00 1.39 75 GLU A C 16
ATOM 21580 O O . GLU A 1 75 ? 9.283 29.556 14.057 1.00 1.47 75 GLU A O 16
ATOM 21592 N N . ARG A 1 76 ? 8.062 27.873 13.337 1.00 1.33 76 ARG A N 16
ATOM 21593 C CA . ARG A 1 76 ? 7.460 27.654 14.690 1.00 1.38 76 ARG A CA 16
ATOM 21594 C C . ARG A 1 76 ? 8.539 27.170 15.663 1.00 1.38 76 ARG A C 16
ATOM 21595 O O . ARG A 1 76 ? 8.699 27.710 16.741 1.00 1.46 76 ARG A O 16
ATOM 21616 N N . LYS A 1 77 ? 9.287 26.164 15.280 1.00 1.35 77 LYS A N 16
ATOM 21617 C CA . LYS A 1 77 ? 10.374 25.653 16.178 1.00 1.42 77 LYS A CA 16
ATOM 21618 C C . LYS A 1 77 ? 11.358 26.785 16.489 1.00 1.49 77 LYS A C 16
ATOM 21619 O O . LYS A 1 77 ? 11.796 26.953 17.614 1.00 1.59 77 LYS A O 16
ATOM 21638 N N . ALA A 1 78 ? 11.684 27.568 15.496 1.00 1.47 78 ALA A N 16
ATOM 21639 C CA . ALA A 1 78 ? 12.620 28.713 15.698 1.00 1.58 78 ALA A CA 16
ATOM 21640 C C . ALA A 1 78 ? 11.981 29.751 16.615 1.00 1.64 78 ALA A C 16
ATOM 21641 O O . ALA A 1 78 ? 12.577 30.184 17.571 1.00 1.76 78 ALA A O 16
ATOM 21648 N N . LYS A 1 79 ? 10.769 30.136 16.346 1.00 1.60 79 LYS A N 16
ATOM 21649 C CA . LYS A 1 79 ? 10.092 31.137 17.231 1.00 1.70 79 LYS A CA 16
ATOM 21650 C C . LYS A 1 79 ? 9.948 30.564 18.651 1.00 1.77 79 LYS A C 16
ATOM 21651 O O . LYS A 1 79 ? 10.289 31.208 19.628 1.00 1.99 79 LYS A O 16
ATOM 21670 N N . LEU A 1 80 ? 9.446 29.358 18.768 1.00 1.66 80 LEU A N 16
ATOM 21671 C CA . LEU A 1 80 ? 9.267 28.731 20.118 1.00 1.80 80 LEU A CA 16
ATOM 21672 C C . LEU A 1 80 ? 10.605 28.619 20.866 1.00 1.80 80 LEU A C 16
ATOM 21673 O O . LEU A 1 80 ? 10.683 28.891 22.048 1.00 1.93 80 LEU A O 16
ATOM 21689 N N . MET A 1 81 ? 11.652 28.241 20.192 1.00 1.73 81 MET A N 16
ATOM 21690 C CA . MET A 1 81 ? 12.981 28.135 20.875 1.00 1.78 81 MET A CA 16
ATOM 21691 C C . MET A 1 81 ? 13.643 29.520 20.968 1.00 1.59 81 MET A C 16
ATOM 21692 O O . MET A 1 81 ? 14.424 29.781 21.861 1.00 1.72 81 MET A O 16
ATOM 21706 N N . THR A 1 82 ? 13.336 30.396 20.040 1.00 1.41 82 THR A N 16
ATOM 21707 C CA . THR A 1 82 ? 13.933 31.774 20.022 1.00 1.37 82 THR A CA 16
ATOM 21708 C C . THR A 1 82 ? 15.464 31.680 19.968 1.00 1.67 82 THR A C 16
ATOM 21709 O O . THR A 1 82 ? 16.136 31.834 20.970 1.00 2.07 82 THR A O 16
ATOM 21720 N N . PRO A 1 83 ? 15.969 31.433 18.780 1.00 1.65 83 PRO A N 16
ATOM 21721 C CA . PRO A 1 83 ? 17.441 31.312 18.576 1.00 2.09 83 PRO A CA 16
ATOM 21722 C C . PRO A 1 83 ? 18.160 32.661 18.769 1.00 2.10 83 PRO A C 16
ATOM 21723 O O . PRO A 1 83 ? 19.367 32.734 18.663 1.00 2.50 83 PRO A O 16
ATOM 21734 N N . ASN A 1 84 ? 17.432 33.722 19.050 1.00 1.82 84 ASN A N 16
ATOM 21735 C CA . ASN A 1 84 ? 18.073 35.061 19.247 1.00 2.07 84 ASN A CA 16
ATOM 21736 C C . ASN A 1 84 ? 18.884 35.472 18.005 1.00 2.21 84 ASN A C 16
ATOM 21737 O O . ASN A 1 84 ? 19.787 36.282 18.085 1.00 2.61 84 ASN A O 16
ATOM 21748 N N . GLY A 1 85 ? 18.561 34.927 16.854 1.00 1.98 85 GLY A N 16
ATOM 21749 C CA . GLY A 1 85 ? 19.306 35.296 15.608 1.00 2.23 85 GLY A CA 16
ATOM 21750 C C . GLY A 1 85 ? 18.583 36.448 14.911 1.00 2.11 85 GLY A C 16
ATOM 21751 O O . GLY A 1 85 ? 18.845 37.603 15.193 1.00 2.34 85 GLY A O 16
ATOM 21755 N N . PRO A 1 86 ? 17.686 36.097 14.023 1.00 1.99 86 PRO A N 16
ATOM 21756 C CA . PRO A 1 86 ? 16.903 37.124 13.285 1.00 2.20 86 PRO A CA 16
ATOM 21757 C C . PRO A 1 86 ? 15.878 37.788 14.208 1.00 2.13 86 PRO A C 16
ATOM 21758 O O . PRO A 1 86 ? 15.484 38.917 13.989 1.00 2.55 86 PRO A O 16
ATOM 21769 N N . GLU A 1 87 ? 15.459 37.100 15.244 1.00 1.79 87 GLU A N 16
ATOM 21770 C CA . GLU A 1 87 ? 14.469 37.688 16.205 1.00 2.02 87 GLU A CA 16
ATOM 21771 C C . GLU A 1 87 ? 14.984 39.028 16.746 1.00 2.58 87 GLU A C 16
ATOM 21772 O O . GLU A 1 87 ? 14.233 39.967 16.921 1.00 3.08 87 GLU A O 16
ATOM 21784 N N . VAL A 1 88 ? 16.258 39.124 17.002 1.00 2.63 88 VAL A N 16
ATOM 21785 C CA . VAL A 1 88 ? 16.824 40.406 17.528 1.00 3.26 88 VAL A CA 16
ATOM 21786 C C . VAL A 1 88 ? 17.609 41.160 16.429 1.00 3.52 88 VAL A C 16
ATOM 21787 O O . VAL A 1 88 ? 17.893 42.336 16.565 1.00 4.05 88 VAL A O 16
ATOM 21800 N N . HIS A 1 89 ? 17.963 40.501 15.340 1.00 3.25 89 HIS A N 16
ATOM 21801 C CA . HIS A 1 89 ? 18.723 41.203 14.254 1.00 3.65 89 HIS A CA 16
ATOM 21802 C C . HIS A 1 89 ? 17.772 41.739 13.179 1.00 3.94 89 HIS A C 16
ATOM 21803 O O . HIS A 1 89 ? 18.000 42.791 12.621 1.00 4.44 89 HIS A O 16
ATOM 21817 N N . GLY A 1 90 ? 16.709 41.024 12.889 1.00 3.92 90 GLY A N 16
ATOM 21818 C CA . GLY A 1 90 ? 15.747 41.495 11.850 1.00 4.42 90 GLY A CA 16
ATOM 21819 C C . GLY A 1 90 ? 15.959 40.714 10.555 1.00 4.74 90 GLY A C 16
ATOM 21820 O O . GLY A 1 90 ? 16.416 41.312 9.592 1.00 4.87 90 GLY A O 16
ATOM 21825 N N . GLY A 1 1 ? -6.378 -35.403 -6.252 1.00 4.91 1 GLY A N 17
ATOM 21826 C CA . GLY A 1 1 ? -5.730 -35.685 -4.928 1.00 4.55 1 GLY A CA 17
ATOM 21827 C C . GLY A 1 1 ? -6.186 -34.651 -3.887 1.00 4.13 1 GLY A C 17
ATOM 21828 O O . GLY A 1 1 ? -7.302 -34.177 -3.934 1.00 4.29 1 GLY A O 17
ATOM 21834 N N . SER A 1 2 ? -5.333 -34.306 -2.949 1.00 3.83 2 SER A N 17
ATOM 21835 C CA . SER A 1 2 ? -5.716 -33.304 -1.896 1.00 3.59 2 SER A CA 17
ATOM 21836 C C . SER A 1 2 ? -5.819 -31.883 -2.489 1.00 3.36 2 SER A C 17
ATOM 21837 O O . SER A 1 2 ? -5.731 -31.695 -3.686 1.00 3.37 2 SER A O 17
ATOM 21845 N N . MET A 1 3 ? -6.003 -30.881 -1.659 1.00 3.27 3 MET A N 17
ATOM 21846 C CA . MET A 1 3 ? -6.104 -29.479 -2.183 1.00 3.17 3 MET A CA 17
ATOM 21847 C C . MET A 1 3 ? -4.704 -28.862 -2.368 1.00 2.71 3 MET A C 17
ATOM 21848 O O . MET A 1 3 ? -4.509 -28.004 -3.208 1.00 2.67 3 MET A O 17
ATOM 21862 N N . SER A 1 4 ? -3.722 -29.302 -1.613 1.00 2.54 4 SER A N 17
ATOM 21863 C CA . SER A 1 4 ? -2.341 -28.739 -1.783 1.00 2.29 4 SER A CA 17
ATOM 21864 C C . SER A 1 4 ? -1.432 -29.776 -2.447 1.00 2.39 4 SER A C 17
ATOM 21865 O O . SER A 1 4 ? -0.365 -30.095 -1.964 1.00 2.58 4 SER A O 17
ATOM 21873 N N . ILE A 1 5 ? -1.862 -30.300 -3.558 1.00 2.47 5 ILE A N 17
ATOM 21874 C CA . ILE A 1 5 ? -1.053 -31.319 -4.286 1.00 2.72 5 ILE A CA 17
ATOM 21875 C C . ILE A 1 5 ? -0.324 -30.674 -5.475 1.00 2.61 5 ILE A C 17
ATOM 21876 O O . ILE A 1 5 ? -0.211 -29.465 -5.560 1.00 2.39 5 ILE A O 17
ATOM 21892 N N . MET A 1 6 ? 0.182 -31.468 -6.389 1.00 2.86 6 MET A N 17
ATOM 21893 C CA . MET A 1 6 ? 0.904 -30.894 -7.572 1.00 2.90 6 MET A CA 17
ATOM 21894 C C . MET A 1 6 ? 0.555 -31.651 -8.867 1.00 3.10 6 MET A C 17
ATOM 21895 O O . MET A 1 6 ? 1.108 -31.369 -9.911 1.00 3.27 6 MET A O 17
ATOM 21909 N N . ASP A 1 7 ? -0.356 -32.595 -8.822 1.00 3.18 7 ASP A N 17
ATOM 21910 C CA . ASP A 1 7 ? -0.722 -33.348 -10.070 1.00 3.42 7 ASP A CA 17
ATOM 21911 C C . ASP A 1 7 ? -1.380 -32.414 -11.100 1.00 3.36 7 ASP A C 17
ATOM 21912 O O . ASP A 1 7 ? -1.330 -32.663 -12.291 1.00 3.57 7 ASP A O 17
ATOM 21921 N N . HIS A 1 8 ? -1.987 -31.341 -10.654 1.00 3.17 8 HIS A N 17
ATOM 21922 C CA . HIS A 1 8 ? -2.642 -30.394 -11.622 1.00 3.26 8 HIS A CA 17
ATOM 21923 C C . HIS A 1 8 ? -2.567 -28.919 -11.160 1.00 3.00 8 HIS A C 17
ATOM 21924 O O . HIS A 1 8 ? -2.907 -28.020 -11.905 1.00 3.15 8 HIS A O 17
ATOM 21938 N N . SER A 1 9 ? -2.135 -28.661 -9.952 1.00 2.72 9 SER A N 17
ATOM 21939 C CA . SER A 1 9 ? -2.048 -27.259 -9.464 1.00 2.57 9 SER A CA 17
ATOM 21940 C C . SER A 1 9 ? -0.840 -27.110 -8.542 1.00 2.16 9 SER A C 17
ATOM 21941 O O . SER A 1 9 ? -0.723 -27.819 -7.564 1.00 2.15 9 SER A O 17
ATOM 21949 N N . PRO A 1 10 ? 0.029 -26.198 -8.885 1.00 2.05 10 PRO A N 17
ATOM 21950 C CA . PRO A 1 10 ? 1.242 -25.975 -8.067 1.00 1.90 10 PRO A CA 17
ATOM 21951 C C . PRO A 1 10 ? 0.880 -25.250 -6.766 1.00 1.67 10 PRO A C 17
ATOM 21952 O O . PRO A 1 10 ? 1.019 -24.044 -6.662 1.00 1.60 10 PRO A O 17
ATOM 21963 N N . THR A 1 11 ? 0.415 -25.968 -5.767 1.00 1.67 11 THR A N 17
ATOM 21964 C CA . THR A 1 11 ? 0.052 -25.286 -4.478 1.00 1.66 11 THR A CA 17
ATOM 21965 C C . THR A 1 11 ? 1.245 -24.472 -3.969 1.00 1.64 11 THR A C 17
ATOM 21966 O O . THR A 1 11 ? 1.085 -23.369 -3.496 1.00 1.60 11 THR A O 17
ATOM 21977 N N . THR A 1 12 ? 2.444 -24.986 -4.101 1.00 1.76 12 THR A N 17
ATOM 21978 C CA . THR A 1 12 ? 3.650 -24.215 -3.662 1.00 1.89 12 THR A CA 17
ATOM 21979 C C . THR A 1 12 ? 3.734 -22.912 -4.454 1.00 1.73 12 THR A C 17
ATOM 21980 O O . THR A 1 12 ? 4.028 -21.862 -3.916 1.00 1.72 12 THR A O 17
ATOM 21991 N N . GLY A 1 13 ? 3.448 -22.975 -5.727 1.00 1.68 13 GLY A N 17
ATOM 21992 C CA . GLY A 1 13 ? 3.472 -21.747 -6.579 1.00 1.68 13 GLY A CA 17
ATOM 21993 C C . GLY A 1 13 ? 2.295 -20.853 -6.192 1.00 1.50 13 GLY A C 17
ATOM 21994 O O . GLY A 1 13 ? 2.464 -19.679 -5.917 1.00 1.49 13 GLY A O 17
ATOM 21998 N N . VAL A 1 14 ? 1.105 -21.408 -6.145 1.00 1.43 14 VAL A N 17
ATOM 21999 C CA . VAL A 1 14 ? -0.089 -20.597 -5.745 1.00 1.41 14 VAL A CA 17
ATOM 22000 C C . VAL A 1 14 ? 0.163 -19.980 -4.363 1.00 1.33 14 VAL A C 17
ATOM 22001 O O . VAL A 1 14 ? -0.150 -18.833 -4.119 1.00 1.36 14 VAL A O 17
ATOM 22014 N N . VAL A 1 15 ? 0.759 -20.726 -3.468 1.00 1.35 15 VAL A N 17
ATOM 22015 C CA . VAL A 1 15 ? 1.064 -20.175 -2.112 1.00 1.43 15 VAL A CA 17
ATOM 22016 C C . VAL A 1 15 ? 2.187 -19.141 -2.236 1.00 1.42 15 VAL A C 17
ATOM 22017 O O . VAL A 1 15 ? 2.140 -18.080 -1.644 1.00 1.43 15 VAL A O 17
ATOM 22030 N N . THR A 1 16 ? 3.186 -19.440 -3.021 1.00 1.48 16 THR A N 17
ATOM 22031 C CA . THR A 1 16 ? 4.314 -18.475 -3.211 1.00 1.59 16 THR A CA 17
ATOM 22032 C C . THR A 1 16 ? 3.780 -17.146 -3.748 1.00 1.51 16 THR A C 17
ATOM 22033 O O . THR A 1 16 ? 4.128 -16.086 -3.261 1.00 1.57 16 THR A O 17
ATOM 22044 N N . VAL A 1 17 ? 2.936 -17.190 -4.745 1.00 1.48 17 VAL A N 17
ATOM 22045 C CA . VAL A 1 17 ? 2.389 -15.922 -5.307 1.00 1.55 17 VAL A CA 17
ATOM 22046 C C . VAL A 1 17 ? 1.418 -15.251 -4.322 1.00 1.47 17 VAL A C 17
ATOM 22047 O O . VAL A 1 17 ? 1.466 -14.051 -4.163 1.00 1.55 17 VAL A O 17
ATOM 22060 N N . ILE A 1 18 ? 0.551 -15.978 -3.637 1.00 1.40 18 ILE A N 17
ATOM 22061 C CA . ILE A 1 18 ? -0.359 -15.282 -2.670 1.00 1.47 18 ILE A CA 17
ATOM 22062 C C . ILE A 1 18 ? 0.456 -14.733 -1.501 1.00 1.46 18 ILE A C 17
ATOM 22063 O O . ILE A 1 18 ? 0.161 -13.675 -0.991 1.00 1.54 18 ILE A O 17
ATOM 22079 N N . VAL A 1 19 ? 1.501 -15.415 -1.105 1.00 1.44 19 VAL A N 17
ATOM 22080 C CA . VAL A 1 19 ? 2.354 -14.887 0.006 1.00 1.56 19 VAL A CA 17
ATOM 22081 C C . VAL A 1 19 ? 3.066 -13.624 -0.489 1.00 1.57 19 VAL A C 17
ATOM 22082 O O . VAL A 1 19 ? 3.112 -12.618 0.195 1.00 1.64 19 VAL A O 17
ATOM 22095 N N . ILE A 1 20 ? 3.583 -13.647 -1.692 1.00 1.57 20 ILE A N 17
ATOM 22096 C CA . ILE A 1 20 ? 4.238 -12.419 -2.233 1.00 1.69 20 ILE A CA 17
ATOM 22097 C C . ILE A 1 20 ? 3.160 -11.359 -2.442 1.00 1.67 20 ILE A C 17
ATOM 22098 O O . ILE A 1 20 ? 3.352 -10.198 -2.150 1.00 1.75 20 ILE A O 17
ATOM 22114 N N . LEU A 1 21 ? 2.020 -11.768 -2.924 1.00 1.63 21 LEU A N 17
ATOM 22115 C CA . LEU A 1 21 ? 0.897 -10.807 -3.134 1.00 1.72 21 LEU A CA 17
ATOM 22116 C C . LEU A 1 21 ? 0.496 -10.176 -1.796 1.00 1.72 21 LEU A C 17
ATOM 22117 O O . LEU A 1 21 ? 0.455 -8.964 -1.671 1.00 1.81 21 LEU A O 17
ATOM 22133 N N . ILE A 1 22 ? 0.217 -10.973 -0.781 1.00 1.67 22 ILE A N 17
ATOM 22134 C CA . ILE A 1 22 ? -0.156 -10.367 0.535 1.00 1.76 22 ILE A CA 17
ATOM 22135 C C . ILE A 1 22 ? 0.988 -9.491 1.041 1.00 1.77 22 ILE A C 17
ATOM 22136 O O . ILE A 1 22 ? 0.779 -8.398 1.529 1.00 1.85 22 ILE A O 17
ATOM 22152 N N . ALA A 1 23 ? 2.197 -9.957 0.895 1.00 1.74 23 ALA A N 17
ATOM 22153 C CA . ALA A 1 23 ? 3.373 -9.145 1.335 1.00 1.83 23 ALA A CA 17
ATOM 22154 C C . ALA A 1 23 ? 3.423 -7.836 0.535 1.00 1.87 23 ALA A C 17
ATOM 22155 O O . ALA A 1 23 ? 3.591 -6.766 1.093 1.00 1.93 23 ALA A O 17
ATOM 22162 N N . ILE A 1 24 ? 3.247 -7.908 -0.766 1.00 1.87 24 ILE A N 17
ATOM 22163 C CA . ILE A 1 24 ? 3.254 -6.663 -1.594 1.00 1.98 24 ILE A CA 17
ATOM 22164 C C . ILE A 1 24 ? 2.098 -5.763 -1.141 1.00 1.97 24 ILE A C 17
ATOM 22165 O O . ILE A 1 24 ? 2.265 -4.573 -0.953 1.00 2.05 24 ILE A O 17
ATOM 22181 N N . ALA A 1 25 ? 0.933 -6.334 -0.937 1.00 1.93 25 ALA A N 17
ATOM 22182 C CA . ALA A 1 25 ? -0.228 -5.524 -0.463 1.00 1.99 25 ALA A CA 17
ATOM 22183 C C . ALA A 1 25 ? 0.090 -4.922 0.908 1.00 1.97 25 ALA A C 17
ATOM 22184 O O . ALA A 1 25 ? -0.139 -3.750 1.151 1.00 2.03 25 ALA A O 17
ATOM 22191 N N . ALA A 1 26 ? 0.645 -5.710 1.791 1.00 1.93 26 ALA A N 17
ATOM 22192 C CA . ALA A 1 26 ? 1.014 -5.186 3.141 1.00 1.97 26 ALA A CA 17
ATOM 22193 C C . ALA A 1 26 ? 2.039 -4.060 2.975 1.00 2.00 26 ALA A C 17
ATOM 22194 O O . ALA A 1 26 ? 1.898 -2.992 3.543 1.00 2.03 26 ALA A O 17
ATOM 22201 N N . LEU A 1 27 ? 3.051 -4.280 2.167 1.00 2.02 27 LEU A N 17
ATOM 22202 C CA . LEU A 1 27 ? 4.063 -3.212 1.927 1.00 2.12 27 LEU A CA 17
ATOM 22203 C C . LEU A 1 27 ? 3.357 -1.986 1.333 1.00 2.14 27 LEU A C 17
ATOM 22204 O O . LEU A 1 27 ? 3.564 -0.869 1.768 1.00 2.20 27 LEU A O 17
ATOM 22220 N N . GLY A 1 28 ? 2.500 -2.197 0.357 1.00 2.13 28 GLY A N 17
ATOM 22221 C CA . GLY A 1 28 ? 1.751 -1.056 -0.254 1.00 2.21 28 GLY A CA 17
ATOM 22222 C C . GLY A 1 28 ? 0.955 -0.341 0.841 1.00 2.16 28 GLY A C 17
ATOM 22223 O O . GLY A 1 28 ? 0.962 0.874 0.931 1.00 2.21 28 GLY A O 17
ATOM 22227 N N . ALA A 1 29 ? 0.282 -1.087 1.687 1.00 2.10 29 ALA A N 17
ATOM 22228 C CA . ALA A 1 29 ? -0.499 -0.449 2.794 1.00 2.09 29 ALA A CA 17
ATOM 22229 C C . ALA A 1 29 ? 0.448 0.289 3.744 1.00 2.08 29 ALA A C 17
ATOM 22230 O O . ALA A 1 29 ? 0.196 1.415 4.139 1.00 2.11 29 ALA A O 17
ATOM 22237 N N . LEU A 1 30 ? 1.547 -0.332 4.085 1.00 2.08 30 LEU A N 17
ATOM 22238 C CA . LEU A 1 30 ? 2.544 0.328 4.984 1.00 2.13 30 LEU A CA 17
ATOM 22239 C C . LEU A 1 30 ? 3.033 1.624 4.325 1.00 2.19 30 LEU A C 17
ATOM 22240 O O . LEU A 1 30 ? 3.165 2.651 4.968 1.00 2.23 30 LEU A O 17
ATOM 22256 N N . ILE A 1 31 ? 3.270 1.584 3.036 1.00 2.23 31 ILE A N 17
ATOM 22257 C CA . ILE A 1 31 ? 3.722 2.811 2.310 1.00 2.34 31 ILE A CA 17
ATOM 22258 C C . ILE A 1 31 ? 2.577 3.832 2.274 1.00 2.33 31 ILE A C 17
ATOM 22259 O O . ILE A 1 31 ? 2.760 4.993 2.592 1.00 2.39 31 ILE A O 17
ATOM 22275 N N . LEU A 1 32 ? 1.392 3.401 1.905 1.00 2.27 32 LEU A N 17
ATOM 22276 C CA . LEU A 1 32 ? 0.223 4.335 1.861 1.00 2.28 32 LEU A CA 17
ATOM 22277 C C . LEU A 1 32 ? -0.005 4.959 3.246 1.00 2.23 32 LEU A C 17
ATOM 22278 O O . LEU A 1 32 ? -0.154 6.159 3.371 1.00 2.28 32 LEU A O 17
ATOM 22294 N N . GLY A 1 33 ? -0.021 4.151 4.283 1.00 2.16 33 GLY A N 17
ATOM 22295 C CA . GLY A 1 33 ? -0.227 4.691 5.663 1.00 2.13 33 GLY A CA 17
ATOM 22296 C C . GLY A 1 33 ? 0.902 5.667 6.013 1.00 2.19 33 GLY A C 17
ATOM 22297 O O . GLY A 1 33 ? 0.660 6.759 6.494 1.00 2.23 33 GLY A O 17
ATOM 22301 N N . CYS A 1 34 ? 2.134 5.280 5.766 1.00 2.23 34 CYS A N 17
ATOM 22302 C CA . CYS A 1 34 ? 3.288 6.185 6.069 1.00 2.34 34 CYS A CA 17
ATOM 22303 C C . CYS A 1 34 ? 3.183 7.469 5.231 1.00 2.43 34 CYS A C 17
ATOM 22304 O O . CYS A 1 34 ? 3.388 8.562 5.726 1.00 2.53 34 CYS A O 17
ATOM 22312 N N . TRP A 1 35 ? 2.851 7.342 3.968 1.00 2.43 35 TRP A N 17
ATOM 22313 C CA . TRP A 1 35 ? 2.711 8.549 3.091 1.00 2.55 35 TRP A CA 17
ATOM 22314 C C . TRP A 1 35 ? 1.513 9.398 3.565 1.00 2.51 35 TRP A C 17
ATOM 22315 O O . TRP A 1 35 ? 1.612 10.604 3.721 1.00 2.62 35 TRP A O 17
ATOM 22336 N N . CYS A 1 36 ? 0.394 8.769 3.810 1.00 2.39 36 CYS A N 17
ATOM 22337 C CA . CYS A 1 36 ? -0.812 9.506 4.293 1.00 2.36 36 CYS A CA 17
ATOM 22338 C C . CYS A 1 36 ? -1.637 8.576 5.191 1.00 2.30 36 CYS A C 17
ATOM 22339 O O . CYS A 1 36 ? -2.250 7.633 4.721 1.00 2.37 36 CYS A O 17
ATOM 22347 N N . TYR A 1 37 ? -1.638 8.819 6.481 1.00 2.22 37 TYR A N 17
ATOM 22348 C CA . TYR A 1 37 ? -2.402 7.931 7.417 1.00 2.19 37 TYR A CA 17
ATOM 22349 C C . TYR A 1 37 ? -3.815 7.671 6.892 1.00 2.27 37 TYR A C 17
ATOM 22350 O O . TYR A 1 37 ? -4.575 8.590 6.653 1.00 2.28 37 TYR A O 17
ATOM 22368 N N . LEU A 1 38 ? -4.142 6.410 6.689 1.00 2.36 38 LEU A N 17
ATOM 22369 C CA . LEU A 1 38 ? -5.489 6.016 6.150 1.00 2.47 38 LEU A CA 17
ATOM 22370 C C . LEU A 1 38 ? -5.935 6.955 5.004 1.00 2.52 38 LEU A C 17
ATOM 22371 O O . LEU A 1 38 ? -7.115 7.158 4.776 1.00 2.58 38 LEU A O 17
ATOM 22387 N N . ARG A 1 39 ? -4.988 7.520 4.285 1.00 2.53 39 ARG A N 17
ATOM 22388 C CA . ARG A 1 39 ? -5.316 8.443 3.148 1.00 2.64 39 ARG A CA 17
ATOM 22389 C C . ARG A 1 39 ? -6.207 9.608 3.609 1.00 2.61 39 ARG A C 17
ATOM 22390 O O . ARG A 1 39 ? -6.982 10.142 2.833 1.00 2.76 39 ARG A O 17
ATOM 22411 N N . LEU A 1 40 ? -6.105 10.008 4.861 1.00 2.45 40 LEU A N 17
ATOM 22412 C CA . LEU A 1 40 ? -6.952 11.140 5.375 1.00 2.45 40 LEU A CA 17
ATOM 22413 C C . LEU A 1 40 ? -8.425 10.936 4.979 1.00 2.61 40 LEU A C 17
ATOM 22414 O O . LEU A 1 40 ? -9.081 11.841 4.497 1.00 2.78 40 LEU A O 17
ATOM 22430 N N . GLN A 1 41 ? -8.940 9.749 5.162 1.00 2.61 41 GLN A N 17
ATOM 22431 C CA . GLN A 1 41 ? -10.363 9.480 4.777 1.00 2.81 41 GLN A CA 17
ATOM 22432 C C . GLN A 1 41 ? -11.291 9.424 6.008 1.00 2.83 41 GLN A C 17
ATOM 22433 O O . GLN A 1 41 ? -12.441 9.028 5.907 1.00 3.12 41 GLN A O 17
ATOM 22447 N N . ARG A 1 42 ? -10.818 9.816 7.168 1.00 2.61 42 ARG A N 17
ATOM 22448 C CA . ARG A 1 42 ? -11.685 9.785 8.379 1.00 2.72 42 ARG A CA 17
ATOM 22449 C C . ARG A 1 42 ? -11.137 10.766 9.434 1.00 2.47 42 ARG A C 17
ATOM 22450 O O . ARG A 1 42 ? -10.658 11.829 9.090 1.00 2.27 42 ARG A O 17
ATOM 22471 N N . ILE A 1 43 ? -11.195 10.426 10.704 1.00 2.56 43 ILE A N 17
ATOM 22472 C CA . ILE A 1 43 ? -10.662 11.342 11.767 1.00 2.41 43 ILE A CA 17
ATOM 22473 C C . ILE A 1 43 ? -9.269 11.857 11.396 1.00 2.03 43 ILE A C 17
ATOM 22474 O O . ILE A 1 43 ? -8.922 12.993 11.663 1.00 1.90 43 ILE A O 17
ATOM 22490 N N . SER A 1 44 ? -8.479 11.015 10.781 1.00 1.95 44 SER A N 17
ATOM 22491 C CA . SER A 1 44 ? -7.086 11.397 10.363 1.00 1.68 44 SER A CA 17
ATOM 22492 C C . SER A 1 44 ? -6.188 11.652 11.583 1.00 1.57 44 SER A C 17
ATOM 22493 O O . SER A 1 44 ? -5.161 11.020 11.741 1.00 1.62 44 SER A O 17
ATOM 22501 N N . GLN A 1 45 ? -6.563 12.563 12.448 1.00 1.53 45 GLN A N 17
ATOM 22502 C CA . GLN A 1 45 ? -5.723 12.839 13.650 1.00 1.51 45 GLN A CA 17
ATOM 22503 C C . GLN A 1 45 ? -5.793 11.658 14.629 1.00 1.76 45 GLN A C 17
ATOM 22504 O O . GLN A 1 45 ? -6.707 11.553 15.425 1.00 2.07 45 GLN A O 17
ATOM 22518 N N . SER A 1 46 ? -4.828 10.775 14.577 1.00 1.72 46 SER A N 17
ATOM 22519 C CA . SER A 1 46 ? -4.815 9.609 15.503 1.00 1.99 46 SER A CA 17
ATOM 22520 C C . SER A 1 46 ? -3.702 9.810 16.543 1.00 1.87 46 SER A C 17
ATOM 22521 O O . SER A 1 46 ? -3.955 10.239 17.654 1.00 2.04 46 SER A O 17
ATOM 22529 N N . GLU A 1 47 ? -2.471 9.538 16.187 1.00 1.71 47 GLU A N 17
ATOM 22530 C CA . GLU A 1 47 ? -1.350 9.750 17.145 1.00 1.68 47 GLU A CA 17
ATOM 22531 C C . GLU A 1 47 ? -0.925 11.222 17.104 1.00 1.44 47 GLU A C 17
ATOM 22532 O O . GLU A 1 47 ? -1.253 11.929 16.166 1.00 1.30 47 GLU A O 17
ATOM 22544 N N . ASP A 1 48 ? -0.214 11.682 18.113 1.00 1.48 48 ASP A N 17
ATOM 22545 C CA . ASP A 1 48 ? 0.231 13.119 18.172 1.00 1.42 48 ASP A CA 17
ATOM 22546 C C . ASP A 1 48 ? -0.995 14.043 18.299 1.00 1.51 48 ASP A C 17
ATOM 22547 O O . ASP A 1 48 ? -1.965 13.918 17.578 1.00 1.83 48 ASP A O 17
ATOM 22556 N N . GLU A 1 49 ? -0.968 14.949 19.234 1.00 1.63 49 GLU A N 17
ATOM 22557 C CA . GLU A 1 49 ? -2.132 15.855 19.440 1.00 1.81 49 GLU A CA 17
ATOM 22558 C C . GLU A 1 49 ? -1.773 17.312 19.105 1.00 1.82 49 GLU A C 17
ATOM 22559 O O . GLU A 1 49 ? -0.793 17.841 19.587 1.00 1.88 49 GLU A O 17
ATOM 22571 N N . GLU A 1 50 ? -2.570 17.965 18.290 1.00 1.87 50 GLU A N 17
ATOM 22572 C CA . GLU A 1 50 ? -2.284 19.397 17.933 1.00 1.94 50 GLU A CA 17
ATOM 22573 C C . GLU A 1 50 ? -3.559 20.259 18.031 1.00 2.17 50 GLU A C 17
ATOM 22574 O O . GLU A 1 50 ? -3.697 21.255 17.347 1.00 2.25 50 GLU A O 17
ATOM 22586 N N . SER A 1 51 ? -4.489 19.888 18.881 1.00 2.35 51 SER A N 17
ATOM 22587 C CA . SER A 1 51 ? -5.755 20.685 19.020 1.00 2.64 51 SER A CA 17
ATOM 22588 C C . SER A 1 51 ? -6.102 20.940 20.497 1.00 2.85 51 SER A C 17
ATOM 22589 O O . SER A 1 51 ? -6.386 22.052 20.894 1.00 3.10 51 SER A O 17
ATOM 22597 N N . ILE A 1 52 ? -6.082 19.915 21.298 1.00 2.80 52 ILE A N 17
ATOM 22598 C CA . ILE A 1 52 ? -6.408 20.056 22.752 1.00 3.04 52 ILE A CA 17
ATOM 22599 C C . ILE A 1 52 ? -5.167 20.505 23.539 1.00 3.00 52 ILE A C 17
ATOM 22600 O O . ILE A 1 52 ? -5.200 21.482 24.261 1.00 3.19 52 ILE A O 17
ATOM 22616 N N . VAL A 1 53 ? -4.074 19.792 23.407 1.00 2.77 53 VAL A N 17
ATOM 22617 C CA . VAL A 1 53 ? -2.828 20.165 24.146 1.00 2.77 53 VAL A CA 17
ATOM 22618 C C . VAL A 1 53 ? -1.727 20.635 23.175 1.00 2.57 53 VAL A C 17
ATOM 22619 O O . VAL A 1 53 ? -0.961 21.528 23.490 1.00 2.68 53 VAL A O 17
ATOM 22632 N N . GLY A 1 54 ? -1.639 20.045 22.005 1.00 2.36 54 GLY A N 17
ATOM 22633 C CA . GLY A 1 54 ? -0.585 20.462 21.025 1.00 2.29 54 GLY A CA 17
ATOM 22634 C C . GLY A 1 54 ? 0.787 19.963 21.490 1.00 2.24 54 GLY A C 17
ATOM 22635 O O . GLY A 1 54 ? 1.359 19.053 20.915 1.00 2.21 54 GLY A O 17
ATOM 22639 N N . ASP A 1 55 ? 1.319 20.549 22.530 1.00 2.35 55 ASP A N 17
ATOM 22640 C CA . ASP A 1 55 ? 2.653 20.111 23.036 1.00 2.35 55 ASP A CA 17
ATOM 22641 C C . ASP A 1 55 ? 2.549 19.631 24.495 1.00 2.35 55 ASP A C 17
ATOM 22642 O O . ASP A 1 55 ? 1.475 19.522 25.051 1.00 2.40 55 ASP A O 17
ATOM 22651 N N . GLY A 1 56 ? 3.664 19.327 25.104 1.00 2.41 56 GLY A N 17
ATOM 22652 C CA . GLY A 1 56 ? 3.666 18.834 26.513 1.00 2.50 56 GLY A CA 17
ATOM 22653 C C . GLY A 1 56 ? 4.539 17.594 26.552 1.00 2.45 56 GLY A C 17
ATOM 22654 O O . GLY A 1 56 ? 5.610 17.584 27.140 1.00 2.65 56 GLY A O 17
ATOM 22658 N N . GLU A 1 57 ? 4.108 16.559 25.886 1.00 2.28 57 GLU A N 17
ATOM 22659 C CA . GLU A 1 57 ? 4.924 15.316 25.830 1.00 2.37 57 GLU A CA 17
ATOM 22660 C C . GLU A 1 57 ? 5.122 14.856 24.374 1.00 2.23 57 GLU A C 17
ATOM 22661 O O . GLU A 1 57 ? 5.803 13.881 24.117 1.00 2.37 57 GLU A O 17
ATOM 22673 N N . THR A 1 58 ? 4.558 15.556 23.417 1.00 2.05 58 THR A N 17
ATOM 22674 C CA . THR A 1 58 ? 4.733 15.164 21.989 1.00 1.95 58 THR A CA 17
ATOM 22675 C C . THR A 1 58 ? 6.132 15.576 21.506 1.00 2.12 58 THR A C 17
ATOM 22676 O O . THR A 1 58 ? 6.278 16.349 20.580 1.00 2.11 58 THR A O 17
ATOM 22687 N N . LYS A 1 59 ? 7.164 15.062 22.134 1.00 2.37 59 LYS A N 17
ATOM 22688 C CA . LYS A 1 59 ? 8.560 15.418 21.718 1.00 2.65 59 LYS A CA 17
ATOM 22689 C C . LYS A 1 59 ? 8.845 14.856 20.319 1.00 2.64 59 LYS A C 17
ATOM 22690 O O . LYS A 1 59 ? 8.514 13.723 20.025 1.00 2.59 59 LYS A O 17
ATOM 22709 N N . GLU A 1 60 ? 9.446 15.644 19.454 1.00 2.76 60 GLU A N 17
ATOM 22710 C CA . GLU A 1 60 ? 9.748 15.172 18.060 1.00 2.79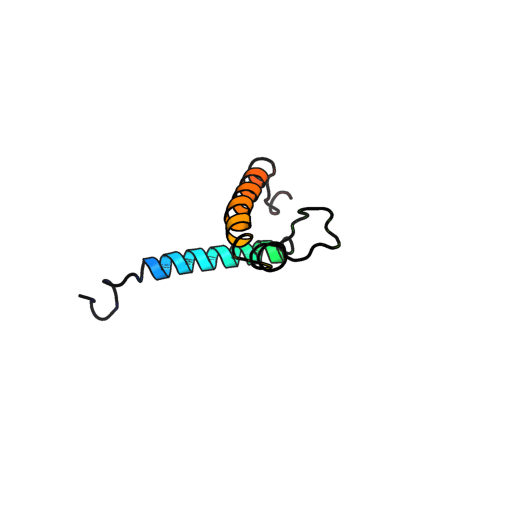 60 GLU A CA 17
ATOM 22711 C C . GLU A 1 60 ? 8.518 14.461 17.449 1.00 2.43 60 GLU A C 17
ATOM 22712 O O . GLU A 1 60 ? 8.590 13.301 17.077 1.00 2.50 60 GLU A O 17
ATOM 22724 N N . PRO A 1 61 ? 7.421 15.187 17.375 1.00 2.14 61 PRO A N 17
ATOM 22725 C CA . PRO A 1 61 ? 6.159 14.622 16.821 1.00 1.83 61 PRO A CA 17
ATOM 22726 C C . PRO A 1 61 ? 6.225 14.489 15.291 1.00 1.78 61 PRO A C 17
ATOM 22727 O O . PRO A 1 61 ? 7.012 15.141 14.628 1.00 1.95 61 PRO A O 17
ATOM 22738 N N . PHE A 1 62 ? 5.388 13.653 14.732 1.00 1.62 62 PHE A N 17
ATOM 22739 C CA . PHE A 1 62 ? 5.372 13.469 13.256 1.00 1.60 62 PHE A CA 17
ATOM 22740 C C . PHE A 1 62 ? 3.950 13.658 12.722 1.00 1.43 62 PHE A C 17
ATOM 22741 O O . PHE A 1 62 ? 3.695 14.506 11.882 1.00 1.43 62 PHE A O 17
ATOM 22758 N N . LEU A 1 63 ? 3.013 12.903 13.231 1.00 1.35 63 LEU A N 17
ATOM 22759 C CA . LEU A 1 63 ? 1.595 13.062 12.782 1.00 1.23 63 LEU A CA 17
ATOM 22760 C C . LEU A 1 63 ? 1.124 14.480 13.120 1.00 1.11 63 LEU A C 17
ATOM 22761 O O . LEU A 1 63 ? 0.338 15.071 12.405 1.00 1.06 63 LEU A O 17
ATOM 22777 N N . LEU A 1 64 ? 1.641 15.036 14.189 1.00 1.14 64 LEU A N 17
ATOM 22778 C CA . LEU A 1 64 ? 1.281 16.434 14.582 1.00 1.18 64 LEU A CA 17
ATOM 22779 C C . LEU A 1 64 ? 1.556 17.375 13.401 1.00 1.24 64 LEU A C 17
ATOM 22780 O O . LEU A 1 64 ? 0.679 18.081 12.935 1.00 1.23 64 LEU A O 17
ATOM 22796 N N . VAL A 1 65 ? 2.765 17.360 12.888 1.00 1.38 65 VAL A N 17
ATOM 22797 C CA . VAL A 1 65 ? 3.085 18.225 11.710 1.00 1.54 65 VAL A CA 17
ATOM 22798 C C . VAL A 1 65 ? 2.267 17.746 10.512 1.00 1.46 65 VAL A C 17
ATOM 22799 O O . VAL A 1 65 ? 1.853 18.528 9.683 1.00 1.53 65 VAL A O 17
ATOM 22812 N N . GLN A 1 66 ? 2.015 16.461 10.432 1.00 1.36 66 GLN A N 17
ATOM 22813 C CA . GLN A 1 66 ? 1.194 15.928 9.303 1.00 1.37 66 GLN A CA 17
ATOM 22814 C C . GLN A 1 66 ? -0.185 16.592 9.339 1.00 1.21 66 GLN A C 17
ATOM 22815 O O . GLN A 1 66 ? -0.645 17.130 8.351 1.00 1.30 66 GLN A O 17
ATOM 22829 N N . TYR A 1 67 ? -0.820 16.605 10.482 1.00 1.05 67 TYR A N 17
ATOM 22830 C CA . TYR A 1 67 ? -2.153 17.287 10.592 1.00 0.97 67 TYR A CA 17
ATOM 22831 C C . TYR A 1 67 ? -1.963 18.774 10.290 1.00 1.09 67 TYR A C 17
ATOM 22832 O O . TYR A 1 67 ? -2.636 19.348 9.452 1.00 1.14 67 TYR A O 17
ATOM 22850 N N . SER A 1 68 ? -1.034 19.382 10.983 1.00 1.22 68 SER A N 17
ATOM 22851 C CA . SER A 1 68 ? -0.740 20.839 10.792 1.00 1.45 68 SER A CA 17
ATOM 22852 C C . SER A 1 68 ? -0.457 21.164 9.321 1.00 1.56 68 SER A C 17
ATOM 22853 O O . SER A 1 68 ? -0.845 22.202 8.834 1.00 1.70 68 SER A O 17
ATOM 22861 N N . ALA A 1 69 ? 0.231 20.300 8.612 1.00 1.56 69 ALA A N 17
ATOM 22862 C CA . ALA A 1 69 ? 0.532 20.588 7.173 1.00 1.73 69 ALA A CA 17
ATOM 22863 C C . ALA A 1 69 ? -0.648 20.189 6.274 1.00 1.68 69 ALA A C 17
ATOM 22864 O O . ALA A 1 69 ? -1.003 20.895 5.346 1.00 1.75 69 ALA A O 17
ATOM 22871 N N . LYS A 1 70 ? -1.253 19.062 6.543 1.00 1.61 70 LYS A N 17
ATOM 22872 C CA . LYS A 1 70 ? -2.409 18.594 5.706 1.00 1.61 70 LYS A CA 17
ATOM 22873 C C . LYS A 1 70 ? -3.622 19.511 5.879 1.00 1.55 70 LYS A C 17
ATOM 22874 O O . LYS A 1 70 ? -4.260 19.888 4.915 1.00 1.62 70 LYS A O 17
ATOM 22893 N N . GLY A 1 71 ? -3.940 19.854 7.098 1.00 1.45 71 GLY A N 17
ATOM 22894 C CA . GLY A 1 71 ? -5.123 20.745 7.371 1.00 1.42 71 GLY A CA 17
ATOM 22895 C C . GLY A 1 71 ? -5.165 21.908 6.372 1.00 1.50 71 GLY A C 17
ATOM 22896 O O . GLY A 1 71 ? -6.099 22.018 5.596 1.00 1.52 71 GLY A O 17
ATOM 22900 N N . PRO A 1 72 ? -4.147 22.734 6.408 1.00 1.58 72 PRO A N 17
ATOM 22901 C CA . PRO A 1 72 ? -4.073 23.886 5.475 1.00 1.71 72 PRO A CA 17
ATOM 22902 C C . PRO A 1 72 ? -3.897 23.386 4.036 1.00 1.79 72 PRO A C 17
ATOM 22903 O O . PRO A 1 72 ? -4.557 23.861 3.133 1.00 1.87 72 PRO A O 17
ATOM 22914 N N . CYS A 1 73 ? -3.038 22.416 3.808 1.00 1.81 73 CYS A N 17
ATOM 22915 C CA . CYS A 1 73 ? -2.864 21.891 2.416 1.00 1.95 73 CYS A CA 17
ATOM 22916 C C . CYS A 1 73 ? -4.224 21.459 1.851 1.00 1.93 73 CYS A C 17
ATOM 22917 O O . CYS A 1 73 ? -4.561 21.748 0.716 1.00 2.05 73 CYS A O 17
ATOM 22925 N N . VAL A 1 74 ? -5.013 20.792 2.649 1.00 1.81 74 VAL A N 17
ATOM 22926 C CA . VAL A 1 74 ? -6.365 20.354 2.183 1.00 1.81 74 VAL A CA 17
ATOM 22927 C C . VAL A 1 74 ? -7.300 21.562 2.118 1.00 1.76 74 VAL A C 17
ATOM 22928 O O . VAL A 1 74 ? -7.983 21.770 1.132 1.00 1.84 74 VAL A O 17
ATOM 22941 N N . GLU A 1 75 ? -7.316 22.371 3.146 1.00 1.67 75 GLU A N 17
ATOM 22942 C CA . GLU A 1 75 ? -8.191 23.593 3.130 1.00 1.66 75 GLU A CA 17
ATOM 22943 C C . GLU A 1 75 ? -7.892 24.425 1.876 1.00 1.79 75 GLU A C 17
ATOM 22944 O O . GLU A 1 75 ? -8.782 24.930 1.220 1.00 1.85 75 GLU A O 17
ATOM 22956 N N . ARG A 1 76 ? -6.637 24.547 1.542 1.00 1.88 76 ARG A N 17
ATOM 22957 C CA . ARG A 1 76 ? -6.241 25.327 0.332 1.00 2.06 76 ARG A CA 17
ATOM 22958 C C . ARG A 1 76 ? -6.664 24.592 -0.948 1.00 2.16 76 ARG A C 17
ATOM 22959 O O . ARG A 1 76 ? -7.276 25.173 -1.821 1.00 2.27 76 ARG A O 17
ATOM 22980 N N . LYS A 1 77 ? -6.358 23.317 -1.065 1.00 2.17 77 LYS A N 17
ATOM 22981 C CA . LYS A 1 77 ? -6.772 22.565 -2.299 1.00 2.32 77 LYS A CA 17
ATOM 22982 C C . LYS A 1 77 ? -8.308 22.505 -2.391 1.00 2.25 77 LYS A C 17
ATOM 22983 O O . LYS A 1 77 ? -8.879 22.452 -3.472 1.00 2.40 77 LYS A O 17
ATOM 23002 N N . ALA A 1 78 ? -8.980 22.521 -1.267 1.00 2.05 78 ALA A N 17
ATOM 23003 C CA . ALA A 1 78 ? -10.475 22.486 -1.277 1.00 2.00 78 ALA A CA 17
ATOM 23004 C C . ALA A 1 78 ? -11.013 23.859 -1.683 1.00 2.01 78 ALA A C 17
ATOM 23005 O O . ALA A 1 78 ? -11.906 23.970 -2.506 1.00 2.08 78 ALA A O 17
ATOM 23012 N N . LYS A 1 79 ? -10.449 24.897 -1.126 1.00 1.98 79 LYS A N 17
ATOM 23013 C CA . LYS A 1 79 ? -10.885 26.283 -1.478 1.00 2.04 79 LYS A CA 17
ATOM 23014 C C . LYS A 1 79 ? -10.475 26.597 -2.919 1.00 2.20 79 LYS A C 17
ATOM 23015 O O . LYS A 1 79 ? -11.216 27.198 -3.669 1.00 2.25 79 LYS A O 17
ATOM 23034 N N . LEU A 1 80 ? -9.292 26.184 -3.307 1.00 2.31 80 LEU A N 17
ATOM 23035 C CA . LEU A 1 80 ? -8.820 26.438 -4.699 1.00 2.50 80 LEU A CA 17
ATOM 23036 C C . LEU A 1 80 ? -9.711 25.696 -5.698 1.00 2.57 80 LEU A C 17
ATOM 23037 O O . LEU A 1 80 ? -10.162 26.260 -6.674 1.00 2.67 80 LEU A O 17
ATOM 23053 N N . MET A 1 81 ? -9.978 24.440 -5.452 1.00 2.55 81 MET A N 17
ATOM 23054 C CA . MET A 1 81 ? -10.857 23.663 -6.383 1.00 2.65 81 MET A CA 17
ATOM 23055 C C . MET A 1 81 ? -12.308 24.162 -6.290 1.00 2.57 81 MET A C 17
ATOM 23056 O O . MET A 1 81 ? -12.938 24.447 -7.290 1.00 2.63 81 MET A O 17
ATOM 23070 N N . THR A 1 82 ? -12.833 24.273 -5.097 1.00 2.47 82 THR A N 17
ATOM 23071 C CA . THR A 1 82 ? -14.239 24.763 -4.927 1.00 2.43 82 THR A CA 17
ATOM 23072 C C . THR A 1 82 ? -14.234 26.034 -4.062 1.00 2.35 82 THR A C 17
ATOM 23073 O O . THR A 1 82 ? -14.392 25.963 -2.857 1.00 2.32 82 THR A O 17
ATOM 23084 N N . PRO A 1 83 ? -14.028 27.162 -4.710 1.00 2.37 83 PRO A N 17
ATOM 23085 C CA . PRO A 1 83 ? -13.974 28.466 -3.987 1.00 2.36 83 PRO A CA 17
ATOM 23086 C C . PRO A 1 83 ? -15.344 28.896 -3.442 1.00 2.36 83 PRO A C 17
ATOM 23087 O O . PRO A 1 83 ? -15.422 29.566 -2.429 1.00 2.40 83 PRO A O 17
ATOM 23098 N N . ASN A 1 84 ? -16.412 28.529 -4.109 1.00 2.36 84 ASN A N 17
ATOM 23099 C CA . ASN A 1 84 ? -17.799 28.909 -3.659 1.00 2.43 84 ASN A CA 17
ATOM 23100 C C . ASN A 1 84 ? -18.027 30.422 -3.810 1.00 2.42 84 ASN A C 17
ATOM 23101 O O . ASN A 1 84 ? -18.992 30.853 -4.412 1.00 2.48 84 ASN A O 17
ATOM 23112 N N . GLY A 1 85 ? -17.146 31.223 -3.278 1.00 2.40 85 GLY A N 17
ATOM 23113 C CA . GLY A 1 85 ? -17.302 32.703 -3.396 1.00 2.46 85 GLY A CA 17
ATOM 23114 C C . GLY A 1 85 ? -16.222 33.401 -2.565 1.00 2.55 85 GLY A C 17
ATOM 23115 O O . GLY A 1 85 ? -15.051 33.307 -2.872 1.00 2.54 85 GLY A O 17
ATOM 23119 N N . PRO A 1 86 ? -16.654 34.083 -1.530 1.00 2.77 86 PRO A N 17
ATOM 23120 C CA . PRO A 1 86 ? -15.698 34.805 -0.646 1.00 2.99 86 PRO A CA 17
ATOM 23121 C C . PRO A 1 86 ? -14.897 33.834 0.235 1.00 3.03 86 PRO A C 17
ATOM 23122 O O . PRO A 1 86 ? -13.872 34.193 0.778 1.00 3.19 86 PRO A O 17
ATOM 23133 N N . GLU A 1 87 ? -15.352 32.615 0.378 1.00 2.93 87 GLU A N 17
ATOM 23134 C CA . GLU A 1 87 ? -14.612 31.623 1.227 1.00 3.04 87 GLU A CA 17
ATOM 23135 C C . GLU A 1 87 ? -13.141 31.501 0.786 1.00 3.03 87 GLU A C 17
ATOM 23136 O O . GLU A 1 87 ? -12.254 31.260 1.594 1.00 3.21 87 GLU A O 17
ATOM 23148 N N . VAL A 1 88 ? -12.886 31.667 -0.484 1.00 2.88 88 VAL A N 17
ATOM 23149 C CA . VAL A 1 88 ? -11.485 31.563 -1.008 1.00 2.94 88 VAL A CA 17
ATOM 23150 C C . VAL A 1 88 ? -10.848 32.955 -1.193 1.00 2.96 88 VAL A C 17
ATOM 23151 O O . VAL A 1 88 ? -9.641 33.105 -1.131 1.00 3.15 88 VAL A O 17
ATOM 23164 N N . HIS A 1 89 ? -11.650 33.968 -1.419 1.00 2.93 89 HIS A N 17
ATOM 23165 C CA . HIS A 1 89 ? -11.098 35.339 -1.617 1.00 3.20 89 HIS A CA 17
ATOM 23166 C C . HIS A 1 89 ? -11.093 36.113 -0.286 1.00 3.83 89 HIS A C 17
ATOM 23167 O O . HIS A 1 89 ? -11.719 37.154 -0.147 1.00 3.90 89 HIS A O 17
ATOM 23181 N N . GLY A 1 90 ? -10.383 35.600 0.695 1.00 4.60 90 GLY A N 17
ATOM 23182 C CA . GLY A 1 90 ? -10.316 36.278 2.034 1.00 5.45 90 GLY A CA 17
ATOM 23183 C C . GLY A 1 90 ? -8.996 35.923 2.721 1.00 6.42 90 GLY A C 17
ATOM 23184 O O . GLY A 1 90 ? -7.994 36.528 2.385 1.00 6.79 90 GLY A O 17
ATOM 23189 N N . GLY A 1 1 ? -11.036 -21.368 -23.964 1.00 4.96 1 GLY A N 18
ATOM 23190 C CA . GLY A 1 1 ? -10.151 -22.358 -24.658 1.00 4.56 1 GLY A CA 18
ATOM 23191 C C . GLY A 1 1 ? -8.726 -22.247 -24.085 1.00 4.00 1 GLY A C 18
ATOM 23192 O O . GLY A 1 1 ? -8.436 -21.346 -23.323 1.00 3.87 1 GLY A O 18
ATOM 23198 N N . SER A 1 2 ? -7.834 -23.153 -24.440 1.00 3.80 2 SER A N 18
ATOM 23199 C CA . SER A 1 2 ? -6.422 -23.098 -23.912 1.00 3.39 2 SER A CA 18
ATOM 23200 C C . SER A 1 2 ? -6.407 -23.036 -22.377 1.00 2.96 2 SER A C 18
ATOM 23201 O O . SER A 1 2 ? -5.722 -22.224 -21.781 1.00 2.82 2 SER A O 18
ATOM 23209 N N . MET A 1 3 ? -7.150 -23.892 -21.732 1.00 2.88 3 MET A N 18
ATOM 23210 C CA . MET A 1 3 ? -7.173 -23.894 -20.238 1.00 2.61 3 MET A CA 18
ATOM 23211 C C . MET A 1 3 ? -6.733 -25.251 -19.706 1.00 2.46 3 MET A C 18
ATOM 23212 O O . MET A 1 3 ? -6.463 -26.165 -20.463 1.00 2.58 3 MET A O 18
ATOM 23226 N N . SER A 1 4 ? -6.642 -25.379 -18.408 1.00 2.34 4 SER A N 18
ATOM 23227 C CA . SER A 1 4 ? -6.208 -26.666 -17.774 1.00 2.37 4 SER A CA 18
ATOM 23228 C C . SER A 1 4 ? -4.713 -26.900 -18.003 1.00 2.04 4 SER A C 18
ATOM 23229 O O . SER A 1 4 ? -3.965 -27.149 -17.076 1.00 2.04 4 SER A O 18
ATOM 23237 N N . ILE A 1 5 ? -4.275 -26.803 -19.232 1.00 1.96 5 ILE A N 18
ATOM 23238 C CA . ILE A 1 5 ? -2.827 -27.005 -19.565 1.00 1.85 5 ILE A CA 18
ATOM 23239 C C . ILE A 1 5 ? -1.932 -26.181 -18.635 1.00 1.60 5 ILE A C 18
ATOM 23240 O O . ILE A 1 5 ? -0.939 -26.657 -18.124 1.00 1.65 5 ILE A O 18
ATOM 23256 N N . MET A 1 6 ? -2.300 -24.962 -18.405 1.00 1.44 6 MET A N 18
ATOM 23257 C CA . MET A 1 6 ? -1.504 -24.087 -17.489 1.00 1.33 6 MET A CA 18
ATOM 23258 C C . MET A 1 6 ? -2.407 -23.526 -16.377 1.00 1.23 6 MET A C 18
ATOM 23259 O O . MET A 1 6 ? -2.236 -22.409 -15.915 1.00 1.27 6 MET A O 18
ATOM 23273 N N . ASP A 1 7 ? -3.357 -24.308 -15.936 1.00 1.26 7 ASP A N 18
ATOM 23274 C CA . ASP A 1 7 ? -4.280 -23.862 -14.844 1.00 1.37 7 ASP A CA 18
ATOM 23275 C C . ASP A 1 7 ? -4.185 -24.824 -13.650 1.00 1.49 7 ASP A C 18
ATOM 23276 O O . ASP A 1 7 ? -4.977 -24.769 -12.730 1.00 1.76 7 ASP A O 18
ATOM 23285 N N . HIS A 1 8 ? -3.217 -25.706 -13.670 1.00 1.40 8 HIS A N 18
ATOM 23286 C CA . HIS A 1 8 ? -3.054 -26.687 -12.559 1.00 1.56 8 HIS A CA 18
ATOM 23287 C C . HIS A 1 8 ? -1.899 -26.267 -11.634 1.00 1.46 8 HIS A C 18
ATOM 23288 O O . HIS A 1 8 ? -0.999 -27.038 -11.366 1.00 1.58 8 HIS A O 18
ATOM 23302 N N . SER A 1 9 ? -1.914 -25.048 -11.149 1.00 1.41 9 SER A N 18
ATOM 23303 C CA . SER A 1 9 ? -0.810 -24.582 -10.247 1.00 1.51 9 SER A CA 18
ATOM 23304 C C . SER A 1 9 ? -0.793 -25.385 -8.936 1.00 1.73 9 SER A C 18
ATOM 23305 O O . SER A 1 9 ? -1.823 -25.585 -8.318 1.00 1.80 9 SER A O 18
ATOM 23313 N N . PRO A 1 10 ? 0.390 -25.811 -8.549 1.00 1.92 10 PRO A N 18
ATOM 23314 C CA . PRO A 1 10 ? 0.554 -26.593 -7.294 1.00 2.20 10 PRO A CA 18
ATOM 23315 C C . PRO A 1 10 ? 0.341 -25.699 -6.064 1.00 2.08 10 PRO A C 18
ATOM 23316 O O . PRO A 1 10 ? 0.485 -24.490 -6.127 1.00 2.04 10 PRO A O 18
ATOM 23327 N N . THR A 1 11 ? 0.009 -26.292 -4.940 1.00 2.07 11 THR A N 18
ATOM 23328 C CA . THR A 1 11 ? -0.206 -25.486 -3.691 1.00 2.01 11 THR A CA 18
ATOM 23329 C C . THR A 1 11 ? 1.014 -24.595 -3.415 1.00 1.98 11 THR A C 18
ATOM 23330 O O . THR A 1 11 ? 0.881 -23.466 -2.987 1.00 1.92 11 THR A O 18
ATOM 23341 N N . THR A 1 12 ? 2.200 -25.078 -3.691 1.00 2.05 12 THR A N 18
ATOM 23342 C CA . THR A 1 12 ? 3.426 -24.249 -3.473 1.00 2.09 12 THR A CA 18
ATOM 23343 C C . THR A 1 12 ? 3.413 -23.035 -4.405 1.00 2.08 12 THR A C 18
ATOM 23344 O O . THR A 1 12 ? 3.855 -21.959 -4.047 1.00 2.08 12 THR A O 18
ATOM 23355 N N . GLY A 1 13 ? 2.898 -23.204 -5.594 1.00 2.10 13 GLY A N 18
ATOM 23356 C CA . GLY A 1 13 ? 2.836 -22.073 -6.568 1.00 2.14 13 GLY A CA 18
ATOM 23357 C C . GLY A 1 13 ? 1.815 -21.040 -6.092 1.00 2.01 13 GLY A C 18
ATOM 23358 O O . GLY A 1 13 ? 2.140 -19.883 -5.900 1.00 1.99 13 GLY A O 18
ATOM 23362 N N . VAL A 1 14 ? 0.583 -21.449 -5.892 1.00 1.96 14 VAL A N 18
ATOM 23363 C CA . VAL A 1 14 ? -0.457 -20.486 -5.418 1.00 1.89 14 VAL A CA 18
ATOM 23364 C C . VAL A 1 14 ? -0.052 -19.891 -4.061 1.00 1.76 14 VAL A C 18
ATOM 23365 O O . VAL A 1 14 ? -0.311 -18.735 -3.788 1.00 1.72 14 VAL A O 18
ATOM 23378 N N . VAL A 1 15 ? 0.606 -20.652 -3.220 1.00 1.75 15 VAL A N 18
ATOM 23379 C CA . VAL A 1 15 ? 1.043 -20.094 -1.902 1.00 1.70 15 VAL A CA 18
ATOM 23380 C C . VAL A 1 15 ? 2.186 -19.103 -2.131 1.00 1.73 15 VAL A C 18
ATOM 23381 O O . VAL A 1 15 ? 2.220 -18.036 -1.552 1.00 1.70 15 VAL A O 18
ATOM 23394 N N . THR A 1 16 ? 3.107 -19.447 -2.992 1.00 1.84 16 THR A N 18
ATOM 23395 C CA . THR A 1 16 ? 4.250 -18.524 -3.289 1.00 1.95 16 THR A CA 18
ATOM 23396 C C . THR A 1 16 ? 3.717 -17.196 -3.817 1.00 1.92 16 THR A C 18
ATOM 23397 O O . THR A 1 16 ? 4.056 -16.138 -3.317 1.00 1.92 16 THR A O 18
ATOM 23408 N N . VAL A 1 17 ? 2.874 -17.241 -4.814 1.00 1.92 17 VAL A N 18
ATOM 23409 C CA . VAL A 1 17 ? 2.308 -15.976 -5.365 1.00 1.94 17 VAL A CA 18
ATOM 23410 C C . VAL A 1 17 ? 1.457 -15.278 -4.300 1.00 1.78 17 VAL A C 18
ATOM 23411 O O . VAL A 1 17 ? 1.517 -14.078 -4.158 1.00 1.78 17 VAL A O 18
ATOM 23424 N N . ILE A 1 18 ? 0.687 -16.013 -3.530 1.00 1.67 18 ILE A N 18
ATOM 23425 C CA . ILE A 1 18 ? -0.134 -15.356 -2.463 1.00 1.58 18 ILE A CA 18
ATOM 23426 C C . ILE A 1 18 ? 0.790 -14.702 -1.445 1.00 1.54 18 ILE A C 18
ATOM 23427 O O . ILE A 1 18 ? 0.557 -13.593 -1.022 1.00 1.52 18 ILE A O 18
ATOM 23443 N N . VAL A 1 19 ? 1.840 -15.370 -1.065 1.00 1.59 19 VAL A N 18
ATOM 23444 C CA . VAL A 1 19 ? 2.788 -14.772 -0.076 1.00 1.64 19 VAL A CA 18
ATOM 23445 C C . VAL A 1 19 ? 3.446 -13.521 -0.665 1.00 1.71 19 VAL A C 18
ATOM 23446 O O . VAL A 1 19 ? 3.556 -12.508 -0.002 1.00 1.71 19 VAL A O 18
ATOM 23459 N N . ILE A 1 20 ? 3.868 -13.554 -1.902 1.00 1.80 20 ILE A N 18
ATOM 23460 C CA . ILE A 1 20 ? 4.484 -12.330 -2.480 1.00 1.92 20 ILE A CA 18
ATOM 23461 C C . ILE A 1 20 ? 3.396 -11.284 -2.736 1.00 1.83 20 ILE A C 18
ATOM 23462 O O . ILE A 1 20 ? 3.619 -10.102 -2.564 1.00 1.88 20 ILE A O 18
ATOM 23478 N N . LEU A 1 21 ? 2.212 -11.705 -3.111 1.00 1.74 21 LEU A N 18
ATOM 23479 C CA . LEU A 1 21 ? 1.115 -10.718 -3.339 1.00 1.71 21 LEU A CA 18
ATOM 23480 C C . LEU A 1 21 ? 0.685 -10.112 -1.994 1.00 1.59 21 LEU A C 18
ATOM 23481 O O . LEU A 1 21 ? 0.553 -8.907 -1.877 1.00 1.61 21 LEU A O 18
ATOM 23497 N N . ILE A 1 22 ? 0.495 -10.912 -0.963 1.00 1.51 22 ILE A N 18
ATOM 23498 C CA . ILE A 1 22 ? 0.110 -10.309 0.350 1.00 1.47 22 ILE A CA 18
ATOM 23499 C C . ILE A 1 22 ? 1.246 -9.415 0.843 1.00 1.53 22 ILE A C 18
ATOM 23500 O O . ILE A 1 22 ? 1.025 -8.343 1.367 1.00 1.54 22 ILE A O 18
ATOM 23516 N N . ALA A 1 23 ? 2.460 -9.854 0.659 1.00 1.63 23 ALA A N 18
ATOM 23517 C CA . ALA A 1 23 ? 3.635 -9.038 1.096 1.00 1.78 23 ALA A CA 18
ATOM 23518 C C . ALA A 1 23 ? 3.681 -7.700 0.340 1.00 1.83 23 ALA A C 18
ATOM 23519 O O . ALA A 1 23 ? 3.791 -6.652 0.951 1.00 1.86 23 ALA A O 18
ATOM 23526 N N . ILE A 1 24 ? 3.582 -7.709 -0.975 1.00 1.86 24 ILE A N 18
ATOM 23527 C CA . ILE A 1 24 ? 3.610 -6.409 -1.717 1.00 1.96 24 ILE A CA 18
ATOM 23528 C C . ILE A 1 24 ? 2.386 -5.577 -1.320 1.00 1.84 24 ILE A C 18
ATOM 23529 O O . ILE A 1 24 ? 2.468 -4.372 -1.170 1.00 1.91 24 ILE A O 18
ATOM 23545 N N . ALA A 1 25 ? 1.262 -6.220 -1.111 1.00 1.69 25 ALA A N 18
ATOM 23546 C CA . ALA A 1 25 ? 0.040 -5.474 -0.681 1.00 1.62 25 ALA A CA 18
ATOM 23547 C C . ALA A 1 25 ? 0.279 -4.884 0.709 1.00 1.59 25 ALA A C 18
ATOM 23548 O O . ALA A 1 25 ? -0.010 -3.731 0.964 1.00 1.62 25 ALA A O 18
ATOM 23555 N N . ALA A 1 26 ? 0.837 -5.665 1.598 1.00 1.59 26 ALA A N 18
ATOM 23556 C CA . ALA A 1 26 ? 1.137 -5.152 2.968 1.00 1.65 26 ALA A CA 18
ATOM 23557 C C . ALA A 1 26 ? 2.161 -4.018 2.856 1.00 1.77 26 ALA A C 18
ATOM 23558 O O . ALA A 1 26 ? 2.007 -2.973 3.457 1.00 1.81 26 ALA A O 18
ATOM 23565 N N . LEU A 1 27 ? 3.186 -4.206 2.057 1.00 1.86 27 LEU A N 18
ATOM 23566 C CA . LEU A 1 27 ? 4.200 -3.127 1.870 1.00 2.02 27 LEU A CA 18
ATOM 23567 C C . LEU A 1 27 ? 3.508 -1.892 1.273 1.00 1.98 27 LEU A C 18
ATOM 23568 O O . LEU A 1 27 ? 3.705 -0.779 1.726 1.00 2.04 27 LEU A O 18
ATOM 23584 N N . GLY A 1 28 ? 2.674 -2.093 0.274 1.00 1.91 28 GLY A N 18
ATOM 23585 C CA . GLY A 1 28 ? 1.938 -0.945 -0.338 1.00 1.90 28 GLY A CA 18
ATOM 23586 C C . GLY A 1 28 ? 1.070 -0.290 0.735 1.00 1.80 28 GLY A C 18
ATOM 23587 O O . GLY A 1 28 ? 1.041 0.918 0.868 1.00 1.85 28 GLY A O 18
ATOM 23591 N N . ALA A 1 29 ? 0.378 -1.084 1.521 1.00 1.70 29 ALA A N 18
ATOM 23592 C CA . ALA A 1 29 ? -0.474 -0.513 2.608 1.00 1.67 29 ALA A CA 18
ATOM 23593 C C . ALA A 1 29 ? 0.405 0.205 3.634 1.00 1.79 29 ALA A C 18
ATOM 23594 O O . ALA A 1 29 ? 0.085 1.283 4.092 1.00 1.84 29 ALA A O 18
ATOM 23601 N N . LEU A 1 30 ? 1.523 -0.379 3.971 1.00 1.87 30 LEU A N 18
ATOM 23602 C CA . LEU A 1 30 ? 2.454 0.269 4.945 1.00 2.04 30 LEU A CA 18
ATOM 23603 C C . LEU A 1 30 ? 2.912 1.618 4.378 1.00 2.11 30 LEU A C 18
ATOM 23604 O O . LEU A 1 30 ? 2.972 2.613 5.080 1.00 2.20 30 LEU A O 18
ATOM 23620 N N . ILE A 1 31 ? 3.201 1.660 3.099 1.00 2.10 31 ILE A N 18
ATOM 23621 C CA . ILE A 1 31 ? 3.625 2.943 2.460 1.00 2.20 31 ILE A CA 18
ATOM 23622 C C . ILE A 1 31 ? 2.424 3.894 2.405 1.00 2.10 31 ILE A C 18
ATOM 23623 O O . ILE A 1 31 ? 2.517 5.043 2.786 1.00 2.18 31 ILE A O 18
ATOM 23639 N N . LEU A 1 32 ? 1.294 3.413 1.947 1.00 1.95 32 LEU A N 18
ATOM 23640 C CA . LEU A 1 32 ? 0.076 4.276 1.879 1.00 1.89 32 LEU A CA 18
ATOM 23641 C C . LEU A 1 32 ? -0.280 4.798 3.279 1.00 1.92 32 LEU A C 18
ATOM 23642 O O . LEU A 1 32 ? -0.591 5.960 3.452 1.00 1.98 32 LEU A O 18
ATOM 23658 N N . GLY A 1 33 ? -0.221 3.948 4.277 1.00 1.93 33 GLY A N 18
ATOM 23659 C CA . GLY A 1 33 ? -0.538 4.385 5.674 1.00 2.03 33 GLY A CA 18
ATOM 23660 C C . GLY A 1 33 ? 0.524 5.381 6.147 1.00 2.20 33 GLY A C 18
ATOM 23661 O O . GLY A 1 33 ? 0.206 6.452 6.622 1.00 2.29 33 GLY A O 18
ATOM 23665 N N . CYS A 1 34 ? 1.784 5.038 6.008 1.00 2.28 34 CYS A N 18
ATOM 23666 C CA . CYS A 1 34 ? 2.873 5.975 6.438 1.00 2.49 34 CYS A CA 18
ATOM 23667 C C . CYS A 1 34 ? 2.782 7.292 5.647 1.00 2.48 34 CYS A C 18
ATOM 23668 O O . CYS A 1 34 ? 2.958 8.364 6.194 1.00 2.62 34 CYS A O 18
ATOM 23676 N N . TRP A 1 35 ? 2.496 7.220 4.367 1.00 2.34 35 TRP A N 18
ATOM 23677 C CA . TRP A 1 35 ? 2.377 8.469 3.544 1.00 2.33 35 TRP A CA 18
ATOM 23678 C C . TRP A 1 35 ? 1.086 9.213 3.922 1.00 2.30 35 TRP A C 18
ATOM 23679 O O . TRP A 1 35 ? 1.074 10.421 4.066 1.00 2.37 35 TRP A O 18
ATOM 23700 N N . CYS A 1 36 ? 0.007 8.484 4.088 1.00 2.21 36 CYS A N 18
ATOM 23701 C CA . CYS A 1 36 ? -1.307 9.097 4.464 1.00 2.19 36 CYS A CA 18
ATOM 23702 C C . CYS A 1 36 ? -1.696 10.227 3.487 1.00 2.18 36 CYS A C 18
ATOM 23703 O O . CYS A 1 36 ? -2.291 9.976 2.452 1.00 2.08 36 CYS A O 18
ATOM 23711 N N . TYR A 1 37 ? -1.385 11.464 3.802 1.00 2.33 37 TYR A N 18
ATOM 23712 C CA . TYR A 1 37 ? -1.759 12.589 2.888 1.00 2.36 37 TYR A CA 18
ATOM 23713 C C . TYR A 1 37 ? -0.529 13.238 2.230 1.00 2.47 37 TYR A C 18
ATOM 23714 O O . TYR A 1 37 ? -0.637 13.828 1.169 1.00 2.53 37 TYR A O 18
ATOM 23732 N N . LEU A 1 38 ? 0.632 13.140 2.835 1.00 2.55 38 LEU A N 18
ATOM 23733 C CA . LEU A 1 38 ? 1.856 13.769 2.230 1.00 2.69 38 LEU A CA 18
ATOM 23734 C C . LEU A 1 38 ? 2.371 12.979 1.005 1.00 2.64 38 LEU A C 18
ATOM 23735 O O . LEU A 1 38 ? 3.427 13.273 0.480 1.00 2.76 38 LEU A O 18
ATOM 23751 N N . ARG A 1 39 ? 1.641 11.989 0.551 1.00 2.52 39 ARG A N 18
ATOM 23752 C CA . ARG A 1 39 ? 2.093 11.183 -0.630 1.00 2.51 39 ARG A CA 18
ATOM 23753 C C . ARG A 1 39 ? 2.344 12.063 -1.871 1.00 2.62 39 ARG A C 18
ATOM 23754 O O . ARG A 1 39 ? 3.174 11.736 -2.699 1.00 2.78 39 ARG A O 18
ATOM 23775 N N . LEU A 1 40 ? 1.630 13.161 -2.010 1.00 2.58 40 LEU A N 18
ATOM 23776 C CA . LEU A 1 40 ? 1.810 14.055 -3.201 1.00 2.75 40 LEU A CA 18
ATOM 23777 C C . LEU A 1 40 ? 1.736 13.239 -4.500 1.00 2.77 40 LEU A C 18
ATOM 23778 O O . LEU A 1 40 ? 0.651 12.909 -4.946 1.00 2.64 40 LEU A O 18
ATOM 23794 N N . GLN A 1 41 ? 2.857 12.910 -5.115 1.00 2.99 41 GLN A N 18
ATOM 23795 C CA . GLN A 1 41 ? 2.834 12.115 -6.390 1.00 3.09 41 GLN A CA 18
ATOM 23796 C C . GLN A 1 41 ? 2.161 12.911 -7.529 1.00 3.18 41 GLN A C 18
ATOM 23797 O O . GLN A 1 41 ? 2.703 13.033 -8.614 1.00 3.44 41 GLN A O 18
ATOM 23811 N N . ARG A 1 42 ? 0.991 13.452 -7.295 1.00 3.00 42 ARG A N 18
ATOM 23812 C CA . ARG A 1 42 ? 0.283 14.242 -8.343 1.00 3.12 42 ARG A CA 18
ATOM 23813 C C . ARG A 1 42 ? -0.684 15.225 -7.652 1.00 2.96 42 ARG A C 18
ATOM 23814 O O . ARG A 1 42 ? -0.263 16.051 -6.865 1.00 2.91 42 ARG A O 18
ATOM 23835 N N . ILE A 1 43 ? -1.969 15.135 -7.906 1.00 2.95 43 ILE A N 18
ATOM 23836 C CA . ILE A 1 43 ? -2.933 16.053 -7.224 1.00 2.84 43 ILE A CA 18
ATOM 23837 C C . ILE A 1 43 ? -2.945 15.767 -5.720 1.00 2.69 43 ILE A C 18
ATOM 23838 O O . ILE A 1 43 ? -3.067 16.660 -4.903 1.00 2.69 43 ILE A O 18
ATOM 23854 N N . SER A 1 44 ? -2.832 14.512 -5.370 1.00 2.62 44 SER A N 18
ATOM 23855 C CA . SER A 1 44 ? -2.845 14.086 -3.934 1.00 2.50 44 SER A CA 18
ATOM 23856 C C . SER A 1 44 ? -4.249 14.278 -3.349 1.00 2.34 44 SER A C 18
ATOM 23857 O O . SER A 1 44 ? -4.919 13.314 -3.023 1.00 2.28 44 SER A O 18
ATOM 23865 N N . GLN A 1 45 ? -4.710 15.500 -3.235 1.00 2.31 45 GLN A N 18
ATOM 23866 C CA . GLN A 1 45 ? -6.088 15.750 -2.687 1.00 2.21 45 GLN A CA 18
ATOM 23867 C C . GLN A 1 45 ? -7.133 14.966 -3.506 1.00 2.09 45 GLN A C 18
ATOM 23868 O O . GLN A 1 45 ? -7.521 15.364 -4.591 1.00 2.30 45 GLN A O 18
ATOM 23882 N N . SER A 1 46 ? -7.569 13.844 -2.993 1.00 1.85 46 SER A N 18
ATOM 23883 C CA . SER A 1 46 ? -8.561 12.995 -3.711 1.00 1.78 46 SER A CA 18
ATOM 23884 C C . SER A 1 46 ? -9.454 12.272 -2.695 1.00 1.62 46 SER A C 18
ATOM 23885 O O . SER A 1 46 ? -10.601 12.627 -2.503 1.00 1.56 46 SER A O 18
ATOM 23893 N N . GLU A 1 47 ? -8.909 11.280 -2.025 1.00 1.66 47 GLU A N 18
ATOM 23894 C CA . GLU A 1 47 ? -9.672 10.526 -0.981 1.00 1.67 47 GLU A CA 18
ATOM 23895 C C . GLU A 1 47 ? -10.959 9.899 -1.556 1.00 1.52 47 GLU A C 18
ATOM 23896 O O . GLU A 1 47 ? -11.153 9.840 -2.758 1.00 1.46 47 GLU A O 18
ATOM 23908 N N . ASP A 1 48 ? -11.834 9.421 -0.700 1.00 1.64 48 ASP A N 18
ATOM 23909 C CA . ASP A 1 48 ? -13.106 8.792 -1.180 1.00 1.64 48 ASP A CA 18
ATOM 23910 C C . ASP A 1 48 ? -14.079 9.876 -1.677 1.00 1.51 48 ASP A C 18
ATOM 23911 O O . ASP A 1 48 ? -14.939 10.333 -0.948 1.00 1.85 48 ASP A O 18
ATOM 23920 N N . GLU A 1 49 ? -13.949 10.294 -2.909 1.00 1.34 49 GLU A N 18
ATOM 23921 C CA . GLU A 1 49 ? -14.865 11.344 -3.440 1.00 1.55 49 GLU A CA 18
ATOM 23922 C C . GLU A 1 49 ? -15.510 10.898 -4.766 1.00 1.59 49 GLU A C 18
ATOM 23923 O O . GLU A 1 49 ? -15.176 9.865 -5.317 1.00 1.54 49 GLU A O 18
ATOM 23935 N N . GLU A 1 50 ? -16.441 11.672 -5.271 1.00 1.87 50 GLU A N 18
ATOM 23936 C CA . GLU A 1 50 ? -17.125 11.306 -6.552 1.00 2.05 50 GLU A CA 18
ATOM 23937 C C . GLU A 1 50 ? -17.139 12.502 -7.516 1.00 2.43 50 GLU A C 18
ATOM 23938 O O . GLU A 1 50 ? -18.155 13.144 -7.711 1.00 2.70 50 GLU A O 18
ATOM 23950 N N . SER A 1 51 ? -16.021 12.819 -8.115 1.00 2.50 51 SER A N 18
ATOM 23951 C CA . SER A 1 51 ? -15.986 13.981 -9.058 1.00 2.91 51 SER A CA 18
ATOM 23952 C C . SER A 1 51 ? -14.664 14.036 -9.837 1.00 3.02 51 SER A C 18
ATOM 23953 O O . SER A 1 51 ? -14.650 14.228 -11.037 1.00 3.37 51 SER A O 18
ATOM 23961 N N . ILE A 1 52 ? -13.565 13.878 -9.160 1.00 2.79 52 ILE A N 18
ATOM 23962 C CA . ILE A 1 52 ? -12.230 13.923 -9.828 1.00 2.95 52 ILE A CA 18
ATOM 23963 C C . ILE A 1 52 ? -11.655 12.510 -9.969 1.00 2.81 52 ILE A C 18
ATOM 23964 O O . ILE A 1 52 ? -11.367 12.053 -11.056 1.00 3.12 52 ILE A O 18
ATOM 23980 N N . VAL A 1 53 ? -11.495 11.815 -8.874 1.00 2.42 53 VAL A N 18
ATOM 23981 C CA . VAL A 1 53 ? -10.944 10.423 -8.943 1.00 2.40 53 VAL A CA 18
ATOM 23982 C C . VAL A 1 53 ? -12.094 9.407 -8.971 1.00 2.36 53 VAL A C 18
ATOM 23983 O O . VAL A 1 53 ? -12.003 8.375 -9.612 1.00 2.57 53 VAL A O 18
ATOM 23996 N N . GLY A 1 54 ? -13.182 9.700 -8.301 1.00 2.16 54 GLY A N 18
ATOM 23997 C CA . GLY A 1 54 ? -14.345 8.766 -8.305 1.00 2.14 54 GLY A CA 18
ATOM 23998 C C . GLY A 1 54 ? -15.099 8.904 -9.630 1.00 2.48 54 GLY A C 18
ATOM 23999 O O . GLY A 1 54 ? -16.245 9.312 -9.660 1.00 2.52 54 GLY A O 18
ATOM 24003 N N . ASP A 1 55 ? -14.459 8.580 -10.729 1.00 2.80 55 ASP A N 18
ATOM 24004 C CA . ASP A 1 55 ? -15.133 8.703 -12.058 1.00 3.18 55 ASP A CA 18
ATOM 24005 C C . ASP A 1 55 ? -15.942 7.441 -12.377 1.00 3.25 55 ASP A C 18
ATOM 24006 O O . ASP A 1 55 ? -15.444 6.330 -12.323 1.00 3.37 55 ASP A O 18
ATOM 24015 N N . GLY A 1 56 ? -17.195 7.615 -12.692 1.00 3.27 56 GLY A N 18
ATOM 24016 C CA . GLY A 1 56 ? -18.077 6.454 -13.005 1.00 3.43 56 GLY A CA 18
ATOM 24017 C C . GLY A 1 56 ? -19.026 6.242 -11.833 1.00 3.19 56 GLY A C 18
ATOM 24018 O O . GLY A 1 56 ? -19.338 5.125 -11.473 1.00 3.22 56 GLY A O 18
ATOM 24022 N N . GLU A 1 57 ? -19.466 7.318 -11.217 1.00 3.06 57 GLU A N 18
ATOM 24023 C CA . GLU A 1 57 ? -20.375 7.208 -10.039 1.00 2.96 57 GLU A CA 18
ATOM 24024 C C . GLU A 1 57 ? -19.700 6.378 -8.933 1.00 2.77 57 GLU A C 18
ATOM 24025 O O . GLU A 1 57 ? -20.366 5.791 -8.102 1.00 2.82 57 GLU A O 18
ATOM 24037 N N . THR A 1 58 ? -18.381 6.337 -8.919 1.00 2.63 58 THR A N 18
ATOM 24038 C CA . THR A 1 58 ? -17.630 5.552 -7.870 1.00 2.53 58 THR A CA 18
ATOM 24039 C C . THR A 1 58 ? -18.325 4.201 -7.585 1.00 2.60 58 THR A C 18
ATOM 24040 O O . THR A 1 58 ? -18.370 3.335 -8.441 1.00 2.56 58 THR A O 18
ATOM 24051 N N . LYS A 1 59 ? -18.878 4.024 -6.400 1.00 2.80 59 LYS A N 18
ATOM 24052 C CA . LYS A 1 59 ? -19.584 2.750 -6.049 1.00 2.94 59 LYS A CA 18
ATOM 24053 C C . LYS A 1 59 ? -18.706 1.521 -6.342 1.00 2.75 59 LYS A C 18
ATOM 24054 O O . LYS A 1 59 ? -17.513 1.629 -6.566 1.00 2.62 59 LYS A O 18
ATOM 24073 N N . GLU A 1 60 ? -19.294 0.353 -6.343 1.00 2.80 60 GLU A N 18
ATOM 24074 C CA . GLU A 1 60 ? -18.516 -0.881 -6.631 1.00 2.65 60 GLU A CA 18
ATOM 24075 C C . GLU A 1 60 ? -18.846 -1.368 -8.047 1.00 2.65 60 GLU A C 18
ATOM 24076 O O . GLU A 1 60 ? -19.852 -2.021 -8.263 1.00 3.06 60 GLU A O 18
ATOM 24088 N N . PRO A 1 61 ? -17.984 -1.017 -8.972 1.00 2.27 61 PRO A N 18
ATOM 24089 C CA . PRO A 1 61 ? -18.183 -1.410 -10.393 1.00 2.40 61 PRO A CA 18
ATOM 24090 C C . PRO A 1 61 ? -18.061 -2.931 -10.579 1.00 2.38 61 PRO A C 18
ATOM 24091 O O . PRO A 1 61 ? -18.649 -3.488 -11.487 1.00 2.63 61 PRO A O 18
ATOM 24102 N N . PHE A 1 62 ? -17.316 -3.601 -9.725 1.00 2.20 62 PHE A N 18
ATOM 24103 C CA . PHE A 1 62 ? -17.159 -5.090 -9.832 1.00 2.26 62 PHE A CA 18
ATOM 24104 C C . PHE A 1 62 ? -16.559 -5.502 -11.189 1.00 2.14 62 PHE A C 18
ATOM 24105 O O . PHE A 1 62 ? -15.411 -5.892 -11.273 1.00 2.04 62 PHE A O 18
ATOM 24122 N N . LEU A 1 63 ? -17.320 -5.419 -12.244 1.00 2.17 63 LEU A N 18
ATOM 24123 C CA . LEU A 1 63 ? -16.792 -5.809 -13.592 1.00 2.09 63 LEU A CA 18
ATOM 24124 C C . LEU A 1 63 ? -15.629 -4.902 -14.018 1.00 1.96 63 LEU A C 18
ATOM 24125 O O . LEU A 1 63 ? -14.713 -5.341 -14.688 1.00 1.89 63 LEU A O 18
ATOM 24141 N N . LEU A 1 64 ? -15.642 -3.654 -13.626 1.00 1.96 64 LEU A N 18
ATOM 24142 C CA . LEU A 1 64 ? -14.518 -2.737 -14.007 1.00 1.88 64 LEU A CA 18
ATOM 24143 C C . LEU A 1 64 ? -13.210 -3.240 -13.383 1.00 1.80 64 LEU A C 18
ATOM 24144 O O . LEU A 1 64 ? -12.222 -3.437 -14.073 1.00 1.78 64 LEU A O 18
ATOM 24160 N N . VAL A 1 65 ? -13.201 -3.478 -12.092 1.00 1.80 65 VAL A N 18
ATOM 24161 C CA . VAL A 1 65 ? -11.966 -4.002 -11.437 1.00 1.78 65 VAL A CA 18
ATOM 24162 C C . VAL A 1 65 ? -11.749 -5.463 -11.854 1.00 1.72 65 VAL A C 18
ATOM 24163 O O . VAL A 1 65 ? -10.631 -5.898 -12.061 1.00 1.68 65 VAL A O 18
ATOM 24176 N N . GLN A 1 66 ? -12.816 -6.214 -12.010 1.00 1.77 66 GLN A N 18
ATOM 24177 C CA . GLN A 1 66 ? -12.683 -7.642 -12.450 1.00 1.74 66 GLN A CA 18
ATOM 24178 C C . GLN A 1 66 ? -11.985 -7.688 -13.812 1.00 1.65 66 GLN A C 18
ATOM 24179 O O . GLN A 1 66 ? -11.036 -8.423 -14.015 1.00 1.59 66 GLN A O 18
ATOM 24193 N N . TYR A 1 67 ? -12.437 -6.884 -14.736 1.00 1.67 67 TYR A N 18
ATOM 24194 C CA . TYR A 1 67 ? -11.795 -6.842 -16.086 1.00 1.66 67 TYR A CA 18
ATOM 24195 C C . TYR A 1 67 ? -10.407 -6.212 -15.968 1.00 1.63 67 TYR A C 18
ATOM 24196 O O . TYR A 1 67 ? -9.444 -6.693 -16.534 1.00 1.62 67 TYR A O 18
ATOM 24214 N N . SER A 1 68 ? -10.308 -5.145 -15.221 1.00 1.67 68 SER A N 18
ATOM 24215 C CA . SER A 1 68 ? -8.987 -4.461 -15.034 1.00 1.71 68 SER A CA 18
ATOM 24216 C C . SER A 1 68 ? -7.968 -5.419 -14.407 1.00 1.69 68 SER A C 18
ATOM 24217 O O . SER A 1 68 ? -6.792 -5.336 -14.682 1.00 1.75 68 SER A O 18
ATOM 24225 N N . ALA A 1 69 ? -8.406 -6.327 -13.568 1.00 1.66 69 ALA A N 18
ATOM 24226 C CA . ALA A 1 69 ? -7.449 -7.289 -12.937 1.00 1.68 69 ALA A CA 18
ATOM 24227 C C . ALA A 1 69 ? -7.267 -8.524 -13.828 1.00 1.60 69 ALA A C 18
ATOM 24228 O O . ALA A 1 69 ? -6.163 -8.996 -14.042 1.00 1.63 69 ALA A O 18
ATOM 24235 N N . LYS A 1 70 ? -8.345 -9.047 -14.349 1.00 1.54 70 LYS A N 18
ATOM 24236 C CA . LYS A 1 70 ? -8.247 -10.257 -15.228 1.00 1.49 70 LYS A CA 18
ATOM 24237 C C . LYS A 1 70 ? -7.491 -9.936 -16.524 1.00 1.50 70 LYS A C 18
ATOM 24238 O O . LYS A 1 70 ? -6.757 -10.758 -17.031 1.00 1.49 70 LYS A O 18
ATOM 24257 N N . GLY A 1 71 ? -7.661 -8.750 -17.055 1.00 1.56 71 GLY A N 18
ATOM 24258 C CA . GLY A 1 71 ? -6.947 -8.370 -18.319 1.00 1.63 71 GLY A CA 18
ATOM 24259 C C . GLY A 1 71 ? -5.456 -8.692 -18.187 1.00 1.68 71 GLY A C 18
ATOM 24260 O O . GLY A 1 71 ? -4.941 -9.527 -18.908 1.00 1.69 71 GLY A O 18
ATOM 24264 N N . PRO A 1 72 ? -4.808 -8.034 -17.252 1.00 1.74 72 PRO A N 18
ATOM 24265 C CA . PRO A 1 72 ? -3.364 -8.281 -17.017 1.00 1.84 72 PRO A CA 18
ATOM 24266 C C . PRO A 1 72 ? -3.146 -9.703 -16.480 1.00 1.77 72 PRO A C 18
ATOM 24267 O O . PRO A 1 72 ? -2.149 -10.334 -16.790 1.00 1.84 72 PRO A O 18
ATOM 24278 N N . CYS A 1 73 ? -4.067 -10.223 -15.698 1.00 1.67 73 CYS A N 18
ATOM 24279 C CA . CYS A 1 73 ? -3.906 -11.617 -15.171 1.00 1.63 73 CYS A CA 18
ATOM 24280 C C . CYS A 1 73 ? -4.004 -12.625 -16.321 1.00 1.56 73 CYS A C 18
ATOM 24281 O O . CYS A 1 73 ? -3.177 -13.510 -16.458 1.00 1.59 73 CYS A O 18
ATOM 24289 N N . VAL A 1 74 ? -4.996 -12.478 -17.158 1.00 1.51 74 VAL A N 18
ATOM 24290 C CA . VAL A 1 74 ? -5.153 -13.405 -18.322 1.00 1.48 74 VAL A CA 18
ATOM 24291 C C . VAL A 1 74 ? -3.992 -13.200 -19.290 1.00 1.59 74 VAL A C 18
ATOM 24292 O O . VAL A 1 74 ? -3.377 -14.148 -19.737 1.00 1.62 74 VAL A O 18
ATOM 24305 N N . GLU A 1 75 ? -3.676 -11.965 -19.595 1.00 1.69 75 GLU A N 18
ATOM 24306 C CA . GLU A 1 75 ? -2.529 -11.681 -20.518 1.00 1.85 75 GLU A CA 18
ATOM 24307 C C . GLU A 1 75 ? -1.263 -12.358 -19.982 1.00 1.90 75 GLU A C 18
ATOM 24308 O O . GLU A 1 75 ? -0.507 -12.963 -20.720 1.00 1.97 75 GLU A O 18
ATOM 24320 N N . ARG A 1 76 ? -1.055 -12.277 -18.692 1.00 1.88 76 ARG A N 18
ATOM 24321 C CA . ARG A 1 76 ? 0.139 -12.927 -18.065 1.00 1.96 76 ARG A CA 18
ATOM 24322 C C . ARG A 1 76 ? 0.075 -14.439 -18.273 1.00 1.85 76 ARG A C 18
ATOM 24323 O O . ARG A 1 76 ? 0.990 -15.047 -18.784 1.00 1.96 76 ARG A O 18
ATOM 24344 N N . LYS A 1 77 ? -1.010 -15.040 -17.864 1.00 1.66 77 LYS A N 18
ATOM 24345 C CA . LYS A 1 77 ? -1.166 -16.522 -18.017 1.00 1.57 77 LYS A CA 18
ATOM 24346 C C . LYS A 1 77 ? -1.057 -16.934 -19.487 1.00 1.59 77 LYS A C 18
ATOM 24347 O O . LYS A 1 77 ? -0.296 -17.817 -19.840 1.00 1.66 77 LYS A O 18
ATOM 24366 N N . ALA A 1 78 ? -1.814 -16.296 -20.337 1.00 1.59 78 ALA A N 18
ATOM 24367 C CA . ALA A 1 78 ? -1.776 -16.631 -21.797 1.00 1.68 78 ALA A CA 18
ATOM 24368 C C . ALA A 1 78 ? -0.355 -16.490 -22.347 1.00 1.88 78 ALA A C 18
ATOM 24369 O O . ALA A 1 78 ? 0.144 -17.365 -23.031 1.00 1.96 78 ALA A O 18
ATOM 24376 N N . LYS A 1 79 ? 0.301 -15.405 -22.045 1.00 1.99 79 LYS A N 18
ATOM 24377 C CA . LYS A 1 79 ? 1.694 -15.218 -22.550 1.00 2.21 79 LYS A CA 18
ATOM 24378 C C . LYS A 1 79 ? 2.645 -16.190 -21.834 1.00 2.22 79 LYS A C 18
ATOM 24379 O O . LYS A 1 79 ? 3.536 -16.752 -22.445 1.00 2.35 79 LYS A O 18
ATOM 24398 N N . LEU A 1 80 ? 2.441 -16.418 -20.555 1.00 2.11 80 LEU A N 18
ATOM 24399 C CA . LEU A 1 80 ? 3.311 -17.380 -19.811 1.00 2.14 80 LEU A CA 18
ATOM 24400 C C . LEU A 1 80 ? 3.155 -18.777 -20.414 1.00 2.09 80 LEU A C 18
ATOM 24401 O O . LEU A 1 80 ? 4.111 -19.507 -20.574 1.00 2.22 80 LEU A O 18
ATOM 24417 N N . MET A 1 81 ? 1.951 -19.129 -20.772 1.00 1.92 81 MET A N 18
ATOM 24418 C CA . MET A 1 81 ? 1.706 -20.458 -21.405 1.00 1.89 81 MET A CA 18
ATOM 24419 C C . MET A 1 81 ? 2.223 -20.419 -22.851 1.00 2.10 81 MET A C 18
ATOM 24420 O O . MET A 1 81 ? 2.754 -21.384 -23.360 1.00 2.21 81 MET A O 18
ATOM 24434 N N . THR A 1 82 ? 2.074 -19.287 -23.500 1.00 2.20 82 THR A N 18
ATOM 24435 C CA . THR A 1 82 ? 2.558 -19.122 -24.908 1.00 2.44 82 THR A CA 18
ATOM 24436 C C . THR A 1 82 ? 1.911 -20.142 -25.858 1.00 2.47 82 THR A C 18
ATOM 24437 O O . THR A 1 82 ? 2.571 -21.039 -26.348 1.00 2.62 82 THR A O 18
ATOM 24448 N N . PRO A 1 83 ? 0.638 -19.950 -26.127 1.00 2.38 83 PRO A N 18
ATOM 24449 C CA . PRO A 1 83 ? -0.083 -20.848 -27.069 1.00 2.47 83 PRO A CA 18
ATOM 24450 C C . PRO A 1 83 ? 0.303 -20.544 -28.534 1.00 2.79 83 PRO A C 18
ATOM 24451 O O . PRO A 1 83 ? -0.351 -21.000 -29.454 1.00 2.96 83 PRO A O 18
ATOM 24462 N N . ASN A 1 84 ? 1.346 -19.767 -28.756 1.00 2.94 84 ASN A N 18
ATOM 24463 C CA . ASN A 1 84 ? 1.768 -19.416 -30.150 1.00 3.29 84 ASN A CA 18
ATOM 24464 C C . ASN A 1 84 ? 0.641 -18.670 -30.882 1.00 3.51 84 ASN A C 18
ATOM 24465 O O . ASN A 1 84 ? 0.599 -18.630 -32.100 1.00 3.84 84 ASN A O 18
ATOM 24476 N N . GLY A 1 85 ? -0.272 -18.077 -30.147 1.00 3.40 85 GLY A N 18
ATOM 24477 C CA . GLY A 1 85 ? -1.399 -17.330 -30.789 1.00 3.67 85 GLY A CA 18
ATOM 24478 C C . GLY A 1 85 ? -1.251 -15.826 -30.527 1.00 3.77 85 GLY A C 18
ATOM 24479 O O . GLY A 1 85 ? -0.849 -15.087 -31.404 1.00 4.03 85 GLY A O 18
ATOM 24483 N N . PRO A 1 86 ? -1.590 -15.418 -29.324 1.00 3.60 86 PRO A N 18
ATOM 24484 C CA . PRO A 1 86 ? -1.493 -13.988 -28.951 1.00 3.75 86 PRO A CA 18
ATOM 24485 C C . PRO A 1 86 ? -0.053 -13.609 -28.584 1.00 3.71 86 PRO A C 18
ATOM 24486 O O . PRO A 1 86 ? 0.675 -13.097 -29.412 1.00 3.95 86 PRO A O 18
ATOM 24497 N N . GLU A 1 87 ? 0.353 -13.836 -27.353 1.00 3.48 87 GLU A N 18
ATOM 24498 C CA . GLU A 1 87 ? 1.738 -13.480 -26.893 1.00 3.52 87 GLU A CA 18
ATOM 24499 C C . GLU A 1 87 ? 1.930 -11.961 -26.947 1.00 3.86 87 GLU A C 18
ATOM 24500 O O . GLU A 1 87 ? 2.211 -11.319 -25.951 1.00 3.94 87 GLU A O 18
ATOM 24512 N N . VAL A 1 88 ? 1.733 -11.395 -28.097 1.00 4.11 88 VAL A N 18
ATOM 24513 C CA . VAL A 1 88 ? 1.847 -9.916 -28.263 1.00 4.48 88 VAL A CA 18
ATOM 24514 C C . VAL A 1 88 ? 0.442 -9.281 -28.317 1.00 4.68 88 VAL A C 18
ATOM 24515 O O . VAL A 1 88 ? 0.287 -8.099 -28.085 1.00 5.01 88 VAL A O 18
ATOM 24528 N N . HIS A 1 89 ? -0.582 -10.065 -28.612 1.00 4.53 89 HIS A N 18
ATOM 24529 C CA . HIS A 1 89 ? -1.982 -9.521 -28.670 1.00 4.77 89 HIS A CA 18
ATOM 24530 C C . HIS A 1 89 ? -2.068 -8.312 -29.625 1.00 5.27 89 HIS A C 18
ATOM 24531 O O . HIS A 1 89 ? -2.633 -7.284 -29.297 1.00 5.56 89 HIS A O 18
ATOM 24545 N N . GLY A 1 90 ? -1.518 -8.439 -30.811 1.00 5.44 90 GLY A N 18
ATOM 24546 C CA . GLY A 1 90 ? -1.562 -7.317 -31.801 1.00 5.96 90 GLY A CA 18
ATOM 24547 C C . GLY A 1 90 ? -0.718 -7.677 -33.023 1.00 6.21 90 GLY A C 18
ATOM 24548 O O . GLY A 1 90 ? -1.127 -8.556 -33.763 1.00 6.57 90 GLY A O 18
ATOM 24553 N N . GLY A 1 1 ? 10.680 -28.214 -6.296 1.00 1.95 1 GLY A N 19
ATOM 24554 C CA . GLY A 1 1 ? 12.161 -28.129 -6.077 1.00 2.35 1 GLY A CA 19
ATOM 24555 C C . GLY A 1 1 ? 12.823 -29.431 -6.536 1.00 2.44 1 GLY A C 19
ATOM 24556 O O . GLY A 1 1 ? 12.496 -29.954 -7.583 1.00 2.26 1 GLY A O 19
ATOM 24562 N N . SER A 1 2 ? 13.735 -29.973 -5.753 1.00 2.82 2 SER A N 19
ATOM 24563 C CA . SER A 1 2 ? 14.395 -31.269 -6.143 1.00 2.97 2 SER A CA 19
ATOM 24564 C C . SER A 1 2 ? 13.309 -32.296 -6.471 1.00 2.83 2 SER A C 19
ATOM 24565 O O . SER A 1 2 ? 13.284 -32.883 -7.535 1.00 2.80 2 SER A O 19
ATOM 24573 N N . MET A 1 3 ? 12.389 -32.469 -5.565 1.00 2.87 3 MET A N 19
ATOM 24574 C CA . MET A 1 3 ? 11.247 -33.407 -5.795 1.00 2.87 3 MET A CA 19
ATOM 24575 C C . MET A 1 3 ? 10.051 -32.587 -6.289 1.00 2.59 3 MET A C 19
ATOM 24576 O O . MET A 1 3 ? 9.689 -31.598 -5.676 1.00 2.99 3 MET A O 19
ATOM 24590 N N . SER A 1 4 ? 9.453 -32.963 -7.395 1.00 2.16 4 SER A N 19
ATOM 24591 C CA . SER A 1 4 ? 8.298 -32.176 -7.937 1.00 1.94 4 SER A CA 19
ATOM 24592 C C . SER A 1 4 ? 8.785 -30.779 -8.350 1.00 1.69 4 SER A C 19
ATOM 24593 O O . SER A 1 4 ? 8.879 -29.871 -7.544 1.00 1.66 4 SER A O 19
ATOM 24601 N N . ILE A 1 5 ? 9.113 -30.613 -9.603 1.00 1.63 5 ILE A N 19
ATOM 24602 C CA . ILE A 1 5 ? 9.612 -29.287 -10.092 1.00 1.56 5 ILE A CA 19
ATOM 24603 C C . ILE A 1 5 ? 8.431 -28.329 -10.335 1.00 1.39 5 ILE A C 19
ATOM 24604 O O . ILE A 1 5 ? 7.324 -28.572 -9.890 1.00 1.37 5 ILE A O 19
ATOM 24620 N N . MET A 1 6 ? 8.662 -27.239 -11.034 1.00 1.43 6 MET A N 19
ATOM 24621 C CA . MET A 1 6 ? 7.562 -26.258 -11.315 1.00 1.42 6 MET A CA 19
ATOM 24622 C C . MET A 1 6 ? 6.969 -25.713 -10.000 1.00 1.22 6 MET A C 19
ATOM 24623 O O . MET A 1 6 ? 5.766 -25.623 -9.841 1.00 1.26 6 MET A O 19
ATOM 24637 N N . ASP A 1 7 ? 7.814 -25.341 -9.064 1.00 1.18 7 ASP A N 19
ATOM 24638 C CA . ASP A 1 7 ? 7.329 -24.792 -7.751 1.00 1.09 7 ASP A CA 19
ATOM 24639 C C . ASP A 1 7 ? 6.359 -23.610 -7.963 1.00 1.05 7 ASP A C 19
ATOM 24640 O O . ASP A 1 7 ? 5.529 -23.331 -7.124 1.00 1.03 7 ASP A O 19
ATOM 24649 N N . HIS A 1 8 ? 6.446 -22.932 -9.085 1.00 1.19 8 HIS A N 19
ATOM 24650 C CA . HIS A 1 8 ? 5.520 -21.786 -9.361 1.00 1.31 8 HIS A CA 19
ATOM 24651 C C . HIS A 1 8 ? 4.301 -22.280 -10.162 1.00 1.35 8 HIS A C 19
ATOM 24652 O O . HIS A 1 8 ? 4.019 -21.808 -11.250 1.00 1.56 8 HIS A O 19
ATOM 24666 N N . SER A 1 9 ? 3.580 -23.237 -9.633 1.00 1.24 9 SER A N 19
ATOM 24667 C CA . SER A 1 9 ? 2.383 -23.766 -10.363 1.00 1.40 9 SER A CA 19
ATOM 24668 C C . SER A 1 9 ? 1.407 -24.507 -9.419 1.00 1.35 9 SER A C 19
ATOM 24669 O O . SER A 1 9 ? 0.258 -24.122 -9.321 1.00 1.47 9 SER A O 19
ATOM 24677 N N . PRO A 1 10 ? 1.881 -25.555 -8.764 1.00 1.23 10 PRO A N 19
ATOM 24678 C CA . PRO A 1 10 ? 1.002 -26.336 -7.840 1.00 1.27 10 PRO A CA 19
ATOM 24679 C C . PRO A 1 10 ? 0.699 -25.554 -6.543 1.00 1.17 10 PRO A C 19
ATOM 24680 O O . PRO A 1 10 ? 0.745 -24.336 -6.513 1.00 1.12 10 PRO A O 19
ATOM 24691 N N . THR A 1 11 ? 0.391 -26.252 -5.471 1.00 1.22 11 THR A N 19
ATOM 24692 C CA . THR A 1 11 ? 0.082 -25.574 -4.173 1.00 1.23 11 THR A CA 19
ATOM 24693 C C . THR A 1 11 ? 1.231 -24.652 -3.770 1.00 1.08 11 THR A C 19
ATOM 24694 O O . THR A 1 11 ? 1.032 -23.486 -3.487 1.00 1.05 11 THR A O 19
ATOM 24705 N N . THR A 1 12 ? 2.434 -25.159 -3.757 1.00 1.06 12 THR A N 19
ATOM 24706 C CA . THR A 1 12 ? 3.602 -24.294 -3.386 1.00 1.04 12 THR A CA 19
ATOM 24707 C C . THR A 1 12 ? 3.677 -23.076 -4.325 1.00 0.94 12 THR A C 19
ATOM 24708 O O . THR A 1 12 ? 4.141 -22.015 -3.945 1.00 0.95 12 THR A O 19
ATOM 24719 N N . GLY A 1 13 ? 3.200 -23.217 -5.538 1.00 0.94 13 GLY A N 19
ATOM 24720 C CA . GLY A 1 13 ? 3.218 -22.074 -6.501 1.00 0.98 13 GLY A CA 19
ATOM 24721 C C . GLY A 1 13 ? 2.128 -21.075 -6.126 1.00 0.96 13 GLY A C 19
ATOM 24722 O O . GLY A 1 13 ? 2.405 -19.920 -5.855 1.00 0.99 13 GLY A O 19
ATOM 24726 N N . VAL A 1 14 ? 0.890 -21.511 -6.096 1.00 1.00 14 VAL A N 19
ATOM 24727 C CA . VAL A 1 14 ? -0.219 -20.585 -5.723 1.00 1.08 14 VAL A CA 19
ATOM 24728 C C . VAL A 1 14 ? 0.037 -19.996 -4.324 1.00 0.98 14 VAL A C 19
ATOM 24729 O O . VAL A 1 14 ? -0.289 -18.853 -4.058 1.00 1.01 14 VAL A O 19
ATOM 24742 N N . VAL A 1 15 ? 0.651 -20.746 -3.438 1.00 0.92 15 VAL A N 19
ATOM 24743 C CA . VAL A 1 15 ? 0.956 -20.193 -2.082 1.00 0.92 15 VAL A CA 19
ATOM 24744 C C . VAL A 1 15 ? 2.088 -19.164 -2.201 1.00 0.85 15 VAL A C 19
ATOM 24745 O O . VAL A 1 15 ? 2.052 -18.112 -1.592 1.00 0.87 15 VAL A O 19
ATOM 24758 N N . THR A 1 16 ? 3.078 -19.448 -3.008 1.00 0.85 16 THR A N 19
ATOM 24759 C CA . THR A 1 16 ? 4.199 -18.470 -3.188 1.00 0.90 16 THR A CA 19
ATOM 24760 C C . THR A 1 16 ? 3.645 -17.142 -3.709 1.00 0.90 16 THR A C 19
ATOM 24761 O O . THR A 1 16 ? 3.936 -16.085 -3.179 1.00 0.93 16 THR A O 19
ATOM 24772 N N . VAL A 1 17 ? 2.847 -17.193 -4.742 1.00 0.94 17 VAL A N 19
ATOM 24773 C CA . VAL A 1 17 ? 2.270 -15.933 -5.305 1.00 1.03 17 VAL A CA 19
ATOM 24774 C C . VAL A 1 17 ? 1.332 -15.243 -4.298 1.00 1.01 17 VAL A C 19
ATOM 24775 O O . VAL A 1 17 ? 1.408 -14.042 -4.137 1.00 1.09 17 VAL A O 19
ATOM 24788 N N . ILE A 1 18 ? 0.462 -15.954 -3.598 1.00 0.98 18 ILE A N 19
ATOM 24789 C CA . ILE A 1 18 ? -0.418 -15.239 -2.614 1.00 1.03 18 ILE A CA 19
ATOM 24790 C C . ILE A 1 18 ? 0.425 -14.682 -1.465 1.00 0.97 18 ILE A C 19
ATOM 24791 O O . ILE A 1 18 ? 0.133 -13.626 -0.937 1.00 1.01 18 ILE A O 19
ATOM 24807 N N . VAL A 1 19 ? 1.489 -15.349 -1.104 1.00 0.92 19 VAL A N 19
ATOM 24808 C CA . VAL A 1 19 ? 2.368 -14.809 -0.021 1.00 0.93 19 VAL A CA 19
ATOM 24809 C C . VAL A 1 19 ? 3.079 -13.565 -0.563 1.00 0.94 19 VAL A C 19
ATOM 24810 O O . VAL A 1 19 ? 3.087 -12.522 0.066 1.00 0.96 19 VAL A O 19
ATOM 24823 N N . ILE A 1 20 ? 3.642 -13.657 -1.748 1.00 0.95 20 ILE A N 19
ATOM 24824 C CA . ILE A 1 20 ? 4.313 -12.464 -2.353 1.00 1.02 20 ILE A CA 19
ATOM 24825 C C . ILE A 1 20 ? 3.278 -11.352 -2.514 1.00 1.03 20 ILE A C 19
ATOM 24826 O O . ILE A 1 20 ? 3.506 -10.213 -2.154 1.00 1.06 20 ILE A O 19
ATOM 24842 N N . LEU A 1 21 ? 2.129 -11.695 -3.030 1.00 1.04 21 LEU A N 19
ATOM 24843 C CA . LEU A 1 21 ? 1.041 -10.685 -3.198 1.00 1.10 21 LEU A CA 19
ATOM 24844 C C . LEU A 1 21 ? 0.682 -10.099 -1.831 1.00 1.07 21 LEU A C 19
ATOM 24845 O O . LEU A 1 21 ? 0.668 -8.896 -1.651 1.00 1.11 21 LEU A O 19
ATOM 24861 N N . ILE A 1 22 ? 0.419 -10.937 -0.855 1.00 1.04 22 ILE A N 19
ATOM 24862 C CA . ILE A 1 22 ? 0.095 -10.405 0.507 1.00 1.05 22 ILE A CA 19
ATOM 24863 C C . ILE A 1 22 ? 1.245 -9.507 0.984 1.00 1.02 22 ILE A C 19
ATOM 24864 O O . ILE A 1 22 ? 1.030 -8.478 1.601 1.00 1.04 22 ILE A O 19
ATOM 24880 N N . ALA A 1 23 ? 2.461 -9.883 0.681 1.00 1.02 23 ALA A N 19
ATOM 24881 C CA . ALA A 1 23 ? 3.636 -9.055 1.096 1.00 1.04 23 ALA A CA 19
ATOM 24882 C C . ALA A 1 23 ? 3.655 -7.717 0.340 1.00 1.03 23 ALA A C 19
ATOM 24883 O O . ALA A 1 23 ? 3.732 -6.666 0.951 1.00 1.04 23 ALA A O 19
ATOM 24890 N N . ILE A 1 24 ? 3.569 -7.730 -0.975 1.00 1.06 24 ILE A N 19
ATOM 24891 C CA . ILE A 1 24 ? 3.571 -6.433 -1.718 1.00 1.10 24 ILE A CA 19
ATOM 24892 C C . ILE A 1 24 ? 2.344 -5.613 -1.304 1.00 1.08 24 ILE A C 19
ATOM 24893 O O . ILE A 1 24 ? 2.420 -4.409 -1.147 1.00 1.09 24 ILE A O 19
ATOM 24909 N N . ALA A 1 25 ? 1.227 -6.264 -1.085 1.00 1.07 25 ALA A N 19
ATOM 24910 C CA . ALA A 1 25 ? 0.007 -5.526 -0.638 1.00 1.08 25 ALA A CA 19
ATOM 24911 C C . ALA A 1 25 ? 0.262 -4.929 0.747 1.00 1.03 25 ALA A C 19
ATOM 24912 O O . ALA A 1 25 ? -0.008 -3.766 0.993 1.00 1.02 25 ALA A O 19
ATOM 24919 N N . ALA A 1 26 ? 0.818 -5.708 1.642 1.00 1.04 26 ALA A N 19
ATOM 24920 C CA . ALA A 1 26 ? 1.131 -5.177 3.003 1.00 1.05 26 ALA A CA 19
ATOM 24921 C C . ALA A 1 26 ? 2.144 -4.034 2.869 1.00 1.02 26 ALA A C 19
ATOM 24922 O O . ALA A 1 26 ? 2.001 -2.992 3.480 1.00 1.01 26 ALA A O 19
ATOM 24929 N N . LEU A 1 27 ? 3.147 -4.213 2.040 1.00 1.05 27 LEU A N 19
ATOM 24930 C CA . LEU A 1 27 ? 4.149 -3.128 1.827 1.00 1.07 27 LEU A CA 19
ATOM 24931 C C . LEU A 1 27 ? 3.434 -1.896 1.251 1.00 1.02 27 LEU A C 19
ATOM 24932 O O . LEU A 1 27 ? 3.611 -0.787 1.725 1.00 1.01 27 LEU A O 19
ATOM 24948 N N . GLY A 1 28 ? 2.604 -2.092 0.249 1.00 1.02 28 GLY A N 19
ATOM 24949 C CA . GLY A 1 28 ? 1.849 -0.945 -0.343 1.00 1.02 28 GLY A CA 19
ATOM 24950 C C . GLY A 1 28 ? 1.020 -0.284 0.760 1.00 0.94 28 GLY A C 19
ATOM 24951 O O . GLY A 1 28 ? 1.019 0.925 0.908 1.00 0.93 28 GLY A O 19
ATOM 24955 N N . ALA A 1 29 ? 0.336 -1.076 1.556 1.00 0.93 29 ALA A N 19
ATOM 24956 C CA . ALA A 1 29 ? -0.472 -0.499 2.672 1.00 0.91 29 ALA A CA 19
ATOM 24957 C C . ALA A 1 29 ? 0.448 0.247 3.640 1.00 0.86 29 ALA A C 19
ATOM 24958 O O . ALA A 1 29 ? 0.167 1.358 4.050 1.00 0.84 29 ALA A O 19
ATOM 24965 N N . LEU A 1 30 ? 1.561 -0.351 3.978 1.00 0.89 30 LEU A N 19
ATOM 24966 C CA . LEU A 1 30 ? 2.535 0.318 4.895 1.00 0.91 30 LEU A CA 19
ATOM 24967 C C . LEU A 1 30 ? 2.986 1.650 4.280 1.00 0.88 30 LEU A C 19
ATOM 24968 O O . LEU A 1 30 ? 3.108 2.648 4.964 1.00 0.88 30 LEU A O 19
ATOM 24984 N N . ILE A 1 31 ? 3.207 1.674 2.986 1.00 0.90 31 ILE A N 19
ATOM 24985 C CA . ILE A 1 31 ? 3.622 2.947 2.316 1.00 0.91 31 ILE A CA 19
ATOM 24986 C C . ILE A 1 31 ? 2.447 3.937 2.333 1.00 0.82 31 ILE A C 19
ATOM 24987 O O . ILE A 1 31 ? 2.605 5.094 2.680 1.00 0.81 31 ILE A O 19
ATOM 25003 N N . LEU A 1 32 ? 1.266 3.483 1.978 1.00 0.80 32 LEU A N 19
ATOM 25004 C CA . LEU A 1 32 ? 0.074 4.390 1.990 1.00 0.77 32 LEU A CA 19
ATOM 25005 C C . LEU A 1 32 ? -0.175 4.909 3.417 1.00 0.70 32 LEU A C 19
ATOM 25006 O O . LEU A 1 32 ? -0.398 6.087 3.624 1.00 0.70 32 LEU A O 19
ATOM 25022 N N . GLY A 1 33 ? -0.122 4.037 4.401 1.00 0.72 33 GLY A N 19
ATOM 25023 C CA . GLY A 1 33 ? -0.337 4.472 5.819 1.00 0.73 33 GLY A CA 19
ATOM 25024 C C . GLY A 1 33 ? 0.760 5.460 6.222 1.00 0.73 33 GLY A C 19
ATOM 25025 O O . GLY A 1 33 ? 0.484 6.525 6.741 1.00 0.78 33 GLY A O 19
ATOM 25029 N N . CYS A 1 34 ? 2.005 5.121 5.968 1.00 0.75 34 CYS A N 19
ATOM 25030 C CA . CYS A 1 34 ? 3.125 6.054 6.313 1.00 0.83 34 CYS A CA 19
ATOM 25031 C C . CYS A 1 34 ? 2.954 7.369 5.540 1.00 0.81 34 CYS A C 19
ATOM 25032 O O . CYS A 1 34 ? 3.165 8.443 6.069 1.00 0.89 34 CYS A O 19
ATOM 25040 N N . TRP A 1 35 ? 2.558 7.288 4.291 1.00 0.76 35 TRP A N 19
ATOM 25041 C CA . TRP A 1 35 ? 2.352 8.528 3.482 1.00 0.78 35 TRP A CA 19
ATOM 25042 C C . TRP A 1 35 ? 1.172 9.338 4.056 1.00 0.72 35 TRP A C 19
ATOM 25043 O O . TRP A 1 35 ? 1.299 10.522 4.318 1.00 0.81 35 TRP A O 19
ATOM 25064 N N . CYS A 1 36 ? 0.036 8.696 4.254 1.00 0.65 36 CYS A N 19
ATOM 25065 C CA . CYS A 1 36 ? -1.178 9.388 4.816 1.00 0.66 36 CYS A CA 19
ATOM 25066 C C . CYS A 1 36 ? -1.660 10.509 3.878 1.00 0.71 36 CYS A C 19
ATOM 25067 O O . CYS A 1 36 ? -2.720 10.418 3.290 1.00 0.73 36 CYS A O 19
ATOM 25075 N N . TYR A 1 37 ? -0.881 11.553 3.736 1.00 0.80 37 TYR A N 19
ATOM 25076 C CA . TYR A 1 37 ? -1.262 12.691 2.836 1.00 0.93 37 TYR A CA 19
ATOM 25077 C C . TYR A 1 37 ? -0.175 13.779 2.866 1.00 1.09 37 TYR A C 19
ATOM 25078 O O . TYR A 1 37 ? -0.467 14.959 2.855 1.00 1.27 37 TYR A O 19
ATOM 25096 N N . LEU A 1 38 ? 1.080 13.393 2.907 1.00 1.09 38 LEU A N 19
ATOM 25097 C CA . LEU A 1 38 ? 2.172 14.416 2.944 1.00 1.29 38 LEU A CA 19
ATOM 25098 C C . LEU A 1 38 ? 2.553 14.887 1.526 1.00 1.40 38 LEU A C 19
ATOM 25099 O O . LEU A 1 38 ? 3.268 15.863 1.365 1.00 1.55 38 LEU A O 19
ATOM 25115 N N . ARG A 1 39 ? 2.073 14.223 0.497 1.00 1.39 39 ARG A N 19
ATOM 25116 C CA . ARG A 1 39 ? 2.406 14.658 -0.898 1.00 1.56 39 ARG A CA 19
ATOM 25117 C C . ARG A 1 39 ? 1.194 14.454 -1.832 1.00 1.49 39 ARG A C 19
ATOM 25118 O O . ARG A 1 39 ? 0.259 15.229 -1.795 1.00 1.58 39 ARG A O 19
ATOM 25139 N N . LEU A 1 40 ? 1.196 13.440 -2.672 1.00 1.40 40 LEU A N 19
ATOM 25140 C CA . LEU A 1 40 ? 0.033 13.234 -3.599 1.00 1.36 40 LEU A CA 19
ATOM 25141 C C . LEU A 1 40 ? -0.080 11.769 -4.069 1.00 1.20 40 LEU A C 19
ATOM 25142 O O . LEU A 1 40 ? -0.679 11.489 -5.092 1.00 1.30 40 LEU A O 19
ATOM 25158 N N . GLN A 1 41 ? 0.471 10.834 -3.336 1.00 1.07 41 GLN A N 19
ATOM 25159 C CA . GLN A 1 41 ? 0.386 9.395 -3.750 1.00 1.01 41 GLN A CA 19
ATOM 25160 C C . GLN A 1 41 ? -0.982 8.791 -3.375 1.00 0.84 41 GLN A C 19
ATOM 25161 O O . GLN A 1 41 ? -1.065 7.676 -2.895 1.00 0.86 41 GLN A O 19
ATOM 25175 N N . ARG A 1 42 ? -2.055 9.510 -3.605 1.00 0.81 42 ARG A N 19
ATOM 25176 C CA . ARG A 1 42 ? -3.409 8.964 -3.275 1.00 0.80 42 ARG A CA 19
ATOM 25177 C C . ARG A 1 42 ? -3.906 8.101 -4.439 1.00 0.77 42 ARG A C 19
ATOM 25178 O O . ARG A 1 42 ? -4.059 6.898 -4.315 1.00 0.81 42 ARG A O 19
ATOM 25199 N N . ILE A 1 43 ? -4.148 8.711 -5.564 1.00 0.88 43 ILE A N 19
ATOM 25200 C CA . ILE A 1 43 ? -4.618 7.950 -6.764 1.00 1.01 43 ILE A CA 19
ATOM 25201 C C . ILE A 1 43 ? -3.512 7.002 -7.235 1.00 0.94 43 ILE A C 19
ATOM 25202 O O . ILE A 1 43 ? -3.757 5.917 -7.731 1.00 1.06 43 ILE A O 19
ATOM 25218 N N . SER A 1 44 ? -2.299 7.431 -7.071 1.00 0.84 44 SER A N 19
ATOM 25219 C CA . SER A 1 44 ? -1.116 6.613 -7.485 1.00 0.88 44 SER A CA 19
ATOM 25220 C C . SER A 1 44 ? -0.900 5.442 -6.512 1.00 0.83 44 SER A C 19
ATOM 25221 O O . SER A 1 44 ? 0.031 5.433 -5.726 1.00 0.90 44 SER A O 19
ATOM 25229 N N . GLN A 1 45 ? -1.755 4.453 -6.569 1.00 0.83 45 GLN A N 19
ATOM 25230 C CA . GLN A 1 45 ? -1.608 3.270 -5.659 1.00 0.87 45 GLN A CA 19
ATOM 25231 C C . GLN A 1 45 ? -0.471 2.349 -6.152 1.00 0.94 45 GLN A C 19
ATOM 25232 O O . GLN A 1 45 ? 0.110 1.609 -5.382 1.00 1.05 45 GLN A O 19
ATOM 25246 N N . SER A 1 46 ? -0.141 2.409 -7.426 1.00 0.96 46 SER A N 19
ATOM 25247 C CA . SER A 1 46 ? 0.970 1.562 -7.989 1.00 1.08 46 SER A CA 19
ATOM 25248 C C . SER A 1 46 ? 0.816 0.082 -7.602 1.00 1.09 46 SER A C 19
ATOM 25249 O O . SER A 1 46 ? 1.787 -0.598 -7.318 1.00 1.21 46 SER A O 19
ATOM 25257 N N . GLU A 1 47 ? -0.391 -0.423 -7.598 1.00 1.02 47 GLU A N 19
ATOM 25258 C CA . GLU A 1 47 ? -0.604 -1.857 -7.241 1.00 1.09 47 GLU A CA 19
ATOM 25259 C C . GLU A 1 47 ? -0.328 -2.755 -8.459 1.00 1.13 47 GLU A C 19
ATOM 25260 O O . GLU A 1 47 ? 0.052 -2.278 -9.519 1.00 1.13 47 GLU A O 19
ATOM 25272 N N . ASP A 1 48 ? -0.515 -4.046 -8.328 1.00 1.20 48 ASP A N 19
ATOM 25273 C CA . ASP A 1 48 ? -0.265 -4.961 -9.488 1.00 1.27 48 ASP A CA 19
ATOM 25274 C C . ASP A 1 48 ? -1.319 -4.733 -10.588 1.00 1.21 48 ASP A C 19
ATOM 25275 O O . ASP A 1 48 ? -2.198 -3.900 -10.455 1.00 1.14 48 ASP A O 19
ATOM 25284 N N . GLU A 1 49 ? -1.240 -5.461 -11.673 1.00 1.26 49 GLU A N 19
ATOM 25285 C CA . GLU A 1 49 ? -2.240 -5.277 -12.770 1.00 1.23 49 GLU A CA 19
ATOM 25286 C C . GLU A 1 49 ? -3.586 -5.901 -12.359 1.00 1.22 49 GLU A C 19
ATOM 25287 O O . GLU A 1 49 ? -3.770 -7.103 -12.420 1.00 1.46 49 GLU A O 19
ATOM 25299 N N . GLU A 1 50 ? -4.524 -5.092 -11.929 1.00 1.06 50 GLU A N 19
ATOM 25300 C CA . GLU A 1 50 ? -5.845 -5.628 -11.503 1.00 1.04 50 GLU A CA 19
ATOM 25301 C C . GLU A 1 50 ? -6.973 -5.109 -12.406 1.00 0.95 50 GLU A C 19
ATOM 25302 O O . GLU A 1 50 ? -6.883 -4.057 -13.017 1.00 0.95 50 GLU A O 19
ATOM 25314 N N . SER A 1 51 ? -8.037 -5.857 -12.470 1.00 1.00 51 SER A N 19
ATOM 25315 C CA . SER A 1 51 ? -9.225 -5.461 -13.309 1.00 0.98 51 SER A CA 19
ATOM 25316 C C . SER A 1 51 ? -10.430 -6.415 -13.132 1.00 1.05 51 SER A C 19
ATOM 25317 O O . SER A 1 51 ? -11.515 -6.118 -13.595 1.00 1.23 51 SER A O 19
ATOM 25325 N N . ILE A 1 52 ? -10.268 -7.545 -12.480 1.00 1.30 52 ILE A N 19
ATOM 25326 C CA . ILE A 1 52 ? -11.419 -8.483 -12.295 1.00 1.43 52 ILE A CA 19
ATOM 25327 C C . ILE A 1 52 ? -12.276 -8.042 -11.099 1.00 1.33 52 ILE A C 19
ATOM 25328 O O . ILE A 1 52 ? -13.491 -8.068 -11.159 1.00 1.36 52 ILE A O 19
ATOM 25344 N N . VAL A 1 53 ? -11.657 -7.641 -10.014 1.00 1.32 53 VAL A N 19
ATOM 25345 C CA . VAL A 1 53 ? -12.457 -7.206 -8.820 1.00 1.35 53 VAL A CA 19
ATOM 25346 C C . VAL A 1 53 ? -12.632 -5.679 -8.796 1.00 1.16 53 VAL A C 19
ATOM 25347 O O . VAL A 1 53 ? -13.705 -5.186 -8.489 1.00 1.17 53 VAL A O 19
ATOM 25360 N N . GLY A 1 54 ? -11.604 -4.927 -9.123 1.00 1.08 54 GLY A N 19
ATOM 25361 C CA . GLY A 1 54 ? -11.717 -3.431 -9.120 1.00 0.99 54 GLY A CA 19
ATOM 25362 C C . GLY A 1 54 ? -12.945 -2.986 -9.922 1.00 0.82 54 GLY A C 19
ATOM 25363 O O . GLY A 1 54 ? -13.697 -2.133 -9.490 1.00 0.94 54 GLY A O 19
ATOM 25367 N N . ASP A 1 55 ? -13.161 -3.563 -11.078 1.00 0.68 55 ASP A N 19
ATOM 25368 C CA . ASP A 1 55 ? -14.351 -3.179 -11.900 1.00 0.66 55 ASP A CA 19
ATOM 25369 C C . ASP A 1 55 ? -15.416 -4.284 -11.838 1.00 0.67 55 ASP A C 19
ATOM 25370 O O . ASP A 1 55 ? -16.216 -4.449 -12.741 1.00 0.89 55 ASP A O 19
ATOM 25379 N N . GLY A 1 56 ? -15.436 -5.026 -10.760 1.00 0.60 56 GLY A N 19
ATOM 25380 C CA . GLY A 1 56 ? -16.439 -6.114 -10.593 1.00 0.68 56 GLY A CA 19
ATOM 25381 C C . GLY A 1 56 ? -17.045 -6.015 -9.192 1.00 0.75 56 GLY A C 19
ATOM 25382 O O . GLY A 1 56 ? -18.212 -6.299 -8.996 1.00 0.91 56 GLY A O 19
ATOM 25386 N N . GLU A 1 57 ? -16.264 -5.602 -8.213 1.00 0.77 57 GLU A N 19
ATOM 25387 C CA . GLU A 1 57 ? -16.808 -5.482 -6.828 1.00 0.96 57 GLU A CA 19
ATOM 25388 C C . GLU A 1 57 ? -18.030 -4.555 -6.818 1.00 1.01 57 GLU A C 19
ATOM 25389 O O . GLU A 1 57 ? -18.983 -4.782 -6.099 1.00 1.17 57 GLU A O 19
ATOM 25401 N N . THR A 1 58 ? -18.013 -3.515 -7.629 1.00 0.98 58 THR A N 19
ATOM 25402 C CA . THR A 1 58 ? -19.177 -2.565 -7.687 1.00 1.13 58 THR A CA 19
ATOM 25403 C C . THR A 1 58 ? -19.533 -2.072 -6.277 1.00 1.25 58 THR A C 19
ATOM 25404 O O . THR A 1 58 ? -20.687 -2.015 -5.892 1.00 1.47 58 THR A O 19
ATOM 25415 N N . LYS A 1 59 ? -18.536 -1.717 -5.507 1.00 1.21 59 LYS A N 19
ATOM 25416 C CA . LYS A 1 59 ? -18.778 -1.229 -4.116 1.00 1.35 59 LYS A CA 19
ATOM 25417 C C . LYS A 1 59 ? -18.207 0.188 -3.947 1.00 1.29 59 LYS A C 19
ATOM 25418 O O . LYS A 1 59 ? -17.629 0.740 -4.865 1.00 1.23 59 LYS A O 19
ATOM 25437 N N . GLU A 1 60 ? -18.352 0.768 -2.777 1.00 1.34 60 GLU A N 19
ATOM 25438 C CA . GLU A 1 60 ? -17.807 2.146 -2.527 1.00 1.30 60 GLU A CA 19
ATOM 25439 C C . GLU A 1 60 ? -18.303 3.145 -3.595 1.00 1.27 60 GLU A C 19
ATOM 25440 O O . GLU A 1 60 ? -17.586 3.475 -4.524 1.00 1.25 60 GLU A O 19
ATOM 25452 N N . PRO A 1 61 ? -19.525 3.597 -3.426 1.00 1.34 61 PRO A N 19
ATOM 25453 C CA . PRO A 1 61 ? -20.128 4.561 -4.393 1.00 1.39 61 PRO A CA 19
ATOM 25454 C C . PRO A 1 61 ? -19.562 5.991 -4.247 1.00 1.38 61 PRO A C 19
ATOM 25455 O O . PRO A 1 61 ? -20.093 6.923 -4.820 1.00 1.81 61 PRO A O 19
ATOM 25466 N N . PHE A 1 62 ? -18.498 6.186 -3.503 1.00 1.11 62 PHE A N 19
ATOM 25467 C CA . PHE A 1 62 ? -17.937 7.565 -3.356 1.00 1.08 62 PHE A CA 19
ATOM 25468 C C . PHE A 1 62 ? -16.917 7.850 -4.467 1.00 0.91 62 PHE A C 19
ATOM 25469 O O . PHE A 1 62 ? -16.181 6.978 -4.888 1.00 0.78 62 PHE A O 19
ATOM 25486 N N . LEU A 1 63 ? -16.868 9.068 -4.946 1.00 1.00 63 LEU A N 19
ATOM 25487 C CA . LEU A 1 63 ? -15.897 9.415 -6.039 1.00 0.94 63 LEU A CA 19
ATOM 25488 C C . LEU A 1 63 ? -14.453 9.124 -5.604 1.00 0.76 63 LEU A C 19
ATOM 25489 O O . LEU A 1 63 ? -13.642 8.665 -6.391 1.00 0.71 63 LEU A O 19
ATOM 25505 N N . LEU A 1 64 ? -14.140 9.375 -4.358 1.00 0.76 64 LEU A N 19
ATOM 25506 C CA . LEU A 1 64 ? -12.753 9.106 -3.845 1.00 0.66 64 LEU A CA 19
ATOM 25507 C C . LEU A 1 64 ? -12.360 7.653 -4.135 1.00 0.53 64 LEU A C 19
ATOM 25508 O O . LEU A 1 64 ? -11.390 7.391 -4.815 1.00 0.54 64 LEU A O 19
ATOM 25524 N N . VAL A 1 65 ? -13.116 6.712 -3.629 1.00 0.52 65 VAL A N 19
ATOM 25525 C CA . VAL A 1 65 ? -12.791 5.270 -3.883 1.00 0.51 65 VAL A CA 19
ATOM 25526 C C . VAL A 1 65 ? -13.036 4.923 -5.356 1.00 0.43 65 VAL A C 19
ATOM 25527 O O . VAL A 1 65 ? -12.287 4.165 -5.946 1.00 0.52 65 VAL A O 19
ATOM 25540 N N . GLN A 1 66 ? -14.057 5.489 -5.962 1.00 0.44 66 GLN A N 19
ATOM 25541 C CA . GLN A 1 66 ? -14.321 5.201 -7.412 1.00 0.49 66 GLN A CA 19
ATOM 25542 C C . GLN A 1 66 ? -13.075 5.545 -8.232 1.00 0.55 66 GLN A C 19
ATOM 25543 O O . GLN A 1 66 ? -12.558 4.731 -8.973 1.00 0.66 66 GLN A O 19
ATOM 25557 N N . TYR A 1 67 ? -12.576 6.742 -8.077 1.00 0.59 67 TYR A N 19
ATOM 25558 C CA . TYR A 1 67 ? -11.341 7.149 -8.818 1.00 0.72 67 TYR A CA 19
ATOM 25559 C C . TYR A 1 67 ? -10.134 6.390 -8.258 1.00 0.69 67 TYR A C 19
ATOM 25560 O O . TYR A 1 67 ? -9.274 5.953 -8.995 1.00 0.82 67 TYR A O 19
ATOM 25578 N N . SER A 1 68 ? -10.088 6.212 -6.963 1.00 0.61 68 SER A N 19
ATOM 25579 C CA . SER A 1 68 ? -8.954 5.457 -6.337 1.00 0.68 68 SER A CA 19
ATOM 25580 C C . SER A 1 68 ? -8.863 4.043 -6.926 1.00 0.71 68 SER A C 19
ATOM 25581 O O . SER A 1 68 ? -7.790 3.548 -7.187 1.00 0.88 68 SER A O 19
ATOM 25589 N N . ALA A 1 69 ? -9.982 3.389 -7.136 1.00 0.60 69 ALA A N 19
ATOM 25590 C CA . ALA A 1 69 ? -9.945 2.006 -7.710 1.00 0.65 69 ALA A CA 19
ATOM 25591 C C . ALA A 1 69 ? -9.945 2.048 -9.243 1.00 0.67 69 ALA A C 19
ATOM 25592 O O . ALA A 1 69 ? -9.159 1.377 -9.891 1.00 0.73 69 ALA A O 19
ATOM 25599 N N . LYS A 1 70 ? -10.817 2.830 -9.827 1.00 0.68 70 LYS A N 19
ATOM 25600 C CA . LYS A 1 70 ? -10.872 2.908 -11.322 1.00 0.74 70 LYS A CA 19
ATOM 25601 C C . LYS A 1 70 ? -9.596 3.533 -11.894 1.00 0.71 70 LYS A C 19
ATOM 25602 O O . LYS A 1 70 ? -9.150 3.148 -12.948 1.00 0.75 70 LYS A O 19
ATOM 25621 N N . GLY A 1 71 ? -9.005 4.483 -11.212 1.00 0.69 71 GLY A N 19
ATOM 25622 C CA . GLY A 1 71 ? -7.746 5.124 -11.726 1.00 0.71 71 GLY A CA 19
ATOM 25623 C C . GLY A 1 71 ? -6.774 4.040 -12.193 1.00 0.73 71 GLY A C 19
ATOM 25624 O O . GLY A 1 71 ? -6.463 3.956 -13.368 1.00 0.78 71 GLY A O 19
ATOM 25628 N N . PRO A 1 72 ? -6.347 3.220 -11.262 1.00 0.73 72 PRO A N 19
ATOM 25629 C CA . PRO A 1 72 ? -5.426 2.106 -11.600 1.00 0.79 72 PRO A CA 19
ATOM 25630 C C . PRO A 1 72 ? -6.154 1.078 -12.475 1.00 0.80 72 PRO A C 19
ATOM 25631 O O . PRO A 1 72 ? -5.652 0.673 -13.500 1.00 0.85 72 PRO A O 19
ATOM 25642 N N . CYS A 1 73 ? -7.347 0.673 -12.095 1.00 0.78 73 CYS A N 19
ATOM 25643 C CA . CYS A 1 73 ? -8.107 -0.314 -12.933 1.00 0.82 73 CYS A CA 19
ATOM 25644 C C . CYS A 1 73 ? -8.205 0.189 -14.379 1.00 0.85 73 CYS A C 19
ATOM 25645 O O . CYS A 1 73 ? -8.060 -0.569 -15.329 1.00 0.91 73 CYS A O 19
ATOM 25653 N N . VAL A 1 74 ? -8.421 1.463 -14.551 1.00 0.83 74 VAL A N 19
ATOM 25654 C CA . VAL A 1 74 ? -8.495 2.040 -15.928 1.00 0.89 74 VAL A CA 19
ATOM 25655 C C . VAL A 1 74 ? -7.084 2.112 -16.509 1.00 0.93 74 VAL A C 19
ATOM 25656 O O . VAL A 1 74 ? -6.848 1.706 -17.629 1.00 1.02 74 VAL A O 19
ATOM 25669 N N . GLU A 1 75 ? -6.145 2.600 -15.739 1.00 0.89 75 GLU A N 19
ATOM 25670 C CA . GLU A 1 75 ? -4.728 2.671 -16.226 1.00 0.96 75 GLU A CA 19
ATOM 25671 C C . GLU A 1 75 ? -4.284 1.278 -16.698 1.00 1.02 75 GLU A C 19
ATOM 25672 O O . GLU A 1 75 ? -3.678 1.123 -17.745 1.00 1.10 75 GLU A O 19
ATOM 25684 N N . ARG A 1 76 ? -4.620 0.269 -15.937 1.00 0.99 76 ARG A N 19
ATOM 25685 C CA . ARG A 1 76 ? -4.267 -1.131 -16.320 1.00 1.06 76 ARG A CA 19
ATOM 25686 C C . ARG A 1 76 ? -4.982 -1.484 -17.624 1.00 1.09 76 ARG A C 19
ATOM 25687 O O . ARG A 1 76 ? -4.372 -1.937 -18.576 1.00 1.19 76 ARG A O 19
ATOM 25708 N N . LYS A 1 77 ? -6.274 -1.249 -17.679 1.00 1.03 77 LYS A N 19
ATOM 25709 C CA . LYS A 1 77 ? -7.036 -1.540 -18.936 1.00 1.09 77 LYS A CA 19
ATOM 25710 C C . LYS A 1 77 ? -6.394 -0.781 -20.100 1.00 1.16 77 LYS A C 19
ATOM 25711 O O . LYS A 1 77 ? -6.165 -1.328 -21.163 1.00 1.23 77 LYS A O 19
ATOM 25730 N N . ALA A 1 78 ? -6.073 0.468 -19.879 1.00 1.16 78 ALA A N 19
ATOM 25731 C CA . ALA A 1 78 ? -5.406 1.289 -20.936 1.00 1.24 78 ALA A CA 19
ATOM 25732 C C . ALA A 1 78 ? -4.133 0.586 -21.396 1.00 1.32 78 ALA A C 19
ATOM 25733 O O . ALA A 1 78 ? -3.933 0.348 -22.576 1.00 1.41 78 ALA A O 19
ATOM 25740 N N . LYS A 1 79 ? -3.293 0.230 -20.459 1.00 1.31 79 LYS A N 19
ATOM 25741 C CA . LYS A 1 79 ? -2.026 -0.488 -20.798 1.00 1.41 79 LYS A CA 19
ATOM 25742 C C . LYS A 1 79 ? -2.350 -1.801 -21.529 1.00 1.45 79 LYS A C 19
ATOM 25743 O O . LYS A 1 79 ? -1.725 -2.141 -22.514 1.00 1.56 79 LYS A O 19
ATOM 25762 N N . LEU A 1 80 ? -3.323 -2.536 -21.041 1.00 1.40 80 LEU A N 19
ATOM 25763 C CA . LEU A 1 80 ? -3.701 -3.833 -21.687 1.00 1.45 80 LEU A CA 19
ATOM 25764 C C . LEU A 1 80 ? -4.255 -3.595 -23.096 1.00 1.50 80 LEU A C 19
ATOM 25765 O O . LEU A 1 80 ? -3.698 -4.037 -24.082 1.00 1.59 80 LEU A O 19
ATOM 25781 N N . MET A 1 81 ? -5.350 -2.899 -23.188 1.00 1.45 81 MET A N 19
ATOM 25782 C CA . MET A 1 81 ? -5.969 -2.610 -24.519 1.00 1.51 81 MET A CA 19
ATOM 25783 C C . MET A 1 81 ? -6.889 -1.382 -24.411 1.00 1.45 81 MET A C 19
ATOM 25784 O O . MET A 1 81 ? -8.078 -1.468 -24.650 1.00 1.46 81 MET A O 19
ATOM 25798 N N . THR A 1 82 ? -6.333 -0.246 -24.039 1.00 1.42 82 THR A N 19
ATOM 25799 C CA . THR A 1 82 ? -7.136 1.031 -23.877 1.00 1.38 82 THR A CA 19
ATOM 25800 C C . THR A 1 82 ? -8.104 0.919 -22.688 1.00 1.30 82 THR A C 19
ATOM 25801 O O . THR A 1 82 ? -8.606 -0.147 -22.387 1.00 1.28 82 THR A O 19
ATOM 25812 N N . PRO A 1 83 ? -8.329 2.039 -22.042 1.00 1.32 83 PRO A N 19
ATOM 25813 C CA . PRO A 1 83 ? -9.237 2.069 -20.868 1.00 1.29 83 PRO A CA 19
ATOM 25814 C C . PRO A 1 83 ? -10.707 2.013 -21.303 1.00 1.20 83 PRO A C 19
ATOM 25815 O O . PRO A 1 83 ? -11.569 1.637 -20.532 1.00 1.27 83 PRO A O 19
ATOM 25826 N N . ASN A 1 84 ? -10.995 2.393 -22.530 1.00 1.17 84 ASN A N 19
ATOM 25827 C CA . ASN A 1 84 ? -12.407 2.380 -23.035 1.00 1.19 84 ASN A CA 19
ATOM 25828 C C . ASN A 1 84 ? -13.322 3.179 -22.089 1.00 1.22 84 ASN A C 19
ATOM 25829 O O . ASN A 1 84 ? -14.504 2.908 -21.969 1.00 1.29 84 ASN A O 19
ATOM 25840 N N . GLY A 1 85 ? -12.775 4.163 -21.413 1.00 1.26 85 GLY A N 19
ATOM 25841 C CA . GLY A 1 85 ? -13.592 4.986 -20.470 1.00 1.35 85 GLY A CA 19
ATOM 25842 C C . GLY A 1 85 ? -13.217 6.469 -20.605 1.00 1.30 85 GLY A C 19
ATOM 25843 O O . GLY A 1 85 ? -12.238 6.911 -20.026 1.00 1.32 85 GLY A O 19
ATOM 25847 N N . PRO A 1 86 ? -14.018 7.200 -21.348 1.00 1.35 86 PRO A N 19
ATOM 25848 C CA . PRO A 1 86 ? -13.765 8.657 -21.540 1.00 1.36 86 PRO A CA 19
ATOM 25849 C C . PRO A 1 86 ? -13.932 9.429 -20.222 1.00 1.22 86 PRO A C 19
ATOM 25850 O O . PRO A 1 86 ? -13.444 10.533 -20.082 1.00 1.33 86 PRO A O 19
ATOM 25861 N N . GLU A 1 87 ? -14.595 8.850 -19.249 1.00 1.09 87 GLU A N 19
ATOM 25862 C CA . GLU A 1 87 ? -14.769 9.545 -17.931 1.00 1.11 87 GLU A CA 19
ATOM 25863 C C . GLU A 1 87 ? -13.400 9.972 -17.377 1.00 1.27 87 GLU A C 19
ATOM 25864 O O . GLU A 1 87 ? -13.262 11.009 -16.756 1.00 1.41 87 GLU A O 19
ATOM 25876 N N . VAL A 1 88 ? -12.393 9.174 -17.621 1.00 1.36 88 VAL A N 19
ATOM 25877 C CA . VAL A 1 88 ? -11.014 9.503 -17.144 1.00 1.64 88 VAL A CA 19
ATOM 25878 C C . VAL A 1 88 ? -10.070 9.759 -18.341 1.00 1.81 88 VAL A C 19
ATOM 25879 O O . VAL A 1 88 ? -9.086 10.471 -18.220 1.00 2.08 88 VAL A O 19
ATOM 25892 N N . HIS A 1 89 ? -10.362 9.194 -19.499 1.00 1.73 89 HIS A N 19
ATOM 25893 C CA . HIS A 1 89 ? -9.487 9.418 -20.698 1.00 2.05 89 HIS A CA 19
ATOM 25894 C C . HIS A 1 89 ? -10.228 9.032 -21.988 1.00 1.89 89 HIS A C 19
ATOM 25895 O O . HIS A 1 89 ? -10.613 9.884 -22.765 1.00 2.08 89 HIS A O 19
ATOM 25909 N N . GLY A 1 90 ? -10.425 7.756 -22.221 1.00 1.66 90 GLY A N 19
ATOM 25910 C CA . GLY A 1 90 ? -11.135 7.311 -23.461 1.00 1.61 90 GLY A CA 19
ATOM 25911 C C . GLY A 1 90 ? -10.735 5.873 -23.804 1.00 1.54 90 GLY A C 19
ATOM 25912 O O . GLY A 1 90 ? -11.622 5.087 -24.085 1.00 1.94 90 GLY A O 19
ATOM 25917 N N . GLY A 1 1 ? 22.802 -28.932 -11.640 1.00 7.78 1 GLY A N 20
ATOM 25918 C CA . GLY A 1 1 ? 22.179 -28.496 -10.347 1.00 7.12 1 GLY A CA 20
ATOM 25919 C C . GLY A 1 1 ? 20.912 -29.333 -10.084 1.00 6.46 1 GLY A C 20
ATOM 25920 O O . GLY A 1 1 ? 20.474 -30.069 -10.945 1.00 6.67 1 GLY A O 20
ATOM 25926 N N . SER A 1 2 ? 20.323 -29.239 -8.914 1.00 5.91 2 SER A N 20
ATOM 25927 C CA . SER A 1 2 ? 19.090 -30.050 -8.640 1.00 5.42 2 SER A CA 20
ATOM 25928 C C . SER A 1 2 ? 17.839 -29.303 -9.111 1.00 5.05 2 SER A C 20
ATOM 25929 O O . SER A 1 2 ? 17.806 -28.086 -9.140 1.00 4.57 2 SER A O 20
ATOM 25937 N N . MET A 1 3 ? 16.819 -30.019 -9.526 1.00 5.51 3 MET A N 20
ATOM 25938 C CA . MET A 1 3 ? 15.599 -29.327 -10.047 1.00 5.34 3 MET A CA 20
ATOM 25939 C C . MET A 1 3 ? 14.420 -29.342 -9.060 1.00 4.86 3 MET A C 20
ATOM 25940 O O . MET A 1 3 ? 13.871 -30.376 -8.736 1.00 5.42 3 MET A O 20
ATOM 25954 N N . SER A 1 4 ? 13.986 -28.179 -8.648 1.00 4.09 4 SER A N 20
ATOM 25955 C CA . SER A 1 4 ? 12.786 -28.080 -7.762 1.00 3.85 4 SER A CA 20
ATOM 25956 C C . SER A 1 4 ? 11.654 -27.422 -8.591 1.00 3.40 4 SER A C 20
ATOM 25957 O O . SER A 1 4 ? 10.584 -27.125 -8.088 1.00 3.27 4 SER A O 20
ATOM 25965 N N . ILE A 1 5 ? 11.900 -27.209 -9.877 1.00 3.27 5 ILE A N 20
ATOM 25966 C CA . ILE A 1 5 ? 10.891 -26.586 -10.782 1.00 2.95 5 ILE A CA 20
ATOM 25967 C C . ILE A 1 5 ? 9.833 -27.619 -11.170 1.00 2.88 5 ILE A C 20
ATOM 25968 O O . ILE A 1 5 ? 9.579 -28.557 -10.439 1.00 2.98 5 ILE A O 20
ATOM 25984 N N . MET A 1 6 ? 9.209 -27.450 -12.316 1.00 2.82 6 MET A N 20
ATOM 25985 C CA . MET A 1 6 ? 8.150 -28.422 -12.738 1.00 2.86 6 MET A CA 20
ATOM 25986 C C . MET A 1 6 ? 7.157 -28.609 -11.579 1.00 2.67 6 MET A C 20
ATOM 25987 O O . MET A 1 6 ? 6.512 -29.632 -11.454 1.00 2.78 6 MET A O 20
ATOM 26001 N N . ASP A 1 7 ? 7.053 -27.617 -10.722 1.00 2.44 7 ASP A N 20
ATOM 26002 C CA . ASP A 1 7 ? 6.138 -27.709 -9.548 1.00 2.30 7 ASP A CA 20
ATOM 26003 C C . ASP A 1 7 ? 4.697 -27.955 -10.012 1.00 2.13 7 ASP A C 20
ATOM 26004 O O . ASP A 1 7 ? 3.914 -28.564 -9.307 1.00 2.08 7 ASP A O 20
ATOM 26013 N N . HIS A 1 8 ? 4.353 -27.481 -11.193 1.00 2.13 8 HIS A N 20
ATOM 26014 C CA . HIS A 1 8 ? 2.971 -27.668 -11.745 1.00 2.12 8 HIS A CA 20
ATOM 26015 C C . HIS A 1 8 ? 1.983 -26.682 -11.090 1.00 2.08 8 HIS A C 20
ATOM 26016 O O . HIS A 1 8 ? 0.794 -26.719 -11.354 1.00 2.16 8 HIS A O 20
ATOM 26030 N N . SER A 1 9 ? 2.474 -25.797 -10.247 1.00 2.07 9 SER A N 20
ATOM 26031 C CA . SER A 1 9 ? 1.597 -24.793 -9.565 1.00 2.15 9 SER A CA 20
ATOM 26032 C C . SER A 1 9 ? 0.338 -25.438 -8.947 1.00 2.22 9 SER A C 20
ATOM 26033 O O . SER A 1 9 ? -0.754 -24.933 -9.130 1.00 2.41 9 SER A O 20
ATOM 26041 N N . PRO A 1 10 ? 0.524 -26.520 -8.215 1.00 2.17 10 PRO A N 20
ATOM 26042 C CA . PRO A 1 10 ? -0.628 -27.193 -7.567 1.00 2.31 10 PRO A CA 20
ATOM 26043 C C . PRO A 1 10 ? -0.993 -26.461 -6.268 1.00 2.41 10 PRO A C 20
ATOM 26044 O O . PRO A 1 10 ? -2.142 -26.167 -6.002 1.00 2.85 10 PRO A O 20
ATOM 26055 N N . THR A 1 11 ? -0.003 -26.161 -5.476 1.00 2.13 11 THR A N 20
ATOM 26056 C CA . THR A 1 11 ? -0.229 -25.434 -4.186 1.00 2.29 11 THR A CA 20
ATOM 26057 C C . THR A 1 11 ? 0.981 -24.537 -3.874 1.00 2.39 11 THR A C 20
ATOM 26058 O O . THR A 1 11 ? 0.830 -23.388 -3.510 1.00 2.35 11 THR A O 20
ATOM 26069 N N . THR A 1 12 ? 2.180 -25.050 -4.037 1.00 2.58 12 THR A N 20
ATOM 26070 C CA . THR A 1 12 ? 3.417 -24.240 -3.771 1.00 2.77 12 THR A CA 20
ATOM 26071 C C . THR A 1 12 ? 3.411 -22.963 -4.620 1.00 2.54 12 THR A C 20
ATOM 26072 O O . THR A 1 12 ? 3.677 -21.874 -4.135 1.00 2.62 12 THR A O 20
ATOM 26083 N N . GLY A 1 13 ? 3.091 -23.087 -5.880 1.00 2.33 13 GLY A N 20
ATOM 26084 C CA . GLY A 1 13 ? 3.038 -21.888 -6.778 1.00 2.20 13 GLY A CA 20
ATOM 26085 C C . GLY A 1 13 ? 1.967 -20.922 -6.267 1.00 1.95 13 GLY A C 20
ATOM 26086 O O . GLY A 1 13 ? 2.206 -19.741 -6.107 1.00 1.96 13 GLY A O 20
ATOM 26090 N N . VAL A 1 14 ? 0.792 -21.426 -5.988 1.00 1.78 14 VAL A N 20
ATOM 26091 C CA . VAL A 1 14 ? -0.307 -20.555 -5.462 1.00 1.67 14 VAL A CA 20
ATOM 26092 C C . VAL A 1 14 ? 0.103 -19.955 -4.107 1.00 1.81 14 VAL A C 20
ATOM 26093 O O . VAL A 1 14 ? -0.202 -18.817 -3.801 1.00 1.78 14 VAL A O 20
ATOM 26106 N N . VAL A 1 15 ? 0.796 -20.711 -3.294 1.00 2.05 15 VAL A N 20
ATOM 26107 C CA . VAL A 1 15 ? 1.227 -20.186 -1.960 1.00 2.29 15 VAL A CA 20
ATOM 26108 C C . VAL A 1 15 ? 2.301 -19.113 -2.130 1.00 2.30 15 VAL A C 20
ATOM 26109 O O . VAL A 1 15 ? 2.190 -18.021 -1.602 1.00 2.30 15 VAL A O 20
ATOM 26122 N N . THR A 1 16 ? 3.332 -19.418 -2.868 1.00 2.36 16 THR A N 20
ATOM 26123 C CA . THR A 1 16 ? 4.430 -18.428 -3.093 1.00 2.45 16 THR A CA 20
ATOM 26124 C C . THR A 1 16 ? 3.863 -17.131 -3.670 1.00 2.19 16 THR A C 20
ATOM 26125 O O . THR A 1 16 ? 4.132 -16.056 -3.172 1.00 2.22 16 THR A O 20
ATOM 26136 N N . VAL A 1 17 ? 3.067 -17.217 -4.699 1.00 1.97 17 VAL A N 20
ATOM 26137 C CA . VAL A 1 17 ? 2.477 -15.973 -5.279 1.00 1.79 17 VAL A CA 20
ATOM 26138 C C . VAL A 1 17 ? 1.529 -15.314 -4.262 1.00 1.68 17 VAL A C 20
ATOM 26139 O O . VAL A 1 17 ? 1.456 -14.106 -4.182 1.00 1.63 17 VAL A O 20
ATOM 26152 N N . ILE A 1 18 ? 0.814 -16.091 -3.471 1.00 1.74 18 ILE A N 20
ATOM 26153 C CA . ILE A 1 18 ? -0.108 -15.476 -2.458 1.00 1.80 18 ILE A CA 20
ATOM 26154 C C . ILE A 1 18 ? 0.692 -14.770 -1.370 1.00 1.97 18 ILE A C 20
ATOM 26155 O O . ILE A 1 18 ? 0.421 -13.632 -1.050 1.00 1.93 18 ILE A O 20
ATOM 26171 N N . VAL A 1 19 ? 1.680 -15.408 -0.810 1.00 2.19 19 VAL A N 20
ATOM 26172 C CA . VAL A 1 19 ? 2.484 -14.717 0.240 1.00 2.41 19 VAL A CA 20
ATOM 26173 C C . VAL A 1 19 ? 3.193 -13.508 -0.389 1.00 2.27 19 VAL A C 20
ATOM 26174 O O . VAL A 1 19 ? 3.295 -12.457 0.218 1.00 2.31 19 VAL A O 20
ATOM 26187 N N . ILE A 1 20 ? 3.641 -13.632 -1.620 1.00 2.15 20 ILE A N 20
ATOM 26188 C CA . ILE A 1 20 ? 4.294 -12.470 -2.299 1.00 2.10 20 ILE A CA 20
ATOM 26189 C C . ILE A 1 20 ? 3.247 -11.380 -2.518 1.00 1.85 20 ILE A C 20
ATOM 26190 O O . ILE A 1 20 ? 3.452 -10.229 -2.179 1.00 1.86 20 ILE A O 20
ATOM 26206 N N . LEU A 1 21 ? 2.115 -11.747 -3.052 1.00 1.69 21 LEU A N 20
ATOM 26207 C CA . LEU A 1 21 ? 1.024 -10.748 -3.266 1.00 1.56 21 LEU A CA 20
ATOM 26208 C C . LEU A 1 21 ? 0.643 -10.132 -1.917 1.00 1.65 21 LEU A C 20
ATOM 26209 O O . LEU A 1 21 ? 0.589 -8.924 -1.769 1.00 1.63 21 LEU A O 20
ATOM 26225 N N . ILE A 1 22 ? 0.411 -10.961 -0.923 1.00 1.83 22 ILE A N 20
ATOM 26226 C CA . ILE A 1 22 ? 0.066 -10.427 0.431 1.00 2.04 22 ILE A CA 20
ATOM 26227 C C . ILE A 1 22 ? 1.173 -9.474 0.902 1.00 2.08 22 ILE A C 20
ATOM 26228 O O . ILE A 1 22 ? 0.907 -8.400 1.411 1.00 2.11 22 ILE A O 20
ATOM 26244 N N . ALA A 1 23 ? 2.411 -9.851 0.710 1.00 2.12 23 ALA A N 20
ATOM 26245 C CA . ALA A 1 23 ? 3.542 -8.963 1.124 1.00 2.23 23 ALA A CA 20
ATOM 26246 C C . ALA A 1 23 ? 3.513 -7.669 0.300 1.00 2.01 23 ALA A C 20
ATOM 26247 O O . ALA A 1 23 ? 3.625 -6.583 0.839 1.00 2.05 23 ALA A O 20
ATOM 26254 N N . ILE A 1 24 ? 3.337 -7.774 -0.997 1.00 1.82 24 ILE A N 20
ATOM 26255 C CA . ILE A 1 24 ? 3.272 -6.543 -1.849 1.00 1.69 24 ILE A CA 20
ATOM 26256 C C . ILE A 1 24 ? 2.116 -5.660 -1.364 1.00 1.58 24 ILE A C 20
ATOM 26257 O O . ILE A 1 24 ? 2.270 -4.465 -1.177 1.00 1.56 24 ILE A O 20
ATOM 26273 N N . ALA A 1 25 ? 0.964 -6.249 -1.135 1.00 1.61 25 ALA A N 20
ATOM 26274 C CA . ALA A 1 25 ? -0.203 -5.458 -0.639 1.00 1.67 25 ALA A CA 20
ATOM 26275 C C . ALA A 1 25 ? 0.110 -4.882 0.745 1.00 1.82 25 ALA A C 20
ATOM 26276 O O . ALA A 1 25 ? -0.123 -3.715 1.007 1.00 1.83 25 ALA A O 20
ATOM 26283 N N . ALA A 1 26 ? 0.660 -5.683 1.620 1.00 1.98 26 ALA A N 20
ATOM 26284 C CA . ALA A 1 26 ? 1.020 -5.179 2.982 1.00 2.20 26 ALA A CA 20
ATOM 26285 C C . ALA A 1 26 ? 2.029 -4.032 2.848 1.00 2.10 26 ALA A C 20
ATOM 26286 O O . ALA A 1 26 ? 1.901 -3.002 3.485 1.00 2.15 26 ALA A O 20
ATOM 26293 N N . LEU A 1 27 ? 3.014 -4.195 1.994 1.00 2.01 27 LEU A N 20
ATOM 26294 C CA . LEU A 1 27 ? 4.015 -3.107 1.781 1.00 1.98 27 LEU A CA 20
ATOM 26295 C C . LEU A 1 27 ? 3.300 -1.882 1.204 1.00 1.77 27 LEU A C 20
ATOM 26296 O O . LEU A 1 27 ? 3.474 -0.772 1.677 1.00 1.80 27 LEU A O 20
ATOM 26312 N N . GLY A 1 28 ? 2.473 -2.080 0.201 1.00 1.60 28 GLY A N 20
ATOM 26313 C CA . GLY A 1 28 ? 1.722 -0.931 -0.388 1.00 1.48 28 GLY A CA 20
ATOM 26314 C C . GLY A 1 28 ? 0.880 -0.280 0.714 1.00 1.58 28 GLY A C 20
ATOM 26315 O O . GLY A 1 28 ? 0.807 0.930 0.816 1.00 1.57 28 GLY A O 20
ATOM 26319 N N . ALA A 1 29 ? 0.260 -1.078 1.552 1.00 1.75 29 ALA A N 20
ATOM 26320 C CA . ALA A 1 29 ? -0.563 -0.510 2.663 1.00 1.96 29 ALA A CA 20
ATOM 26321 C C . ALA A 1 29 ? 0.331 0.232 3.661 1.00 2.03 29 ALA A C 20
ATOM 26322 O O . ALA A 1 29 ? 0.043 1.349 4.055 1.00 2.08 29 ALA A O 20
ATOM 26329 N N . LEU A 1 30 ? 1.419 -0.375 4.057 1.00 2.09 30 LEU A N 20
ATOM 26330 C CA . LEU A 1 30 ? 2.352 0.291 5.022 1.00 2.24 30 LEU A CA 20
ATOM 26331 C C . LEU A 1 30 ? 2.916 1.577 4.395 1.00 2.03 30 LEU A C 20
ATOM 26332 O O . LEU A 1 30 ? 3.077 2.579 5.067 1.00 2.10 30 LEU A O 20
ATOM 26348 N N . ILE A 1 31 ? 3.188 1.566 3.111 1.00 1.83 31 ILE A N 20
ATOM 26349 C CA . ILE A 1 31 ? 3.712 2.801 2.451 1.00 1.70 31 ILE A CA 20
ATOM 26350 C C . ILE A 1 31 ? 2.589 3.836 2.368 1.00 1.60 31 ILE A C 20
ATOM 26351 O O . ILE A 1 31 ? 2.771 4.988 2.717 1.00 1.62 31 ILE A O 20
ATOM 26367 N N . LEU A 1 32 ? 1.422 3.425 1.932 1.00 1.57 32 LEU A N 20
ATOM 26368 C CA . LEU A 1 32 ? 0.274 4.375 1.850 1.00 1.62 32 LEU A CA 20
ATOM 26369 C C . LEU A 1 32 ? -0.016 4.956 3.238 1.00 1.77 32 LEU A C 20
ATOM 26370 O O . LEU A 1 32 ? -0.174 6.149 3.392 1.00 1.78 32 LEU A O 20
ATOM 26386 N N . GLY A 1 33 ? -0.074 4.120 4.249 1.00 1.96 33 GLY A N 20
ATOM 26387 C CA . GLY A 1 33 ? -0.339 4.626 5.632 1.00 2.19 33 GLY A CA 20
ATOM 26388 C C . GLY A 1 33 ? 0.769 5.601 6.036 1.00 2.14 33 GLY A C 20
ATOM 26389 O O . GLY A 1 33 ? 0.514 6.750 6.343 1.00 2.18 33 GLY A O 20
ATOM 26393 N N . CYS A 1 34 ? 2.003 5.155 6.021 1.00 2.10 34 CYS A N 20
ATOM 26394 C CA . CYS A 1 34 ? 3.138 6.063 6.391 1.00 2.12 34 CYS A CA 20
ATOM 26395 C C . CYS A 1 34 ? 3.090 7.348 5.546 1.00 1.90 34 CYS A C 20
ATOM 26396 O O . CYS A 1 34 ? 3.291 8.442 6.044 1.00 1.94 34 CYS A O 20
ATOM 26404 N N . TRP A 1 35 ? 2.817 7.216 4.272 1.00 1.71 35 TRP A N 20
ATOM 26405 C CA . TRP A 1 35 ? 2.748 8.411 3.376 1.00 1.56 35 TRP A CA 20
ATOM 26406 C C . TRP A 1 35 ? 1.550 9.307 3.738 1.00 1.62 35 TRP A C 20
ATOM 26407 O O . TRP A 1 35 ? 1.703 10.481 4.002 1.00 1.66 35 TRP A O 20
ATOM 26428 N N . CYS A 1 36 ? 0.363 8.760 3.738 1.00 1.72 36 CYS A N 20
ATOM 26429 C CA . CYS A 1 36 ? -0.857 9.571 4.067 1.00 1.88 36 CYS A CA 20
ATOM 26430 C C . CYS A 1 36 ? -0.821 10.105 5.513 1.00 2.06 36 CYS A C 20
ATOM 26431 O O . CYS A 1 36 ? -1.468 11.089 5.825 1.00 2.23 36 CYS A O 20
ATOM 26439 N N . TYR A 1 37 ? -0.093 9.467 6.399 1.00 2.16 37 TYR A N 20
ATOM 26440 C CA . TYR A 1 37 ? -0.046 9.950 7.820 1.00 2.38 37 TYR A CA 20
ATOM 26441 C C . TYR A 1 37 ? 1.211 10.797 8.083 1.00 2.31 37 TYR A C 20
ATOM 26442 O O . TYR A 1 37 ? 1.132 11.867 8.655 1.00 2.42 37 TYR A O 20
ATOM 26460 N N . LEU A 1 38 ? 2.368 10.327 7.681 1.00 2.18 38 LEU A N 20
ATOM 26461 C CA . LEU A 1 38 ? 3.628 11.109 7.926 1.00 2.19 38 LEU A CA 20
ATOM 26462 C C . LEU A 1 38 ? 4.182 11.671 6.611 1.00 1.92 38 LEU A C 20
ATOM 26463 O O . LEU A 1 38 ? 4.700 12.770 6.566 1.00 1.88 38 LEU A O 20
ATOM 26479 N N . ARG A 1 39 ? 4.083 10.913 5.551 1.00 1.78 39 ARG A N 20
ATOM 26480 C CA . ARG A 1 39 ? 4.607 11.371 4.216 1.00 1.56 39 ARG A CA 20
ATOM 26481 C C . ARG A 1 39 ? 6.073 11.817 4.334 1.00 1.70 39 ARG A C 20
ATOM 26482 O O . ARG A 1 39 ? 6.453 12.870 3.857 1.00 1.67 39 ARG A O 20
ATOM 26503 N N . LEU A 1 40 ? 6.898 11.031 4.974 1.00 1.95 40 LEU A N 20
ATOM 26504 C CA . LEU A 1 40 ? 8.337 11.419 5.133 1.00 2.16 40 LEU A CA 20
ATOM 26505 C C . LEU A 1 40 ? 9.151 11.118 3.874 1.00 2.11 40 LEU A C 20
ATOM 26506 O O . LEU A 1 40 ? 9.699 12.019 3.266 1.00 2.09 40 LEU A O 20
ATOM 26522 N N . GLN A 1 41 ? 9.280 9.864 3.501 1.00 2.16 41 GLN A N 20
ATOM 26523 C CA . GLN A 1 41 ? 10.111 9.495 2.300 1.00 2.19 41 GLN A CA 20
ATOM 26524 C C . GLN A 1 41 ? 11.601 9.751 2.604 1.00 2.48 41 GLN A C 20
ATOM 26525 O O . GLN A 1 41 ? 12.441 8.892 2.400 1.00 2.69 41 GLN A O 20
ATOM 26539 N N . ARG A 1 42 ? 11.929 10.915 3.112 1.00 2.52 42 ARG A N 20
ATOM 26540 C CA . ARG A 1 42 ? 13.343 11.231 3.464 1.00 2.82 42 ARG A CA 20
ATOM 26541 C C . ARG A 1 42 ? 13.342 12.198 4.655 1.00 2.87 42 ARG A C 20
ATOM 26542 O O . ARG A 1 42 ? 12.462 12.146 5.493 1.00 2.78 42 ARG A O 20
ATOM 26563 N N . ILE A 1 43 ? 14.293 13.092 4.738 1.00 3.05 43 ILE A N 20
ATOM 26564 C CA . ILE A 1 43 ? 14.314 14.061 5.857 1.00 3.11 43 ILE A CA 20
ATOM 26565 C C . ILE A 1 43 ? 13.053 14.951 5.812 1.00 2.84 43 ILE A C 20
ATOM 26566 O O . ILE A 1 43 ? 12.634 15.498 6.815 1.00 2.84 43 ILE A O 20
ATOM 26582 N N . SER A 1 44 ? 12.459 15.090 4.649 1.00 2.64 44 SER A N 20
ATOM 26583 C CA . SER A 1 44 ? 11.234 15.931 4.496 1.00 2.40 44 SER A CA 20
ATOM 26584 C C . SER A 1 44 ? 10.666 15.763 3.076 1.00 2.27 44 SER A C 20
ATOM 26585 O O . SER A 1 44 ? 9.579 15.244 2.887 1.00 2.12 44 SER A O 20
ATOM 26593 N N . GLN A 1 45 ? 11.412 16.191 2.080 1.00 2.40 45 GLN A N 20
ATOM 26594 C CA . GLN A 1 45 ? 10.965 16.068 0.654 1.00 2.37 45 GLN A CA 20
ATOM 26595 C C . GLN A 1 45 ? 9.511 16.531 0.481 1.00 2.25 45 GLN A C 20
ATOM 26596 O O . GLN A 1 45 ? 8.665 15.788 0.026 1.00 2.16 45 GLN A O 20
ATOM 26610 N N . SER A 1 46 ? 9.212 17.758 0.823 1.00 2.33 46 SER A N 20
ATOM 26611 C CA . SER A 1 46 ? 7.812 18.264 0.667 1.00 2.30 46 SER A CA 20
ATOM 26612 C C . SER A 1 46 ? 7.562 18.762 -0.771 1.00 2.28 46 SER A C 20
ATOM 26613 O O . SER A 1 46 ? 6.853 19.727 -0.978 1.00 2.32 46 SER A O 20
ATOM 26621 N N . GLU A 1 47 ? 8.137 18.120 -1.762 1.00 2.28 47 GLU A N 20
ATOM 26622 C CA . GLU A 1 47 ? 7.932 18.566 -3.173 1.00 2.33 47 GLU A CA 20
ATOM 26623 C C . GLU A 1 47 ? 6.788 17.779 -3.834 1.00 2.17 47 GLU A C 20
ATOM 26624 O O . GLU A 1 47 ? 6.149 16.952 -3.207 1.00 2.01 47 GLU A O 20
ATOM 26636 N N . ASP A 1 48 ? 6.530 18.030 -5.098 1.00 2.28 48 ASP A N 20
ATOM 26637 C CA . ASP A 1 48 ? 5.434 17.299 -5.811 1.00 2.20 48 ASP A CA 20
ATOM 26638 C C . ASP A 1 48 ? 5.726 15.788 -5.816 1.00 2.12 48 ASP A C 20
ATOM 26639 O O . ASP A 1 48 ? 6.502 15.295 -6.615 1.00 2.30 48 ASP A O 20
ATOM 26648 N N . GLU A 1 49 ? 5.120 15.055 -4.916 1.00 1.97 49 GLU A N 20
ATOM 26649 C CA . GLU A 1 49 ? 5.367 13.589 -4.846 1.00 1.92 49 GLU A CA 20
ATOM 26650 C C . GLU A 1 49 ? 4.084 12.843 -4.435 1.00 1.85 49 GLU A C 20
ATOM 26651 O O . GLU A 1 49 ? 3.273 13.350 -3.681 1.00 1.92 49 GLU A O 20
ATOM 26663 N N . GLU A 1 50 ? 3.893 11.645 -4.936 1.00 1.80 50 GLU A N 20
ATOM 26664 C CA . GLU A 1 50 ? 2.668 10.865 -4.591 1.00 1.79 50 GLU A CA 20
ATOM 26665 C C . GLU A 1 50 ? 3.023 9.407 -4.254 1.00 1.73 50 GLU A C 20
ATOM 26666 O O . GLU A 1 50 ? 4.178 9.027 -4.208 1.00 1.64 50 GLU A O 20
ATOM 26678 N N . SER A 1 51 ? 2.027 8.596 -4.026 1.00 1.89 51 SER A N 20
ATOM 26679 C CA . SER A 1 51 ? 2.266 7.158 -3.692 1.00 1.86 51 SER A CA 20
ATOM 26680 C C . SER A 1 51 ? 1.337 6.240 -4.503 1.00 1.89 51 SER A C 20
ATOM 26681 O O . SER A 1 51 ? 1.715 5.147 -4.879 1.00 1.89 51 SER A O 20
ATOM 26689 N N . ILE A 1 52 ? 0.134 6.673 -4.777 1.00 1.97 52 ILE A N 20
ATOM 26690 C CA . ILE A 1 52 ? -0.816 5.827 -5.567 1.00 2.05 52 ILE A CA 20
ATOM 26691 C C . ILE A 1 52 ? -0.641 6.094 -7.066 1.00 1.99 52 ILE A C 20
ATOM 26692 O O . ILE A 1 52 ? -0.435 5.187 -7.848 1.00 2.05 52 ILE A O 20
ATOM 26708 N N . VAL A 1 53 ? -0.721 7.336 -7.466 1.00 1.92 53 VAL A N 20
ATOM 26709 C CA . VAL A 1 53 ? -0.555 7.679 -8.910 1.00 1.89 53 VAL A CA 20
ATOM 26710 C C . VAL A 1 53 ? 0.909 8.007 -9.188 1.00 1.77 53 VAL A C 20
ATOM 26711 O O . VAL A 1 53 ? 1.594 7.306 -9.910 1.00 1.82 53 VAL A O 20
ATOM 26724 N N . GLY A 1 54 ? 1.384 9.089 -8.628 1.00 1.71 54 GLY A N 20
ATOM 26725 C CA . GLY A 1 54 ? 2.804 9.503 -8.855 1.00 1.71 54 GLY A CA 20
ATOM 26726 C C . GLY A 1 54 ? 2.920 10.095 -10.257 1.00 1.68 54 GLY A C 20
ATOM 26727 O O . GLY A 1 54 ? 3.230 11.258 -10.428 1.00 1.75 54 GLY A O 20
ATOM 26731 N N . ASP A 1 55 ? 2.648 9.301 -11.259 1.00 1.67 55 ASP A N 20
ATOM 26732 C CA . ASP A 1 55 ? 2.710 9.805 -12.659 1.00 1.68 55 ASP A CA 20
ATOM 26733 C C . ASP A 1 55 ? 1.426 10.588 -12.986 1.00 1.81 55 ASP A C 20
ATOM 26734 O O . ASP A 1 55 ? 0.684 10.979 -12.101 1.00 2.28 55 ASP A O 20
ATOM 26743 N N . GLY A 1 56 ? 1.153 10.825 -14.246 1.00 1.58 56 GLY A N 20
ATOM 26744 C CA . GLY A 1 56 ? -0.081 11.577 -14.614 1.00 1.76 56 GLY A CA 20
ATOM 26745 C C . GLY A 1 56 ? 0.239 12.512 -15.768 1.00 1.44 56 GLY A C 20
ATOM 26746 O O . GLY A 1 56 ? -0.343 12.420 -16.830 1.00 1.55 56 GLY A O 20
ATOM 26750 N N . GLU A 1 57 ? 1.175 13.398 -15.575 1.00 1.28 57 GLU A N 20
ATOM 26751 C CA . GLU A 1 57 ? 1.550 14.329 -16.669 1.00 1.31 57 GLU A CA 20
ATOM 26752 C C . GLU A 1 57 ? 3.057 14.242 -16.957 1.00 1.35 57 GLU A C 20
ATOM 26753 O O . GLU A 1 57 ? 3.638 15.141 -17.537 1.00 1.59 57 GLU A O 20
ATOM 26765 N N . THR A 1 58 ? 3.697 13.157 -16.567 1.00 1.29 58 THR A N 20
ATOM 26766 C CA . THR A 1 58 ? 5.167 12.993 -16.820 1.00 1.42 58 THR A CA 20
ATOM 26767 C C . THR A 1 58 ? 5.429 12.778 -18.319 1.00 1.74 58 THR A C 20
ATOM 26768 O O . THR A 1 58 ? 6.038 11.807 -18.731 1.00 2.03 58 THR A O 20
ATOM 26779 N N . LYS A 1 59 ? 4.974 13.694 -19.124 1.00 1.94 59 LYS A N 20
ATOM 26780 C CA . LYS A 1 59 ? 5.172 13.608 -20.598 1.00 2.45 59 LYS A CA 20
ATOM 26781 C C . LYS A 1 59 ? 5.828 14.909 -21.075 1.00 2.71 59 LYS A C 20
ATOM 26782 O O . LYS A 1 59 ? 6.364 15.652 -20.276 1.00 2.52 59 LYS A O 20
ATOM 26801 N N . GLU A 1 60 ? 5.773 15.205 -22.354 1.00 3.29 60 GLU A N 20
ATOM 26802 C CA . GLU A 1 60 ? 6.379 16.479 -22.869 1.00 3.68 60 GLU A CA 20
ATOM 26803 C C . GLU A 1 60 ? 7.901 16.524 -22.596 1.00 3.43 60 GLU A C 20
ATOM 26804 O O . GLU A 1 60 ? 8.326 16.744 -21.473 1.00 3.64 60 GLU A O 20
ATOM 26816 N N . PRO A 1 61 ? 8.688 16.331 -23.637 1.00 3.07 61 PRO A N 20
ATOM 26817 C CA . PRO A 1 61 ? 10.174 16.360 -23.489 1.00 2.88 61 PRO A CA 20
ATOM 26818 C C . PRO A 1 61 ? 10.656 17.786 -23.157 1.00 2.75 61 PRO A C 20
ATOM 26819 O O . PRO A 1 61 ? 11.495 18.351 -23.838 1.00 2.55 61 PRO A O 20
ATOM 26830 N N . PHE A 1 62 ? 10.131 18.364 -22.105 1.00 2.99 62 PHE A N 20
ATOM 26831 C CA . PHE A 1 62 ? 10.541 19.740 -21.699 1.00 3.06 62 PHE A CA 20
ATOM 26832 C C . PHE A 1 62 ? 11.934 19.694 -21.068 1.00 2.98 62 PHE A C 20
ATOM 26833 O O . PHE A 1 62 ? 12.407 18.645 -20.681 1.00 2.91 62 PHE A O 20
ATOM 26850 N N . LEU A 1 63 ? 12.597 20.813 -20.950 1.00 3.05 63 LEU A N 20
ATOM 26851 C CA . LEU A 1 63 ? 13.964 20.805 -20.334 1.00 3.06 63 LEU A CA 20
ATOM 26852 C C . LEU A 1 63 ? 13.925 20.156 -18.946 1.00 3.21 63 LEU A C 20
ATOM 26853 O O . LEU A 1 63 ? 14.806 19.396 -18.583 1.00 3.11 63 LEU A O 20
ATOM 26869 N N . LEU A 1 64 ? 12.905 20.440 -18.181 1.00 3.46 64 LEU A N 20
ATOM 26870 C CA . LEU A 1 64 ? 12.794 19.833 -16.816 1.00 3.66 64 LEU A CA 20
ATOM 26871 C C . LEU A 1 64 ? 12.766 18.306 -16.922 1.00 3.46 64 LEU A C 20
ATOM 26872 O O . LEU A 1 64 ? 13.554 17.626 -16.292 1.00 3.46 64 LEU A O 20
ATOM 26888 N N . VAL A 1 65 ? 11.888 17.759 -17.729 1.00 3.33 65 VAL A N 20
ATOM 26889 C CA . VAL A 1 65 ? 11.841 16.268 -17.878 1.00 3.20 65 VAL A CA 20
ATOM 26890 C C . VAL A 1 65 ? 13.102 15.790 -18.595 1.00 2.87 65 VAL A C 20
ATOM 26891 O O . VAL A 1 65 ? 13.613 14.725 -18.322 1.00 2.78 65 VAL A O 20
ATOM 26904 N N . GLN A 1 66 ? 13.613 16.581 -19.502 1.00 2.72 66 GLN A N 20
ATOM 26905 C CA . GLN A 1 66 ? 14.856 16.188 -20.229 1.00 2.45 66 GLN A CA 20
ATOM 26906 C C . GLN A 1 66 ? 15.974 15.985 -19.214 1.00 2.51 66 GLN A C 20
ATOM 26907 O O . GLN A 1 66 ? 16.535 14.919 -19.101 1.00 2.40 66 GLN A O 20
ATOM 26921 N N . TYR A 1 67 ? 16.267 16.996 -18.449 1.00 2.76 67 TYR A N 20
ATOM 26922 C CA . TYR A 1 67 ? 17.327 16.866 -17.403 1.00 2.91 67 TYR A CA 20
ATOM 26923 C C . TYR A 1 67 ? 16.911 15.804 -16.378 1.00 2.98 67 TYR A C 20
ATOM 26924 O O . TYR A 1 67 ? 17.713 14.999 -15.943 1.00 2.91 67 TYR A O 20
ATOM 26942 N N . SER A 1 68 ? 15.654 15.796 -16.008 1.00 3.16 68 SER A N 20
ATOM 26943 C CA . SER A 1 68 ? 15.155 14.784 -15.017 1.00 3.31 68 SER A CA 20
ATOM 26944 C C . SER A 1 68 ? 15.371 13.367 -15.554 1.00 3.04 68 SER A C 20
ATOM 26945 O O . SER A 1 68 ? 15.765 12.486 -14.827 1.00 3.09 68 SER A O 20
ATOM 26953 N N . ALA A 1 69 ? 15.121 13.141 -16.823 1.00 2.79 69 ALA A N 20
ATOM 26954 C CA . ALA A 1 69 ? 15.332 11.772 -17.393 1.00 2.59 69 ALA A CA 20
ATOM 26955 C C . ALA A 1 69 ? 16.817 11.552 -17.730 1.00 2.33 69 ALA A C 20
ATOM 26956 O O . ALA A 1 69 ? 17.370 10.499 -17.475 1.00 2.27 69 ALA A O 20
ATOM 26963 N N . LYS A 1 70 ? 17.460 12.542 -18.293 1.00 2.24 70 LYS A N 20
ATOM 26964 C CA . LYS A 1 70 ? 18.914 12.412 -18.653 1.00 2.11 70 LYS A CA 20
ATOM 26965 C C . LYS A 1 70 ? 19.758 12.163 -17.406 1.00 2.29 70 LYS A C 20
ATOM 26966 O O . LYS A 1 70 ? 20.601 11.291 -17.390 1.00 2.19 70 LYS A O 20
ATOM 26985 N N . GLY A 1 71 ? 19.536 12.930 -16.373 1.00 2.60 71 GLY A N 20
ATOM 26986 C CA . GLY A 1 71 ? 20.321 12.767 -15.102 1.00 2.86 71 GLY A CA 20
ATOM 26987 C C . GLY A 1 71 ? 20.503 11.279 -14.768 1.00 2.72 71 GLY A C 20
ATOM 26988 O O . GLY A 1 71 ? 21.607 10.772 -14.806 1.00 2.66 71 GLY A O 20
ATOM 26992 N N . PRO A 1 72 ? 19.409 10.623 -14.461 1.00 2.74 72 PRO A N 20
ATOM 26993 C CA . PRO A 1 72 ? 19.455 9.175 -14.127 1.00 2.68 72 PRO A CA 20
ATOM 26994 C C . PRO A 1 72 ? 19.879 8.351 -15.354 1.00 2.31 72 PRO A C 20
ATOM 26995 O O . PRO A 1 72 ? 20.657 7.423 -15.233 1.00 2.22 72 PRO A O 20
ATOM 27006 N N . CYS A 1 73 ? 19.405 8.690 -16.535 1.00 2.15 73 CYS A N 20
ATOM 27007 C CA . CYS A 1 73 ? 19.826 7.923 -17.755 1.00 1.89 73 CYS A CA 20
ATOM 27008 C C . CYS A 1 73 ? 21.344 8.036 -17.926 1.00 1.81 73 CYS A C 20
ATOM 27009 O O . CYS A 1 73 ? 22.031 7.063 -18.189 1.00 1.73 73 CYS A O 20
ATOM 27017 N N . VAL A 1 74 ? 21.871 9.218 -17.741 1.00 1.96 74 VAL A N 20
ATOM 27018 C CA . VAL A 1 74 ? 23.348 9.419 -17.854 1.00 2.07 74 VAL A CA 20
ATOM 27019 C C . VAL A 1 74 ? 24.035 8.759 -16.661 1.00 2.19 74 VAL A C 20
ATOM 27020 O O . VAL A 1 74 ? 25.013 8.055 -16.811 1.00 2.17 74 VAL A O 20
ATOM 27033 N N . GLU A 1 75 ? 23.508 8.962 -15.479 1.00 2.36 75 GLU A N 20
ATOM 27034 C CA . GLU A 1 75 ? 24.112 8.320 -14.268 1.00 2.53 75 GLU A CA 20
ATOM 27035 C C . GLU A 1 75 ? 24.162 6.802 -14.467 1.00 2.27 75 GLU A C 20
ATOM 27036 O O . GLU A 1 75 ? 25.147 6.151 -14.168 1.00 2.31 75 GLU A O 20
ATOM 27048 N N . ARG A 1 76 ? 23.108 6.244 -14.998 1.00 2.07 76 ARG A N 20
ATOM 27049 C CA . ARG A 1 76 ? 23.073 4.772 -15.250 1.00 1.90 76 ARG A CA 20
ATOM 27050 C C . ARG A 1 76 ? 24.099 4.408 -16.317 1.00 1.72 76 ARG A C 20
ATOM 27051 O O . ARG A 1 76 ? 24.910 3.520 -16.139 1.00 1.72 76 ARG A O 20
ATOM 27072 N N . LYS A 1 77 ? 24.073 5.107 -17.425 1.00 1.66 77 LYS A N 20
ATOM 27073 C CA . LYS A 1 77 ? 25.058 4.825 -18.517 1.00 1.69 77 LYS A CA 20
ATOM 27074 C C . LYS A 1 77 ? 26.482 4.967 -17.975 1.00 1.90 77 LYS A C 20
ATOM 27075 O O . LYS A 1 77 ? 27.355 4.167 -18.269 1.00 1.96 77 LYS A O 20
ATOM 27094 N N . ALA A 1 78 ? 26.704 5.970 -17.170 1.00 2.10 78 ALA A N 20
ATOM 27095 C CA . ALA A 1 78 ? 28.053 6.192 -16.570 1.00 2.41 78 ALA A CA 20
ATOM 27096 C C . ALA A 1 78 ? 28.387 5.059 -15.596 1.00 2.38 78 ALA A C 20
ATOM 27097 O O . ALA A 1 78 ? 29.487 4.550 -15.595 1.00 2.52 78 ALA A O 20
ATOM 27104 N N . LYS A 1 79 ? 27.448 4.659 -14.784 1.00 2.26 79 LYS A N 20
ATOM 27105 C CA . LYS A 1 79 ? 27.711 3.539 -13.814 1.00 2.27 79 LYS A CA 20
ATOM 27106 C C . LYS A 1 79 ? 27.886 2.224 -14.573 1.00 2.03 79 LYS A C 20
ATOM 27107 O O . LYS A 1 79 ? 28.826 1.490 -14.350 1.00 2.11 79 LYS A O 20
ATOM 27126 N N . LEU A 1 80 ? 26.987 1.928 -15.477 1.00 1.80 80 LEU A N 20
ATOM 27127 C CA . LEU A 1 80 ? 27.099 0.667 -16.266 1.00 1.72 80 LEU A CA 20
ATOM 27128 C C . LEU A 1 80 ? 28.445 0.635 -16.992 1.00 1.96 80 LEU A C 20
ATOM 27129 O O . LEU A 1 80 ? 29.165 -0.343 -16.953 1.00 2.06 80 LEU A O 20
ATOM 27145 N N . MET A 1 81 ? 28.791 1.719 -17.631 1.00 2.13 81 MET A N 20
ATOM 27146 C CA . MET A 1 81 ? 30.103 1.795 -18.346 1.00 2.49 81 MET A CA 20
ATOM 27147 C C . MET A 1 81 ? 31.246 1.802 -17.321 1.00 2.71 81 MET A C 20
ATOM 27148 O O . MET A 1 81 ? 32.142 0.982 -17.361 1.00 2.90 81 MET A O 20
ATOM 27162 N N . THR A 1 82 ? 31.199 2.726 -16.397 1.00 2.75 82 THR A N 20
ATOM 27163 C CA . THR A 1 82 ? 32.251 2.819 -15.339 1.00 3.05 82 THR A CA 20
ATOM 27164 C C . THR A 1 82 ? 31.587 2.850 -13.962 1.00 2.97 82 THR A C 20
ATOM 27165 O O . THR A 1 82 ? 31.146 3.893 -13.514 1.00 3.08 82 THR A O 20
ATOM 27176 N N . PRO A 1 83 ? 31.545 1.715 -13.318 1.00 2.91 83 PRO A N 20
ATOM 27177 C CA . PRO A 1 83 ? 30.942 1.649 -11.962 1.00 3.01 83 PRO A CA 20
ATOM 27178 C C . PRO A 1 83 ? 31.810 2.420 -10.950 1.00 3.47 83 PRO A C 20
ATOM 27179 O O . PRO A 1 83 ? 31.407 2.636 -9.822 1.00 3.66 83 PRO A O 20
ATOM 27190 N N . ASN A 1 84 ? 33.005 2.825 -11.351 1.00 3.75 84 ASN A N 20
ATOM 27191 C CA . ASN A 1 84 ? 33.936 3.580 -10.446 1.00 4.27 84 ASN A CA 20
ATOM 27192 C C . ASN A 1 84 ? 34.500 2.655 -9.354 1.00 4.57 84 ASN A C 20
ATOM 27193 O O . ASN A 1 84 ? 35.686 2.659 -9.088 1.00 4.98 84 ASN A O 20
ATOM 27204 N N . GLY A 1 85 ? 33.666 1.865 -8.728 1.00 4.44 85 GLY A N 20
ATOM 27205 C CA . GLY A 1 85 ? 34.149 0.940 -7.661 1.00 4.81 85 GLY A CA 20
ATOM 27206 C C . GLY A 1 85 ? 33.598 1.410 -6.320 1.00 5.00 85 GLY A C 20
ATOM 27207 O O . GLY A 1 85 ? 32.562 0.947 -5.886 1.00 4.92 85 GLY A O 20
ATOM 27211 N N . PRO A 1 86 ? 34.298 2.333 -5.704 1.00 5.34 86 PRO A N 20
ATOM 27212 C CA . PRO A 1 86 ? 33.843 2.869 -4.402 1.00 5.61 86 PRO A CA 20
ATOM 27213 C C . PRO A 1 86 ? 32.687 3.863 -4.579 1.00 5.35 86 PRO A C 20
ATOM 27214 O O . PRO A 1 86 ? 31.934 4.104 -3.659 1.00 5.55 86 PRO A O 20
ATOM 27225 N N . GLU A 1 87 ? 32.525 4.432 -5.745 1.00 4.99 87 GLU A N 20
ATOM 27226 C CA . GLU A 1 87 ? 31.396 5.399 -5.950 1.00 4.80 87 GLU A CA 20
ATOM 27227 C C . GLU A 1 87 ? 30.050 4.718 -5.661 1.00 4.75 87 GLU A C 20
ATOM 27228 O O . GLU A 1 87 ? 29.201 5.264 -4.982 1.00 4.93 87 GLU A O 20
ATOM 27240 N N . VAL A 1 88 ? 29.863 3.523 -6.158 1.00 4.66 88 VAL A N 20
ATOM 27241 C CA . VAL A 1 88 ? 28.590 2.776 -5.906 1.00 4.79 88 VAL A CA 20
ATOM 27242 C C . VAL A 1 88 ? 28.727 1.868 -4.665 1.00 5.29 88 VAL A C 20
ATOM 27243 O O . VAL A 1 88 ? 27.756 1.303 -4.196 1.00 5.62 88 VAL A O 20
ATOM 27256 N N . HIS A 1 89 ? 29.925 1.712 -4.143 1.00 5.45 89 HIS A N 20
ATOM 27257 C CA . HIS A 1 89 ? 30.127 0.830 -2.951 1.00 5.98 89 HIS A CA 20
ATOM 27258 C C . HIS A 1 89 ? 30.493 1.666 -1.711 1.00 6.13 89 HIS A C 20
ATOM 27259 O O . HIS A 1 89 ? 29.794 1.658 -0.714 1.00 6.40 89 HIS A O 20
ATOM 27273 N N . GLY A 1 90 ? 31.593 2.367 -1.774 1.00 6.07 90 GLY A N 20
ATOM 27274 C CA . GLY A 1 90 ? 32.057 3.200 -0.625 1.00 6.32 90 GLY A CA 20
ATOM 27275 C C . GLY A 1 90 ? 33.527 2.879 -0.335 1.00 6.57 90 GLY A C 20
ATOM 27276 O O . GLY A 1 90 ? 34.208 3.741 0.193 1.00 6.65 90 GLY A O 20
ATOM 27281 N N . GLY A 1 1 ? 6.702 -20.984 -1.674 1.00 2.42 1 GLY A N 21
ATOM 27282 C CA . GLY A 1 1 ? 6.781 -20.373 -0.313 1.00 2.12 1 GLY A CA 21
ATOM 27283 C C . GLY A 1 1 ? 7.729 -19.170 -0.322 1.00 1.99 1 GLY A C 21
ATOM 27284 O O . GLY A 1 1 ? 7.352 -18.083 -0.713 1.00 2.19 1 GLY A O 21
ATOM 27290 N N . SER A 1 2 ? 8.954 -19.348 0.114 1.00 2.39 2 SER A N 21
ATOM 27291 C CA . SER A 1 2 ? 9.926 -18.213 0.144 1.00 2.88 2 SER A CA 21
ATOM 27292 C C . SER A 1 2 ? 10.959 -18.315 -0.990 1.00 2.56 2 SER A C 21
ATOM 27293 O O . SER A 1 2 ? 11.886 -17.530 -1.059 1.00 2.53 2 SER A O 21
ATOM 27301 N N . MET A 1 3 ? 10.816 -19.265 -1.875 1.00 2.46 3 MET A N 21
ATOM 27302 C CA . MET A 1 3 ? 11.800 -19.391 -2.993 1.00 2.31 3 MET A CA 21
ATOM 27303 C C . MET A 1 3 ? 11.169 -18.919 -4.304 1.00 2.21 3 MET A C 21
ATOM 27304 O O . MET A 1 3 ? 9.962 -18.836 -4.426 1.00 2.27 3 MET A O 21
ATOM 27318 N N . SER A 1 4 ? 11.969 -18.612 -5.290 1.00 2.22 4 SER A N 21
ATOM 27319 C CA . SER A 1 4 ? 11.407 -18.140 -6.600 1.00 2.27 4 SER A CA 21
ATOM 27320 C C . SER A 1 4 ? 11.092 -19.324 -7.530 1.00 2.19 4 SER A C 21
ATOM 27321 O O . SER A 1 4 ? 11.128 -19.199 -8.735 1.00 2.30 4 SER A O 21
ATOM 27329 N N . ILE A 1 5 ? 10.772 -20.462 -6.970 1.00 2.08 5 ILE A N 21
ATOM 27330 C CA . ILE A 1 5 ? 10.435 -21.668 -7.794 1.00 2.07 5 ILE A CA 21
ATOM 27331 C C . ILE A 1 5 ? 9.341 -21.350 -8.814 1.00 2.05 5 ILE A C 21
ATOM 27332 O O . ILE A 1 5 ? 9.408 -21.746 -9.960 1.00 2.13 5 ILE A O 21
ATOM 27348 N N . MET A 1 6 ? 8.342 -20.636 -8.385 1.00 1.99 6 MET A N 21
ATOM 27349 C CA . MET A 1 6 ? 7.209 -20.262 -9.291 1.00 2.02 6 MET A CA 21
ATOM 27350 C C . MET A 1 6 ? 6.620 -21.510 -9.966 1.00 2.10 6 MET A C 21
ATOM 27351 O O . MET A 1 6 ? 6.601 -21.626 -11.178 1.00 2.30 6 MET A O 21
ATOM 27365 N N . ASP A 1 7 ? 6.134 -22.441 -9.184 1.00 2.03 7 ASP A N 21
ATOM 27366 C CA . ASP A 1 7 ? 5.531 -23.692 -9.761 1.00 2.15 7 ASP A CA 21
ATOM 27367 C C . ASP A 1 7 ? 4.382 -23.334 -10.720 1.00 2.04 7 ASP A C 21
ATOM 27368 O O . ASP A 1 7 ? 4.150 -24.011 -11.706 1.00 2.24 7 ASP A O 21
ATOM 27377 N N . HIS A 1 8 ? 3.671 -22.266 -10.431 1.00 1.80 8 HIS A N 21
ATOM 27378 C CA . HIS A 1 8 ? 2.538 -21.822 -11.307 1.00 1.81 8 HIS A CA 21
ATOM 27379 C C . HIS A 1 8 ? 1.571 -22.981 -11.614 1.00 1.83 8 HIS A C 21
ATOM 27380 O O . HIS A 1 8 ? 1.166 -23.184 -12.750 1.00 2.03 8 HIS A O 21
ATOM 27394 N N . SER A 1 9 ? 1.183 -23.728 -10.608 1.00 1.67 9 SER A N 21
ATOM 27395 C CA . SER A 1 9 ? 0.230 -24.864 -10.828 1.00 1.71 9 SER A CA 21
ATOM 27396 C C . SER A 1 9 ? -0.131 -25.540 -9.495 1.00 1.59 9 SER A C 21
ATOM 27397 O O . SER A 1 9 ? -1.279 -25.521 -9.098 1.00 1.50 9 SER A O 21
ATOM 27405 N N . PRO A 1 10 ? 0.855 -26.115 -8.834 1.00 1.68 10 PRO A N 21
ATOM 27406 C CA . PRO A 1 10 ? 0.596 -26.788 -7.533 1.00 1.70 10 PRO A CA 21
ATOM 27407 C C . PRO A 1 10 ? 0.347 -25.756 -6.422 1.00 1.54 10 PRO A C 21
ATOM 27408 O O . PRO A 1 10 ? 0.546 -24.565 -6.599 1.00 1.40 10 PRO A O 21
ATOM 27419 N N . THR A 1 11 ? -0.083 -26.210 -5.269 1.00 1.63 11 THR A N 21
ATOM 27420 C CA . THR A 1 11 ? -0.344 -25.263 -4.136 1.00 1.58 11 THR A CA 21
ATOM 27421 C C . THR A 1 11 ? 0.934 -24.500 -3.755 1.00 1.58 11 THR A C 21
ATOM 27422 O O . THR A 1 11 ? 0.873 -23.365 -3.327 1.00 1.51 11 THR A O 21
ATOM 27433 N N . THR A 1 12 ? 2.093 -25.093 -3.934 1.00 1.70 12 THR A N 21
ATOM 27434 C CA . THR A 1 12 ? 3.364 -24.374 -3.603 1.00 1.74 12 THR A CA 21
ATOM 27435 C C . THR A 1 12 ? 3.474 -23.104 -4.447 1.00 1.55 12 THR A C 21
ATOM 27436 O O . THR A 1 12 ? 3.951 -22.075 -3.991 1.00 1.49 12 THR A O 21
ATOM 27447 N N . GLY A 1 13 ? 3.011 -23.164 -5.666 1.00 1.51 13 GLY A N 21
ATOM 27448 C CA . GLY A 1 13 ? 3.054 -21.965 -6.554 1.00 1.38 13 GLY A CA 21
ATOM 27449 C C . GLY A 1 13 ? 1.988 -20.976 -6.094 1.00 1.21 13 GLY A C 21
ATOM 27450 O O . GLY A 1 13 ? 2.269 -19.815 -5.850 1.00 1.12 13 GLY A O 21
ATOM 27454 N N . VAL A 1 14 ? 0.767 -21.435 -5.950 1.00 1.21 14 VAL A N 21
ATOM 27455 C CA . VAL A 1 14 ? -0.333 -20.534 -5.479 1.00 1.11 14 VAL A CA 21
ATOM 27456 C C . VAL A 1 14 ? 0.038 -19.923 -4.119 1.00 1.09 14 VAL A C 21
ATOM 27457 O O . VAL A 1 14 ? -0.225 -18.768 -3.857 1.00 1.01 14 VAL A O 21
ATOM 27470 N N . VAL A 1 15 ? 0.669 -20.683 -3.260 1.00 1.20 15 VAL A N 21
ATOM 27471 C CA . VAL A 1 15 ? 1.071 -20.125 -1.931 1.00 1.24 15 VAL A CA 21
ATOM 27472 C C . VAL A 1 15 ? 2.242 -19.155 -2.119 1.00 1.16 15 VAL A C 21
ATOM 27473 O O . VAL A 1 15 ? 2.317 -18.124 -1.481 1.00 1.11 15 VAL A O 21
ATOM 27486 N N . THR A 1 16 ? 3.139 -19.465 -3.012 1.00 1.19 16 THR A N 21
ATOM 27487 C CA . THR A 1 16 ? 4.289 -18.541 -3.263 1.00 1.17 16 THR A CA 21
ATOM 27488 C C . THR A 1 16 ? 3.769 -17.198 -3.775 1.00 1.00 16 THR A C 21
ATOM 27489 O O . THR A 1 16 ? 4.130 -16.149 -3.271 1.00 0.94 16 THR A O 21
ATOM 27500 N N . VAL A 1 17 ? 2.925 -17.225 -4.772 1.00 0.96 17 VAL A N 21
ATOM 27501 C CA . VAL A 1 17 ? 2.386 -15.952 -5.329 1.00 0.84 17 VAL A CA 21
ATOM 27502 C C . VAL A 1 17 ? 1.474 -15.234 -4.322 1.00 0.76 17 VAL A C 21
ATOM 27503 O O . VAL A 1 17 ? 1.571 -14.032 -4.180 1.00 0.71 17 VAL A O 21
ATOM 27516 N N . ILE A 1 18 ? 0.609 -15.922 -3.601 1.00 0.80 18 ILE A N 21
ATOM 27517 C CA . ILE A 1 18 ? -0.247 -15.189 -2.618 1.00 0.79 18 ILE A CA 21
ATOM 27518 C C . ILE A 1 18 ? 0.619 -14.645 -1.484 1.00 0.81 18 ILE A C 21
ATOM 27519 O O . ILE A 1 18 ? 0.334 -13.608 -0.928 1.00 0.80 18 ILE A O 21
ATOM 27535 N N . VAL A 1 19 ? 1.695 -15.315 -1.160 1.00 0.89 19 VAL A N 21
ATOM 27536 C CA . VAL A 1 19 ? 2.590 -14.794 -0.085 1.00 0.95 19 VAL A CA 21
ATOM 27537 C C . VAL A 1 19 ? 3.279 -13.523 -0.590 1.00 0.85 19 VAL A C 21
ATOM 27538 O O . VAL A 1 19 ? 3.223 -12.489 0.048 1.00 0.84 19 VAL A O 21
ATOM 27551 N N . ILE A 1 20 ? 3.906 -13.577 -1.745 1.00 0.83 20 ILE A N 21
ATOM 27552 C CA . ILE A 1 20 ? 4.562 -12.351 -2.281 1.00 0.81 20 ILE A CA 21
ATOM 27553 C C . ILE A 1 20 ? 3.492 -11.293 -2.562 1.00 0.70 20 ILE A C 21
ATOM 27554 O O . ILE A 1 20 ? 3.692 -10.119 -2.314 1.00 0.70 20 ILE A O 21
ATOM 27570 N N . LEU A 1 21 ? 2.342 -11.704 -3.040 1.00 0.66 21 LEU A N 21
ATOM 27571 C CA . LEU A 1 21 ? 1.244 -10.720 -3.292 1.00 0.64 21 LEU A CA 21
ATOM 27572 C C . LEU A 1 21 ? 0.797 -10.116 -1.953 1.00 0.65 21 LEU A C 21
ATOM 27573 O O . LEU A 1 21 ? 0.702 -8.911 -1.811 1.00 0.68 21 LEU A O 21
ATOM 27589 N N . ILE A 1 22 ? 0.553 -10.944 -0.958 1.00 0.70 22 ILE A N 21
ATOM 27590 C CA . ILE A 1 22 ? 0.147 -10.408 0.380 1.00 0.79 22 ILE A CA 21
ATOM 27591 C C . ILE A 1 22 ? 1.250 -9.483 0.898 1.00 0.77 22 ILE A C 21
ATOM 27592 O O . ILE A 1 22 ? 0.987 -8.403 1.394 1.00 0.80 22 ILE A O 21
ATOM 27608 N N . ALA A 1 23 ? 2.482 -9.895 0.757 1.00 0.78 23 ALA A N 21
ATOM 27609 C CA . ALA A 1 23 ? 3.620 -9.039 1.210 1.00 0.81 23 ALA A CA 21
ATOM 27610 C C . ALA A 1 23 ? 3.616 -7.726 0.418 1.00 0.74 23 ALA A C 21
ATOM 27611 O O . ALA A 1 23 ? 3.717 -6.653 0.982 1.00 0.76 23 ALA A O 21
ATOM 27618 N N . ILE A 1 24 ? 3.467 -7.801 -0.887 1.00 0.70 24 ILE A N 21
ATOM 27619 C CA . ILE A 1 24 ? 3.419 -6.551 -1.708 1.00 0.72 24 ILE A CA 21
ATOM 27620 C C . ILE A 1 24 ? 2.237 -5.694 -1.239 1.00 0.71 24 ILE A C 21
ATOM 27621 O O . ILE A 1 24 ? 2.366 -4.501 -1.033 1.00 0.75 24 ILE A O 21
ATOM 27637 N N . ALA A 1 25 ? 1.092 -6.305 -1.045 1.00 0.72 25 ALA A N 21
ATOM 27638 C CA . ALA A 1 25 ? -0.097 -5.539 -0.561 1.00 0.80 25 ALA A CA 21
ATOM 27639 C C . ALA A 1 25 ? 0.201 -4.945 0.818 1.00 0.81 25 ALA A C 21
ATOM 27640 O O . ALA A 1 25 ? -0.055 -3.783 1.072 1.00 0.88 25 ALA A O 21
ATOM 27647 N N . ALA A 1 26 ? 0.768 -5.729 1.697 1.00 0.80 26 ALA A N 21
ATOM 27648 C CA . ALA A 1 26 ? 1.117 -5.209 3.053 1.00 0.87 26 ALA A CA 21
ATOM 27649 C C . ALA A 1 26 ? 2.113 -4.054 2.907 1.00 0.84 26 ALA A C 21
ATOM 27650 O O . ALA A 1 26 ? 1.961 -3.012 3.516 1.00 0.88 26 ALA A O 21
ATOM 27657 N N . LEU A 1 27 ? 3.113 -4.221 2.073 1.00 0.82 27 LEU A N 21
ATOM 27658 C CA . LEU A 1 27 ? 4.095 -3.123 1.853 1.00 0.88 27 LEU A CA 21
ATOM 27659 C C . LEU A 1 27 ? 3.361 -1.910 1.266 1.00 0.88 27 LEU A C 21
ATOM 27660 O O . LEU A 1 27 ? 3.533 -0.793 1.718 1.00 0.95 27 LEU A O 21
ATOM 27676 N N . GLY A 1 28 ? 2.519 -2.132 0.280 1.00 0.88 28 GLY A N 21
ATOM 27677 C CA . GLY A 1 28 ? 1.745 -1.007 -0.323 1.00 0.98 28 GLY A CA 21
ATOM 27678 C C . GLY A 1 28 ? 0.917 -0.338 0.774 1.00 1.00 28 GLY A C 21
ATOM 27679 O O . GLY A 1 28 ? 0.872 0.874 0.877 1.00 1.11 28 GLY A O 21
ATOM 27683 N N . ALA A 1 29 ? 0.279 -1.121 1.614 1.00 0.96 29 ALA A N 21
ATOM 27684 C CA . ALA A 1 29 ? -0.529 -0.529 2.725 1.00 1.05 29 ALA A CA 21
ATOM 27685 C C . ALA A 1 29 ? 0.392 0.226 3.686 1.00 1.04 29 ALA A C 21
ATOM 27686 O O . ALA A 1 29 ? 0.121 1.352 4.066 1.00 1.13 29 ALA A O 21
ATOM 27693 N N . LEU A 1 30 ? 1.490 -0.380 4.056 1.00 0.98 30 LEU A N 21
ATOM 27694 C CA . LEU A 1 30 ? 2.462 0.296 4.971 1.00 1.03 30 LEU A CA 21
ATOM 27695 C C . LEU A 1 30 ? 2.901 1.626 4.346 1.00 1.07 30 LEU A C 21
ATOM 27696 O O . LEU A 1 30 ? 3.000 2.637 5.015 1.00 1.14 30 LEU A O 21
ATOM 27712 N N . ILE A 1 31 ? 3.139 1.631 3.056 1.00 1.07 31 ILE A N 21
ATOM 27713 C CA . ILE A 1 31 ? 3.547 2.895 2.365 1.00 1.20 31 ILE A CA 21
ATOM 27714 C C . ILE A 1 31 ? 2.354 3.860 2.314 1.00 1.25 31 ILE A C 21
ATOM 27715 O O . ILE A 1 31 ? 2.485 5.039 2.600 1.00 1.37 31 ILE A O 21
ATOM 27731 N N . LEU A 1 32 ? 1.188 3.363 1.966 1.00 1.22 32 LEU A N 21
ATOM 27732 C CA . LEU A 1 32 ? -0.022 4.240 1.910 1.00 1.33 32 LEU A CA 21
ATOM 27733 C C . LEU A 1 32 ? -0.264 4.885 3.283 1.00 1.36 32 LEU A C 21
ATOM 27734 O O . LEU A 1 32 ? -0.460 6.079 3.388 1.00 1.49 32 LEU A O 21
ATOM 27750 N N . GLY A 1 33 ? -0.240 4.096 4.334 1.00 1.28 33 GLY A N 21
ATOM 27751 C CA . GLY A 1 33 ? -0.462 4.649 5.709 1.00 1.35 33 GLY A CA 21
ATOM 27752 C C . GLY A 1 33 ? 0.710 5.549 6.121 1.00 1.38 33 GLY A C 21
ATOM 27753 O O . GLY A 1 33 ? 0.513 6.595 6.709 1.00 1.50 33 GLY A O 21
ATOM 27757 N N . CYS A 1 34 ? 1.924 5.148 5.828 1.00 1.33 34 CYS A N 21
ATOM 27758 C CA . CYS A 1 34 ? 3.106 5.984 6.212 1.00 1.42 34 CYS A CA 21
ATOM 27759 C C . CYS A 1 34 ? 3.092 7.331 5.472 1.00 1.54 34 CYS A C 21
ATOM 27760 O O . CYS A 1 34 ? 3.390 8.359 6.049 1.00 1.64 34 CYS A O 21
ATOM 27768 N N . TRP A 1 35 ? 2.754 7.339 4.202 1.00 1.57 35 TRP A N 21
ATOM 27769 C CA . TRP A 1 35 ? 2.734 8.636 3.448 1.00 1.73 35 TRP A CA 21
ATOM 27770 C C . TRP A 1 35 ? 1.391 9.368 3.654 1.00 1.78 35 TRP A C 21
ATOM 27771 O O . TRP A 1 35 ? 1.347 10.581 3.715 1.00 1.94 35 TRP A O 21
ATOM 27792 N N . CYS A 1 36 ? 0.304 8.646 3.776 1.00 1.71 36 CYS A N 21
ATOM 27793 C CA . CYS A 1 36 ? -1.015 9.315 3.990 1.00 1.82 36 CYS A CA 21
ATOM 27794 C C . CYS A 1 36 ? -1.722 8.704 5.208 1.00 1.73 36 CYS A C 21
ATOM 27795 O O . CYS A 1 36 ? -2.296 7.635 5.135 1.00 1.67 36 CYS A O 21
ATOM 27803 N N . TYR A 1 37 ? -1.682 9.381 6.331 1.00 1.82 37 TYR A N 21
ATOM 27804 C CA . TYR A 1 37 ? -2.347 8.843 7.564 1.00 1.82 37 TYR A CA 21
ATOM 27805 C C . TYR A 1 37 ? -3.815 8.481 7.280 1.00 1.82 37 TYR A C 21
ATOM 27806 O O . TYR A 1 37 ? -4.299 7.441 7.693 1.00 1.81 37 TYR A O 21
ATOM 27824 N N . LEU A 1 38 ? -4.528 9.320 6.565 1.00 1.93 38 LEU A N 21
ATOM 27825 C CA . LEU A 1 38 ? -5.962 9.005 6.252 1.00 2.03 38 LEU A CA 21
ATOM 27826 C C . LEU A 1 38 ? -6.066 7.908 5.174 1.00 1.97 38 LEU A C 21
ATOM 27827 O O . LEU A 1 38 ? -7.134 7.374 4.943 1.00 2.06 38 LEU A O 21
ATOM 27843 N N . ARG A 1 39 ? -4.966 7.561 4.533 1.00 1.88 39 ARG A N 21
ATOM 27844 C CA . ARG A 1 39 ? -4.976 6.490 3.481 1.00 1.90 39 ARG A CA 21
ATOM 27845 C C . ARG A 1 39 ? -6.185 6.640 2.545 1.00 2.00 39 ARG A C 21
ATOM 27846 O O . ARG A 1 39 ? -6.817 5.670 2.172 1.00 2.07 39 ARG A O 21
ATOM 27867 N N . LEU A 1 40 ? -6.505 7.859 2.168 1.00 2.06 40 LEU A N 21
ATOM 27868 C CA . LEU A 1 40 ? -7.672 8.111 1.262 1.00 2.21 40 LEU A CA 21
ATOM 27869 C C . LEU A 1 40 ? -8.908 7.332 1.731 1.00 2.28 40 LEU A C 21
ATOM 27870 O O . LEU A 1 40 ? -9.582 6.688 0.949 1.00 2.47 40 LEU A O 21
ATOM 27886 N N . GLN A 1 41 ? -9.213 7.382 3.002 1.00 2.20 41 GLN A N 21
ATOM 27887 C CA . GLN A 1 41 ? -10.404 6.631 3.515 1.00 2.31 41 GLN A CA 21
ATOM 27888 C C . GLN A 1 41 ? -11.731 7.240 3.021 1.00 2.46 41 GLN A C 21
ATOM 27889 O O . GLN A 1 41 ? -12.792 6.720 3.309 1.00 2.38 41 GLN A O 21
ATOM 27903 N N . ARG A 1 42 ? -11.695 8.309 2.261 1.00 2.78 42 ARG A N 21
ATOM 27904 C CA . ARG A 1 42 ? -12.969 8.897 1.744 1.00 2.98 42 ARG A CA 21
ATOM 27905 C C . ARG A 1 42 ? -13.422 8.092 0.524 1.00 3.00 42 ARG A C 21
ATOM 27906 O O . ARG A 1 42 ? -14.489 7.502 0.512 1.00 3.24 42 ARG A O 21
ATOM 27927 N N . ILE A 1 43 ? -12.610 8.049 -0.490 1.00 2.78 43 ILE A N 21
ATOM 27928 C CA . ILE A 1 43 ? -12.958 7.266 -1.710 1.00 2.82 43 ILE A CA 21
ATOM 27929 C C . ILE A 1 43 ? -12.173 5.953 -1.735 1.00 2.61 43 ILE A C 21
ATOM 27930 O O . ILE A 1 43 ? -12.679 4.922 -2.129 1.00 2.80 43 ILE A O 21
ATOM 27946 N N . SER A 1 44 ? -10.934 6.005 -1.315 1.00 2.31 44 SER A N 21
ATOM 27947 C CA . SER A 1 44 ? -10.053 4.780 -1.302 1.00 2.22 44 SER A CA 21
ATOM 27948 C C . SER A 1 44 ? -9.854 4.229 -2.730 1.00 2.24 44 SER A C 21
ATOM 27949 O O . SER A 1 44 ? -8.814 4.423 -3.332 1.00 2.56 44 SER A O 21
ATOM 27957 N N . GLN A 1 45 ? -10.838 3.552 -3.275 1.00 2.11 45 GLN A N 21
ATOM 27958 C CA . GLN A 1 45 ? -10.719 2.995 -4.658 1.00 2.21 45 GLN A CA 21
ATOM 27959 C C . GLN A 1 45 ? -12.103 2.570 -5.182 1.00 2.29 45 GLN A C 21
ATOM 27960 O O . GLN A 1 45 ? -13.113 2.761 -4.528 1.00 2.42 45 GLN A O 21
ATOM 27974 N N . SER A 1 46 ? -12.162 1.993 -6.353 1.00 2.39 46 SER A N 21
ATOM 27975 C CA . SER A 1 46 ? -13.479 1.554 -6.909 1.00 2.67 46 SER A CA 21
ATOM 27976 C C . SER A 1 46 ? -13.286 0.415 -7.920 1.00 2.60 46 SER A C 21
ATOM 27977 O O . SER A 1 46 ? -13.996 0.316 -8.905 1.00 2.84 46 SER A O 21
ATOM 27985 N N . GLU A 1 47 ? -12.338 -0.448 -7.678 1.00 2.34 47 GLU A N 21
ATOM 27986 C CA . GLU A 1 47 ? -12.098 -1.584 -8.608 1.00 2.31 47 GLU A CA 21
ATOM 27987 C C . GLU A 1 47 ? -12.766 -2.850 -8.058 1.00 2.10 47 GLU A C 21
ATOM 27988 O O . GLU A 1 47 ? -13.091 -2.930 -6.889 1.00 2.05 47 GLU A O 21
ATOM 28000 N N . ASP A 1 48 ? -12.965 -3.844 -8.888 1.00 2.08 48 ASP A N 21
ATOM 28001 C CA . ASP A 1 48 ? -13.601 -5.111 -8.404 1.00 1.93 48 ASP A CA 21
ATOM 28002 C C . ASP A 1 48 ? -12.678 -5.795 -7.381 1.00 1.67 48 ASP A C 21
ATOM 28003 O O . ASP A 1 48 ? -13.062 -6.032 -6.250 1.00 1.59 48 ASP A O 21
ATOM 28012 N N . GLU A 1 49 ? -11.459 -6.092 -7.778 1.00 1.63 49 GLU A N 21
ATOM 28013 C CA . GLU A 1 49 ? -10.466 -6.744 -6.859 1.00 1.46 49 GLU A CA 21
ATOM 28014 C C . GLU A 1 49 ? -10.937 -8.135 -6.399 1.00 1.25 49 GLU A C 21
ATOM 28015 O O . GLU A 1 49 ? -10.320 -9.132 -6.721 1.00 1.26 49 GLU A O 21
ATOM 28027 N N . GLU A 1 50 ? -12.015 -8.218 -5.658 1.00 1.24 50 GLU A N 21
ATOM 28028 C CA . GLU A 1 50 ? -12.502 -9.552 -5.194 1.00 1.25 50 GLU A CA 21
ATOM 28029 C C . GLU A 1 50 ? -14.026 -9.654 -5.340 1.00 1.42 50 GLU A C 21
ATOM 28030 O O . GLU A 1 50 ? -14.769 -8.874 -4.774 1.00 1.65 50 GLU A O 21
ATOM 28042 N N . SER A 1 51 ? -14.495 -10.611 -6.103 1.00 1.42 51 SER A N 21
ATOM 28043 C CA . SER A 1 51 ? -15.969 -10.761 -6.301 1.00 1.65 51 SER A CA 21
ATOM 28044 C C . SER A 1 51 ? -16.344 -12.201 -6.675 1.00 1.76 51 SER A C 21
ATOM 28045 O O . SER A 1 51 ? -17.151 -12.832 -6.022 1.00 2.06 51 SER A O 21
ATOM 28053 N N . ILE A 1 52 ? -15.784 -12.702 -7.738 1.00 1.66 52 ILE A N 21
ATOM 28054 C CA . ILE A 1 52 ? -16.112 -14.090 -8.197 1.00 1.81 52 ILE A CA 21
ATOM 28055 C C . ILE A 1 52 ? -15.379 -15.137 -7.353 1.00 1.73 52 ILE A C 21
ATOM 28056 O O . ILE A 1 52 ? -15.992 -15.984 -6.734 1.00 2.00 52 ILE A O 21
ATOM 28072 N N . VAL A 1 53 ? -14.071 -15.094 -7.341 1.00 1.49 53 VAL A N 21
ATOM 28073 C CA . VAL A 1 53 ? -13.296 -16.103 -6.547 1.00 1.59 53 VAL A CA 21
ATOM 28074 C C . VAL A 1 53 ? -13.529 -15.914 -5.040 1.00 1.53 53 VAL A C 21
ATOM 28075 O O . VAL A 1 53 ? -13.771 -16.870 -4.326 1.00 1.67 53 VAL A O 21
ATOM 28088 N N . GLY A 1 54 ? -13.453 -14.705 -4.549 1.00 1.39 54 GLY A N 21
ATOM 28089 C CA . GLY A 1 54 ? -13.660 -14.465 -3.087 1.00 1.40 54 GLY A CA 21
ATOM 28090 C C . GLY A 1 54 ? -12.562 -15.177 -2.291 1.00 1.28 54 GLY A C 21
ATOM 28091 O O . GLY A 1 54 ? -12.779 -15.596 -1.173 1.00 1.29 54 GLY A O 21
ATOM 28095 N N . ASP A 1 55 ? -11.388 -15.316 -2.871 1.00 1.26 55 ASP A N 21
ATOM 28096 C CA . ASP A 1 55 ? -10.249 -16.007 -2.181 1.00 1.19 55 ASP A CA 21
ATOM 28097 C C . ASP A 1 55 ? -10.668 -17.415 -1.715 1.00 1.13 55 ASP A C 21
ATOM 28098 O O . ASP A 1 55 ? -11.056 -17.630 -0.579 1.00 1.32 55 ASP A O 21
ATOM 28107 N N . GLY A 1 56 ? -10.578 -18.374 -2.602 1.00 1.03 56 GLY A N 21
ATOM 28108 C CA . GLY A 1 56 ? -10.954 -19.782 -2.265 1.00 1.10 56 GLY A CA 21
ATOM 28109 C C . GLY A 1 56 ? -10.400 -20.698 -3.354 1.00 1.10 56 GLY A C 21
ATOM 28110 O O . GLY A 1 56 ? -9.755 -21.689 -3.078 1.00 1.23 56 GLY A O 21
ATOM 28114 N N . GLU A 1 57 ? -10.628 -20.347 -4.595 1.00 1.10 57 GLU A N 21
ATOM 28115 C CA . GLU A 1 57 ? -10.096 -21.165 -5.726 1.00 1.20 57 GLU A CA 21
ATOM 28116 C C . GLU A 1 57 ? -8.774 -20.553 -6.216 1.00 0.96 57 GLU A C 21
ATOM 28117 O O . GLU A 1 57 ? -7.775 -21.232 -6.358 1.00 1.04 57 GLU A O 21
ATOM 28129 N N . THR A 1 58 ? -8.766 -19.264 -6.444 1.00 0.91 58 THR A N 21
ATOM 28130 C CA . THR A 1 58 ? -7.528 -18.567 -6.894 1.00 0.92 58 THR A CA 21
ATOM 28131 C C . THR A 1 58 ? -7.146 -17.502 -5.863 1.00 0.93 58 THR A C 21
ATOM 28132 O O . THR A 1 58 ? -7.824 -17.330 -4.866 1.00 0.97 58 THR A O 21
ATOM 28143 N N . LYS A 1 59 ? -6.061 -16.794 -6.087 1.00 0.96 59 LYS A N 21
ATOM 28144 C CA . LYS A 1 59 ? -5.625 -15.746 -5.109 1.00 1.03 59 LYS A CA 21
ATOM 28145 C C . LYS A 1 59 ? -5.309 -16.404 -3.755 1.00 0.99 59 LYS A C 21
ATOM 28146 O O . LYS A 1 59 ? -5.001 -17.581 -3.686 1.00 0.92 59 LYS A O 21
ATOM 28165 N N . GLU A 1 60 ? -5.369 -15.661 -2.684 1.00 1.10 60 GLU A N 21
ATOM 28166 C CA . GLU A 1 60 ? -5.064 -16.256 -1.344 1.00 1.10 60 GLU A CA 21
ATOM 28167 C C . GLU A 1 60 ? -6.088 -17.352 -0.998 1.00 1.04 60 GLU A C 21
ATOM 28168 O O . GLU A 1 60 ? -7.254 -17.241 -1.333 1.00 1.09 60 GLU A O 21
ATOM 28180 N N . PRO A 1 61 ? -5.621 -18.385 -0.333 1.00 0.99 61 PRO A N 21
ATOM 28181 C CA . PRO A 1 61 ? -6.522 -19.503 0.052 1.00 0.95 61 PRO A CA 21
ATOM 28182 C C . PRO A 1 61 ? -7.603 -19.010 1.025 1.00 1.07 61 PRO A C 21
ATOM 28183 O O . PRO A 1 61 ? -8.718 -19.487 0.991 1.00 1.12 61 PRO A O 21
ATOM 28194 N N . PHE A 1 62 ? -7.274 -18.048 1.866 1.00 1.20 62 PHE A N 21
ATOM 28195 C CA . PHE A 1 62 ? -8.257 -17.469 2.849 1.00 1.36 62 PHE A CA 21
ATOM 28196 C C . PHE A 1 62 ? -9.279 -18.513 3.339 1.00 1.33 62 PHE A C 21
ATOM 28197 O O . PHE A 1 62 ? -9.044 -19.202 4.314 1.00 1.32 62 PHE A O 21
ATOM 28214 N N . LEU A 1 63 ? -10.401 -18.641 2.678 1.00 1.36 63 LEU A N 21
ATOM 28215 C CA . LEU A 1 63 ? -11.427 -19.643 3.108 1.00 1.38 63 LEU A CA 21
ATOM 28216 C C . LEU A 1 63 ? -10.836 -21.060 3.141 1.00 1.20 63 LEU A C 21
ATOM 28217 O O . LEU A 1 63 ? -11.202 -21.873 3.974 1.00 1.20 63 LEU A O 21
ATOM 28233 N N . LEU A 1 64 ? -9.918 -21.354 2.259 1.00 1.07 64 LEU A N 21
ATOM 28234 C CA . LEU A 1 64 ? -9.290 -22.712 2.245 1.00 0.95 64 LEU A CA 21
ATOM 28235 C C . LEU A 1 64 ? -8.596 -22.978 3.585 1.00 0.92 64 LEU A C 21
ATOM 28236 O O . LEU A 1 64 ? -8.902 -23.940 4.266 1.00 0.91 64 LEU A O 21
ATOM 28252 N N . VAL A 1 65 ? -7.682 -22.130 3.986 1.00 0.98 65 VAL A N 21
ATOM 28253 C CA . VAL A 1 65 ? -6.994 -22.341 5.296 1.00 1.05 65 VAL A CA 21
ATOM 28254 C C . VAL A 1 65 ? -7.963 -22.051 6.452 1.00 1.13 65 VAL A C 21
ATOM 28255 O O . VAL A 1 65 ? -7.903 -22.679 7.497 1.00 1.17 65 VAL A O 21
ATOM 28268 N N . GLN A 1 66 ? -8.879 -21.129 6.260 1.00 1.22 66 GLN A N 21
ATOM 28269 C CA . GLN A 1 66 ? -9.878 -20.821 7.335 1.00 1.36 66 GLN A CA 21
ATOM 28270 C C . GLN A 1 66 ? -10.701 -22.079 7.645 1.00 1.27 66 GLN A C 21
ATOM 28271 O O . GLN A 1 66 ? -10.899 -22.438 8.791 1.00 1.33 66 GLN A O 21
ATOM 28285 N N . TYR A 1 67 ? -11.151 -22.760 6.625 1.00 1.18 67 TYR A N 21
ATOM 28286 C CA . TYR A 1 67 ? -11.938 -24.019 6.834 1.00 1.15 67 TYR A CA 21
ATOM 28287 C C . TYR A 1 67 ? -10.994 -25.145 7.268 1.00 1.01 67 TYR A C 21
ATOM 28288 O O . TYR A 1 67 ? -11.298 -25.931 8.150 1.00 1.00 67 TYR A O 21
ATOM 28306 N N . SER A 1 68 ? -9.843 -25.210 6.647 1.00 0.96 68 SER A N 21
ATOM 28307 C CA . SER A 1 68 ? -8.831 -26.265 6.986 1.00 0.94 68 SER A CA 21
ATOM 28308 C C . SER A 1 68 ? -8.418 -26.175 8.462 1.00 1.02 68 SER A C 21
ATOM 28309 O O . SER A 1 68 ? -8.042 -27.162 9.061 1.00 1.06 68 SER A O 21
ATOM 28317 N N . ALA A 1 69 ? -8.472 -25.004 9.052 1.00 1.12 69 ALA A N 21
ATOM 28318 C CA . ALA A 1 69 ? -8.070 -24.874 10.488 1.00 1.28 69 ALA A CA 21
ATOM 28319 C C . ALA A 1 69 ? -9.293 -24.953 11.411 1.00 1.25 69 ALA A C 21
ATOM 28320 O O . ALA A 1 69 ? -9.269 -25.612 12.436 1.00 1.23 69 ALA A O 21
ATOM 28327 N N . LYS A 1 70 ? -10.355 -24.279 11.060 1.00 1.34 70 LYS A N 21
ATOM 28328 C CA . LYS A 1 70 ? -11.586 -24.298 11.922 1.00 1.42 70 LYS A CA 21
ATOM 28329 C C . LYS A 1 70 ? -12.264 -25.661 11.880 1.00 1.18 70 LYS A C 21
ATOM 28330 O O . LYS A 1 70 ? -12.741 -26.152 12.884 1.00 1.16 70 LYS A O 21
ATOM 28349 N N . GLY A 1 71 ? -12.308 -26.266 10.727 1.00 1.07 71 GLY A N 21
ATOM 28350 C CA . GLY A 1 71 ? -12.954 -27.616 10.593 1.00 0.98 71 GLY A CA 21
ATOM 28351 C C . GLY A 1 71 ? -12.482 -28.526 11.729 1.00 0.84 71 GLY A C 21
ATOM 28352 O O . GLY A 1 71 ? -13.282 -28.960 12.540 1.00 0.87 71 GLY A O 21
ATOM 28356 N N . PRO A 1 72 ? -11.191 -28.765 11.776 1.00 0.79 72 PRO A N 21
ATOM 28357 C CA . PRO A 1 72 ? -10.628 -29.606 12.857 1.00 0.84 72 PRO A CA 21
ATOM 28358 C C . PRO A 1 72 ? -10.758 -28.877 14.203 1.00 0.91 72 PRO A C 21
ATOM 28359 O O . PRO A 1 72 ? -11.143 -29.467 15.189 1.00 0.92 72 PRO A O 21
ATOM 28370 N N . CYS A 1 73 ? -10.464 -27.595 14.254 1.00 1.05 73 CYS A N 21
ATOM 28371 C CA . CYS A 1 73 ? -10.602 -26.852 15.550 1.00 1.26 73 CYS A CA 21
ATOM 28372 C C . CYS A 1 73 ? -12.012 -27.041 16.121 1.00 1.19 73 CYS A C 21
ATOM 28373 O O . CYS A 1 73 ? -12.188 -27.314 17.295 1.00 1.23 73 CYS A O 21
ATOM 28381 N N . VAL A 1 74 ? -13.015 -26.925 15.293 1.00 1.16 74 VAL A N 21
ATOM 28382 C CA . VAL A 1 74 ? -14.418 -27.124 15.777 1.00 1.23 74 VAL A CA 21
ATOM 28383 C C . VAL A 1 74 ? -14.649 -28.612 16.039 1.00 1.01 74 VAL A C 21
ATOM 28384 O O . VAL A 1 74 ? -15.169 -28.998 17.069 1.00 1.05 74 VAL A O 21
ATOM 28397 N N . GLU A 1 75 ? -14.236 -29.444 15.120 1.00 0.87 75 GLU A N 21
ATOM 28398 C CA . GLU A 1 75 ? -14.390 -30.925 15.299 1.00 0.85 75 GLU A CA 21
ATOM 28399 C C . GLU A 1 75 ? -13.769 -31.359 16.635 1.00 0.79 75 GLU A C 21
ATOM 28400 O O . GLU A 1 75 ? -14.330 -32.152 17.373 1.00 0.85 75 GLU A O 21
ATOM 28412 N N . ARG A 1 76 ? -12.620 -30.827 16.948 1.00 0.82 76 ARG A N 21
ATOM 28413 C CA . ARG A 1 76 ? -11.933 -31.179 18.226 1.00 0.98 76 ARG A CA 21
ATOM 28414 C C . ARG A 1 76 ? -12.648 -30.543 19.429 1.00 1.00 76 ARG A C 21
ATOM 28415 O O . ARG A 1 76 ? -12.886 -31.194 20.429 1.00 1.03 76 ARG A O 21
ATOM 28436 N N . LYS A 1 77 ? -13.002 -29.284 19.340 1.00 1.10 77 LYS A N 21
ATOM 28437 C CA . LYS A 1 77 ? -13.711 -28.625 20.488 1.00 1.26 77 LYS A CA 21
ATOM 28438 C C . LYS A 1 77 ? -15.107 -29.237 20.663 1.00 1.14 77 LYS A C 21
ATOM 28439 O O . LYS A 1 77 ? -15.653 -29.282 21.758 1.00 1.21 77 LYS A O 21
ATOM 28458 N N . ALA A 1 78 ? -15.683 -29.714 19.597 1.00 1.03 78 ALA A N 21
ATOM 28459 C CA . ALA A 1 78 ? -17.028 -30.337 19.690 1.00 1.08 78 ALA A CA 21
ATOM 28460 C C . ALA A 1 78 ? -16.904 -31.725 20.310 1.00 0.98 78 ALA A C 21
ATOM 28461 O O . ALA A 1 78 ? -17.564 -32.043 21.274 1.00 1.07 78 ALA A O 21
ATOM 28468 N N . LYS A 1 79 ? -16.045 -32.542 19.771 1.00 0.91 79 LYS A N 21
ATOM 28469 C CA . LYS A 1 79 ? -15.863 -33.923 20.324 1.00 1.02 79 LYS A CA 21
ATOM 28470 C C . LYS A 1 79 ? -15.294 -33.883 21.759 1.00 1.01 79 LYS A C 21
ATOM 28471 O O . LYS A 1 79 ? -15.532 -34.775 22.552 1.00 1.15 79 LYS A O 21
ATOM 28490 N N . LEU A 1 80 ? -14.531 -32.864 22.088 1.00 1.00 80 LEU A N 21
ATOM 28491 C CA . LEU A 1 80 ? -13.926 -32.769 23.452 1.00 1.18 80 LEU A CA 21
ATOM 28492 C C . LEU A 1 80 ? -14.859 -32.067 24.453 1.00 1.20 80 LEU A C 21
ATOM 28493 O O . LEU A 1 80 ? -14.897 -32.414 25.618 1.00 1.36 80 LEU A O 21
ATOM 28509 N N . MET A 1 81 ? -15.589 -31.071 24.025 1.00 1.15 81 MET A N 21
ATOM 28510 C CA . MET A 1 81 ? -16.490 -30.341 24.980 1.00 1.32 81 MET A CA 21
ATOM 28511 C C . MET A 1 81 ? -17.984 -30.597 24.692 1.00 1.29 81 MET A C 21
ATOM 28512 O O . MET A 1 81 ? -18.770 -30.719 25.610 1.00 1.42 81 MET A O 21
ATOM 28526 N N . THR A 1 82 ? -18.396 -30.670 23.446 1.00 1.24 82 THR A N 21
ATOM 28527 C CA . THR A 1 82 ? -19.856 -30.904 23.160 1.00 1.42 82 THR A CA 21
ATOM 28528 C C . THR A 1 82 ? -20.059 -32.010 22.118 1.00 1.41 82 THR A C 21
ATOM 28529 O O . THR A 1 82 ? -20.511 -31.740 21.018 1.00 1.61 82 THR A O 21
ATOM 28540 N N . PRO A 1 83 ? -19.737 -33.226 22.490 1.00 1.35 83 PRO A N 21
ATOM 28541 C CA . PRO A 1 83 ? -19.913 -34.366 21.549 1.00 1.53 83 PRO A CA 21
ATOM 28542 C C . PRO A 1 83 ? -21.400 -34.584 21.215 1.00 1.88 83 PRO A C 21
ATOM 28543 O O . PRO A 1 83 ? -21.728 -35.141 20.186 1.00 2.10 83 PRO A O 21
ATOM 28554 N N . ASN A 1 84 ? -22.291 -34.149 22.083 1.00 1.99 84 ASN A N 21
ATOM 28555 C CA . ASN A 1 84 ? -23.772 -34.312 21.861 1.00 2.39 84 ASN A CA 21
ATOM 28556 C C . ASN A 1 84 ? -24.158 -35.794 21.891 1.00 2.55 84 ASN A C 21
ATOM 28557 O O . ASN A 1 84 ? -25.026 -36.203 22.637 1.00 2.75 84 ASN A O 21
ATOM 28568 N N . GLY A 1 85 ? -23.505 -36.592 21.097 1.00 2.54 85 GLY A N 21
ATOM 28569 C CA . GLY A 1 85 ? -23.800 -38.052 21.070 1.00 2.79 85 GLY A CA 21
ATOM 28570 C C . GLY A 1 85 ? -22.486 -38.826 20.985 1.00 2.63 85 GLY A C 21
ATOM 28571 O O . GLY A 1 85 ? -22.051 -39.181 19.905 1.00 2.78 85 GLY A O 21
ATOM 28575 N N . PRO A 1 86 ? -21.895 -39.085 22.129 1.00 2.48 86 PRO A N 21
ATOM 28576 C CA . PRO A 1 86 ? -20.618 -39.845 22.163 1.00 2.56 86 PRO A CA 21
ATOM 28577 C C . PRO A 1 86 ? -20.810 -41.250 21.572 1.00 3.09 86 PRO A C 21
ATOM 28578 O O . PRO A 1 86 ? -19.854 -41.898 21.185 1.00 3.33 86 PRO A O 21
ATOM 28589 N N . GLU A 1 87 ? -22.037 -41.706 21.466 1.00 3.37 87 GLU A N 21
ATOM 28590 C CA . GLU A 1 87 ? -22.304 -43.050 20.864 1.00 3.96 87 GLU A CA 21
ATOM 28591 C C . GLU A 1 87 ? -21.692 -43.112 19.462 1.00 4.13 87 GLU A C 21
ATOM 28592 O O . GLU A 1 87 ? -21.172 -44.126 19.041 1.00 4.51 87 GLU A O 21
ATOM 28604 N N . VAL A 1 88 ? -21.758 -42.028 18.745 1.00 3.91 88 VAL A N 21
ATOM 28605 C CA . VAL A 1 88 ? -21.189 -41.990 17.371 1.00 4.10 88 VAL A CA 21
ATOM 28606 C C . VAL A 1 88 ? -19.785 -41.352 17.396 1.00 3.66 88 VAL A C 21
ATOM 28607 O O . VAL A 1 88 ? -18.972 -41.604 16.526 1.00 3.85 88 VAL A O 21
ATOM 28620 N N . HIS A 1 89 ? -19.502 -40.525 18.390 1.00 3.13 89 HIS A N 21
ATOM 28621 C CA . HIS A 1 89 ? -18.157 -39.857 18.486 1.00 2.74 89 HIS A CA 21
ATOM 28622 C C . HIS A 1 89 ? -17.878 -39.042 17.211 1.00 2.63 89 HIS A C 21
ATOM 28623 O O . HIS A 1 89 ? -18.784 -38.710 16.470 1.00 2.92 89 HIS A O 21
ATOM 28637 N N . GLY A 1 90 ? -16.642 -38.707 16.954 1.00 2.38 90 GLY A N 21
ATOM 28638 C CA . GLY A 1 90 ? -16.328 -37.913 15.734 1.00 2.32 90 GLY A CA 21
ATOM 28639 C C . GLY A 1 90 ? -15.026 -37.154 15.944 1.00 2.08 90 GLY A C 21
ATOM 28640 O O . GLY A 1 90 ? -13.981 -37.778 15.877 1.00 2.12 90 GLY A O 21
ATOM 28645 N N . GLY A 1 1 ? 6.851 -26.431 -11.795 1.00 4.47 1 GLY A N 22
ATOM 28646 C CA . GLY A 1 1 ? 8.335 -26.281 -11.997 1.00 4.81 1 GLY A CA 22
ATOM 28647 C C . GLY A 1 1 ? 9.050 -26.142 -10.644 1.00 4.63 1 GLY A C 22
ATOM 28648 O O . GLY A 1 1 ? 8.420 -25.954 -9.624 1.00 4.19 1 GLY A O 22
ATOM 28654 N N . SER A 1 2 ? 10.369 -26.241 -10.632 1.00 5.09 2 SER A N 22
ATOM 28655 C CA . SER A 1 2 ? 11.139 -26.129 -9.343 1.00 5.18 2 SER A CA 22
ATOM 28656 C C . SER A 1 2 ? 10.537 -27.081 -8.291 1.00 4.60 2 SER A C 22
ATOM 28657 O O . SER A 1 2 ? 10.054 -28.149 -8.624 1.00 4.27 2 SER A O 22
ATOM 28665 N N . MET A 1 3 ? 10.529 -26.702 -7.035 1.00 4.62 3 MET A N 22
ATOM 28666 C CA . MET A 1 3 ? 9.928 -27.583 -5.979 1.00 4.24 3 MET A CA 22
ATOM 28667 C C . MET A 1 3 ? 8.398 -27.473 -6.027 1.00 3.47 3 MET A C 22
ATOM 28668 O O . MET A 1 3 ? 7.728 -27.326 -5.020 1.00 3.14 3 MET A O 22
ATOM 28682 N N . SER A 1 4 ? 7.851 -27.547 -7.206 1.00 3.25 4 SER A N 22
ATOM 28683 C CA . SER A 1 4 ? 6.377 -27.449 -7.389 1.00 2.58 4 SER A CA 22
ATOM 28684 C C . SER A 1 4 ? 5.986 -28.159 -8.682 1.00 2.60 4 SER A C 22
ATOM 28685 O O . SER A 1 4 ? 5.892 -27.549 -9.736 1.00 2.74 4 SER A O 22
ATOM 28693 N N . ILE A 1 5 ? 5.769 -29.442 -8.616 1.00 2.62 5 ILE A N 22
ATOM 28694 C CA . ILE A 1 5 ? 5.378 -30.205 -9.835 1.00 2.72 5 ILE A CA 22
ATOM 28695 C C . ILE A 1 5 ? 3.890 -29.951 -10.121 1.00 2.43 5 ILE A C 22
ATOM 28696 O O . ILE A 1 5 ? 3.398 -28.855 -9.906 1.00 2.19 5 ILE A O 22
ATOM 28712 N N . MET A 1 6 ? 3.167 -30.947 -10.581 1.00 2.55 6 MET A N 22
ATOM 28713 C CA . MET A 1 6 ? 1.706 -30.770 -10.862 1.00 2.43 6 MET A CA 22
ATOM 28714 C C . MET A 1 6 ? 1.458 -29.765 -11.988 1.00 2.44 6 MET A C 22
ATOM 28715 O O . MET A 1 6 ? 0.863 -30.108 -12.992 1.00 2.65 6 MET A O 22
ATOM 28729 N N . ASP A 1 7 ? 1.877 -28.532 -11.820 1.00 2.34 7 ASP A N 22
ATOM 28730 C CA . ASP A 1 7 ? 1.649 -27.481 -12.859 1.00 2.54 7 ASP A CA 22
ATOM 28731 C C . ASP A 1 7 ? 0.142 -27.180 -12.997 1.00 2.58 7 ASP A C 22
ATOM 28732 O O . ASP A 1 7 ? -0.262 -26.033 -13.014 1.00 2.69 7 ASP A O 22
ATOM 28741 N N . HIS A 1 8 ? -0.696 -28.193 -13.056 1.00 2.62 8 HIS A N 22
ATOM 28742 C CA . HIS A 1 8 ? -2.168 -27.941 -13.151 1.00 2.79 8 HIS A CA 22
ATOM 28743 C C . HIS A 1 8 ? -2.685 -27.294 -11.858 1.00 2.63 8 HIS A C 22
ATOM 28744 O O . HIS A 1 8 ? -3.655 -26.562 -11.866 1.00 2.88 8 HIS A O 22
ATOM 28758 N N . SER A 1 9 ? -2.040 -27.573 -10.751 1.00 2.29 9 SER A N 22
ATOM 28759 C CA . SER A 1 9 ? -2.472 -26.998 -9.443 1.00 2.17 9 SER A CA 22
ATOM 28760 C C . SER A 1 9 ? -1.303 -26.980 -8.441 1.00 1.84 9 SER A C 22
ATOM 28761 O O . SER A 1 9 ? -1.345 -27.657 -7.430 1.00 1.83 9 SER A O 22
ATOM 28769 N N . PRO A 1 10 ? -0.290 -26.205 -8.748 1.00 1.72 10 PRO A N 22
ATOM 28770 C CA . PRO A 1 10 ? 0.887 -26.115 -7.846 1.00 1.55 10 PRO A CA 22
ATOM 28771 C C . PRO A 1 10 ? 0.530 -25.330 -6.576 1.00 1.42 10 PRO A C 22
ATOM 28772 O O . PRO A 1 10 ? 0.699 -24.123 -6.509 1.00 1.38 10 PRO A O 22
ATOM 28783 N N . THR A 1 11 ? 0.036 -26.006 -5.567 1.00 1.44 11 THR A N 22
ATOM 28784 C CA . THR A 1 11 ? -0.333 -25.300 -4.294 1.00 1.42 11 THR A CA 22
ATOM 28785 C C . THR A 1 11 ? 0.866 -24.502 -3.762 1.00 1.27 11 THR A C 22
ATOM 28786 O O . THR A 1 11 ? 0.725 -23.376 -3.325 1.00 1.25 11 THR A O 22
ATOM 28797 N N . THR A 1 12 ? 2.049 -25.061 -3.835 1.00 1.23 12 THR A N 22
ATOM 28798 C CA . THR A 1 12 ? 3.266 -24.327 -3.367 1.00 1.19 12 THR A CA 22
ATOM 28799 C C . THR A 1 12 ? 3.450 -23.057 -4.197 1.00 1.08 12 THR A C 22
ATOM 28800 O O . THR A 1 12 ? 3.799 -22.009 -3.685 1.00 1.06 12 THR A O 22
ATOM 28811 N N . GLY A 1 13 ? 3.188 -23.140 -5.473 1.00 1.09 13 GLY A N 22
ATOM 28812 C CA . GLY A 1 13 ? 3.311 -21.939 -6.354 1.00 1.09 13 GLY A CA 22
ATOM 28813 C C . GLY A 1 13 ? 2.182 -20.966 -6.016 1.00 1.07 13 GLY A C 22
ATOM 28814 O O . GLY A 1 13 ? 2.419 -19.802 -5.753 1.00 1.04 13 GLY A O 22
ATOM 28818 N N . VAL A 1 14 ? 0.959 -21.446 -5.996 1.00 1.15 14 VAL A N 22
ATOM 28819 C CA . VAL A 1 14 ? -0.196 -20.558 -5.643 1.00 1.21 14 VAL A CA 22
ATOM 28820 C C . VAL A 1 14 ? 0.061 -19.911 -4.274 1.00 1.13 14 VAL A C 22
ATOM 28821 O O . VAL A 1 14 ? -0.192 -18.739 -4.072 1.00 1.14 14 VAL A O 22
ATOM 28834 N N . VAL A 1 15 ? 0.595 -20.661 -3.346 1.00 1.09 15 VAL A N 22
ATOM 28835 C CA . VAL A 1 15 ? 0.904 -20.084 -2.001 1.00 1.08 15 VAL A CA 22
ATOM 28836 C C . VAL A 1 15 ? 2.058 -19.089 -2.138 1.00 0.98 15 VAL A C 22
ATOM 28837 O O . VAL A 1 15 ? 2.034 -18.012 -1.577 1.00 0.98 15 VAL A O 22
ATOM 28850 N N . THR A 1 16 ? 3.055 -19.448 -2.902 1.00 0.96 16 THR A N 22
ATOM 28851 C CA . THR A 1 16 ? 4.222 -18.532 -3.113 1.00 0.94 16 THR A CA 22
ATOM 28852 C C . THR A 1 16 ? 3.742 -17.195 -3.680 1.00 0.93 16 THR A C 22
ATOM 28853 O O . THR A 1 16 ? 4.036 -16.142 -3.144 1.00 0.93 16 THR A O 22
ATOM 28864 N N . VAL A 1 17 ? 2.994 -17.231 -4.749 1.00 0.96 17 VAL A N 22
ATOM 28865 C CA . VAL A 1 17 ? 2.483 -15.960 -5.345 1.00 1.03 17 VAL A CA 22
ATOM 28866 C C . VAL A 1 17 ? 1.532 -15.263 -4.362 1.00 1.03 17 VAL A C 22
ATOM 28867 O O . VAL A 1 17 ? 1.542 -14.056 -4.248 1.00 1.05 17 VAL A O 22
ATOM 28880 N N . ILE A 1 18 ? 0.732 -16.007 -3.629 1.00 1.04 18 ILE A N 22
ATOM 28881 C CA . ILE A 1 18 ? -0.186 -15.357 -2.636 1.00 1.10 18 ILE A CA 22
ATOM 28882 C C . ILE A 1 18 ? 0.641 -14.711 -1.529 1.00 1.04 18 ILE A C 22
ATOM 28883 O O . ILE A 1 18 ? 0.360 -13.612 -1.106 1.00 1.09 18 ILE A O 22
ATOM 28899 N N . VAL A 1 19 ? 1.673 -15.365 -1.082 1.00 0.99 19 VAL A N 22
ATOM 28900 C CA . VAL A 1 19 ? 2.537 -14.754 -0.027 1.00 1.01 19 VAL A CA 22
ATOM 28901 C C . VAL A 1 19 ? 3.203 -13.500 -0.608 1.00 0.97 19 VAL A C 22
ATOM 28902 O O . VAL A 1 19 ? 3.217 -12.452 0.010 1.00 1.01 19 VAL A O 22
ATOM 28915 N N . ILE A 1 20 ? 3.725 -13.595 -1.809 1.00 0.94 20 ILE A N 22
ATOM 28916 C CA . ILE A 1 20 ? 4.356 -12.399 -2.449 1.00 0.98 20 ILE A CA 22
ATOM 28917 C C . ILE A 1 20 ? 3.296 -11.314 -2.630 1.00 1.01 20 ILE A C 22
ATOM 28918 O O . ILE A 1 20 ? 3.503 -10.162 -2.295 1.00 1.05 20 ILE A O 22
ATOM 28934 N N . LEU A 1 21 ? 2.150 -11.689 -3.130 1.00 1.03 21 LEU A N 22
ATOM 28935 C CA . LEU A 1 21 ? 1.043 -10.702 -3.309 1.00 1.13 21 LEU A CA 22
ATOM 28936 C C . LEU A 1 21 ? 0.678 -10.113 -1.944 1.00 1.14 21 LEU A C 22
ATOM 28937 O O . LEU A 1 21 ? 0.615 -8.907 -1.776 1.00 1.19 21 LEU A O 22
ATOM 28953 N N . ILE A 1 22 ? 0.468 -10.956 -0.958 1.00 1.13 22 ILE A N 22
ATOM 28954 C CA . ILE A 1 22 ? 0.140 -10.443 0.410 1.00 1.19 22 ILE A CA 22
ATOM 28955 C C . ILE A 1 22 ? 1.253 -9.498 0.880 1.00 1.15 22 ILE A C 22
ATOM 28956 O O . ILE A 1 22 ? 0.996 -8.436 1.419 1.00 1.21 22 ILE A O 22
ATOM 28972 N N . ALA A 1 23 ? 2.486 -9.873 0.654 1.00 1.09 23 ALA A N 22
ATOM 28973 C CA . ALA A 1 23 ? 3.626 -8.996 1.063 1.00 1.10 23 ALA A CA 22
ATOM 28974 C C . ALA A 1 23 ? 3.584 -7.683 0.273 1.00 1.09 23 ALA A C 22
ATOM 28975 O O . ALA A 1 23 ? 3.702 -6.612 0.839 1.00 1.14 23 ALA A O 22
ATOM 28982 N N . ILE A 1 24 ? 3.393 -7.750 -1.024 1.00 1.08 24 ILE A N 22
ATOM 28983 C CA . ILE A 1 24 ? 3.316 -6.496 -1.838 1.00 1.13 24 ILE A CA 22
ATOM 28984 C C . ILE A 1 24 ? 2.154 -5.637 -1.324 1.00 1.15 24 ILE A C 22
ATOM 28985 O O . ILE A 1 24 ? 2.296 -4.448 -1.107 1.00 1.18 24 ILE A O 22
ATOM 29001 N N . ALA A 1 25 ? 1.011 -6.244 -1.107 1.00 1.18 25 ALA A N 22
ATOM 29002 C CA . ALA A 1 25 ? -0.159 -5.476 -0.584 1.00 1.25 25 ALA A CA 22
ATOM 29003 C C . ALA A 1 25 ? 0.175 -4.905 0.795 1.00 1.24 25 ALA A C 22
ATOM 29004 O O . ALA A 1 25 ? -0.074 -3.745 1.074 1.00 1.28 25 ALA A O 22
ATOM 29011 N N . ALA A 1 26 ? 0.763 -5.703 1.648 1.00 1.22 26 ALA A N 22
ATOM 29012 C CA . ALA A 1 26 ? 1.146 -5.201 3.002 1.00 1.26 26 ALA A CA 22
ATOM 29013 C C . ALA A 1 26 ? 2.150 -4.056 2.846 1.00 1.21 26 ALA A C 22
ATOM 29014 O O . ALA A 1 26 ? 2.033 -3.026 3.483 1.00 1.24 26 ALA A O 22
ATOM 29021 N N . LEU A 1 27 ? 3.117 -4.216 1.973 1.00 1.18 27 LEU A N 22
ATOM 29022 C CA . LEU A 1 27 ? 4.108 -3.126 1.737 1.00 1.17 27 LEU A CA 22
ATOM 29023 C C . LEU A 1 27 ? 3.367 -1.891 1.207 1.00 1.15 27 LEU A C 22
ATOM 29024 O O . LEU A 1 27 ? 3.544 -0.793 1.705 1.00 1.16 27 LEU A O 22
ATOM 29040 N N . GLY A 1 28 ? 2.517 -2.074 0.220 1.00 1.16 28 GLY A N 22
ATOM 29041 C CA . GLY A 1 28 ? 1.739 -0.923 -0.329 1.00 1.19 28 GLY A CA 22
ATOM 29042 C C . GLY A 1 28 ? 0.940 -0.281 0.805 1.00 1.22 28 GLY A C 22
ATOM 29043 O O . GLY A 1 28 ? 0.915 0.929 0.949 1.00 1.25 28 GLY A O 22
ATOM 29047 N N . ALA A 1 29 ? 0.302 -1.083 1.629 1.00 1.26 29 ALA A N 22
ATOM 29048 C CA . ALA A 1 29 ? -0.478 -0.517 2.772 1.00 1.34 29 ALA A CA 22
ATOM 29049 C C . ALA A 1 29 ? 0.466 0.190 3.746 1.00 1.32 29 ALA A C 22
ATOM 29050 O O . ALA A 1 29 ? 0.190 1.280 4.211 1.00 1.37 29 ALA A O 22
ATOM 29057 N N . LEU A 1 30 ? 1.587 -0.414 4.032 1.00 1.30 30 LEU A N 22
ATOM 29058 C CA . LEU A 1 30 ? 2.576 0.227 4.952 1.00 1.33 30 LEU A CA 22
ATOM 29059 C C . LEU A 1 30 ? 3.025 1.567 4.357 1.00 1.27 30 LEU A C 22
ATOM 29060 O O . LEU A 1 30 ? 3.141 2.559 5.054 1.00 1.32 30 LEU A O 22
ATOM 29076 N N . ILE A 1 31 ? 3.252 1.605 3.065 1.00 1.19 31 ILE A N 22
ATOM 29077 C CA . ILE A 1 31 ? 3.672 2.883 2.410 1.00 1.15 31 ILE A CA 22
ATOM 29078 C C . ILE A 1 31 ? 2.496 3.872 2.426 1.00 1.16 31 ILE A C 22
ATOM 29079 O O . ILE A 1 31 ? 2.621 4.989 2.896 1.00 1.18 31 ILE A O 22
ATOM 29095 N N . LEU A 1 32 ? 1.349 3.457 1.939 1.00 1.18 32 LEU A N 22
ATOM 29096 C CA . LEU A 1 32 ? 0.152 4.358 1.945 1.00 1.23 32 LEU A CA 22
ATOM 29097 C C . LEU A 1 32 ? -0.105 4.872 3.372 1.00 1.31 32 LEU A C 22
ATOM 29098 O O . LEU A 1 32 ? -0.302 6.057 3.591 1.00 1.36 32 LEU A O 22
ATOM 29114 N N . GLY A 1 33 ? -0.080 3.986 4.343 1.00 1.38 33 GLY A N 22
ATOM 29115 C CA . GLY A 1 33 ? -0.297 4.404 5.764 1.00 1.50 33 GLY A CA 22
ATOM 29116 C C . GLY A 1 33 ? 0.807 5.382 6.176 1.00 1.47 33 GLY A C 22
ATOM 29117 O O . GLY A 1 33 ? 0.534 6.430 6.731 1.00 1.54 33 GLY A O 22
ATOM 29121 N N . CYS A 1 34 ? 2.050 5.057 5.891 1.00 1.41 34 CYS A N 22
ATOM 29122 C CA . CYS A 1 34 ? 3.170 5.986 6.247 1.00 1.43 34 CYS A CA 22
ATOM 29123 C C . CYS A 1 34 ? 2.942 7.348 5.578 1.00 1.34 34 CYS A C 22
ATOM 29124 O O . CYS A 1 34 ? 3.134 8.385 6.182 1.00 1.43 34 CYS A O 22
ATOM 29132 N N . TRP A 1 35 ? 2.512 7.351 4.338 1.00 1.22 35 TRP A N 22
ATOM 29133 C CA . TRP A 1 35 ? 2.247 8.648 3.641 1.00 1.16 35 TRP A CA 22
ATOM 29134 C C . TRP A 1 35 ? 1.034 9.341 4.279 1.00 1.29 35 TRP A C 22
ATOM 29135 O O . TRP A 1 35 ? 1.047 10.537 4.503 1.00 1.34 35 TRP A O 22
ATOM 29156 N N . CYS A 1 36 ? -0.001 8.587 4.585 1.00 1.39 36 CYS A N 22
ATOM 29157 C CA . CYS A 1 36 ? -1.233 9.158 5.232 1.00 1.56 36 CYS A CA 22
ATOM 29158 C C . CYS A 1 36 ? -1.825 10.318 4.408 1.00 1.49 36 CYS A C 22
ATOM 29159 O O . CYS A 1 36 ? -2.828 10.151 3.736 1.00 1.54 36 CYS A O 22
ATOM 29167 N N . TYR A 1 37 ? -1.224 11.484 4.444 1.00 1.47 37 TYR A N 22
ATOM 29168 C CA . TYR A 1 37 ? -1.766 12.634 3.657 1.00 1.49 37 TYR A CA 22
ATOM 29169 C C . TYR A 1 37 ? -0.646 13.561 3.146 1.00 1.44 37 TYR A C 22
ATOM 29170 O O . TYR A 1 37 ? -0.914 14.661 2.703 1.00 1.55 37 TYR A O 22
ATOM 29188 N N . LEU A 1 38 ? 0.597 13.134 3.183 1.00 1.36 38 LEU A N 22
ATOM 29189 C CA . LEU A 1 38 ? 1.699 14.019 2.678 1.00 1.42 38 LEU A CA 22
ATOM 29190 C C . LEU A 1 38 ? 1.979 13.751 1.186 1.00 1.28 38 LEU A C 22
ATOM 29191 O O . LEU A 1 38 ? 3.047 14.045 0.686 1.00 1.38 38 LEU A O 22
ATOM 29207 N N . ARG A 1 39 ? 1.018 13.205 0.473 1.00 1.15 39 ARG A N 22
ATOM 29208 C CA . ARG A 1 39 ? 1.209 12.918 -0.992 1.00 1.12 39 ARG A CA 22
ATOM 29209 C C . ARG A 1 39 ? 1.742 14.152 -1.735 1.00 1.30 39 ARG A C 22
ATOM 29210 O O . ARG A 1 39 ? 2.694 14.070 -2.486 1.00 1.41 39 ARG A O 22
ATOM 29231 N N . LEU A 1 40 ? 1.133 15.294 -1.529 1.00 1.42 40 LEU A N 22
ATOM 29232 C CA . LEU A 1 40 ? 1.595 16.541 -2.224 1.00 1.65 40 LEU A CA 22
ATOM 29233 C C . LEU A 1 40 ? 2.923 17.041 -1.630 1.00 1.78 40 LEU A C 22
ATOM 29234 O O . LEU A 1 40 ? 3.047 18.181 -1.223 1.00 2.10 40 LEU A O 22
ATOM 29250 N N . GLN A 1 41 ? 3.916 16.195 -1.583 1.00 1.64 41 GLN A N 22
ATOM 29251 C CA . GLN A 1 41 ? 5.239 16.610 -1.020 1.00 1.87 41 GLN A CA 22
ATOM 29252 C C . GLN A 1 41 ? 6.156 17.170 -2.124 1.00 1.98 41 GLN A C 22
ATOM 29253 O O . GLN A 1 41 ? 7.141 17.829 -1.844 1.00 2.21 41 GLN A O 22
ATOM 29267 N N . ARG A 1 42 ? 5.845 16.910 -3.373 1.00 1.87 42 ARG A N 22
ATOM 29268 C CA . ARG A 1 42 ? 6.694 17.417 -4.493 1.00 2.01 42 ARG A CA 22
ATOM 29269 C C . ARG A 1 42 ? 5.875 17.443 -5.803 1.00 1.95 42 ARG A C 22
ATOM 29270 O O . ARG A 1 42 ? 4.742 17.880 -5.818 1.00 1.95 42 ARG A O 22
ATOM 29291 N N . ILE A 1 43 ? 6.436 16.971 -6.896 1.00 1.98 43 ILE A N 22
ATOM 29292 C CA . ILE A 1 43 ? 5.691 16.950 -8.201 1.00 1.99 43 ILE A CA 22
ATOM 29293 C C . ILE A 1 43 ? 4.339 16.245 -8.045 1.00 1.79 43 ILE A C 22
ATOM 29294 O O . ILE A 1 43 ? 3.364 16.583 -8.692 1.00 1.86 43 ILE A O 22
ATOM 29310 N N . SER A 1 44 ? 4.299 15.265 -7.190 1.00 1.59 44 SER A N 22
ATOM 29311 C CA . SER A 1 44 ? 3.047 14.481 -6.931 1.00 1.42 44 SER A CA 22
ATOM 29312 C C . SER A 1 44 ? 1.874 15.411 -6.580 1.00 1.50 44 SER A C 22
ATOM 29313 O O . SER A 1 44 ? 1.765 15.899 -5.470 1.00 1.57 44 SER A O 22
ATOM 29321 N N . GLN A 1 45 ? 0.996 15.652 -7.523 1.00 1.61 45 GLN A N 22
ATOM 29322 C CA . GLN A 1 45 ? -0.177 16.549 -7.258 1.00 1.77 45 GLN A CA 22
ATOM 29323 C C . GLN A 1 45 ? -1.335 15.771 -6.605 1.00 1.65 45 GLN A C 22
ATOM 29324 O O . GLN A 1 45 ? -2.157 16.343 -5.917 1.00 1.84 45 GLN A O 22
ATOM 29338 N N . SER A 1 46 ? -1.409 14.477 -6.810 1.00 1.59 46 SER A N 22
ATOM 29339 C CA . SER A 1 46 ? -2.508 13.675 -6.194 1.00 1.51 46 SER A CA 22
ATOM 29340 C C . SER A 1 46 ? -1.930 12.659 -5.200 1.00 1.25 46 SER A C 22
ATOM 29341 O O . SER A 1 46 ? -2.107 12.784 -4.002 1.00 1.26 46 SER A O 22
ATOM 29349 N N . GLU A 1 47 ? -1.229 11.661 -5.684 1.00 1.14 47 GLU A N 22
ATOM 29350 C CA . GLU A 1 47 ? -0.634 10.649 -4.771 1.00 0.96 47 GLU A CA 22
ATOM 29351 C C . GLU A 1 47 ? 0.893 10.690 -4.836 1.00 0.90 47 GLU A C 22
ATOM 29352 O O . GLU A 1 47 ? 1.479 11.331 -5.690 1.00 1.08 47 GLU A O 22
ATOM 29364 N N . ASP A 1 48 ? 1.534 10.007 -3.930 1.00 0.79 48 ASP A N 22
ATOM 29365 C CA . ASP A 1 48 ? 3.027 9.986 -3.909 1.00 0.80 48 ASP A CA 22
ATOM 29366 C C . ASP A 1 48 ? 3.549 8.568 -3.599 1.00 0.79 48 ASP A C 22
ATOM 29367 O O . ASP A 1 48 ? 4.585 8.164 -4.092 1.00 0.88 48 ASP A O 22
ATOM 29376 N N . GLU A 1 49 ? 2.842 7.815 -2.788 1.00 0.90 49 GLU A N 22
ATOM 29377 C CA . GLU A 1 49 ? 3.291 6.430 -2.441 1.00 0.98 49 GLU A CA 22
ATOM 29378 C C . GLU A 1 49 ? 3.079 5.448 -3.622 1.00 1.11 49 GLU A C 22
ATOM 29379 O O . GLU A 1 49 ? 3.398 5.756 -4.756 1.00 1.16 49 GLU A O 22
ATOM 29391 N N . GLU A 1 50 ? 2.569 4.262 -3.371 1.00 1.27 50 GLU A N 22
ATOM 29392 C CA . GLU A 1 50 ? 2.380 3.275 -4.484 1.00 1.46 50 GLU A CA 22
ATOM 29393 C C . GLU A 1 50 ? 1.188 3.636 -5.388 1.00 1.49 50 GLU A C 22
ATOM 29394 O O . GLU A 1 50 ? 0.116 3.068 -5.292 1.00 1.67 50 GLU A O 22
ATOM 29406 N N . SER A 1 51 ? 1.391 4.559 -6.291 1.00 1.42 51 SER A N 22
ATOM 29407 C CA . SER A 1 51 ? 0.304 4.955 -7.244 1.00 1.53 51 SER A CA 22
ATOM 29408 C C . SER A 1 51 ? 0.914 5.672 -8.452 1.00 1.50 51 SER A C 22
ATOM 29409 O O . SER A 1 51 ? 0.958 5.140 -9.543 1.00 1.69 51 SER A O 22
ATOM 29417 N N . ILE A 1 52 ? 1.414 6.862 -8.255 1.00 1.40 52 ILE A N 22
ATOM 29418 C CA . ILE A 1 52 ? 2.050 7.614 -9.379 1.00 1.50 52 ILE A CA 22
ATOM 29419 C C . ILE A 1 52 ? 3.348 6.920 -9.797 1.00 1.67 52 ILE A C 22
ATOM 29420 O O . ILE A 1 52 ? 3.765 6.981 -10.937 1.00 1.84 52 ILE A O 22
ATOM 29436 N N . VAL A 1 53 ? 3.975 6.233 -8.879 1.00 1.73 53 VAL A N 22
ATOM 29437 C CA . VAL A 1 53 ? 5.233 5.491 -9.226 1.00 2.03 53 VAL A CA 22
ATOM 29438 C C . VAL A 1 53 ? 4.933 4.499 -10.366 1.00 2.10 53 VAL A C 22
ATOM 29439 O O . VAL A 1 53 ? 5.757 4.256 -11.226 1.00 2.35 53 VAL A O 22
ATOM 29452 N N . GLY A 1 54 ? 3.736 3.952 -10.388 1.00 1.95 54 GLY A N 22
ATOM 29453 C CA . GLY A 1 54 ? 3.342 3.004 -11.479 1.00 2.14 54 GLY A CA 22
ATOM 29454 C C . GLY A 1 54 ? 2.421 3.740 -12.460 1.00 2.02 54 GLY A C 22
ATOM 29455 O O . GLY A 1 54 ? 1.418 3.213 -12.907 1.00 2.03 54 GLY A O 22
ATOM 29459 N N . ASP A 1 55 ? 2.752 4.964 -12.779 1.00 2.05 55 ASP A N 22
ATOM 29460 C CA . ASP A 1 55 ? 1.911 5.767 -13.713 1.00 2.07 55 ASP A CA 22
ATOM 29461 C C . ASP A 1 55 ? 2.541 5.791 -15.114 1.00 2.19 55 ASP A C 22
ATOM 29462 O O . ASP A 1 55 ? 3.405 6.596 -15.406 1.00 2.53 55 ASP A O 22
ATOM 29471 N N . GLY A 1 56 ? 2.117 4.913 -15.985 1.00 2.10 56 GLY A N 22
ATOM 29472 C CA . GLY A 1 56 ? 2.691 4.888 -17.361 1.00 2.40 56 GLY A CA 22
ATOM 29473 C C . GLY A 1 56 ? 1.692 4.224 -18.298 1.00 2.42 56 GLY A C 22
ATOM 29474 O O . GLY A 1 56 ? 1.292 4.787 -19.298 1.00 2.65 56 GLY A O 22
ATOM 29478 N N . GLU A 1 57 ? 1.265 3.041 -17.959 1.00 2.28 57 GLU A N 22
ATOM 29479 C CA . GLU A 1 57 ? 0.265 2.328 -18.805 1.00 2.41 57 GLU A CA 22
ATOM 29480 C C . GLU A 1 57 ? -1.153 2.556 -18.262 1.00 2.24 57 GLU A C 22
ATOM 29481 O O . GLU A 1 57 ? -2.128 2.446 -18.980 1.00 2.30 57 GLU A O 22
ATOM 29493 N N . THR A 1 58 ? -1.267 2.872 -16.997 1.00 2.15 58 THR A N 22
ATOM 29494 C CA . THR A 1 58 ? -2.605 3.115 -16.379 1.00 2.17 58 THR A CA 22
ATOM 29495 C C . THR A 1 58 ? -3.228 4.415 -16.913 1.00 2.19 58 THR A C 22
ATOM 29496 O O . THR A 1 58 ? -3.492 5.345 -16.168 1.00 2.32 58 THR A O 22
ATOM 29507 N N . LYS A 1 59 ? -3.457 4.493 -18.199 1.00 2.19 59 LYS A N 22
ATOM 29508 C CA . LYS A 1 59 ? -4.054 5.736 -18.786 1.00 2.31 59 LYS A CA 22
ATOM 29509 C C . LYS A 1 59 ? -5.330 5.405 -19.569 1.00 2.40 59 LYS A C 22
ATOM 29510 O O . LYS A 1 59 ? -5.976 4.398 -19.344 1.00 2.49 59 LYS A O 22
ATOM 29529 N N . GLU A 1 60 ? -5.682 6.251 -20.499 1.00 2.49 60 GLU A N 22
ATOM 29530 C CA . GLU A 1 60 ? -6.901 6.006 -21.326 1.00 2.64 60 GLU A CA 22
ATOM 29531 C C . GLU A 1 60 ? -6.574 4.993 -22.435 1.00 2.47 60 GLU A C 22
ATOM 29532 O O . GLU A 1 60 ? -5.768 5.269 -23.306 1.00 2.31 60 GLU A O 22
ATOM 29544 N N . PRO A 1 61 ? -7.201 3.843 -22.360 1.00 2.60 61 PRO A N 22
ATOM 29545 C CA . PRO A 1 61 ? -6.952 2.766 -23.359 1.00 2.57 61 PRO A CA 22
ATOM 29546 C C . PRO A 1 61 ? -7.410 3.178 -24.767 1.00 2.59 61 PRO A C 22
ATOM 29547 O O . PRO A 1 61 ? -6.754 2.871 -25.745 1.00 2.51 61 PRO A O 22
ATOM 29558 N N . PHE A 1 62 ? -8.511 3.877 -24.887 1.00 2.75 62 PHE A N 22
ATOM 29559 C CA . PHE A 1 62 ? -8.984 4.307 -26.240 1.00 2.80 62 PHE A CA 22
ATOM 29560 C C . PHE A 1 62 ? -7.951 5.245 -26.877 1.00 2.56 62 PHE A C 22
ATOM 29561 O O . PHE A 1 62 ? -7.459 4.997 -27.963 1.00 2.43 62 PHE A O 22
ATOM 29578 N N . LEU A 1 63 ? -7.605 6.305 -26.198 1.00 2.56 63 LEU A N 22
ATOM 29579 C CA . LEU A 1 63 ? -6.583 7.255 -26.742 1.00 2.41 63 LEU A CA 22
ATOM 29580 C C . LEU A 1 63 ? -5.255 6.523 -26.965 1.00 2.17 63 LEU A C 22
ATOM 29581 O O . LEU A 1 63 ? -4.556 6.763 -27.934 1.00 2.05 63 LEU A O 22
ATOM 29597 N N . LEU A 1 64 ? -4.917 5.622 -26.080 1.00 2.14 64 LEU A N 22
ATOM 29598 C CA . LEU A 1 64 ? -3.644 4.849 -26.227 1.00 2.02 64 LEU A CA 22
ATOM 29599 C C . LEU A 1 64 ? -3.646 4.088 -27.555 1.00 1.95 64 LEU A C 22
ATOM 29600 O O . LEU A 1 64 ? -2.703 4.164 -28.325 1.00 1.88 64 LEU A O 22
ATOM 29616 N N . VAL A 1 65 ? -4.706 3.373 -27.849 1.00 2.05 65 VAL A N 22
ATOM 29617 C CA . VAL A 1 65 ? -4.763 2.634 -29.148 1.00 2.09 65 VAL A CA 22
ATOM 29618 C C . VAL A 1 65 ? -4.976 3.630 -30.282 1.00 2.01 65 VAL A C 22
ATOM 29619 O O . VAL A 1 65 ? -4.440 3.478 -31.354 1.00 1.97 65 VAL A O 22
ATOM 29632 N N . GLN A 1 66 ? -5.752 4.652 -30.040 1.00 2.05 66 GLN A N 22
ATOM 29633 C CA . GLN A 1 66 ? -5.997 5.675 -31.100 1.00 2.03 66 GLN A CA 22
ATOM 29634 C C . GLN A 1 66 ? -4.665 6.271 -31.547 1.00 1.82 66 GLN A C 22
ATOM 29635 O O . GLN A 1 66 ? -4.388 6.369 -32.726 1.00 1.75 66 GLN A O 22
ATOM 29649 N N . TYR A 1 67 ? -3.827 6.635 -30.615 1.00 1.80 67 TYR A N 22
ATOM 29650 C CA . TYR A 1 67 ? -2.491 7.194 -30.982 1.00 1.71 67 TYR A CA 22
ATOM 29651 C C . TYR A 1 67 ? -1.614 6.082 -31.560 1.00 1.66 67 TYR A C 22
ATOM 29652 O O . TYR A 1 67 ? -0.939 6.263 -32.558 1.00 1.61 67 TYR A O 22
ATOM 29670 N N . SER A 1 68 ? -1.648 4.932 -30.943 1.00 1.74 68 SER A N 22
ATOM 29671 C CA . SER A 1 68 ? -0.849 3.765 -31.436 1.00 1.84 68 SER A CA 22
ATOM 29672 C C . SER A 1 68 ? -1.277 3.403 -32.863 1.00 1.85 68 SER A C 22
ATOM 29673 O O . SER A 1 68 ? -0.464 3.025 -33.679 1.00 1.92 68 SER A O 22
ATOM 29681 N N . ALA A 1 69 ? -2.550 3.502 -33.166 1.00 1.85 69 ALA A N 22
ATOM 29682 C CA . ALA A 1 69 ? -3.028 3.157 -34.538 1.00 1.93 69 ALA A CA 22
ATOM 29683 C C . ALA A 1 69 ? -2.862 4.340 -35.501 1.00 1.76 69 ALA A C 22
ATOM 29684 O O . ALA A 1 69 ? -2.421 4.177 -36.628 1.00 1.80 69 ALA A O 22
ATOM 29691 N N . LYS A 1 70 ? -3.203 5.530 -35.074 1.00 1.63 70 LYS A N 22
ATOM 29692 C CA . LYS A 1 70 ? -3.061 6.711 -35.984 1.00 1.51 70 LYS A CA 22
ATOM 29693 C C . LYS A 1 70 ? -1.585 7.050 -36.210 1.00 1.43 70 LYS A C 22
ATOM 29694 O O . LYS A 1 70 ? -1.227 7.609 -37.228 1.00 1.40 70 LYS A O 22
ATOM 29713 N N . GLY A 1 71 ? -0.723 6.700 -35.284 1.00 1.47 71 GLY A N 22
ATOM 29714 C CA . GLY A 1 71 ? 0.737 6.984 -35.462 1.00 1.55 71 GLY A CA 22
ATOM 29715 C C . GLY A 1 71 ? 1.207 6.374 -36.783 1.00 1.62 71 GLY A C 22
ATOM 29716 O O . GLY A 1 71 ? 1.569 7.093 -37.693 1.00 1.59 71 GLY A O 22
ATOM 29720 N N . PRO A 1 72 ? 1.153 5.063 -36.857 1.00 1.79 72 PRO A N 22
ATOM 29721 C CA . PRO A 1 72 ? 1.556 4.353 -38.096 1.00 1.98 72 PRO A CA 22
ATOM 29722 C C . PRO A 1 72 ? 0.586 4.693 -39.237 1.00 1.88 72 PRO A C 22
ATOM 29723 O O . PRO A 1 72 ? 0.997 4.851 -40.371 1.00 1.94 72 PRO A O 22
ATOM 29734 N N . CYS A 1 73 ? -0.692 4.835 -38.953 1.00 1.78 73 CYS A N 22
ATOM 29735 C CA . CYS A 1 73 ? -1.659 5.195 -40.040 1.00 1.77 73 CYS A CA 22
ATOM 29736 C C . CYS A 1 73 ? -1.266 6.544 -40.654 1.00 1.56 73 CYS A C 22
ATOM 29737 O O . CYS A 1 73 ? -1.208 6.698 -41.861 1.00 1.62 73 CYS A O 22
ATOM 29745 N N . VAL A 1 74 ? -0.971 7.513 -39.826 1.00 1.39 74 VAL A N 22
ATOM 29746 C CA . VAL A 1 74 ? -0.553 8.853 -40.348 1.00 1.27 74 VAL A CA 22
ATOM 29747 C C . VAL A 1 74 ? 0.859 8.754 -40.930 1.00 1.36 74 VAL A C 22
ATOM 29748 O O . VAL A 1 74 ? 1.141 9.274 -41.995 1.00 1.36 74 VAL A O 22
ATOM 29761 N N . GLU A 1 75 ? 1.735 8.062 -40.252 1.00 1.51 75 GLU A N 22
ATOM 29762 C CA . GLU A 1 75 ? 3.127 7.890 -40.775 1.00 1.71 75 GLU A CA 22
ATOM 29763 C C . GLU A 1 75 ? 3.070 7.242 -42.159 1.00 1.82 75 GLU A C 22
ATOM 29764 O O . GLU A 1 75 ? 3.776 7.624 -43.074 1.00 1.89 75 GLU A O 22
ATOM 29776 N N . ARG A 1 76 ? 2.215 6.269 -42.316 1.00 1.90 76 ARG A N 22
ATOM 29777 C CA . ARG A 1 76 ? 2.081 5.590 -43.632 1.00 2.09 76 ARG A CA 22
ATOM 29778 C C . ARG A 1 76 ? 1.404 6.519 -44.645 1.00 1.94 76 ARG A C 22
ATOM 29779 O O . ARG A 1 76 ? 1.850 6.643 -45.768 1.00 2.06 76 ARG A O 22
ATOM 29800 N N . LYS A 1 77 ? 0.340 7.182 -44.260 1.00 1.74 77 LYS A N 22
ATOM 29801 C CA . LYS A 1 77 ? -0.343 8.113 -45.212 1.00 1.66 77 LYS A CA 22
ATOM 29802 C C . LYS A 1 77 ? 0.640 9.207 -45.642 1.00 1.55 77 LYS A C 22
ATOM 29803 O O . LYS A 1 77 ? 0.753 9.542 -46.808 1.00 1.62 77 LYS A O 22
ATOM 29822 N N . ALA A 1 78 ? 1.365 9.744 -44.698 1.00 1.45 78 ALA A N 22
ATOM 29823 C CA . ALA A 1 78 ? 2.366 10.809 -45.008 1.00 1.46 78 ALA A CA 22
ATOM 29824 C C . ALA A 1 78 ? 3.488 10.261 -45.901 1.00 1.68 78 ALA A C 22
ATOM 29825 O O . ALA A 1 78 ? 3.842 10.844 -46.905 1.00 1.72 78 ALA A O 22
ATOM 29832 N N . LYS A 1 79 ? 4.045 9.149 -45.537 1.00 1.85 79 LYS A N 22
ATOM 29833 C CA . LYS A 1 79 ? 5.151 8.554 -46.350 1.00 2.11 79 LYS A CA 22
ATOM 29834 C C . LYS A 1 79 ? 4.643 8.054 -47.712 1.00 2.20 79 LYS A C 22
ATOM 29835 O O . LYS A 1 79 ? 5.254 8.295 -48.733 1.00 2.37 79 LYS A O 22
ATOM 29854 N N . LEU A 1 80 ? 3.546 7.339 -47.730 1.00 2.15 80 LEU A N 22
ATOM 29855 C CA . LEU A 1 80 ? 3.016 6.798 -49.019 1.00 2.30 80 LEU A CA 22
ATOM 29856 C C . LEU A 1 80 ? 2.444 7.900 -49.922 1.00 2.27 80 LEU A C 22
ATOM 29857 O O . LEU A 1 80 ? 2.800 8.002 -51.079 1.00 2.52 80 LEU A O 22
ATOM 29873 N N . MET A 1 81 ? 1.549 8.701 -49.418 1.00 2.01 81 MET A N 22
ATOM 29874 C CA . MET A 1 81 ? 0.938 9.774 -50.273 1.00 2.04 81 MET A CA 22
ATOM 29875 C C . MET A 1 81 ? 1.574 11.151 -50.019 1.00 1.84 81 MET A C 22
ATOM 29876 O O . MET A 1 81 ? 1.552 12.006 -50.881 1.00 1.92 81 MET A O 22
ATOM 29890 N N . THR A 1 82 ? 2.144 11.371 -48.856 1.00 1.77 82 THR A N 22
ATOM 29891 C CA . THR A 1 82 ? 2.793 12.692 -48.546 1.00 1.96 82 THR A CA 22
ATOM 29892 C C . THR A 1 82 ? 1.829 13.863 -48.786 1.00 1.91 82 THR A C 22
ATOM 29893 O O . THR A 1 82 ? 1.887 14.525 -49.806 1.00 2.02 82 THR A O 22
ATOM 29904 N N . PRO A 1 83 ? 0.985 14.095 -47.814 1.00 1.90 83 PRO A N 22
ATOM 29905 C CA . PRO A 1 83 ? -0.003 15.204 -47.894 1.00 2.11 83 PRO A CA 22
ATOM 29906 C C . PRO A 1 83 ? 0.649 16.588 -47.719 1.00 2.42 83 PRO A C 22
ATOM 29907 O O . PRO A 1 83 ? -0.035 17.558 -47.458 1.00 2.72 83 PRO A O 22
ATOM 29918 N N . ASN A 1 84 ? 1.944 16.712 -47.880 1.00 2.53 84 ASN A N 22
ATOM 29919 C CA . ASN A 1 84 ? 2.594 18.060 -47.747 1.00 3.01 84 ASN A CA 22
ATOM 29920 C C . ASN A 1 84 ? 2.208 18.923 -48.967 1.00 3.16 84 ASN A C 22
ATOM 29921 O O . ASN A 1 84 ? 3.050 19.451 -49.669 1.00 3.40 84 ASN A O 22
ATOM 29932 N N . GLY A 1 85 ? 0.930 19.037 -49.223 1.00 3.08 85 GLY A N 22
ATOM 29933 C CA . GLY A 1 85 ? 0.440 19.822 -50.396 1.00 3.27 85 GLY A CA 22
ATOM 29934 C C . GLY A 1 85 ? -0.737 19.065 -51.026 1.00 2.86 85 GLY A C 22
ATOM 29935 O O . GLY A 1 85 ? -1.880 19.442 -50.852 1.00 3.07 85 GLY A O 22
ATOM 29939 N N . PRO A 1 86 ? -0.420 18.002 -51.732 1.00 2.44 86 PRO A N 22
ATOM 29940 C CA . PRO A 1 86 ? -1.474 17.173 -52.371 1.00 2.18 86 PRO A CA 22
ATOM 29941 C C . PRO A 1 86 ? -2.121 16.241 -51.335 1.00 2.10 86 PRO A C 22
ATOM 29942 O O . PRO A 1 86 ? -1.865 16.353 -50.149 1.00 2.22 86 PRO A O 22
ATOM 29953 N N . GLU A 1 87 ? -2.985 15.348 -51.768 1.00 2.12 87 GLU A N 22
ATOM 29954 C CA . GLU A 1 87 ? -3.699 14.415 -50.820 1.00 2.34 87 GLU A CA 22
ATOM 29955 C C . GLU A 1 87 ? -4.673 15.205 -49.929 1.00 2.80 87 GLU A C 22
ATOM 29956 O O . GLU A 1 87 ? -5.838 14.873 -49.815 1.00 3.25 87 GLU A O 22
ATOM 29968 N N . VAL A 1 88 ? -4.198 16.252 -49.321 1.00 2.87 88 VAL A N 22
ATOM 29969 C CA . VAL A 1 88 ? -5.061 17.105 -48.447 1.00 3.48 88 VAL A CA 22
ATOM 29970 C C . VAL A 1 88 ? -5.319 18.483 -49.101 1.00 3.76 88 VAL A C 22
ATOM 29971 O O . VAL A 1 88 ? -6.085 19.275 -48.589 1.00 4.31 88 VAL A O 22
ATOM 29984 N N . HIS A 1 89 ? -4.681 18.775 -50.224 1.00 3.47 89 HIS A N 22
ATOM 29985 C CA . HIS A 1 89 ? -4.882 20.101 -50.902 1.00 3.84 89 HIS A CA 22
ATOM 29986 C C . HIS A 1 89 ? -4.452 21.249 -49.965 1.00 4.32 89 HIS A C 22
ATOM 29987 O O . HIS A 1 89 ? -5.182 22.201 -49.744 1.00 4.84 89 HIS A O 22
ATOM 30001 N N . GLY A 1 90 ? -3.256 21.158 -49.424 1.00 4.25 90 GLY A N 22
ATOM 30002 C CA . GLY A 1 90 ? -2.743 22.223 -48.502 1.00 4.82 90 GLY A CA 22
ATOM 30003 C C . GLY A 1 90 ? -1.212 22.190 -48.463 1.00 4.87 90 GLY A C 22
ATOM 30004 O O . GLY A 1 90 ? -0.673 21.469 -47.638 1.00 4.97 90 GLY A O 22
ATOM 30009 N N . GLY A 1 1 ? -4.442 -8.613 -20.419 1.00 1.31 1 GLY A N 23
ATOM 30010 C CA . GLY A 1 1 ? -5.283 -9.424 -21.353 1.00 1.62 1 GLY A CA 23
ATOM 30011 C C . GLY A 1 1 ? -6.474 -10.013 -20.591 1.00 1.65 1 GLY A C 23
ATOM 30012 O O . GLY A 1 1 ? -7.582 -9.516 -20.677 1.00 1.74 1 GLY A O 23
ATOM 30018 N N . SER A 1 2 ? -6.252 -11.058 -19.833 1.00 1.66 2 SER A N 23
ATOM 30019 C CA . SER A 1 2 ? -7.361 -11.677 -19.047 1.00 1.83 2 SER A CA 23
ATOM 30020 C C . SER A 1 2 ? -6.798 -12.550 -17.921 1.00 1.75 2 SER A C 23
ATOM 30021 O O . SER A 1 2 ? -6.714 -12.132 -16.782 1.00 1.65 2 SER A O 23
ATOM 30029 N N . MET A 1 3 ? -6.423 -13.757 -18.233 1.00 1.87 3 MET A N 23
ATOM 30030 C CA . MET A 1 3 ? -5.874 -14.676 -17.190 1.00 1.82 3 MET A CA 23
ATOM 30031 C C . MET A 1 3 ? -4.551 -15.301 -17.664 1.00 1.78 3 MET A C 23
ATOM 30032 O O . MET A 1 3 ? -4.489 -16.466 -18.013 1.00 2.00 3 MET A O 23
ATOM 30046 N N . SER A 1 4 ? -3.494 -14.529 -17.677 1.00 1.60 4 SER A N 23
ATOM 30047 C CA . SER A 1 4 ? -2.169 -15.071 -18.124 1.00 1.64 4 SER A CA 23
ATOM 30048 C C . SER A 1 4 ? -1.124 -14.934 -17.004 1.00 1.45 4 SER A C 23
ATOM 30049 O O . SER A 1 4 ? 0.057 -14.803 -17.266 1.00 1.56 4 SER A O 23
ATOM 30057 N N . ILE A 1 5 ? -1.544 -14.966 -15.762 1.00 1.28 5 ILE A N 23
ATOM 30058 C CA . ILE A 1 5 ? -0.573 -14.840 -14.637 1.00 1.19 5 ILE A CA 23
ATOM 30059 C C . ILE A 1 5 ? -0.206 -16.240 -14.091 1.00 1.13 5 ILE A C 23
ATOM 30060 O O . ILE A 1 5 ? 0.242 -17.091 -14.835 1.00 1.24 5 ILE A O 23
ATOM 30076 N N . MET A 1 6 ? -0.380 -16.500 -12.814 1.00 1.07 6 MET A N 23
ATOM 30077 C CA . MET A 1 6 ? -0.028 -17.856 -12.276 1.00 1.11 6 MET A CA 23
ATOM 30078 C C . MET A 1 6 ? -1.282 -18.747 -12.195 1.00 1.02 6 MET A C 23
ATOM 30079 O O . MET A 1 6 ? -1.453 -19.510 -11.259 1.00 1.11 6 MET A O 23
ATOM 30093 N N . ASP A 1 7 ? -2.153 -18.657 -13.177 1.00 0.99 7 ASP A N 23
ATOM 30094 C CA . ASP A 1 7 ? -3.403 -19.492 -13.182 1.00 1.05 7 ASP A CA 23
ATOM 30095 C C . ASP A 1 7 ? -3.061 -20.995 -13.190 1.00 1.12 7 ASP A C 23
ATOM 30096 O O . ASP A 1 7 ? -3.798 -21.809 -12.668 1.00 1.26 7 ASP A O 23
ATOM 30105 N N . HIS A 1 8 ? -1.948 -21.367 -13.776 1.00 1.18 8 HIS A N 23
ATOM 30106 C CA . HIS A 1 8 ? -1.561 -22.815 -13.811 1.00 1.37 8 HIS A CA 23
ATOM 30107 C C . HIS A 1 8 ? -0.473 -23.108 -12.765 1.00 1.36 8 HIS A C 23
ATOM 30108 O O . HIS A 1 8 ? 0.401 -23.928 -12.977 1.00 1.64 8 HIS A O 23
ATOM 30122 N N . SER A 1 9 ? -0.524 -22.449 -11.634 1.00 1.25 9 SER A N 23
ATOM 30123 C CA . SER A 1 9 ? 0.499 -22.693 -10.577 1.00 1.44 9 SER A CA 23
ATOM 30124 C C . SER A 1 9 ? -0.016 -23.722 -9.563 1.00 1.58 9 SER A C 23
ATOM 30125 O O . SER A 1 9 ? -1.184 -23.723 -9.221 1.00 1.58 9 SER A O 23
ATOM 30133 N N . PRO A 1 10 ? 0.877 -24.571 -9.106 1.00 1.82 10 PRO A N 23
ATOM 30134 C CA . PRO A 1 10 ? 0.498 -25.612 -8.113 1.00 2.09 10 PRO A CA 23
ATOM 30135 C C . PRO A 1 10 ? 0.207 -24.974 -6.748 1.00 2.16 10 PRO A C 23
ATOM 30136 O O . PRO A 1 10 ? 0.458 -23.802 -6.534 1.00 2.03 10 PRO A O 23
ATOM 30147 N N . THR A 1 11 ? -0.315 -25.738 -5.818 1.00 2.41 11 THR A N 23
ATOM 30148 C CA . THR A 1 11 ? -0.618 -25.170 -4.461 1.00 2.54 11 THR A CA 23
ATOM 30149 C C . THR A 1 11 ? 0.626 -24.473 -3.890 1.00 2.57 11 THR A C 23
ATOM 30150 O O . THR A 1 11 ? 0.534 -23.416 -3.297 1.00 2.50 11 THR A O 23
ATOM 30161 N N . THR A 1 12 ? 1.792 -25.035 -4.103 1.00 2.71 12 THR A N 23
ATOM 30162 C CA . THR A 1 12 ? 3.047 -24.388 -3.607 1.00 2.82 12 THR A CA 23
ATOM 30163 C C . THR A 1 12 ? 3.263 -23.067 -4.345 1.00 2.54 12 THR A C 23
ATOM 30164 O O . THR A 1 12 ? 3.617 -22.059 -3.758 1.00 2.53 12 THR A O 23
ATOM 30175 N N . GLY A 1 13 ? 3.029 -23.067 -5.628 1.00 2.34 13 GLY A N 23
ATOM 30176 C CA . GLY A 1 13 ? 3.190 -21.818 -6.432 1.00 2.10 13 GLY A CA 23
ATOM 30177 C C . GLY A 1 13 ? 2.079 -20.840 -6.064 1.00 1.86 13 GLY A C 23
ATOM 30178 O O . GLY A 1 13 ? 2.338 -19.697 -5.737 1.00 1.80 13 GLY A O 23
ATOM 30182 N N . VAL A 1 14 ? 0.845 -21.288 -6.089 1.00 1.77 14 VAL A N 23
ATOM 30183 C CA . VAL A 1 14 ? -0.292 -20.390 -5.712 1.00 1.60 14 VAL A CA 23
ATOM 30184 C C . VAL A 1 14 ? -0.028 -19.791 -4.325 1.00 1.73 14 VAL A C 23
ATOM 30185 O O . VAL A 1 14 ? -0.241 -18.616 -4.096 1.00 1.58 14 VAL A O 23
ATOM 30198 N N . VAL A 1 15 ? 0.467 -20.585 -3.406 1.00 2.02 15 VAL A N 23
ATOM 30199 C CA . VAL A 1 15 ? 0.773 -20.048 -2.043 1.00 2.17 15 VAL A CA 23
ATOM 30200 C C . VAL A 1 15 ? 1.977 -19.105 -2.130 1.00 2.13 15 VAL A C 23
ATOM 30201 O O . VAL A 1 15 ? 1.995 -18.043 -1.535 1.00 2.07 15 VAL A O 23
ATOM 30214 N N . THR A 1 16 ? 2.971 -19.484 -2.888 1.00 2.21 16 THR A N 23
ATOM 30215 C CA . THR A 1 16 ? 4.182 -18.615 -3.047 1.00 2.28 16 THR A CA 23
ATOM 30216 C C . THR A 1 16 ? 3.776 -17.254 -3.610 1.00 2.00 16 THR A C 23
ATOM 30217 O O . THR A 1 16 ? 4.115 -16.220 -3.063 1.00 2.02 16 THR A O 23
ATOM 30228 N N . VAL A 1 17 ? 3.043 -17.245 -4.690 1.00 1.76 17 VAL A N 23
ATOM 30229 C CA . VAL A 1 17 ? 2.604 -15.948 -5.280 1.00 1.54 17 VAL A CA 23
ATOM 30230 C C . VAL A 1 17 ? 1.652 -15.230 -4.314 1.00 1.38 17 VAL A C 23
ATOM 30231 O O . VAL A 1 17 ? 1.704 -14.027 -4.188 1.00 1.32 17 VAL A O 23
ATOM 30244 N N . ILE A 1 18 ? 0.808 -15.953 -3.607 1.00 1.40 18 ILE A N 23
ATOM 30245 C CA . ILE A 1 18 ? -0.111 -15.281 -2.627 1.00 1.32 18 ILE A CA 23
ATOM 30246 C C . ILE A 1 18 ? 0.714 -14.683 -1.490 1.00 1.47 18 ILE A C 23
ATOM 30247 O O . ILE A 1 18 ? 0.463 -13.584 -1.054 1.00 1.36 18 ILE A O 23
ATOM 30263 N N . VAL A 1 19 ? 1.719 -15.373 -1.033 1.00 1.74 19 VAL A N 23
ATOM 30264 C CA . VAL A 1 19 ? 2.575 -14.797 0.048 1.00 1.93 19 VAL A CA 23
ATOM 30265 C C . VAL A 1 19 ? 3.289 -13.557 -0.506 1.00 1.85 19 VAL A C 23
ATOM 30266 O O . VAL A 1 19 ? 3.342 -12.522 0.134 1.00 1.82 19 VAL A O 23
ATOM 30279 N N . ILE A 1 20 ? 3.803 -13.645 -1.711 1.00 1.86 20 ILE A N 23
ATOM 30280 C CA . ILE A 1 20 ? 4.477 -12.458 -2.328 1.00 1.88 20 ILE A CA 23
ATOM 30281 C C . ILE A 1 20 ? 3.446 -11.344 -2.515 1.00 1.62 20 ILE A C 23
ATOM 30282 O O . ILE A 1 20 ? 3.675 -10.205 -2.157 1.00 1.66 20 ILE A O 23
ATOM 30298 N N . LEU A 1 21 ? 2.302 -11.683 -3.046 1.00 1.38 21 LEU A N 23
ATOM 30299 C CA . LEU A 1 21 ? 1.222 -10.668 -3.235 1.00 1.15 21 LEU A CA 23
ATOM 30300 C C . LEU A 1 21 ? 0.852 -10.084 -1.868 1.00 1.10 21 LEU A C 23
ATOM 30301 O O . LEU A 1 21 ? 0.813 -8.881 -1.693 1.00 1.08 21 LEU A O 23
ATOM 30317 N N . ILE A 1 22 ? 0.615 -10.931 -0.888 1.00 1.16 22 ILE A N 23
ATOM 30318 C CA . ILE A 1 22 ? 0.286 -10.422 0.482 1.00 1.18 22 ILE A CA 23
ATOM 30319 C C . ILE A 1 22 ? 1.409 -9.495 0.964 1.00 1.31 22 ILE A C 23
ATOM 30320 O O . ILE A 1 22 ? 1.160 -8.443 1.520 1.00 1.25 22 ILE A O 23
ATOM 30336 N N . ALA A 1 23 ? 2.641 -9.871 0.734 1.00 1.54 23 ALA A N 23
ATOM 30337 C CA . ALA A 1 23 ? 3.784 -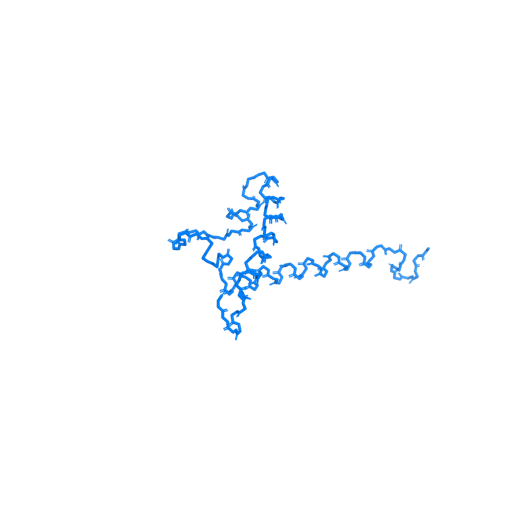9.002 1.157 1.00 1.74 23 ALA A CA 23
ATOM 30338 C C . ALA A 1 23 ? 3.759 -7.691 0.359 1.00 1.66 23 ALA A C 23
ATOM 30339 O O . ALA A 1 23 ? 3.888 -6.616 0.916 1.00 1.69 23 ALA A O 23
ATOM 30346 N N . ILE A 1 24 ? 3.562 -7.773 -0.937 1.00 1.61 24 ILE A N 23
ATOM 30347 C CA . ILE A 1 24 ? 3.490 -6.529 -1.768 1.00 1.65 24 ILE A CA 23
ATOM 30348 C C . ILE A 1 24 ? 2.326 -5.671 -1.257 1.00 1.41 24 ILE A C 23
ATOM 30349 O O . ILE A 1 24 ? 2.465 -4.479 -1.043 1.00 1.50 24 ILE A O 23
ATOM 30365 N N . ALA A 1 25 ? 1.190 -6.290 -1.032 1.00 1.15 25 ALA A N 23
ATOM 30366 C CA . ALA A 1 25 ? 0.008 -5.547 -0.503 1.00 0.95 25 ALA A CA 23
ATOM 30367 C C . ALA A 1 25 ? 0.337 -4.964 0.872 1.00 0.95 25 ALA A C 23
ATOM 30368 O O . ALA A 1 25 ? 0.113 -3.799 1.128 1.00 0.94 25 ALA A O 23
ATOM 30375 N N . ALA A 1 26 ? 0.892 -5.762 1.749 1.00 1.05 26 ALA A N 23
ATOM 30376 C CA . ALA A 1 26 ? 1.266 -5.246 3.105 1.00 1.15 26 ALA A CA 23
ATOM 30377 C C . ALA A 1 26 ? 2.247 -4.079 2.944 1.00 1.34 26 ALA A C 23
ATOM 30378 O O . ALA A 1 26 ? 2.107 -3.044 3.573 1.00 1.31 26 ALA A O 23
ATOM 30385 N N . LEU A 1 27 ? 3.218 -4.227 2.077 1.00 1.57 27 LEU A N 23
ATOM 30386 C CA . LEU A 1 27 ? 4.184 -3.117 1.838 1.00 1.84 27 LEU A CA 23
ATOM 30387 C C . LEU A 1 27 ? 3.419 -1.903 1.289 1.00 1.75 27 LEU A C 23
ATOM 30388 O O . LEU A 1 27 ? 3.594 -0.789 1.751 1.00 1.83 27 LEU A O 23
ATOM 30404 N N . GLY A 1 28 ? 2.552 -2.121 0.322 1.00 1.63 28 GLY A N 23
ATOM 30405 C CA . GLY A 1 28 ? 1.748 -0.993 -0.245 1.00 1.67 28 GLY A CA 23
ATOM 30406 C C . GLY A 1 28 ? 0.910 -0.370 0.874 1.00 1.44 28 GLY A C 23
ATOM 30407 O O . GLY A 1 28 ? 0.816 0.836 0.992 1.00 1.56 28 GLY A O 23
ATOM 30411 N N . ALA A 1 29 ? 0.321 -1.189 1.711 1.00 1.14 29 ALA A N 23
ATOM 30412 C CA . ALA A 1 29 ? -0.489 -0.653 2.844 1.00 0.93 29 ALA A CA 23
ATOM 30413 C C . ALA A 1 29 ? 0.418 0.139 3.783 1.00 1.04 29 ALA A C 23
ATOM 30414 O O . ALA A 1 29 ? 0.088 1.233 4.209 1.00 1.04 29 ALA A O 23
ATOM 30421 N N . LEU A 1 30 ? 1.572 -0.396 4.079 1.00 1.22 30 LEU A N 23
ATOM 30422 C CA . LEU A 1 30 ? 2.535 0.328 4.959 1.00 1.44 30 LEU A CA 23
ATOM 30423 C C . LEU A 1 30 ? 2.916 1.658 4.295 1.00 1.65 30 LEU A C 23
ATOM 30424 O O . LEU A 1 30 ? 2.990 2.685 4.940 1.00 1.70 30 LEU A O 23
ATOM 30440 N N . ILE A 1 31 ? 3.121 1.649 2.997 1.00 1.81 31 ILE A N 23
ATOM 30441 C CA . ILE A 1 31 ? 3.462 2.917 2.276 1.00 2.11 31 ILE A CA 23
ATOM 30442 C C . ILE A 1 31 ? 2.246 3.853 2.298 1.00 1.99 31 ILE A C 23
ATOM 30443 O O . ILE A 1 31 ? 2.355 5.016 2.644 1.00 2.11 31 ILE A O 23
ATOM 30459 N N . LEU A 1 32 ? 1.085 3.348 1.956 1.00 1.80 32 LEU A N 23
ATOM 30460 C CA . LEU A 1 32 ? -0.142 4.202 1.982 1.00 1.79 32 LEU A CA 23
ATOM 30461 C C . LEU A 1 32 ? -0.327 4.783 3.391 1.00 1.54 32 LEU A C 23
ATOM 30462 O O . LEU A 1 32 ? -0.537 5.971 3.561 1.00 1.67 32 LEU A O 23
ATOM 30478 N N . GLY A 1 33 ? -0.237 3.947 4.399 1.00 1.23 33 GLY A N 23
ATOM 30479 C CA . GLY A 1 33 ? -0.400 4.420 5.808 1.00 1.03 33 GLY A CA 23
ATOM 30480 C C . GLY A 1 33 ? 0.720 5.395 6.191 1.00 1.27 33 GLY A C 23
ATOM 30481 O O . GLY A 1 33 ? 0.501 6.330 6.935 1.00 1.26 33 GLY A O 23
ATOM 30485 N N . CYS A 1 34 ? 1.918 5.184 5.709 1.00 1.57 34 CYS A N 23
ATOM 30486 C CA . CYS A 1 34 ? 3.036 6.112 6.073 1.00 1.90 34 CYS A CA 23
ATOM 30487 C C . CYS A 1 34 ? 2.982 7.406 5.242 1.00 2.12 34 CYS A C 23
ATOM 30488 O O . CYS A 1 34 ? 3.409 8.452 5.695 1.00 2.28 34 CYS A O 23
ATOM 30496 N N . TRP A 1 35 ? 2.471 7.353 4.032 1.00 2.22 35 TRP A N 23
ATOM 30497 C CA . TRP A 1 35 ? 2.410 8.596 3.193 1.00 2.55 35 TRP A CA 23
ATOM 30498 C C . TRP A 1 35 ? 1.095 9.368 3.430 1.00 2.40 35 TRP A C 23
ATOM 30499 O O . TRP A 1 35 ? 1.063 10.580 3.325 1.00 2.61 35 TRP A O 23
ATOM 30520 N N . CYS A 1 36 ? 0.014 8.692 3.740 1.00 2.12 36 CYS A N 23
ATOM 30521 C CA . CYS A 1 36 ? -1.270 9.409 3.964 1.00 2.09 36 CYS A CA 23
ATOM 30522 C C . CYS A 1 36 ? -1.888 9.017 5.309 1.00 1.72 36 CYS A C 23
ATOM 30523 O O . CYS A 1 36 ? -1.720 7.917 5.799 1.00 1.45 36 CYS A O 23
ATOM 30531 N N . TYR A 1 37 ? -2.615 9.917 5.897 1.00 1.79 37 TYR A N 23
ATOM 30532 C CA . TYR A 1 37 ? -3.277 9.626 7.207 1.00 1.55 37 TYR A CA 23
ATOM 30533 C C . TYR A 1 37 ? -4.565 8.817 6.968 1.00 1.61 37 TYR A C 23
ATOM 30534 O O . TYR A 1 37 ? -4.891 7.919 7.720 1.00 1.48 37 TYR A O 23
ATOM 30552 N N . LEU A 1 38 ? -5.293 9.127 5.918 1.00 1.97 38 LEU A N 23
ATOM 30553 C CA . LEU A 1 38 ? -6.562 8.372 5.625 1.00 2.15 38 LEU A CA 23
ATOM 30554 C C . LEU A 1 38 ? -6.263 7.101 4.836 1.00 2.03 38 LEU A C 23
ATOM 30555 O O . LEU A 1 38 ? -6.548 6.014 5.293 1.00 1.90 38 LEU A O 23
ATOM 30571 N N . ARG A 1 39 ? -5.703 7.252 3.654 1.00 2.16 39 ARG A N 23
ATOM 30572 C CA . ARG A 1 39 ? -5.375 6.070 2.771 1.00 2.10 39 ARG A CA 23
ATOM 30573 C C . ARG A 1 39 ? -6.343 4.904 3.034 1.00 2.06 39 ARG A C 23
ATOM 30574 O O . ARG A 1 39 ? -5.994 3.896 3.616 1.00 1.72 39 ARG A O 23
ATOM 30595 N N . LEU A 1 40 ? -7.567 5.058 2.618 1.00 2.49 40 LEU A N 23
ATOM 30596 C CA . LEU A 1 40 ? -8.580 3.985 2.852 1.00 2.61 40 LEU A CA 23
ATOM 30597 C C . LEU A 1 40 ? -8.587 2.971 1.702 1.00 2.66 40 LEU A C 23
ATOM 30598 O O . LEU A 1 40 ? -9.380 3.063 0.784 1.00 3.02 40 LEU A O 23
ATOM 30614 N N . GLN A 1 41 ? -7.721 1.984 1.764 1.00 2.35 41 GLN A N 23
ATOM 30615 C CA . GLN A 1 41 ? -7.686 0.933 0.690 1.00 2.44 41 GLN A CA 23
ATOM 30616 C C . GLN A 1 41 ? -9.084 0.305 0.507 1.00 2.72 41 GLN A C 23
ATOM 30617 O O . GLN A 1 41 ? -9.382 -0.279 -0.519 1.00 3.00 41 GLN A O 23
ATOM 30631 N N . ARG A 1 42 ? -9.942 0.433 1.495 1.00 2.75 42 ARG A N 23
ATOM 30632 C CA . ARG A 1 42 ? -11.318 -0.130 1.398 1.00 3.12 42 ARG A CA 23
ATOM 30633 C C . ARG A 1 42 ? -12.251 0.613 2.374 1.00 3.49 42 ARG A C 23
ATOM 30634 O O . ARG A 1 42 ? -12.089 1.795 2.609 1.00 3.62 42 ARG A O 23
ATOM 30655 N N . ILE A 1 43 ? -13.212 -0.066 2.959 1.00 3.71 43 ILE A N 23
ATOM 30656 C CA . ILE A 1 43 ? -14.138 0.583 3.922 1.00 4.16 43 ILE A CA 23
ATOM 30657 C C . ILE A 1 43 ? -13.356 1.274 5.059 1.00 4.01 43 ILE A C 23
ATOM 30658 O O . ILE A 1 43 ? -13.820 2.233 5.651 1.00 4.36 43 ILE A O 23
ATOM 30674 N N . SER A 1 44 ? -12.170 0.790 5.359 1.00 3.52 44 SER A N 23
ATOM 30675 C CA . SER A 1 44 ? -11.331 1.397 6.445 1.00 3.43 44 SER A CA 23
ATOM 30676 C C . SER A 1 44 ? -10.001 0.641 6.542 1.00 2.82 44 SER A C 23
ATOM 30677 O O . SER A 1 44 ? -9.818 -0.196 7.407 1.00 2.89 44 SER A O 23
ATOM 30685 N N . GLN A 1 45 ? -9.078 0.924 5.652 1.00 2.35 45 GLN A N 23
ATOM 30686 C CA . GLN A 1 45 ? -7.746 0.227 5.663 1.00 1.79 45 GLN A CA 23
ATOM 30687 C C . GLN A 1 45 ? -7.919 -1.288 5.903 1.00 1.80 45 GLN A C 23
ATOM 30688 O O . GLN A 1 45 ? -7.400 -1.836 6.858 1.00 1.92 45 GLN A O 23
ATOM 30702 N N . SER A 1 46 ? -8.655 -1.965 5.050 1.00 1.82 46 SER A N 23
ATOM 30703 C CA . SER A 1 46 ? -8.867 -3.429 5.246 1.00 1.92 46 SER A CA 23
ATOM 30704 C C . SER A 1 46 ? -8.874 -4.191 3.908 1.00 1.55 46 SER A C 23
ATOM 30705 O O . SER A 1 46 ? -9.918 -4.570 3.404 1.00 1.76 46 SER A O 23
ATOM 30713 N N . GLU A 1 47 ? -7.718 -4.433 3.344 1.00 1.28 47 GLU A N 23
ATOM 30714 C CA . GLU A 1 47 ? -7.640 -5.195 2.058 1.00 1.30 47 GLU A CA 23
ATOM 30715 C C . GLU A 1 47 ? -7.351 -6.679 2.347 1.00 1.33 47 GLU A C 23
ATOM 30716 O O . GLU A 1 47 ? -6.787 -7.020 3.371 1.00 1.50 47 GLU A O 23
ATOM 30728 N N . ASP A 1 48 ? -7.740 -7.565 1.458 1.00 1.32 48 ASP A N 23
ATOM 30729 C CA . ASP A 1 48 ? -7.489 -9.031 1.698 1.00 1.44 48 ASP A CA 23
ATOM 30730 C C . ASP A 1 48 ? -6.232 -9.494 0.948 1.00 1.18 48 ASP A C 23
ATOM 30731 O O . ASP A 1 48 ? -5.327 -10.053 1.535 1.00 1.32 48 ASP A O 23
ATOM 30740 N N . GLU A 1 49 ? -6.167 -9.268 -0.344 1.00 1.05 49 GLU A N 23
ATOM 30741 C CA . GLU A 1 49 ? -4.967 -9.696 -1.124 1.00 0.92 49 GLU A CA 23
ATOM 30742 C C . GLU A 1 49 ? -4.754 -8.790 -2.347 1.00 0.83 49 GLU A C 23
ATOM 30743 O O . GLU A 1 49 ? -5.649 -8.079 -2.776 1.00 1.00 49 GLU A O 23
ATOM 30755 N N . GLU A 1 50 ? -3.575 -8.825 -2.919 1.00 0.80 50 GLU A N 23
ATOM 30756 C CA . GLU A 1 50 ? -3.293 -7.982 -4.122 1.00 0.86 50 GLU A CA 23
ATOM 30757 C C . GLU A 1 50 ? -3.527 -8.790 -5.405 1.00 0.94 50 GLU A C 23
ATOM 30758 O O . GLU A 1 50 ? -2.642 -9.454 -5.908 1.00 1.23 50 GLU A O 23
ATOM 30770 N N . SER A 1 51 ? -4.714 -8.739 -5.938 1.00 0.95 51 SER A N 23
ATOM 30771 C CA . SER A 1 51 ? -5.009 -9.503 -7.188 1.00 1.20 51 SER A CA 23
ATOM 30772 C C . SER A 1 51 ? -6.005 -8.735 -8.064 1.00 1.30 51 SER A C 23
ATOM 30773 O O . SER A 1 51 ? -5.630 -8.089 -9.022 1.00 1.33 51 SER A O 23
ATOM 30781 N N . ILE A 1 52 ? -7.264 -8.802 -7.743 1.00 1.56 52 ILE A N 23
ATOM 30782 C CA . ILE A 1 52 ? -8.295 -8.082 -8.555 1.00 1.85 52 ILE A CA 23
ATOM 30783 C C . ILE A 1 52 ? -8.181 -6.566 -8.345 1.00 1.80 52 ILE A C 23
ATOM 30784 O O . ILE A 1 52 ? -8.404 -5.790 -9.251 1.00 2.05 52 ILE A O 23
ATOM 30800 N N . VAL A 1 53 ? -7.829 -6.144 -7.159 1.00 1.62 53 VAL A N 23
ATOM 30801 C CA . VAL A 1 53 ? -7.691 -4.671 -6.897 1.00 1.78 53 VAL A CA 23
ATOM 30802 C C . VAL A 1 53 ? -6.390 -4.137 -7.514 1.00 1.72 53 VAL A C 23
ATOM 30803 O O . VAL A 1 53 ? -6.328 -3.009 -7.965 1.00 1.94 53 VAL A O 23
ATOM 30816 N N . GLY A 1 54 ? -5.357 -4.944 -7.541 1.00 1.52 54 GLY A N 23
ATOM 30817 C CA . GLY A 1 54 ? -4.055 -4.495 -8.130 1.00 1.57 54 GLY A CA 23
ATOM 30818 C C . GLY A 1 54 ? -4.050 -4.743 -9.647 1.00 1.49 54 GLY A C 23
ATOM 30819 O O . GLY A 1 54 ? -3.341 -4.081 -10.382 1.00 1.50 54 GLY A O 23
ATOM 30823 N N . ASP A 1 55 ? -4.838 -5.691 -10.115 1.00 1.46 55 ASP A N 23
ATOM 30824 C CA . ASP A 1 55 ? -4.899 -6.000 -11.583 1.00 1.42 55 ASP A CA 23
ATOM 30825 C C . ASP A 1 55 ? -3.535 -6.488 -12.108 1.00 1.27 55 ASP A C 23
ATOM 30826 O O . ASP A 1 55 ? -2.657 -6.854 -11.347 1.00 1.36 55 ASP A O 23
ATOM 30835 N N . GLY A 1 56 ? -3.360 -6.516 -13.407 1.00 1.14 56 GLY A N 23
ATOM 30836 C CA . GLY A 1 56 ? -2.074 -6.990 -13.994 1.00 1.08 56 GLY A CA 23
ATOM 30837 C C . GLY A 1 56 ? -2.370 -7.624 -15.347 1.00 1.00 56 GLY A C 23
ATOM 30838 O O . GLY A 1 56 ? -1.812 -7.243 -16.358 1.00 1.04 56 GLY A O 23
ATOM 30842 N N . GLU A 1 57 ? -3.263 -8.581 -15.370 1.00 0.99 57 GLU A N 23
ATOM 30843 C CA . GLU A 1 57 ? -3.618 -9.241 -16.659 1.00 1.04 57 GLU A CA 23
ATOM 30844 C C . GLU A 1 57 ? -5.099 -9.025 -17.010 1.00 1.12 57 GLU A C 23
ATOM 30845 O O . GLU A 1 57 ? -5.446 -8.915 -18.169 1.00 1.17 57 GLU A O 23
ATOM 30857 N N . THR A 1 58 ? -5.972 -8.962 -16.029 1.00 1.22 58 THR A N 23
ATOM 30858 C CA . THR A 1 58 ? -7.434 -8.751 -16.311 1.00 1.38 58 THR A CA 23
ATOM 30859 C C . THR A 1 58 ? -7.636 -7.513 -17.203 1.00 1.31 58 THR A C 23
ATOM 30860 O O . THR A 1 58 ? -7.638 -6.386 -16.736 1.00 1.28 58 THR A O 23
ATOM 30871 N N . LYS A 1 59 ? -7.781 -7.736 -18.495 1.00 1.35 59 LYS A N 23
ATOM 30872 C CA . LYS A 1 59 ? -7.953 -6.625 -19.483 1.00 1.32 59 LYS A CA 23
ATOM 30873 C C . LYS A 1 59 ? -6.631 -5.831 -19.592 1.00 1.22 59 LYS A C 23
ATOM 30874 O O . LYS A 1 59 ? -5.637 -6.191 -18.990 1.00 1.58 59 LYS A O 23
ATOM 30893 N N . GLU A 1 60 ? -6.602 -4.772 -20.360 1.00 0.93 60 GLU A N 23
ATOM 30894 C CA . GLU A 1 60 ? -5.335 -3.986 -20.496 1.00 0.90 60 GLU A CA 23
ATOM 30895 C C . GLU A 1 60 ? -5.367 -2.749 -19.584 1.00 0.87 60 GLU A C 23
ATOM 30896 O O . GLU A 1 60 ? -6.010 -1.764 -19.898 1.00 0.96 60 GLU A O 23
ATOM 30908 N N . PRO A 1 61 ? -4.670 -2.840 -18.471 1.00 0.89 61 PRO A N 23
ATOM 30909 C CA . PRO A 1 61 ? -4.621 -1.710 -17.503 1.00 0.98 61 PRO A CA 23
ATOM 30910 C C . PRO A 1 61 ? -3.751 -0.561 -18.039 1.00 0.97 61 PRO A C 23
ATOM 30911 O O . PRO A 1 61 ? -2.736 -0.774 -18.674 1.00 1.02 61 PRO A O 23
ATOM 30922 N N . PHE A 1 62 ? -4.151 0.654 -17.778 1.00 1.11 62 PHE A N 23
ATOM 30923 C CA . PHE A 1 62 ? -3.374 1.835 -18.262 1.00 1.18 62 PHE A CA 23
ATOM 30924 C C . PHE A 1 62 ? -2.136 2.078 -17.391 1.00 1.18 62 PHE A C 23
ATOM 30925 O O . PHE A 1 62 ? -1.042 2.266 -17.891 1.00 1.11 62 PHE A O 23
ATOM 30942 N N . LEU A 1 63 ? -2.303 2.080 -16.096 1.00 1.35 63 LEU A N 23
ATOM 30943 C CA . LEU A 1 63 ? -1.137 2.319 -15.184 1.00 1.42 63 LEU A CA 23
ATOM 30944 C C . LEU A 1 63 ? -0.089 1.214 -15.340 1.00 1.29 63 LEU A C 23
ATOM 30945 O O . LEU A 1 63 ? 1.099 1.467 -15.262 1.00 1.26 63 LEU A O 23
ATOM 30961 N N . LEU A 1 64 ? -0.507 0.002 -15.574 1.00 1.30 64 LEU A N 23
ATOM 30962 C CA . LEU A 1 64 ? 0.486 -1.102 -15.746 1.00 1.34 64 LEU A CA 23
ATOM 30963 C C . LEU A 1 64 ? 1.395 -0.807 -16.946 1.00 1.17 64 LEU A C 23
ATOM 30964 O O . LEU A 1 64 ? 2.606 -0.771 -16.819 1.00 1.22 64 LEU A O 23
ATOM 30980 N N . VAL A 1 65 ? 0.828 -0.588 -18.110 1.00 1.05 65 VAL A N 23
ATOM 30981 C CA . VAL A 1 65 ? 1.671 -0.293 -19.304 1.00 1.06 65 VAL A CA 23
ATOM 30982 C C . VAL A 1 65 ? 2.330 1.082 -19.157 1.00 0.97 65 VAL A C 23
ATOM 30983 O O . VAL A 1 65 ? 3.450 1.289 -19.591 1.00 1.04 65 VAL A O 23
ATOM 30996 N N . GLN A 1 66 ? 1.664 2.016 -18.517 1.00 0.94 66 GLN A N 23
ATOM 30997 C CA . GLN A 1 66 ? 2.284 3.362 -18.315 1.00 1.00 66 GLN A CA 23
ATOM 30998 C C . GLN A 1 66 ? 3.551 3.202 -17.474 1.00 0.98 66 GLN A C 23
ATOM 30999 O O . GLN A 1 66 ? 4.620 3.610 -17.873 1.00 0.98 66 GLN A O 23
ATOM 31013 N N . TYR A 1 67 ? 3.446 2.574 -16.334 1.00 1.05 67 TYR A N 23
ATOM 31014 C CA . TYR A 1 67 ? 4.661 2.353 -15.485 1.00 1.14 67 TYR A CA 23
ATOM 31015 C C . TYR A 1 67 ? 5.654 1.465 -16.241 1.00 1.11 67 TYR A C 23
ATOM 31016 O O . TYR A 1 67 ? 6.846 1.714 -16.247 1.00 1.13 67 TYR A O 23
ATOM 31034 N N . SER A 1 68 ? 5.155 0.445 -16.893 1.00 1.14 68 SER A N 23
ATOM 31035 C CA . SER A 1 68 ? 6.042 -0.476 -17.681 1.00 1.30 68 SER A CA 23
ATOM 31036 C C . SER A 1 68 ? 6.854 0.310 -18.718 1.00 1.25 68 SER A C 23
ATOM 31037 O O . SER A 1 68 ? 7.986 -0.022 -19.000 1.00 1.40 68 SER A O 23
ATOM 31045 N N . ALA A 1 69 ? 6.287 1.344 -19.292 1.00 1.13 69 ALA A N 23
ATOM 31046 C CA . ALA A 1 69 ? 7.039 2.144 -20.309 1.00 1.23 69 ALA A CA 23
ATOM 31047 C C . ALA A 1 69 ? 7.788 3.307 -19.642 1.00 1.18 69 ALA A C 23
ATOM 31048 O O . ALA A 1 69 ? 8.918 3.606 -19.982 1.00 1.26 69 ALA A O 23
ATOM 31055 N N . LYS A 1 70 ? 7.164 3.957 -18.699 1.00 1.14 70 LYS A N 23
ATOM 31056 C CA . LYS A 1 70 ? 7.825 5.109 -17.999 1.00 1.19 70 LYS A CA 23
ATOM 31057 C C . LYS A 1 70 ? 9.049 4.635 -17.212 1.00 1.08 70 LYS A C 23
ATOM 31058 O O . LYS A 1 70 ? 10.096 5.253 -17.249 1.00 1.10 70 LYS A O 23
ATOM 31077 N N . GLY A 1 71 ? 8.913 3.547 -16.500 1.00 1.04 71 GLY A N 23
ATOM 31078 C CA . GLY A 1 71 ? 10.054 3.002 -15.689 1.00 1.03 71 GLY A CA 23
ATOM 31079 C C . GLY A 1 71 ? 11.341 2.980 -16.522 1.00 1.00 71 GLY A C 23
ATOM 31080 O O . GLY A 1 71 ? 12.292 3.671 -16.202 1.00 0.98 71 GLY A O 23
ATOM 31084 N N . PRO A 1 72 ? 11.331 2.195 -17.576 1.00 1.09 72 PRO A N 23
ATOM 31085 C CA . PRO A 1 72 ? 12.519 2.100 -18.464 1.00 1.20 72 PRO A CA 23
ATOM 31086 C C . PRO A 1 72 ? 12.771 3.437 -19.176 1.00 1.22 72 PRO A C 23
ATOM 31087 O O . PRO A 1 72 ? 13.905 3.847 -19.335 1.00 1.27 72 PRO A O 23
ATOM 31098 N N . CYS A 1 73 ? 11.735 4.135 -19.584 1.00 1.24 73 CYS A N 23
ATOM 31099 C CA . CYS A 1 73 ? 11.952 5.455 -20.258 1.00 1.39 73 CYS A CA 23
ATOM 31100 C C . CYS A 1 73 ? 12.676 6.407 -19.298 1.00 1.32 73 CYS A C 23
ATOM 31101 O O . CYS A 1 73 ? 13.615 7.090 -19.668 1.00 1.41 73 CYS A O 23
ATOM 31109 N N . VAL A 1 74 ? 12.264 6.428 -18.060 1.00 1.20 74 VAL A N 23
ATOM 31110 C CA . VAL A 1 74 ? 12.936 7.309 -17.055 1.00 1.20 74 VAL A CA 23
ATOM 31111 C C . VAL A 1 74 ? 14.290 6.709 -16.680 1.00 1.09 74 VAL A C 23
ATOM 31112 O O . VAL A 1 74 ? 15.288 7.406 -16.601 1.00 1.18 74 VAL A O 23
ATOM 31125 N N . GLU A 1 75 ? 14.337 5.416 -16.479 1.00 0.98 75 GLU A N 23
ATOM 31126 C CA . GLU A 1 75 ? 15.635 4.755 -16.146 1.00 0.96 75 GLU A CA 23
ATOM 31127 C C . GLU A 1 75 ? 16.646 5.080 -17.244 1.00 1.08 75 GLU A C 23
ATOM 31128 O O . GLU A 1 75 ? 17.775 5.441 -16.981 1.00 1.10 75 GLU A O 23
ATOM 31140 N N . ARG A 1 76 ? 16.223 4.984 -18.474 1.00 1.22 76 ARG A N 23
ATOM 31141 C CA . ARG A 1 76 ? 17.128 5.307 -19.615 1.00 1.45 76 ARG A CA 23
ATOM 31142 C C . ARG A 1 76 ? 17.460 6.803 -19.607 1.00 1.51 76 ARG A C 23
ATOM 31143 O O . ARG A 1 76 ? 18.592 7.194 -19.822 1.00 1.60 76 ARG A O 23
ATOM 31164 N N . LYS A 1 77 ? 16.485 7.641 -19.343 1.00 1.51 77 LYS A N 23
ATOM 31165 C CA . LYS A 1 77 ? 16.753 9.112 -19.302 1.00 1.66 77 LYS A CA 23
ATOM 31166 C C . LYS A 1 77 ? 17.807 9.426 -18.233 1.00 1.55 77 LYS A C 23
ATOM 31167 O O . LYS A 1 77 ? 18.783 10.107 -18.487 1.00 1.66 77 LYS A O 23
ATOM 31186 N N . ALA A 1 78 ? 17.614 8.923 -17.043 1.00 1.37 78 ALA A N 23
ATOM 31187 C CA . ALA A 1 78 ? 18.596 9.177 -15.940 1.00 1.30 78 ALA A CA 23
ATOM 31188 C C . ALA A 1 78 ? 19.955 8.549 -16.271 1.00 1.28 78 ALA A C 23
ATOM 31189 O O . ALA A 1 78 ? 20.998 9.162 -16.089 1.00 1.36 78 ALA A O 23
ATOM 31196 N N . LYS A 1 79 ? 19.951 7.339 -16.762 1.00 1.23 79 LYS A N 23
ATOM 31197 C CA . LYS A 1 79 ? 21.239 6.663 -17.121 1.00 1.32 79 LYS A CA 23
ATOM 31198 C C . LYS A 1 79 ? 21.908 7.389 -18.301 1.00 1.56 79 LYS A C 23
ATOM 31199 O O . LYS A 1 79 ? 23.118 7.454 -18.388 1.00 1.66 79 LYS A O 23
ATOM 31218 N N . LEU A 1 80 ? 21.129 7.932 -19.212 1.00 1.69 80 LEU A N 23
ATOM 31219 C CA . LEU A 1 80 ? 21.721 8.648 -20.384 1.00 1.98 80 LEU A CA 23
ATOM 31220 C C . LEU A 1 80 ? 22.238 10.040 -19.980 1.00 2.00 80 LEU A C 23
ATOM 31221 O O . LEU A 1 80 ? 23.226 10.518 -20.505 1.00 2.18 80 LEU A O 23
ATOM 31237 N N . MET A 1 81 ? 21.578 10.687 -19.059 1.00 1.89 81 MET A N 23
ATOM 31238 C CA . MET A 1 81 ? 22.031 12.049 -18.614 1.00 2.00 81 MET A CA 23
ATOM 31239 C C . MET A 1 81 ? 23.179 11.926 -17.599 1.00 1.86 81 MET A C 23
ATOM 31240 O O . MET A 1 81 ? 24.124 12.691 -17.627 1.00 2.04 81 MET A O 23
ATOM 31254 N N . THR A 1 82 ? 23.103 10.969 -16.707 1.00 1.58 82 THR A N 23
ATOM 31255 C CA . THR A 1 82 ? 24.197 10.789 -15.693 1.00 1.49 82 THR A CA 23
ATOM 31256 C C . THR A 1 82 ? 25.254 9.810 -16.229 1.00 1.48 82 THR A C 23
ATOM 31257 O O . THR A 1 82 ? 25.071 9.218 -17.274 1.00 1.57 82 THR A O 23
ATOM 31268 N N . PRO A 1 83 ? 26.331 9.651 -15.489 1.00 1.47 83 PRO A N 23
ATOM 31269 C CA . PRO A 1 83 ? 27.398 8.710 -15.914 1.00 1.55 83 PRO A CA 23
ATOM 31270 C C . PRO A 1 83 ? 27.011 7.251 -15.634 1.00 1.46 83 PRO A C 23
ATOM 31271 O O . PRO A 1 83 ? 27.824 6.356 -15.780 1.00 1.59 83 PRO A O 23
ATOM 31282 N N . ASN A 1 84 ? 25.786 6.991 -15.250 1.00 1.32 84 ASN A N 23
ATOM 31283 C CA . ASN A 1 84 ? 25.370 5.584 -14.987 1.00 1.34 84 ASN A CA 23
ATOM 31284 C C . ASN A 1 84 ? 25.150 4.865 -16.328 1.00 1.50 84 ASN A C 23
ATOM 31285 O O . ASN A 1 84 ? 24.115 4.264 -16.566 1.00 1.53 84 ASN A O 23
ATOM 31296 N N . GLY A 1 85 ? 26.118 4.944 -17.211 1.00 1.69 85 GLY A N 23
ATOM 31297 C CA . GLY A 1 85 ? 25.979 4.291 -18.550 1.00 1.94 85 GLY A CA 23
ATOM 31298 C C . GLY A 1 85 ? 26.289 2.789 -18.457 1.00 2.06 85 GLY A C 23
ATOM 31299 O O . GLY A 1 85 ? 26.080 2.169 -17.424 1.00 1.97 85 GLY A O 23
ATOM 31303 N N . PRO A 1 86 ? 26.786 2.249 -19.550 1.00 2.37 86 PRO A N 23
ATOM 31304 C CA . PRO A 1 86 ? 27.132 0.801 -19.604 1.00 2.56 86 PRO A CA 23
ATOM 31305 C C . PRO A 1 86 ? 28.343 0.486 -18.717 1.00 2.66 86 PRO A C 23
ATOM 31306 O O . PRO A 1 86 ? 28.584 -0.656 -18.371 1.00 2.76 86 PRO A O 23
ATOM 31317 N N . GLU A 1 87 ? 29.091 1.486 -18.325 1.00 2.72 87 GLU A N 23
ATOM 31318 C CA . GLU A 1 87 ? 30.266 1.234 -17.430 1.00 2.90 87 GLU A CA 23
ATOM 31319 C C . GLU A 1 87 ? 29.753 0.686 -16.089 1.00 2.76 87 GLU A C 23
ATOM 31320 O O . GLU A 1 87 ? 30.392 -0.128 -15.449 1.00 2.91 87 GLU A O 23
ATOM 31332 N N . VAL A 1 88 ? 28.578 1.114 -15.682 1.00 2.55 88 VAL A N 23
ATOM 31333 C CA . VAL A 1 88 ? 27.973 0.614 -14.412 1.00 2.54 88 VAL A CA 23
ATOM 31334 C C . VAL A 1 88 ? 26.875 -0.419 -14.728 1.00 2.47 88 VAL A C 23
ATOM 31335 O O . VAL A 1 88 ? 26.654 -1.345 -13.971 1.00 2.61 88 VAL A O 23
ATOM 31348 N N . HIS A 1 89 ? 26.184 -0.270 -15.843 1.00 2.35 89 HIS A N 23
ATOM 31349 C CA . HIS A 1 89 ? 25.106 -1.252 -16.199 1.00 2.40 89 HIS A CA 23
ATOM 31350 C C . HIS A 1 89 ? 24.605 -1.041 -17.639 1.00 2.32 89 HIS A C 23
ATOM 31351 O O . HIS A 1 89 ? 24.644 -1.942 -18.452 1.00 2.48 89 HIS A O 23
ATOM 31365 N N . GLY A 1 90 ? 24.121 0.136 -17.948 1.00 2.21 90 GLY A N 23
ATOM 31366 C CA . GLY A 1 90 ? 23.598 0.403 -19.326 1.00 2.23 90 GLY A CA 23
ATOM 31367 C C . GLY A 1 90 ? 22.069 0.234 -19.356 1.00 2.13 90 GLY A C 23
ATOM 31368 O O . GLY A 1 90 ? 21.498 -0.161 -18.345 1.00 1.97 90 GLY A O 23
ATOM 31373 N N . GLY A 1 1 ? 11.500 -29.958 -13.965 1.00 6.75 1 GLY A N 24
ATOM 31374 C CA . GLY A 1 1 ? 12.593 -29.515 -13.041 1.00 6.63 1 GLY A CA 24
ATOM 31375 C C . GLY A 1 1 ? 12.062 -29.376 -11.609 1.00 5.88 1 GLY A C 24
ATOM 31376 O O . GLY A 1 1 ? 10.946 -28.941 -11.389 1.00 5.35 1 GLY A O 24
ATOM 31382 N N . SER A 1 2 ? 12.867 -29.745 -10.639 1.00 5.97 2 SER A N 24
ATOM 31383 C CA . SER A 1 2 ? 12.451 -29.653 -9.198 1.00 5.41 2 SER A CA 24
ATOM 31384 C C . SER A 1 2 ? 11.103 -30.356 -8.967 1.00 5.01 2 SER A C 24
ATOM 31385 O O . SER A 1 2 ? 10.822 -31.384 -9.561 1.00 5.32 2 SER A O 24
ATOM 31393 N N . MET A 1 3 ? 10.270 -29.813 -8.111 1.00 4.41 3 MET A N 24
ATOM 31394 C CA . MET A 1 3 ? 8.941 -30.443 -7.841 1.00 4.08 3 MET A CA 24
ATOM 31395 C C . MET A 1 3 ? 8.033 -30.326 -9.071 1.00 4.07 3 MET A C 24
ATOM 31396 O O . MET A 1 3 ? 7.019 -29.655 -9.053 1.00 3.75 3 MET A O 24
ATOM 31410 N N . SER A 1 4 ? 8.382 -30.993 -10.135 1.00 4.64 4 SER A N 24
ATOM 31411 C CA . SER A 1 4 ? 7.528 -30.936 -11.367 1.00 4.93 4 SER A CA 24
ATOM 31412 C C . SER A 1 4 ? 6.318 -31.870 -11.225 1.00 4.89 4 SER A C 24
ATOM 31413 O O . SER A 1 4 ? 5.597 -32.119 -12.173 1.00 5.18 4 SER A O 24
ATOM 31421 N N . ILE A 1 5 ? 6.083 -32.363 -10.037 1.00 4.61 5 ILE A N 24
ATOM 31422 C CA . ILE A 1 5 ? 4.919 -33.252 -9.793 1.00 4.62 5 ILE A CA 24
ATOM 31423 C C . ILE A 1 5 ? 3.665 -32.399 -9.566 1.00 4.35 5 ILE A C 24
ATOM 31424 O O . ILE A 1 5 ? 3.679 -31.196 -9.773 1.00 4.19 5 ILE A O 24
ATOM 31440 N N . MET A 1 6 ? 2.591 -32.999 -9.143 1.00 4.36 6 MET A N 24
ATOM 31441 C CA . MET A 1 6 ? 1.344 -32.215 -8.904 1.00 4.20 6 MET A CA 24
ATOM 31442 C C . MET A 1 6 ? 1.048 -32.118 -7.413 1.00 3.89 6 MET A C 24
ATOM 31443 O O . MET A 1 6 ? 1.867 -32.488 -6.594 1.00 3.76 6 MET A O 24
ATOM 31457 N N . ASP A 1 7 ? -0.101 -31.588 -7.056 1.00 3.83 7 ASP A N 24
ATOM 31458 C CA . ASP A 1 7 ? -0.471 -31.425 -5.610 1.00 3.59 7 ASP A CA 24
ATOM 31459 C C . ASP A 1 7 ? 0.450 -30.396 -4.915 1.00 3.19 7 ASP A C 24
ATOM 31460 O O . ASP A 1 7 ? -0.013 -29.557 -4.163 1.00 3.02 7 ASP A O 24
ATOM 31469 N N . HIS A 1 8 ? 1.740 -30.440 -5.158 1.00 3.12 8 HIS A N 24
ATOM 31470 C CA . HIS A 1 8 ? 2.664 -29.462 -4.498 1.00 2.80 8 HIS A CA 24
ATOM 31471 C C . HIS A 1 8 ? 2.973 -28.270 -5.419 1.00 2.77 8 HIS A C 24
ATOM 31472 O O . HIS A 1 8 ? 3.147 -27.155 -4.964 1.00 2.59 8 HIS A O 24
ATOM 31486 N N . SER A 1 9 ? 3.049 -28.492 -6.699 1.00 2.99 9 SER A N 24
ATOM 31487 C CA . SER A 1 9 ? 3.356 -27.378 -7.660 1.00 3.05 9 SER A CA 24
ATOM 31488 C C . SER A 1 9 ? 2.306 -26.247 -7.593 1.00 2.96 9 SER A C 24
ATOM 31489 O O . SER A 1 9 ? 2.667 -25.095 -7.432 1.00 2.82 9 SER A O 24
ATOM 31497 N N . PRO A 1 10 ? 1.040 -26.592 -7.725 1.00 3.11 10 PRO A N 24
ATOM 31498 C CA . PRO A 1 10 ? -0.033 -25.559 -7.685 1.00 3.14 10 PRO A CA 24
ATOM 31499 C C . PRO A 1 10 ? -0.202 -24.984 -6.275 1.00 2.85 10 PRO A C 24
ATOM 31500 O O . PRO A 1 10 ? -0.429 -23.801 -6.103 1.00 2.83 10 PRO A O 24
ATOM 31511 N N . THR A 1 11 ? -0.087 -25.806 -5.270 1.00 2.70 11 THR A N 24
ATOM 31512 C CA . THR A 1 11 ? -0.238 -25.308 -3.870 1.00 2.48 11 THR A CA 24
ATOM 31513 C C . THR A 1 11 ? 0.948 -24.420 -3.495 1.00 2.17 11 THR A C 24
ATOM 31514 O O . THR A 1 11 ? 0.774 -23.265 -3.152 1.00 2.07 11 THR A O 24
ATOM 31525 N N . THR A 1 12 ? 2.155 -24.932 -3.570 1.00 2.09 12 THR A N 24
ATOM 31526 C CA . THR A 1 12 ? 3.338 -24.087 -3.222 1.00 1.87 12 THR A CA 24
ATOM 31527 C C . THR A 1 12 ? 3.384 -22.866 -4.139 1.00 1.88 12 THR A C 24
ATOM 31528 O O . THR A 1 12 ? 3.721 -21.777 -3.717 1.00 1.72 12 THR A O 24
ATOM 31539 N N . GLY A 1 13 ? 3.031 -23.037 -5.387 1.00 2.13 13 GLY A N 24
ATOM 31540 C CA . GLY A 1 13 ? 3.032 -21.886 -6.342 1.00 2.23 13 GLY A CA 24
ATOM 31541 C C . GLY A 1 13 ? 1.975 -20.871 -5.910 1.00 2.15 13 GLY A C 24
ATOM 31542 O O . GLY A 1 13 ? 2.282 -19.720 -5.656 1.00 2.00 13 GLY A O 24
ATOM 31546 N N . VAL A 1 14 ? 0.736 -21.294 -5.804 1.00 2.32 14 VAL A N 24
ATOM 31547 C CA . VAL A 1 14 ? -0.346 -20.355 -5.364 1.00 2.37 14 VAL A CA 24
ATOM 31548 C C . VAL A 1 14 ? 0.026 -19.747 -4.004 1.00 2.08 14 VAL A C 24
ATOM 31549 O O . VAL A 1 14 ? -0.171 -18.572 -3.768 1.00 2.06 14 VAL A O 24
ATOM 31562 N N . VAL A 1 15 ? 0.589 -20.530 -3.116 1.00 1.90 15 VAL A N 24
ATOM 31563 C CA . VAL A 1 15 ? 0.994 -19.975 -1.785 1.00 1.70 15 VAL A CA 24
ATOM 31564 C C . VAL A 1 15 ? 2.144 -18.984 -1.980 1.00 1.48 15 VAL A C 24
ATOM 31565 O O . VAL A 1 15 ? 2.162 -17.915 -1.403 1.00 1.44 15 VAL A O 24
ATOM 31578 N N . THR A 1 16 ? 3.088 -19.330 -2.811 1.00 1.43 16 THR A N 24
ATOM 31579 C CA . THR A 1 16 ? 4.241 -18.414 -3.079 1.00 1.35 16 THR A CA 24
ATOM 31580 C C . THR A 1 16 ? 3.732 -17.099 -3.664 1.00 1.41 16 THR A C 24
ATOM 31581 O O . THR A 1 16 ? 4.034 -16.030 -3.167 1.00 1.34 16 THR A O 24
ATOM 31592 N N . VAL A 1 17 ? 2.949 -17.170 -4.707 1.00 1.60 17 VAL A N 24
ATOM 31593 C CA . VAL A 1 17 ? 2.409 -15.921 -5.315 1.00 1.73 17 VAL A CA 24
ATOM 31594 C C . VAL A 1 17 ? 1.486 -15.212 -4.315 1.00 1.71 17 VAL A C 24
ATOM 31595 O O . VAL A 1 17 ? 1.472 -14.001 -4.245 1.00 1.72 17 VAL A O 24
ATOM 31608 N N . ILE A 1 18 ? 0.741 -15.945 -3.514 1.00 1.77 18 ILE A N 24
ATOM 31609 C CA . ILE A 1 18 ? -0.140 -15.272 -2.507 1.00 1.89 18 ILE A CA 24
ATOM 31610 C C . ILE A 1 18 ? 0.731 -14.617 -1.444 1.00 1.71 18 ILE A C 24
ATOM 31611 O O . ILE A 1 18 ? 0.486 -13.506 -1.049 1.00 1.81 18 ILE A O 24
ATOM 31627 N N . VAL A 1 19 ? 1.763 -15.276 -1.006 1.00 1.52 19 VAL A N 24
ATOM 31628 C CA . VAL A 1 19 ? 2.668 -14.648 0.007 1.00 1.46 19 VAL A CA 24
ATOM 31629 C C . VAL A 1 19 ? 3.327 -13.420 -0.629 1.00 1.40 19 VAL A C 24
ATOM 31630 O O . VAL A 1 19 ? 3.422 -12.370 -0.022 1.00 1.53 19 VAL A O 24
ATOM 31643 N N . ILE A 1 20 ? 3.752 -13.538 -1.865 1.00 1.31 20 ILE A N 24
ATOM 31644 C CA . ILE A 1 20 ? 4.375 -12.370 -2.560 1.00 1.34 20 ILE A CA 24
ATOM 31645 C C . ILE A 1 20 ? 3.327 -11.267 -2.726 1.00 1.48 20 ILE A C 24
ATOM 31646 O O . ILE A 1 20 ? 3.551 -10.127 -2.371 1.00 1.54 20 ILE A O 24
ATOM 31662 N N . LEU A 1 21 ? 2.175 -11.608 -3.240 1.00 1.61 21 LEU A N 24
ATOM 31663 C CA . LEU A 1 21 ? 1.094 -10.586 -3.407 1.00 1.83 21 LEU A CA 24
ATOM 31664 C C . LEU A 1 21 ? 0.705 -10.043 -2.023 1.00 1.92 21 LEU A C 24
ATOM 31665 O O . LEU A 1 21 ? 0.528 -8.851 -1.849 1.00 2.03 21 LEU A O 24
ATOM 31681 N N . ILE A 1 22 ? 0.613 -10.900 -1.032 1.00 1.93 22 ILE A N 24
ATOM 31682 C CA . ILE A 1 22 ? 0.283 -10.423 0.347 1.00 2.12 22 ILE A CA 24
ATOM 31683 C C . ILE A 1 22 ? 1.379 -9.457 0.800 1.00 2.05 22 ILE A C 24
ATOM 31684 O O . ILE A 1 22 ? 1.108 -8.398 1.331 1.00 2.25 22 ILE A O 24
ATOM 31700 N N . ALA A 1 23 ? 2.619 -9.807 0.562 1.00 1.84 23 ALA A N 24
ATOM 31701 C CA . ALA A 1 23 ? 3.751 -8.905 0.950 1.00 1.88 23 ALA A CA 24
ATOM 31702 C C . ALA A 1 23 ? 3.678 -7.604 0.137 1.00 1.88 23 ALA A C 24
ATOM 31703 O O . ALA A 1 23 ? 3.810 -6.527 0.682 1.00 2.04 23 ALA A O 24
ATOM 31710 N N . ILE A 1 24 ? 3.442 -7.703 -1.152 1.00 1.76 24 ILE A N 24
ATOM 31711 C CA . ILE A 1 24 ? 3.323 -6.475 -1.999 1.00 1.81 24 ILE A CA 24
ATOM 31712 C C . ILE A 1 24 ? 2.171 -5.626 -1.460 1.00 2.00 24 ILE A C 24
ATOM 31713 O O . ILE A 1 24 ? 2.319 -4.442 -1.223 1.00 2.10 24 ILE A O 24
ATOM 31729 N N . ALA A 1 25 ? 1.033 -6.234 -1.248 1.00 2.12 25 ALA A N 24
ATOM 31730 C CA . ALA A 1 25 ? -0.133 -5.482 -0.701 1.00 2.39 25 ALA A CA 24
ATOM 31731 C C . ALA A 1 25 ? 0.208 -4.920 0.678 1.00 2.52 25 ALA A C 24
ATOM 31732 O O . ALA A 1 25 ? -0.055 -3.771 0.966 1.00 2.68 25 ALA A O 24
ATOM 31739 N N . ALA A 1 26 ? 0.813 -5.714 1.519 1.00 2.51 26 ALA A N 24
ATOM 31740 C CA . ALA A 1 26 ? 1.199 -5.215 2.871 1.00 2.72 26 ALA A CA 24
ATOM 31741 C C . ALA A 1 26 ? 2.194 -4.059 2.718 1.00 2.70 26 ALA A C 24
ATOM 31742 O O . ALA A 1 26 ? 2.073 -3.041 3.367 1.00 2.90 26 ALA A O 24
ATOM 31749 N N . LEU A 1 27 ? 3.154 -4.200 1.836 1.00 2.49 27 LEU A N 24
ATOM 31750 C CA . LEU A 1 27 ? 4.134 -3.097 1.608 1.00 2.52 27 LEU A CA 24
ATOM 31751 C C . LEU A 1 27 ? 3.389 -1.870 1.065 1.00 2.55 27 LEU A C 24
ATOM 31752 O O . LEU A 1 27 ? 3.565 -0.765 1.545 1.00 2.73 27 LEU A O 24
ATOM 31768 N N . GLY A 1 28 ? 2.535 -2.068 0.085 1.00 2.44 28 GLY A N 24
ATOM 31769 C CA . GLY A 1 28 ? 1.751 -0.926 -0.473 1.00 2.53 28 GLY A CA 24
ATOM 31770 C C . GLY A 1 28 ? 0.918 -0.307 0.651 1.00 2.78 28 GLY A C 24
ATOM 31771 O O . GLY A 1 28 ? 0.874 0.900 0.809 1.00 2.90 28 GLY A O 24
ATOM 31775 N N . ALA A 1 29 ? 0.280 -1.130 1.452 1.00 2.91 29 ALA A N 24
ATOM 31776 C CA . ALA A 1 29 ? -0.528 -0.595 2.588 1.00 3.21 29 ALA A CA 24
ATOM 31777 C C . ALA A 1 29 ? 0.393 0.103 3.587 1.00 3.32 29 ALA A C 24
ATOM 31778 O O . ALA A 1 29 ? 0.082 1.158 4.098 1.00 3.52 29 ALA A O 24
ATOM 31785 N N . LEU A 1 30 ? 1.532 -0.471 3.844 1.00 3.25 30 LEU A N 24
ATOM 31786 C CA . LEU A 1 30 ? 2.502 0.164 4.784 1.00 3.42 30 LEU A CA 24
ATOM 31787 C C . LEU A 1 30 ? 2.921 1.530 4.226 1.00 3.40 30 LEU A C 24
ATOM 31788 O O . LEU A 1 30 ? 2.982 2.511 4.940 1.00 3.60 30 LEU A O 24
ATOM 31804 N N . ILE A 1 31 ? 3.184 1.600 2.943 1.00 3.18 31 ILE A N 24
ATOM 31805 C CA . ILE A 1 31 ? 3.578 2.906 2.322 1.00 3.17 31 ILE A CA 24
ATOM 31806 C C . ILE A 1 31 ? 2.381 3.866 2.347 1.00 3.25 31 ILE A C 24
ATOM 31807 O O . ILE A 1 31 ? 2.492 5.003 2.777 1.00 3.42 31 ILE A O 24
ATOM 31823 N N . LEU A 1 32 ? 1.237 3.407 1.905 1.00 3.20 32 LEU A N 24
ATOM 31824 C CA . LEU A 1 32 ? 0.015 4.271 1.908 1.00 3.35 32 LEU A CA 24
ATOM 31825 C C . LEU A 1 32 ? -0.346 4.683 3.344 1.00 3.65 32 LEU A C 24
ATOM 31826 O O . LEU A 1 32 ? -0.744 5.801 3.595 1.00 3.80 32 LEU A O 24
ATOM 31842 N N . GLY A 1 33 ? -0.205 3.784 4.286 1.00 3.78 33 GLY A N 24
ATOM 31843 C CA . GLY A 1 33 ? -0.532 4.107 5.710 1.00 4.11 33 GLY A CA 24
ATOM 31844 C C . GLY A 1 33 ? 0.564 4.989 6.319 1.00 4.21 33 GLY A C 24
ATOM 31845 O O . GLY A 1 33 ? 0.278 5.931 7.033 1.00 4.46 33 GLY A O 24
ATOM 31849 N N . CYS A 1 34 ? 1.815 4.696 6.054 1.00 4.06 34 CYS A N 24
ATOM 31850 C CA . CYS A 1 34 ? 2.918 5.531 6.632 1.00 4.22 34 CYS A CA 24
ATOM 31851 C C . CYS A 1 34 ? 2.959 6.914 5.966 1.00 4.14 34 CYS A C 24
ATOM 31852 O O . CYS A 1 34 ? 3.166 7.918 6.622 1.00 4.32 34 CYS A O 24
ATOM 31860 N N . TRP A 1 35 ? 2.774 6.974 4.669 1.00 3.88 35 TRP A N 24
ATOM 31861 C CA . TRP A 1 35 ? 2.815 8.295 3.966 1.00 3.81 35 TRP A CA 24
ATOM 31862 C C . TRP A 1 35 ? 1.411 8.905 3.813 1.00 3.78 35 TRP A C 24
ATOM 31863 O O . TRP A 1 35 ? 1.275 10.058 3.435 1.00 3.73 35 TRP A O 24
ATOM 31884 N N . CYS A 1 36 ? 0.374 8.144 4.090 1.00 3.87 36 CYS A N 24
ATOM 31885 C CA . CYS A 1 36 ? -1.021 8.652 3.967 1.00 3.94 36 CYS A CA 24
ATOM 31886 C C . CYS A 1 36 ? -1.351 9.035 2.524 1.00 3.57 36 CYS A C 24
ATOM 31887 O O . CYS A 1 36 ? -0.510 9.042 1.648 1.00 3.51 36 CYS A O 24
ATOM 31895 N N . TYR A 1 37 ? -2.581 9.350 2.278 1.00 3.44 37 TYR A N 24
ATOM 31896 C CA . TYR A 1 37 ? -2.995 9.738 0.896 1.00 3.24 37 TYR A CA 24
ATOM 31897 C C . TYR A 1 37 ? -2.689 11.221 0.628 1.00 3.04 37 TYR A C 24
ATOM 31898 O O . TYR A 1 37 ? -2.436 11.613 -0.494 1.00 3.17 37 TYR A O 24
ATOM 31916 N N . LEU A 1 38 ? -2.719 12.045 1.645 1.00 2.89 38 LEU A N 24
ATOM 31917 C CA . LEU A 1 38 ? -2.440 13.504 1.439 1.00 2.83 38 LEU A CA 24
ATOM 31918 C C . LEU A 1 38 ? -1.110 13.938 2.097 1.00 2.76 38 LEU A C 24
ATOM 31919 O O . LEU A 1 38 ? -0.822 15.115 2.187 1.00 2.64 38 LEU A O 24
ATOM 31935 N N . ARG A 1 39 ? -0.291 13.002 2.537 1.00 2.88 39 ARG A N 24
ATOM 31936 C CA . ARG A 1 39 ? 1.027 13.358 3.172 1.00 2.90 39 ARG A CA 24
ATOM 31937 C C . ARG A 1 39 ? 0.859 14.370 4.326 1.00 2.78 39 ARG A C 24
ATOM 31938 O O . ARG A 1 39 ? 1.782 15.090 4.660 1.00 2.90 39 ARG A O 24
ATOM 31959 N N . LEU A 1 40 ? -0.298 14.421 4.938 1.00 2.67 40 LEU A N 24
ATOM 31960 C CA . LEU A 1 40 ? -0.518 15.376 6.070 1.00 2.55 40 LEU A CA 24
ATOM 31961 C C . LEU A 1 40 ? -1.409 14.733 7.143 1.00 2.49 40 LEU A C 24
ATOM 31962 O O . LEU A 1 40 ? -1.988 13.684 6.928 1.00 2.63 40 LEU A O 24
ATOM 31978 N N . GLN A 1 41 ? -1.502 15.344 8.304 1.00 2.35 41 GLN A N 24
ATOM 31979 C CA . GLN A 1 41 ? -2.331 14.764 9.414 1.00 2.33 41 GLN A CA 24
ATOM 31980 C C . GLN A 1 41 ? -1.833 13.340 9.737 1.00 2.59 41 GLN A C 24
ATOM 31981 O O . GLN A 1 41 ? -2.600 12.461 10.080 1.00 2.70 41 GLN A O 24
ATOM 31995 N N . ARG A 1 42 ? -0.544 13.111 9.602 1.00 2.75 42 ARG A N 24
ATOM 31996 C CA . ARG A 1 42 ? 0.020 11.753 9.868 1.00 3.04 42 ARG A CA 24
ATOM 31997 C C . ARG A 1 42 ? 1.431 11.842 10.467 1.00 3.12 42 ARG A C 24
ATOM 31998 O O . ARG A 1 42 ? 1.693 11.332 11.541 1.00 3.12 42 ARG A O 24
ATOM 32019 N N . ILE A 1 43 ? 2.338 12.470 9.768 1.00 3.25 43 ILE A N 24
ATOM 32020 C CA . ILE A 1 43 ? 3.748 12.603 10.272 1.00 3.42 43 ILE A CA 24
ATOM 32021 C C . ILE A 1 43 ? 3.763 13.241 11.664 1.00 3.21 43 ILE A C 24
ATOM 32022 O O . ILE A 1 43 ? 4.629 12.979 12.477 1.00 3.38 43 ILE A O 24
ATOM 32038 N N . SER A 1 44 ? 2.810 14.093 11.907 1.00 2.87 44 SER A N 24
ATOM 32039 C CA . SER A 1 44 ? 2.695 14.818 13.217 1.00 2.66 44 SER A CA 24
ATOM 32040 C C . SER A 1 44 ? 3.809 15.862 13.321 1.00 2.79 44 SER A C 24
ATOM 32041 O O . SER A 1 44 ? 4.527 15.940 14.303 1.00 2.98 44 SER A O 24
ATOM 32049 N N . GLN A 1 45 ? 3.952 16.661 12.296 1.00 2.76 45 GLN A N 24
ATOM 32050 C CA . GLN A 1 45 ? 5.015 17.713 12.287 1.00 2.94 45 GLN A CA 24
ATOM 32051 C C . GLN A 1 45 ? 4.385 19.083 12.007 1.00 2.66 45 GLN A C 24
ATOM 32052 O O . GLN A 1 45 ? 4.419 19.970 12.837 1.00 2.71 45 GLN A O 24
ATOM 32066 N N . SER A 1 46 ? 3.798 19.252 10.848 1.00 2.45 46 SER A N 24
ATOM 32067 C CA . SER A 1 46 ? 3.149 20.553 10.513 1.00 2.23 46 SER A CA 24
ATOM 32068 C C . SER A 1 46 ? 1.771 20.640 11.176 1.00 1.77 46 SER A C 24
ATOM 32069 O O . SER A 1 46 ? 1.257 21.716 11.415 1.00 1.76 46 SER A O 24
ATOM 32077 N N . GLU A 1 47 ? 1.176 19.513 11.478 1.00 1.58 47 GLU A N 24
ATOM 32078 C CA . GLU A 1 47 ? -0.158 19.519 12.131 1.00 1.21 47 GLU A CA 24
ATOM 32079 C C . GLU A 1 47 ? -0.021 19.283 13.646 1.00 1.20 47 GLU A C 24
ATOM 32080 O O . GLU A 1 47 ? 1.050 19.004 14.156 1.00 1.57 47 GLU A O 24
ATOM 32092 N N . ASP A 1 48 ? -1.103 19.424 14.360 1.00 0.99 48 ASP A N 24
ATOM 32093 C CA . ASP A 1 48 ? -1.084 19.251 15.845 1.00 1.15 48 ASP A CA 24
ATOM 32094 C C . ASP A 1 48 ? -1.274 17.780 16.236 1.00 1.16 48 ASP A C 24
ATOM 32095 O O . ASP A 1 48 ? -0.681 17.304 17.186 1.00 1.26 48 ASP A O 24
ATOM 32104 N N . GLU A 1 49 ? -2.109 17.064 15.525 1.00 1.24 49 GLU A N 24
ATOM 32105 C CA . GLU A 1 49 ? -2.358 15.639 15.869 1.00 1.42 49 GLU A CA 24
ATOM 32106 C C . GLU A 1 49 ? -2.575 14.785 14.603 1.00 1.69 49 GLU A C 24
ATOM 32107 O O . GLU A 1 49 ? -2.625 15.292 13.498 1.00 1.78 49 GLU A O 24
ATOM 32119 N N . GLU A 1 50 ? -2.702 13.492 14.770 1.00 1.94 50 GLU A N 24
ATOM 32120 C CA . GLU A 1 50 ? -2.913 12.580 13.600 1.00 2.30 50 GLU A CA 24
ATOM 32121 C C . GLU A 1 50 ? -4.387 12.588 13.169 1.00 2.46 50 GLU A C 24
ATOM 32122 O O . GLU A 1 50 ? -4.736 13.057 12.100 1.00 2.60 50 GLU A O 24
ATOM 32134 N N . SER A 1 51 ? -5.247 12.073 14.001 1.00 2.50 51 SER A N 24
ATOM 32135 C CA . SER A 1 51 ? -6.708 12.032 13.675 1.00 2.76 51 SER A CA 24
ATOM 32136 C C . SER A 1 51 ? -7.502 11.530 14.884 1.00 2.79 51 SER A C 24
ATOM 32137 O O . SER A 1 51 ? -7.854 10.366 14.963 1.00 3.01 51 SER A O 24
ATOM 32145 N N . ILE A 1 52 ? -7.781 12.399 15.824 1.00 2.63 52 ILE A N 24
ATOM 32146 C CA . ILE A 1 52 ? -8.547 12.033 17.047 1.00 2.70 52 ILE A CA 24
ATOM 32147 C C . ILE A 1 52 ? -7.781 11.033 17.933 1.00 2.57 52 ILE A C 24
ATOM 32148 O O . ILE A 1 52 ? -7.728 11.190 19.134 1.00 2.45 52 ILE A O 24
ATOM 32164 N N . VAL A 1 53 ? -7.199 10.012 17.353 1.00 2.65 53 VAL A N 24
ATOM 32165 C CA . VAL A 1 53 ? -6.439 8.990 18.155 1.00 2.60 53 VAL A CA 24
ATOM 32166 C C . VAL A 1 53 ? -5.428 9.653 19.103 1.00 2.28 53 VAL A C 24
ATOM 32167 O O . VAL A 1 53 ? -5.155 9.146 20.176 1.00 2.27 53 VAL A O 24
ATOM 32180 N N . GLY A 1 54 ? -4.858 10.767 18.709 1.00 2.06 54 GLY A N 24
ATOM 32181 C CA . GLY A 1 54 ? -3.849 11.462 19.574 1.00 1.85 54 GLY A CA 24
ATOM 32182 C C . GLY A 1 54 ? -4.506 12.009 20.850 1.00 1.78 54 GLY A C 24
ATOM 32183 O O . GLY A 1 54 ? -4.495 13.200 21.097 1.00 1.71 54 GLY A O 24
ATOM 32187 N N . ASP A 1 55 ? -5.061 11.148 21.665 1.00 1.94 55 ASP A N 24
ATOM 32188 C CA . ASP A 1 55 ? -5.708 11.606 22.932 1.00 2.01 55 ASP A CA 24
ATOM 32189 C C . ASP A 1 55 ? -4.660 11.711 24.058 1.00 1.94 55 ASP A C 24
ATOM 32190 O O . ASP A 1 55 ? -3.715 10.945 24.118 1.00 2.05 55 ASP A O 24
ATOM 32199 N N . GLY A 1 56 ? -4.829 12.656 24.947 1.00 1.99 56 GLY A N 24
ATOM 32200 C CA . GLY A 1 56 ? -3.859 12.838 26.077 1.00 2.12 56 GLY A CA 24
ATOM 32201 C C . GLY A 1 56 ? -4.325 14.026 26.912 1.00 2.26 56 GLY A C 24
ATOM 32202 O O . GLY A 1 56 ? -4.456 13.948 28.118 1.00 2.47 56 GLY A O 24
ATOM 32206 N N . GLU A 1 57 ? -4.602 15.120 26.254 1.00 2.27 57 GLU A N 24
ATOM 32207 C CA . GLU A 1 57 ? -5.096 16.333 26.959 1.00 2.59 57 GLU A CA 24
ATOM 32208 C C . GLU A 1 57 ? -6.608 16.474 26.728 1.00 2.73 57 GLU A C 24
ATOM 32209 O O . GLU A 1 57 ? -7.380 16.620 27.657 1.00 3.04 57 GLU A O 24
ATOM 32221 N N . THR A 1 58 ? -7.033 16.407 25.491 1.00 2.64 58 THR A N 24
ATOM 32222 C CA . THR A 1 58 ? -8.482 16.514 25.174 1.00 3.00 58 THR A CA 24
ATOM 32223 C C . THR A 1 58 ? -8.929 15.270 24.406 1.00 2.97 58 THR A C 24
ATOM 32224 O O . THR A 1 58 ? -8.384 14.949 23.367 1.00 2.76 58 THR A O 24
ATOM 32235 N N . LYS A 1 59 ? -9.924 14.578 24.891 1.00 3.28 59 LYS A N 24
ATOM 32236 C CA . LYS A 1 59 ? -10.402 13.370 24.160 1.00 3.42 59 LYS A CA 24
ATOM 32237 C C . LYS A 1 59 ? -11.076 13.810 22.856 1.00 3.61 59 LYS A C 24
ATOM 32238 O O . LYS A 1 59 ? -11.924 14.684 22.858 1.00 3.90 59 LYS A O 24
ATOM 32257 N N . GLU A 1 60 ? -10.686 13.225 21.748 1.00 3.50 60 GLU A N 24
ATOM 32258 C CA . GLU A 1 60 ? -11.275 13.607 20.427 1.00 3.71 60 GLU A CA 24
ATOM 32259 C C . GLU A 1 60 ? -10.929 15.074 20.093 1.00 3.59 60 GLU A C 24
ATOM 32260 O O . GLU A 1 60 ? -11.810 15.911 19.984 1.00 3.91 60 GLU A O 24
ATOM 32272 N N . PRO A 1 61 ? -9.647 15.341 19.928 1.00 3.15 61 PRO A N 24
ATOM 32273 C CA . PRO A 1 61 ? -9.179 16.722 19.592 1.00 3.03 61 PRO A CA 24
ATOM 32274 C C . PRO A 1 61 ? -9.621 17.121 18.171 1.00 3.19 61 PRO A C 24
ATOM 32275 O O . PRO A 1 61 ? -8.820 17.480 17.324 1.00 2.94 61 PRO A O 24
ATOM 32286 N N . PHE A 1 62 ? -10.903 17.057 17.911 1.00 3.62 62 PHE A N 24
ATOM 32287 C CA . PHE A 1 62 ? -11.439 17.413 16.558 1.00 3.84 62 PHE A CA 24
ATOM 32288 C C . PHE A 1 62 ? -11.038 18.833 16.160 1.00 3.67 62 PHE A C 24
ATOM 32289 O O . PHE A 1 62 ? -10.599 19.072 15.053 1.00 3.51 62 PHE A O 24
ATOM 32306 N N . LEU A 1 63 ? -11.184 19.769 17.052 1.00 3.75 63 LEU A N 24
ATOM 32307 C CA . LEU A 1 63 ? -10.808 21.184 16.733 1.00 3.68 63 LEU A CA 24
ATOM 32308 C C . LEU A 1 63 ? -9.307 21.280 16.443 1.00 3.16 63 LEU A C 24
ATOM 32309 O O . LEU A 1 63 ? -8.882 22.008 15.567 1.00 3.00 63 LEU A O 24
ATOM 32325 N N . LEU A 1 64 ? -8.516 20.528 17.161 1.00 2.93 64 LEU A N 24
ATOM 32326 C CA . LEU A 1 64 ? -7.037 20.533 16.935 1.00 2.44 64 LEU A CA 24
ATOM 32327 C C . LEU A 1 64 ? -6.744 20.123 15.487 1.00 2.19 64 LEU A C 24
ATOM 32328 O O . LEU A 1 64 ? -6.162 20.877 14.726 1.00 1.97 64 LEU A O 24
ATOM 32344 N N . VAL A 1 65 ? -7.164 18.945 15.093 1.00 2.32 65 VAL A N 24
ATOM 32345 C CA . VAL A 1 65 ? -6.926 18.497 13.689 1.00 2.25 65 VAL A CA 24
ATOM 32346 C C . VAL A 1 65 ? -7.720 19.372 12.714 1.00 2.42 65 VAL A C 24
ATOM 32347 O O . VAL A 1 65 ? -7.259 19.674 11.629 1.00 2.24 65 VAL A O 24
ATOM 32360 N N . GLN A 1 66 ? -8.894 19.815 13.100 1.00 2.80 66 GLN A N 24
ATOM 32361 C CA . GLN A 1 66 ? -9.684 20.700 12.192 1.00 3.01 66 GLN A CA 24
ATOM 32362 C C . GLN A 1 66 ? -8.890 21.982 11.935 1.00 2.70 66 GLN A C 24
ATOM 32363 O O . GLN A 1 66 ? -8.715 22.396 10.810 1.00 2.58 66 GLN A O 24
ATOM 32377 N N . TYR A 1 67 ? -8.384 22.588 12.974 1.00 2.64 67 TYR A N 24
ATOM 32378 C CA . TYR A 1 67 ? -7.565 23.827 12.806 1.00 2.45 67 TYR A CA 24
ATOM 32379 C C . TYR A 1 67 ? -6.275 23.473 12.073 1.00 1.94 67 TYR A C 24
ATOM 32380 O O . TYR A 1 67 ? -5.889 24.119 11.113 1.00 1.80 67 TYR A O 24
ATOM 32398 N N . SER A 1 68 ? -5.616 22.437 12.526 1.00 1.73 68 SER A N 24
ATOM 32399 C CA . SER A 1 68 ? -4.337 21.993 11.880 1.00 1.30 68 SER A CA 24
ATOM 32400 C C . SER A 1 68 ? -4.532 21.731 10.385 1.00 1.27 68 SER A C 24
ATOM 32401 O O . SER A 1 68 ? -3.626 21.917 9.603 1.00 1.08 68 SER A O 24
ATOM 32409 N N . ALA A 1 69 ? -5.702 21.313 9.977 1.00 1.64 69 ALA A N 24
ATOM 32410 C CA . ALA A 1 69 ? -5.936 21.061 8.524 1.00 1.76 69 ALA A CA 24
ATOM 32411 C C . ALA A 1 69 ? -6.514 22.317 7.865 1.00 1.76 69 ALA A C 24
ATOM 32412 O O . ALA A 1 69 ? -6.055 22.753 6.830 1.00 1.64 69 ALA A O 24
ATOM 32419 N N . LYS A 1 70 ? -7.516 22.896 8.468 1.00 1.98 70 LYS A N 24
ATOM 32420 C CA . LYS A 1 70 ? -8.157 24.128 7.898 1.00 2.11 70 LYS A CA 24
ATOM 32421 C C . LYS A 1 70 ? -7.153 25.270 7.763 1.00 1.85 70 LYS A C 24
ATOM 32422 O O . LYS A 1 70 ? -7.033 25.869 6.716 1.00 1.81 70 LYS A O 24
ATOM 32441 N N . GLY A 1 71 ? -6.446 25.573 8.817 1.00 1.75 71 GLY A N 24
ATOM 32442 C CA . GLY A 1 71 ? -5.439 26.690 8.776 1.00 1.69 71 GLY A CA 24
ATOM 32443 C C . GLY A 1 71 ? -4.639 26.630 7.470 1.00 1.44 71 GLY A C 24
ATOM 32444 O O . GLY A 1 71 ? -4.717 27.536 6.658 1.00 1.56 71 GLY A O 24
ATOM 32448 N N . PRO A 1 72 ? -3.908 25.553 7.293 1.00 1.19 72 PRO A N 24
ATOM 32449 C CA . PRO A 1 72 ? -3.110 25.376 6.054 1.00 1.13 72 PRO A CA 24
ATOM 32450 C C . PRO A 1 72 ? -4.035 25.225 4.837 1.00 1.18 72 PRO A C 24
ATOM 32451 O O . PRO A 1 72 ? -3.765 25.780 3.794 1.00 1.24 72 PRO A O 24
ATOM 32462 N N . CYS A 1 73 ? -5.131 24.506 4.952 1.00 1.31 73 CYS A N 24
ATOM 32463 C CA . CYS A 1 73 ? -6.048 24.372 3.771 1.00 1.51 73 CYS A CA 24
ATOM 32464 C C . CYS A 1 73 ? -6.594 25.748 3.380 1.00 1.54 73 CYS A C 24
ATOM 32465 O O . CYS A 1 73 ? -6.587 26.127 2.220 1.00 1.54 73 CYS A O 24
ATOM 32473 N N . VAL A 1 74 ? -7.039 26.505 4.346 1.00 1.68 74 VAL A N 24
ATOM 32474 C CA . VAL A 1 74 ? -7.564 27.872 4.053 1.00 1.92 74 VAL A CA 24
ATOM 32475 C C . VAL A 1 74 ? -6.423 28.730 3.525 1.00 1.81 74 VAL A C 24
ATOM 32476 O O . VAL A 1 74 ? -6.536 29.363 2.496 1.00 1.91 74 VAL A O 24
ATOM 32489 N N . GLU A 1 75 ? -5.322 28.729 4.219 1.00 1.71 75 GLU A N 24
ATOM 32490 C CA . GLU A 1 75 ? -4.138 29.521 3.773 1.00 1.85 75 GLU A CA 24
ATOM 32491 C C . GLU A 1 75 ? -3.732 29.107 2.356 1.00 1.73 75 GLU A C 24
ATOM 32492 O O . GLU A 1 75 ? -3.397 29.934 1.529 1.00 1.96 75 GLU A O 24
ATOM 32504 N N . ARG A 1 76 ? -3.771 27.835 2.071 1.00 1.50 76 ARG A N 24
ATOM 32505 C CA . ARG A 1 76 ? -3.391 27.355 0.709 1.00 1.58 76 ARG A CA 24
ATOM 32506 C C . ARG A 1 76 ? -4.362 27.908 -0.337 1.00 1.58 76 ARG A C 24
ATOM 32507 O O . ARG A 1 76 ? -3.947 28.508 -1.308 1.00 1.73 76 ARG A O 24
ATOM 32528 N N . LYS A 1 77 ? -5.650 27.722 -0.148 1.00 1.53 77 LYS A N 24
ATOM 32529 C CA . LYS A 1 77 ? -6.624 28.261 -1.150 1.00 1.67 77 LYS A CA 24
ATOM 32530 C C . LYS A 1 77 ? -6.594 29.797 -1.130 1.00 1.84 77 LYS A C 24
ATOM 32531 O O . LYS A 1 77 ? -6.760 30.439 -2.151 1.00 1.96 77 LYS A O 24
ATOM 32550 N N . ALA A 1 78 ? -6.332 30.386 0.014 1.00 1.93 78 ALA A N 24
ATOM 32551 C CA . ALA A 1 78 ? -6.238 31.877 0.084 1.00 2.25 78 ALA A CA 24
ATOM 32552 C C . ALA A 1 78 ? -5.021 32.315 -0.719 1.00 2.32 78 ALA A C 24
ATOM 32553 O O . ALA A 1 78 ? -5.089 33.205 -1.537 1.00 2.56 78 ALA A O 24
ATOM 32560 N N . LYS A 1 79 ? -3.915 31.659 -0.512 1.00 2.20 79 LYS A N 24
ATOM 32561 C CA . LYS A 1 79 ? -2.685 31.993 -1.285 1.00 2.42 79 LYS A CA 24
ATOM 32562 C C . LYS A 1 79 ? -2.910 31.639 -2.763 1.00 2.37 79 LYS A C 24
ATOM 32563 O O . LYS A 1 79 ? -2.531 32.376 -3.648 1.00 2.64 79 LYS A O 24
ATOM 32582 N N . LEU A 1 80 ? -3.543 30.521 -3.031 1.00 2.09 80 LEU A N 24
ATOM 32583 C CA . LEU A 1 80 ? -3.813 30.119 -4.448 1.00 2.12 80 LEU A CA 24
ATOM 32584 C C . LEU A 1 80 ? -4.659 31.183 -5.156 1.00 2.21 80 LEU A C 24
ATOM 32585 O O . LEU A 1 80 ? -4.348 31.618 -6.248 1.00 2.38 80 LEU A O 24
ATOM 32601 N N . MET A 1 81 ? -5.727 31.588 -4.534 1.00 2.20 81 MET A N 24
ATOM 32602 C CA . MET A 1 81 ? -6.625 32.620 -5.142 1.00 2.42 81 MET A CA 24
ATOM 32603 C C . MET A 1 81 ? -5.993 34.012 -5.034 1.00 2.76 81 MET A C 24
ATOM 32604 O O . MET A 1 81 ? -5.875 34.732 -6.006 1.00 3.01 81 MET A O 24
ATOM 32618 N N . THR A 1 82 ? -5.596 34.394 -3.850 1.00 2.84 82 THR A N 24
ATOM 32619 C CA . THR A 1 82 ? -4.977 35.737 -3.653 1.00 3.27 82 THR A CA 24
ATOM 32620 C C . THR A 1 82 ? -3.455 35.605 -3.555 1.00 3.37 82 THR A C 24
ATOM 32621 O O . THR A 1 82 ? -2.952 34.914 -2.689 1.00 3.24 82 THR A O 24
ATOM 32632 N N . PRO A 1 83 ? -2.759 36.298 -4.427 1.00 3.67 83 PRO A N 24
ATOM 32633 C CA . PRO A 1 83 ? -1.264 36.271 -4.419 1.00 3.91 83 PRO A CA 24
ATOM 32634 C C . PRO A 1 83 ? -0.678 37.023 -3.207 1.00 4.23 83 PRO A C 24
ATOM 32635 O O . PRO A 1 83 ? 0.481 37.402 -3.208 1.00 4.56 83 PRO A O 24
ATOM 32646 N N . ASN A 1 84 ? -1.453 37.227 -2.171 1.00 4.19 84 ASN A N 24
ATOM 32647 C CA . ASN A 1 84 ? -0.947 37.935 -0.950 1.00 4.53 84 ASN A CA 24
ATOM 32648 C C . ASN A 1 84 ? 0.053 37.046 -0.185 1.00 4.42 84 ASN A C 24
ATOM 32649 O O . ASN A 1 84 ? -0.015 36.920 1.025 1.00 4.40 84 ASN A O 24
ATOM 32660 N N . GLY A 1 85 ? 0.974 36.428 -0.880 1.00 4.42 85 GLY A N 24
ATOM 32661 C CA . GLY A 1 85 ? 1.966 35.540 -0.206 1.00 4.40 85 GLY A CA 24
ATOM 32662 C C . GLY A 1 85 ? 2.470 34.504 -1.214 1.00 4.29 85 GLY A C 24
ATOM 32663 O O . GLY A 1 85 ? 1.834 33.488 -1.421 1.00 3.95 85 GLY A O 24
ATOM 32667 N N . PRO A 1 86 ? 3.598 34.802 -1.814 1.00 4.62 86 PRO A N 24
ATOM 32668 C CA . PRO A 1 86 ? 4.195 33.881 -2.822 1.00 4.64 86 PRO A CA 24
ATOM 32669 C C . PRO A 1 86 ? 4.678 32.592 -2.132 1.00 4.52 86 PRO A C 24
ATOM 32670 O O . PRO A 1 86 ? 4.301 32.321 -1.007 1.00 4.34 86 PRO A O 24
ATOM 32681 N N . GLU A 1 87 ? 5.471 31.779 -2.799 1.00 4.68 87 GLU A N 24
ATOM 32682 C CA . GLU A 1 87 ? 5.946 30.484 -2.186 1.00 4.69 87 GLU A CA 24
ATOM 32683 C C . GLU A 1 87 ? 4.768 29.508 -2.062 1.00 4.26 87 GLU A C 24
ATOM 32684 O O . GLU A 1 87 ? 4.811 28.394 -2.543 1.00 4.27 87 GLU A O 24
ATOM 32696 N N . VAL A 1 88 ? 3.713 29.942 -1.436 1.00 3.94 88 VAL A N 24
ATOM 32697 C CA . VAL A 1 88 ? 2.503 29.088 -1.278 1.00 3.54 88 VAL A CA 24
ATOM 32698 C C . VAL A 1 88 ? 1.391 29.527 -2.253 1.00 3.44 88 VAL A C 24
ATOM 32699 O O . VAL A 1 88 ? 0.341 28.919 -2.309 1.00 3.31 88 VAL A O 24
ATOM 32712 N N . HIS A 1 89 ? 1.613 30.563 -3.033 1.00 3.57 89 HIS A N 24
ATOM 32713 C CA . HIS A 1 89 ? 0.566 30.998 -4.010 1.00 3.57 89 HIS A CA 24
ATOM 32714 C C . HIS A 1 89 ? 0.701 30.163 -5.292 1.00 3.32 89 HIS A C 24
ATOM 32715 O O . HIS A 1 89 ? -0.276 29.681 -5.837 1.00 3.28 89 HIS A O 24
ATOM 32729 N N . GLY A 1 90 ? 1.911 29.970 -5.756 1.00 3.43 90 GLY A N 24
ATOM 32730 C CA . GLY A 1 90 ? 2.133 29.150 -6.980 1.00 3.41 90 GLY A CA 24
ATOM 32731 C C . GLY A 1 90 ? 2.650 27.773 -6.562 1.00 3.63 90 GLY A C 24
ATOM 32732 O O . GLY A 1 90 ? 3.796 27.695 -6.151 1.00 3.79 90 GLY A O 24
ATOM 32737 N N . GLY A 1 1 ? 3.757 -33.887 -6.560 1.00 1.72 1 GLY A N 25
ATOM 32738 C CA . GLY A 1 1 ? 4.769 -34.860 -7.073 1.00 1.83 1 GLY A CA 25
ATOM 32739 C C . GLY A 1 1 ? 4.797 -36.114 -6.195 1.00 1.73 1 GLY A C 25
ATOM 32740 O O . GLY A 1 1 ? 5.765 -36.848 -6.194 1.00 1.89 1 GLY A O 25
ATOM 32746 N N . SER A 1 2 ? 3.747 -36.377 -5.451 1.00 1.87 2 SER A N 25
ATOM 32747 C CA . SER A 1 2 ? 3.730 -37.589 -4.596 1.00 1.99 2 SER A CA 25
ATOM 32748 C C . SER A 1 2 ? 2.967 -38.711 -5.298 1.00 1.95 2 SER A C 25
ATOM 32749 O O . SER A 1 2 ? 2.684 -38.640 -6.478 1.00 1.95 2 SER A O 25
ATOM 32757 N N . MET A 1 3 ? 2.633 -39.744 -4.579 1.00 2.18 3 MET A N 25
ATOM 32758 C CA . MET A 1 3 ? 1.884 -40.881 -5.192 1.00 2.38 3 MET A CA 25
ATOM 32759 C C . MET A 1 3 ? 0.399 -40.523 -5.347 1.00 2.52 3 MET A C 25
ATOM 32760 O O . MET A 1 3 ? -0.233 -40.878 -6.320 1.00 2.76 3 MET A O 25
ATOM 32774 N N . SER A 1 4 ? -0.161 -39.826 -4.390 1.00 2.56 4 SER A N 25
ATOM 32775 C CA . SER A 1 4 ? -1.605 -39.449 -4.476 1.00 2.85 4 SER A CA 25
ATOM 32776 C C . SER A 1 4 ? -1.769 -37.924 -4.445 1.00 2.68 4 SER A C 25
ATOM 32777 O O . SER A 1 4 ? -2.027 -37.297 -5.453 1.00 2.61 4 SER A O 25
ATOM 32785 N N . ILE A 1 5 ? -1.634 -37.340 -3.289 1.00 2.73 5 ILE A N 25
ATOM 32786 C CA . ILE A 1 5 ? -1.790 -35.863 -3.154 1.00 2.66 5 ILE A CA 25
ATOM 32787 C C . ILE A 1 5 ? -0.415 -35.167 -3.209 1.00 2.27 5 ILE A C 25
ATOM 32788 O O . ILE A 1 5 ? 0.467 -35.585 -3.935 1.00 2.02 5 ILE A O 25
ATOM 32804 N N . MET A 1 6 ? -0.227 -34.114 -2.441 1.00 2.34 6 MET A N 25
ATOM 32805 C CA . MET A 1 6 ? 1.083 -33.386 -2.434 1.00 2.16 6 MET A CA 25
ATOM 32806 C C . MET A 1 6 ? 1.519 -33.024 -3.862 1.00 1.76 6 MET A C 25
ATOM 32807 O O . MET A 1 6 ? 2.530 -33.501 -4.359 1.00 1.70 6 MET A O 25
ATOM 32821 N N . ASP A 1 7 ? 0.775 -32.171 -4.522 1.00 1.60 7 ASP A N 25
ATOM 32822 C CA . ASP A 1 7 ? 1.155 -31.763 -5.911 1.00 1.33 7 ASP A CA 25
ATOM 32823 C C . ASP A 1 7 ? 2.586 -31.201 -5.902 1.00 1.33 7 ASP A C 25
ATOM 32824 O O . ASP A 1 7 ? 3.346 -31.399 -6.835 1.00 1.38 7 ASP A O 25
ATOM 32833 N N . HIS A 1 8 ? 2.953 -30.521 -4.838 1.00 1.48 8 HIS A N 25
ATOM 32834 C CA . HIS A 1 8 ? 4.326 -29.943 -4.717 1.00 1.70 8 HIS A CA 25
ATOM 32835 C C . HIS A 1 8 ? 4.648 -29.027 -5.907 1.00 1.61 8 HIS A C 25
ATOM 32836 O O . HIS A 1 8 ? 5.791 -28.908 -6.321 1.00 1.90 8 HIS A O 25
ATOM 32850 N N . SER A 1 9 ? 3.655 -28.371 -6.449 1.00 1.38 9 SER A N 25
ATOM 32851 C CA . SER A 1 9 ? 3.897 -27.456 -7.598 1.00 1.50 9 SER A CA 25
ATOM 32852 C C . SER A 1 9 ? 2.804 -26.370 -7.654 1.00 1.35 9 SER A C 25
ATOM 32853 O O . SER A 1 9 ? 3.093 -25.215 -7.400 1.00 1.43 9 SER A O 25
ATOM 32861 N N . PRO A 1 10 ? 1.577 -26.756 -7.963 1.00 1.27 10 PRO A N 25
ATOM 32862 C CA . PRO A 1 10 ? 0.468 -25.762 -8.022 1.00 1.33 10 PRO A CA 25
ATOM 32863 C C . PRO A 1 10 ? 0.181 -25.152 -6.641 1.00 1.16 10 PRO A C 25
ATOM 32864 O O . PRO A 1 10 ? 0.091 -23.946 -6.502 1.00 1.18 10 PRO A O 25
ATOM 32875 N N . THR A 1 11 ? 0.046 -25.960 -5.621 1.00 1.15 11 THR A N 25
ATOM 32876 C CA . THR A 1 11 ? -0.229 -25.415 -4.258 1.00 1.22 11 THR A CA 25
ATOM 32877 C C . THR A 1 11 ? 0.959 -24.571 -3.774 1.00 1.14 11 THR A C 25
ATOM 32878 O O . THR A 1 11 ? 0.792 -23.438 -3.362 1.00 1.14 11 THR A O 25
ATOM 32889 N N . THR A 1 12 ? 2.157 -25.104 -3.840 1.00 1.20 12 THR A N 25
ATOM 32890 C CA . THR A 1 12 ? 3.358 -24.317 -3.401 1.00 1.36 12 THR A CA 25
ATOM 32891 C C . THR A 1 12 ? 3.486 -23.049 -4.248 1.00 1.22 12 THR A C 25
ATOM 32892 O O . THR A 1 12 ? 3.842 -21.989 -3.757 1.00 1.28 12 THR A O 25
ATOM 32903 N N . GLY A 1 13 ? 3.175 -23.149 -5.514 1.00 1.17 13 GLY A N 25
ATOM 32904 C CA . GLY A 1 13 ? 3.246 -21.956 -6.409 1.00 1.25 13 GLY A CA 25
ATOM 32905 C C . GLY A 1 13 ? 2.143 -20.977 -6.018 1.00 1.07 13 GLY A C 25
ATOM 32906 O O . GLY A 1 13 ? 2.402 -19.815 -5.761 1.00 1.10 13 GLY A O 25
ATOM 32910 N N . VAL A 1 14 ? 0.918 -21.444 -5.949 1.00 1.00 14 VAL A N 25
ATOM 32911 C CA . VAL A 1 14 ? -0.212 -20.544 -5.548 1.00 1.03 14 VAL A CA 25
ATOM 32912 C C . VAL A 1 14 ? 0.097 -19.911 -4.182 1.00 0.90 14 VAL A C 25
ATOM 32913 O O . VAL A 1 14 ? -0.142 -18.739 -3.962 1.00 0.91 14 VAL A O 25
ATOM 32926 N N . VAL A 1 15 ? 0.654 -20.673 -3.272 1.00 0.92 15 VAL A N 25
ATOM 32927 C CA . VAL A 1 15 ? 1.003 -20.103 -1.932 1.00 1.07 15 VAL A CA 25
ATOM 32928 C C . VAL A 1 15 ? 2.143 -19.094 -2.091 1.00 1.04 15 VAL A C 25
ATOM 32929 O O . VAL A 1 15 ? 2.118 -18.015 -1.525 1.00 1.08 15 VAL A O 25
ATOM 32942 N N . THR A 1 16 ? 3.132 -19.435 -2.870 1.00 1.12 16 THR A N 25
ATOM 32943 C CA . THR A 1 16 ? 4.283 -18.502 -3.092 1.00 1.33 16 THR A CA 25
ATOM 32944 C C . THR A 1 16 ? 3.784 -17.178 -3.673 1.00 1.19 16 THR A C 25
ATOM 32945 O O . THR A 1 16 ? 4.094 -16.114 -3.169 1.00 1.26 16 THR A O 25
ATOM 32956 N N . VAL A 1 17 ? 3.007 -17.233 -4.721 1.00 1.11 17 VAL A N 25
ATOM 32957 C CA . VAL A 1 17 ? 2.485 -15.971 -5.324 1.00 1.17 17 VAL A CA 25
ATOM 32958 C C . VAL A 1 17 ? 1.510 -15.280 -4.354 1.00 0.95 17 VAL A C 25
ATOM 32959 O O . VAL A 1 17 ? 1.463 -14.068 -4.288 1.00 1.01 17 VAL A O 25
ATOM 32972 N N . ILE A 1 18 ? 0.756 -16.029 -3.577 1.00 0.82 18 ILE A N 25
ATOM 32973 C CA . ILE A 1 18 ? -0.178 -15.382 -2.598 1.00 0.84 18 ILE A CA 25
ATOM 32974 C C . ILE A 1 18 ? 0.633 -14.715 -1.494 1.00 0.81 18 ILE A C 25
ATOM 32975 O O . ILE A 1 18 ? 0.345 -13.609 -1.093 1.00 0.83 18 ILE A O 25
ATOM 32991 N N . VAL A 1 19 ? 1.666 -15.358 -1.028 1.00 0.92 19 VAL A N 25
ATOM 32992 C CA . VAL A 1 19 ? 2.518 -14.723 0.023 1.00 1.14 19 VAL A CA 25
ATOM 32993 C C . VAL A 1 19 ? 3.186 -13.481 -0.580 1.00 1.11 19 VAL A C 25
ATOM 32994 O O . VAL A 1 19 ? 3.206 -12.425 0.022 1.00 1.14 19 VAL A O 25
ATOM 33007 N N . ILE A 1 20 ? 3.699 -13.594 -1.785 1.00 1.15 20 ILE A N 25
ATOM 33008 C CA . ILE A 1 20 ? 4.331 -12.408 -2.445 1.00 1.31 20 ILE A CA 25
ATOM 33009 C C . ILE A 1 20 ? 3.269 -11.326 -2.651 1.00 1.13 20 ILE A C 25
ATOM 33010 O O . ILE A 1 20 ? 3.473 -10.173 -2.325 1.00 1.19 20 ILE A O 25
ATOM 33026 N N . LEU A 1 21 ? 2.126 -11.703 -3.160 1.00 1.01 21 LEU A N 25
ATOM 33027 C CA . LEU A 1 21 ? 1.025 -10.711 -3.358 1.00 1.04 21 LEU A CA 25
ATOM 33028 C C . LEU A 1 21 ? 0.651 -10.107 -2.001 1.00 0.89 21 LEU A C 25
ATOM 33029 O O . LEU A 1 21 ? 0.578 -8.901 -1.847 1.00 0.94 21 LEU A O 25
ATOM 33045 N N . ILE A 1 22 ? 0.443 -10.942 -1.005 1.00 0.82 22 ILE A N 25
ATOM 33046 C CA . ILE A 1 22 ? 0.107 -10.415 0.356 1.00 0.92 22 ILE A CA 25
ATOM 33047 C C . ILE A 1 22 ? 1.220 -9.471 0.826 1.00 0.91 22 ILE A C 25
ATOM 33048 O O . ILE A 1 22 ? 0.961 -8.399 1.340 1.00 0.96 22 ILE A O 25
ATOM 33064 N N . ALA A 1 23 ? 2.455 -9.856 0.632 1.00 0.99 23 ALA A N 25
ATOM 33065 C CA . ALA A 1 23 ? 3.591 -8.976 1.045 1.00 1.17 23 ALA A CA 25
ATOM 33066 C C . ALA A 1 23 ? 3.556 -7.672 0.237 1.00 1.12 23 ALA A C 25
ATOM 33067 O O . ALA A 1 23 ? 3.692 -6.594 0.784 1.00 1.16 23 ALA A O 25
ATOM 33074 N N . ILE A 1 24 ? 3.348 -7.762 -1.058 1.00 1.13 24 ILE A N 25
ATOM 33075 C CA . ILE A 1 24 ? 3.274 -6.520 -1.892 1.00 1.27 24 ILE A CA 25
ATOM 33076 C C . ILE A 1 24 ? 2.113 -5.651 -1.392 1.00 1.11 24 ILE A C 25
ATOM 33077 O O . ILE A 1 24 ? 2.253 -4.455 -1.209 1.00 1.16 24 ILE A O 25
ATOM 33093 N N . ALA A 1 25 ? 0.972 -6.253 -1.148 1.00 1.00 25 ALA A N 25
ATOM 33094 C CA . ALA A 1 25 ? -0.193 -5.471 -0.636 1.00 1.03 25 ALA A CA 25
ATOM 33095 C C . ALA A 1 25 ? 0.137 -4.894 0.742 1.00 0.92 25 ALA A C 25
ATOM 33096 O O . ALA A 1 25 ? -0.092 -3.728 1.006 1.00 0.98 25 ALA A O 25
ATOM 33103 N N . ALA A 1 26 ? 0.701 -5.691 1.609 1.00 0.89 26 ALA A N 25
ATOM 33104 C CA . ALA A 1 26 ? 1.077 -5.175 2.960 1.00 1.00 26 ALA A CA 25
ATOM 33105 C C . ALA A 1 26 ? 2.089 -4.038 2.790 1.00 0.96 26 ALA A C 25
ATOM 33106 O O . ALA A 1 26 ? 1.975 -2.997 3.408 1.00 0.98 26 ALA A O 25
ATOM 33113 N N . LEU A 1 27 ? 3.056 -4.220 1.925 1.00 1.03 27 LEU A N 25
ATOM 33114 C CA . LEU A 1 27 ? 4.055 -3.151 1.668 1.00 1.16 27 LEU A CA 25
ATOM 33115 C C . LEU A 1 27 ? 3.325 -1.905 1.151 1.00 1.07 27 LEU A C 25
ATOM 33116 O O . LEU A 1 27 ? 3.479 -0.819 1.682 1.00 1.07 27 LEU A O 25
ATOM 33132 N N . GLY A 1 28 ? 2.511 -2.067 0.131 1.00 1.09 28 GLY A N 25
ATOM 33133 C CA . GLY A 1 28 ? 1.741 -0.906 -0.411 1.00 1.19 28 GLY A CA 25
ATOM 33134 C C . GLY A 1 28 ? 0.942 -0.262 0.726 1.00 1.05 28 GLY A C 25
ATOM 33135 O O . GLY A 1 28 ? 0.925 0.946 0.877 1.00 1.09 28 GLY A O 25
ATOM 33139 N N . ALA A 1 29 ? 0.297 -1.065 1.542 1.00 0.99 29 ALA A N 25
ATOM 33140 C CA . ALA A 1 29 ? -0.485 -0.503 2.685 1.00 1.04 29 ALA A CA 25
ATOM 33141 C C . ALA A 1 29 ? 0.456 0.209 3.659 1.00 0.95 29 ALA A C 25
ATOM 33142 O O . ALA A 1 29 ? 0.175 1.300 4.122 1.00 1.00 29 ALA A O 25
ATOM 33149 N N . LEU A 1 30 ? 1.576 -0.396 3.949 1.00 0.93 30 LEU A N 25
ATOM 33150 C CA . LEU A 1 30 ? 2.567 0.236 4.874 1.00 1.01 30 LEU A CA 25
ATOM 33151 C C . LEU A 1 30 ? 3.018 1.582 4.298 1.00 0.94 30 LEU A C 25
ATOM 33152 O O . LEU A 1 30 ? 3.151 2.561 5.010 1.00 0.95 30 LEU A O 25
ATOM 33168 N N . ILE A 1 31 ? 3.234 1.641 3.005 1.00 0.97 31 ILE A N 25
ATOM 33169 C CA . ILE A 1 31 ? 3.654 2.930 2.374 1.00 1.06 31 ILE A CA 25
ATOM 33170 C C . ILE A 1 31 ? 2.468 3.902 2.364 1.00 1.01 31 ILE A C 25
ATOM 33171 O O . ILE A 1 31 ? 2.608 5.062 2.708 1.00 1.00 31 ILE A O 25
ATOM 33187 N N . LEU A 1 32 ? 1.297 3.437 1.992 1.00 1.07 32 LEU A N 25
ATOM 33188 C CA . LEU A 1 32 ? 0.105 4.341 1.984 1.00 1.21 32 LEU A CA 25
ATOM 33189 C C . LEU A 1 32 ? -0.135 4.893 3.398 1.00 1.11 32 LEU A C 25
ATOM 33190 O O . LEU A 1 32 ? -0.300 6.084 3.585 1.00 1.18 32 LEU A O 25
ATOM 33206 N N . GLY A 1 33 ? -0.135 4.031 4.394 1.00 1.04 33 GLY A N 25
ATOM 33207 C CA . GLY A 1 33 ? -0.345 4.490 5.805 1.00 1.11 33 GLY A CA 25
ATOM 33208 C C . GLY A 1 33 ? 0.773 5.457 6.204 1.00 0.98 33 GLY A C 25
ATOM 33209 O O . GLY A 1 33 ? 0.514 6.580 6.602 1.00 1.06 33 GLY A O 25
ATOM 33213 N N . CYS A 1 34 ? 2.015 5.039 6.086 1.00 0.86 34 CYS A N 25
ATOM 33214 C CA . CYS A 1 34 ? 3.157 5.944 6.443 1.00 0.83 34 CYS A CA 25
ATOM 33215 C C . CYS A 1 34 ? 2.999 7.295 5.729 1.00 0.79 34 CYS A C 25
ATOM 33216 O O . CYS A 1 34 ? 3.084 8.347 6.342 1.00 0.82 34 CYS A O 25
ATOM 33224 N N . TRP A 1 35 ? 2.751 7.275 4.440 1.00 0.85 35 TRP A N 25
ATOM 33225 C CA . TRP A 1 35 ? 2.570 8.558 3.694 1.00 1.01 35 TRP A CA 25
ATOM 33226 C C . TRP A 1 35 ? 1.341 9.309 4.228 1.00 1.10 35 TRP A C 25
ATOM 33227 O O . TRP A 1 35 ? 1.412 10.480 4.533 1.00 1.18 35 TRP A O 25
ATOM 33248 N N . CYS A 1 36 ? 0.219 8.640 4.353 1.00 1.17 36 CYS A N 25
ATOM 33249 C CA . CYS A 1 36 ? -1.013 9.318 4.881 1.00 1.38 36 CYS A CA 25
ATOM 33250 C C . CYS A 1 36 ? -0.755 9.892 6.284 1.00 1.35 36 CYS A C 25
ATOM 33251 O O . CYS A 1 36 ? -1.295 10.924 6.646 1.00 1.54 36 CYS A O 25
ATOM 33259 N N . TYR A 1 37 ? 0.062 9.236 7.073 1.00 1.19 37 TYR A N 25
ATOM 33260 C CA . TYR A 1 37 ? 0.357 9.745 8.451 1.00 1.25 37 TYR A CA 25
ATOM 33261 C C . TYR A 1 37 ? 1.387 10.886 8.398 1.00 1.14 37 TYR A C 25
ATOM 33262 O O . TYR A 1 37 ? 1.252 11.882 9.088 1.00 1.27 37 TYR A O 25
ATOM 33280 N N . LEU A 1 38 ? 2.412 10.739 7.592 1.00 0.97 38 LEU A N 25
ATOM 33281 C CA . LEU A 1 38 ? 3.473 11.797 7.491 1.00 0.94 38 LEU A CA 25
ATOM 33282 C C . LEU A 1 38 ? 3.092 12.901 6.488 1.00 1.09 38 LEU A C 25
ATOM 33283 O O . LEU A 1 38 ? 3.267 14.075 6.757 1.00 1.22 38 LEU A O 25
ATOM 33299 N N . ARG A 1 39 ? 2.588 12.527 5.338 1.00 1.17 39 ARG A N 25
ATOM 33300 C CA . ARG A 1 39 ? 2.195 13.515 4.275 1.00 1.44 39 ARG A CA 25
ATOM 33301 C C . ARG A 1 39 ? 3.426 14.243 3.710 1.00 1.55 39 ARG A C 25
ATOM 33302 O O . ARG A 1 39 ? 3.636 14.287 2.512 1.00 1.77 39 ARG A O 25
ATOM 33323 N N . LEU A 1 40 ? 4.235 14.812 4.561 1.00 1.46 40 LEU A N 25
ATOM 33324 C CA . LEU A 1 40 ? 5.453 15.546 4.087 1.00 1.64 40 LEU A CA 25
ATOM 33325 C C . LEU A 1 40 ? 6.567 14.566 3.678 1.00 1.58 40 LEU A C 25
ATOM 33326 O O . LEU A 1 40 ? 7.588 14.457 4.332 1.00 1.51 40 LEU A O 25
ATOM 33342 N N . GLN A 1 41 ? 6.384 13.863 2.586 1.00 1.72 41 GLN A N 25
ATOM 33343 C CA . GLN A 1 41 ? 7.436 12.895 2.122 1.00 1.82 41 GLN A CA 25
ATOM 33344 C C . GLN A 1 41 ? 8.711 13.632 1.657 1.00 2.08 41 GLN A C 25
ATOM 33345 O O . GLN A 1 41 ? 9.744 13.023 1.463 1.00 2.31 41 GLN A O 25
ATOM 33359 N N . ARG A 1 42 ? 8.647 14.935 1.484 1.00 2.16 42 ARG A N 25
ATOM 33360 C CA . ARG A 1 42 ? 9.856 15.703 1.039 1.00 2.43 42 ARG A CA 25
ATOM 33361 C C . ARG A 1 42 ? 10.888 15.709 2.167 1.00 2.16 42 ARG A C 25
ATOM 33362 O O . ARG A 1 42 ? 11.979 15.187 2.033 1.00 2.35 42 ARG A O 25
ATOM 33383 N N . ILE A 1 43 ? 10.536 16.270 3.282 1.00 1.84 43 ILE A N 25
ATOM 33384 C CA . ILE A 1 43 ? 11.469 16.285 4.445 1.00 1.62 43 ILE A CA 25
ATOM 33385 C C . ILE A 1 43 ? 11.386 14.945 5.164 1.00 1.37 43 ILE A C 25
ATOM 33386 O O . ILE A 1 43 ? 12.345 14.463 5.735 1.00 1.40 43 ILE A O 25
ATOM 33402 N N . SER A 1 44 ? 10.221 14.356 5.138 1.00 1.26 44 SER A N 25
ATOM 33403 C CA . SER A 1 44 ? 9.998 13.039 5.816 1.00 1.16 44 SER A CA 25
ATOM 33404 C C . SER A 1 44 ? 10.256 13.183 7.319 1.00 1.04 44 SER A C 25
ATOM 33405 O O . SER A 1 44 ? 10.848 12.323 7.942 1.00 1.29 44 SER A O 25
ATOM 33413 N N . GLN A 1 45 ? 9.810 14.279 7.890 1.00 1.00 45 GLN A N 25
ATOM 33414 C CA . GLN A 1 45 ? 10.009 14.544 9.346 1.00 1.23 45 GLN A CA 25
ATOM 33415 C C . GLN A 1 45 ? 11.509 14.568 9.689 1.00 1.37 45 GLN A C 25
ATOM 33416 O O . GLN A 1 45 ? 12.109 15.621 9.745 1.00 1.55 45 GLN A O 25
ATOM 33430 N N . SER A 1 46 ? 12.118 13.419 9.893 1.00 1.54 46 SER A N 25
ATOM 33431 C CA . SER A 1 46 ? 13.586 13.359 10.217 1.00 1.95 46 SER A CA 25
ATOM 33432 C C . SER A 1 46 ? 13.974 14.392 11.287 1.00 2.14 46 SER A C 25
ATOM 33433 O O . SER A 1 46 ? 15.054 14.952 11.250 1.00 2.44 46 SER A O 25
ATOM 33441 N N . GLU A 1 47 ? 13.109 14.653 12.231 1.00 2.12 47 GLU A N 25
ATOM 33442 C CA . GLU A 1 47 ? 13.439 15.653 13.285 1.00 2.47 47 GLU A CA 25
ATOM 33443 C C . GLU A 1 47 ? 14.345 15.033 14.355 1.00 2.82 47 GLU A C 25
ATOM 33444 O O . GLU A 1 47 ? 14.497 13.827 14.435 1.00 2.87 47 GLU A O 25
ATOM 33456 N N . ASP A 1 48 ? 14.949 15.850 15.174 1.00 3.17 48 ASP A N 25
ATOM 33457 C CA . ASP A 1 48 ? 15.852 15.321 16.239 1.00 3.56 48 ASP A CA 25
ATOM 33458 C C . ASP A 1 48 ? 15.033 14.859 17.460 1.00 3.70 48 ASP A C 25
ATOM 33459 O O . ASP A 1 48 ? 14.823 15.604 18.401 1.00 3.98 48 ASP A O 25
ATOM 33468 N N . GLU A 1 49 ? 14.567 13.634 17.449 1.00 3.66 49 GLU A N 25
ATOM 33469 C CA . GLU A 1 49 ? 13.771 13.126 18.602 1.00 3.80 49 GLU A CA 25
ATOM 33470 C C . GLU A 1 49 ? 14.690 12.418 19.611 1.00 4.18 49 GLU A C 25
ATOM 33471 O O . GLU A 1 49 ? 15.847 12.158 19.340 1.00 4.70 49 GLU A O 25
ATOM 33483 N N . GLU A 1 50 ? 14.181 12.107 20.771 1.00 3.98 50 GLU A N 25
ATOM 33484 C CA . GLU A 1 50 ? 15.008 11.417 21.809 1.00 4.36 50 GLU A CA 25
ATOM 33485 C C . GLU A 1 50 ? 15.138 9.923 21.476 1.00 4.26 50 GLU A C 25
ATOM 33486 O O . GLU A 1 50 ? 16.218 9.424 21.207 1.00 4.65 50 GLU A O 25
ATOM 33498 N N . SER A 1 51 ? 14.041 9.217 21.494 1.00 3.83 51 SER A N 25
ATOM 33499 C CA . SER A 1 51 ? 14.052 7.745 21.185 1.00 3.83 51 SER A CA 25
ATOM 33500 C C . SER A 1 51 ? 12.635 7.168 21.272 1.00 3.34 51 SER A C 25
ATOM 33501 O O . SER A 1 51 ? 12.212 6.401 20.429 1.00 3.24 51 SER A O 25
ATOM 33509 N N . ILE A 1 52 ? 11.912 7.524 22.294 1.00 3.14 52 ILE A N 25
ATOM 33510 C CA . ILE A 1 52 ? 10.523 7.007 22.470 1.00 2.74 52 ILE A CA 25
ATOM 33511 C C . ILE A 1 52 ? 9.520 8.171 22.629 1.00 2.44 52 ILE A C 25
ATOM 33512 O O . ILE A 1 52 ? 8.371 8.050 22.252 1.00 2.14 52 ILE A O 25
ATOM 33528 N N . VAL A 1 53 ? 9.930 9.292 23.181 1.00 2.70 53 VAL A N 25
ATOM 33529 C CA . VAL A 1 53 ? 8.970 10.442 23.346 1.00 2.69 53 VAL A CA 25
ATOM 33530 C C . VAL A 1 53 ? 8.402 10.881 21.987 1.00 2.33 53 VAL A C 25
ATOM 33531 O O . VAL A 1 53 ? 7.258 11.280 21.891 1.00 2.30 53 VAL A O 25
ATOM 33544 N N . GLY A 1 54 ? 9.186 10.810 20.939 1.00 2.19 54 GLY A N 25
ATOM 33545 C CA . GLY A 1 54 ? 8.679 11.221 19.590 1.00 1.90 54 GLY A CA 25
ATOM 33546 C C . GLY A 1 54 ? 8.069 10.014 18.861 1.00 1.62 54 GLY A C 25
ATOM 33547 O O . GLY A 1 54 ? 8.152 9.911 17.650 1.00 1.47 54 GLY A O 25
ATOM 33551 N N . ASP A 1 55 ? 7.453 9.104 19.584 1.00 1.72 55 ASP A N 25
ATOM 33552 C CA . ASP A 1 55 ? 6.839 7.904 18.933 1.00 1.55 55 ASP A CA 25
ATOM 33553 C C . ASP A 1 55 ? 5.514 8.266 18.240 1.00 1.58 55 ASP A C 25
ATOM 33554 O O . ASP A 1 55 ? 4.939 9.313 18.468 1.00 1.96 55 ASP A O 25
ATOM 33563 N N . GLY A 1 56 ? 5.037 7.395 17.390 1.00 1.43 56 GLY A N 25
ATOM 33564 C CA . GLY A 1 56 ? 3.758 7.649 16.659 1.00 1.59 56 GLY A CA 25
ATOM 33565 C C . GLY A 1 56 ? 3.800 6.878 15.344 1.00 1.53 56 GLY A C 25
ATOM 33566 O O . GLY A 1 56 ? 2.901 6.127 15.021 1.00 1.77 56 GLY A O 25
ATOM 33570 N N . GLU A 1 57 ? 4.862 7.044 14.600 1.00 1.35 57 GLU A N 25
ATOM 33571 C CA . GLU A 1 57 ? 5.009 6.309 13.309 1.00 1.50 57 GLU A CA 25
ATOM 33572 C C . GLU A 1 57 ? 6.349 5.549 13.292 1.00 1.38 57 GLU A C 25
ATOM 33573 O O . GLU A 1 57 ? 6.964 5.363 12.251 1.00 1.50 57 GLU A O 25
ATOM 33585 N N . THR A 1 58 ? 6.809 5.114 14.440 1.00 1.28 58 THR A N 25
ATOM 33586 C CA . THR A 1 58 ? 8.106 4.371 14.521 1.00 1.34 58 THR A CA 25
ATOM 33587 C C . THR A 1 58 ? 7.923 2.914 14.068 1.00 1.67 58 THR A C 25
ATOM 33588 O O . THR A 1 58 ? 8.127 1.986 14.829 1.00 2.02 58 THR A O 25
ATOM 33599 N N . LYS A 1 59 ? 7.546 2.706 12.832 1.00 1.76 59 LYS A N 25
ATOM 33600 C CA . LYS A 1 59 ? 7.354 1.311 12.324 1.00 2.16 59 LYS A CA 25
ATOM 33601 C C . LYS A 1 59 ? 8.491 0.936 11.362 1.00 2.09 59 LYS A C 25
ATOM 33602 O O . LYS A 1 59 ? 9.064 1.787 10.704 1.00 1.99 59 LYS A O 25
ATOM 33621 N N . GLU A 1 60 ? 8.824 -0.326 11.276 1.00 2.22 60 GLU A N 25
ATOM 33622 C CA . GLU A 1 60 ? 9.922 -0.747 10.353 1.00 2.18 60 GLU A CA 25
ATOM 33623 C C . GLU A 1 60 ? 9.367 -0.975 8.941 1.00 2.32 60 GLU A C 25
ATOM 33624 O O . GLU A 1 60 ? 8.561 -1.862 8.726 1.00 2.19 60 GLU A O 25
ATOM 33636 N N . PRO A 1 61 ? 9.817 -0.164 8.013 1.00 2.75 61 PRO A N 25
ATOM 33637 C CA . PRO A 1 61 ? 9.356 -0.280 6.604 1.00 3.05 61 PRO A CA 25
ATOM 33638 C C . PRO A 1 61 ? 10.103 -1.402 5.853 1.00 2.74 61 PRO A C 25
ATOM 33639 O O . PRO A 1 61 ? 10.320 -1.305 4.659 1.00 2.84 61 PRO A O 25
ATOM 33650 N N . PHE A 1 62 ? 10.501 -2.454 6.534 1.00 2.40 62 PHE A N 25
ATOM 33651 C CA . PHE A 1 62 ? 11.240 -3.594 5.880 1.00 2.12 62 PHE A CA 25
ATOM 33652 C C . PHE A 1 62 ? 12.677 -3.212 5.462 1.00 2.07 62 PHE A C 25
ATOM 33653 O O . PHE A 1 62 ? 13.556 -4.054 5.433 1.00 1.96 62 PHE A O 25
ATOM 33670 N N . LEU A 1 63 ? 12.923 -1.971 5.131 1.00 2.21 63 LEU A N 25
ATOM 33671 C CA . LEU A 1 63 ? 14.299 -1.550 4.704 1.00 2.22 63 LEU A CA 25
ATOM 33672 C C . LEU A 1 63 ? 15.350 -1.890 5.764 1.00 2.16 63 LEU A C 25
ATOM 33673 O O . LEU A 1 63 ? 16.440 -2.337 5.443 1.00 2.09 63 LEU A O 25
ATOM 33689 N N . LEU A 1 64 ? 15.039 -1.688 7.013 1.00 2.24 64 LEU A N 25
ATOM 33690 C CA . LEU A 1 64 ? 16.031 -2.004 8.082 1.00 2.27 64 LEU A CA 25
ATOM 33691 C C . LEU A 1 64 ? 16.355 -3.500 8.071 1.00 2.06 64 LEU A C 25
ATOM 33692 O O . LEU A 1 64 ? 17.511 -3.885 8.085 1.00 2.05 64 LEU A O 25
ATOM 33708 N N . VAL A 1 65 ? 15.358 -4.351 8.017 1.00 1.93 65 VAL A N 25
ATOM 33709 C CA . VAL A 1 65 ? 15.650 -5.821 7.974 1.00 1.77 65 VAL A CA 25
ATOM 33710 C C . VAL A 1 65 ? 16.254 -6.172 6.618 1.00 1.62 65 VAL A C 25
ATOM 33711 O O . VAL A 1 65 ? 17.107 -7.026 6.518 1.00 1.52 65 VAL A O 25
ATOM 33724 N N . GLN A 1 66 ? 15.826 -5.504 5.575 1.00 1.66 66 GLN A N 25
ATOM 33725 C CA . GLN A 1 66 ? 16.396 -5.786 4.224 1.00 1.58 66 GLN A CA 25
ATOM 33726 C C . GLN A 1 66 ? 17.904 -5.544 4.266 1.00 1.56 66 GLN A C 25
ATOM 33727 O O . GLN A 1 66 ? 18.686 -6.400 3.920 1.00 1.44 66 GLN A O 25
ATOM 33741 N N . TYR A 1 67 ? 18.310 -4.394 4.728 1.00 1.74 67 TYR A N 25
ATOM 33742 C CA . TYR A 1 67 ? 19.774 -4.101 4.835 1.00 1.80 67 TYR A CA 25
ATOM 33743 C C . TYR A 1 67 ? 20.404 -5.026 5.878 1.00 1.72 67 TYR A C 25
ATOM 33744 O O . TYR A 1 67 ? 21.469 -5.583 5.672 1.00 1.66 67 TYR A O 25
ATOM 33762 N N . SER A 1 68 ? 19.738 -5.198 6.990 1.00 1.79 68 SER A N 25
ATOM 33763 C CA . SER A 1 68 ? 20.261 -6.096 8.070 1.00 1.82 68 SER A CA 25
ATOM 33764 C C . SER A 1 68 ? 20.459 -7.518 7.533 1.00 1.61 68 SER A C 25
ATOM 33765 O O . SER A 1 68 ? 21.426 -8.172 7.855 1.00 1.65 68 SER A O 25
ATOM 33773 N N . ALA A 1 69 ? 19.547 -8.002 6.723 1.00 1.47 69 ALA A N 25
ATOM 33774 C CA . ALA A 1 69 ? 19.693 -9.388 6.171 1.00 1.35 69 ALA A CA 25
ATOM 33775 C C . ALA A 1 69 ? 20.598 -9.395 4.929 1.00 1.21 69 ALA A C 25
ATOM 33776 O O . ALA A 1 69 ? 21.465 -10.238 4.786 1.00 1.16 69 ALA A O 25
ATOM 33783 N N . LYS A 1 70 ? 20.400 -8.464 4.034 1.00 1.21 70 LYS A N 25
ATOM 33784 C CA . LYS A 1 70 ? 21.238 -8.408 2.787 1.00 1.18 70 LYS A CA 25
ATOM 33785 C C . LYS A 1 70 ? 22.714 -8.194 3.124 1.00 1.14 70 LYS A C 25
ATOM 33786 O O . LYS A 1 70 ? 23.579 -8.847 2.575 1.00 1.06 70 LYS A O 25
ATOM 33805 N N . GLY A 1 71 ? 22.994 -7.275 4.009 1.00 1.28 71 GLY A N 25
ATOM 33806 C CA . GLY A 1 71 ? 24.417 -6.977 4.401 1.00 1.38 71 GLY A CA 25
ATOM 33807 C C . GLY A 1 71 ? 25.211 -8.277 4.589 1.00 1.24 71 GLY A C 25
ATOM 33808 O O . GLY A 1 71 ? 26.132 -8.547 3.839 1.00 1.18 71 GLY A O 25
ATOM 33812 N N . PRO A 1 72 ? 24.821 -9.052 5.575 1.00 1.26 72 PRO A N 25
ATOM 33813 C CA . PRO A 1 72 ? 25.506 -10.344 5.846 1.00 1.23 72 PRO A CA 25
ATOM 33814 C C . PRO A 1 72 ? 25.293 -11.318 4.681 1.00 1.01 72 PRO A C 25
ATOM 33815 O O . PRO A 1 72 ? 26.198 -12.031 4.299 1.00 0.97 72 PRO A O 25
ATOM 33826 N N . CYS A 1 73 ? 24.117 -11.342 4.091 1.00 0.97 73 CYS A N 25
ATOM 33827 C CA . CYS A 1 73 ? 23.889 -12.265 2.932 1.00 0.92 73 CYS A CA 25
ATOM 33828 C C . CYS A 1 73 ? 24.830 -11.889 1.784 1.00 0.84 73 CYS A C 25
ATOM 33829 O O . CYS A 1 73 ? 25.489 -12.733 1.202 1.00 0.85 73 CYS A O 25
ATOM 33837 N N . VAL A 1 74 ? 24.918 -10.623 1.479 1.00 0.88 74 VAL A N 25
ATOM 33838 C CA . VAL A 1 74 ? 25.837 -10.170 0.390 1.00 0.97 74 VAL A CA 25
ATOM 33839 C C . VAL A 1 74 ? 27.280 -10.376 0.840 1.00 0.89 74 VAL A C 25
ATOM 33840 O O . VAL A 1 74 ? 28.101 -10.902 0.111 1.00 0.90 74 VAL A O 25
ATOM 33853 N N . GLU A 1 75 ? 27.580 -9.992 2.052 1.00 0.94 75 GLU A N 25
ATOM 33854 C CA . GLU A 1 75 ? 28.962 -10.184 2.591 1.00 1.01 75 GLU A CA 25
ATOM 33855 C C . GLU A 1 75 ? 29.340 -11.667 2.517 1.00 0.88 75 GLU A C 25
ATOM 33856 O O . GLU A 1 75 ? 30.429 -12.026 2.110 1.00 0.91 75 GLU A O 25
ATOM 33868 N N . ARG A 1 76 ? 28.427 -12.525 2.883 1.00 0.82 76 ARG A N 25
ATOM 33869 C CA . ARG A 1 76 ? 28.691 -13.995 2.824 1.00 0.87 76 ARG A CA 25
ATOM 33870 C C . ARG A 1 76 ? 28.883 -14.425 1.372 1.00 0.81 76 ARG A C 25
ATOM 33871 O O . ARG A 1 76 ? 29.824 -15.118 1.040 1.00 0.89 76 ARG A O 25
ATOM 33892 N N . LYS A 1 77 ? 27.995 -14.014 0.504 1.00 0.82 77 LYS A N 25
ATOM 33893 C CA . LYS A 1 77 ? 28.122 -14.392 -0.934 1.00 0.97 77 LYS A CA 25
ATOM 33894 C C . LYS A 1 77 ? 29.436 -13.858 -1.506 1.00 0.99 77 LYS A C 25
ATOM 33895 O O . LYS A 1 77 ? 30.135 -14.551 -2.226 1.00 1.14 77 LYS A O 25
ATOM 33914 N N . ALA A 1 78 ? 29.778 -12.643 -1.177 1.00 0.92 78 ALA A N 25
ATOM 33915 C CA . ALA A 1 78 ? 31.057 -12.051 -1.677 1.00 1.04 78 ALA A CA 25
ATOM 33916 C C . ALA A 1 78 ? 32.243 -12.839 -1.116 1.00 1.02 78 ALA A C 25
ATOM 33917 O O . ALA A 1 78 ? 33.188 -13.140 -1.820 1.00 1.16 78 ALA A O 25
ATOM 33924 N N . LYS A 1 79 ? 32.181 -13.195 0.139 1.00 0.92 79 LYS A N 25
ATOM 33925 C CA . LYS A 1 79 ? 33.286 -13.993 0.755 1.00 1.03 79 LYS A CA 25
ATOM 33926 C C . LYS A 1 79 ? 33.301 -15.395 0.140 1.00 1.10 79 LYS A C 25
ATOM 33927 O O . LYS A 1 79 ? 34.330 -15.890 -0.271 1.00 1.25 79 LYS A O 25
ATOM 33946 N N . LEU A 1 80 ? 32.156 -16.029 0.056 1.00 1.08 80 LEU A N 25
ATOM 33947 C CA . LEU A 1 80 ? 32.092 -17.390 -0.555 1.00 1.26 80 LEU A CA 25
ATOM 33948 C C . LEU A 1 80 ? 32.673 -17.346 -1.971 1.00 1.37 80 LEU A C 25
ATOM 33949 O O . LEU A 1 80 ? 33.371 -18.247 -2.393 1.00 1.57 80 LEU A O 25
ATOM 33965 N N . MET A 1 81 ? 32.397 -16.296 -2.696 1.00 1.34 81 MET A N 25
ATOM 33966 C CA . MET A 1 81 ? 32.940 -16.172 -4.084 1.00 1.53 81 MET A CA 25
ATOM 33967 C C . MET A 1 81 ? 34.423 -15.763 -4.034 1.00 1.58 81 MET A C 25
ATOM 33968 O O . MET A 1 81 ? 35.286 -16.476 -4.506 1.00 1.74 81 MET A O 25
ATOM 33982 N N . THR A 1 82 ? 34.722 -14.630 -3.453 1.00 1.49 82 THR A N 25
ATOM 33983 C CA . THR A 1 82 ? 36.147 -14.175 -3.353 1.00 1.57 82 THR A CA 25
ATOM 33984 C C . THR A 1 82 ? 36.463 -13.796 -1.898 1.00 1.48 82 THR A C 25
ATOM 33985 O O . THR A 1 82 ? 36.337 -12.647 -1.518 1.00 1.48 82 THR A O 25
ATOM 33996 N N . PRO A 1 83 ? 36.850 -14.785 -1.124 1.00 1.46 83 PRO A N 25
ATOM 33997 C CA . PRO A 1 83 ? 37.168 -14.553 0.315 1.00 1.45 83 PRO A CA 25
ATOM 33998 C C . PRO A 1 83 ? 38.446 -13.721 0.490 1.00 1.59 83 PRO A C 25
ATOM 33999 O O . PRO A 1 83 ? 38.588 -13.000 1.459 1.00 1.56 83 PRO A O 25
ATOM 34010 N N . ASN A 1 84 ? 39.371 -13.822 -0.437 1.00 1.81 84 ASN A N 25
ATOM 34011 C CA . ASN A 1 84 ? 40.661 -13.048 -0.360 1.00 2.01 84 ASN A CA 25
ATOM 34012 C C . ASN A 1 84 ? 41.560 -13.572 0.773 1.00 2.10 84 ASN A C 25
ATOM 34013 O O . ASN A 1 84 ? 42.723 -13.855 0.564 1.00 2.34 84 ASN A O 25
ATOM 34024 N N . GLY A 1 85 ? 41.031 -13.695 1.962 1.00 1.95 85 GLY A N 25
ATOM 34025 C CA . GLY A 1 85 ? 41.852 -14.194 3.112 1.00 2.10 85 GLY A CA 25
ATOM 34026 C C . GLY A 1 85 ? 42.124 -13.041 4.084 1.00 2.10 85 GLY A C 25
ATOM 34027 O O . GLY A 1 85 ? 41.329 -12.784 4.968 1.00 2.04 85 GLY A O 25
ATOM 34031 N N . PRO A 1 86 ? 43.237 -12.375 3.886 1.00 2.29 86 PRO A N 25
ATOM 34032 C CA . PRO A 1 86 ? 43.599 -11.233 4.759 1.00 2.37 86 PRO A CA 25
ATOM 34033 C C . PRO A 1 86 ? 42.818 -9.974 4.341 1.00 2.32 86 PRO A C 25
ATOM 34034 O O . PRO A 1 86 ? 41.746 -10.071 3.767 1.00 2.23 86 PRO A O 25
ATOM 34045 N N . GLU A 1 87 ? 43.333 -8.800 4.648 1.00 2.46 87 GLU A N 25
ATOM 34046 C CA . GLU A 1 87 ? 42.640 -7.512 4.310 1.00 2.57 87 GLU A CA 25
ATOM 34047 C C . GLU A 1 87 ? 41.332 -7.399 5.104 1.00 2.44 87 GLU A C 25
ATOM 34048 O O . GLU A 1 87 ? 41.120 -6.460 5.845 1.00 2.58 87 GLU A O 25
ATOM 34060 N N . VAL A 1 88 ? 40.482 -8.372 4.976 1.00 2.25 88 VAL A N 25
ATOM 34061 C CA . VAL A 1 88 ? 39.197 -8.378 5.740 1.00 2.23 88 VAL A CA 25
ATOM 34062 C C . VAL A 1 88 ? 39.369 -9.196 7.028 1.00 2.19 88 VAL A C 25
ATOM 34063 O O . VAL A 1 88 ? 38.750 -8.911 8.036 1.00 2.33 88 VAL A O 25
ATOM 34076 N N . HIS A 1 89 ? 40.220 -10.209 7.002 1.00 2.13 89 HIS A N 25
ATOM 34077 C CA . HIS A 1 89 ? 40.461 -11.058 8.216 1.00 2.25 89 HIS A CA 25
ATOM 34078 C C . HIS A 1 89 ? 39.138 -11.533 8.853 1.00 2.38 89 HIS A C 25
ATOM 34079 O O . HIS A 1 89 ? 38.958 -11.470 10.053 1.00 2.65 89 HIS A O 25
ATOM 34093 N N . GLY A 1 90 ? 38.218 -12.024 8.055 1.00 2.29 90 GLY A N 25
ATOM 34094 C CA . GLY A 1 90 ? 36.915 -12.514 8.610 1.00 2.54 90 GLY A CA 25
ATOM 34095 C C . GLY A 1 90 ? 35.973 -12.912 7.470 1.00 2.25 90 GLY A C 25
ATOM 34096 O O . GLY A 1 90 ? 34.775 -12.737 7.632 1.00 2.29 90 GLY A O 25
#

Sequence (90 aa):
GSMSIMDHSPTTGVVTVIVILIAIAALGALILGCWCYLRLQRISQSEDEESIVGDGETKEPFLLVQYSAKGPCVERKAKLMTPNGPEVHGGSMSIMDHSPTTGVVTVIVILIAIAALGALILGCWCYLRLQRISQSEDEESIVGDGETKEPFLLVQYSAKGPCVERKAKLMTPNGPEVHGGSMSIMDHSPTTGVVTVIVILIAIAALGALILGCWCYLRLQRISQSEDEESIVGDGETKEPFLLVQYSAKGPCVERKAKLMTPNGPEVHGGSMSIMDHSPTTGVVTVIVILIAIAALGALILGCWCYLRLQRISQSEDEESIVGDGETKEPFLLVQYSAKGPCVERKAKLMTPNGPEVHGGSMSIMDHSPTTGVVTVIVILIAIAALGALILGCWCYLRLQRISQSEDEESIVGDGETKEPFLLVQYSAKGPCVERKAKLMTPNGPEVHGGSMSIMDHSPTTGVVTVIVILIAIAALGALILGCWCYLRLQRISQSEDEESIVGDGETKEPFLLVQYSAKGPCVERKAKLMTPNGPEVHGGSMSIMDHSPTTGVVTVIVILIAIAALGALILGCWCYLRLQRISQSEDEESIVGDGETKEPFLLVQYSAKGPCVERKAKLMTPNGPEVHGGSMSIMDHSPTTGVVTVIVILIAIAALGALILGCWCYLRLQRISQSEDEESIVGDGETKEPFLLVQYSAKGPCVERKAKLMTPNGPEVHGGSMSIMDHSPTTGVVTVIVILIAIAALGALILGCWCYLRLQRISQSEDEESIVGDGETKEPFLLVQYSAKGPCVERKAKLMTPNGPEVHGGSMSIMDHSPTTGVVTVIVILIAIAALGALILGCWCYLRLQRISQSEDEESIVGDGETKEPFLLVQYSAKGPCVERKAKLMTPNGPEVHGGSMSIMDHSPTTGVVTVIVILIAIAALGALILGCWCYLRLQRISQSEDEESIVGDGETKEPFLLVQYSAKGPCVERKAKLMTPNGPEVHGGSMSIMDHSPTTGVVTVIVILIAIAALGALILGCWCYLRLQRISQSEDEESIVGDGETKEPFLLVQYSAKGPCVERKAKLMTPNGPEVHGGSMSIMDHSPTTGVVTVIVILIAIAALGALILGCWCYLRLQRISQSEDEESIVGDGETKEPFLLVQYSAKGPCVERKAKLMTPNGPEVHGGSMSIMDHSPTTGVVTVIVILIAIAALGALILGCWCYLRLQRISQSEDEESIVGDGETKEPFLLVQYSAKGPCVERKAKLMTPNGPEVHGGSMSIMDHSPTTGVVTVIVILIAIAALGALILGCWCYLRLQRISQSEDEESIVGDGETKEPFLLVQYSAKGPCVERKAKLMTPNGPEVHGGSMSIMDHSPTTGVVTVIVILIAIAALGALILGCWCYLRLQRISQSEDEESIVGDGETKEPFLLVQYSAKGPCVERKAKLMTPNGPEVHGGSMSIMDHSPTTGVVTVIVILIAIAALGALILGCWCYLRLQRISQSEDEESIVGDGETKEPFLLVQYSAKGPCVERKAKLMTPNGPEVHGGSMSIMDHSPTTGVVTVIVILIAIAALGALILGCWCYLRLQRISQSEDEESIVGDGETKEPFLLVQYSAKGPCVERKAKLMTPNGPEVHGGSMSIMDHSPTTGVVTVIVILIAIAALGALILGCWCYLRLQRISQSEDEESIVGDGETKEPFLLVQYSAKGPCVERKAKLMTPNGPEVHGGSMSIMDHSPTTGVVTVIVILIAIAALGALILGCWCYLRLQRISQSEDEESIVGDGETKEPFLLVQYSAKGPCVERKAKLMTPNGPEVHGGSMSIMDHSPTTGVVTVIVILIAIAALGALILGCWCYLRLQRISQSEDEESIVGDGETKEPFLLVQYSAKGPCVERKAKLMTPNGPEVHGGSMSIMDHSPTTGVVTVIVILIAIAALGALILGCWCYLRLQRISQSEDEESIVGDGETKEPFLLVQYSAKGPCVERKAKLMTPNGPEVHGGSMSIMDHSPTTGVVTVIVILIAIAALGALILGCWCYLRLQRISQSEDEESIVGDGETKEPFLLVQYSAKGPCVERKAKLMTPNGPEVHGGSMSIMDHSPTTGVVTVIVILIAIAALGALILGCWCYLRLQRISQSEDEESIVGDGETKEPFLLVQYSAKGPCVERKAKLMTPNGPEVHGGSMSIMDHSPTTGVVTVIVILIAIAALGALILGCWCYLRLQRISQSEDEESIVGDGETKEPFLLVQYSAKGPCVERKAKLMTPNGPEVHG

Organism: Homo sapiens (NCBI:txid9606)

Radius of gyration: 17.33 Å; Cα contacts (8 Å, |Δi|>4): 65; chains: 1; bounding box: 27×58×33 Å